Protein AF-0000000080794832 (afdb_homodimer)

Organism: Petrotoga mobilis (strain DSM 10674 / SJ95) (NCBI:txid403833)

InterPro domains:
  IPR000788 Ribonucleotide reductase large subunit, C-terminal [PF02867] (124-631)
  IPR000788 Ribonucleotide reductase large subunit, C-terminal [PR01183] (199-218)
  IPR000788 Ribonucleotide reductase large subunit, C-terminal [PR01183] (346-369)
  IPR000788 Ribonucleotide reductase large subunit, C-terminal [PR01183] (384-406)
  IPR000788 Ribonucleotide reductase large subunit, C-terminal [PR01183] (412-435)
  IPR000788 Ribonucleotide reductase large subunit, C-terminal [PR01183] (482-509)
  IPR008926 Ribonucleotide reductase R1 subunit, N-terminal [SSF48168] (13-93)
  IPR013344 Ribonucleotide reductase, adenosylcobalamin-dependent [TIGR02504] (105-641)
  IPR013344 Ribonucleotide reductase, adenosylcobalamin-dependent [cd02888] (67-634)
  IPR013509 Ribonucleotide reductase large subunit, N-terminal [PF00317] (11-92)
  IPR024434 TSCPD domain [PF12637] (675-762)
  IPR050862 Ribonucleoside diphosphate reductase class-2 [PTHR43371] (8-840)

Structure (mmCIF, N/CA/C/O backbone):
data_AF-0000000080794832-model_v1
#
loop_
_entity.id
_entity.type
_entity.pdbx_description
1 polymer 'Vitamin B12-dependent ribonucleotide reductase'
#
loop_
_atom_site.group_PDB
_atom_site.id
_atom_site.type_symbol
_atom_site.label_atom_id
_atom_site.label_alt_id
_atom_site.label_comp_id
_atom_site.label_asym_id
_atom_site.label_entity_id
_atom_site.label_seq_id
_atom_site.pdbx_PDB_ins_code
_atom_site.Cartn_x
_atom_site.Cartn_y
_atom_site.Cartn_z
_atom_site.occupancy
_atom_site.B_iso_or_equiv
_atom_site.auth_seq_id
_atom_site.auth_comp_id
_atom_site.auth_asym_id
_atom_site.auth_atom_id
_atom_site.pdbx_PDB_model_num
ATOM 1 N N . MET A 1 1 ? 16.094 -48.688 -7.406 1 81.31 1 MET A N 1
ATOM 2 C CA . MET A 1 1 ? 15.164 -48.625 -8.531 1 81.31 1 MET A CA 1
ATOM 3 C C . MET A 1 1 ? 15.906 -48.5 -9.852 1 81.31 1 MET A C 1
ATOM 5 O O . MET A 1 1 ? 16.781 -47.656 -10.008 1 81.31 1 MET A O 1
ATOM 9 N N . ARG A 1 2 ? 15.594 -49.312 -10.836 1 81.56 2 ARG A N 1
ATOM 10 C CA . ARG A 1 2 ? 16.281 -49.438 -12.117 1 81.56 2 ARG A CA 1
ATOM 11 C C . ARG A 1 2 ? 16.281 -48.125 -12.867 1 81.56 2 ARG A C 1
ATOM 13 O O . ARG A 1 2 ? 17.312 -47.656 -13.352 1 81.56 2 ARG A O 1
ATOM 20 N N . VAL A 1 3 ? 15.125 -47.469 -12.852 1 86.81 3 VAL A N 1
ATOM 21 C CA . VAL A 1 3 ? 14.969 -46.281 -13.672 1 86.81 3 VAL A CA 1
ATOM 22 C C . VAL A 1 3 ? 15.805 -45.125 -13.094 1 86.81 3 VAL A C 1
ATOM 24 O O . VAL A 1 3 ? 16.391 -44.344 -13.836 1 86.81 3 VAL A O 1
ATOM 27 N N . LEU A 1 4 ? 15.906 -45.031 -11.781 1 91.25 4 LEU A N 1
ATOM 28 C CA . LEU A 1 4 ? 16.703 -43.969 -11.156 1 91.25 4 LEU A CA 1
ATOM 29 C C . LEU A 1 4 ? 18.172 -44.125 -11.516 1 91.25 4 LEU A C 1
ATOM 31 O O . LEU A 1 4 ? 18.859 -43.125 -11.773 1 91.25 4 LEU A O 1
ATOM 35 N N . ASN A 1 5 ? 18.641 -45.344 -11.562 1 89.75 5 ASN A N 1
ATOM 36 C CA . ASN A 1 5 ? 20.047 -45.594 -11.875 1 89.75 5 ASN A CA 1
ATOM 37 C C . ASN A 1 5 ? 20.391 -45.188 -13.297 1 89.75 5 ASN A C 1
ATOM 39 O O . ASN A 1 5 ? 21.516 -44.781 -13.562 1 89.75 5 ASN A O 1
ATOM 43 N N . LYS A 1 6 ? 19.453 -45.344 -14.086 1 90.94 6 LYS A N 1
ATOM 44 C CA . LYS A 1 6 ? 19.641 -44.969 -15.477 1 90.94 6 LYS A CA 1
ATOM 45 C C . LYS A 1 6 ? 19.844 -43.469 -15.609 1 90.94 6 LYS A C 1
ATOM 47 O O . LYS A 1 6 ? 20.688 -43 -16.375 1 90.94 6 LYS A O 1
ATOM 52 N N . TRP A 1 7 ? 19.172 -42.688 -14.828 1 93.56 7 TRP A N 1
ATOM 53 C CA . TRP A 1 7 ? 19.109 -41.25 -15.055 1 93.56 7 TRP A CA 1
ATOM 54 C C . TRP A 1 7 ? 20 -40.5 -14.078 1 93.56 7 TRP A C 1
ATOM 56 O O . TRP A 1 7 ? 20.328 -39.344 -14.297 1 93.56 7 TRP A O 1
ATOM 66 N N . ILE A 1 8 ? 20.453 -41.094 -13.031 1 93.75 8 ILE A N 1
ATOM 67 C CA . ILE A 1 8 ? 21.219 -40.438 -11.977 1 93.75 8 ILE A CA 1
ATOM 68 C C . ILE A 1 8 ? 22.562 -39.969 -12.531 1 93.75 8 ILE A C 1
ATOM 70 O O . ILE A 1 8 ? 23.109 -38.969 -12.07 1 93.75 8 ILE A O 1
ATOM 74 N N . GLN A 1 9 ? 23.031 -40.656 -13.602 1 90 9 GLN A N 1
ATOM 75 C CA . GLN A 1 9 ? 24.359 -40.344 -14.133 1 90 9 GLN A CA 1
ATOM 76 C C . GLN A 1 9 ? 24.25 -39.312 -15.258 1 90 9 GLN A C 1
ATOM 78 O O . GLN A 1 9 ? 25.266 -38.75 -15.688 1 90 9 GLN A O 1
ATOM 83 N N . LYS A 1 10 ? 23.109 -39.062 -15.688 1 91.69 10 LYS A N 1
ATOM 84 C CA . LYS A 1 10 ? 22.938 -38.125 -16.766 1 91.69 10 LYS A CA 1
ATOM 85 C C . LYS A 1 10 ? 23.078 -36.688 -16.266 1 91.69 10 LYS A C 1
ATOM 87 O O . LYS A 1 10 ? 22.344 -36.25 -15.367 1 91.69 10 LYS A O 1
ATOM 92 N N . GLU A 1 11 ? 23.938 -36 -16.859 1 91.06 11 GLU A N 1
ATOM 93 C CA . GLU A 1 11 ? 24.172 -34.594 -16.469 1 91.06 11 GLU A CA 1
ATOM 94 C C . GLU A 1 11 ? 23.109 -33.688 -17.047 1 91.06 11 GLU A C 1
ATOM 96 O O . GLU A 1 11 ? 22.609 -33.938 -18.141 1 91.06 11 GLU A O 1
ATOM 101 N N . PRO A 1 12 ? 22.797 -32.625 -16.297 1 92.38 12 PRO A N 1
ATOM 102 C CA . PRO A 1 12 ? 21.891 -31.625 -16.875 1 92.38 12 PRO A CA 1
ATOM 103 C C . PRO A 1 12 ? 22.438 -31 -18.141 1 92.38 12 PRO A C 1
ATOM 105 O O . PRO A 1 12 ? 23.656 -30.953 -18.344 1 92.38 12 PRO A O 1
ATOM 108 N N . SER A 1 13 ? 21.578 -30.531 -18.969 1 86.69 13 SER A N 1
ATOM 109 C CA . SER A 1 13 ? 21.969 -29.828 -20.172 1 86.69 13 SER A CA 1
ATOM 110 C C . SER A 1 13 ? 22.703 -28.531 -19.844 1 86.69 13 SER A C 1
ATOM 112 O O . SER A 1 13 ? 22.703 -28.078 -18.703 1 86.69 13 SER A O 1
ATOM 114 N N . LYS A 1 14 ? 23.344 -27.938 -20.828 1 80.12 14 LYS A N 1
ATOM 115 C CA . LYS A 1 14 ? 24.031 -26.656 -20.656 1 80.12 14 LYS A CA 1
ATOM 116 C C . LYS A 1 14 ? 23.047 -25.562 -20.219 1 80.12 14 LYS A C 1
ATOM 118 O O . LYS A 1 14 ? 23.406 -24.703 -19.406 1 80.12 14 LYS A O 1
ATOM 123 N N . ASN A 1 15 ? 21.891 -25.625 -20.766 1 75.38 15 ASN A N 1
ATOM 124 C CA . ASN A 1 15 ? 20.859 -24.672 -20.375 1 75.38 15 ASN A CA 1
ATOM 125 C C . ASN A 1 15 ? 20.469 -24.844 -18.906 1 75.38 15 ASN A C 1
ATOM 127 O O . ASN A 1 15 ? 20.328 -23.844 -18.188 1 75.38 15 ASN A O 1
ATOM 131 N N . ALA A 1 16 ? 20.25 -26 -18.516 1 85.56 16 ALA A N 1
ATOM 132 C CA . ALA A 1 16 ? 19.891 -26.281 -17.141 1 85.56 16 ALA A CA 1
ATOM 133 C C . ALA A 1 16 ? 20.984 -25.812 -16.172 1 85.56 16 ALA A C 1
ATOM 135 O O . ALA A 1 16 ? 20.688 -25.281 -15.102 1 85.56 16 ALA A O 1
ATOM 136 N N . ILE A 1 17 ? 22.203 -25.969 -16.578 1 86.06 17 ILE A N 1
ATOM 137 C CA . ILE A 1 17 ? 23.328 -25.562 -15.742 1 86.06 17 ILE A CA 1
ATOM 138 C C . ILE A 1 17 ? 23.344 -24.031 -15.609 1 86.06 17 ILE A C 1
ATOM 140 O O . ILE A 1 17 ? 23.625 -23.5 -14.531 1 86.06 17 ILE A O 1
ATOM 144 N N . THR A 1 18 ? 23.094 -23.438 -16.656 1 76 18 THR A N 1
ATOM 145 C CA . THR A 1 18 ? 23.031 -21.984 -16.625 1 76 18 THR A CA 1
ATOM 146 C C . THR A 1 18 ? 21.922 -21.5 -15.672 1 76 18 THR A C 1
ATOM 148 O O . THR A 1 18 ? 22.141 -20.594 -14.875 1 76 18 THR A O 1
ATOM 151 N N . ILE A 1 19 ? 20.797 -22.125 -15.734 1 77.31 19 ILE A N 1
ATOM 152 C CA . ILE A 1 19 ? 19.672 -21.781 -14.867 1 77.31 19 ILE A CA 1
ATOM 153 C C . ILE A 1 19 ? 20.047 -22.062 -13.414 1 77.31 19 ILE A C 1
ATOM 155 O O . ILE A 1 19 ? 19.703 -21.297 -12.516 1 77.31 19 ILE A O 1
ATOM 159 N N . LEU A 1 20 ? 20.719 -23.125 -13.227 1 85.88 20 LEU A N 1
ATOM 160 C CA . LEU A 1 20 ? 21.188 -23.5 -11.891 1 85.88 20 LEU A CA 1
ATOM 161 C C . LEU A 1 20 ? 22.094 -22.406 -11.312 1 85.88 20 LEU A C 1
ATOM 163 O O . LEU A 1 20 ? 21.922 -22 -10.164 1 85.88 20 LEU A O 1
ATOM 167 N N . LYS A 1 21 ? 22.984 -21.938 -12.07 1 79.88 21 LYS A N 1
ATOM 168 C CA . LYS A 1 21 ? 23.953 -20.938 -11.641 1 79.88 21 LYS A CA 1
ATOM 169 C C . LYS A 1 21 ? 23.266 -19.594 -11.367 1 79.88 21 LYS A C 1
ATOM 171 O O . LYS A 1 21 ? 23.609 -18.906 -10.398 1 79.88 21 LYS A O 1
ATOM 176 N N . ASP A 1 22 ? 22.328 -19.406 -12.117 1 68.75 22 ASP A N 1
ATOM 177 C CA . ASP A 1 22 ? 21.703 -18.094 -12.055 1 68.75 22 ASP A CA 1
ATOM 178 C C . ASP A 1 22 ? 20.703 -18.016 -10.898 1 68.75 22 ASP A C 1
ATOM 180 O O . ASP A 1 22 ? 20.562 -16.969 -10.273 1 68.75 22 ASP A O 1
ATOM 184 N N . ARG A 1 23 ? 20.109 -19.125 -10.586 1 73.88 23 ARG A N 1
ATOM 185 C CA . ARG A 1 23 ? 18.922 -18.969 -9.742 1 73.88 23 ARG A CA 1
ATOM 186 C C . ARG A 1 23 ? 19 -19.875 -8.523 1 73.88 23 ARG A C 1
ATOM 188 O O . ARG A 1 23 ? 18.375 -19.609 -7.496 1 73.88 23 ARG A O 1
ATOM 195 N N . TYR A 1 24 ? 19.719 -20.938 -8.609 1 85.06 24 TYR A N 1
ATOM 196 C CA . TYR A 1 24 ? 19.469 -21.969 -7.598 1 85.06 24 TYR A CA 1
ATOM 197 C C . TYR A 1 24 ? 20.719 -22.203 -6.754 1 85.06 24 TYR A C 1
ATOM 199 O O . TYR A 1 24 ? 20.625 -22.641 -5.605 1 85.06 24 TYR A O 1
ATOM 207 N N . PHE A 1 25 ? 21.859 -21.906 -7.316 1 88.56 25 PHE A N 1
ATOM 208 C CA . PHE A 1 25 ? 23.062 -22.109 -6.52 1 88.56 25 PHE A CA 1
ATOM 209 C C . PHE A 1 25 ? 23.078 -21.188 -5.309 1 88.56 25 PHE A C 1
ATOM 211 O O . PHE A 1 25 ? 22.75 -20 -5.422 1 88.56 25 PHE A O 1
ATOM 218 N N . LEU A 1 26 ? 23.422 -21.719 -4.227 1 87 26 LEU A N 1
ATOM 219 C CA . LEU A 1 26 ? 23.578 -20.906 -3.021 1 87 26 LEU A CA 1
ATOM 220 C C . LEU A 1 26 ? 24.766 -19.969 -3.143 1 87 26 LEU A C 1
ATOM 222 O O . LEU A 1 26 ? 25.812 -20.344 -3.686 1 87 26 LEU A O 1
ATOM 226 N N . LYS A 1 27 ? 24.547 -18.797 -2.691 1 78.5 27 LYS A N 1
ATOM 227 C CA . LYS A 1 27 ? 25.609 -17.797 -2.629 1 78.5 27 LYS A CA 1
ATOM 228 C C . LYS A 1 27 ? 25.781 -17.266 -1.207 1 78.5 27 LYS A C 1
ATOM 230 O O . LYS A 1 27 ? 24.828 -17.297 -0.41 1 78.5 27 LYS A O 1
ATOM 235 N N . ASP A 1 28 ? 26.984 -16.797 -0.897 1 73.69 28 ASP A N 1
ATOM 236 C CA . ASP A 1 28 ? 27.188 -16.141 0.392 1 73.69 28 ASP A CA 1
ATOM 237 C C . ASP A 1 28 ? 26.828 -14.664 0.324 1 73.69 28 ASP A C 1
ATOM 239 O O . ASP A 1 28 ? 26.328 -14.188 -0.693 1 73.69 28 ASP A O 1
ATOM 243 N N . GLY A 1 29 ? 26.859 -13.984 1.45 1 65.56 29 GLY A N 1
ATOM 244 C CA . GLY A 1 29 ? 26.484 -12.586 1.553 1 65.56 29 GLY A CA 1
ATOM 245 C C . GLY A 1 29 ? 27.266 -11.688 0.616 1 65.56 29 GLY A C 1
ATOM 246 O O . GLY A 1 29 ? 26.828 -10.586 0.287 1 65.56 29 GLY A O 1
ATOM 247 N N . GLU A 1 30 ? 28.406 -12.203 0.182 1 63 30 GLU A N 1
ATOM 248 C CA . GLU A 1 30 ? 29.266 -11.414 -0.709 1 63 30 GLU A CA 1
ATOM 249 C C . GLU A 1 30 ? 29 -11.773 -2.17 1 63 30 GLU A C 1
ATOM 251 O O . GLU A 1 30 ? 29.641 -11.211 -3.07 1 63 30 GLU A O 1
ATOM 256 N N . GLY A 1 31 ? 28.109 -12.75 -2.422 1 69.69 31 GLY A N 1
ATOM 257 C CA . GLY A 1 31 ? 27.734 -13.117 -3.777 1 69.69 31 GLY A CA 1
ATOM 258 C C . GLY A 1 31 ? 28.547 -14.281 -4.32 1 69.69 31 GLY A C 1
ATOM 259 O O . GLY A 1 31 ? 28.375 -14.68 -5.477 1 69.69 31 GLY A O 1
ATOM 260 N N . ASN A 1 32 ? 29.391 -14.805 -3.484 1 77.31 32 ASN A N 1
ATOM 261 C CA . ASN A 1 32 ? 30.172 -15.953 -3.926 1 77.31 32 ASN A CA 1
ATOM 262 C C . ASN A 1 32 ? 29.359 -17.234 -3.885 1 77.31 32 ASN A C 1
ATOM 264 O O . ASN A 1 32 ? 28.547 -17.438 -2.973 1 77.31 32 ASN A O 1
ATOM 268 N N . TYR A 1 33 ? 29.625 -18.078 -4.891 1 85.88 33 TYR A N 1
ATOM 269 C CA . TYR A 1 33 ? 28.906 -19.344 -4.969 1 85.88 33 TYR A CA 1
ATOM 270 C C . TYR A 1 33 ? 29.375 -20.297 -3.883 1 85.88 33 TYR A C 1
ATOM 272 O O . TYR A 1 33 ? 30.578 -20.469 -3.666 1 85.88 33 TYR A O 1
ATOM 280 N N . LEU A 1 34 ? 28.469 -20.922 -3.258 1 85.56 34 LEU A N 1
ATOM 281 C CA . LEU A 1 34 ? 28.75 -21.938 -2.242 1 85.56 34 LEU A CA 1
ATOM 282 C C . LEU A 1 34 ? 28.594 -23.344 -2.809 1 85.56 34 LEU A C 1
ATOM 284 O O . LEU A 1 34 ? 28.969 -24.328 -2.168 1 85.56 34 LEU A O 1
ATOM 288 N N . GLU A 1 35 ? 27.906 -23.438 -3.891 1 89.69 35 GLU A N 1
ATOM 289 C CA . GLU A 1 35 ? 27.688 -24.656 -4.676 1 89.69 35 GLU A CA 1
ATOM 290 C C . GLU A 1 35 ? 27.984 -24.406 -6.152 1 89.69 35 GLU A C 1
ATOM 292 O O . GLU A 1 35 ? 27.906 -23.281 -6.629 1 89.69 35 GLU A O 1
ATOM 297 N N . SER A 1 36 ? 28.406 -25.562 -6.824 1 89.62 36 SER A N 1
ATOM 298 C CA . SER A 1 36 ? 28.766 -25.375 -8.219 1 89.62 36 SER A CA 1
ATOM 299 C C . SER A 1 36 ? 28.219 -26.484 -9.102 1 89.62 36 SER A C 1
ATOM 301 O O . SER A 1 36 ? 28.344 -26.438 -10.328 1 89.62 36 SER A O 1
ATOM 303 N N . THR A 1 37 ? 27.625 -27.469 -8.477 1 92.81 37 THR A N 1
ATOM 304 C CA . THR A 1 37 ? 27.141 -28.594 -9.273 1 92.81 37 THR A CA 1
ATOM 305 C C . THR A 1 37 ? 25.734 -28.969 -8.859 1 92.81 37 THR A C 1
ATOM 307 O O . THR A 1 37 ? 25.297 -28.672 -7.746 1 92.81 37 THR A O 1
ATOM 310 N N . TRP A 1 38 ? 25.062 -29.688 -9.766 1 95.56 38 TRP A N 1
ATOM 311 C CA . TRP A 1 38 ? 23.734 -30.219 -9.469 1 95.56 38 TRP A CA 1
ATOM 312 C C . TRP A 1 38 ? 23.812 -31.266 -8.359 1 95.56 38 TRP A C 1
ATOM 314 O O . TRP A 1 38 ? 22.891 -31.375 -7.543 1 95.56 38 TRP A O 1
ATOM 324 N N . ASP A 1 39 ? 24.859 -31.984 -8.328 1 95.06 39 ASP A N 1
ATOM 325 C CA . ASP A 1 39 ? 25.078 -33 -7.293 1 95.06 39 ASP A CA 1
ATOM 326 C C . ASP A 1 39 ? 25.031 -32.375 -5.902 1 95.06 39 ASP A C 1
ATOM 328 O O . ASP A 1 39 ? 24.391 -32.906 -4.996 1 95.06 39 ASP A O 1
ATOM 332 N N . GLU A 1 40 ? 25.672 -31.297 -5.789 1 94.38 40 GLU A N 1
ATOM 333 C CA . GLU A 1 40 ? 25.719 -30.609 -4.5 1 94.38 40 GLU A CA 1
ATOM 334 C C . GLU A 1 40 ? 24.344 -30.078 -4.102 1 94.38 40 GLU A C 1
ATOM 336 O O . GLU A 1 40 ? 23.953 -30.156 -2.934 1 94.38 40 GLU A O 1
ATOM 341 N N . VAL A 1 41 ? 23.625 -29.578 -5.055 1 95.38 41 VAL A N 1
ATOM 342 C CA . VAL A 1 41 ? 22.281 -29.078 -4.805 1 95.38 41 VAL A CA 1
ATOM 343 C C . VAL A 1 41 ? 21.375 -30.219 -4.34 1 95.38 41 VAL A C 1
ATOM 345 O O . VAL A 1 41 ? 20.641 -30.078 -3.361 1 95.38 41 VAL A O 1
ATOM 348 N N . ALA A 1 42 ? 21.469 -31.328 -5.047 1 96.88 42 ALA A N 1
ATOM 349 C CA . ALA A 1 42 ? 20.641 -32.5 -4.719 1 96.88 42 ALA A CA 1
ATOM 350 C C . ALA A 1 42 ? 20.953 -33 -3.314 1 96.88 42 ALA A C 1
ATOM 352 O O . ALA A 1 42 ? 20.047 -33.344 -2.559 1 96.88 42 ALA A O 1
ATOM 353 N N . LYS A 1 43 ? 22.234 -33.031 -2.963 1 96.06 43 LYS A N 1
ATOM 354 C CA . LYS A 1 43 ? 22.656 -33.469 -1.642 1 96.06 43 LYS A CA 1
ATOM 355 C C . LYS A 1 43 ? 22.125 -32.562 -0.547 1 96.06 43 LYS A C 1
ATOM 357 O O . LYS A 1 43 ? 21.641 -33.031 0.484 1 96.06 43 LYS A O 1
ATOM 362 N N . ARG A 1 44 ? 22.266 -31.281 -0.777 1 95.81 44 ARG A N 1
ATOM 363 C CA . ARG A 1 44 ? 21.812 -30.297 0.189 1 95.81 44 ARG A CA 1
ATOM 364 C C . ARG A 1 44 ? 20.328 -30.453 0.487 1 95.81 44 ARG A C 1
ATOM 366 O O . ARG A 1 44 ? 19.922 -30.5 1.65 1 95.81 44 ARG A O 1
ATOM 373 N N . ILE A 1 45 ? 19.547 -30.547 -0.547 1 97.56 45 ILE A N 1
ATOM 374 C CA . ILE A 1 45 ? 18.094 -30.641 -0.412 1 97.56 45 ILE A CA 1
ATOM 375 C C . ILE A 1 45 ? 17.719 -31.922 0.315 1 97.56 45 ILE A C 1
ATOM 377 O O . ILE A 1 45 ? 16.938 -31.906 1.266 1 97.56 45 ILE A O 1
ATOM 381 N N . ALA A 1 46 ? 18.344 -33 -0.155 1 98.06 46 ALA A N 1
ATOM 382 C CA . ALA A 1 46 ? 18.031 -34.312 0.399 1 98.06 46 ALA A CA 1
ATOM 383 C C . ALA A 1 46 ? 18.344 -34.375 1.892 1 98.06 46 ALA A C 1
ATOM 385 O O . ALA A 1 46 ? 17.531 -34.844 2.686 1 98.06 46 ALA A O 1
ATOM 386 N N . ARG A 1 47 ? 19.5 -33.906 2.25 1 97.69 47 ARG A N 1
ATOM 387 C CA . ARG A 1 47 ? 19.938 -33.938 3.643 1 97.69 47 ARG A CA 1
ATOM 388 C C . ARG A 1 47 ? 19.047 -33.062 4.52 1 97.69 47 ARG A C 1
ATOM 390 O O . ARG A 1 47 ? 18.625 -33.469 5.602 1 97.69 47 ARG A O 1
ATOM 397 N N . HIS A 1 48 ? 18.797 -31.859 4.074 1 97.75 48 HIS A N 1
ATOM 398 C CA . HIS A 1 48 ? 17.984 -30.922 4.836 1 97.75 48 HIS A CA 1
ATOM 399 C C . HIS A 1 48 ? 16.594 -31.484 5.098 1 97.75 48 HIS A C 1
ATOM 401 O O . HIS A 1 48 ? 16.094 -31.438 6.23 1 97.75 48 HIS A O 1
ATOM 407 N N . VAL A 1 49 ? 15.93 -32 4.09 1 98.5 49 VAL A N 1
ATOM 408 C CA . VAL A 1 49 ? 14.555 -32.5 4.215 1 98.5 49 VAL A CA 1
ATOM 409 C C . VAL A 1 49 ? 14.539 -33.781 5.016 1 98.5 49 VAL A C 1
ATOM 411 O O . VAL A 1 49 ? 13.641 -34 5.836 1 98.5 49 VAL A O 1
ATOM 414 N N . ALA A 1 50 ? 15.531 -34.625 4.809 1 98.38 50 ALA A N 1
ATOM 415 C CA . ALA A 1 50 ? 15.609 -35.906 5.531 1 98.38 50 ALA A CA 1
ATOM 416 C C . ALA A 1 50 ? 15.789 -35.656 7.027 1 98.38 50 ALA A C 1
ATOM 418 O O . ALA A 1 50 ? 15.43 -36.531 7.84 1 98.38 50 ALA A O 1
ATOM 419 N N . ALA A 1 51 ? 16.359 -34.531 7.371 1 98 51 ALA A N 1
ATOM 420 C CA . ALA A 1 51 ? 16.562 -34.219 8.781 1 98 51 ALA A CA 1
ATOM 421 C C . ALA A 1 51 ? 15.242 -34.219 9.539 1 98 51 ALA A C 1
ATOM 423 O O . ALA A 1 51 ? 15.203 -34.438 10.75 1 98 51 ALA A O 1
ATOM 424 N N . ALA A 1 52 ? 14.156 -34.031 8.859 1 98.12 52 ALA A N 1
ATOM 425 C CA . ALA A 1 52 ? 12.836 -34 9.492 1 98.12 52 ALA A CA 1
ATOM 426 C C . ALA A 1 52 ? 12.461 -35.375 10.039 1 98.12 52 ALA A C 1
ATOM 428 O O . ALA A 1 52 ? 11.602 -35.5 10.914 1 98.12 52 ALA A O 1
ATOM 429 N N . GLU A 1 53 ? 13.102 -36.438 9.562 1 98.38 53 GLU A N 1
ATOM 430 C CA . GLU A 1 53 ? 12.828 -37.781 10 1 98.38 53 GLU A CA 1
ATOM 431 C C . GLU A 1 53 ? 13.102 -37.938 11.492 1 98.38 53 GLU A C 1
ATOM 433 O O . GLU A 1 53 ? 12.578 -38.875 12.133 1 98.38 53 GLU A O 1
ATOM 438 N N . VAL A 1 54 ? 13.914 -37.062 12.07 1 97.88 54 VAL A N 1
ATOM 439 C CA . VAL A 1 54 ? 14.273 -37.156 13.484 1 97.88 54 VAL A CA 1
ATOM 440 C C . VAL A 1 54 ? 13.023 -37.031 14.352 1 97.88 54 VAL A C 1
ATOM 442 O O . VAL A 1 54 ? 13.016 -37.469 15.5 1 97.88 54 VAL A O 1
ATOM 445 N N . ASN A 1 55 ? 11.953 -36.469 13.797 1 97 55 ASN A N 1
ATOM 446 C CA . ASN A 1 55 ? 10.695 -36.312 14.523 1 97 55 ASN A CA 1
ATOM 447 C C . ASN A 1 55 ? 9.977 -37.656 14.664 1 97 55 ASN A C 1
ATOM 449 O O . ASN A 1 55 ? 9.055 -37.781 15.477 1 97 55 ASN A O 1
ATOM 453 N N . TYR A 1 56 ? 10.398 -38.688 13.93 1 97.19 56 TYR A N 1
ATOM 454 C CA . TYR A 1 56 ? 9.602 -39.906 13.852 1 97.19 56 TYR A CA 1
ATOM 455 C C . TYR A 1 56 ? 10.438 -41.125 14.211 1 97.19 56 TYR A C 1
ATOM 457 O O . TYR A 1 56 ? 9.891 -42.188 14.516 1 97.19 56 TYR A O 1
ATOM 465 N N . THR A 1 57 ? 11.805 -41 14.078 1 97.06 57 THR A N 1
ATOM 466 C CA . THR A 1 57 ? 12.656 -42.156 14.367 1 97.06 57 THR A CA 1
ATOM 467 C C . THR A 1 57 ? 13.992 -41.719 14.945 1 97.06 57 THR A C 1
ATOM 469 O O . THR A 1 57 ? 14.484 -40.625 14.625 1 97.06 57 THR A O 1
ATOM 472 N N . ASN A 1 58 ? 14.57 -42.531 15.797 1 95.94 58 ASN A N 1
ATOM 473 C CA . ASN A 1 58 ? 15.93 -42.344 16.297 1 95.94 58 ASN A CA 1
ATOM 474 C C . ASN A 1 58 ? 16.906 -43.312 15.641 1 95.94 58 ASN A C 1
ATOM 476 O O . ASN A 1 58 ? 18.094 -43.344 16 1 95.94 58 ASN A O 1
ATOM 480 N N . ASP A 1 59 ? 16.359 -44.062 14.695 1 96.88 59 ASP A N 1
ATOM 481 C CA . ASP A 1 59 ? 17.219 -44.969 13.953 1 96.88 59 ASP A CA 1
ATOM 482 C C . ASP A 1 59 ? 17.953 -44.25 12.828 1 96.88 59 ASP A C 1
ATOM 484 O O . ASP A 1 59 ? 17.344 -43.906 11.812 1 96.88 59 ASP A O 1
ATOM 488 N N . ILE A 1 60 ? 19.172 -44.125 12.938 1 96.31 60 ILE A N 1
ATOM 489 C CA . ILE A 1 60 ? 20.016 -43.375 12.016 1 96.31 60 ILE A CA 1
ATOM 490 C C . ILE A 1 60 ? 19.984 -44.031 10.633 1 96.31 60 ILE A C 1
ATOM 492 O O . ILE A 1 60 ? 20.047 -43.344 9.617 1 96.31 60 ILE A O 1
ATOM 496 N N . GLU A 1 61 ? 19.844 -45.344 10.594 1 96.62 61 GLU A N 1
ATOM 497 C CA . GLU A 1 61 ? 19.844 -46.031 9.305 1 96.62 61 GLU A CA 1
ATOM 498 C C . GLU A 1 61 ? 18.578 -45.688 8.516 1 96.62 61 GLU A C 1
ATOM 500 O O . GLU A 1 61 ? 18.609 -45.625 7.285 1 96.62 61 GLU A O 1
ATOM 505 N N . GLU A 1 62 ? 17.516 -45.531 9.234 1 97.06 62 GLU A N 1
ATOM 506 C CA . GLU A 1 62 ? 16.266 -45.156 8.578 1 97.06 62 GLU A CA 1
ATOM 507 C C . GLU A 1 62 ? 16.359 -43.75 7.977 1 97.06 62 GLU A C 1
ATOM 509 O O . GLU A 1 62 ? 15.867 -43.531 6.875 1 97.06 62 GLU A O 1
ATOM 514 N N . ILE A 1 63 ? 16.984 -42.844 8.719 1 98.19 63 ILE A N 1
ATOM 515 C CA . ILE A 1 63 ? 17.141 -41.469 8.258 1 98.19 63 ILE A CA 1
ATOM 516 C C . ILE A 1 63 ? 18.062 -41.438 7.047 1 98.19 63 ILE A C 1
ATOM 518 O O . ILE A 1 63 ? 17.766 -40.781 6.051 1 98.19 63 ILE A O 1
ATOM 522 N N . LYS A 1 64 ? 19.156 -42.188 7.102 1 97.94 64 LYS A N 1
ATOM 523 C CA . LYS A 1 64 ? 20.094 -42.281 5.984 1 97.94 64 LYS A CA 1
ATOM 524 C C . LYS A 1 64 ? 19.438 -42.875 4.75 1 97.94 64 LYS A C 1
ATOM 526 O O . LYS A 1 64 ? 19.703 -42.438 3.627 1 97.94 64 LYS A O 1
ATOM 531 N N . ASN A 1 65 ? 18.625 -43.875 5.035 1 97.81 65 ASN A N 1
ATOM 532 C CA . ASN A 1 65 ? 17.891 -44.469 3.936 1 97.81 65 ASN A CA 1
ATOM 533 C C . ASN A 1 65 ? 16.984 -43.469 3.234 1 97.81 65 ASN A C 1
ATOM 535 O O . ASN A 1 65 ? 16.922 -43.438 2.004 1 97.81 65 ASN A O 1
ATOM 539 N N . ALA A 1 66 ? 16.25 -42.688 4.023 1 98.19 66 ALA A N 1
ATOM 540 C CA . ALA A 1 66 ? 15.406 -41.625 3.451 1 98.19 66 ALA A CA 1
ATOM 541 C C . ALA A 1 66 ? 16.25 -40.625 2.66 1 98.19 66 ALA A C 1
ATOM 543 O O . ALA A 1 66 ? 15.898 -40.281 1.529 1 98.19 66 ALA A O 1
ATOM 544 N N . GLU A 1 67 ? 17.344 -40.156 3.242 1 98.31 67 GLU A N 1
ATOM 545 C CA . GLU A 1 67 ? 18.234 -39.188 2.568 1 98.31 67 GLU A CA 1
ATOM 546 C C . GLU A 1 67 ? 18.703 -39.719 1.222 1 98.31 67 GLU A C 1
ATOM 548 O O . GLU A 1 67 ? 18.719 -39 0.227 1 98.31 67 GLU A O 1
ATOM 553 N N . GLU A 1 68 ? 19.047 -40.969 1.214 1 97.56 68 GLU A N 1
ATOM 554 C CA . GLU A 1 68 ? 19.547 -41.594 -0.009 1 97.56 68 GLU A CA 1
ATOM 555 C C . GLU A 1 68 ? 18.469 -41.625 -1.083 1 97.56 68 GLU A C 1
ATOM 557 O O . GLU A 1 68 ? 18.734 -41.344 -2.25 1 97.56 68 GLU A O 1
ATOM 562 N N . HIS A 1 69 ? 17.312 -42.094 -0.698 1 98.06 69 HIS A N 1
ATOM 563 C CA . HIS A 1 69 ? 16.219 -42.125 -1.658 1 98.06 69 HIS A CA 1
ATOM 564 C C . HIS A 1 69 ? 15.883 -40.75 -2.184 1 98.06 69 HIS A C 1
ATOM 566 O O . HIS A 1 69 ? 15.656 -40.562 -3.381 1 98.06 69 HIS A O 1
ATOM 572 N N . PHE A 1 70 ? 15.812 -39.75 -1.224 1 98.62 70 PHE A N 1
ATOM 573 C CA . PHE A 1 70 ? 15.555 -38.375 -1.636 1 98.62 70 PHE A CA 1
ATOM 574 C C . PHE A 1 70 ? 16.625 -37.906 -2.604 1 98.62 70 PHE A C 1
ATOM 576 O O . PHE A 1 70 ? 16.312 -37.281 -3.629 1 98.62 70 PHE A O 1
ATOM 583 N N . TYR A 1 71 ? 17.844 -38.156 -2.303 1 97.56 71 TYR A N 1
ATOM 584 C CA . TYR A 1 71 ? 18.969 -37.781 -3.154 1 97.56 71 TYR A CA 1
ATOM 585 C C . TYR A 1 71 ? 18.828 -38.406 -4.543 1 97.56 71 TYR A C 1
ATOM 587 O O . TYR A 1 71 ? 18.984 -37.688 -5.551 1 97.56 71 TYR A O 1
ATOM 595 N N . GLN A 1 72 ? 18.547 -39.625 -4.602 1 97.69 72 GLN A N 1
ATOM 596 C CA . GLN A 1 72 ? 18.453 -40.312 -5.875 1 97.69 72 GLN A CA 1
ATOM 597 C C . GLN A 1 72 ? 17.328 -39.75 -6.734 1 97.69 72 GLN A C 1
ATOM 599 O O . GLN A 1 72 ? 17.484 -39.562 -7.945 1 97.69 72 GLN A O 1
ATOM 604 N N . LEU A 1 73 ? 16.203 -39.531 -6.133 1 98.25 73 LEU A N 1
ATOM 605 C CA . LEU A 1 73 ? 15.062 -38.938 -6.84 1 98.25 73 LEU A CA 1
ATOM 606 C C . LEU A 1 73 ? 15.422 -37.594 -7.441 1 98.25 73 LEU A C 1
ATOM 608 O O . LEU A 1 73 ? 15.133 -37.344 -8.609 1 98.25 73 LEU A O 1
ATOM 612 N N . ILE A 1 74 ? 16.078 -36.719 -6.633 1 98.19 74 ILE A N 1
ATOM 613 C CA . ILE A 1 74 ? 16.375 -35.375 -7.039 1 98.19 74 ILE A CA 1
ATOM 614 C C . ILE A 1 74 ? 17.547 -35.375 -8.023 1 98.19 74 ILE A C 1
ATOM 616 O O . ILE A 1 74 ? 17.5 -34.688 -9.055 1 98.19 74 ILE A O 1
ATOM 620 N N . LYS A 1 75 ? 18.578 -36.094 -7.727 1 97.81 75 LYS A N 1
ATOM 621 C CA . LYS A 1 75 ? 19.766 -36.156 -8.578 1 97.81 75 LYS A CA 1
ATOM 622 C C . LYS A 1 75 ? 19.422 -36.656 -9.977 1 97.81 75 LYS A C 1
ATOM 624 O O . LYS A 1 75 ? 19.953 -36.156 -10.969 1 97.81 75 LYS A O 1
ATOM 629 N N . SER A 1 76 ? 18.562 -37.625 -10.023 1 97.56 76 SER A N 1
ATOM 630 C CA . SER A 1 76 ? 18.156 -38.188 -11.305 1 97.56 76 SER A CA 1
ATOM 631 C C . SER A 1 76 ? 17.219 -37.25 -12.039 1 97.56 76 SER A C 1
ATOM 633 O O . SER A 1 76 ? 16.938 -37.438 -13.227 1 97.56 76 SER A O 1
ATOM 635 N N . ARG A 1 77 ? 16.625 -36.281 -11.367 1 97.56 77 ARG A N 1
ATOM 636 C CA . ARG A 1 77 ? 15.664 -35.312 -11.875 1 97.56 77 ARG A CA 1
ATOM 637 C C . ARG A 1 77 ? 14.375 -35.969 -12.328 1 97.56 77 ARG A C 1
ATOM 639 O O . ARG A 1 77 ? 13.672 -35.469 -13.203 1 97.56 77 ARG A O 1
ATOM 646 N N . ILE A 1 78 ? 14.188 -37.156 -11.812 1 97.75 78 ILE A N 1
ATOM 647 C CA . ILE A 1 78 ? 12.898 -37.812 -12.016 1 97.75 78 ILE A CA 1
ATOM 648 C C . ILE A 1 78 ? 11.828 -37.125 -11.172 1 97.75 78 ILE A C 1
ATOM 650 O O . ILE A 1 78 ? 10.664 -37.062 -11.578 1 97.75 78 ILE A O 1
ATOM 654 N N . PHE A 1 79 ? 12.25 -36.656 -10.055 1 98.12 79 PHE A N 1
ATOM 655 C CA . PHE A 1 79 ? 11.414 -35.875 -9.164 1 98.12 79 PHE A CA 1
ATOM 656 C C . PHE A 1 79 ? 12.102 -34.562 -8.781 1 98.12 79 PHE A C 1
ATOM 658 O O . PHE A 1 79 ? 13.281 -34.562 -8.43 1 98.12 79 PHE A O 1
ATOM 665 N N . LEU A 1 80 ? 11.328 -33.5 -8.914 1 98.31 80 LEU A N 1
ATOM 666 C CA . LEU A 1 80 ? 11.828 -32.219 -8.414 1 98.31 80 LEU A CA 1
ATOM 667 C C . LEU A 1 80 ? 10.773 -31.531 -7.574 1 98.31 80 LEU A C 1
ATOM 669 O O . LEU A 1 80 ? 9.594 -31.5 -7.945 1 98.31 80 LEU A O 1
ATOM 673 N N . PRO A 1 81 ? 11.164 -31.047 -6.383 1 97.88 81 PRO A N 1
ATOM 674 C CA . PRO A 1 81 ? 10.242 -30.203 -5.613 1 97.88 81 PRO A CA 1
ATOM 675 C C . PRO A 1 81 ? 10.109 -28.797 -6.195 1 97.88 81 PRO A C 1
ATOM 677 O O . PRO A 1 81 ? 10.805 -28.453 -7.152 1 97.88 81 PRO A O 1
ATOM 680 N N . ASN A 1 82 ? 9.195 -28.062 -5.668 1 93.5 82 ASN A N 1
ATOM 681 C CA . ASN A 1 82 ? 8.984 -26.688 -6.125 1 93.5 82 ASN A CA 1
ATOM 682 C C . ASN A 1 82 ? 10.227 -25.828 -5.898 1 93.5 82 ASN A C 1
ATOM 684 O O . ASN A 1 82 ? 11.07 -26.156 -5.066 1 93.5 82 ASN A O 1
ATOM 688 N N . SER A 1 83 ? 10.312 -24.719 -6.586 1 88.06 83 SER A N 1
ATOM 689 C CA . SER A 1 83 ? 11.5 -23.859 -6.621 1 88.06 83 SER A CA 1
ATOM 690 C C . SER A 1 83 ? 11.883 -23.391 -5.223 1 88.06 83 SER A C 1
ATOM 692 O O . SER A 1 83 ? 13.055 -23.453 -4.84 1 88.06 83 SER A O 1
ATOM 694 N N . PRO A 1 84 ? 10.938 -22.938 -4.383 1 89.81 84 PRO A N 1
ATOM 695 C CA . PRO A 1 84 ? 11.336 -22.484 -3.049 1 89.81 84 PRO A CA 1
ATOM 696 C C . PRO A 1 84 ? 12.023 -23.562 -2.23 1 89.81 84 PRO A C 1
ATOM 698 O O . PRO A 1 84 ? 12.914 -23.266 -1.432 1 89.81 84 PRO A O 1
ATOM 701 N N . THR A 1 85 ? 11.57 -24.781 -2.398 1 95.38 85 THR A N 1
ATOM 702 C CA . THR A 1 85 ? 12.258 -25.859 -1.708 1 95.38 85 THR A CA 1
ATOM 703 C C . THR A 1 85 ? 13.695 -26 -2.219 1 95.38 85 THR A C 1
ATOM 705 O O . THR A 1 85 ? 14.625 -26.188 -1.431 1 95.38 85 THR A O 1
ATOM 708 N N . ILE A 1 86 ? 13.867 -25.875 -3.5 1 93.62 86 ILE A N 1
ATOM 709 C CA . ILE A 1 86 ? 15.203 -26 -4.074 1 93.62 86 ILE A CA 1
ATOM 710 C C . ILE A 1 86 ? 16.078 -24.828 -3.617 1 93.62 86 ILE A C 1
ATOM 712 O O . ILE A 1 86 ? 17.25 -25.016 -3.271 1 93.62 86 ILE A O 1
ATOM 716 N N . PHE A 1 87 ? 15.555 -23.656 -3.473 1 85.31 87 PHE A N 1
ATOM 717 C CA . PHE A 1 87 ? 16.281 -22.453 -3.104 1 85.31 87 PHE A CA 1
ATOM 718 C C . PHE A 1 87 ? 16.672 -22.469 -1.628 1 85.31 87 PHE A C 1
ATOM 720 O O . PHE A 1 87 ? 17.781 -22.109 -1.262 1 85.31 87 PHE A O 1
ATOM 727 N N . ASN A 1 88 ? 15.656 -22.875 -0.825 1 89.88 88 ASN A N 1
ATOM 728 C CA . ASN A 1 88 ? 15.727 -22.5 0.581 1 89.88 88 ASN A CA 1
ATOM 729 C C . ASN A 1 88 ? 16.125 -23.672 1.465 1 89.88 88 ASN A C 1
ATOM 731 O O . ASN A 1 88 ? 16.516 -23.484 2.619 1 89.88 88 ASN A O 1
ATOM 735 N N . ALA A 1 89 ? 15.992 -24.859 0.932 1 94.88 89 ALA A N 1
ATOM 736 C CA . ALA A 1 89 ? 16.391 -26 1.744 1 94.88 89 ALA A CA 1
ATOM 737 C C . ALA A 1 89 ? 17.891 -25.984 2.029 1 94.88 89 ALA A C 1
ATOM 739 O O . ALA A 1 89 ? 18.703 -25.875 1.107 1 94.88 89 ALA A O 1
ATOM 740 N N . GLY A 1 90 ? 18.234 -25.969 3.271 1 92.75 90 GLY A N 1
ATOM 741 C CA . GLY A 1 90 ? 19.625 -26.047 3.699 1 92.75 90 GLY A CA 1
ATOM 742 C C . GLY A 1 90 ? 20.375 -24.734 3.547 1 92.75 90 GLY A C 1
ATOM 743 O O . GLY A 1 90 ? 21.594 -24.703 3.701 1 92.75 90 GLY A O 1
ATOM 744 N N . LYS A 1 91 ? 19.703 -23.719 3.232 1 86.88 91 LYS A N 1
ATOM 745 C CA . LYS A 1 91 ? 20.328 -22.422 3 1 86.88 91 LYS A CA 1
ATOM 746 C C . LYS A 1 91 ? 21.109 -21.953 4.227 1 86.88 91 LYS A C 1
ATOM 748 O O . LYS A 1 91 ? 22.156 -21.328 4.102 1 86.88 91 LYS A O 1
ATOM 753 N N . THR A 1 92 ? 20.609 -22.297 5.438 1 83.88 92 THR A N 1
ATOM 754 C CA . THR A 1 92 ? 21.234 -21.828 6.672 1 83.88 92 THR A CA 1
ATOM 755 C C . THR A 1 92 ? 22.016 -22.953 7.34 1 83.88 92 THR A C 1
ATOM 757 O O . THR A 1 92 ? 22.469 -22.812 8.477 1 83.88 92 THR A O 1
ATOM 760 N N . MET A 1 93 ? 22.094 -24.047 6.656 1 88.94 93 MET A N 1
ATOM 761 C CA . MET A 1 93 ? 22.797 -25.203 7.191 1 88.94 93 MET A CA 1
ATOM 762 C C . MET A 1 93 ? 24.297 -24.953 7.258 1 88.94 93 MET A C 1
ATOM 764 O O . MET A 1 93 ? 24.875 -24.375 6.336 1 88.94 93 MET A O 1
ATOM 768 N N . ASP A 1 94 ? 24.906 -25.375 8.391 1 89.44 94 ASP A N 1
ATOM 769 C CA . ASP A 1 94 ? 26.359 -25.266 8.539 1 89.44 94 ASP A CA 1
ATOM 770 C C . ASP A 1 94 ? 27.078 -25.953 7.375 1 89.44 94 ASP A C 1
ATOM 772 O O . ASP A 1 94 ? 26.703 -27.047 6.949 1 89.44 94 ASP A O 1
ATOM 776 N N . ARG A 1 95 ? 28.141 -25.344 6.926 1 86.25 95 ARG A N 1
ATOM 777 C CA . ARG A 1 95 ? 28.891 -25.812 5.762 1 86.25 95 ARG A CA 1
ATOM 778 C C . ARG A 1 95 ? 29.531 -27.172 6.051 1 86.25 95 ARG A C 1
ATOM 780 O O . ARG A 1 95 ? 29.672 -28 5.152 1 86.25 95 ARG A O 1
ATOM 787 N N . GLN A 1 96 ? 29.891 -27.359 7.262 1 88.62 96 GLN A N 1
ATOM 788 C CA . GLN A 1 96 ? 30.531 -28.609 7.633 1 88.62 96 GLN A CA 1
ATOM 789 C C . GLN A 1 96 ? 29.531 -29.766 7.57 1 88.62 96 GLN A C 1
ATOM 791 O O . GLN A 1 96 ? 29.875 -30.875 7.156 1 88.62 96 GLN A O 1
ATOM 796 N N . LEU A 1 97 ? 28.312 -29.484 7.949 1 90.56 97 LEU A N 1
ATOM 797 C CA . LEU A 1 97 ? 27.266 -30.5 7.887 1 90.56 97 LEU A CA 1
ATOM 798 C C . LEU A 1 97 ? 26.844 -30.766 6.445 1 90.56 97 LEU A C 1
ATOM 800 O O . LEU A 1 97 ? 26.547 -31.906 6.078 1 90.56 97 LEU A O 1
ATOM 804 N N . PHE A 1 98 ? 26.891 -29.734 5.699 1 85 98 PHE A N 1
ATOM 805 C CA . PHE A 1 98 ? 26.562 -29.797 4.277 1 85 98 PHE A CA 1
ATOM 806 C C . PHE A 1 98 ? 27.484 -30.75 3.539 1 85 98 PHE A C 1
ATOM 808 O O . PHE A 1 98 ? 27.031 -31.562 2.736 1 85 98 PHE A O 1
ATOM 815 N N . LYS A 1 99 ? 28.734 -30.703 3.828 1 86.06 99 LYS A N 1
ATOM 816 C CA . LYS A 1 99 ? 29.75 -31.422 3.064 1 86.06 99 LYS A CA 1
ATOM 817 C C . LYS A 1 99 ? 30.078 -32.781 3.707 1 86.06 99 LYS A C 1
ATOM 819 O O . LYS A 1 99 ? 30.859 -33.562 3.166 1 86.06 99 LYS A O 1
ATOM 824 N N . LYS A 1 100 ? 29.422 -33.062 4.746 1 90.5 100 LYS A N 1
ATOM 825 C CA . LYS A 1 100 ? 29.719 -34.312 5.469 1 90.5 100 LYS A CA 1
ATOM 826 C C . LYS A 1 100 ? 29.203 -35.531 4.707 1 90.5 100 LYS A C 1
ATOM 828 O O . LYS A 1 100 ? 28.109 -35.5 4.148 1 90.5 100 LYS A O 1
ATOM 833 N N . ASP A 1 101 ? 29.969 -36.562 4.68 1 93.31 101 ASP A N 1
ATOM 834 C CA . ASP A 1 101 ? 29.547 -37.781 4.023 1 93.31 101 ASP A CA 1
ATOM 835 C C . ASP A 1 101 ? 28.391 -38.438 4.781 1 93.31 101 ASP A C 1
ATOM 837 O O . ASP A 1 101 ? 28.375 -38.469 6.016 1 93.31 101 ASP A O 1
ATOM 841 N N . ILE A 1 102 ? 27.516 -39.031 3.977 1 94.38 102 ILE A N 1
ATOM 842 C CA . ILE A 1 102 ? 26.312 -39.594 4.566 1 94.38 102 ILE A CA 1
ATOM 843 C C . ILE A 1 102 ? 26.703 -40.688 5.578 1 94.38 102 ILE A C 1
ATOM 845 O O . ILE A 1 102 ? 26.062 -40.812 6.625 1 94.38 102 ILE A O 1
ATOM 849 N N . GLU A 1 103 ? 27.797 -41.438 5.344 1 93.12 103 GLU A N 1
ATOM 850 C CA . GLU A 1 103 ? 28.25 -42.531 6.207 1 93.12 103 GLU A CA 1
ATOM 851 C C . GLU A 1 103 ? 28.734 -42 7.555 1 93.12 103 GLU A C 1
ATOM 853 O O . GLU A 1 103 ? 28.625 -42.688 8.57 1 93.12 103 GLU A O 1
ATOM 858 N N . GLU A 1 104 ? 29.188 -40.812 7.535 1 94.81 104 GLU A N 1
ATOM 859 C CA . GLU A 1 104 ? 29.766 -40.219 8.742 1 94.81 104 GLU A CA 1
ATOM 860 C C . GLU A 1 104 ? 28.75 -39.375 9.484 1 94.81 104 GLU A C 1
ATOM 862 O O . GLU A 1 104 ? 29.016 -38.875 10.586 1 94.81 104 GLU A O 1
ATOM 867 N N . THR A 1 105 ? 27.625 -39.125 8.852 1 95.44 105 THR A N 1
ATOM 868 C CA . THR A 1 105 ? 26.609 -38.281 9.453 1 95.44 105 THR A CA 1
ATOM 869 C C . THR A 1 105 ? 25.938 -39 10.633 1 95.44 105 THR A C 1
ATOM 871 O O . THR A 1 105 ? 25.594 -40.156 10.547 1 95.44 105 THR A O 1
ATOM 874 N N . THR A 1 106 ? 25.766 -38.281 11.75 1 96.56 106 THR A N 1
ATOM 875 C CA . THR A 1 106 ? 25.203 -38.875 12.969 1 96.56 106 THR A CA 1
ATOM 876 C C . THR A 1 106 ? 23.781 -38.375 13.203 1 96.56 106 THR A C 1
ATOM 878 O O . THR A 1 106 ? 23.312 -37.469 12.5 1 96.56 106 THR A O 1
ATOM 881 N N . LEU A 1 107 ? 23.125 -39.062 14.156 1 97.19 107 LEU A N 1
ATOM 882 C CA . LEU A 1 107 ? 21.797 -38.625 14.547 1 97.19 107 LEU A CA 1
ATOM 883 C C . LEU A 1 107 ? 21.828 -37.188 15.047 1 97.19 107 LEU A C 1
ATOM 885 O O . LEU A 1 107 ? 20.922 -36.406 14.75 1 97.19 107 LEU A O 1
ATOM 889 N N . GLU A 1 108 ? 22.859 -36.812 15.812 1 96.56 108 GLU A N 1
ATOM 890 C CA . GLU A 1 108 ? 23.016 -35.438 16.344 1 96.56 108 GLU A CA 1
ATOM 891 C C . GLU A 1 108 ? 23.172 -34.438 15.219 1 96.56 108 GLU A C 1
ATOM 893 O O . GLU A 1 108 ? 22.75 -33.281 15.344 1 96.56 108 GLU A O 1
ATOM 898 N N . ASP A 1 109 ? 23.812 -34.844 14.133 1 96.94 109 ASP A N 1
ATOM 899 C CA . ASP A 1 109 ? 23.953 -33.969 12.984 1 96.94 109 ASP A CA 1
ATOM 900 C C . ASP A 1 109 ? 22.594 -33.625 12.375 1 96.94 109 ASP A C 1
ATOM 902 O O . ASP A 1 109 ? 22.328 -32.438 12.094 1 96.94 109 ASP A O 1
ATOM 906 N N . TYR A 1 110 ? 21.797 -34.625 12.172 1 97.25 110 TYR A N 1
ATOM 907 C CA . TYR A 1 110 ? 20.469 -34.406 11.609 1 97.25 110 TYR A CA 1
ATOM 908 C C . TYR A 1 110 ? 19.625 -33.531 12.531 1 97.25 110 TYR A C 1
ATOM 910 O O . TYR A 1 110 ? 18.891 -32.656 12.062 1 97.25 110 TYR A O 1
ATOM 918 N N . LYS A 1 111 ? 19.688 -33.781 13.852 1 97.31 111 LYS A N 1
ATOM 919 C CA . LYS A 1 111 ? 18.969 -32.969 14.82 1 97.31 111 LYS A CA 1
ATOM 920 C C . LYS A 1 111 ? 19.438 -31.516 14.758 1 97.31 111 LYS A C 1
ATOM 922 O O . LYS A 1 111 ? 18.609 -30.594 14.828 1 97.31 111 LYS A O 1
ATOM 927 N N . THR A 1 112 ? 20.734 -31.328 14.609 1 96.69 112 THR A N 1
ATOM 928 C CA . THR A 1 112 ? 21.297 -29.984 14.492 1 96.69 112 THR A CA 1
ATOM 929 C C . THR A 1 112 ? 20.781 -29.297 13.242 1 96.69 112 THR A C 1
ATOM 931 O O . THR A 1 112 ? 20.438 -28.109 13.289 1 96.69 112 THR A O 1
ATOM 934 N N . ILE A 1 113 ? 20.75 -30 12.141 1 96.38 113 ILE A N 1
ATOM 935 C CA . ILE A 1 113 ? 20.234 -29.453 10.883 1 96.38 113 ILE A CA 1
ATOM 936 C C . ILE A 1 113 ? 18.781 -29.047 11.055 1 96.38 113 ILE A C 1
ATOM 938 O O . ILE A 1 113 ? 18.391 -27.922 10.688 1 96.38 113 ILE A O 1
ATOM 942 N N . PHE A 1 114 ? 18 -29.844 11.656 1 96.88 114 PHE A N 1
ATOM 943 C CA . PHE A 1 114 ? 16.578 -29.594 11.852 1 96.88 114 PHE A CA 1
ATOM 944 C C . PHE A 1 114 ? 16.359 -28.406 12.781 1 96.88 114 PHE A C 1
ATOM 946 O O . PHE A 1 114 ? 15.492 -27.562 12.523 1 96.88 114 PHE A O 1
ATOM 953 N N . ASP A 1 115 ? 17.125 -28.266 13.82 1 95.69 115 ASP A N 1
ATOM 954 C CA . ASP A 1 115 ? 16.938 -27.25 14.852 1 95.69 115 ASP A CA 1
ATOM 955 C C . ASP A 1 115 ? 17.484 -25.906 14.398 1 95.69 115 ASP A C 1
ATOM 957 O O . ASP A 1 115 ? 17.109 -24.859 14.93 1 95.69 115 ASP A O 1
ATOM 961 N N . SER A 1 116 ? 18.375 -25.922 13.43 1 94 116 SER A N 1
ATOM 962 C CA . SER A 1 116 ? 19.047 -24.688 13.023 1 94 116 SER A CA 1
ATOM 963 C C . SER A 1 116 ? 18.266 -23.969 11.938 1 94 116 SER A C 1
ATOM 965 O O . SER A 1 116 ? 18.734 -22.969 11.383 1 94 116 SER A O 1
ATOM 967 N N . ARG A 1 117 ? 17.047 -24.406 11.672 1 93.56 117 ARG A N 1
ATOM 968 C CA . ARG A 1 117 ? 16.25 -23.781 10.633 1 93.56 117 ARG A CA 1
ATOM 969 C C . ARG A 1 117 ? 15.812 -22.375 11.055 1 93.56 117 ARG A C 1
ATOM 971 O O . ARG A 1 117 ? 15.617 -22.109 12.242 1 93.56 117 ARG A O 1
ATOM 978 N N . THR A 1 118 ? 15.703 -21.5 10.094 1 89.62 118 THR A N 1
ATOM 979 C CA . THR A 1 118 ? 15.281 -20.109 10.289 1 89.62 118 THR A CA 1
ATOM 980 C C . THR A 1 118 ? 14.18 -19.734 9.297 1 89.62 118 THR A C 1
ATOM 982 O O . THR A 1 118 ? 13.766 -20.562 8.484 1 89.62 118 THR A O 1
ATOM 985 N N . LYS A 1 119 ? 13.75 -18.578 9.328 1 85.12 119 LYS A N 1
ATOM 986 C CA . LYS A 1 119 ? 12.711 -18.078 8.43 1 85.12 119 LYS A CA 1
ATOM 987 C C . LYS A 1 119 ? 13.164 -18.125 6.977 1 85.12 119 LYS A C 1
ATOM 989 O O . LYS A 1 119 ? 12.344 -18.094 6.062 1 85.12 119 LYS A O 1
ATOM 994 N N . HIS A 1 120 ? 14.422 -18.234 6.773 1 85.56 120 HIS A N 1
ATOM 995 C CA . HIS A 1 120 ? 14.961 -18.328 5.422 1 85.56 120 HIS A CA 1
ATOM 996 C C . HIS A 1 120 ? 14.727 -19.703 4.828 1 85.56 120 HIS A C 1
ATOM 998 O O . HIS A 1 120 ? 14.93 -19.922 3.627 1 85.56 120 HIS A O 1
ATOM 1004 N N . ASN A 1 121 ? 14.219 -20.578 5.629 1 92.81 121 ASN A N 1
ATOM 1005 C CA . ASN A 1 121 ? 13.906 -21.938 5.172 1 92.81 121 ASN A CA 1
ATOM 1006 C C . ASN A 1 121 ? 12.406 -22.109 4.93 1 92.81 121 ASN A C 1
ATOM 1008 O O . ASN A 1 121 ? 11.82 -23.109 5.352 1 92.81 121 ASN A O 1
ATOM 1012 N N . MET A 1 122 ? 11.75 -21.078 4.418 1 93 122 MET A N 1
ATOM 1013 C CA . MET A 1 122 ? 10.391 -21.234 3.916 1 93 122 MET A CA 1
ATOM 1014 C C . MET A 1 122 ? 10.383 -22.031 2.617 1 93 122 MET A C 1
ATOM 1016 O O . MET A 1 122 ? 10.914 -21.578 1.602 1 93 122 MET A O 1
ATOM 1020 N N . LEU A 1 123 ? 9.766 -23.141 2.605 1 96.06 123 LEU A N 1
ATOM 1021 C CA . LEU A 1 123 ? 9.891 -24.078 1.49 1 96.06 123 LEU A CA 1
ATOM 1022 C C . LEU A 1 123 ? 8.609 -24.109 0.663 1 96.06 123 LEU A C 1
ATOM 1024 O O . LEU A 1 123 ? 8.609 -24.594 -0.471 1 96.06 123 LEU A O 1
ATOM 1028 N N . SER A 1 124 ? 7.477 -23.562 1.233 1 93.88 124 SER A N 1
ATOM 1029 C CA . SER A 1 124 ? 6.199 -23.547 0.527 1 93.88 124 SER A CA 1
ATOM 1030 C C . SER A 1 124 ? 6.219 -22.547 -0.627 1 93.88 124 SER A C 1
ATOM 1032 O O . SER A 1 124 ? 6.867 -21.5 -0.541 1 93.88 124 SER A O 1
ATOM 1034 N N . ALA A 1 125 ? 5.438 -22.875 -1.626 1 87.38 125 ALA A N 1
ATOM 1035 C CA . ALA A 1 125 ? 5.438 -22.062 -2.838 1 87.38 125 ALA A CA 1
ATOM 1036 C C . ALA A 1 125 ? 4.309 -21.031 -2.811 1 87.38 125 ALA A C 1
ATOM 1038 O O . ALA A 1 125 ? 4.43 -19.953 -3.387 1 87.38 125 ALA A O 1
ATOM 1039 N N . CYS A 1 126 ? 3.207 -21.344 -2.322 1 92.19 126 CYS A N 1
ATOM 1040 C CA . CYS A 1 126 ? 2.041 -20.484 -2.439 1 92.19 126 CYS A CA 1
ATOM 1041 C C . CYS A 1 126 ? 1.188 -20.547 -1.178 1 92.19 126 CYS A C 1
ATOM 1043 O O . CYS A 1 126 ? 1.278 -21.5 -0.406 1 92.19 126 CYS A O 1
ATOM 1045 N N . PHE A 1 127 ? 0.417 -19.531 -0.997 1 96.94 127 PHE A N 1
ATOM 1046 C CA . PHE A 1 127 ? -0.394 -19.344 0.2 1 96.94 127 PHE A CA 1
ATOM 1047 C C . PHE A 1 127 ? -1.729 -18.688 -0.146 1 96.94 127 PHE A C 1
ATOM 1049 O O . PHE A 1 127 ? -1.877 -18.094 -1.217 1 96.94 127 PHE A O 1
ATOM 1056 N N . VAL A 1 128 ? -2.697 -18.922 0.723 1 98.06 128 VAL A N 1
ATOM 1057 C CA . VAL A 1 128 ? -3.928 -18.141 0.714 1 98.06 128 VAL A CA 1
ATOM 1058 C C . VAL A 1 128 ? -4.078 -17.391 2.041 1 98.06 128 VAL A C 1
ATOM 1060 O O . VAL A 1 128 ? -3.957 -18 3.111 1 98.06 128 VAL A O 1
ATOM 1063 N N . ILE A 1 129 ? -4.273 -16.109 1.989 1 98.25 129 ILE A N 1
ATOM 1064 C CA . ILE A 1 129 ? -4.438 -15.281 3.178 1 98.25 129 ILE A CA 1
ATOM 1065 C C . ILE A 1 129 ? -5.867 -14.758 3.246 1 98.25 129 ILE A C 1
ATOM 1067 O O . ILE A 1 129 ? -6.363 -14.164 2.283 1 98.25 129 ILE A O 1
ATOM 1071 N N . PRO A 1 130 ? -6.5 -14.984 4.383 1 97.19 130 PRO A N 1
ATOM 1072 C CA . PRO A 1 130 ? -7.859 -14.469 4.543 1 97.19 130 PRO A CA 1
ATOM 1073 C C . PRO A 1 130 ? -7.891 -12.977 4.848 1 97.19 130 PRO A C 1
ATOM 1075 O O . PRO A 1 130 ? -6.867 -12.391 5.215 1 97.19 130 PRO A O 1
ATOM 1078 N N . MET A 1 131 ? -9 -12.359 4.543 1 95 131 MET A N 1
ATOM 1079 C CA . MET A 1 131 ? -9.297 -10.977 4.906 1 95 131 MET A CA 1
ATOM 1080 C C . MET A 1 131 ? -10.742 -10.828 5.363 1 95 131 MET A C 1
ATOM 1082 O O . MET A 1 131 ? -11.555 -11.734 5.168 1 95 131 MET A O 1
ATOM 1086 N N . ASP A 1 132 ? -11.07 -9.719 6.051 1 95.56 132 ASP A N 1
ATOM 1087 C CA . ASP A 1 132 ? -12.43 -9.344 6.438 1 95.56 132 ASP A CA 1
ATOM 1088 C C . ASP A 1 132 ? -12.758 -7.918 6.016 1 95.56 132 ASP A C 1
ATOM 1090 O O . ASP A 1 132 ? -11.859 -7.152 5.648 1 95.56 132 ASP A O 1
ATOM 1094 N N . ASP A 1 133 ? -14.039 -7.645 6.066 1 94.38 133 ASP A N 1
ATOM 1095 C CA . ASP A 1 133 ? -14.5 -6.348 5.586 1 94.38 133 ASP A CA 1
ATOM 1096 C C . ASP A 1 133 ? -14.289 -5.266 6.648 1 94.38 133 ASP A C 1
ATOM 1098 O O . ASP A 1 133 ? -15.258 -4.672 7.129 1 94.38 133 ASP A O 1
ATOM 1102 N N . SER A 1 134 ? -13.062 -4.965 7.008 1 92.5 134 SER A N 1
ATOM 1103 C CA . SER A 1 134 ? -12.633 -3.9 7.906 1 92.5 134 SER A CA 1
ATOM 1104 C C . SER A 1 134 ? -11.234 -3.406 7.555 1 92.5 134 SER A C 1
ATOM 1106 O O . SER A 1 134 ? -10.422 -4.16 7.016 1 92.5 134 SER A O 1
ATOM 1108 N N . MET A 1 135 ? -10.961 -2.213 7.887 1 90.06 135 MET A N 1
ATOM 1109 C CA . MET A 1 135 ? -9.664 -1.623 7.582 1 90.06 135 MET A CA 1
ATOM 1110 C C . MET A 1 135 ? -8.539 -2.396 8.266 1 90.06 135 MET A C 1
ATOM 1112 O O . MET A 1 135 ? -7.496 -2.648 7.664 1 90.06 135 MET A O 1
ATOM 1116 N N . SER A 1 136 ? -8.742 -2.75 9.477 1 92.69 136 SER A N 1
ATOM 1117 C CA . SER A 1 136 ? -7.738 -3.498 10.227 1 92.69 136 SER A CA 1
ATOM 1118 C C . SER A 1 136 ? -7.441 -4.84 9.562 1 92.69 136 SER A C 1
ATOM 1120 O O . SER A 1 136 ? -6.277 -5.199 9.375 1 92.69 136 SER A O 1
ATOM 1122 N N . ALA A 1 137 ? -8.453 -5.527 9.188 1 95.81 137 ALA A N 1
ATOM 1123 C CA . ALA A 1 137 ? -8.281 -6.848 8.586 1 95.81 137 ALA A CA 1
ATOM 1124 C C . ALA A 1 137 ? -7.633 -6.746 7.211 1 95.81 137 ALA A C 1
ATOM 1126 O O . ALA A 1 137 ? -6.824 -7.598 6.836 1 95.81 137 ALA A O 1
ATOM 1127 N N . ILE A 1 138 ? -8.047 -5.785 6.445 1 96.56 138 ILE A N 1
ATOM 1128 C CA . ILE A 1 138 ? -7.488 -5.582 5.113 1 96.56 138 ILE A CA 1
ATOM 1129 C C . ILE A 1 138 ? -5.984 -5.336 5.215 1 96.56 138 ILE A C 1
ATOM 1131 O O . ILE A 1 138 ? -5.191 -5.988 4.531 1 96.56 138 ILE A O 1
ATOM 1135 N N . PHE A 1 139 ? -5.566 -4.473 6.082 1 96.38 139 PHE A N 1
ATOM 1136 C CA . PHE A 1 139 ? -4.156 -4.117 6.148 1 96.38 139 PHE A CA 1
ATOM 1137 C C . PHE A 1 139 ? -3.361 -5.18 6.895 1 96.38 139 PHE A C 1
ATOM 1139 O O . PHE A 1 139 ? -2.148 -5.301 6.715 1 96.38 139 PHE A O 1
ATOM 1146 N N . ASP A 1 140 ? -4.008 -5.969 7.734 1 96.81 140 ASP A N 1
ATOM 1147 C CA . ASP A 1 140 ? -3.361 -7.188 8.219 1 96.81 140 ASP A CA 1
ATOM 1148 C C . ASP A 1 140 ? -3.016 -8.125 7.062 1 96.81 140 ASP A C 1
ATOM 1150 O O . ASP A 1 140 ? -1.939 -8.727 7.043 1 96.81 140 ASP A O 1
ATOM 1154 N N . ALA A 1 141 ? -3.955 -8.273 6.195 1 97.94 141 ALA A N 1
ATOM 1155 C CA . ALA A 1 141 ? -3.717 -9.125 5.031 1 97.94 141 ALA A CA 1
ATOM 1156 C C . ALA A 1 141 ? -2.57 -8.586 4.184 1 97.94 141 ALA A C 1
ATOM 1158 O O . ALA A 1 141 ? -1.746 -9.352 3.68 1 97.94 141 ALA A O 1
ATOM 1159 N N . VAL A 1 142 ? -2.49 -7.258 4.008 1 96.81 142 VAL A N 1
ATOM 1160 C CA . VAL A 1 142 ? -1.394 -6.641 3.27 1 96.81 142 VAL A CA 1
ATOM 1161 C C . VAL A 1 142 ? -0.064 -6.984 3.939 1 96.81 142 VAL A C 1
ATOM 1163 O O . VAL A 1 142 ? 0.891 -7.383 3.27 1 96.81 142 VAL A O 1
ATOM 1166 N N . LYS A 1 143 ? -0.001 -6.816 5.211 1 96 143 LYS A N 1
ATOM 1167 C CA . LYS A 1 143 ? 1.206 -7.125 5.973 1 96 143 LYS A CA 1
ATOM 1168 C C . LYS A 1 143 ? 1.589 -8.594 5.828 1 96 143 LYS A C 1
ATOM 1170 O O . LYS A 1 143 ? 2.746 -8.914 5.547 1 96 143 LYS A O 1
ATOM 1175 N N . ASN A 1 144 ? 0.61 -9.453 6.035 1 96.75 144 ASN A N 1
ATOM 1176 C CA . ASN A 1 144 ? 0.867 -10.891 5.938 1 96.75 144 ASN A CA 1
ATOM 1177 C C . ASN A 1 144 ? 1.374 -11.273 4.551 1 96.75 144 ASN A C 1
ATOM 1179 O O . ASN A 1 144 ? 2.311 -12.062 4.426 1 96.75 144 ASN A O 1
ATOM 1183 N N . ALA A 1 145 ? 0.767 -10.758 3.549 1 95.81 145 ALA A N 1
ATOM 1184 C CA . ALA A 1 145 ? 1.204 -11.016 2.18 1 95.81 145 ALA A CA 1
ATOM 1185 C C . ALA A 1 145 ? 2.641 -10.555 1.964 1 95.81 145 ALA A C 1
ATOM 1187 O O . ALA A 1 145 ? 3.441 -11.25 1.343 1 95.81 145 ALA A O 1
ATOM 1188 N N . ALA A 1 146 ? 2.938 -9.359 2.467 1 92.25 146 ALA A N 1
ATOM 1189 C CA . ALA A 1 146 ? 4.285 -8.812 2.324 1 92.25 146 ALA A CA 1
ATOM 1190 C C . ALA A 1 146 ? 5.32 -9.734 2.963 1 92.25 146 ALA A C 1
ATOM 1192 O O . ALA A 1 146 ? 6.387 -9.969 2.389 1 92.25 146 ALA A O 1
ATOM 1193 N N . LEU A 1 147 ? 5.055 -10.258 4.129 1 92.38 147 LEU A N 1
ATOM 1194 C CA . LEU A 1 147 ? 5.961 -11.148 4.84 1 92.38 147 LEU A CA 1
ATOM 1195 C C . LEU A 1 147 ? 6.184 -12.438 4.047 1 92.38 147 LEU A C 1
ATOM 1197 O O . LEU A 1 147 ? 7.301 -12.961 4.004 1 92.38 147 LEU A O 1
ATOM 1201 N N . ILE A 1 148 ? 5.164 -12.898 3.41 1 92.69 148 ILE A N 1
ATOM 1202 C CA . ILE A 1 148 ? 5.246 -14.125 2.621 1 92.69 148 ILE A CA 1
ATOM 1203 C C . ILE A 1 148 ? 6.051 -13.867 1.351 1 92.69 148 ILE A C 1
ATOM 1205 O O . ILE A 1 148 ? 6.953 -14.641 1.014 1 92.69 148 ILE A O 1
ATOM 1209 N N . MET A 1 149 ? 5.762 -12.82 0.683 1 88.94 149 MET A N 1
ATOM 1210 C CA . MET A 1 149 ? 6.402 -12.508 -0.59 1 88.94 149 MET A CA 1
ATOM 1211 C C . MET A 1 149 ? 7.887 -12.211 -0.391 1 88.94 149 MET A C 1
ATOM 1213 O O . MET A 1 149 ? 8.703 -12.469 -1.277 1 88.94 149 MET A O 1
ATOM 1217 N N . LYS A 1 150 ? 8.203 -11.688 0.784 1 84.06 150 LYS A N 1
ATOM 1218 C CA . LYS A 1 150 ? 9.602 -11.438 1.119 1 84.06 150 LYS A CA 1
ATOM 1219 C C . LYS A 1 150 ? 10.445 -12.695 0.95 1 84.06 150 LYS A C 1
ATOM 1221 O O . LYS A 1 150 ? 11.609 -12.617 0.557 1 84.06 150 LYS A O 1
ATOM 1226 N N . TYR A 1 151 ? 9.828 -13.859 1.175 1 82 151 TYR A N 1
ATOM 1227 C CA . TYR A 1 151 ? 10.562 -15.109 1.107 1 82 151 TYR A CA 1
ATOM 1228 C C . TYR A 1 151 ? 10.234 -15.867 -0.174 1 82 151 TYR A C 1
ATOM 1230 O O . TYR A 1 151 ? 10.516 -17.062 -0.283 1 82 151 TYR A O 1
ATOM 1238 N N . GLY A 1 152 ? 9.516 -15.234 -1.041 1 79.62 152 GLY A N 1
ATOM 1239 C CA . GLY A 1 152 ? 9.328 -15.789 -2.375 1 79.62 152 GLY A CA 1
ATOM 1240 C C . GLY A 1 152 ? 8.016 -16.531 -2.537 1 79.62 152 GLY A C 1
ATOM 1241 O O . GLY A 1 152 ? 7.824 -17.25 -3.51 1 79.62 152 GLY A O 1
ATOM 1242 N N . GLY A 1 153 ? 7.09 -16.328 -1.698 1 88.06 153 GLY A N 1
ATOM 1243 C CA . GLY A 1 153 ? 5.805 -17 -1.796 1 88.06 153 GLY A CA 1
ATOM 1244 C C . GLY A 1 153 ? 4.773 -16.203 -2.58 1 88.06 153 GLY A C 1
ATOM 1245 O O . GLY A 1 153 ? 4.766 -14.977 -2.535 1 88.06 153 GLY A O 1
ATOM 1246 N N . GLY A 1 154 ? 3.914 -16.938 -3.312 1 91.69 154 GLY A N 1
ATOM 1247 C CA . GLY A 1 154 ? 2.744 -16.328 -3.926 1 91.69 154 GLY A CA 1
ATOM 1248 C C . GLY A 1 154 ? 1.513 -16.391 -3.041 1 91.69 154 GLY A C 1
ATOM 1249 O O . GLY A 1 154 ? 1.394 -17.266 -2.184 1 91.69 154 GLY A O 1
ATOM 1250 N N . VAL A 1 155 ? 0.625 -15.391 -3.248 1 96.25 155 VAL A N 1
ATOM 1251 C CA . VAL A 1 155 ? -0.487 -15.32 -2.305 1 96.25 155 VAL A CA 1
ATOM 1252 C C . VAL A 1 155 ? -1.798 -15.133 -3.066 1 96.25 155 VAL A C 1
ATOM 1254 O O . VAL A 1 155 ? -1.854 -14.375 -4.039 1 96.25 155 VAL A O 1
ATOM 1257 N N . GLY A 1 156 ? -2.814 -15.844 -2.674 1 97.75 156 GLY A N 1
ATOM 1258 C CA . GLY A 1 156 ? -4.172 -15.656 -3.158 1 97.75 156 GLY A CA 1
ATOM 1259 C C . GLY A 1 156 ? -5.105 -15.086 -2.107 1 97.75 156 GLY A C 1
ATOM 1260 O O . GLY A 1 156 ? -4.914 -15.305 -0.91 1 97.75 156 GLY A O 1
ATOM 1261 N N . TYR A 1 157 ? -6.184 -14.312 -2.619 1 97.94 157 TYR A N 1
ATOM 1262 C CA . TYR A 1 157 ? -7.141 -13.656 -1.743 1 97.94 157 TYR A CA 1
ATOM 1263 C C . TYR A 1 157 ? -8.562 -13.789 -2.283 1 97.94 157 TYR A C 1
ATOM 1265 O O . TYR A 1 157 ? -8.766 -13.82 -3.5 1 97.94 157 TYR A O 1
ATOM 1273 N N . ASP A 1 158 ? -9.484 -13.844 -1.356 1 98.44 158 ASP A N 1
ATOM 1274 C CA . ASP A 1 158 ? -10.891 -13.664 -1.702 1 98.44 158 ASP A CA 1
ATOM 1275 C C . ASP A 1 158 ? -11.336 -12.227 -1.451 1 98.44 158 ASP A C 1
ATOM 1277 O O . ASP A 1 158 ? -11.695 -11.867 -0.327 1 98.44 158 ASP A O 1
ATOM 1281 N N . PHE A 1 159 ? -11.445 -11.398 -2.475 1 98.38 159 PHE A N 1
ATOM 1282 C CA . PHE A 1 159 ? -11.812 -10 -2.342 1 98.38 159 PHE A CA 1
ATOM 1283 C C . PHE A 1 159 ? -13.328 -9.844 -2.266 1 98.38 159 PHE A C 1
ATOM 1285 O O . PHE A 1 159 ? -13.828 -8.742 -2.035 1 98.38 159 PHE A O 1
ATOM 1292 N N . SER A 1 160 ? -14.102 -10.977 -2.412 1 97.94 160 SER A N 1
ATOM 1293 C CA . SER A 1 160 ? -15.562 -10.922 -2.363 1 97.94 160 SER A CA 1
ATOM 1294 C C . SER A 1 160 ? -16.062 -10.547 -0.971 1 97.94 160 SER A C 1
ATOM 1296 O O . SER A 1 160 ? -17.203 -10.141 -0.805 1 97.94 160 SER A O 1
ATOM 1298 N N . VAL A 1 161 ? -15.219 -10.695 0.008 1 97.69 161 VAL A N 1
ATOM 1299 C CA . VAL A 1 161 ? -15.617 -10.43 1.384 1 97.69 161 VAL A CA 1
ATOM 1300 C C . VAL A 1 161 ? -15.789 -8.922 1.585 1 97.69 161 VAL A C 1
ATOM 1302 O O . VAL A 1 161 ? -16.484 -8.492 2.512 1 97.69 161 VAL A O 1
ATOM 1305 N N . LEU A 1 162 ? -15.156 -8.102 0.755 1 97.38 162 LEU A N 1
ATOM 1306 C CA . LEU A 1 162 ? -15.195 -6.648 0.904 1 97.38 162 LEU A CA 1
ATOM 1307 C C . LEU A 1 162 ? -16.484 -6.074 0.31 1 97.38 162 LEU A C 1
ATOM 1309 O O . LEU A 1 162 ? -16.922 -6.512 -0.753 1 97.38 162 LEU A O 1
ATOM 1313 N N . ARG A 1 163 ? -17.078 -5.121 0.976 1 95.88 163 ARG A N 1
ATOM 1314 C CA . ARG A 1 163 ? -18.297 -4.465 0.481 1 95.88 163 ARG A CA 1
ATOM 1315 C C . ARG A 1 163 ? -18.016 -3.707 -0.813 1 95.88 163 ARG A C 1
ATOM 1317 O O . ARG A 1 163 ? -16.875 -3.287 -1.06 1 95.88 163 ARG A O 1
ATOM 1324 N N . PRO A 1 164 ? -18.984 -3.58 -1.695 1 96.5 164 PRO A N 1
ATOM 1325 C CA . PRO A 1 164 ? -18.781 -2.943 -2.998 1 96.5 164 PRO A CA 1
ATOM 1326 C C . PRO A 1 164 ? -18.547 -1.439 -2.891 1 96.5 164 PRO A C 1
ATOM 1328 O O . PRO A 1 164 ? -18.859 -0.833 -1.862 1 96.5 164 PRO A O 1
ATOM 1331 N N . LYS A 1 165 ? -17.969 -0.917 -3.92 1 92.94 165 LYS A N 1
ATOM 1332 C CA . LYS A 1 165 ? -17.766 0.521 -4.07 1 92.94 165 LYS A CA 1
ATOM 1333 C C . LYS A 1 165 ? -19.078 1.28 -3.918 1 92.94 165 LYS A C 1
ATOM 1335 O O . LYS A 1 165 ? -20.109 0.86 -4.445 1 92.94 165 LYS A O 1
ATOM 1340 N N . GLY A 1 166 ? -19.031 2.375 -3.123 1 87.38 166 GLY A N 1
ATOM 1341 C CA . GLY A 1 166 ? -20.203 3.215 -2.955 1 87.38 166 GLY A CA 1
ATOM 1342 C C . GLY A 1 166 ? -21.031 2.85 -1.735 1 87.38 166 GLY A C 1
ATOM 1343 O O . GLY A 1 166 ? -21.969 3.566 -1.376 1 87.38 166 GLY A O 1
ATOM 1344 N N . SER A 1 167 ? -20.672 1.702 -1.095 1 89.12 167 SER A N 1
ATOM 1345 C CA . SER A 1 167 ? -21.391 1.294 0.11 1 89.12 167 SER A CA 1
ATOM 1346 C C . SER A 1 167 ? -21.141 2.268 1.257 1 89.12 167 SER A C 1
ATOM 1348 O O . SER A 1 167 ? -20.031 2.777 1.415 1 89.12 167 SER A O 1
ATOM 1350 N N . SER A 1 168 ? -22.172 2.498 2.031 1 79.44 168 SER A N 1
ATOM 1351 C CA . SER A 1 168 ? -22.062 3.385 3.184 1 79.44 168 SER A CA 1
ATOM 1352 C C . SER A 1 168 ? -21.156 2.783 4.262 1 79.44 168 SER A C 1
ATOM 1354 O O . SER A 1 168 ? -21.234 1.581 4.531 1 79.44 168 SER A O 1
ATOM 1356 N N . ILE A 1 169 ? -20.312 3.641 4.746 1 74.25 169 ILE A N 1
ATOM 1357 C CA . ILE A 1 169 ? -19.5 3.236 5.887 1 74.25 169 ILE A CA 1
ATOM 1358 C C . ILE A 1 169 ? -20.109 3.793 7.172 1 74.25 169 ILE A C 1
ATOM 1360 O O . ILE A 1 169 ? -20.25 5.008 7.328 1 74.25 169 ILE A O 1
ATOM 1364 N N . ALA A 1 170 ? -20.484 2.98 7.973 1 63.47 170 ALA A N 1
ATOM 1365 C CA . ALA A 1 170 ? -21.203 3.367 9.188 1 63.47 170 ALA A CA 1
ATOM 1366 C C . ALA A 1 170 ? -20.391 4.359 10.008 1 63.47 170 ALA A C 1
ATOM 1368 O O . ALA A 1 170 ? -19.203 4.152 10.25 1 63.47 170 ALA A O 1
ATOM 1369 N N . GLY A 1 171 ? -20.938 5.379 10.398 1 60.69 171 GLY A N 1
ATOM 1370 C CA . GLY A 1 171 ? -20.375 6.293 11.383 1 60.69 171 GLY A CA 1
ATOM 1371 C C . GLY A 1 171 ? -19.484 7.359 10.766 1 60.69 171 GLY A C 1
ATOM 1372 O O . GLY A 1 171 ? -19.172 8.352 11.422 1 60.69 171 GLY A O 1
ATOM 1373 N N . THR A 1 172 ? -19.016 7.207 9.5 1 61.47 172 THR A N 1
ATOM 1374 C CA . THR A 1 172 ? -18.094 8.18 8.93 1 61.47 172 THR A CA 1
ATOM 1375 C C . THR A 1 172 ? -18.797 9.094 7.938 1 61.47 172 THR A C 1
ATOM 1377 O O . THR A 1 172 ? -18.297 10.164 7.605 1 61.47 172 THR A O 1
ATOM 1380 N N . GLY A 1 173 ? -20.031 8.586 7.582 1 63.34 173 GLY A N 1
ATOM 1381 C CA . GLY A 1 173 ? -20.703 9.312 6.512 1 63.34 173 GLY A CA 1
ATOM 1382 C C . GLY A 1 173 ? -20.016 9.156 5.168 1 63.34 173 GLY A C 1
ATOM 1383 O O . GLY A 1 173 ? -20.453 9.719 4.164 1 63.34 173 GLY A O 1
ATOM 1384 N N . GLY A 1 174 ? -18.938 8.344 5.102 1 70.75 174 GLY A N 1
ATOM 1385 C CA . GLY A 1 174 ? -18.203 8.141 3.857 1 70.75 174 GLY A CA 1
ATOM 1386 C C . GLY A 1 174 ? -18.656 6.902 3.1 1 70.75 174 GLY A C 1
ATOM 1387 O O . GLY A 1 174 ? -19.594 6.227 3.508 1 70.75 174 GLY A O 1
ATOM 1388 N N . LYS A 1 175 ? -18.141 6.746 1.905 1 79.5 175 LYS A N 1
ATOM 1389 C CA . LYS A 1 175 ? -18.453 5.602 1.057 1 79.5 175 LYS A CA 1
ATOM 1390 C C . LYS A 1 175 ? -17.219 4.742 0.818 1 79.5 175 LYS A C 1
ATOM 1392 O O . LYS A 1 175 ? -16.109 5.266 0.67 1 79.5 175 LYS A O 1
ATOM 1397 N N . SER A 1 176 ? -17.469 3.418 0.781 1 87.62 176 SER A N 1
ATOM 1398 C CA . SER A 1 176 ? -16.375 2.486 0.538 1 87.62 176 SER A CA 1
ATOM 1399 C C . SER A 1 176 ? -15.789 2.67 -0.859 1 87.62 176 SER A C 1
ATOM 1401 O O . SER A 1 176 ? -16.516 2.977 -1.806 1 87.62 176 SER A O 1
ATOM 1403 N N . SER A 1 177 ? -14.477 2.498 -0.917 1 87.06 177 SER A N 1
ATOM 1404 C CA . SER A 1 177 ? -13.805 2.561 -2.209 1 87.06 177 SER A CA 1
ATOM 1405 C C . SER A 1 177 ? -13.906 1.232 -2.951 1 87.06 177 SER A C 1
ATOM 1407 O O . SER A 1 177 ? -13.633 1.164 -4.152 1 87.06 177 SER A O 1
ATOM 1409 N N . GLY A 1 178 ? -14.336 0.143 -2.254 1 93.44 178 GLY A N 1
ATOM 1410 C CA . GLY A 1 178 ? -14.562 -1.145 -2.893 1 93.44 178 GLY A CA 1
ATOM 1411 C C . GLY A 1 178 ? -13.312 -1.999 -2.971 1 93.44 178 GLY A C 1
ATOM 1412 O O . GLY A 1 178 ? -12.219 -1.541 -2.631 1 93.44 178 GLY A O 1
ATOM 1413 N N . PRO A 1 179 ? -13.398 -3.229 -3.447 1 96.25 179 PRO A N 1
ATOM 1414 C CA . PRO A 1 179 ? -12.297 -4.191 -3.43 1 96.25 179 PRO A CA 1
ATOM 1415 C C . PRO A 1 179 ? -11.164 -3.803 -4.375 1 96.25 179 PRO A C 1
ATOM 1417 O O . PRO A 1 179 ? -9.984 -4.016 -4.055 1 96.25 179 PRO A O 1
ATOM 1420 N N . ILE A 1 180 ? -11.461 -3.25 -5.508 1 93.94 180 ILE A N 1
ATOM 1421 C CA . ILE A 1 180 ? -10.445 -2.977 -6.523 1 93.94 180 ILE A CA 1
ATOM 1422 C C . ILE A 1 180 ? -9.492 -1.896 -6.023 1 93.94 180 ILE A C 1
ATOM 1424 O O . ILE A 1 180 ? -8.289 -1.957 -6.273 1 93.94 180 ILE A O 1
ATOM 1428 N N . SER A 1 181 ? -10.016 -0.922 -5.359 1 91.06 181 SER A N 1
ATOM 1429 C CA . SER A 1 181 ? -9.18 0.125 -4.781 1 91.06 181 SER A CA 1
ATOM 1430 C C . SER A 1 181 ? -8.148 -0.458 -3.822 1 91.06 181 SER A C 1
ATOM 1432 O O . SER A 1 181 ? -6.977 -0.067 -3.846 1 91.06 181 SER A O 1
ATOM 1434 N N . PHE A 1 182 ? -8.555 -1.392 -3.039 1 94 182 PHE A N 1
ATOM 1435 C CA . PHE A 1 182 ? -7.645 -2.01 -2.08 1 94 182 PHE A CA 1
ATOM 1436 C C . PHE A 1 182 ? -6.648 -2.92 -2.787 1 94 182 PHE A C 1
ATOM 1438 O O . PHE A 1 182 ? -5.516 -3.078 -2.332 1 94 182 PHE A O 1
ATOM 1445 N N . MET A 1 183 ? -7.043 -3.525 -3.896 1 95.38 183 MET A N 1
ATOM 1446 C CA . MET A 1 183 ? -6.117 -4.332 -4.688 1 95.38 183 MET A CA 1
ATOM 1447 C C . MET A 1 183 ? -4.883 -3.52 -5.07 1 95.38 183 MET A C 1
ATOM 1449 O O . MET A 1 183 ? -3.779 -4.062 -5.156 1 95.38 183 MET A O 1
ATOM 1453 N N . HIS A 1 184 ? -5.035 -2.266 -5.262 1 91.12 184 HIS A N 1
ATOM 1454 C CA . HIS A 1 184 ? -3.914 -1.415 -5.641 1 91.12 184 HIS A CA 1
ATOM 1455 C C . HIS A 1 184 ? -2.895 -1.312 -4.508 1 91.12 184 HIS A C 1
ATOM 1457 O O . HIS A 1 184 ? -1.693 -1.195 -4.758 1 91.12 184 HIS A O 1
ATOM 1463 N N . VAL A 1 185 ? -3.342 -1.353 -3.307 1 92.88 185 VAL A N 1
ATOM 1464 C CA . VAL A 1 185 ? -2.428 -1.332 -2.168 1 92.88 185 VAL A CA 1
ATOM 1465 C C . VAL A 1 185 ? -1.59 -2.609 -2.154 1 92.88 185 VAL A C 1
ATOM 1467 O O . VAL A 1 185 ? -0.365 -2.555 -2.02 1 92.88 185 VAL A O 1
ATOM 1470 N N . PHE A 1 186 ? -2.285 -3.719 -2.342 1 95.38 186 PHE A N 1
ATOM 1471 C CA . PHE A 1 186 ? -1.59 -4.996 -2.424 1 95.38 186 PHE A CA 1
ATOM 1472 C C . PHE A 1 186 ? -0.587 -4.996 -3.572 1 95.38 186 PHE A C 1
ATOM 1474 O O . PHE A 1 186 ? 0.539 -5.473 -3.42 1 95.38 186 PHE A O 1
ATOM 1481 N N . ASN A 1 187 ? -1.046 -4.516 -4.66 1 91.88 187 ASN A N 1
ATOM 1482 C CA . ASN A 1 187 ? -0.221 -4.473 -5.863 1 91.88 187 ASN A CA 1
ATOM 1483 C C . ASN A 1 187 ? 1.043 -3.646 -5.648 1 91.88 187 ASN A C 1
ATOM 1485 O O . ASN A 1 187 ? 2.133 -4.051 -6.055 1 91.88 187 ASN A O 1
ATOM 1489 N N . THR A 1 188 ? 0.964 -2.494 -5.027 1 88.75 188 THR A N 1
ATOM 1490 C CA . THR A 1 188 ? 2.109 -1.628 -4.77 1 88.75 188 THR A CA 1
ATOM 1491 C C . THR A 1 188 ? 3.047 -2.264 -3.748 1 88.75 188 THR A C 1
ATOM 1493 O O . THR A 1 188 ? 4.27 -2.146 -3.863 1 88.75 188 THR A O 1
ATOM 1496 N N . ALA A 1 189 ? 2.494 -2.844 -2.74 1 90.75 189 ALA A N 1
ATOM 1497 C CA . ALA A 1 189 ? 3.318 -3.574 -1.782 1 90.75 189 ALA A CA 1
ATOM 1498 C C . ALA A 1 189 ? 4.152 -4.645 -2.48 1 90.75 189 ALA A C 1
ATOM 1500 O O . ALA A 1 189 ? 5.355 -4.766 -2.229 1 90.75 189 ALA A O 1
ATOM 1501 N N . ALA A 1 190 ? 3.49 -5.383 -3.336 1 90 190 ALA A N 1
ATOM 1502 C CA . ALA A 1 190 ? 4.191 -6.418 -4.09 1 90 190 ALA A CA 1
ATOM 1503 C C . ALA A 1 190 ? 5.312 -5.816 -4.934 1 90 190 ALA A C 1
ATOM 1505 O O . ALA A 1 190 ? 6.418 -6.359 -4.984 1 90 190 ALA A O 1
ATOM 1506 N N . SER A 1 191 ? 5.035 -4.73 -5.562 1 83.38 191 SER A N 1
ATOM 1507 C CA . SER A 1 191 ? 6.02 -4.035 -6.387 1 83.38 191 SER A CA 1
ATOM 1508 C C . SER A 1 191 ? 7.242 -3.639 -5.566 1 83.38 191 SER A C 1
ATOM 1510 O O . SER A 1 191 ? 8.375 -3.785 -6.027 1 83.38 191 SER A O 1
ATOM 1512 N N . THR A 1 192 ? 7.008 -3.193 -4.441 1 82.94 192 THR A N 1
ATOM 1513 C CA . THR A 1 192 ? 8.062 -2.719 -3.559 1 82.94 192 THR A CA 1
ATOM 1514 C C . THR A 1 192 ? 8.938 -3.879 -3.088 1 82.94 192 THR A C 1
ATOM 1516 O O . THR A 1 192 ? 10.164 -3.752 -3.014 1 82.94 192 THR A O 1
ATOM 1519 N N . ILE A 1 193 ? 8.375 -4.973 -2.811 1 82.81 193 ILE A N 1
ATOM 1520 C CA . ILE A 1 193 ? 9.086 -6.137 -2.297 1 82.81 193 ILE A CA 1
ATOM 1521 C C . ILE A 1 193 ? 9.922 -6.762 -3.41 1 82.81 193 ILE A C 1
ATOM 1523 O O . ILE A 1 193 ? 11.039 -7.215 -3.174 1 82.81 193 ILE A O 1
ATOM 1527 N N . GLU A 1 194 ? 9.297 -6.875 -4.551 1 73.12 194 GLU A N 1
ATOM 1528 C CA . GLU A 1 194 ? 10.031 -7.434 -5.684 1 73.12 194 GLU A CA 1
ATOM 1529 C C . GLU A 1 194 ? 11.344 -6.691 -5.918 1 73.12 194 GLU A C 1
ATOM 1531 O O . GLU A 1 194 ? 12.359 -7.309 -6.223 1 73.12 194 GLU A O 1
ATOM 1536 N N . GLN A 1 195 ? 11.32 -5.477 -5.699 1 55.44 195 GLN A N 1
ATOM 1537 C CA . GLN A 1 195 ? 12.508 -4.652 -5.902 1 55.44 195 GLN A CA 1
ATOM 1538 C C . GLN A 1 195 ? 13.602 -5.012 -4.898 1 55.44 195 GLN A C 1
ATOM 1540 O O . GLN A 1 195 ? 14.797 -4.859 -5.188 1 55.44 195 GLN A O 1
ATOM 1545 N N . GLY A 1 196 ? 13.195 -5.539 -3.775 1 54.06 196 GLY A N 1
ATOM 1546 C CA . GLY A 1 196 ? 14.164 -5.828 -2.727 1 54.06 196 GLY A CA 1
ATOM 1547 C C . GLY A 1 196 ? 14.609 -7.277 -2.713 1 54.06 196 GLY A C 1
ATOM 1548 O O . GLY A 1 196 ? 15.625 -7.613 -2.098 1 54.06 196 GLY A O 1
ATOM 1549 N N . GLY A 1 197 ? 13.742 -8.18 -3.205 1 56.62 197 GLY A N 1
ATOM 1550 C CA . GLY A 1 197 ? 13.93 -9.594 -2.912 1 56.62 197 GLY A CA 1
ATOM 1551 C C . GLY A 1 197 ? 14.336 -10.406 -4.125 1 56.62 197 GLY A C 1
ATOM 1552 O O . GLY A 1 197 ? 14.625 -9.852 -5.184 1 56.62 197 GLY A O 1
ATOM 1553 N N . ALA A 1 198 ? 14.609 -11.688 -3.842 1 51.56 198 ALA A N 1
ATOM 1554 C CA . ALA A 1 198 ? 15.148 -12.688 -4.766 1 51.56 198 ALA A CA 1
ATOM 1555 C C . ALA A 1 198 ? 14.109 -13.086 -5.809 1 51.56 198 ALA A C 1
ATOM 1557 O O . ALA A 1 198 ? 14.461 -13.375 -6.957 1 51.56 198 ALA A O 1
ATOM 1558 N N . ARG A 1 199 ? 12.766 -13.195 -5.316 1 56.09 199 ARG A N 1
ATOM 1559 C CA . ARG A 1 199 ? 11.773 -13.695 -6.266 1 56.09 199 ARG A CA 1
ATOM 1560 C C . ARG A 1 199 ? 10.688 -12.656 -6.523 1 56.09 199 ARG A C 1
ATOM 1562 O O . ARG A 1 199 ? 10.438 -11.797 -5.676 1 56.09 199 ARG A O 1
ATOM 1569 N N . ARG A 1 200 ? 10.133 -12.797 -7.605 1 59.88 200 ARG A N 1
ATOM 1570 C CA . ARG A 1 200 ? 9.047 -11.938 -8.055 1 59.88 200 ARG A CA 1
ATOM 1571 C C . ARG A 1 200 ? 7.77 -12.195 -7.254 1 59.88 200 ARG A C 1
ATOM 1573 O O . ARG A 1 200 ? 7.457 -13.336 -6.934 1 59.88 200 ARG A O 1
ATOM 1580 N N . ALA A 1 201 ? 7.078 -11.242 -6.926 1 76.88 201 ALA A N 1
ATOM 1581 C CA . ALA A 1 201 ? 5.809 -11.32 -6.207 1 76.88 201 ALA A CA 1
ATOM 1582 C C . ALA A 1 201 ? 4.672 -11.719 -7.145 1 76.88 201 ALA A C 1
ATOM 1584 O O . ALA A 1 201 ? 4.645 -11.305 -8.305 1 76.88 201 ALA A O 1
ATOM 1585 N N . ALA A 1 202 ? 3.852 -12.719 -6.777 1 85.5 202 ALA A N 1
ATOM 1586 C CA . ALA A 1 202 ? 2.672 -13.164 -7.512 1 85.5 202 ALA A CA 1
ATOM 1587 C C . ALA A 1 202 ? 1.444 -13.203 -6.605 1 85.5 202 ALA A C 1
ATOM 1589 O O . ALA A 1 202 ? 1.518 -13.688 -5.473 1 85.5 202 ALA A O 1
ATOM 1590 N N . GLN A 1 203 ? 0.365 -12.617 -7.168 1 93.94 203 GLN A N 1
ATOM 1591 C CA . GLN A 1 203 ? -0.859 -12.578 -6.375 1 93.94 203 GLN A CA 1
ATOM 1592 C C . GLN A 1 203 ? -2.062 -13.031 -7.199 1 93.94 203 GLN A C 1
ATOM 1594 O O . GLN A 1 203 ? -2.039 -12.961 -8.43 1 93.94 203 GLN A O 1
ATOM 1599 N N . MET A 1 204 ? -3.059 -13.609 -6.523 1 96.31 204 MET A N 1
ATOM 1600 C CA . MET A 1 204 ? -4.34 -13.992 -7.109 1 96.31 204 MET A CA 1
ATOM 1601 C C . MET A 1 204 ? -5.492 -13.266 -6.414 1 96.31 204 MET A C 1
ATOM 1603 O O . MET A 1 204 ? -5.613 -13.32 -5.191 1 96.31 204 MET A O 1
ATOM 1607 N N . ALA A 1 205 ? -6.254 -12.547 -7.234 1 97.75 205 ALA A N 1
ATOM 1608 C CA . ALA A 1 205 ? -7.48 -11.938 -6.727 1 97.75 205 ALA A CA 1
ATOM 1609 C C . ALA A 1 205 ? -8.711 -12.711 -7.199 1 97.75 205 ALA A C 1
ATOM 1611 O O . ALA A 1 205 ? -8.906 -12.906 -8.398 1 97.75 205 ALA A O 1
ATOM 1612 N N . VAL A 1 206 ? -9.516 -13.133 -6.254 1 98.5 206 VAL A N 1
ATOM 1613 C CA . VAL A 1 206 ? -10.75 -13.859 -6.551 1 98.5 206 VAL A CA 1
ATOM 1614 C C . VAL A 1 206 ? -11.961 -13.008 -6.168 1 98.5 206 VAL A C 1
ATOM 1616 O O . VAL A 1 206 ? -11.961 -12.359 -5.121 1 98.5 206 VAL A O 1
ATOM 1619 N N . LEU A 1 207 ? -12.93 -12.914 -7.043 1 98.62 207 LEU A N 1
ATOM 1620 C CA . LEU A 1 207 ? -14.211 -12.266 -6.754 1 98.62 207 LEU A CA 1
ATOM 1621 C C . LEU A 1 207 ? -15.375 -13.148 -7.195 1 98.62 207 LEU A C 1
ATOM 1623 O O . LEU A 1 207 ? -15.344 -13.727 -8.289 1 98.62 207 LEU A O 1
ATOM 1627 N N . ARG A 1 208 ? -16.344 -13.258 -6.406 1 98.25 208 ARG A N 1
ATOM 1628 C CA . ARG A 1 208 ? -17.531 -14.047 -6.742 1 98.25 208 ARG A CA 1
ATOM 1629 C C . ARG A 1 208 ? -18.297 -13.422 -7.906 1 98.25 208 ARG A C 1
ATOM 1631 O O . ARG A 1 208 ? -18.344 -12.195 -8.039 1 98.25 208 ARG A O 1
ATOM 1638 N N . TYR A 1 209 ? -19.016 -14.211 -8.617 1 98.19 209 TYR A N 1
ATOM 1639 C CA . TYR A 1 209 ? -19.734 -13.789 -9.812 1 98.19 209 TYR A CA 1
ATOM 1640 C C . TYR A 1 209 ? -20.938 -12.938 -9.453 1 98.19 209 TYR A C 1
ATOM 1642 O O . TYR A 1 209 ? -21.453 -12.18 -10.289 1 98.19 209 TYR A O 1
ATOM 1650 N N . ASP A 1 210 ? -21.406 -13.023 -8.227 1 98.12 210 ASP A N 1
ATOM 1651 C CA . ASP A 1 210 ? -22.609 -12.305 -7.852 1 98.12 210 ASP A CA 1
ATOM 1652 C C . ASP A 1 210 ? -22.281 -11.102 -6.977 1 98.12 210 ASP A C 1
ATOM 1654 O O . ASP A 1 210 ? -23.172 -10.539 -6.328 1 98.12 210 ASP A O 1
ATOM 1658 N N . HIS A 1 211 ? -21.047 -10.719 -6.867 1 98.44 211 HIS A N 1
ATOM 1659 C CA . HIS A 1 211 ? -20.656 -9.484 -6.195 1 98.44 211 HIS A CA 1
ATOM 1660 C C . HIS A 1 211 ? -21.047 -8.266 -7.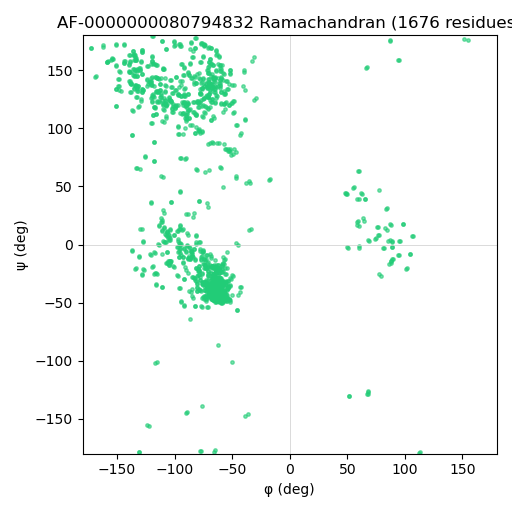012 1 98.44 211 HIS A C 1
ATOM 1662 O O . HIS A 1 211 ? -20.906 -8.258 -8.234 1 98.44 211 HIS A O 1
ATOM 1668 N N . PRO A 1 212 ? -21.469 -7.188 -6.453 1 98.19 212 PRO A N 1
ATOM 1669 C CA . PRO A 1 212 ? -21.922 -6.012 -7.199 1 98.19 212 PRO A CA 1
ATOM 1670 C C . PRO A 1 212 ? -20.812 -5.371 -8.023 1 98.19 212 PRO A C 1
ATOM 1672 O O . PRO A 1 212 ? -21.078 -4.711 -9.031 1 98.19 212 PRO A O 1
ATOM 1675 N N . ASP A 1 213 ? -19.516 -5.57 -7.656 1 97.75 213 ASP A N 1
ATOM 1676 C CA . ASP A 1 213 ? -18.406 -4.945 -8.359 1 97.75 213 ASP A CA 1
ATOM 1677 C C . ASP A 1 213 ? -17.828 -5.887 -9.414 1 97.75 213 ASP A C 1
ATOM 1679 O O . ASP A 1 213 ? -16.719 -5.664 -9.906 1 97.75 213 ASP A O 1
ATOM 1683 N N . VAL A 1 214 ? -18.484 -6.934 -9.82 1 98.44 214 VAL A N 1
ATOM 1684 C CA . VAL A 1 214 ? -17.906 -7.984 -10.648 1 98.44 214 VAL A CA 1
ATOM 1685 C C . VAL A 1 214 ? -17.547 -7.426 -12.023 1 98.44 214 VAL A C 1
ATOM 1687 O O . VAL A 1 214 ? -16.531 -7.793 -12.602 1 98.44 214 VAL A O 1
ATOM 1690 N N . PHE A 1 215 ? -18.359 -6.527 -12.578 1 97.06 215 PHE A N 1
ATOM 1691 C CA . PHE A 1 215 ? -18.047 -5.949 -13.883 1 97.06 215 PHE A CA 1
ATOM 1692 C C . PHE A 1 215 ? -16.797 -5.086 -13.805 1 97.06 215 PHE A C 1
ATOM 1694 O O . PHE A 1 215 ? -15.93 -5.145 -14.688 1 97.06 215 PHE A O 1
ATOM 1701 N N . ASP A 1 216 ? -16.703 -4.258 -12.719 1 94.81 216 ASP A N 1
ATOM 1702 C CA . ASP A 1 216 ? -15.492 -3.461 -12.508 1 94.81 216 ASP A CA 1
ATOM 1703 C C . ASP A 1 216 ? -14.266 -4.355 -12.328 1 94.81 216 ASP A C 1
ATOM 1705 O O . ASP A 1 216 ? -13.18 -4.027 -12.805 1 94.81 216 ASP A O 1
ATOM 1709 N N . PHE A 1 217 ? -14.492 -5.434 -11.633 1 97.31 217 PHE A N 1
ATOM 1710 C CA . PHE A 1 217 ? -13.414 -6.391 -11.391 1 97.31 217 PHE A CA 1
ATOM 1711 C C . PHE A 1 217 ? -12.906 -6.977 -12.703 1 97.31 217 PHE A C 1
ATOM 1713 O O . PHE A 1 217 ? -11.695 -7.039 -12.93 1 97.31 217 PHE A O 1
ATOM 1720 N N . ILE A 1 218 ? -13.781 -7.367 -13.555 1 96.62 218 ILE A N 1
ATOM 1721 C CA . ILE A 1 218 ? -13.438 -7.93 -14.852 1 96.62 218 ILE A CA 1
ATOM 1722 C C . ILE A 1 218 ? -12.664 -6.898 -15.672 1 96.62 218 ILE A C 1
ATOM 1724 O O . ILE A 1 218 ? -11.711 -7.242 -16.375 1 96.62 218 ILE A O 1
ATOM 1728 N N . ASN A 1 219 ? -12.938 -5.66 -15.469 1 91.62 219 ASN A N 1
ATOM 1729 C CA . ASN A 1 219 ? -12.336 -4.582 -16.25 1 91.62 219 ASN A CA 1
ATOM 1730 C C . ASN A 1 219 ? -11.109 -4.004 -15.547 1 91.62 219 ASN A C 1
ATOM 1732 O O . ASN A 1 219 ? -10.5 -3.051 -16.031 1 91.62 219 ASN A O 1
ATOM 1736 N N . SER A 1 220 ? -10.789 -4.516 -14.406 1 90.06 220 SER A N 1
ATOM 1737 C CA . SER A 1 220 ? -9.844 -3.846 -13.516 1 90.06 220 SER A CA 1
ATOM 1738 C C . SER A 1 220 ? -8.453 -3.771 -14.148 1 90.06 220 SER A C 1
ATOM 1740 O O . SER A 1 220 ? -7.637 -2.936 -13.758 1 90.06 220 SER A O 1
ATOM 1742 N N . LYS A 1 221 ? -8.188 -4.605 -15.031 1 80.56 221 LYS A N 1
ATOM 1743 C CA . LYS A 1 221 ? -6.871 -4.605 -15.656 1 80.56 221 LYS A CA 1
ATOM 1744 C C . LYS A 1 221 ? -6.938 -4.051 -17.078 1 80.56 221 LYS A C 1
ATOM 1746 O O . LYS A 1 221 ? -5.977 -4.16 -17.844 1 80.56 221 LYS A O 1
ATOM 1751 N N . LYS A 1 222 ? -8.242 -3.477 -17.25 1 68.56 222 LYS A N 1
ATOM 1752 C CA . LYS A 1 222 ? -8.438 -2.879 -18.562 1 68.56 222 LYS A CA 1
ATOM 1753 C C . LYS A 1 222 ? -7.523 -1.673 -18.766 1 68.56 222 LYS A C 1
ATOM 1755 O O . LYS A 1 222 ? -7.406 -0.823 -17.875 1 68.56 222 LYS A O 1
ATOM 1760 N N . ASP A 1 223 ? -6.535 -1.661 -19.531 1 55.31 223 ASP A N 1
ATOM 1761 C CA . ASP A 1 223 ? -5.594 -0.603 -19.891 1 55.31 223 ASP A CA 1
ATOM 1762 C C . ASP A 1 223 ? -4.57 -0.379 -18.781 1 55.31 223 ASP A C 1
ATOM 1764 O O . ASP A 1 223 ? -4.559 0.676 -18.156 1 55.31 223 ASP A O 1
ATOM 1768 N N . ASN A 1 224 ? -4.066 -1.392 -18.344 1 54.69 224 ASN A N 1
ATOM 1769 C CA . ASN A 1 224 ? -3.064 -1.345 -17.297 1 54.69 224 ASN A CA 1
ATOM 1770 C C . ASN A 1 224 ? -2.119 -0.159 -17.469 1 54.69 224 ASN A C 1
ATOM 1772 O O . ASN A 1 224 ? -0.93 -0.341 -17.734 1 54.69 224 ASN A O 1
ATOM 1776 N N . LYS A 1 225 ? -2.686 1.049 -17.594 1 48.81 225 LYS A N 1
ATOM 1777 C CA . LYS A 1 225 ? -1.893 2.27 -17.688 1 48.81 225 LYS A CA 1
ATOM 1778 C C . LYS A 1 225 ? -2.055 3.141 -16.453 1 48.81 225 LYS A C 1
ATOM 1780 O O . LYS A 1 225 ? -3.1 3.113 -15.797 1 48.81 225 LYS A O 1
ATOM 1785 N N . GLY A 1 226 ? -1.005 3.74 -16.094 1 43.28 226 GLY A N 1
ATOM 1786 C CA . GLY A 1 226 ? -0.992 4.703 -15 1 43.28 226 GLY A CA 1
ATOM 1787 C C . GLY A 1 226 ? -1.242 4.074 -13.641 1 43.28 226 GLY A C 1
ATOM 1788 O O . GLY A 1 226 ? -0.561 3.119 -13.258 1 43.28 226 GLY A O 1
ATOM 1789 N N . ASN A 1 227 ? -2.229 4.672 -12.984 1 46.53 227 ASN A N 1
ATOM 1790 C CA . ASN A 1 227 ? -2.621 4.301 -11.633 1 46.53 227 ASN A CA 1
ATOM 1791 C C . ASN A 1 227 ? -3.467 3.029 -11.617 1 46.53 227 ASN A C 1
ATOM 1793 O O . ASN A 1 227 ? -3.789 2.502 -10.555 1 46.53 227 ASN A O 1
ATOM 1797 N N . ASN A 1 228 ? -3.686 2.426 -12.766 1 53.62 228 ASN A N 1
ATOM 1798 C CA . ASN A 1 228 ? -4.602 1.293 -12.852 1 53.62 228 ASN A CA 1
ATOM 1799 C C . ASN A 1 228 ? -3.857 -0.016 -13.086 1 53.62 228 ASN A C 1
ATOM 1801 O O . ASN A 1 228 ? -4.453 -1.005 -13.516 1 53.62 228 ASN A O 1
ATOM 1805 N N . VAL A 1 229 ? -2.727 0.033 -12.633 1 65.88 229 VAL A N 1
ATOM 1806 C CA . VAL A 1 229 ? -1.908 -1.122 -12.984 1 65.88 229 VAL A CA 1
ATOM 1807 C C . VAL A 1 229 ? -1.986 -2.168 -11.875 1 65.88 229 VAL A C 1
ATOM 1809 O O . VAL A 1 229 ? -1.662 -1.882 -10.719 1 65.88 229 VAL A O 1
ATOM 1812 N N . LEU A 1 230 ? -2.588 -3.27 -12.18 1 85.88 230 LEU A N 1
ATOM 1813 C CA . LEU A 1 230 ? -2.602 -4.422 -11.289 1 85.88 230 LEU A CA 1
ATOM 1814 C C . LEU A 1 230 ? -1.759 -5.559 -11.852 1 85.88 230 LEU A C 1
ATOM 1816 O O . LEU A 1 230 ? -2.223 -6.699 -11.93 1 85.88 230 LEU A O 1
ATOM 1820 N N . ASN A 1 231 ? -0.48 -5.281 -12.086 1 75.38 231 ASN A N 1
ATOM 1821 C CA . ASN A 1 231 ? 0.4 -6.184 -12.82 1 75.38 231 ASN A CA 1
ATOM 1822 C C . ASN A 1 231 ? 0.854 -7.352 -11.953 1 75.38 231 ASN A C 1
ATOM 1824 O O . ASN A 1 231 ? 1.368 -8.352 -12.469 1 75.38 231 ASN A O 1
ATOM 1828 N N . TYR A 1 232 ? 0.677 -7.328 -10.742 1 85.44 232 TYR A N 1
ATOM 1829 C CA . TYR A 1 232 ? 1.132 -8.406 -9.867 1 85.44 232 TYR A CA 1
ATOM 1830 C C . TYR A 1 232 ? -0.022 -9.328 -9.5 1 85.44 232 TYR A C 1
ATOM 1832 O O . TYR A 1 232 ? 0.148 -10.258 -8.703 1 85.44 232 TYR A O 1
ATOM 1840 N N . PHE A 1 233 ? -1.221 -9.062 -10.211 1 90.62 233 PHE A N 1
ATOM 1841 C CA . PHE A 1 233 ? -2.391 -9.891 -9.945 1 90.62 233 PHE A CA 1
ATOM 1842 C C . PHE A 1 233 ? -2.787 -10.688 -11.188 1 90.62 233 PHE A C 1
ATOM 1844 O O . PHE A 1 233 ? -2.807 -10.141 -12.297 1 90.62 233 PHE A O 1
ATOM 1851 N N . ASN A 1 234 ? -3.016 -11.984 -11 1 87.81 234 ASN A N 1
ATOM 1852 C CA . ASN A 1 234 ? -4.023 -12.664 -11.805 1 87.81 234 ASN A CA 1
ATOM 1853 C C . ASN A 1 234 ? -5.418 -12.523 -11.203 1 87.81 234 ASN A C 1
ATOM 1855 O O . ASN A 1 234 ? -5.566 -12.492 -9.977 1 87.81 234 ASN A O 1
ATOM 1859 N N . ILE A 1 235 ? -6.402 -12.383 -12.055 1 94.81 235 ILE A N 1
ATOM 1860 C CA . ILE A 1 235 ? -7.742 -12.227 -11.5 1 94.81 235 ILE A CA 1
ATOM 1861 C C . ILE A 1 235 ? -8.648 -13.336 -12.023 1 94.81 235 ILE A C 1
ATOM 1863 O O . ILE A 1 235 ? -8.523 -13.758 -13.18 1 94.81 235 ILE A O 1
ATOM 1867 N N . SER A 1 236 ? -9.484 -13.867 -11.219 1 97.44 236 SER A N 1
ATOM 1868 C CA . SER A 1 236 ? -10.445 -14.898 -11.594 1 97.44 236 SER A CA 1
ATOM 1869 C C . SER A 1 236 ? -11.797 -14.656 -10.93 1 97.44 236 SER A C 1
ATOM 1871 O O . SER A 1 236 ? -11.867 -14.227 -9.773 1 97.44 236 SER A O 1
ATOM 1873 N N . VAL A 1 237 ? -12.867 -14.906 -11.688 1 98.56 237 VAL A N 1
ATOM 1874 C CA . VAL A 1 237 ? -14.227 -14.859 -11.148 1 98.56 237 VAL A CA 1
ATOM 1875 C C . VAL A 1 237 ? -14.641 -16.234 -10.656 1 98.56 237 VAL A C 1
ATOM 1877 O O . VAL A 1 237 ? -14.508 -17.234 -11.375 1 98.56 237 VAL A O 1
ATOM 1880 N N . ASN A 1 238 ? -15.117 -16.359 -9.422 1 98.62 238 ASN A N 1
ATOM 1881 C CA . ASN A 1 238 ? -15.547 -17.641 -8.844 1 98.62 238 ASN A CA 1
ATOM 1882 C C . ASN A 1 238 ? -17.031 -17.891 -9.109 1 98.62 238 ASN A C 1
ATOM 1884 O O . ASN A 1 238 ? -17.891 -17.141 -8.641 1 98.62 238 ASN A O 1
ATOM 1888 N N . ILE A 1 239 ? -17.266 -18.828 -9.914 1 98.25 239 ILE A N 1
ATOM 1889 C CA . ILE A 1 239 ? -18.609 -19.375 -10.109 1 98.25 239 ILE A CA 1
ATOM 1890 C C . ILE A 1 239 ? -18.781 -20.609 -9.242 1 98.25 239 ILE A C 1
ATOM 1892 O O . ILE A 1 239 ? -18.547 -21.734 -9.703 1 98.25 239 ILE A O 1
ATOM 1896 N N . ASP A 1 240 ? -19.312 -20.484 -8.117 1 95.06 240 ASP A N 1
ATOM 1897 C CA . ASP A 1 240 ? -19.312 -21.531 -7.098 1 95.06 240 ASP A CA 1
ATOM 1898 C C . ASP A 1 240 ? -20.062 -22.766 -7.578 1 95.06 240 ASP A C 1
ATOM 1900 O O . ASP A 1 240 ? -19.641 -23.906 -7.312 1 95.06 240 ASP A O 1
ATOM 1904 N N . ASN A 1 241 ? -21.219 -22.562 -8.227 1 96.25 241 ASN A N 1
ATOM 1905 C CA . ASN A 1 241 ? -22.031 -23.656 -8.766 1 96.25 241 ASN A CA 1
ATOM 1906 C C . ASN A 1 241 ? -22.156 -23.547 -10.281 1 96.25 241 ASN A C 1
ATOM 1908 O O . ASN A 1 241 ? -23.156 -23.047 -10.797 1 96.25 241 ASN A O 1
ATOM 1912 N N . PRO A 1 242 ? -21.188 -24.156 -10.945 1 96.88 242 PRO A N 1
ATOM 1913 C CA . PRO A 1 242 ? -21.188 -24.031 -12.406 1 96.88 242 PRO A CA 1
ATOM 1914 C C . PRO A 1 242 ? -22.453 -24.609 -13.039 1 96.88 242 PRO A C 1
ATOM 1916 O O . PRO A 1 242 ? -22.922 -24.094 -14.055 1 96.88 242 PRO A O 1
ATOM 1919 N N . LYS A 1 243 ? -23.078 -25.578 -12.516 1 95.5 243 LYS A N 1
ATOM 1920 C CA . LYS A 1 243 ? -24.297 -26.172 -13.055 1 95.5 243 LYS A CA 1
ATOM 1921 C C . LYS A 1 243 ? -25.453 -25.188 -12.992 1 95.5 243 LYS A C 1
ATOM 1923 O O . LYS A 1 243 ? -26.203 -25.031 -13.969 1 95.5 243 LYS A O 1
ATOM 1928 N N . GLU A 1 244 ? -25.578 -24.625 -11.883 1 96.19 244 GLU A N 1
ATOM 1929 C CA . GLU A 1 244 ? -26.641 -23.625 -11.711 1 96.19 244 GLU A CA 1
ATOM 1930 C C . GLU A 1 244 ? -26.422 -22.438 -12.633 1 96.19 244 GLU A C 1
ATOM 1932 O O . GLU A 1 244 ? -27.375 -21.922 -13.219 1 96.19 244 GLU A O 1
ATOM 1937 N N . PHE A 1 245 ? -25.266 -21.953 -12.719 1 97.69 245 PHE A N 1
ATOM 1938 C CA . PHE A 1 245 ? -24.953 -20.812 -13.578 1 97.69 245 PHE A CA 1
ATOM 1939 C C . PHE A 1 245 ? -25.219 -21.156 -15.039 1 97.69 245 PHE A C 1
ATOM 1941 O O . PHE A 1 245 ? -25.766 -20.328 -15.781 1 97.69 245 PHE A O 1
ATOM 1948 N N . LYS A 1 246 ? -24.828 -22.375 -15.461 1 97.19 246 LYS A N 1
ATOM 1949 C CA . LYS A 1 246 ? -25.094 -22.812 -16.828 1 97.19 246 LYS A CA 1
ATOM 1950 C C . LYS A 1 246 ? -26.594 -22.797 -17.125 1 97.19 246 LYS A C 1
ATOM 1952 O O . LYS A 1 246 ? -27.016 -22.359 -18.188 1 97.19 246 LYS A O 1
ATOM 1957 N N . LYS A 1 247 ? -27.328 -23.297 -16.219 1 97 247 LYS A N 1
ATOM 1958 C CA . LYS A 1 247 ? -28.781 -23.297 -16.375 1 97 247 LYS A CA 1
ATOM 1959 C C . LYS A 1 247 ? -29.312 -21.875 -16.547 1 97 247 LYS A C 1
ATOM 1961 O O . LYS A 1 247 ? -30.188 -21.625 -17.375 1 97 247 LYS A O 1
ATOM 1966 N N . MET A 1 248 ? -28.812 -21 -15.703 1 97.25 248 MET A N 1
ATOM 1967 C CA . MET A 1 248 ? -29.203 -19.594 -15.797 1 97.25 248 MET A CA 1
ATOM 1968 C C . MET A 1 248 ? -28.891 -19.031 -17.172 1 97.25 248 MET A C 1
ATOM 1970 O O . MET A 1 248 ? -29.688 -18.266 -17.719 1 97.25 248 MET A O 1
ATOM 1974 N N . LEU A 1 249 ? -27.766 -19.391 -17.719 1 97.88 249 LEU A N 1
ATOM 1975 C CA . LEU A 1 249 ? -27.375 -18.922 -19.047 1 97.88 249 LEU A CA 1
ATOM 1976 C C . LEU A 1 249 ? -28.328 -19.469 -20.109 1 97.88 249 LEU A C 1
ATOM 1978 O O . LEU A 1 249 ? -28.766 -18.719 -20.984 1 97.88 249 LEU A O 1
ATOM 1982 N N . GLU A 1 250 ? -28.656 -20.703 -20.031 1 97.06 250 GLU A N 1
ATOM 1983 C CA . GLU A 1 250 ? -29.5 -21.375 -21.016 1 97.06 250 GLU A CA 1
ATOM 1984 C C . GLU A 1 250 ? -30.922 -20.781 -21 1 97.06 250 GLU A C 1
ATOM 1986 O O . GLU A 1 250 ? -31.562 -20.688 -22.047 1 97.06 250 GLU A O 1
ATOM 1991 N N . GLU A 1 251 ? -31.312 -20.328 -19.922 1 97.25 251 GLU A N 1
ATOM 1992 C CA . GLU A 1 251 ? -32.656 -19.797 -19.75 1 97.25 251 GLU A CA 1
ATOM 1993 C C . GLU A 1 251 ? -32.688 -18.281 -19.891 1 97.25 251 GLU A C 1
ATOM 1995 O O . GLU A 1 251 ? -33.719 -17.641 -19.672 1 97.25 251 GLU A O 1
ATOM 2000 N N . ASP A 1 252 ? -31.531 -17.766 -20.203 1 96.31 252 ASP A N 1
ATOM 2001 C CA . ASP A 1 252 ? -31.375 -16.312 -20.219 1 96.31 252 ASP A CA 1
ATOM 2002 C C . ASP A 1 252 ? -31.906 -15.68 -18.938 1 96.31 252 ASP A C 1
ATOM 2004 O O . ASP A 1 252 ? -32.719 -14.742 -18.984 1 96.31 252 ASP A O 1
ATOM 2008 N N . GLY A 1 253 ? -31.562 -16.328 -17.859 1 97 253 GLY A N 1
ATOM 2009 C CA . GLY A 1 253 ? -32.094 -15.961 -16.547 1 97 253 GLY A CA 1
ATOM 2010 C C . GLY A 1 253 ? -31.422 -14.719 -15.977 1 97 253 GLY A C 1
ATOM 2011 O O . GLY A 1 253 ? -30.453 -14.211 -16.531 1 97 253 GLY A O 1
ATOM 2012 N N . ASP A 1 254 ? -32 -14.25 -14.805 1 97.31 254 ASP A N 1
ATOM 2013 C CA . ASP A 1 254 ? -31.516 -13.07 -14.102 1 97.31 254 ASP A CA 1
ATOM 2014 C C . ASP A 1 254 ? -30.547 -13.453 -13 1 97.31 254 ASP A C 1
ATOM 2016 O O . ASP A 1 254 ? -30.672 -14.516 -12.391 1 97.31 254 ASP A O 1
ATOM 2020 N N . LEU A 1 255 ? -29.516 -12.641 -12.867 1 97.56 255 LEU A N 1
ATOM 2021 C CA . LEU A 1 255 ? -28.547 -12.75 -11.789 1 97.56 255 LEU A CA 1
ATOM 2022 C C . LEU A 1 255 ? -28.578 -11.523 -10.883 1 97.56 255 LEU A C 1
ATOM 2024 O O . LEU A 1 255 ? -28.469 -10.398 -11.359 1 97.56 255 LEU A O 1
ATOM 2028 N N . THR A 1 256 ? -28.812 -11.75 -9.664 1 97.44 256 THR A N 1
ATOM 2029 C CA . THR A 1 256 ? -28.812 -10.656 -8.695 1 97.44 256 THR A CA 1
ATOM 2030 C C . THR A 1 256 ? -27.422 -10.469 -8.086 1 97.44 256 THR A C 1
ATOM 2032 O O . THR A 1 256 ? -26.859 -11.398 -7.52 1 97.44 256 THR A O 1
ATOM 2035 N N . LEU A 1 257 ? -26.844 -9.289 -8.273 1 98.12 257 LEU A N 1
ATOM 2036 C CA . LEU A 1 257 ? -25.594 -8.906 -7.625 1 98.12 257 LEU A CA 1
ATOM 2037 C C . LEU A 1 257 ? -25.859 -8.266 -6.262 1 98.12 257 LEU A C 1
ATOM 2039 O O . LEU A 1 257 ? -26.578 -7.27 -6.172 1 98.12 257 LEU A O 1
ATOM 2043 N N . GLU A 1 258 ? -25.312 -8.859 -5.219 1 97.56 258 GLU A N 1
ATOM 2044 C CA . GLU A 1 258 ? -25.562 -8.359 -3.871 1 97.56 258 GLU A CA 1
ATOM 2045 C C . GLU A 1 258 ? -24.422 -8.711 -2.922 1 97.56 258 GLU A C 1
ATOM 2047 O O . GLU A 1 258 ? -23.562 -9.539 -3.25 1 97.56 258 GLU A O 1
ATOM 2052 N N . HIS A 1 259 ? -24.312 -8.047 -1.892 1 96.88 259 HIS A N 1
ATOM 2053 C CA . HIS A 1 259 ? -23.359 -8.266 -0.812 1 96.88 259 HIS A CA 1
ATOM 2054 C C . HIS A 1 259 ? -24.016 -8.078 0.552 1 96.88 259 HIS A C 1
ATOM 2056 O O . HIS A 1 259 ? -24.828 -7.164 0.74 1 96.88 259 HIS A O 1
ATOM 2062 N N . PRO A 1 260 ? -23.719 -8.906 1.5 1 94.25 260 PRO A N 1
ATOM 2063 C CA . PRO A 1 260 ? -24.406 -8.859 2.793 1 94.25 260 PRO A CA 1
ATOM 2064 C C . PRO A 1 260 ? -24.172 -7.551 3.541 1 94.25 260 PRO A C 1
ATOM 2066 O O . PRO A 1 260 ? -25.031 -7.109 4.312 1 94.25 260 PRO A O 1
ATOM 2069 N N . ALA A 1 261 ? -23.047 -6.922 3.33 1 91.12 261 ALA A N 1
ATOM 2070 C CA . ALA A 1 261 ? -22.703 -5.715 4.074 1 91.12 261 ALA A CA 1
ATOM 2071 C C . ALA A 1 261 ? -23.094 -4.461 3.293 1 91.12 261 ALA A C 1
ATOM 2073 O O . ALA A 1 261 ? -22.594 -3.367 3.584 1 91.12 261 ALA A O 1
ATOM 2074 N N . SER A 1 262 ? -23.891 -4.625 2.258 1 93.5 262 SER A N 1
ATOM 2075 C CA . SER A 1 262 ? -24.25 -3.486 1.415 1 93.5 262 SER A CA 1
ATOM 2076 C C . SER A 1 262 ? -25.719 -3.537 1.011 1 93.5 262 SER A C 1
ATOM 2078 O O . SER A 1 262 ? -26.297 -4.617 0.885 1 93.5 262 SER A O 1
ATOM 2080 N N . SER A 1 263 ? -26.359 -2.379 0.824 1 90.12 263 SER A N 1
ATOM 2081 C CA . SER A 1 263 ? -27.719 -2.289 0.316 1 90.12 263 SER A CA 1
ATOM 2082 C C . SER A 1 263 ? -27.734 -2.197 -1.206 1 90.12 263 SER A C 1
ATOM 2084 O O . SER A 1 263 ? -28.812 -2.248 -1.822 1 90.12 263 SER A O 1
ATOM 2086 N N . ILE A 1 264 ? -26.578 -2.094 -1.749 1 91.94 264 ILE A N 1
ATOM 2087 C CA . ILE A 1 264 ? -26.484 -2.023 -3.203 1 91.94 264 ILE A CA 1
ATOM 2088 C C . ILE A 1 264 ? -26.891 -3.359 -3.814 1 91.94 264 ILE A C 1
ATOM 2090 O O . ILE A 1 264 ? -26.344 -4.406 -3.463 1 91.94 264 ILE A O 1
ATOM 2094 N N . ARG A 1 265 ? -27.891 -3.354 -4.691 1 94.44 265 ARG A N 1
ATOM 2095 C CA . ARG A 1 265 ? -28.406 -4.527 -5.387 1 94.44 265 ARG A CA 1
ATOM 2096 C C . ARG A 1 265 ? -28.688 -4.215 -6.852 1 94.44 265 ARG A C 1
ATOM 2098 O O . ARG A 1 265 ? -29.188 -3.135 -7.176 1 94.44 265 ARG A O 1
ATOM 2105 N N . LYS A 1 266 ? -28.219 -5.039 -7.691 1 95.12 266 LYS A N 1
ATOM 2106 C CA . LYS A 1 266 ? -28.438 -4.895 -9.125 1 95.12 266 LYS A CA 1
ATOM 2107 C C . LYS A 1 266 ? -28.812 -6.227 -9.758 1 95.12 266 LYS A C 1
ATOM 2109 O O . LYS A 1 266 ? -28.266 -7.27 -9.406 1 95.12 266 LYS A O 1
ATOM 2114 N N . THR A 1 267 ? -29.781 -6.27 -10.57 1 97.06 267 THR A N 1
ATOM 2115 C CA . THR A 1 267 ? -30.156 -7.461 -11.328 1 97.06 267 THR A CA 1
ATOM 2116 C C . THR A 1 267 ? -29.734 -7.332 -12.789 1 97.06 267 THR A C 1
ATOM 2118 O O . THR A 1 267 ? -30.031 -6.336 -13.445 1 97.06 267 THR A O 1
ATOM 2121 N N . ILE A 1 268 ? -29.031 -8.297 -13.219 1 97.31 268 ILE A N 1
ATOM 2122 C CA . ILE A 1 268 ? -28.562 -8.312 -14.602 1 97.31 268 ILE A CA 1
ATOM 2123 C C . ILE A 1 268 ? -28.938 -9.648 -15.25 1 97.31 268 ILE A C 1
ATOM 2125 O O . ILE A 1 268 ? -29.359 -10.578 -14.57 1 97.31 268 ILE A O 1
ATOM 2129 N N . LYS A 1 269 ? -28.797 -9.656 -16.578 1 97.31 269 LYS A N 1
ATOM 2130 C CA . LYS A 1 269 ? -28.859 -10.953 -17.25 1 97.31 269 LYS A CA 1
ATOM 2131 C C . LYS A 1 269 ? -27.562 -11.734 -17.047 1 97.31 269 LYS A C 1
ATOM 2133 O O . LYS A 1 269 ? -26.469 -11.188 -17.188 1 97.31 269 LYS A O 1
ATOM 2138 N N . ALA A 1 270 ? -27.688 -13.016 -16.719 1 97.88 270 ALA A N 1
ATOM 2139 C CA . ALA A 1 270 ? -26.5 -13.859 -16.562 1 97.88 270 ALA A CA 1
ATOM 2140 C C . ALA A 1 270 ? -25.625 -13.844 -17.812 1 97.88 270 ALA A C 1
ATOM 2142 O O . ALA A 1 270 ? -24.406 -13.836 -17.719 1 97.88 270 ALA A O 1
ATOM 2143 N N . ASN A 1 271 ? -26.25 -13.766 -18.922 1 98 271 ASN A N 1
ATOM 2144 C CA . ASN A 1 271 ? -25.531 -13.758 -20.188 1 98 271 ASN A CA 1
ATOM 2145 C C . ASN A 1 271 ? -24.688 -12.5 -20.344 1 98 271 ASN A C 1
ATOM 2147 O O . ASN A 1 271 ? -23.625 -12.531 -20.984 1 98 271 ASN A O 1
ATOM 2151 N N . ASP A 1 272 ? -25.125 -11.445 -19.734 1 97.62 272 ASP A N 1
ATOM 2152 C CA . ASP A 1 272 ? -24.328 -10.227 -19.797 1 97.62 272 ASP A CA 1
ATOM 2153 C C . ASP A 1 272 ? -23 -10.414 -19.094 1 97.62 272 ASP A C 1
ATOM 2155 O O . ASP A 1 272 ? -21.969 -9.93 -19.562 1 97.62 272 ASP A O 1
ATOM 2159 N N . LEU A 1 273 ? -23.047 -11.094 -17.984 1 98.12 273 LEU A N 1
ATOM 2160 C CA . LEU A 1 273 ? -21.812 -11.367 -17.25 1 98.12 273 LEU A CA 1
ATOM 2161 C C . LEU A 1 273 ? -20.891 -12.289 -18.062 1 98.12 273 LEU A C 1
ATOM 2163 O O . LEU A 1 273 ? -19.703 -12.016 -18.188 1 98.12 273 LEU A O 1
ATOM 2167 N N . MET A 1 274 ? -21.453 -13.359 -18.594 1 98.19 274 MET A N 1
ATOM 2168 C CA . MET A 1 274 ? -20.672 -14.305 -19.375 1 98.19 274 MET A CA 1
ATOM 2169 C C . MET A 1 274 ? -20.031 -13.609 -20.578 1 98.19 274 MET A C 1
ATOM 2171 O O . MET A 1 274 ? -18.844 -13.797 -20.844 1 98.19 274 MET A O 1
ATOM 2175 N N . ASN A 1 275 ? -20.812 -12.812 -21.219 1 97.69 275 ASN A N 1
ATOM 2176 C CA . ASN A 1 275 ? -20.297 -12.094 -22.391 1 97.69 275 ASN A CA 1
ATOM 2177 C C . ASN A 1 275 ? -19.156 -11.156 -22 1 97.69 275 ASN A C 1
ATOM 2179 O O . ASN A 1 275 ? -18.156 -11.055 -22.734 1 97.69 275 ASN A O 1
ATOM 2183 N N . LYS A 1 276 ? -19.312 -10.516 -20.891 1 96.94 276 LYS A N 1
ATOM 2184 C CA . LYS A 1 276 ? -18.281 -9.602 -20.438 1 96.94 276 LYS A CA 1
ATOM 2185 C C . LYS A 1 276 ? -16.984 -10.359 -20.109 1 96.94 276 LYS A C 1
ATOM 2187 O O . LYS A 1 276 ? -15.898 -9.914 -20.453 1 96.94 276 LYS A O 1
ATOM 2192 N N . MET A 1 277 ? -17.078 -11.43 -19.422 1 97.69 277 MET A N 1
ATOM 2193 C CA . MET A 1 277 ? -15.922 -12.25 -19.078 1 97.69 277 MET A CA 1
ATOM 2194 C C . MET A 1 277 ? -15.211 -12.734 -20.344 1 97.69 277 MET A C 1
ATOM 2196 O O . MET A 1 277 ? -13.992 -12.633 -20.438 1 97.69 277 MET A O 1
ATOM 2200 N N . VAL A 1 278 ? -16 -13.211 -21.281 1 96.88 278 VAL A N 1
ATOM 2201 C CA . VAL A 1 278 ? -15.484 -13.805 -22.516 1 96.88 278 VAL A CA 1
ATOM 2202 C C . VAL A 1 278 ? -14.773 -12.734 -23.344 1 96.88 278 VAL A C 1
ATOM 2204 O O . VAL A 1 278 ? -13.672 -12.969 -23.859 1 96.88 278 VAL A O 1
ATOM 2207 N N . GLU A 1 279 ? -15.391 -11.641 -23.469 1 95.12 279 GLU A N 1
ATOM 2208 C CA . GLU A 1 279 ? -14.805 -10.539 -24.234 1 95.12 279 GLU A CA 1
ATOM 2209 C C . GLU A 1 279 ? -13.461 -10.117 -23.641 1 95.12 279 GLU A C 1
ATOM 2211 O O . GLU A 1 279 ? -12.492 -9.922 -24.375 1 95.12 279 GLU A O 1
ATOM 2216 N N . ASN A 1 280 ? -13.5 -9.961 -22.375 1 93.19 280 ASN A N 1
ATOM 2217 C CA . ASN A 1 280 ? -12.273 -9.531 -21.719 1 93.19 280 ASN A CA 1
ATOM 2218 C C . ASN A 1 280 ? -11.188 -10.602 -21.812 1 93.19 280 ASN A C 1
ATOM 2220 O O . ASN A 1 280 ? -10.008 -10.281 -22.016 1 93.19 280 ASN A O 1
ATOM 2224 N N . ALA A 1 281 ? -11.547 -11.836 -21.594 1 92.69 281 ALA A N 1
ATOM 2225 C CA . ALA A 1 281 ? -10.586 -12.938 -21.688 1 92.69 281 ALA A CA 1
ATOM 2226 C C . ALA A 1 281 ? -10 -13.039 -23.094 1 92.69 281 ALA A C 1
ATOM 2228 O O . ALA A 1 281 ? -8.82 -13.344 -23.266 1 92.69 281 ALA A O 1
ATOM 2229 N N . TRP A 1 282 ? -10.859 -12.844 -24.047 1 92.12 282 TRP A N 1
ATOM 2230 C CA . TRP A 1 282 ? -10.398 -12.844 -25.438 1 92.12 282 TRP A CA 1
ATOM 2231 C C . TRP A 1 282 ? -9.352 -11.758 -25.672 1 92.12 282 TRP A C 1
ATOM 2233 O O . TRP A 1 282 ? -8.367 -11.984 -26.375 1 92.12 282 TRP A O 1
ATOM 2243 N N . LYS A 1 283 ? -9.531 -10.648 -25.016 1 85.19 283 LYS A N 1
ATOM 2244 C CA . LYS A 1 283 ? -8.664 -9.484 -25.219 1 85.19 283 LYS A CA 1
ATOM 2245 C C . LYS A 1 283 ? -7.367 -9.617 -24.438 1 85.19 283 LYS A C 1
ATOM 2247 O O . LYS A 1 283 ? -6.297 -9.25 -24.922 1 85.19 283 LYS A O 1
ATOM 2252 N N . THR A 1 284 ? -7.473 -10.148 -23.172 1 80.25 284 THR A N 1
ATOM 2253 C CA . THR A 1 284 ? -6.324 -10 -22.281 1 80.25 284 THR A CA 1
ATOM 2254 C C . THR A 1 284 ? -5.965 -11.328 -21.641 1 80.25 284 THR A C 1
ATOM 2256 O O . THR A 1 284 ? -4.914 -11.453 -21 1 80.25 284 THR A O 1
ATOM 2259 N N . GLY A 1 285 ? -6.758 -12.297 -21.75 1 85.62 285 GLY A N 1
ATOM 2260 C CA . GLY A 1 285 ? -6.551 -13.555 -21.047 1 85.62 285 GLY A CA 1
ATOM 2261 C C . GLY A 1 285 ? -7.199 -13.594 -19.672 1 85.62 285 GLY A C 1
ATOM 2262 O O . GLY A 1 285 ? -7.359 -14.664 -19.094 1 85.62 285 GLY A O 1
ATOM 2263 N N . ASP A 1 286 ? -7.633 -12.438 -19.172 1 87.94 286 ASP A N 1
ATOM 2264 C CA . ASP A 1 286 ? -8.344 -12.305 -17.906 1 87.94 286 ASP A CA 1
ATOM 2265 C C . ASP A 1 286 ? -9.812 -11.953 -18.125 1 87.94 286 ASP A C 1
ATOM 2267 O O . ASP A 1 286 ? -10.148 -11.281 -19.109 1 87.94 286 ASP A O 1
ATOM 2271 N N . PRO A 1 287 ? -10.688 -12.352 -17.234 1 94.69 287 PRO A N 1
ATOM 2272 C CA . PRO A 1 287 ? -10.438 -13.156 -16.031 1 94.69 287 PRO A CA 1
ATOM 2273 C C . PRO A 1 287 ? -10.469 -14.656 -16.312 1 94.69 287 PRO A C 1
ATOM 2275 O O . PRO A 1 287 ? -11.086 -15.094 -17.297 1 94.69 287 PRO A O 1
ATOM 2278 N N . GLY A 1 288 ? -9.789 -15.391 -15.445 1 94.94 288 GLY A N 1
ATOM 2279 C CA . GLY A 1 288 ? -10.078 -16.812 -15.375 1 94.94 288 GLY A CA 1
ATOM 2280 C C . GLY A 1 288 ? -11.391 -17.109 -14.68 1 94.94 288 GLY A C 1
ATOM 2281 O O . GLY A 1 288 ? -12.078 -16.203 -14.211 1 94.94 288 GLY A O 1
ATOM 2282 N N . MET A 1 289 ? -11.766 -18.344 -14.727 1 97.44 289 MET A N 1
ATOM 2283 C CA . MET A 1 289 ? -12.906 -18.844 -13.961 1 97.44 289 MET A CA 1
ATOM 2284 C C . MET A 1 289 ? -12.461 -19.828 -12.891 1 97.44 289 MET A C 1
ATOM 2286 O O . MET A 1 289 ? -11.523 -20.609 -13.109 1 97.44 289 MET A O 1
ATOM 2290 N N . LEU A 1 290 ? -13.086 -19.766 -11.797 1 98.38 290 LEU A N 1
ATOM 2291 C CA . LEU A 1 290 ? -12.898 -20.75 -10.734 1 98.38 290 LEU A CA 1
ATOM 2292 C C . LEU A 1 290 ? -14.219 -21.391 -10.344 1 98.38 290 LEU A C 1
ATOM 2294 O O . LEU A 1 290 ? -15.266 -20.734 -10.359 1 98.38 290 LEU A O 1
ATOM 2298 N N . PHE A 1 291 ? -14.188 -22.594 -10.07 1 98.44 291 PHE A N 1
ATOM 2299 C CA . PHE A 1 291 ? -15.344 -23.328 -9.586 1 98.44 291 PHE A CA 1
ATOM 2300 C C . PHE A 1 291 ? -15.086 -23.891 -8.188 1 98.44 291 PHE A C 1
ATOM 2302 O O . PHE A 1 291 ? -15.023 -25.094 -7.996 1 98.44 291 PHE A O 1
ATOM 2309 N N . LEU A 1 292 ? -15.055 -23.031 -7.211 1 98.25 292 LEU A N 1
ATOM 2310 C CA . LEU A 1 292 ? -14.57 -23.375 -5.879 1 98.25 292 LEU A CA 1
ATOM 2311 C C . LEU A 1 292 ? -15.633 -24.156 -5.102 1 98.25 292 LEU A C 1
ATOM 2313 O O . LEU A 1 292 ? -15.305 -24.938 -4.211 1 98.25 292 LEU A O 1
ATOM 2317 N N . GLY A 1 293 ? -16.938 -23.922 -5.418 1 97.44 293 GLY A N 1
ATOM 2318 C CA . GLY A 1 293 ? -17.953 -24.812 -4.867 1 97.44 293 GLY A CA 1
ATOM 2319 C C . GLY A 1 293 ? -17.75 -26.266 -5.258 1 97.44 293 GLY A C 1
ATOM 2320 O O . GLY A 1 293 ? -17.938 -27.156 -4.434 1 97.44 293 GLY A O 1
ATOM 2321 N N . ARG A 1 294 ? -17.469 -26.469 -6.516 1 97 294 ARG A N 1
ATOM 2322 C CA . ARG A 1 294 ? -17.156 -27.812 -6.973 1 97 294 ARG A CA 1
ATOM 2323 C C . ARG A 1 294 ? -15.93 -28.375 -6.254 1 97 294 ARG A C 1
ATOM 2325 O O . ARG A 1 294 ? -15.906 -29.547 -5.859 1 97 294 ARG A O 1
ATOM 2332 N N . HIS A 1 295 ? -14.867 -27.562 -6.168 1 98.19 295 HIS A N 1
ATOM 2333 C CA . HIS A 1 295 ? -13.711 -28.016 -5.402 1 98.19 295 HIS A CA 1
ATOM 2334 C C . HIS A 1 295 ? -14.117 -28.453 -3.996 1 98.19 295 HIS A C 1
ATOM 2336 O O . HIS A 1 295 ? -13.664 -29.484 -3.506 1 98.19 295 HIS A O 1
ATOM 2342 N N . ASN A 1 296 ? -14.906 -27.641 -3.342 1 98.19 296 ASN A N 1
ATOM 2343 C CA . ASN A 1 296 ? -15.312 -27.906 -1.967 1 98.19 296 ASN A CA 1
ATOM 2344 C C . ASN A 1 296 ? -16.109 -29.203 -1.859 1 98.19 296 ASN A C 1
ATOM 2346 O O . ASN A 1 296 ? -16.078 -29.875 -0.822 1 98.19 296 ASN A O 1
ATOM 2350 N N . GLN A 1 297 ? -16.828 -29.594 -2.938 1 97.5 297 GLN A N 1
ATOM 2351 C CA . GLN A 1 297 ? -17.516 -30.875 -2.957 1 97.5 297 GLN A CA 1
ATOM 2352 C C . GLN A 1 297 ? -16.531 -32.031 -2.801 1 97.5 297 GLN A C 1
ATOM 2354 O O . GLN A 1 297 ? -16.875 -33.062 -2.238 1 97.5 297 GLN A O 1
ATOM 2359 N N . TYR A 1 298 ? -15.328 -31.859 -3.24 1 98 298 TYR A N 1
ATOM 2360 C CA . TYR A 1 298 ? -14.336 -32.938 -3.238 1 98 298 TYR A CA 1
ATOM 2361 C C . TYR A 1 298 ? -13.203 -32.625 -2.264 1 98 298 TYR A C 1
ATOM 2363 O O . TYR A 1 298 ? -12.117 -33.219 -2.361 1 98 298 TYR A O 1
ATOM 2371 N N . TYR A 1 299 ? -13.383 -31.719 -1.383 1 98.19 299 TYR A N 1
ATOM 2372 C CA . TYR A 1 299 ? -12.406 -31.375 -0.355 1 98.19 299 TYR A CA 1
ATOM 2373 C C . TYR A 1 299 ? -12.812 -31.938 0.999 1 98.19 299 TYR A C 1
ATOM 2375 O O . TYR A 1 299 ? -13.867 -31.594 1.532 1 98.19 299 TYR A O 1
ATOM 2383 N N . ALA A 1 300 ? -11.969 -32.688 1.583 1 98.31 300 ALA A N 1
ATOM 2384 C CA . ALA A 1 300 ? -12.305 -33.5 2.752 1 98.31 300 ALA A CA 1
ATOM 2385 C C . ALA A 1 300 ? -12.633 -32.625 3.953 1 98.31 300 ALA A C 1
ATOM 2387 O O . ALA A 1 300 ? -13.383 -33.031 4.844 1 98.31 300 ALA A O 1
ATOM 2388 N N . MET A 1 301 ? -12.148 -31.406 4.02 1 98.25 301 MET A N 1
ATOM 2389 C CA . MET A 1 301 ? -12.32 -30.562 5.191 1 98.25 301 MET A CA 1
ATOM 2390 C C . MET A 1 301 ? -13.242 -29.391 4.875 1 98.25 301 MET A C 1
ATOM 2392 O O . MET A 1 301 ? -13.258 -28.391 5.602 1 98.25 301 MET A O 1
ATOM 2396 N N . SER A 1 302 ? -14.047 -29.438 3.842 1 97.69 302 SER A N 1
ATOM 2397 C CA . SER A 1 302 ? -14.844 -28.312 3.334 1 97.69 302 SER A CA 1
ATOM 2398 C C . SER A 1 302 ? -15.836 -27.828 4.379 1 97.69 302 SER A C 1
ATOM 2400 O O . SER A 1 302 ? -16.219 -26.656 4.379 1 97.69 302 SER A O 1
ATOM 2402 N N . GLU A 1 303 ? -16.266 -28.594 5.32 1 96.69 303 GLU A N 1
ATOM 2403 C CA . GLU A 1 303 ? -17.25 -28.219 6.328 1 96.69 303 GLU A CA 1
ATOM 2404 C C . GLU A 1 303 ? -16.625 -27.375 7.434 1 96.69 303 GLU A C 1
ATOM 2406 O O . GLU A 1 303 ? -17.312 -26.641 8.125 1 96.69 303 GLU A O 1
ATOM 2411 N N . HIS A 1 304 ? -15.312 -27.516 7.578 1 97.25 304 HIS A N 1
ATOM 2412 C CA . HIS A 1 304 ? -14.641 -26.859 8.695 1 97.25 304 HIS A CA 1
ATOM 2413 C C . HIS A 1 304 ? -13.75 -25.719 8.203 1 97.25 304 HIS A C 1
ATOM 2415 O O . HIS A 1 304 ? -13.625 -24.703 8.875 1 97.25 304 HIS A O 1
ATOM 2421 N N . THR A 1 305 ? -13.117 -25.906 7.07 1 97.62 305 THR A N 1
ATOM 2422 C CA . THR A 1 305 ? -12.242 -24.891 6.48 1 97.62 305 THR A CA 1
ATOM 2423 C C . THR A 1 305 ? -12.547 -24.719 4.996 1 97.62 305 THR A C 1
ATOM 2425 O O . THR A 1 305 ? -11.688 -24.969 4.148 1 97.62 305 THR A O 1
ATOM 2428 N N . PRO A 1 306 ? -13.719 -24.234 4.68 1 97.56 306 PRO A N 1
ATOM 2429 C CA . PRO A 1 306 ? -14.086 -24.094 3.27 1 97.56 306 PRO A CA 1
ATOM 2430 C C . PRO A 1 306 ? -13.109 -23.219 2.49 1 97.56 306 PRO A C 1
ATOM 2432 O O . PRO A 1 306 ? -12.57 -22.25 3.035 1 97.56 306 PRO A O 1
ATOM 2435 N N . VAL A 1 307 ? -12.945 -23.562 1.224 1 97.94 307 VAL A N 1
ATOM 2436 C CA . VAL A 1 307 ? -12.008 -22.875 0.334 1 97.94 307 VAL A CA 1
ATOM 2437 C C . VAL A 1 307 ? -12.742 -21.797 -0.448 1 97.94 307 VAL A C 1
ATOM 2439 O O . VAL A 1 307 ? -13.789 -22.047 -1.046 1 97.94 307 VAL A O 1
ATOM 2442 N N . THR A 1 308 ? -12.164 -20.547 -0.391 1 97 308 THR A N 1
ATOM 2443 C CA . THR A 1 308 ? -12.805 -19.453 -1.098 1 97 308 THR A CA 1
ATOM 2444 C C . THR A 1 308 ? -11.812 -18.734 -2.012 1 97 308 THR A C 1
ATOM 2446 O O . THR A 1 308 ? -12.164 -17.75 -2.662 1 97 308 THR A O 1
ATOM 2449 N N . ALA A 1 309 ? -10.641 -19.188 -2.074 1 97.81 309 ALA A N 1
ATOM 2450 C CA . ALA A 1 309 ? -9.609 -18.641 -2.947 1 97.81 309 ALA A CA 1
ATOM 2451 C C . ALA A 1 309 ? -8.609 -19.703 -3.363 1 97.81 309 ALA A C 1
ATOM 2453 O O . ALA A 1 309 ? -8.703 -20.859 -2.922 1 97.81 309 ALA A O 1
ATOM 2454 N N . THR A 1 310 ? -7.738 -19.344 -4.273 1 97.44 310 THR A N 1
ATOM 2455 C CA . THR A 1 310 ? -6.695 -20.234 -4.762 1 97.44 310 THR A CA 1
ATOM 2456 C C . THR A 1 310 ? -5.359 -19.5 -4.867 1 97.44 310 THR A C 1
ATOM 2458 O O . THR A 1 310 ? -5.289 -18.297 -4.633 1 97.44 310 THR A O 1
ATOM 2461 N N . ASN A 1 311 ? -4.332 -20.234 -5.02 1 93.75 311 ASN A N 1
ATOM 2462 C CA . ASN A 1 311 ? -3.02 -19.625 -5.227 1 93.75 311 ASN A CA 1
ATOM 2463 C C . ASN A 1 311 ? -2.914 -18.984 -6.605 1 93.75 311 ASN A C 1
ATOM 2465 O O . ASN A 1 311 ? -3.832 -19.094 -7.418 1 93.75 311 ASN A O 1
ATOM 2469 N N . PRO A 1 312 ? -1.944 -18.25 -6.883 1 89.19 312 PRO A N 1
ATOM 2470 C CA . PRO A 1 312 ? -1.835 -17.422 -8.094 1 89.19 312 PRO A CA 1
ATOM 2471 C C . PRO A 1 312 ? -1.942 -18.25 -9.375 1 89.19 312 PRO A C 1
ATOM 2473 O O . PRO A 1 312 ? -2.494 -17.781 -10.367 1 89.19 312 PRO A O 1
ATOM 2476 N N . CYS A 1 313 ? -1.501 -19.484 -9.344 1 86.06 313 CYS A N 1
ATOM 2477 C CA . CYS A 1 313 ? -1.504 -20.297 -10.562 1 86.06 313 CYS A CA 1
ATOM 2478 C C . CYS A 1 313 ? -2.764 -21.141 -10.648 1 86.06 313 CYS A C 1
ATOM 2480 O O . CYS A 1 313 ? -2.994 -21.812 -11.656 1 86.06 313 CYS A O 1
ATOM 2482 N N . GLY A 1 314 ? -3.541 -21.188 -9.648 1 92.56 314 GLY A N 1
ATOM 2483 C CA . GLY A 1 314 ? -4.875 -21.766 -9.688 1 92.56 314 GLY A CA 1
ATOM 2484 C C . GLY A 1 314 ? -4.902 -23.25 -9.375 1 92.56 314 GLY A C 1
ATOM 2485 O O . GLY A 1 314 ? -5.973 -23.844 -9.266 1 92.56 314 GLY A O 1
ATOM 2486 N N . GLU A 1 315 ? -3.766 -23.828 -9.148 1 92.62 315 GLU A N 1
ATOM 2487 C CA . GLU A 1 315 ? -3.756 -25.281 -8.969 1 92.62 315 GLU A CA 1
ATOM 2488 C C . GLU A 1 315 ? -3.984 -25.656 -7.508 1 92.62 315 GLU A C 1
ATOM 2490 O O . GLU A 1 315 ? -4.258 -26.812 -7.195 1 92.62 315 GLU A O 1
ATOM 2495 N N . GLU A 1 316 ? -3.912 -24.656 -6.648 1 96.06 316 GLU A N 1
ATOM 2496 C CA . GLU A 1 316 ? -4.035 -24.969 -5.223 1 96.06 316 GLU A CA 1
ATOM 2497 C C . GLU A 1 316 ? -5.137 -24.125 -4.578 1 96.06 316 GLU A C 1
ATOM 2499 O O . GLU A 1 316 ? -4.859 -23.219 -3.801 1 96.06 316 GLU A O 1
ATOM 2504 N N . PRO A 1 317 ? -6.395 -24.5 -4.824 1 97.81 317 PRO A N 1
ATOM 2505 C CA . PRO A 1 317 ? -7.387 -23.938 -3.904 1 97.81 317 PRO A CA 1
ATOM 2506 C C . PRO A 1 317 ? -7.129 -24.328 -2.449 1 97.81 317 PRO A C 1
ATOM 2508 O O . PRO A 1 317 ? -7.031 -25.516 -2.129 1 97.81 317 PRO A O 1
ATOM 2511 N N . LEU A 1 318 ? -6.938 -23.391 -1.552 1 97.88 318 LEU A N 1
ATOM 2512 C CA . LEU A 1 318 ? -6.508 -23.656 -0.181 1 97.88 318 LEU A CA 1
ATOM 2513 C C . LEU A 1 318 ? -7.426 -22.938 0.813 1 97.88 318 LEU A C 1
ATOM 2515 O O . LEU A 1 318 ? -8.016 -21.906 0.492 1 97.88 318 LEU A O 1
ATOM 2519 N N . PRO A 1 319 ? -7.555 -23.531 1.98 1 97.88 319 PRO A N 1
ATOM 2520 C CA . PRO A 1 319 ? -8.289 -22.828 3.037 1 97.88 319 PRO A CA 1
ATOM 2521 C C . PRO A 1 319 ? -7.555 -21.594 3.547 1 97.88 319 PRO A C 1
ATOM 2523 O O . PRO A 1 319 ? -6.402 -21.359 3.176 1 97.88 319 PRO A O 1
ATOM 2526 N N . PRO A 1 320 ? -8.25 -20.75 4.371 1 97.44 320 PRO A N 1
ATOM 2527 C CA . PRO A 1 320 ? -7.562 -19.625 4.984 1 97.44 320 PRO A CA 1
ATOM 2528 C C . PRO A 1 320 ? -6.27 -20.016 5.695 1 97.44 320 PRO A C 1
ATOM 2530 O O . PRO A 1 320 ? -6.281 -20.922 6.531 1 97.44 320 PRO A O 1
ATOM 2533 N N . PHE A 1 321 ? -5.141 -19.422 5.281 1 97.94 321 PHE A N 1
ATOM 2534 C CA . PHE A 1 321 ? -3.803 -19.625 5.824 1 97.94 321 PHE A CA 1
ATOM 2535 C C . PHE A 1 321 ? -3.223 -20.953 5.336 1 97.94 321 PHE A C 1
ATOM 2537 O O . PHE A 1 321 ? -2.266 -21.469 5.918 1 97.94 321 PHE A O 1
ATOM 2544 N N . GLY A 1 322 ? -3.863 -21.516 4.301 1 97.75 322 GLY A N 1
ATOM 2545 C CA . GLY A 1 322 ? -3.289 -22.703 3.701 1 97.75 322 GLY A CA 1
ATOM 2546 C C . GLY A 1 322 ? -2.014 -22.422 2.928 1 97.75 322 GLY A C 1
ATOM 2547 O O . GLY A 1 322 ? -1.821 -21.328 2.408 1 97.75 322 GLY A O 1
ATOM 2548 N N . SER A 1 323 ? -1.153 -23.422 2.814 1 96.44 323 SER A N 1
ATOM 2549 C CA . SER A 1 323 ? 0.075 -23.359 2.027 1 96.44 323 SER A CA 1
ATOM 2550 C C . SER A 1 323 ? 0.261 -24.609 1.186 1 96.44 323 SER A C 1
ATOM 2552 O O . SER A 1 323 ? -0.343 -25.641 1.466 1 96.44 323 SER A O 1
ATOM 2554 N N . CYS A 1 324 ? 1.023 -24.484 0.214 1 91.88 324 CYS A N 1
ATOM 2555 C CA . CYS A 1 324 ? 1.198 -25.641 -0.661 1 91.88 324 CYS A CA 1
ATOM 2556 C C . CYS A 1 324 ? 2.654 -26.078 -0.691 1 91.88 324 CYS A C 1
ATOM 2558 O O . CYS A 1 324 ? 3.562 -25.25 -0.74 1 91.88 324 CYS A O 1
ATOM 2560 N N . ASN A 1 325 ? 2.912 -27.359 -0.625 1 95.69 325 ASN A N 1
ATOM 2561 C CA . ASN A 1 325 ? 4.18 -28.062 -0.811 1 95.69 325 ASN A CA 1
ATOM 2562 C C . ASN A 1 325 ? 4.137 -28.984 -2.025 1 95.69 325 ASN A C 1
ATOM 2564 O O . ASN A 1 325 ? 3.512 -30.047 -1.98 1 95.69 325 ASN A O 1
ATOM 2568 N N . LEU A 1 326 ? 4.895 -28.625 -3.008 1 96.88 326 LEU A N 1
ATOM 2569 C CA . LEU A 1 326 ? 4.641 -29.234 -4.305 1 96.88 326 LEU A CA 1
ATOM 2570 C C . LEU A 1 326 ? 5.867 -30 -4.785 1 96.88 326 LEU A C 1
ATOM 2572 O O . LEU A 1 326 ? 6.984 -29.75 -4.336 1 96.88 326 LEU A O 1
ATOM 2576 N N . GLY A 1 327 ? 5.676 -30.906 -5.641 1 98 327 GLY A N 1
ATOM 2577 C CA . GLY A 1 327 ? 6.66 -31.672 -6.391 1 98 327 GLY A CA 1
ATOM 2578 C C . GLY A 1 327 ? 6.102 -32.281 -7.664 1 98 327 GLY A C 1
ATOM 2579 O O . GLY A 1 327 ? 4.887 -32.438 -7.805 1 98 327 GLY A O 1
ATOM 2580 N N . SER A 1 328 ? 6.984 -32.562 -8.578 1 98.31 328 SER A N 1
ATOM 2581 C CA . SER A 1 328 ? 6.535 -33.094 -9.875 1 98.31 328 SER A CA 1
ATOM 2582 C C . SER A 1 328 ? 7.434 -34.219 -10.352 1 98.31 328 SER A C 1
ATOM 2584 O O . SER A 1 328 ? 8.656 -34.125 -10.242 1 98.31 328 SER A O 1
ATOM 2586 N N . ILE A 1 329 ? 6.828 -35.219 -10.859 1 98.69 329 ILE A N 1
ATOM 2587 C CA . ILE A 1 329 ? 7.516 -36.375 -11.438 1 98.69 329 ILE A CA 1
ATOM 2588 C C . ILE A 1 329 ? 7.656 -36.156 -12.945 1 98.69 329 ILE A C 1
ATOM 2590 O O . ILE A 1 329 ? 6.711 -35.75 -13.617 1 98.69 329 ILE A O 1
ATOM 2594 N N . ASP A 1 330 ? 8.812 -36.469 -13.5 1 98.25 330 ASP A N 1
ATOM 2595 C CA . ASP A 1 330 ? 9.062 -36.344 -14.938 1 98.25 330 ASP A CA 1
ATOM 2596 C C . ASP A 1 330 ? 8.609 -37.625 -15.664 1 98.25 330 ASP A C 1
ATOM 2598 O O . ASP A 1 330 ? 9.383 -38.562 -15.789 1 98.25 330 ASP A O 1
ATOM 2602 N N . VAL A 1 331 ? 7.527 -37.594 -16.297 1 98.31 331 VAL A N 1
ATOM 2603 C CA . VAL A 1 331 ? 6.945 -38.812 -16.906 1 98.31 331 VAL A CA 1
ATOM 2604 C C . VAL A 1 331 ? 7.609 -39.094 -18.25 1 98.31 331 VAL A C 1
ATOM 2606 O O . VAL A 1 331 ? 7.523 -40.188 -18.766 1 98.31 331 VAL A O 1
ATOM 2609 N N . ALA A 1 332 ? 8.234 -38.062 -18.828 1 97.62 332 ALA A N 1
ATOM 2610 C CA . ALA A 1 332 ? 8.953 -38.281 -20.094 1 97.62 332 ALA A CA 1
ATOM 2611 C C . ALA A 1 332 ? 10.109 -39.25 -19.906 1 97.62 332 ALA A C 1
ATOM 2613 O O . ALA A 1 332 ? 10.43 -40.031 -20.812 1 97.62 332 ALA A O 1
ATOM 2614 N N . LYS A 1 333 ? 10.734 -39.219 -18.797 1 96.62 333 LYS A N 1
ATOM 2615 C CA . LYS A 1 333 ? 11.828 -40.125 -18.5 1 96.62 333 LYS A CA 1
ATOM 2616 C C . LYS A 1 333 ? 11.312 -41.531 -18.172 1 96.62 333 LYS A C 1
ATOM 2618 O O . LYS A 1 333 ? 11.969 -42.531 -18.5 1 96.62 333 LYS A O 1
ATOM 2623 N N . LEU A 1 334 ? 10.195 -41.625 -17.594 1 97.12 334 LEU A N 1
ATOM 2624 C CA . LEU A 1 334 ? 9.68 -42.906 -17.094 1 97.12 334 LEU A CA 1
ATOM 2625 C C . LEU A 1 334 ? 9.055 -43.719 -18.219 1 97.12 334 LEU A C 1
ATOM 2627 O O . LEU A 1 334 ? 9.094 -44.938 -18.203 1 97.12 334 LEU A O 1
ATOM 2631 N N . VAL A 1 335 ? 8.445 -43.062 -19.188 1 95.56 335 VAL A N 1
ATOM 2632 C CA . VAL A 1 335 ? 7.691 -43.75 -20.234 1 95.56 335 VAL A CA 1
ATOM 2633 C C . VAL A 1 335 ? 8.633 -44.625 -21.078 1 95.56 335 VAL A C 1
ATOM 2635 O O . VAL A 1 335 ? 8.195 -45.562 -21.75 1 95.56 335 VAL A O 1
ATOM 2638 N N . GLU A 1 336 ? 9.867 -44.375 -21.047 1 90.06 336 GLU A N 1
ATOM 2639 C CA . GLU A 1 336 ? 10.852 -45.156 -21.812 1 90.06 336 GLU A CA 1
ATOM 2640 C C . GLU A 1 336 ? 11.023 -46.531 -21.234 1 90.06 336 GLU A C 1
ATOM 2642 O O . GLU A 1 336 ? 11.352 -47.469 -21.969 1 90.06 336 GLU A O 1
ATOM 2647 N N . ASP A 1 337 ? 10.781 -46.656 -19.969 1 91 337 ASP A N 1
ATOM 2648 C CA . ASP A 1 337 ? 11.117 -47.875 -19.281 1 91 337 ASP A CA 1
ATOM 2649 C C . ASP A 1 337 ? 9.883 -48.5 -18.641 1 91 337 ASP A C 1
ATOM 2651 O O . ASP A 1 337 ? 9.93 -49.656 -18.172 1 91 337 ASP A O 1
ATOM 2655 N N . MET A 1 338 ? 8.812 -47.75 -18.688 1 93.94 338 MET A N 1
ATOM 2656 C CA . MET A 1 338 ? 7.629 -48.219 -17.969 1 93.94 338 MET A CA 1
ATOM 2657 C C . MET A 1 338 ? 6.375 -48.062 -18.828 1 93.94 338 MET A C 1
ATOM 2659 O O . MET A 1 338 ? 6.27 -47.094 -19.594 1 93.94 338 MET A O 1
ATOM 2663 N N . ASP A 1 339 ? 5.48 -49 -18.594 1 95.69 339 ASP A N 1
ATOM 2664 C CA . ASP A 1 339 ? 4.16 -48.875 -19.203 1 95.69 339 ASP A CA 1
ATOM 2665 C C . ASP A 1 339 ? 3.199 -48.125 -18.281 1 95.69 339 ASP A C 1
ATOM 2667 O O . ASP A 1 339 ? 2.248 -48.719 -17.75 1 95.69 339 ASP A O 1
ATOM 2671 N N . LEU A 1 340 ? 3.377 -46.906 -18.188 1 96.88 340 LEU A N 1
ATOM 2672 C CA . LEU A 1 340 ? 2.629 -46.031 -17.281 1 96.88 340 LEU A CA 1
ATOM 2673 C C . LEU A 1 340 ? 1.139 -46.062 -17.609 1 96.88 340 LEU A C 1
ATOM 2675 O O . LEU A 1 340 ? 0.754 -46.094 -18.781 1 96.88 340 LEU A O 1
ATOM 2679 N N . GLY A 1 341 ? 0.264 -46.031 -16.625 1 96.75 341 GLY A N 1
ATOM 2680 C CA . GLY A 1 341 ? -1.18 -46 -16.797 1 96.75 341 GLY A CA 1
ATOM 2681 C C . GLY A 1 341 ? -1.795 -47.375 -16.891 1 96.75 341 GLY A C 1
ATOM 2682 O O . GLY A 1 341 ? -3.012 -47.531 -16.766 1 96.75 341 GLY A O 1
ATOM 2683 N N . ASN A 1 342 ? -0.96 -48.344 -17.094 1 97.25 342 ASN A N 1
ATOM 2684 C CA . ASN A 1 342 ? -1.421 -49.75 -17.188 1 97.25 342 ASN A CA 1
ATOM 2685 C C . ASN A 1 342 ? -1.442 -50.406 -15.828 1 97.25 342 ASN A C 1
ATOM 2687 O O . ASN A 1 342 ? -0.39 -50.688 -15.242 1 97.25 342 ASN A O 1
ATOM 2691 N N . PRO A 1 343 ? -2.635 -50.75 -15.359 1 96.62 343 PRO A N 1
ATOM 2692 C CA . PRO A 1 343 ? -2.723 -51.312 -14.016 1 96.62 343 PRO A CA 1
ATOM 2693 C C . PRO A 1 343 ? -2.078 -52.719 -13.938 1 96.62 343 PRO A C 1
ATOM 2695 O O . PRO A 1 343 ? -1.824 -53.219 -12.836 1 96.62 343 PRO A O 1
ATOM 2698 N N . ASN A 1 344 ? -1.785 -53.281 -15.125 1 93.94 344 ASN A N 1
ATOM 2699 C CA . ASN A 1 344 ? -1.175 -54.594 -15.164 1 93.94 344 ASN A CA 1
ATOM 2700 C C . ASN A 1 344 ? 0.283 -54.531 -15.609 1 93.94 344 ASN A C 1
ATOM 2702 O O . ASN A 1 344 ? 0.876 -55.562 -15.969 1 93.94 344 ASN A O 1
ATOM 2706 N N . SER A 1 345 ? 0.786 -53.375 -15.586 1 92.88 345 SER A N 1
ATOM 2707 C CA . SER A 1 345 ? 2.178 -53.219 -15.992 1 92.88 345 SER A CA 1
ATOM 2708 C C . SER A 1 345 ? 3.115 -54 -15.094 1 92.88 345 SER A C 1
ATOM 2710 O O . SER A 1 345 ? 2.916 -54.062 -13.883 1 92.88 345 SER A O 1
ATOM 2712 N N . PRO A 1 346 ? 4.117 -54.656 -15.57 1 89.81 346 PRO A N 1
ATOM 2713 C CA . PRO A 1 346 ? 5.105 -55.375 -14.75 1 89.81 346 PRO A CA 1
ATOM 2714 C C . PRO A 1 346 ? 5.957 -54.406 -13.906 1 89.81 346 PRO A C 1
ATOM 2716 O O . PRO A 1 346 ? 6.598 -54.844 -12.945 1 89.81 346 PRO A O 1
ATOM 2719 N N . ASP A 1 347 ? 5.996 -53.156 -14.305 1 90.12 347 ASP A N 1
ATOM 2720 C CA . ASP A 1 347 ? 6.832 -52.188 -13.617 1 90.12 347 ASP A CA 1
ATOM 2721 C C . ASP A 1 347 ? 6.012 -51.375 -12.609 1 90.12 347 ASP A C 1
ATOM 2723 O O . ASP A 1 347 ? 6.457 -50.312 -12.148 1 90.12 347 ASP A O 1
ATOM 2727 N N . ILE A 1 348 ? 4.855 -51.75 -12.328 1 93.5 348 ILE A N 1
ATOM 2728 C CA . ILE A 1 348 ? 3.918 -51 -11.5 1 93.5 348 ILE A CA 1
ATOM 2729 C C . ILE A 1 348 ? 4.512 -50.781 -10.109 1 93.5 348 ILE A C 1
ATOM 2731 O O . ILE A 1 348 ? 4.297 -49.719 -9.492 1 93.5 348 ILE A O 1
ATOM 2735 N N . SER A 1 349 ? 5.242 -51.75 -9.625 1 94.5 349 SER A N 1
ATOM 2736 C CA . SER A 1 349 ? 5.844 -51.656 -8.297 1 94.5 349 SER A CA 1
ATOM 2737 C C . SER A 1 349 ? 6.91 -50.562 -8.25 1 94.5 349 SER A C 1
ATOM 2739 O O . SER A 1 349 ? 7.074 -49.875 -7.23 1 94.5 349 SER A O 1
ATOM 2741 N N . GLU A 1 350 ? 7.648 -50.438 -9.336 1 95 350 GLU A N 1
ATOM 2742 C CA . GLU A 1 350 ? 8.688 -49.406 -9.391 1 95 350 GLU A CA 1
ATOM 2743 C C . GLU A 1 350 ? 8.086 -48 -9.375 1 95 350 GLU A C 1
ATOM 2745 O O . GLU A 1 350 ? 8.602 -47.094 -8.703 1 95 350 GLU A O 1
ATOM 2750 N N . PHE A 1 351 ? 7.016 -47.812 -10.156 1 96.88 351 PHE A N 1
ATOM 2751 C CA . PHE A 1 351 ? 6.348 -46.5 -10.141 1 96.88 351 PHE A CA 1
ATOM 2752 C C . PHE A 1 351 ? 5.758 -46.219 -8.766 1 96.88 351 PHE A C 1
ATOM 2754 O O . PHE A 1 351 ? 5.852 -45.094 -8.273 1 96.88 351 PHE A O 1
ATOM 2761 N N . GLN A 1 352 ? 5.152 -47.219 -8.141 1 97.81 352 GLN A N 1
ATOM 2762 C CA . GLN A 1 352 ? 4.613 -47.062 -6.797 1 97.81 352 GLN A CA 1
ATOM 2763 C C . GLN A 1 352 ? 5.688 -46.625 -5.816 1 97.81 352 GLN A C 1
ATOM 2765 O O . GLN A 1 352 ? 5.438 -45.75 -4.965 1 97.81 352 GLN A O 1
ATOM 2770 N N . GLU A 1 353 ? 6.871 -47.156 -5.938 1 97.62 353 GLU A N 1
ATOM 2771 C CA . GLU A 1 353 ? 7.973 -46.812 -5.051 1 97.62 353 GLU A CA 1
ATOM 2772 C C . GLU A 1 353 ? 8.414 -45.375 -5.262 1 97.62 353 GLU A C 1
ATOM 2774 O O . GLU A 1 353 ? 8.688 -44.656 -4.297 1 97.62 353 GLU A O 1
ATOM 2779 N N . ILE A 1 354 ? 8.492 -44.938 -6.504 1 98.06 354 ILE A N 1
ATOM 2780 C CA . ILE A 1 354 ? 8.844 -43.562 -6.82 1 98.06 354 ILE A CA 1
ATOM 2781 C C . ILE A 1 354 ? 7.836 -42.594 -6.184 1 98.06 354 ILE A C 1
ATOM 2783 O O . ILE A 1 354 ? 8.219 -41.625 -5.527 1 98.06 354 ILE A O 1
ATOM 2787 N N . VAL A 1 355 ? 6.555 -42.938 -6.312 1 98.75 355 VAL A N 1
ATOM 2788 C CA . VAL A 1 355 ? 5.492 -42.094 -5.781 1 98.75 355 VAL A CA 1
ATOM 2789 C C . VAL A 1 355 ? 5.551 -42.062 -4.254 1 98.75 355 VAL A C 1
ATOM 2791 O O . VAL A 1 355 ? 5.379 -41.031 -3.629 1 98.75 355 VAL A O 1
ATOM 2794 N N . TYR A 1 356 ? 5.848 -43.219 -3.668 1 98.69 356 TYR A N 1
ATOM 2795 C CA . TYR A 1 356 ? 5.918 -43.281 -2.213 1 98.69 356 TYR A CA 1
ATOM 2796 C C . TYR A 1 356 ? 6.992 -42.375 -1.664 1 98.69 356 TYR A C 1
ATOM 2798 O O . TYR A 1 356 ? 6.73 -41.594 -0.747 1 98.69 356 TYR A O 1
ATOM 2806 N N . TRP A 1 357 ? 8.156 -42.375 -2.205 1 98.75 357 TRP A N 1
ATOM 2807 C CA . TRP A 1 357 ? 9.266 -41.594 -1.683 1 98.75 357 TRP A CA 1
ATOM 2808 C C . TRP A 1 357 ? 9.078 -40.125 -2.002 1 98.75 357 TRP A C 1
ATOM 2810 O O . TRP A 1 357 ? 9.492 -39.25 -1.228 1 98.75 357 TRP A O 1
ATOM 2820 N N . ALA A 1 358 ? 8.43 -39.844 -3.166 1 98.81 358 ALA A N 1
ATOM 2821 C CA . ALA A 1 358 ? 8.102 -38.469 -3.463 1 98.81 358 ALA A CA 1
ATOM 2822 C C . ALA A 1 358 ? 7.109 -37.906 -2.445 1 98.81 358 ALA A C 1
ATOM 2824 O O . ALA A 1 358 ? 7.27 -36.781 -1.966 1 98.81 358 ALA A O 1
ATOM 2825 N N . VAL A 1 359 ? 6.098 -38.688 -2.098 1 98.88 359 VAL A N 1
ATOM 2826 C CA . VAL A 1 359 ? 5.094 -38.281 -1.121 1 98.88 359 VAL A CA 1
ATOM 2827 C C . VAL A 1 359 ? 5.738 -38.125 0.255 1 98.88 359 VAL A C 1
ATOM 2829 O O . VAL A 1 359 ? 5.453 -37.156 0.984 1 98.88 359 VAL A O 1
ATOM 2832 N N . ARG A 1 360 ? 6.602 -39.094 0.612 1 98.81 360 ARG A N 1
ATOM 2833 C CA . ARG A 1 360 ? 7.309 -39 1.887 1 98.81 360 ARG A CA 1
ATOM 2834 C C . ARG A 1 360 ? 8.172 -37.75 1.949 1 98.81 360 ARG A C 1
ATOM 2836 O O . ARG A 1 360 ? 8.234 -37.094 2.982 1 98.81 360 ARG A O 1
ATOM 2843 N N . PHE A 1 361 ? 8.867 -37.438 0.864 1 98.81 361 PHE A N 1
ATOM 2844 C CA . PHE A 1 361 ? 9.648 -36.219 0.769 1 98.81 361 PHE A CA 1
ATOM 2845 C C . PHE A 1 361 ? 8.781 -35 1.049 1 98.81 361 PHE A C 1
ATOM 2847 O O . PHE A 1 361 ? 9.141 -34.156 1.86 1 98.81 361 PHE A O 1
ATOM 2854 N N . LEU A 1 362 ? 7.633 -34.906 0.414 1 98.81 362 LEU A N 1
ATOM 2855 C CA . LEU A 1 362 ? 6.746 -33.781 0.554 1 98.81 362 LEU A CA 1
ATOM 2856 C C . LEU A 1 362 ? 6.164 -33.688 1.962 1 98.81 362 LEU A C 1
ATOM 2858 O O . LEU A 1 362 ? 5.953 -32.594 2.498 1 98.81 362 LEU A O 1
ATOM 2862 N N . ASP A 1 363 ? 5.863 -34.812 2.516 1 98.69 363 ASP A N 1
ATOM 2863 C CA . ASP A 1 363 ? 5.418 -34.844 3.906 1 98.69 363 ASP A CA 1
ATOM 2864 C C . ASP A 1 363 ? 6.492 -34.281 4.836 1 98.69 363 ASP A C 1
ATOM 2866 O O . ASP A 1 363 ? 6.18 -33.531 5.773 1 98.69 363 ASP A O 1
ATOM 2870 N N . ASP A 1 364 ? 7.746 -34.625 4.59 1 98.75 364 ASP A N 1
ATOM 2871 C CA . ASP A 1 364 ? 8.859 -34.125 5.395 1 98.75 364 ASP A CA 1
ATOM 2872 C C . ASP A 1 364 ? 9.07 -32.625 5.18 1 98.75 364 ASP A C 1
ATOM 2874 O O . ASP A 1 364 ? 9.516 -31.938 6.086 1 98.75 364 ASP A O 1
ATOM 2878 N N . VAL A 1 365 ? 8.75 -32.188 4.012 1 98.5 365 VAL A N 1
ATOM 2879 C CA . VAL A 1 365 ? 8.852 -30.766 3.729 1 98.5 365 VAL A CA 1
ATOM 2880 C C . VAL A 1 365 ? 7.961 -29.984 4.684 1 98.5 365 VAL A C 1
ATOM 2882 O O . VAL A 1 365 ? 8.32 -28.891 5.129 1 98.5 365 VAL A O 1
ATOM 2885 N N . ILE A 1 366 ? 6.801 -30.516 5.039 1 98.12 366 ILE A N 1
ATOM 2886 C CA . ILE A 1 366 ? 5.891 -29.859 5.977 1 98.12 366 ILE A CA 1
ATOM 2887 C C . ILE A 1 366 ? 6.59 -29.656 7.316 1 98.12 366 ILE A C 1
ATOM 2889 O O . ILE A 1 366 ? 6.477 -28.594 7.926 1 98.12 366 ILE A O 1
ATOM 2893 N N . GLU A 1 367 ? 7.363 -30.625 7.707 1 97.38 367 GLU A N 1
ATOM 2894 C CA . GLU A 1 367 ? 8.062 -30.562 8.984 1 97.38 367 GLU A CA 1
ATOM 2895 C C . GLU A 1 367 ? 9.281 -29.641 8.898 1 97.38 367 GLU A C 1
ATOM 2897 O O . GLU A 1 367 ? 9.594 -28.922 9.844 1 97.38 367 GLU A O 1
ATOM 2902 N N . SER A 1 368 ? 9.961 -29.734 7.793 1 97 368 SER A N 1
ATOM 2903 C CA . SER A 1 368 ? 11.203 -28.984 7.598 1 97 368 SER A CA 1
ATOM 2904 C C . SER A 1 368 ? 10.938 -27.5 7.375 1 97 368 SER A C 1
ATOM 2906 O O . SER A 1 368 ? 11.828 -26.672 7.547 1 97 368 SER A O 1
ATOM 2908 N N . ASN A 1 369 ? 9.781 -27.188 7.051 1 96.5 369 ASN A N 1
ATOM 2909 C CA . ASN A 1 369 ? 9.391 -25.828 6.648 1 96.5 369 ASN A CA 1
ATOM 2910 C C . ASN A 1 369 ? 9.32 -24.891 7.844 1 96.5 369 ASN A C 1
ATOM 2912 O O . ASN A 1 369 ? 8.906 -25.297 8.93 1 96.5 369 ASN A O 1
ATOM 2916 N N . ILE A 1 370 ? 9.867 -23.641 7.691 1 95.31 370 ILE A N 1
ATOM 2917 C CA . ILE A 1 370 ? 9.547 -22.547 8.609 1 95.31 370 ILE A CA 1
ATOM 2918 C C . ILE A 1 370 ? 8.547 -21.594 7.957 1 95.31 370 ILE A C 1
ATOM 2920 O O . ILE A 1 370 ? 8.852 -20.953 6.949 1 95.31 370 ILE A O 1
ATOM 2924 N N . TYR A 1 371 ? 7.445 -21.531 8.586 1 95.5 371 TYR A N 1
ATOM 2925 C CA . TYR A 1 371 ? 6.344 -20.766 8.023 1 95.5 371 TYR A CA 1
ATOM 2926 C C . TYR A 1 371 ? 6.418 -19.297 8.453 1 95.5 371 TYR A C 1
ATOM 2928 O O . TYR A 1 371 ? 6.809 -19 9.586 1 95.5 371 TYR A O 1
ATOM 2936 N N . PRO A 1 372 ? 6.02 -18.422 7.598 1 91.44 372 PRO A N 1
ATOM 2937 C CA . PRO A 1 372 ? 6.129 -16.984 7.902 1 91.44 372 PRO A CA 1
ATOM 2938 C C . PRO A 1 372 ? 5.141 -16.531 8.969 1 91.44 372 PRO A C 1
ATOM 2940 O O . PRO A 1 372 ? 5.355 -15.508 9.625 1 91.44 372 PRO A O 1
ATOM 2943 N N . LEU A 1 373 ? 4.02 -17.203 9.141 1 95.44 373 LEU A N 1
ATOM 2944 C CA . LEU A 1 373 ? 2.994 -16.891 10.133 1 95.44 373 LEU A CA 1
ATOM 2945 C C . LEU A 1 373 ? 2.65 -18.125 10.961 1 95.44 373 LEU A C 1
ATOM 2947 O O . LEU A 1 373 ? 2.643 -19.25 10.445 1 95.44 373 LEU A O 1
ATOM 2951 N N . LYS A 1 374 ? 2.332 -17.859 12.203 1 96.56 374 LYS A N 1
ATOM 2952 C CA . LYS A 1 374 ? 1.964 -18.953 13.102 1 96.56 374 LYS A CA 1
ATOM 2953 C C . LYS A 1 374 ? 0.688 -19.641 12.633 1 96.56 374 LYS A C 1
ATOM 2955 O O . LYS A 1 374 ? 0.566 -20.875 12.727 1 96.56 374 LYS A O 1
ATOM 2960 N N . GLU A 1 375 ? -0.279 -18.875 12.125 1 97.31 375 GLU A N 1
ATOM 2961 C CA . GLU A 1 375 ? -1.543 -19.422 11.641 1 97.31 375 GLU A CA 1
ATOM 2962 C C . GLU A 1 375 ? -1.32 -20.375 10.477 1 97.31 375 GLU A C 1
ATOM 2964 O O . GLU A 1 375 ? -2 -21.391 10.367 1 97.31 375 GLU A O 1
ATOM 2969 N N . ILE A 1 376 ? -0.382 -20.125 9.57 1 97.94 376 ILE A N 1
ATOM 2970 C CA . ILE A 1 376 ? -0.065 -20.984 8.43 1 97.94 376 ILE A CA 1
ATOM 2971 C C . ILE A 1 376 ? 0.547 -22.297 8.93 1 97.94 376 ILE A C 1
ATOM 2973 O O . ILE A 1 376 ? 0.199 -23.375 8.438 1 97.94 376 ILE A O 1
ATOM 2977 N N . GLU A 1 377 ? 1.482 -22.141 9.883 1 97.56 377 GLU A N 1
ATOM 2978 C CA . GLU A 1 377 ? 2.088 -23.344 10.461 1 97.56 377 GLU A CA 1
ATOM 2979 C C . GLU A 1 377 ? 1.026 -24.266 11.047 1 97.56 377 GLU A C 1
ATOM 2981 O O . GLU A 1 377 ? 1.057 -25.484 10.812 1 97.56 377 GLU A O 1
ATOM 2986 N N . GLU A 1 378 ? 0.116 -23.703 11.742 1 97.88 378 GLU A N 1
ATOM 2987 C CA . GLU A 1 378 ? -0.922 -24.484 12.414 1 97.88 378 GLU A CA 1
ATOM 2988 C C . GLU A 1 378 ? -1.774 -25.25 11.398 1 97.88 378 GLU A C 1
ATOM 2990 O O . GLU A 1 378 ? -1.972 -26.453 11.531 1 97.88 378 GLU A O 1
ATOM 2995 N N . ILE A 1 379 ? -2.25 -24.594 10.352 1 97.88 379 ILE A N 1
ATOM 2996 C CA . ILE A 1 379 ? -3.119 -25.234 9.367 1 97.88 379 ILE A CA 1
ATOM 2997 C C . ILE A 1 379 ? -2.33 -26.266 8.57 1 97.88 379 ILE A C 1
ATOM 2999 O O . ILE A 1 379 ? -2.842 -27.344 8.258 1 97.88 379 ILE A O 1
ATOM 3003 N N . SER A 1 380 ? -1.088 -25.938 8.195 1 97.5 380 SER A N 1
ATOM 3004 C CA . SER A 1 380 ? -0.247 -26.828 7.406 1 97.5 380 SER A CA 1
ATOM 3005 C C . SER A 1 380 ? 0.027 -28.125 8.156 1 97.5 380 SER A C 1
ATOM 3007 O O . SER A 1 380 ? 0.031 -29.203 7.555 1 97.5 380 SER A O 1
ATOM 3009 N N . LYS A 1 381 ? 0.228 -28.062 9.43 1 97.69 381 LYS A N 1
ATOM 3010 C CA . LYS A 1 381 ? 0.543 -29.25 10.219 1 97.69 381 LYS A CA 1
ATOM 3011 C C . LYS A 1 381 ? -0.724 -30.016 10.594 1 97.69 381 LYS A C 1
ATOM 3013 O O . LYS A 1 381 ? -0.707 -31.234 10.703 1 97.69 381 LYS A O 1
ATOM 3018 N N . LYS A 1 382 ? -1.842 -29.328 10.727 1 98 382 LYS A N 1
ATOM 3019 C CA . LYS A 1 382 ? -3.098 -29.969 11.125 1 98 382 LYS A CA 1
ATOM 3020 C C . LYS A 1 382 ? -3.717 -30.734 9.961 1 98 382 LYS A C 1
ATOM 3022 O O . LYS A 1 382 ? -4.355 -31.766 10.164 1 98 382 LYS A O 1
ATOM 3027 N N . GLN A 1 383 ? -3.529 -30.234 8.734 1 98 383 GLN A N 1
ATOM 3028 C CA . GLN A 1 383 ? -4.207 -30.828 7.594 1 98 383 GLN A CA 1
ATOM 3029 C C . GLN A 1 383 ? -3.201 -31.453 6.621 1 98 383 GLN A C 1
ATOM 3031 O O . GLN A 1 383 ? -3.549 -32.344 5.832 1 98 383 GLN A O 1
ATOM 3036 N N . ARG A 1 384 ? -1.974 -31 6.59 1 98.06 384 ARG A N 1
ATOM 3037 C CA . ARG A 1 384 ? -0.82 -31.562 5.902 1 98.06 384 ARG A CA 1
ATOM 3038 C C . ARG A 1 384 ? -1.065 -31.656 4.398 1 98.06 384 ARG A C 1
ATOM 3040 O O . ARG A 1 384 ? -0.941 -32.719 3.805 1 98.06 384 ARG A O 1
ATOM 3047 N N . PHE A 1 385 ? -1.242 -30.516 3.742 1 96.81 385 PHE A N 1
ATOM 3048 C CA . PHE A 1 385 ? -1.413 -30.406 2.299 1 96.81 385 PHE A CA 1
ATOM 3049 C C . PHE A 1 385 ? -0.108 -30.703 1.572 1 96.81 385 PHE A C 1
ATOM 3051 O O . PHE A 1 385 ? 0.926 -30.094 1.869 1 96.81 385 PHE A O 1
ATOM 3058 N N . ILE A 1 386 ? -0.155 -31.594 0.621 1 98.19 386 ILE A N 1
ATOM 3059 C CA . ILE A 1 386 ? 0.932 -31.75 -0.34 1 98.19 386 ILE A CA 1
ATOM 3060 C C . ILE A 1 386 ? 0.361 -31.844 -1.754 1 98.19 386 ILE A C 1
ATOM 3062 O O . ILE A 1 386 ? -0.841 -32.062 -1.933 1 98.19 386 ILE A O 1
ATOM 3066 N N . GLY A 1 387 ? 1.137 -31.562 -2.754 1 98.06 387 GLY A N 1
ATOM 3067 C CA . GLY A 1 387 ? 0.726 -31.641 -4.148 1 98.06 387 GLY A CA 1
ATOM 3068 C C . GLY A 1 387 ? 1.772 -32.281 -5.047 1 98.06 387 GLY A C 1
ATOM 3069 O O . GLY A 1 387 ? 2.654 -31.578 -5.559 1 98.06 387 GLY A O 1
ATOM 3070 N N . LEU A 1 388 ? 1.635 -33.531 -5.25 1 98.75 388 LEU A N 1
ATOM 3071 C CA . LEU A 1 388 ? 2.49 -34.25 -6.195 1 98.75 388 LEU A CA 1
ATOM 3072 C C . LEU A 1 388 ? 1.876 -34.25 -7.59 1 98.75 388 LEU A C 1
ATOM 3074 O O . LEU A 1 388 ? 0.721 -34.625 -7.762 1 98.75 388 LEU A O 1
ATOM 3078 N N . GLY A 1 389 ? 2.562 -33.688 -8.5 1 98.31 389 GLY A N 1
ATOM 3079 C CA . GLY A 1 389 ? 2.107 -33.656 -9.883 1 98.31 389 GLY A CA 1
ATOM 3080 C C . GLY A 1 389 ? 3.096 -34.281 -10.852 1 98.31 389 GLY A C 1
ATOM 3081 O O . GLY A 1 389 ? 3.777 -35.25 -10.508 1 98.31 389 GLY A O 1
ATOM 3082 N N . MET A 1 390 ? 3.02 -33.875 -12.086 1 98.25 390 MET A N 1
ATOM 3083 C CA . MET A 1 390 ? 3.904 -34.406 -13.117 1 98.25 390 MET A CA 1
ATOM 3084 C C . MET A 1 390 ? 4.391 -33.281 -14.039 1 98.25 390 MET A C 1
ATOM 3086 O O . MET A 1 390 ? 3.799 -32.219 -14.086 1 98.25 390 MET A O 1
ATOM 3090 N N . MET A 1 391 ? 5.445 -33.531 -14.656 1 97.31 391 MET A N 1
ATOM 3091 C CA . MET A 1 391 ? 5.969 -32.719 -15.758 1 97.31 391 MET A CA 1
ATOM 3092 C C . MET A 1 391 ? 6.434 -33.594 -16.906 1 97.31 391 MET A C 1
ATOM 3094 O O . MET A 1 391 ? 6.48 -34.812 -16.781 1 97.31 391 MET A O 1
ATOM 3098 N N . GLY A 1 392 ? 6.602 -33 -18.094 1 97.38 392 GLY A N 1
ATOM 3099 C CA . GLY A 1 392 ? 7.145 -33.719 -19.219 1 97.38 392 GLY A CA 1
ATOM 3100 C C . GLY A 1 392 ? 6.086 -34.438 -20.031 1 97.38 392 GLY A C 1
ATOM 3101 O O . GLY A 1 392 ? 6.402 -35.344 -20.828 1 97.38 392 GLY A O 1
ATOM 3102 N N . LEU A 1 393 ? 4.844 -34.094 -19.875 1 98.38 393 LEU A N 1
ATOM 3103 C CA . LEU A 1 393 ? 3.783 -34.844 -20.531 1 98.38 393 LEU A CA 1
ATOM 3104 C C . LEU A 1 393 ? 3.928 -34.75 -22.047 1 98.38 393 LEU A C 1
ATOM 3106 O O . LEU A 1 393 ? 3.771 -35.75 -22.75 1 98.38 393 LEU A O 1
ATOM 3110 N N . ALA A 1 394 ? 4.168 -33.562 -22.578 1 97.25 394 ALA A N 1
ATOM 3111 C CA . ALA A 1 394 ? 4.309 -33.406 -24.031 1 97.25 394 ALA A CA 1
ATOM 3112 C C . ALA A 1 394 ? 5.414 -34.281 -24.578 1 97.25 394 ALA A C 1
ATOM 3114 O O . ALA A 1 394 ? 5.223 -35 -25.578 1 97.25 394 ALA A O 1
ATOM 3115 N N . ASP A 1 395 ? 6.523 -34.312 -23.953 1 97.44 395 ASP A N 1
ATOM 3116 C CA . ASP A 1 395 ? 7.652 -35.156 -24.375 1 97.44 395 ASP A CA 1
ATOM 3117 C C . ASP A 1 395 ? 7.32 -36.625 -24.266 1 97.44 395 ASP A C 1
ATOM 3119 O O . ASP A 1 395 ? 7.738 -37.438 -25.094 1 97.44 395 ASP A O 1
ATOM 3123 N N . ALA A 1 396 ? 6.656 -36.969 -23.203 1 98.44 396 ALA A N 1
ATOM 3124 C CA . ALA A 1 396 ? 6.223 -38.375 -23.062 1 98.44 396 ALA A CA 1
ATOM 3125 C C . ALA A 1 396 ? 5.344 -38.781 -24.234 1 98.44 396 ALA A C 1
ATOM 3127 O O . ALA A 1 396 ? 5.492 -39.906 -24.75 1 98.44 396 ALA A O 1
ATOM 3128 N N . LEU A 1 397 ? 4.449 -37.938 -24.625 1 98.44 397 LEU A N 1
ATOM 3129 C CA . LEU A 1 397 ? 3.555 -38.25 -25.734 1 98.44 397 LEU A CA 1
ATOM 3130 C C . LEU A 1 397 ? 4.332 -38.344 -27.047 1 98.44 397 LEU A C 1
ATOM 3132 O O . LEU A 1 397 ? 4.027 -39.219 -27.875 1 98.44 397 LEU A O 1
ATOM 3136 N N . TYR A 1 398 ? 5.328 -37.469 -27.25 1 97.81 398 TYR A N 1
ATOM 3137 C CA . TYR A 1 398 ? 6.195 -37.594 -28.422 1 97.81 398 TYR A CA 1
ATOM 3138 C C . TYR A 1 398 ? 6.855 -38.969 -28.453 1 97.81 398 TYR A C 1
ATOM 3140 O O . TYR A 1 398 ? 6.859 -39.625 -29.5 1 97.81 398 TYR A O 1
ATOM 3148 N N . LYS A 1 399 ? 7.387 -39.406 -27.344 1 97.19 399 LYS A N 1
ATOM 3149 C CA . LYS A 1 399 ? 8.094 -40.688 -27.266 1 97.19 399 LYS A CA 1
ATOM 3150 C C . LYS A 1 399 ? 7.152 -41.875 -27.516 1 97.19 399 LYS A C 1
ATOM 3152 O O . LYS A 1 399 ? 7.543 -42.844 -28.156 1 97.19 399 LYS A O 1
ATOM 3157 N N . LYS A 1 400 ? 5.961 -41.688 -27.078 1 97.19 400 LYS A N 1
ATOM 3158 C CA . LYS A 1 400 ? 4.969 -42.75 -27.266 1 97.19 400 LYS A CA 1
ATOM 3159 C C . LYS A 1 400 ? 4.312 -42.656 -28.641 1 97.19 400 LYS A C 1
ATOM 3161 O O . LYS A 1 400 ? 3.523 -43.531 -29.016 1 97.19 400 LYS A O 1
ATOM 3166 N N . GLU A 1 401 ? 4.59 -41.562 -29.312 1 96.94 401 GLU A N 1
ATOM 3167 C CA . GLU A 1 401 ? 4.031 -41.281 -30.641 1 96.94 401 GLU A CA 1
ATOM 3168 C C . GLU A 1 401 ? 2.514 -41.156 -30.578 1 96.94 401 GLU A C 1
ATOM 3170 O O . GLU A 1 401 ? 1.801 -41.75 -31.375 1 96.94 401 GLU A O 1
ATOM 3175 N N . LEU A 1 402 ? 2.061 -40.469 -29.578 1 97.56 402 LEU A N 1
ATOM 3176 C CA . LEU A 1 402 ? 0.653 -40.125 -29.422 1 97.56 402 LEU A CA 1
ATOM 3177 C C . LEU A 1 402 ? 0.432 -38.625 -29.625 1 97.56 402 LEU A C 1
ATOM 3179 O O . LEU A 1 402 ? 1.014 -37.812 -28.922 1 97.56 402 LEU A O 1
ATOM 3183 N N . PRO A 1 403 ? -0.374 -38.281 -30.562 1 97.62 403 PRO A N 1
ATOM 3184 C CA . PRO A 1 403 ? -0.688 -36.844 -30.719 1 97.62 403 PRO A CA 1
ATOM 3185 C C . PRO A 1 403 ? -1.444 -36.281 -29.516 1 97.62 403 PRO A C 1
ATOM 3187 O O . PRO A 1 403 ? -2.434 -36.875 -29.078 1 97.62 403 PRO A O 1
ATOM 3190 N N . TYR A 1 404 ? -0.992 -35.156 -29.016 1 97.88 404 TYR A N 1
ATOM 3191 C CA . TYR A 1 404 ? -1.586 -34.531 -27.844 1 97.88 404 TYR A CA 1
ATOM 3192 C C . TYR A 1 404 ? -3.086 -34.344 -28.031 1 97.88 404 TYR A C 1
ATOM 3194 O O . TYR A 1 404 ? -3.857 -34.469 -27.078 1 97.88 404 TYR A O 1
ATOM 3202 N N . ASN A 1 405 ? -3.529 -34 -29.266 1 97.25 405 ASN A N 1
ATOM 3203 C CA . ASN A 1 405 ? -4.926 -33.719 -29.578 1 97.25 405 ASN A CA 1
ATOM 3204 C C . ASN A 1 405 ? -5.633 -34.938 -30.125 1 97.25 405 ASN A C 1
ATOM 3206 O O . ASN A 1 405 ? -6.34 -34.875 -31.125 1 97.25 405 ASN A O 1
ATOM 3210 N N . SER A 1 406 ? -5.453 -36.031 -29.5 1 97.56 406 SER A N 1
ATOM 3211 C CA . SER A 1 406 ? -6.086 -37.281 -29.906 1 97.56 406 SER A CA 1
ATOM 3212 C C . SER A 1 406 ? -6.789 -37.969 -28.734 1 97.56 406 SER A C 1
ATOM 3214 O O . SER A 1 406 ? -6.469 -37.688 -27.562 1 97.56 406 SER A O 1
ATOM 3216 N N . GLU A 1 407 ? -7.727 -38.812 -29.047 1 96.94 407 GLU A N 1
ATOM 3217 C CA . GLU A 1 407 ? -8.445 -39.562 -28.031 1 96.94 407 GLU A CA 1
ATOM 3218 C C . GLU A 1 407 ? -7.523 -40.531 -27.297 1 96.94 407 GLU A C 1
ATOM 3220 O O . GLU A 1 407 ? -7.645 -40.719 -26.094 1 96.94 407 GLU A O 1
ATOM 3225 N N . GLN A 1 408 ? -6.621 -41.125 -28.062 1 97.19 408 GLN A N 1
ATOM 3226 C CA . GLN A 1 408 ? -5.668 -42.062 -27.469 1 97.19 408 GLN A CA 1
ATOM 3227 C C . GLN A 1 408 ? -4.785 -41.375 -26.438 1 97.19 408 GLN A C 1
ATOM 3229 O O . GLN A 1 408 ? -4.512 -41.938 -25.375 1 97.19 408 GLN A O 1
ATOM 3234 N N . ALA A 1 409 ? -4.359 -40.219 -26.781 1 98.38 409 ALA A N 1
ATOM 3235 C CA . ALA A 1 409 ? -3.545 -39.438 -25.844 1 98.38 409 ALA A CA 1
ATOM 3236 C C . ALA A 1 409 ? -4.34 -39.094 -24.578 1 98.38 409 ALA A C 1
ATOM 3238 O O . ALA A 1 409 ? -3.816 -39.156 -23.469 1 98.38 409 ALA A O 1
ATOM 3239 N N . ARG A 1 410 ? -5.59 -38.719 -24.734 1 98.12 410 ARG A N 1
ATOM 3240 C CA . ARG A 1 410 ? -6.434 -38.344 -23.594 1 98.12 410 ARG A CA 1
ATOM 3241 C C . ARG A 1 410 ? -6.676 -39.562 -22.688 1 98.12 410 ARG A C 1
ATOM 3243 O O . ARG A 1 410 ? -6.727 -39.438 -21.469 1 98.12 410 ARG A O 1
ATOM 3250 N N . LYS A 1 411 ? -6.844 -40.688 -23.328 1 97.81 411 LYS A N 1
ATOM 3251 C CA . LYS A 1 411 ? -6.969 -41.906 -22.547 1 97.81 411 LYS A CA 1
ATOM 3252 C C . LYS A 1 411 ? -5.691 -42.188 -21.75 1 97.81 411 LYS A C 1
ATOM 3254 O O . LYS A 1 411 ? -5.754 -42.562 -20.578 1 97.81 411 LYS A O 1
ATOM 3259 N N . PHE A 1 412 ? -4.586 -42.062 -22.359 1 98.12 412 PHE A N 1
ATOM 3260 C CA . PHE A 1 412 ? -3.312 -42.219 -21.672 1 98.12 412 PHE A CA 1
ATOM 3261 C C . PHE A 1 412 ? -3.199 -41.25 -20.5 1 98.12 412 PHE A C 1
ATOM 3263 O O . PHE A 1 412 ? -2.818 -41.656 -19.391 1 98.12 412 PHE A O 1
ATOM 3270 N N . MET A 1 413 ? -3.531 -39.938 -20.781 1 98.69 413 MET A N 1
ATOM 3271 C CA . MET A 1 413 ? -3.498 -38.906 -19.75 1 98.69 413 MET A CA 1
ATOM 3272 C C . MET A 1 413 ? -4.363 -39.312 -18.562 1 98.69 413 MET A C 1
ATOM 3274 O O . MET A 1 413 ? -3.951 -39.188 -17.406 1 98.69 413 MET A O 1
ATOM 3278 N N . ALA A 1 414 ? -5.539 -39.781 -18.828 1 98.69 414 ALA A N 1
ATOM 3279 C CA . ALA A 1 414 ? -6.473 -40.219 -17.781 1 98.69 414 ALA A CA 1
ATOM 3280 C C . ALA A 1 414 ? -5.898 -41.375 -16.969 1 98.69 414 ALA A C 1
ATOM 3282 O O . ALA A 1 414 ? -5.922 -41.344 -15.734 1 98.69 414 ALA A O 1
ATOM 3283 N N . LYS A 1 415 ? -5.402 -42.375 -17.688 1 98.5 415 LYS A N 1
ATOM 3284 C CA . LYS A 1 415 ? -4.855 -43.562 -17.016 1 98.5 415 LYS A CA 1
ATOM 3285 C C . LYS A 1 415 ? -3.641 -43.219 -16.172 1 98.5 415 LYS A C 1
ATOM 3287 O O . LYS A 1 415 ? -3.516 -43.656 -15.031 1 98.5 415 LYS A O 1
ATOM 3292 N N . LEU A 1 416 ? -2.781 -42.406 -16.75 1 98.56 416 LEU A N 1
ATOM 3293 C CA . LEU A 1 416 ? -1.583 -41.969 -16.031 1 98.56 416 LEU A CA 1
ATOM 3294 C C . LEU A 1 416 ? -1.948 -41.219 -14.766 1 98.56 416 LEU A C 1
ATOM 3296 O O . LEU A 1 416 ? -1.369 -41.469 -13.703 1 98.56 416 LEU A O 1
ATOM 3300 N N . THR A 1 417 ? -2.889 -40.281 -14.852 1 98.75 417 THR A N 1
ATOM 3301 C CA . THR A 1 417 ? -3.266 -39.469 -13.703 1 98.75 417 THR A CA 1
ATOM 3302 C C . THR A 1 417 ? -3.99 -40.312 -12.656 1 98.75 417 THR A C 1
ATOM 3304 O O . THR A 1 417 ? -3.826 -40.094 -11.453 1 98.75 417 THR A O 1
ATOM 3307 N N . ALA A 1 418 ? -4.82 -41.219 -13.078 1 98.75 418 ALA A N 1
ATOM 3308 C CA . ALA A 1 418 ? -5.477 -42.125 -12.148 1 98.75 418 ALA A CA 1
ATOM 3309 C C . ALA A 1 418 ? -4.453 -42.938 -11.367 1 98.75 418 ALA A C 1
ATOM 3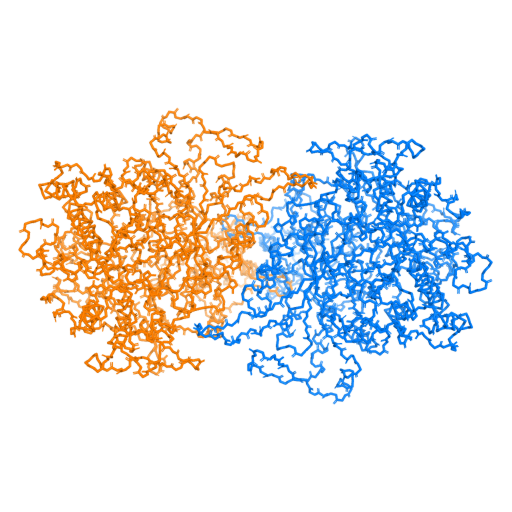311 O O . ALA A 1 418 ? -4.605 -43.156 -10.156 1 98.75 418 ALA A O 1
ATOM 3312 N N . GLU A 1 419 ? -3.463 -43.438 -12.086 1 98.62 419 GLU A N 1
ATOM 3313 C CA . GLU A 1 419 ? -2.387 -44.188 -11.453 1 98.62 419 GLU A CA 1
ATOM 3314 C C . GLU A 1 419 ? -1.663 -43.344 -10.406 1 98.62 419 GLU A C 1
ATOM 3316 O O . GLU A 1 419 ? -1.416 -43.812 -9.289 1 98.62 419 GLU A O 1
ATOM 3321 N N . LEU A 1 420 ? -1.31 -42.125 -10.812 1 98.69 420 LEU A N 1
ATOM 3322 C CA . LEU A 1 420 ? -0.652 -41.219 -9.898 1 98.69 420 LEU A CA 1
ATOM 3323 C C . LEU A 1 420 ? -1.528 -40.938 -8.68 1 98.69 420 LEU A C 1
ATOM 3325 O O . LEU A 1 420 ? -1.038 -40.906 -7.551 1 98.69 420 LEU A O 1
ATOM 3329 N N . ALA A 1 421 ? -2.805 -40.688 -8.914 1 98.75 421 ALA A N 1
ATOM 3330 C CA . ALA A 1 421 ? -3.754 -40.406 -7.84 1 98.75 421 ALA A CA 1
ATOM 3331 C C . ALA A 1 421 ? -3.846 -41.562 -6.871 1 98.75 421 ALA A C 1
ATOM 3333 O O . ALA A 1 421 ? -3.789 -41.406 -5.652 1 98.75 421 ALA A O 1
ATOM 3334 N N . TYR A 1 422 ? -3.984 -42.719 -7.398 1 98.69 422 TYR A N 1
ATOM 3335 C CA . TYR A 1 422 ? -4.098 -43.906 -6.578 1 98.69 422 TYR A CA 1
ATOM 3336 C C . TYR A 1 422 ? -2.867 -44.094 -5.699 1 98.69 422 TYR A C 1
ATOM 3338 O O . TYR A 1 422 ? -2.979 -44.188 -4.473 1 98.69 422 TYR A O 1
ATOM 3346 N N . PHE A 1 423 ? -1.712 -44.031 -6.262 1 98.81 423 PHE A N 1
ATOM 3347 C CA . PHE A 1 423 ? -0.494 -44.375 -5.527 1 98.81 423 PHE A CA 1
ATOM 3348 C C . PHE A 1 423 ? -0.129 -43.25 -4.566 1 98.81 423 PHE A C 1
ATOM 3350 O O . PHE A 1 423 ? 0.433 -43.5 -3.496 1 98.81 423 PHE A O 1
ATOM 3357 N N . SER A 1 424 ? -0.405 -42 -4.93 1 98.88 424 SER A N 1
ATOM 3358 C CA . SER A 1 424 ? -0.13 -40.938 -3.98 1 98.88 424 SER A CA 1
ATOM 3359 C C . SER A 1 424 ? -0.987 -41.062 -2.727 1 98.88 424 SER A C 1
ATOM 3361 O O . SER A 1 424 ? -0.509 -40.844 -1.613 1 98.88 424 SER A O 1
ATOM 3363 N N . HIS A 1 425 ? -2.25 -41.438 -2.855 1 98.81 425 HIS A N 1
ATOM 3364 C CA . HIS A 1 425 ? -3.123 -41.656 -1.702 1 98.81 425 HIS A CA 1
ATOM 3365 C C . HIS A 1 425 ? -2.748 -42.906 -0.934 1 98.81 425 HIS A C 1
ATOM 3367 O O . HIS A 1 425 ? -2.859 -42.938 0.293 1 98.81 425 HIS A O 1
ATOM 3373 N N . VAL A 1 426 ? -2.322 -43.906 -1.681 1 98.81 426 VAL A N 1
ATOM 3374 C CA . VAL A 1 426 ? -1.825 -45.125 -1.02 1 98.81 426 VAL A CA 1
ATOM 3375 C C . VAL A 1 426 ? -0.593 -44.781 -0.184 1 98.81 426 VAL A C 1
ATOM 3377 O O . VAL A 1 426 ? -0.462 -45.25 0.954 1 98.81 426 VAL A O 1
ATOM 3380 N N . ALA A 1 427 ? 0.302 -44 -0.78 1 98.88 427 ALA A N 1
ATOM 3381 C CA . ALA A 1 427 ? 1.495 -43.594 -0.05 1 98.88 427 ALA A CA 1
ATOM 3382 C C . ALA A 1 427 ? 1.12 -42.812 1.223 1 98.88 427 ALA A C 1
ATOM 3384 O O . ALA A 1 427 ? 1.721 -43.031 2.277 1 98.88 427 ALA A O 1
ATOM 3385 N N . SER A 1 428 ? 0.16 -41.938 1.165 1 98.81 428 SER A N 1
ATOM 3386 C CA . SER A 1 428 ? -0.326 -41.219 2.328 1 98.81 428 SER A CA 1
ATOM 3387 C C . SER A 1 428 ? -0.859 -42.156 3.396 1 98.81 428 SER A C 1
ATOM 3389 O O . SER A 1 428 ? -0.609 -41.969 4.59 1 98.81 428 SER A O 1
ATOM 3391 N N . THR A 1 429 ? -1.59 -43.125 2.988 1 98.75 429 THR A N 1
ATOM 3392 C CA . THR A 1 429 ? -2.143 -44.125 3.9 1 98.75 429 THR A CA 1
ATOM 3393 C C . THR A 1 429 ? -1.028 -44.906 4.586 1 98.75 429 THR A C 1
ATOM 3395 O O . THR A 1 429 ? -1.072 -45.125 5.797 1 98.75 429 THR A O 1
ATOM 3398 N N . GLU A 1 430 ? -0.082 -45.312 3.797 1 98.56 430 GLU A N 1
ATOM 3399 C CA . GLU A 1 430 ? 1.046 -46.062 4.352 1 98.56 430 GLU A CA 1
ATOM 3400 C C . GLU A 1 430 ? 1.817 -45.219 5.363 1 98.56 430 GLU A C 1
ATOM 3402 O O . GLU A 1 430 ? 2.213 -45.719 6.418 1 98.56 430 GLU A O 1
ATOM 3407 N N . LEU A 1 431 ? 2.033 -44 5.051 1 98.69 431 LEU A N 1
ATOM 3408 C CA . LEU A 1 431 ? 2.73 -43.094 5.961 1 98.69 431 LEU A CA 1
ATOM 3409 C C . LEU A 1 431 ? 1.928 -42.875 7.238 1 98.69 431 LEU A C 1
ATOM 3411 O O . LEU A 1 431 ? 2.502 -42.719 8.32 1 98.69 431 LEU A O 1
ATOM 3415 N N . ALA A 1 432 ? 0.608 -42.875 7.094 1 98.75 432 ALA A N 1
ATOM 3416 C CA . ALA A 1 432 ? -0.251 -42.719 8.266 1 98.75 432 ALA A CA 1
ATOM 3417 C C . ALA A 1 432 ? -0.088 -43.875 9.234 1 98.75 432 ALA A C 1
ATOM 3419 O O . ALA A 1 432 ? -0.146 -43.688 10.453 1 98.75 432 ALA A O 1
ATOM 3420 N N . LYS A 1 433 ? 0.093 -45.031 8.719 1 98.06 433 LYS A N 1
ATOM 3421 C CA . LYS A 1 433 ? 0.315 -46.219 9.562 1 98.06 433 LYS A CA 1
ATOM 3422 C C . LYS A 1 433 ? 1.611 -46.062 10.352 1 98.06 433 LYS A C 1
ATOM 3424 O O . LYS A 1 433 ? 1.699 -46.531 11.492 1 98.06 433 LYS A O 1
ATOM 3429 N N . GLU A 1 434 ? 2.508 -45.438 9.695 1 96.94 434 GLU A N 1
ATOM 3430 C CA . GLU A 1 434 ? 3.832 -45.281 10.289 1 96.94 434 GLU A CA 1
ATOM 3431 C C . GLU A 1 434 ? 3.893 -44.062 11.203 1 96.94 434 GLU A C 1
ATOM 3433 O O . GLU A 1 434 ? 4.492 -44.125 12.281 1 96.94 434 GLU A O 1
ATOM 3438 N N . ARG A 1 435 ? 3.277 -42.938 10.812 1 97.62 435 ARG A N 1
ATOM 3439 C CA . ARG A 1 435 ? 3.52 -41.625 11.43 1 97.62 435 ARG A CA 1
ATOM 3440 C C . ARG A 1 435 ? 2.25 -41.094 12.078 1 97.62 435 ARG A C 1
ATOM 3442 O O . ARG A 1 435 ? 2.295 -40.094 12.805 1 97.62 435 ARG A O 1
ATOM 3449 N N . GLY A 1 436 ? 1.152 -41.75 11.875 1 98 436 GLY A N 1
ATOM 3450 C CA . GLY A 1 436 ? -0.137 -41.25 12.352 1 98 436 GLY A CA 1
ATOM 3451 C C . GLY A 1 436 ? -0.903 -40.469 11.305 1 98 436 GLY A C 1
ATOM 3452 O O . GLY A 1 436 ? -0.316 -39.969 10.344 1 98 436 GLY A O 1
ATOM 3453 N N . ASN A 1 437 ? -2.191 -40.375 11.508 1 98.62 437 ASN A N 1
ATOM 3454 C CA . ASN A 1 437 ? -3.066 -39.594 10.656 1 98.62 437 ASN A CA 1
ATOM 3455 C C . ASN A 1 437 ? -2.789 -38.094 10.812 1 98.62 437 ASN A C 1
ATOM 3457 O O . ASN A 1 437 ? -2.186 -37.656 11.797 1 98.62 437 ASN A O 1
ATOM 3461 N N . PHE A 1 438 ? -3.141 -37.344 9.789 1 98.5 438 PHE A N 1
ATOM 3462 C CA . PHE A 1 438 ? -3.107 -35.906 10.031 1 98.5 438 PHE A CA 1
ATOM 3463 C C . PHE A 1 438 ? -4.051 -35.5 11.164 1 98.5 438 PHE A C 1
ATOM 3465 O O . PHE A 1 438 ? -5.102 -36.125 11.344 1 98.5 438 PHE A O 1
ATOM 3472 N N . PRO A 1 439 ? -3.812 -34.469 11.961 1 98.38 439 PRO A N 1
ATOM 3473 C CA . PRO A 1 439 ? -4.516 -34.188 13.211 1 98.38 439 PRO A CA 1
ATOM 3474 C C . PRO A 1 439 ? -6.008 -33.938 13.016 1 98.38 439 PRO A C 1
ATOM 3476 O O . PRO A 1 439 ? -6.816 -34.312 13.875 1 98.38 439 PRO A O 1
ATOM 3479 N N . ASP A 1 440 ? -6.484 -33.438 11.891 1 98.31 440 ASP A N 1
ATOM 3480 C CA . ASP A 1 440 ? -7.895 -33.156 11.656 1 98.31 440 ASP A CA 1
ATOM 3481 C C . ASP A 1 440 ? -8.609 -34.312 10.992 1 98.31 440 ASP A C 1
ATOM 3483 O O . ASP A 1 440 ? -9.742 -34.188 10.523 1 98.31 440 ASP A O 1
ATOM 3487 N N . PHE A 1 441 ? -8 -35.469 10.953 1 98.5 441 PHE A N 1
ATOM 3488 C CA . PHE A 1 441 ? -8.484 -36.625 10.203 1 98.5 441 PHE A CA 1
ATOM 3489 C C . PHE A 1 441 ? -9.891 -37 10.648 1 98.5 441 PHE A C 1
ATOM 3491 O O . PHE A 1 441 ? -10.773 -37.219 9.812 1 98.5 441 PHE A O 1
ATOM 3498 N N . GLN A 1 442 ? -10.117 -37 11.914 1 97.94 442 GLN A N 1
ATOM 3499 C CA . GLN A 1 442 ? -11.406 -37.469 12.43 1 97.94 442 GLN A CA 1
ATOM 3500 C C . GLN A 1 442 ? -12.531 -36.5 12.047 1 97.94 442 GLN A C 1
ATOM 3502 O O . GLN A 1 442 ? -13.68 -36.906 11.906 1 97.94 442 GLN A O 1
ATOM 3507 N N . ARG A 1 443 ? -12.172 -35.25 11.805 1 97.62 443 ARG A N 1
ATOM 3508 C CA . ARG A 1 443 ? -13.148 -34.219 11.43 1 97.62 443 ARG A CA 1
ATOM 3509 C C . ARG A 1 443 ? -13.367 -34.219 9.914 1 97.62 443 ARG A C 1
ATOM 3511 O O . ARG A 1 443 ? -14.328 -33.625 9.43 1 97.62 443 ARG A O 1
ATOM 3518 N N . SER A 1 444 ? -12.539 -34.906 9.203 1 98.44 444 SER A N 1
ATOM 3519 C CA . SER A 1 444 ? -12.617 -34.906 7.742 1 98.44 444 SER A CA 1
ATOM 3520 C C . SER A 1 444 ? -13.688 -35.875 7.246 1 98.44 444 SER A C 1
ATOM 3522 O O . SER A 1 444 ? -14.289 -36.625 8.039 1 98.44 444 SER A O 1
ATOM 3524 N N . LYS A 1 445 ? -13.891 -35.938 5.945 1 98.25 445 LYS A N 1
ATOM 3525 C CA . LYS A 1 445 ? -14.875 -36.812 5.312 1 98.25 445 LYS A CA 1
ATOM 3526 C C . LYS A 1 445 ? -14.297 -38.219 5.094 1 98.25 445 LYS A C 1
ATOM 3528 O O . LYS A 1 445 ? -15.031 -39.156 4.816 1 98.25 445 LYS A O 1
ATOM 3533 N N . TYR A 1 446 ? -13.008 -38.469 5.281 1 98.44 446 TYR A N 1
ATOM 3534 C CA . TYR A 1 446 ? -12.328 -39.719 4.902 1 98.44 446 TYR A CA 1
ATOM 3535 C C . TYR A 1 446 ? -12.852 -40.906 5.711 1 98.44 446 TYR A C 1
ATOM 3537 O O . TYR A 1 446 ? -13.047 -42 5.168 1 98.44 446 TYR A O 1
ATOM 3545 N N . PRO A 1 447 ? -13.102 -40.719 6.992 1 98.44 447 PRO A N 1
ATOM 3546 C CA . PRO A 1 447 ? -13.594 -41.844 7.77 1 98.44 447 PRO A CA 1
ATOM 3547 C C . PRO A 1 447 ? -14.883 -42.438 7.207 1 98.44 447 PRO A C 1
ATOM 3549 O O . PRO A 1 447 ? -15.227 -43.594 7.492 1 98.44 447 PRO A O 1
ATOM 3552 N N . ASN A 1 448 ? -15.578 -41.719 6.336 1 97.88 448 ASN A N 1
ATOM 3553 C CA . ASN A 1 448 ? -16.859 -42.156 5.785 1 97.88 448 ASN A CA 1
ATOM 3554 C C . ASN A 1 448 ? -16.719 -42.656 4.348 1 97.88 448 ASN A C 1
ATOM 3556 O O . ASN A 1 448 ? -17.688 -42.688 3.598 1 97.88 448 ASN A O 1
ATOM 3560 N N . GLY A 1 449 ? -15.492 -42.875 3.895 1 97.88 449 GLY A N 1
ATOM 3561 C CA . GLY A 1 449 ? -15.258 -43.438 2.57 1 97.88 449 GLY A CA 1
ATOM 3562 C C . GLY A 1 449 ? -15.266 -42.375 1.474 1 97.88 449 GLY A C 1
ATOM 3563 O O . GLY A 1 449 ? -15.641 -42.688 0.334 1 97.88 449 GLY A O 1
ATOM 3564 N N . PHE A 1 450 ? -14.875 -41.25 1.737 1 98.06 450 PHE A N 1
ATOM 3565 C CA . PHE A 1 450 ? -14.898 -40.094 0.847 1 98.06 450 PHE A CA 1
ATOM 3566 C C . PHE A 1 450 ? -13.844 -40.25 -0.243 1 98.06 450 PHE A C 1
ATOM 3568 O O . PHE A 1 450 ? -12.688 -40.562 0.042 1 98.06 450 PHE A O 1
ATOM 3575 N N . ILE A 1 451 ? -14.219 -40.094 -1.535 1 98.38 451 ILE A N 1
ATOM 3576 C CA . ILE A 1 451 ? -13.297 -40.031 -2.666 1 98.38 451 ILE A CA 1
ATOM 3577 C C . ILE A 1 451 ? -13.109 -38.594 -3.109 1 98.38 451 ILE A C 1
ATOM 3579 O O . ILE A 1 451 ? -14.07 -37.938 -3.535 1 98.38 451 ILE A O 1
ATOM 3583 N N . PRO A 1 452 ? -11.922 -38.031 -3.082 1 98.44 452 PRO A N 1
ATOM 3584 C CA . PRO A 1 452 ? -11.703 -36.594 -3.203 1 98.44 452 PRO A CA 1
ATOM 3585 C C . PRO A 1 452 ? -11.547 -36.125 -4.652 1 98.44 452 PRO A C 1
ATOM 3587 O O . PRO A 1 452 ? -10.758 -35.219 -4.934 1 98.44 452 PRO A O 1
ATOM 3590 N N . PHE A 1 453 ? -12.109 -36.812 -5.66 1 97.25 453 PHE A N 1
ATOM 3591 C CA . PHE A 1 453 ? -12.141 -36.406 -7.059 1 97.25 453 PHE A CA 1
ATOM 3592 C C . PHE A 1 453 ? -13.266 -37.125 -7.809 1 97.25 453 PHE A C 1
ATOM 3594 O O . PHE A 1 453 ? -13.758 -38.156 -7.355 1 97.25 453 PHE A O 1
ATOM 3601 N N . PRO A 1 454 ? -13.742 -36.562 -8.922 1 96.69 454 PRO A N 1
ATOM 3602 C CA . PRO A 1 454 ? -14.961 -37.031 -9.562 1 96.69 454 PRO A CA 1
ATOM 3603 C C . PRO A 1 454 ? -14.766 -38.375 -10.273 1 96.69 454 PRO A C 1
ATOM 3605 O O . PRO A 1 454 ? -15.703 -39.188 -10.359 1 96.69 454 PRO A O 1
ATOM 3608 N N . MET A 1 455 ? -13.633 -38.719 -10.883 1 97.81 455 MET A N 1
ATOM 3609 C CA . MET A 1 455 ? -13.281 -39.875 -11.664 1 97.81 455 MET A CA 1
ATOM 3610 C C . MET A 1 455 ? -14.07 -39.938 -12.969 1 97.81 455 MET A C 1
ATOM 3612 O O . MET A 1 455 ? -15.156 -39.344 -13.062 1 97.81 455 MET A O 1
ATOM 3616 N N . LEU A 1 456 ? -13.578 -40.5 -13.977 1 98.12 456 LEU A N 1
ATOM 3617 C CA . LEU A 1 456 ? -14.25 -40.719 -15.258 1 98.12 456 LEU A CA 1
ATOM 3618 C C . LEU A 1 456 ? -15.102 -41.969 -15.242 1 98.12 456 LEU A C 1
ATOM 3620 O O . LEU A 1 456 ? -14.953 -42.812 -14.352 1 98.12 456 LEU A O 1
ATOM 3624 N N . ASP A 1 457 ? -15.969 -42.094 -16.281 1 97.06 457 ASP A N 1
ATOM 3625 C CA . ASP A 1 457 ? -16.828 -43.281 -16.406 1 97.06 457 ASP A CA 1
ATOM 3626 C C . ASP A 1 457 ? -16.016 -44.531 -16.656 1 97.06 457 ASP A C 1
ATOM 3628 O O . ASP A 1 457 ? -15.055 -44.5 -17.422 1 97.06 457 ASP A O 1
ATOM 3632 N N . ASP A 1 458 ? -16.438 -45.594 -16.094 1 95.75 458 ASP A N 1
ATOM 3633 C CA . ASP A 1 458 ? -15.742 -46.875 -16.219 1 95.75 458 ASP A CA 1
ATOM 3634 C C . ASP A 1 458 ? -15.703 -47.375 -17.672 1 95.75 458 ASP A C 1
ATOM 3636 O O . ASP A 1 458 ? -14.781 -48.094 -18.062 1 95.75 458 ASP A O 1
ATOM 3640 N N . GLU A 1 459 ? -16.594 -46.938 -18.516 1 94.44 459 GLU A N 1
ATOM 3641 C CA . GLU A 1 459 ? -16.781 -47.469 -19.859 1 94.44 459 GLU A CA 1
ATOM 3642 C C . GLU A 1 459 ? -15.812 -46.812 -20.844 1 94.44 459 GLU A C 1
ATOM 3644 O O . GLU A 1 459 ? -15.641 -47.312 -21.969 1 94.44 459 GLU A O 1
ATOM 3649 N N . ILE A 1 460 ? -15.117 -45.844 -20.359 1 94.31 460 ILE A N 1
ATOM 3650 C CA . ILE A 1 460 ? -14.266 -45.094 -21.266 1 94.31 460 ILE A CA 1
ATOM 3651 C C . ILE A 1 460 ? -13.094 -45.969 -21.719 1 94.31 460 ILE A C 1
ATOM 3653 O O . ILE A 1 460 ? -12.617 -45.844 -22.844 1 94.31 460 ILE A O 1
ATOM 3657 N N . ASP A 1 461 ? -12.641 -46.844 -20.844 1 95.25 461 ASP A N 1
ATOM 3658 C CA . ASP A 1 461 ? -11.453 -47.656 -21.078 1 95.25 461 ASP A CA 1
ATOM 3659 C C . ASP A 1 461 ? -11.32 -48.75 -20.016 1 95.25 461 ASP A C 1
ATOM 3661 O O . ASP A 1 461 ? -11.602 -48.531 -18.844 1 95.25 461 ASP A O 1
ATOM 3665 N N . GLU A 1 462 ? -10.859 -49.875 -20.406 1 96.69 462 GLU A N 1
ATOM 3666 C CA . GLU A 1 462 ? -10.758 -51 -19.5 1 96.69 462 GLU A CA 1
ATOM 3667 C C . GLU A 1 462 ? -9.773 -50.719 -18.359 1 96.69 462 GLU A C 1
ATOM 3669 O O . GLU A 1 462 ? -9.977 -51.125 -17.234 1 96.69 462 GLU A O 1
ATOM 3674 N N . ASP A 1 463 ? -8.68 -50.125 -18.719 1 97.38 463 ASP A N 1
ATOM 3675 C CA . ASP A 1 463 ? -7.707 -49.781 -17.688 1 97.38 463 ASP A CA 1
ATOM 3676 C C . ASP A 1 463 ? -8.297 -48.75 -16.703 1 97.38 463 ASP A C 1
ATOM 3678 O O . ASP A 1 463 ? -8.023 -48.844 -15.508 1 97.38 463 ASP A O 1
ATOM 3682 N N . ILE A 1 464 ? -9.109 -47.781 -17.172 1 98.06 464 ILE A N 1
ATOM 3683 C CA . ILE A 1 464 ? -9.766 -46.812 -16.328 1 98.06 464 ILE A CA 1
ATOM 3684 C C . ILE A 1 464 ? -10.719 -47.5 -15.367 1 98.06 464 ILE A C 1
ATOM 3686 O O . ILE A 1 464 ? -10.789 -47.156 -14.188 1 98.06 464 ILE A O 1
ATOM 3690 N N . LYS A 1 465 ? -11.414 -48.5 -15.844 1 98.12 465 LYS A N 1
ATOM 3691 C CA . LYS A 1 465 ? -12.297 -49.281 -15 1 98.12 465 LYS A CA 1
ATOM 3692 C C . LYS A 1 465 ? -11.531 -49.938 -13.844 1 98.12 465 LYS A C 1
ATOM 3694 O O . LYS A 1 465 ? -11.984 -49.906 -12.703 1 98.12 465 LYS A O 1
ATOM 3699 N N . VAL A 1 466 ? -10.422 -50.469 -14.156 1 98.44 466 VAL A N 1
ATOM 3700 C CA . VAL A 1 466 ? -9.609 -51.156 -13.141 1 98.44 466 VAL A CA 1
ATOM 3701 C C . VAL A 1 466 ? -9.086 -50.125 -12.141 1 98.44 466 VAL A C 1
ATOM 3703 O O . VAL A 1 466 ? -9.141 -50.344 -10.93 1 98.44 466 VAL A O 1
ATOM 3706 N N . TRP A 1 467 ? -8.555 -49 -12.617 1 98.5 467 TRP A N 1
ATOM 3707 C CA . TRP A 1 467 ? -8.07 -47.969 -11.719 1 98.5 467 TRP A CA 1
ATOM 3708 C C . TRP A 1 467 ? -9.188 -47.438 -10.82 1 98.5 467 TRP A C 1
ATOM 3710 O O . TRP A 1 467 ? -8.984 -47.25 -9.625 1 98.5 467 TRP A O 1
ATOM 3720 N N . ASN A 1 468 ? -10.359 -47.219 -11.391 1 98.62 468 ASN A N 1
ATOM 3721 C CA . ASN A 1 468 ? -11.508 -46.75 -10.617 1 98.62 468 ASN A CA 1
ATOM 3722 C C . ASN A 1 468 ? -11.844 -47.719 -9.492 1 98.62 468 ASN A C 1
ATOM 3724 O O . ASN A 1 468 ? -12.164 -47.312 -8.375 1 98.62 468 ASN A O 1
ATOM 3728 N N . GLU A 1 469 ? -11.781 -48.969 -9.82 1 98.38 469 GLU A N 1
ATOM 3729 C CA . GLU A 1 469 ? -12.07 -50 -8.82 1 98.38 469 GLU A CA 1
ATOM 3730 C C . GLU A 1 469 ? -11.039 -49.969 -7.691 1 98.38 469 GLU A C 1
ATOM 3732 O O . GLU A 1 469 ? -11.398 -50.062 -6.516 1 98.38 469 GLU A O 1
ATOM 3737 N N . LYS A 1 470 ? -9.789 -49.875 -8.055 1 98.38 470 LYS A N 1
ATOM 3738 C CA . LYS A 1 470 ? -8.727 -49.812 -7.055 1 98.38 470 LYS A CA 1
ATOM 3739 C C . LYS A 1 470 ? -8.906 -48.594 -6.156 1 98.38 470 LYS A C 1
ATOM 3741 O O . LYS A 1 470 ? -8.727 -48.656 -4.941 1 98.38 470 LYS A O 1
ATOM 3746 N N . ILE A 1 471 ? -9.258 -47.5 -6.734 1 98.62 471 ILE A N 1
ATOM 3747 C CA . ILE A 1 471 ? -9.461 -46.25 -6 1 98.62 471 ILE A CA 1
ATOM 3748 C C . ILE A 1 471 ? -10.625 -46.406 -5.031 1 98.62 471 ILE A C 1
ATOM 3750 O O . ILE A 1 471 ? -10.516 -46.062 -3.85 1 98.62 471 ILE A O 1
ATOM 3754 N N . ARG A 1 472 ? -11.75 -46.938 -5.496 1 98.5 472 ARG A N 1
ATOM 3755 C CA . ARG A 1 472 ? -12.914 -47.156 -4.641 1 98.5 472 ARG A CA 1
ATOM 3756 C C . ARG A 1 472 ? -12.562 -48.062 -3.467 1 98.5 472 ARG A C 1
ATOM 3758 O O . ARG A 1 472 ? -12.922 -47.781 -2.322 1 98.5 472 ARG A O 1
ATOM 3765 N N . GLN A 1 473 ? -11.852 -49.125 -3.758 1 98.56 473 GLN A N 1
ATOM 3766 C CA . GLN A 1 473 ? -11.469 -50.062 -2.725 1 98.56 473 GLN A CA 1
ATOM 3767 C C . GLN A 1 473 ? -10.578 -49.438 -1.672 1 98.56 473 GLN A C 1
ATOM 3769 O O . GLN A 1 473 ? -10.75 -49.656 -0.474 1 98.56 473 GLN A O 1
ATOM 3774 N N . HIS A 1 474 ? -9.695 -48.656 -2.168 1 98.56 474 HIS A N 1
ATOM 3775 C CA . HIS A 1 474 ? -8.766 -48.031 -1.248 1 98.56 474 HIS A CA 1
ATOM 3776 C C . HIS A 1 474 ? -9.492 -47.031 -0.337 1 98.56 474 HIS A C 1
ATOM 3778 O O . HIS A 1 474 ? -9.305 -47.062 0.881 1 98.56 474 HIS A O 1
ATOM 3784 N N . PHE A 1 475 ? -10.344 -46.156 -0.862 1 98.5 475 PHE A N 1
ATOM 3785 C CA . PHE A 1 475 ? -10.969 -45.094 -0.106 1 98.5 475 PHE A CA 1
ATOM 3786 C C . PHE A 1 475 ? -12.102 -45.625 0.769 1 98.5 475 PHE A C 1
ATOM 3788 O O . PHE A 1 475 ? -12.406 -45.031 1.813 1 98.5 475 PHE A O 1
ATOM 3795 N N . GLN A 1 476 ? -12.688 -46.75 0.415 1 98 476 GLN A N 1
ATOM 3796 C CA . GLN A 1 476 ? -13.719 -47.375 1.225 1 98 476 GLN A CA 1
ATOM 3797 C C . GLN A 1 476 ? -13.109 -48.375 2.203 1 98 476 GLN A C 1
ATOM 3799 O O . GLN A 1 476 ? -13.812 -48.938 3.045 1 98 476 GLN A O 1
ATOM 3804 N N . GLY A 1 477 ? -11.82 -48.562 2.107 1 97.88 477 GLY A N 1
ATOM 3805 C CA . GLY A 1 477 ? -11.109 -49.469 2.979 1 97.88 477 GLY A CA 1
ATOM 3806 C C . GLY A 1 477 ? -10.102 -48.781 3.885 1 97.88 477 GLY A C 1
ATOM 3807 O O . GLY A 1 477 ? -10.484 -48.125 4.848 1 97.88 477 GLY A O 1
ATOM 3808 N N . GLU A 1 478 ? -8.852 -48.844 3.543 1 98.06 478 GLU A N 1
ATOM 3809 C CA . GLU A 1 478 ? -7.758 -48.438 4.414 1 98.06 478 GLU A CA 1
ATOM 3810 C C . GLU A 1 478 ? -7.785 -46.938 4.645 1 98.06 478 GLU A C 1
ATOM 3812 O O . GLU A 1 478 ? -7.426 -46.438 5.723 1 98.06 478 GLU A O 1
ATOM 3817 N N . ALA A 1 479 ? -8.219 -46.219 3.664 1 98.12 479 ALA A N 1
ATOM 3818 C CA . ALA A 1 479 ? -8.195 -44.781 3.756 1 98.12 479 ALA A CA 1
ATOM 3819 C C . ALA A 1 479 ? -9.211 -44.281 4.777 1 98.12 479 ALA A C 1
ATOM 3821 O O . ALA A 1 479 ? -9.125 -43.125 5.242 1 98.12 479 ALA A O 1
ATOM 3822 N N . THR A 1 480 ? -10.188 -45.031 5.176 1 98.62 480 THR A N 1
ATOM 3823 C CA . THR A 1 480 ? -11.148 -44.656 6.207 1 98.62 480 THR A CA 1
ATOM 3824 C C . THR A 1 480 ? -10.492 -44.656 7.582 1 98.62 480 THR A C 1
ATOM 3826 O O . THR A 1 480 ? -11.008 -44.031 8.523 1 98.62 480 THR A O 1
ATOM 3829 N N . LYS A 1 481 ? -9.328 -45.281 7.633 1 98.56 481 LYS A N 1
ATOM 3830 C CA . LYS A 1 481 ? -8.68 -45.438 8.93 1 98.56 481 LYS A CA 1
ATOM 3831 C C . LYS A 1 481 ? -7.348 -44.688 8.969 1 98.56 481 LYS A C 1
ATOM 3833 O O . LYS A 1 481 ? -6.945 -44.188 10.023 1 98.56 481 LYS A O 1
ATOM 3838 N N . TYR A 1 482 ? -6.699 -44.656 7.824 1 98.56 482 TYR A N 1
ATOM 3839 C CA . TYR A 1 482 ? -5.344 -44.125 7.797 1 98.56 482 TYR A CA 1
ATOM 3840 C C . TYR A 1 482 ? -5.18 -43.125 6.672 1 98.56 482 TYR A C 1
ATOM 3842 O O . TYR A 1 482 ? -5.344 -43.469 5.496 1 98.56 482 TYR A O 1
ATOM 3850 N N . LYS A 1 483 ? -4.887 -41.969 7.012 1 98.56 483 LYS A N 1
ATOM 3851 C CA . LYS A 1 483 ? -4.59 -40.906 6.051 1 98.56 483 LYS A CA 1
ATOM 3852 C C . LYS A 1 483 ? -3.625 -39.875 6.645 1 98.56 483 LYS A C 1
ATOM 3854 O O . LYS A 1 483 ? -3.934 -39.25 7.648 1 98.56 483 LYS A O 1
ATOM 3859 N N . ARG A 1 484 ? -2.463 -39.688 6.059 1 98.62 484 ARG A N 1
ATOM 3860 C CA . ARG A 1 484 ? -1.427 -38.781 6.551 1 98.62 484 ARG A CA 1
ATOM 3861 C C . ARG A 1 484 ? -1.678 -37.344 6.078 1 98.62 484 ARG A C 1
ATOM 3863 O O . ARG A 1 484 ? -1.313 -36.375 6.766 1 98.62 484 ARG A O 1
ATOM 3870 N N . ASN A 1 485 ? -2.326 -37.188 4.961 1 98.56 485 ASN A N 1
ATOM 3871 C CA . ASN A 1 485 ? -2.492 -35.906 4.297 1 98.56 485 ASN A CA 1
ATOM 3872 C C . ASN A 1 485 ? -3.939 -35.688 3.871 1 98.56 485 ASN A C 1
ATOM 3874 O O . ASN A 1 485 ? -4.617 -36.625 3.434 1 98.56 485 ASN A O 1
ATOM 3878 N N . VAL A 1 486 ? -4.43 -34.5 3.918 1 98.38 486 VAL A N 1
ATOM 3879 C CA . VAL A 1 486 ? -5.789 -34.156 3.5 1 98.38 486 VAL A CA 1
ATOM 3880 C C . VAL A 1 486 ? -5.875 -34.188 1.975 1 98.38 486 VAL A C 1
ATOM 3882 O O . VAL A 1 486 ? -6.926 -34.469 1.407 1 98.38 486 VAL A O 1
ATOM 3885 N N . GLN A 1 487 ? -4.797 -33.75 1.318 1 97.94 487 GLN A N 1
ATOM 3886 C CA . GLN A 1 487 ? -4.625 -33.719 -0.13 1 97.94 487 GLN A CA 1
ATOM 3887 C C . GLN A 1 487 ? -3.24 -34.219 -0.521 1 97.94 487 GLN A C 1
ATOM 3889 O O . GLN A 1 487 ? -2.266 -34.031 0.203 1 97.94 487 GLN A O 1
ATOM 3894 N N . THR A 1 488 ? -3.139 -34.844 -1.794 1 98.5 488 THR A N 1
ATOM 3895 C CA . THR A 1 488 ? -1.848 -35.438 -2.098 1 98.5 488 THR A CA 1
ATOM 3896 C C . THR A 1 488 ? -1.387 -35.062 -3.5 1 98.5 488 THR A C 1
ATOM 3898 O O . THR A 1 488 ? -0.202 -35.188 -3.824 1 98.5 488 THR A O 1
ATOM 3901 N N . ASN A 1 489 ? -2.344 -34.656 -4.352 1 98.25 489 ASN A N 1
ATOM 3902 C CA . ASN A 1 489 ? -1.879 -34.5 -5.723 1 98.25 489 ASN A CA 1
ATOM 3903 C C . ASN A 1 489 ? -2.484 -33.25 -6.375 1 98.25 489 ASN A C 1
ATOM 3905 O O . ASN A 1 489 ? -3.523 -32.781 -5.934 1 98.25 489 ASN A O 1
ATOM 3909 N N . THR A 1 490 ? -1.814 -32.719 -7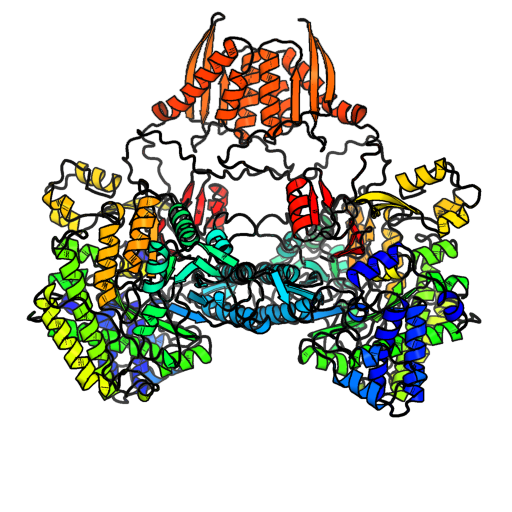.355 1 97.94 490 THR A N 1
ATOM 3910 C CA . THR A 1 490 ? -2.137 -31.531 -8.133 1 97.94 490 THR A CA 1
ATOM 3911 C C . THR A 1 490 ? -1.338 -31.5 -9.438 1 97.94 490 THR A C 1
ATOM 3913 O O . THR A 1 490 ? -0.532 -32.406 -9.695 1 97.94 490 THR A O 1
ATOM 3916 N N . ILE A 1 491 ? -1.63 -30.594 -10.305 1 97.75 491 ILE A N 1
ATOM 3917 C CA . ILE A 1 491 ? -0.771 -30.266 -11.438 1 97.75 491 ILE A CA 1
ATOM 3918 C C . ILE A 1 491 ? -0.368 -28.797 -11.375 1 97.75 491 ILE A C 1
ATOM 3920 O O . ILE A 1 491 ? -1.177 -27.922 -11.664 1 97.75 491 ILE A O 1
ATOM 3924 N N . ALA A 1 492 ? 0.835 -28.609 -10.984 1 94.25 492 ALA A N 1
ATOM 3925 C CA . ALA A 1 492 ? 1.379 -27.266 -10.938 1 94.25 492 ALA A CA 1
ATOM 3926 C C . ALA A 1 492 ? 2.129 -26.922 -12.227 1 94.25 492 ALA A C 1
ATOM 3928 O O . ALA A 1 492 ? 2.557 -27.828 -12.953 1 94.25 492 ALA A O 1
ATOM 3929 N N . PRO A 1 493 ? 2.213 -25.625 -12.5 1 87.81 493 PRO A N 1
ATOM 3930 C CA . PRO A 1 493 ? 3.18 -25.266 -13.539 1 87.81 493 PRO A CA 1
ATOM 3931 C C . PRO A 1 493 ? 4.621 -25.562 -13.133 1 87.81 493 PRO A C 1
ATOM 3933 O O . PRO A 1 493 ? 4.965 -25.453 -11.953 1 87.81 493 PRO A O 1
ATOM 3936 N N . THR A 1 494 ? 5.359 -26.031 -14.008 1 89.56 494 THR A N 1
ATOM 3937 C CA . THR A 1 494 ? 6.734 -26.391 -13.68 1 89.56 494 THR A CA 1
ATOM 3938 C C . THR A 1 494 ? 7.715 -25.609 -14.547 1 89.56 494 THR A C 1
ATOM 3940 O O . THR A 1 494 ? 8.742 -26.141 -14.969 1 89.56 494 THR A O 1
ATOM 3943 N N . GLY A 1 495 ? 7.418 -24.391 -14.844 1 75.06 495 GLY A N 1
ATOM 3944 C CA . GLY A 1 495 ? 8.211 -23.594 -15.773 1 75.06 495 GLY A CA 1
ATOM 3945 C C . GLY A 1 495 ? 9.703 -23.688 -15.516 1 75.06 495 GLY A C 1
ATOM 3946 O O . GLY A 1 495 ? 10.461 -24.172 -16.359 1 75.06 495 GLY A O 1
ATOM 3947 N N . SER A 1 496 ? 10.18 -23.375 -14.328 1 75.38 496 SER A N 1
ATOM 3948 C CA . SER A 1 496 ? 11.609 -23.328 -14.039 1 75.38 496 SER A CA 1
ATOM 3949 C C . SER A 1 496 ? 12.18 -24.719 -13.781 1 75.38 496 SER A C 1
ATOM 3951 O O . SER A 1 496 ? 13.258 -25.047 -14.266 1 75.38 496 SER A O 1
ATOM 3953 N N . ILE A 1 497 ? 11.438 -25.562 -13.125 1 89.25 497 ILE A N 1
ATOM 3954 C CA . ILE A 1 497 ? 12.016 -26.844 -12.719 1 89.25 497 ILE A CA 1
ATOM 3955 C C . ILE A 1 497 ? 12.023 -27.812 -13.898 1 89.25 497 ILE A C 1
ATOM 3957 O O . ILE A 1 497 ? 12.859 -28.719 -13.969 1 89.25 497 ILE A O 1
ATOM 3961 N N . SER A 1 498 ? 11.102 -27.641 -14.859 1 90.38 498 SER A N 1
ATOM 3962 C CA . SER A 1 498 ? 11.133 -28.484 -16.047 1 90.38 498 SER A CA 1
ATOM 3963 C C . SER A 1 498 ? 12.383 -28.219 -16.891 1 90.38 498 SER A C 1
ATOM 3965 O O . SER A 1 498 ? 12.914 -29.125 -17.516 1 90.38 498 SER A O 1
ATOM 3967 N N . ASN A 1 499 ? 12.82 -26.938 -16.844 1 82.44 499 ASN A N 1
ATOM 3968 C CA . ASN A 1 499 ? 14.07 -26.594 -17.516 1 82.44 499 ASN A CA 1
ATOM 3969 C C . ASN A 1 499 ? 15.266 -27.281 -16.844 1 82.44 499 ASN A C 1
ATOM 3971 O O . ASN A 1 499 ? 16.188 -27.734 -17.531 1 82.44 499 ASN A O 1
ATOM 3975 N N . LEU A 1 500 ? 15.203 -27.359 -15.578 1 89.62 500 LEU A N 1
ATOM 3976 C CA . LEU A 1 500 ? 16.25 -28.078 -14.859 1 89.62 500 LEU A CA 1
ATOM 3977 C C . LEU A 1 500 ? 16.234 -29.562 -15.203 1 89.62 500 LEU A C 1
ATOM 3979 O O . LEU A 1 500 ? 17.297 -30.188 -15.297 1 89.62 500 LEU A O 1
ATOM 3983 N N . ALA A 1 501 ? 15.07 -30.062 -15.43 1 94.5 501 ALA A N 1
ATOM 3984 C CA . ALA A 1 501 ? 14.898 -31.484 -15.703 1 94.5 501 ALA A CA 1
ATOM 3985 C C . ALA A 1 501 ? 15.07 -31.781 -17.188 1 94.5 501 ALA A C 1
ATOM 3987 O O . ALA A 1 501 ? 15.062 -32.938 -17.609 1 94.5 501 ALA A O 1
ATOM 3988 N N . ASP A 1 502 ? 15.273 -30.766 -17.969 1 91.25 502 ASP A N 1
ATOM 3989 C CA . ASP A 1 502 ? 15.414 -30.922 -19.422 1 91.25 502 ASP A CA 1
ATOM 3990 C C . ASP A 1 502 ? 14.203 -31.641 -20.016 1 91.25 502 ASP A C 1
ATOM 3992 O O . ASP A 1 502 ? 14.352 -32.625 -20.75 1 91.25 502 ASP A O 1
ATOM 3996 N N . THR A 1 503 ? 13.047 -31.188 -19.672 1 93.19 503 THR A N 1
ATOM 3997 C CA . THR A 1 503 ? 11.805 -31.781 -20.141 1 93.19 503 THR A CA 1
ATOM 3998 C C . THR A 1 503 ? 10.742 -30.719 -20.375 1 93.19 503 THR A C 1
ATOM 4000 O O . THR A 1 503 ? 10.977 -29.531 -20.094 1 93.19 503 THR A O 1
ATOM 4003 N N . SER A 1 504 ? 9.586 -31.125 -20.984 1 91.94 504 SER A N 1
ATOM 4004 C CA . SER A 1 504 ? 8.5 -30.172 -21.203 1 91.94 504 SER A CA 1
ATOM 4005 C C . SER A 1 504 ? 7.828 -29.781 -19.891 1 91.94 504 SER A C 1
ATOM 4007 O O . SER A 1 504 ? 7.887 -30.531 -18.906 1 91.94 504 SER A O 1
ATOM 4009 N N . SER A 1 505 ? 7.203 -28.656 -19.875 1 89.62 505 SER A N 1
ATOM 4010 C CA . SER A 1 505 ? 6.672 -28.062 -18.656 1 89.62 505 SER A CA 1
ATOM 4011 C C . SER A 1 505 ? 5.305 -28.641 -18.312 1 89.62 505 SER A C 1
ATOM 4013 O O . SER A 1 505 ? 4.367 -28.547 -19.109 1 89.62 505 SER A O 1
ATOM 4015 N N . GLY A 1 506 ? 5.238 -29.188 -17.141 1 93.94 506 GLY A N 1
ATOM 4016 C CA . GLY A 1 506 ? 3.959 -29.672 -16.641 1 93.94 506 GLY A CA 1
ATOM 4017 C C . GLY A 1 506 ? 3.258 -30.594 -17.625 1 93.94 506 GLY A C 1
ATOM 4018 O O . GLY A 1 506 ? 3.852 -31.562 -18.094 1 93.94 506 GLY A O 1
ATOM 4019 N N . ILE A 1 507 ? 2.018 -30.25 -17.828 1 97.44 507 ILE A N 1
ATOM 4020 C CA . ILE A 1 507 ? 1.21 -31.047 -18.734 1 97.44 507 ILE A CA 1
ATOM 4021 C C . ILE A 1 507 ? 0.958 -30.281 -20.031 1 97.44 507 ILE A C 1
ATOM 4023 O O . ILE A 1 507 ? 0.162 -30.703 -20.859 1 97.44 507 ILE A O 1
ATOM 4027 N N . GLU A 1 508 ? 1.662 -29.172 -20.125 1 93.81 508 GLU A N 1
ATOM 4028 C CA . GLU A 1 508 ? 1.477 -28.312 -21.281 1 93.81 508 GLU A CA 1
ATOM 4029 C C . GLU A 1 508 ? 2.158 -28.891 -22.516 1 93.81 508 GLU A C 1
ATOM 4031 O O . GLU A 1 508 ? 3.238 -29.484 -22.422 1 93.81 508 GLU A O 1
ATOM 4036 N N . PRO A 1 509 ? 1.498 -28.734 -23.703 1 94.19 509 PRO A N 1
ATOM 4037 C CA . PRO A 1 509 ? 2.295 -28.969 -24.922 1 94.19 509 PRO A CA 1
ATOM 4038 C C . PRO A 1 509 ? 3.486 -28.016 -25.031 1 94.19 509 PRO A C 1
ATOM 4040 O O . PRO A 1 509 ? 3.496 -26.953 -24.406 1 94.19 509 PRO A O 1
ATOM 4043 N N . ASN A 1 510 ? 4.453 -28.531 -25.75 1 88.94 510 ASN A N 1
ATOM 4044 C CA . ASN A 1 510 ? 5.539 -27.594 -26.016 1 88.94 510 ASN A CA 1
ATOM 4045 C C . ASN A 1 510 ? 5.055 -26.375 -26.797 1 88.94 510 ASN A C 1
ATOM 4047 O O . ASN A 1 510 ? 4.25 -26.5 -27.719 1 88.94 510 ASN A O 1
ATOM 4051 N N . PHE A 1 511 ? 5.477 -25.297 -26.359 1 78.38 511 PHE A N 1
ATOM 4052 C CA . PHE A 1 511 ? 5.098 -24.078 -27.078 1 78.38 511 PHE A CA 1
ATOM 4053 C C . PHE A 1 511 ? 5.801 -24.016 -28.438 1 78.38 511 PHE A C 1
ATOM 4055 O O . PHE A 1 511 ? 5.195 -23.625 -29.438 1 78.38 511 PHE A O 1
ATOM 4062 N N . LEU A 1 512 ? 7.102 -24.344 -28.422 1 78.06 512 LEU A N 1
ATOM 4063 C CA . LEU A 1 512 ? 7.918 -24.453 -29.625 1 78.06 512 LEU A CA 1
ATOM 4064 C C . LEU A 1 512 ? 8.742 -25.734 -29.625 1 78.06 512 LEU A C 1
ATOM 4066 O O . LEU A 1 512 ? 9.148 -26.203 -28.562 1 78.06 512 LEU A O 1
ATOM 4070 N N . LEU A 1 513 ? 8.969 -26.188 -30.766 1 86.88 513 LEU A N 1
ATOM 4071 C CA . LEU A 1 513 ? 9.82 -27.375 -30.906 1 86.88 513 LEU A CA 1
ATOM 4072 C C . LEU A 1 513 ? 11.281 -26.969 -31.062 1 86.88 513 LEU A C 1
ATOM 4074 O O . LEU A 1 513 ? 12.18 -27.797 -30.891 1 86.88 513 LEU A O 1
ATOM 4078 N N . SER A 1 514 ? 11.438 -25.781 -31.469 1 76.94 514 SER A N 1
ATOM 4079 C CA . SER A 1 514 ? 12.781 -25.25 -31.656 1 76.94 514 SER A CA 1
ATOM 4080 C C . SER A 1 514 ? 12.828 -23.75 -31.391 1 76.94 514 SER A C 1
ATOM 4082 O O . SER A 1 514 ? 11.828 -23.047 -31.578 1 76.94 514 SER A O 1
ATOM 4084 N N . TYR A 1 515 ? 13.953 -23.406 -30.781 1 65.5 515 TYR A N 1
ATOM 4085 C CA . TYR A 1 515 ? 14.164 -21.984 -30.562 1 65.5 515 TYR A CA 1
ATOM 4086 C C . TYR A 1 515 ? 15.656 -21.672 -30.469 1 65.5 515 TYR A C 1
ATOM 4088 O O . TYR A 1 515 ? 16.484 -22.562 -30.359 1 65.5 515 TYR A O 1
ATOM 4096 N N . VAL A 1 516 ? 16.031 -20.406 -30.672 1 57.19 516 VAL A N 1
ATOM 4097 C CA . VAL A 1 516 ? 17.406 -19.953 -30.594 1 57.19 516 VAL A CA 1
ATOM 4098 C C . VAL A 1 516 ? 17.625 -19.125 -29.328 1 57.19 516 VAL A C 1
ATOM 4100 O O . VAL A 1 516 ? 16.828 -18.234 -29.031 1 57.19 516 VAL A O 1
ATOM 4103 N N . ARG A 1 517 ? 18.531 -19.609 -28.516 1 53.72 517 ARG A N 1
ATOM 4104 C CA . ARG A 1 517 ? 18.953 -18.844 -27.328 1 53.72 517 ARG A CA 1
ATOM 4105 C C . ARG A 1 517 ? 20.297 -18.172 -27.562 1 53.72 517 ARG A C 1
ATOM 4107 O O . ARG A 1 517 ? 21.188 -18.766 -28.172 1 53.72 517 ARG A O 1
ATOM 4114 N N . TYR A 1 518 ? 20.406 -16.875 -27.156 1 48.69 518 TYR A N 1
ATOM 4115 C CA . TYR A 1 518 ? 21.688 -16.172 -27.297 1 48.69 518 TYR A CA 1
ATOM 4116 C C . TYR A 1 518 ? 22.438 -16.156 -25.984 1 48.69 518 TYR A C 1
ATOM 4118 O O . TYR A 1 518 ? 21.859 -15.891 -24.922 1 48.69 518 TYR A O 1
ATOM 4126 N N . MET A 1 519 ? 23.609 -16.719 -25.891 1 49.19 519 MET A N 1
ATOM 4127 C CA . MET A 1 519 ? 24.469 -16.703 -24.719 1 49.19 519 MET A CA 1
ATOM 4128 C C . MET A 1 519 ? 25.688 -15.797 -24.953 1 49.19 519 MET A C 1
ATOM 4130 O O . MET A 1 519 ? 26.094 -15.578 -26.094 1 49.19 519 MET A O 1
ATOM 4134 N N . THR A 1 520 ? 26.031 -15.008 -23.969 1 47.47 520 THR A N 1
ATOM 4135 C CA . THR A 1 520 ? 27.25 -14.203 -24.047 1 47.47 520 THR A CA 1
ATOM 4136 C C . THR A 1 520 ? 28.484 -15.055 -23.75 1 47.47 520 THR A C 1
ATOM 4138 O O . THR A 1 520 ? 28.547 -15.711 -22.703 1 47.47 520 THR A O 1
ATOM 4141 N N . ASN A 1 521 ? 29.359 -15.164 -24.703 1 44.91 521 ASN A N 1
ATOM 4142 C CA . ASN A 1 521 ? 30.578 -15.93 -24.484 1 44.91 521 ASN A CA 1
ATOM 4143 C C . ASN A 1 521 ? 31.594 -15.141 -23.656 1 44.91 521 ASN A C 1
ATOM 4145 O O . ASN A 1 521 ? 31.328 -14.008 -23.25 1 44.91 521 ASN A O 1
ATOM 4149 N N . LYS A 1 522 ? 32.656 -15.844 -23.297 1 50.09 522 LYS A N 1
ATOM 4150 C CA . LYS A 1 522 ? 33.719 -15.273 -22.453 1 50.09 522 LYS A CA 1
ATOM 4151 C C . LYS A 1 522 ? 34.219 -13.953 -23.031 1 50.09 522 LYS A C 1
ATOM 4153 O O . LYS A 1 522 ? 34.656 -13.07 -22.266 1 50.09 522 LYS A O 1
ATOM 4158 N N . GLU A 1 523 ? 34.219 -13.945 -24.234 1 46.25 523 GLU A N 1
ATOM 4159 C CA . GLU A 1 523 ? 34.75 -12.789 -24.938 1 46.25 523 GLU A CA 1
ATOM 4160 C C . GLU A 1 523 ? 33.719 -11.672 -25.016 1 46.25 523 GLU A C 1
ATOM 4162 O O . GLU A 1 523 ? 34 -10.578 -25.516 1 46.25 523 GLU A O 1
ATOM 4167 N N . GLY A 1 524 ? 32.625 -11.922 -24.469 1 47.12 524 GLY A N 1
ATOM 4168 C CA . GLY A 1 524 ? 31.578 -10.914 -24.438 1 47.12 524 GLY A CA 1
ATOM 4169 C C . GLY A 1 524 ? 30.703 -10.93 -25.672 1 47.12 524 GLY A C 1
ATOM 4170 O O . GLY A 1 524 ? 29.812 -10.086 -25.828 1 47.12 524 GLY A O 1
ATOM 4171 N N . ASP A 1 525 ? 31.031 -11.961 -26.547 1 44.84 525 ASP A N 1
ATOM 4172 C CA . ASP A 1 525 ? 30.266 -12.047 -27.781 1 44.84 525 ASP A CA 1
ATOM 4173 C C . ASP A 1 525 ? 28.953 -12.789 -27.562 1 44.84 525 ASP A C 1
ATOM 4175 O O . ASP A 1 525 ? 28.875 -13.719 -26.766 1 44.84 525 ASP A O 1
ATOM 4179 N N . ARG A 1 526 ? 27.938 -12.359 -28.266 1 48.28 526 ARG A N 1
ATOM 4180 C CA . ARG A 1 526 ? 26.656 -13.062 -28.266 1 48.28 526 ARG A CA 1
ATOM 4181 C C . ARG A 1 526 ? 26.688 -14.25 -29.234 1 48.28 526 ARG A C 1
ATOM 4183 O O . ARG A 1 526 ? 26.844 -14.078 -30.438 1 48.28 526 ARG A O 1
ATOM 4190 N N . VAL A 1 527 ? 26.641 -15.539 -28.781 1 51.75 527 VAL A N 1
ATOM 4191 C CA . VAL A 1 527 ? 26.641 -16.766 -29.578 1 51.75 527 VAL A CA 1
ATOM 4192 C C . VAL A 1 527 ? 25.266 -17.406 -29.547 1 51.75 527 VAL A C 1
ATOM 4194 O O . VAL A 1 527 ? 24.672 -17.578 -28.484 1 51.75 527 VAL A O 1
ATOM 4197 N N . PRO A 1 528 ? 24.656 -17.531 -30.781 1 54.91 528 PRO A N 1
ATOM 4198 C CA . PRO A 1 528 ? 23.359 -18.219 -30.812 1 54.91 528 PRO A CA 1
ATOM 4199 C C . PRO A 1 528 ? 23.484 -19.703 -30.484 1 54.91 528 PRO A C 1
ATOM 4201 O O . PRO A 1 528 ? 24.391 -20.391 -30.984 1 54.91 528 PRO A O 1
ATOM 4204 N N . LEU A 1 529 ? 22.766 -20.094 -29.562 1 58.16 529 LEU A N 1
ATOM 4205 C CA . LEU A 1 529 ? 22.609 -21.516 -29.281 1 58.16 529 LEU A CA 1
ATOM 4206 C C . LEU A 1 529 ? 21.234 -22 -29.703 1 58.16 529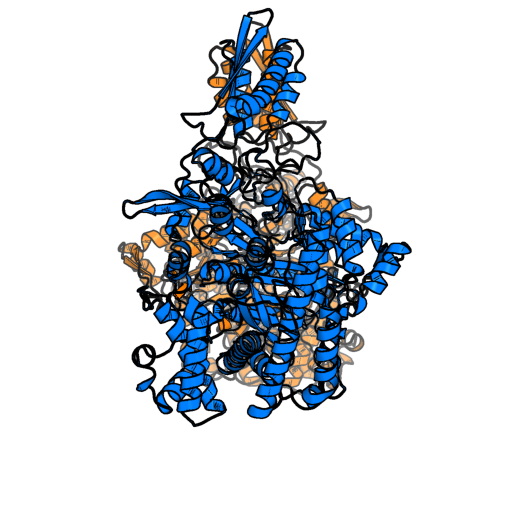 LEU A C 1
ATOM 4208 O O . LEU A 1 529 ? 20.219 -21.578 -29.141 1 58.16 529 LEU A O 1
ATOM 4212 N N . SER A 1 530 ? 21.203 -22.781 -30.766 1 62.44 530 SER A N 1
ATOM 4213 C CA . SER A 1 530 ? 19.938 -23.297 -31.266 1 62.44 530 SER A CA 1
ATOM 4214 C C . SER A 1 530 ? 19.516 -24.547 -30.5 1 62.44 530 SER A C 1
ATOM 4216 O O . SER A 1 530 ? 20.359 -25.359 -30.109 1 62.44 530 SER A O 1
ATOM 4218 N N . TYR A 1 531 ? 18.297 -24.594 -30.219 1 73.06 531 TYR A N 1
ATOM 4219 C CA . TYR A 1 531 ? 17.703 -25.766 -29.594 1 73.06 531 TYR A CA 1
ATOM 4220 C C . TYR A 1 531 ? 16.625 -26.375 -30.5 1 73.06 531 TYR A C 1
ATOM 4222 O O . TYR A 1 531 ? 15.859 -25.656 -31.141 1 73.06 531 TYR A O 1
ATOM 4230 N N . ILE A 1 532 ? 16.703 -27.5 -30.688 1 81.5 532 ILE A N 1
ATOM 4231 C CA . ILE A 1 532 ? 15.648 -28.312 -31.297 1 81.5 532 ILE A CA 1
ATOM 4232 C C . ILE A 1 532 ? 15.273 -29.453 -30.375 1 81.5 532 ILE A C 1
ATOM 4234 O O . ILE A 1 532 ? 16.141 -30.078 -29.75 1 81.5 532 ILE A O 1
ATOM 4238 N N . ASN A 1 533 ? 14.008 -29.703 -30.219 1 89.56 533 ASN A N 1
ATOM 4239 C CA . ASN A 1 533 ? 13.562 -30.812 -29.391 1 89.56 533 ASN A CA 1
ATOM 4240 C C . ASN A 1 533 ? 14.312 -32.094 -29.719 1 89.56 533 ASN A C 1
ATOM 4242 O O . ASN A 1 533 ? 14.32 -32.531 -30.859 1 89.56 533 ASN A O 1
ATOM 4246 N N . PRO A 1 534 ? 14.914 -32.656 -28.766 1 90.25 534 PRO A N 1
ATOM 4247 C CA . PRO A 1 534 ? 15.781 -33.781 -29 1 90.25 534 PRO A CA 1
ATOM 4248 C C . PRO A 1 534 ? 15.016 -35 -29.516 1 90.25 534 PRO A C 1
ATOM 4250 O O . PRO A 1 534 ? 15.555 -35.812 -30.281 1 90.25 534 PRO A O 1
ATOM 4253 N N . ILE A 1 535 ? 13.812 -35.156 -29.109 1 94.94 535 ILE A N 1
ATOM 4254 C CA . ILE A 1 535 ? 13.016 -36.281 -29.547 1 94.94 535 ILE A CA 1
ATOM 4255 C C . ILE A 1 535 ? 12.703 -36.156 -31.031 1 94.94 535 ILE A C 1
ATOM 4257 O O . ILE A 1 535 ? 12.742 -37.156 -31.766 1 94.94 535 ILE A O 1
ATOM 4261 N N . LEU A 1 536 ? 12.383 -34.969 -31.406 1 94.12 536 LEU A N 1
ATOM 4262 C CA . LEU A 1 536 ? 12.148 -34.719 -32.812 1 94.12 536 LEU A CA 1
ATOM 4263 C C . LEU A 1 536 ? 13.414 -34.969 -33.656 1 94.12 536 LEU A C 1
ATOM 4265 O O . LEU A 1 536 ? 13.344 -35.562 -34.719 1 94.12 536 LEU A O 1
ATOM 4269 N N . MET A 1 537 ? 14.516 -34.531 -33.156 1 91.69 537 MET A N 1
ATOM 4270 C CA . MET A 1 537 ? 15.797 -34.75 -33.844 1 91.69 537 MET A CA 1
ATOM 4271 C C . MET A 1 537 ? 16.078 -36.25 -34.031 1 91.69 537 MET A C 1
ATOM 4273 O O . MET A 1 537 ? 16.531 -36.656 -35.125 1 91.69 537 MET A O 1
ATOM 4277 N N . GLU A 1 538 ? 15.844 -36.938 -33 1 92.81 538 GLU A N 1
ATOM 4278 C CA . GLU A 1 538 ? 16.062 -38.375 -33.094 1 92.81 538 GLU A CA 1
ATOM 4279 C C . GLU A 1 538 ? 15.109 -39.031 -34.094 1 92.81 538 GLU A C 1
ATOM 4281 O O . GLU A 1 538 ? 15.492 -39.969 -34.812 1 92.81 538 GLU A O 1
ATOM 4286 N N . LYS A 1 539 ? 13.891 -38.625 -34.062 1 93.5 539 LYS A N 1
ATOM 4287 C CA . LYS A 1 539 ? 12.875 -39.188 -34.938 1 93.5 539 LYS A CA 1
ATOM 4288 C C . LYS A 1 539 ? 13.188 -38.938 -36.406 1 93.5 539 LYS A C 1
ATOM 4290 O O . LYS A 1 539 ? 13.008 -39.812 -37.25 1 93.5 539 LYS A O 1
ATOM 4295 N N . ILE A 1 540 ? 13.562 -37.75 -36.688 1 92.44 540 ILE A N 1
ATOM 4296 C CA . ILE A 1 540 ? 13.906 -37.406 -38.062 1 92.44 540 ILE A CA 1
ATOM 4297 C C . ILE A 1 540 ? 15.211 -38.094 -38.469 1 92.44 540 ILE A C 1
ATOM 4299 O O . ILE A 1 540 ? 15.367 -38.531 -39.594 1 92.44 540 ILE A O 1
ATOM 4303 N N . GLY A 1 541 ? 16.219 -38.125 -37.562 1 89.62 541 GLY A N 1
ATOM 4304 C CA . GLY A 1 541 ? 17.453 -38.875 -37.75 1 89.62 541 GLY A CA 1
ATOM 4305 C C . GLY A 1 541 ? 18.312 -38.344 -38.844 1 89.62 541 GLY A C 1
ATOM 4306 O O . GLY A 1 541 ? 18.594 -37.125 -38.906 1 89.62 541 GLY A O 1
ATOM 4307 N N . THR A 1 542 ? 18.703 -39.25 -39.719 1 85.38 542 THR A N 1
ATOM 4308 C CA . THR A 1 542 ? 19.656 -38.938 -40.781 1 85.38 542 THR A CA 1
ATOM 4309 C C . THR A 1 542 ? 19 -38.031 -41.844 1 85.38 542 THR A C 1
ATOM 4311 O O . THR A 1 542 ? 19.703 -37.406 -42.625 1 85.38 542 THR A O 1
ATOM 4314 N N . ASN A 1 543 ? 17.781 -38 -41.875 1 88.06 543 ASN A N 1
ATOM 4315 C CA . ASN A 1 543 ? 17.062 -37.188 -42.812 1 88.06 543 ASN A CA 1
ATOM 4316 C C . ASN A 1 543 ? 17.078 -35.719 -42.438 1 88.06 543 ASN A C 1
ATOM 4318 O O . ASN A 1 543 ? 16.609 -34.844 -43.188 1 88.06 543 ASN A O 1
ATOM 4322 N N . MET A 1 544 ? 17.641 -35.438 -41.25 1 90.06 544 MET A N 1
ATOM 4323 C CA . MET A 1 544 ? 17.75 -34.031 -40.812 1 90.06 544 MET A CA 1
ATOM 4324 C C . MET A 1 544 ? 18.875 -33.344 -41.562 1 90.06 544 MET A C 1
ATOM 4326 O O . MET A 1 544 ? 20.031 -33.375 -41.156 1 90.06 544 MET A O 1
ATOM 4330 N N . THR A 1 545 ? 18.469 -32.625 -42.625 1 87.69 545 THR A N 1
ATOM 4331 C CA . THR A 1 545 ? 19.422 -31.828 -43.344 1 87.69 545 THR A CA 1
ATOM 4332 C C . THR A 1 545 ? 19.625 -30.469 -42.688 1 87.69 545 THR A C 1
ATOM 4334 O O . THR A 1 545 ? 18.812 -30.062 -41.844 1 87.69 545 THR A O 1
ATOM 4337 N N . GLU A 1 546 ? 20.703 -29.844 -43.031 1 83.56 546 GLU A N 1
ATOM 4338 C CA . GLU A 1 546 ? 20.969 -28.5 -42.5 1 83.56 546 GLU A CA 1
ATOM 4339 C C . GLU A 1 546 ? 19.875 -27.531 -42.906 1 83.56 546 GLU A C 1
ATOM 4341 O O . GLU A 1 546 ? 19.531 -26.609 -42.156 1 83.56 546 GLU A O 1
ATOM 4346 N N . GLU A 1 547 ? 19.391 -27.75 -44.031 1 81.75 547 GLU A N 1
ATOM 4347 C CA . GLU A 1 547 ? 18.297 -26.906 -44.531 1 81.75 547 GLU A CA 1
ATOM 4348 C C . GLU A 1 547 ? 17.016 -27.125 -43.719 1 81.75 547 GLU A C 1
ATOM 4350 O O . GLU A 1 547 ? 16.312 -26.172 -43.406 1 81.75 547 GLU A O 1
ATOM 4355 N N . LEU A 1 548 ? 16.75 -28.344 -43.5 1 88.38 548 LEU A N 1
ATOM 4356 C CA . LEU A 1 548 ? 15.562 -28.688 -42.719 1 88.38 548 LEU A CA 1
ATOM 4357 C C . LEU A 1 548 ? 15.672 -28.156 -41.312 1 88.38 548 LEU A C 1
ATOM 4359 O O . LEU A 1 548 ? 14.703 -27.641 -40.75 1 88.38 548 LEU A O 1
ATOM 4363 N N . LYS A 1 549 ? 16.859 -28.344 -40.719 1 86.12 549 LYS A N 1
ATOM 4364 C CA . LYS A 1 549 ? 17.125 -27.828 -39.375 1 86.12 549 LYS A CA 1
ATOM 4365 C C . LYS A 1 549 ? 16.859 -26.328 -39.281 1 86.12 549 LYS A C 1
ATOM 4367 O O . LYS A 1 549 ? 16.25 -25.859 -38.312 1 86.12 549 LYS A O 1
ATOM 4372 N N . ALA A 1 550 ? 17.312 -25.641 -40.219 1 80.19 550 ALA A N 1
ATOM 4373 C CA . ALA A 1 550 ? 17.141 -24.203 -40.25 1 80.19 550 ALA A CA 1
ATOM 4374 C C . ALA A 1 550 ? 15.656 -23.828 -40.375 1 80.19 550 ALA A C 1
ATOM 4376 O O . ALA A 1 550 ? 15.203 -22.859 -39.781 1 80.19 550 ALA A O 1
ATOM 4377 N N . GLU A 1 551 ? 14.977 -24.578 -41.156 1 83.06 551 GLU A N 1
ATOM 4378 C CA . GLU A 1 551 ? 13.555 -24.328 -41.375 1 83.06 551 GLU A CA 1
ATOM 4379 C C . GLU A 1 551 ? 12.766 -24.578 -40.094 1 83.06 551 GLU A C 1
ATOM 4381 O O . GLU A 1 551 ? 11.844 -23.828 -39.75 1 83.06 551 GLU A O 1
ATOM 4386 N N . ILE A 1 552 ? 13.109 -25.625 -39.406 1 84.31 552 ILE A N 1
ATOM 4387 C CA . ILE A 1 552 ? 12.445 -25.969 -38.156 1 84.31 552 ILE A CA 1
ATOM 4388 C C . ILE A 1 552 ? 12.711 -24.891 -37.094 1 84.31 552 ILE A C 1
ATOM 4390 O O . ILE A 1 552 ? 11.805 -24.484 -36.375 1 84.31 552 ILE A O 1
ATOM 4394 N N . ILE A 1 553 ? 13.914 -24.438 -37 1 77.62 553 ILE A N 1
ATOM 4395 C CA . ILE A 1 553 ? 14.305 -23.391 -36.062 1 77.62 553 ILE A CA 1
ATOM 4396 C C . ILE A 1 553 ? 13.547 -22.109 -36.375 1 77.62 553 ILE A C 1
ATOM 4398 O O . ILE A 1 553 ? 13.109 -21.406 -35.469 1 77.62 553 ILE A O 1
ATOM 4402 N N . GLU A 1 554 ? 13.359 -21.844 -37.562 1 71.38 554 GLU A N 1
ATOM 4403 C CA . GLU A 1 554 ? 12.695 -20.609 -38 1 71.38 554 GLU A CA 1
ATOM 4404 C C . GLU A 1 554 ? 11.203 -20.641 -37.656 1 71.38 554 GLU A C 1
ATOM 4406 O O . GLU A 1 554 ? 10.641 -19.641 -37.188 1 71.38 554 GLU A O 1
ATOM 4411 N N . LYS A 1 555 ? 10.602 -21.719 -37.844 1 75.5 555 LYS A N 1
ATOM 4412 C CA . LYS A 1 555 ? 9.148 -21.797 -37.719 1 75.5 555 LYS A CA 1
ATOM 4413 C C . LYS A 1 555 ? 8.711 -22.188 -36.312 1 75.5 555 LYS A C 1
ATOM 4415 O O . LYS A 1 555 ? 7.613 -21.844 -35.875 1 75.5 555 LYS A O 1
ATOM 4420 N N . GLY A 1 556 ? 9.523 -22.938 -35.656 1 80.62 556 GLY A N 1
ATOM 4421 C CA . GLY A 1 556 ? 9.219 -23.375 -34.281 1 80.62 556 GLY A CA 1
ATOM 4422 C C . GLY A 1 556 ? 8.234 -24.531 -34.25 1 80.62 556 GLY A C 1
ATOM 4423 O O . GLY A 1 556 ? 8.141 -25.219 -33.219 1 80.62 556 GLY A O 1
ATOM 4424 N N . SER A 1 557 ? 7.363 -24.672 -35.25 1 87.44 557 SER A N 1
ATOM 4425 C CA . SER A 1 557 ? 6.461 -25.797 -35.469 1 87.44 557 SER A CA 1
ATOM 4426 C C . SER A 1 557 ? 6.754 -26.484 -36.812 1 87.44 557 SER A C 1
ATOM 4428 O O . SER A 1 557 ? 7.332 -25.875 -37.719 1 87.44 557 SER A O 1
ATOM 4430 N N . ILE A 1 558 ? 6.402 -27.688 -36.938 1 92.38 558 ILE A N 1
ATOM 4431 C CA . ILE A 1 558 ? 6.754 -28.391 -38.156 1 92.38 558 ILE A CA 1
ATOM 4432 C C . ILE A 1 558 ? 5.504 -28.609 -39 1 92.38 558 ILE A C 1
ATOM 4434 O O . ILE A 1 558 ? 5.562 -29.25 -40.062 1 92.38 558 ILE A O 1
ATOM 4438 N N . GLN A 1 559 ? 4.418 -28.125 -38.562 1 91.88 559 GLN A N 1
ATOM 4439 C CA . GLN A 1 559 ? 3.139 -28.391 -39.219 1 91.88 559 GLN A CA 1
ATOM 4440 C C . GLN A 1 559 ? 3.131 -27.891 -40.656 1 91.88 559 GLN A C 1
ATOM 4442 O O . GLN A 1 559 ? 2.477 -28.484 -41.5 1 91.88 559 GLN A O 1
ATOM 4447 N N . ASN A 1 560 ? 3.846 -26.891 -41 1 88.56 560 ASN A N 1
ATOM 4448 C CA . ASN A 1 560 ? 3.826 -26.297 -42.344 1 88.56 560 ASN A CA 1
ATOM 4449 C C . ASN A 1 560 ? 5.137 -26.547 -43.094 1 88.56 560 ASN A C 1
ATOM 4451 O O . ASN A 1 560 ? 5.527 -25.766 -43.938 1 88.56 560 ASN A O 1
ATOM 4455 N N . ILE A 1 561 ? 5.828 -27.547 -42.656 1 91.06 561 ILE A N 1
ATOM 4456 C CA . ILE A 1 561 ? 7.055 -27.922 -43.375 1 91.06 561 ILE A CA 1
ATOM 4457 C C . ILE A 1 561 ? 6.801 -29.125 -44.25 1 91.06 561 ILE A C 1
ATOM 4459 O O . ILE A 1 561 ? 6.664 -30.25 -43.75 1 91.06 561 ILE A O 1
ATOM 4463 N N . ASP A 1 562 ? 6.875 -28.969 -45.562 1 89.25 562 ASP A N 1
ATOM 4464 C CA . ASP A 1 562 ? 6.449 -29.969 -46.531 1 89.25 562 ASP A CA 1
ATOM 4465 C C . ASP A 1 562 ? 7.375 -31.188 -46.5 1 89.25 562 ASP A C 1
ATOM 4467 O O . ASP A 1 562 ? 6.934 -32.312 -46.719 1 89.25 562 ASP A O 1
ATOM 4471 N N . SER A 1 563 ? 8.586 -30.969 -46.25 1 89.69 563 SER A N 1
ATOM 4472 C CA . SER A 1 563 ? 9.578 -32.031 -46.344 1 89.69 563 SER A CA 1
ATOM 4473 C C . SER A 1 563 ? 9.445 -33.031 -45.188 1 89.69 563 SER A C 1
ATOM 4475 O O . SER A 1 563 ? 10.031 -34.094 -45.219 1 89.69 563 SER A O 1
ATOM 4477 N N . ILE A 1 564 ? 8.641 -32.75 -44.188 1 94 564 ILE A N 1
ATOM 4478 C CA . ILE A 1 564 ? 8.445 -33.625 -43.031 1 94 564 ILE A CA 1
ATOM 4479 C C . ILE A 1 564 ? 7.191 -34.5 -43.25 1 94 564 ILE A C 1
ATOM 4481 O O . ILE A 1 564 ? 6.121 -33.969 -43.562 1 94 564 ILE A O 1
ATOM 4485 N N . PRO A 1 565 ? 7.301 -35.688 -43.094 1 93.81 565 PRO A N 1
ATOM 4486 C CA . PRO A 1 565 ? 6.164 -36.594 -43.281 1 93.81 565 PRO A CA 1
ATOM 4487 C C . PRO A 1 565 ? 4.996 -36.281 -42.344 1 93.81 565 PRO A C 1
ATOM 4489 O O . PRO A 1 565 ? 5.215 -35.906 -41.219 1 93.81 565 PRO A O 1
ATOM 4492 N N . ASN A 1 566 ? 3.789 -36.594 -42.781 1 93.81 566 ASN A N 1
ATOM 4493 C CA . ASN A 1 566 ? 2.57 -36.312 -42.031 1 93.81 566 ASN A CA 1
ATOM 4494 C C . ASN A 1 566 ? 2.508 -37.125 -40.75 1 93.81 566 ASN A C 1
ATOM 4496 O O . ASN A 1 566 ? 1.968 -36.656 -39.719 1 93.81 566 ASN A O 1
ATOM 4500 N N . GLU A 1 567 ? 3.047 -38.25 -40.812 1 93.81 567 GLU A N 1
ATOM 4501 C CA . GLU A 1 567 ? 3.039 -39.094 -39.625 1 93.81 567 GLU A CA 1
ATOM 4502 C C . GLU A 1 567 ? 3.803 -38.469 -38.469 1 93.81 567 GLU A C 1
ATOM 4504 O O . GLU A 1 567 ? 3.43 -38.625 -37.312 1 93.81 567 GLU A O 1
ATOM 4509 N N . ILE A 1 568 ? 4.84 -37.75 -38.812 1 95.69 568 ILE A N 1
ATOM 4510 C CA . ILE A 1 568 ? 5.641 -37.062 -37.812 1 95.69 568 ILE A CA 1
ATOM 4511 C C . ILE A 1 568 ? 4.926 -35.781 -37.375 1 95.69 568 ILE A C 1
ATOM 4513 O O . ILE A 1 568 ? 4.887 -35.469 -36.156 1 95.69 568 ILE A O 1
ATOM 4517 N N . LYS A 1 569 ? 4.301 -35.094 -38.281 1 95.88 569 LYS A N 1
ATOM 4518 C CA . LYS A 1 569 ? 3.578 -33.875 -38 1 95.88 569 LYS A CA 1
ATOM 4519 C C . LYS A 1 569 ? 2.432 -34.125 -37 1 95.88 569 LYS A C 1
ATOM 4521 O O . LYS A 1 569 ? 2.164 -33.281 -36.156 1 95.88 569 LYS A O 1
ATOM 4526 N N . LYS A 1 570 ? 1.81 -35.219 -37.125 1 96.12 570 LYS A N 1
ATOM 4527 C CA . LYS A 1 570 ? 0.671 -35.531 -36.281 1 96.12 570 LYS A CA 1
ATOM 4528 C C . LYS A 1 570 ? 1.098 -35.688 -34.812 1 96.12 570 LYS A C 1
ATOM 4530 O O . LYS A 1 570 ? 0.323 -35.406 -33.906 1 96.12 570 LYS A O 1
ATOM 4535 N N . ILE A 1 571 ? 2.299 -36.156 -34.688 1 96.88 571 ILE A N 1
ATOM 4536 C CA . ILE A 1 571 ? 2.795 -36.469 -33.344 1 96.88 571 ILE A CA 1
ATOM 4537 C C . ILE A 1 571 ? 3.357 -35.219 -32.688 1 96.88 571 ILE A C 1
ATOM 4539 O O . ILE A 1 571 ? 3.062 -34.906 -31.531 1 96.88 571 ILE A O 1
ATOM 4543 N N . PHE A 1 572 ? 4.145 -34.438 -33.438 1 97 572 PHE A N 1
ATOM 4544 C CA . PHE A 1 572 ? 4.883 -33.312 -32.875 1 97 572 PHE A CA 1
ATOM 4545 C C . PHE A 1 572 ? 4.105 -32.031 -33.062 1 97 572 PHE A C 1
ATOM 4547 O O . PHE A 1 572 ? 4.539 -31.141 -33.781 1 97 572 PHE A O 1
ATOM 4554 N N . VAL A 1 573 ? 3.062 -31.906 -32.25 1 95.88 573 VAL A N 1
ATOM 4555 C CA . VAL A 1 573 ? 2.238 -30.703 -32.25 1 95.88 573 VAL A CA 1
ATOM 4556 C C . VAL A 1 573 ? 2.666 -29.797 -31.109 1 95.88 573 VAL A C 1
ATOM 4558 O O . VAL A 1 573 ? 3.072 -30.266 -30.031 1 95.88 573 VAL A O 1
ATOM 4561 N N . THR A 1 574 ? 2.611 -28.484 -31.344 1 90.56 574 THR A N 1
ATOM 4562 C CA . THR A 1 574 ? 2.879 -27.469 -30.344 1 90.56 574 THR A CA 1
ATOM 4563 C C . THR A 1 574 ? 1.576 -26.891 -29.797 1 90.56 574 THR A C 1
ATOM 4565 O O . THR A 1 574 ? 0.491 -27.25 -30.25 1 90.56 574 THR A O 1
ATOM 4568 N N . SER A 1 575 ? 1.636 -26.031 -28.812 1 89.56 575 SER A N 1
ATOM 4569 C CA . SER A 1 575 ? 0.487 -25.484 -28.094 1 89.56 575 SER A CA 1
ATOM 4570 C C . SER A 1 575 ? -0.505 -24.844 -29.047 1 89.56 575 SER A C 1
ATOM 4572 O O . SER A 1 575 ? -1.719 -25 -28.906 1 89.56 575 SER A O 1
ATOM 4574 N N . MET A 1 576 ? -0.013 -24.125 -30.094 1 86.88 576 MET A N 1
ATOM 4575 C CA . MET A 1 576 ? -0.894 -23.375 -30.969 1 86.88 576 MET A CA 1
ATOM 4576 C C . MET A 1 576 ? -1.413 -24.25 -32.094 1 86.88 576 MET A C 1
ATOM 4578 O O . MET A 1 576 ? -2.367 -23.875 -32.781 1 86.88 576 MET A O 1
ATOM 4582 N N . ASP A 1 577 ? -0.774 -25.406 -32.219 1 91.88 577 ASP A N 1
ATOM 4583 C CA . ASP A 1 577 ? -1.217 -26.359 -33.25 1 91.88 577 ASP A CA 1
ATOM 4584 C C . ASP A 1 577 ? -2.453 -27.125 -32.781 1 91.88 577 ASP A C 1
ATOM 4586 O O . ASP A 1 577 ? -3.168 -27.719 -33.594 1 91.88 577 ASP A O 1
ATOM 4590 N N . ILE A 1 578 ? -2.682 -27.125 -31.516 1 95.94 578 ILE A N 1
ATOM 4591 C CA . ILE A 1 578 ? -3.732 -27.922 -30.906 1 95.94 578 ILE A CA 1
ATOM 4592 C C . ILE A 1 578 ? -5.02 -27.109 -30.812 1 95.94 578 ILE A C 1
ATOM 4594 O O . ILE A 1 578 ? -5.016 -25.969 -30.328 1 95.94 578 ILE A O 1
ATOM 4598 N N . PRO A 1 579 ? -6.16 -27.688 -31.297 1 96 579 PRO A N 1
ATOM 4599 C CA . PRO A 1 579 ? -7.434 -26.969 -31.125 1 96 579 PRO A CA 1
ATOM 4600 C C . PRO A 1 579 ? -7.773 -26.719 -29.656 1 96 579 PRO A C 1
ATOM 4602 O O . PRO A 1 579 ? -7.539 -27.578 -28.812 1 96 579 PRO A O 1
ATOM 4605 N N . PRO A 1 580 ? -8.367 -25.594 -29.359 1 96 580 PRO A N 1
ATOM 4606 C CA . PRO A 1 580 ? -8.688 -25.234 -27.984 1 96 580 PRO A CA 1
ATOM 4607 C C . PRO A 1 580 ? -9.523 -26.297 -27.266 1 96 580 PRO A C 1
ATOM 4609 O O . PRO A 1 580 ? -9.312 -26.562 -26.078 1 96 580 PRO A O 1
ATOM 4612 N N . LYS A 1 581 ? -10.414 -26.891 -27.953 1 97.12 581 LYS A N 1
ATOM 4613 C CA . LYS A 1 581 ? -11.266 -27.906 -27.375 1 97.12 581 LYS A CA 1
ATOM 4614 C C . LYS A 1 581 ? -10.438 -29.094 -26.859 1 97.12 581 LYS A C 1
ATOM 4616 O O . LYS A 1 581 ? -10.758 -29.672 -25.828 1 97.12 581 LYS A O 1
ATOM 4621 N N . ASP A 1 582 ? -9.383 -29.438 -27.578 1 97.69 582 ASP A N 1
ATOM 4622 C CA . ASP A 1 582 ? -8.531 -30.547 -27.156 1 97.69 582 ASP A CA 1
ATOM 4623 C C . ASP A 1 582 ? -7.734 -30.172 -25.906 1 97.69 582 ASP A C 1
ATOM 4625 O O . ASP A 1 582 ? -7.465 -31.031 -25.078 1 97.69 582 ASP A O 1
ATOM 4629 N N . HIS A 1 583 ? -7.301 -28.922 -25.828 1 97.25 583 HIS A N 1
ATOM 4630 C CA . HIS A 1 583 ? -6.707 -28.453 -24.578 1 97.25 583 HIS A CA 1
ATOM 4631 C C . HIS A 1 583 ? -7.668 -28.641 -23.406 1 97.25 583 HIS A C 1
ATOM 4633 O O . HIS A 1 583 ? -7.27 -29.141 -22.344 1 97.25 583 HIS A O 1
ATOM 4639 N N . LEU A 1 584 ? -8.875 -28.219 -23.625 1 97.94 584 LEU A N 1
ATOM 4640 C CA . LEU A 1 584 ? -9.914 -28.281 -22.594 1 97.94 584 LEU A CA 1
ATOM 4641 C C . LEU A 1 584 ? -10.172 -29.719 -22.172 1 97.94 584 LEU A C 1
ATOM 4643 O O . LEU A 1 584 ? -10.281 -30 -20.969 1 97.94 584 LEU A O 1
ATOM 4647 N N . LEU A 1 585 ? -10.258 -30.594 -23.109 1 98.19 585 LEU A N 1
ATOM 4648 C CA . LEU A 1 585 ? -10.562 -32 -22.812 1 98.19 585 LEU A CA 1
ATOM 4649 C C . LEU A 1 585 ? -9.383 -32.656 -22.109 1 98.19 585 LEU A C 1
ATOM 4651 O O . LEU A 1 585 ? -9.578 -33.562 -21.266 1 98.19 585 LEU A O 1
ATOM 4655 N N . ALA A 1 586 ? -8.188 -32.281 -22.484 1 98.31 586 ALA A N 1
ATOM 4656 C CA . ALA A 1 586 ? -7.027 -32.781 -21.75 1 98.31 586 ALA A CA 1
ATOM 4657 C C . ALA A 1 586 ? -7.102 -32.406 -20.281 1 98.31 586 ALA A C 1
ATOM 4659 O O . ALA A 1 586 ? -6.859 -33.219 -19.406 1 98.31 586 ALA A O 1
ATOM 4660 N N . GLN A 1 587 ? -7.449 -31.156 -20.031 1 98.19 587 GLN A N 1
ATOM 4661 C CA . GLN A 1 587 ? -7.594 -30.703 -18.656 1 98.19 587 GLN A CA 1
ATOM 4662 C C . GLN A 1 587 ? -8.688 -31.484 -17.922 1 98.19 587 GLN A C 1
ATOM 4664 O O . GLN A 1 587 ? -8.531 -31.844 -16.75 1 98.19 587 GLN A O 1
ATOM 4669 N N . HIS A 1 588 ? -9.766 -31.75 -18.609 1 98.38 588 HIS A N 1
ATOM 4670 C CA . HIS A 1 588 ? -10.906 -32.469 -18.047 1 98.38 588 HIS A CA 1
ATOM 4671 C C . HIS A 1 588 ? -10.5 -33.844 -17.578 1 98.38 588 HIS A C 1
ATOM 4673 O O . HIS A 1 588 ? -10.797 -34.219 -16.438 1 98.38 588 HIS A O 1
ATOM 4679 N N . VAL A 1 589 ? -9.789 -34.594 -18.375 1 98.56 589 VAL A N 1
ATOM 4680 C CA . VAL A 1 589 ? -9.492 -35.969 -18.047 1 98.56 589 VAL A CA 1
ATOM 4681 C C . VAL A 1 589 ? -8.453 -36.031 -16.938 1 98.56 589 VAL A C 1
ATOM 4683 O O . VAL A 1 589 ? -8.477 -36.938 -16.109 1 98.56 589 VAL A O 1
ATOM 4686 N N . ILE A 1 590 ? -7.578 -35.094 -16.938 1 98.69 590 ILE A N 1
ATOM 4687 C CA . ILE A 1 590 ? -6.555 -35.062 -15.891 1 98.69 590 ILE A CA 1
ATOM 4688 C C . ILE A 1 590 ? -7.168 -34.594 -14.578 1 98.69 590 ILE A C 1
ATOM 4690 O O . ILE A 1 590 ? -6.988 -35.219 -13.539 1 98.69 590 ILE A O 1
ATOM 4694 N N . GLN A 1 591 ? -7.969 -33.5 -14.602 1 98.56 591 GLN A N 1
ATOM 4695 C CA . GLN A 1 591 ? -8.602 -32.938 -13.414 1 98.56 591 GLN A CA 1
ATOM 4696 C C . GLN A 1 591 ? -9.5 -33.969 -12.742 1 98.56 591 GLN A C 1
ATOM 4698 O O . GLN A 1 591 ? -9.703 -33.938 -11.523 1 98.56 591 GLN A O 1
ATOM 4703 N N . SER A 1 592 ? -9.969 -34.938 -13.445 1 98.69 592 SER A N 1
ATOM 4704 C CA . SER A 1 592 ? -10.938 -35.906 -12.953 1 98.69 592 SER A CA 1
ATOM 4705 C C . SER A 1 592 ? -10.305 -36.812 -11.906 1 98.69 592 SER A C 1
ATOM 4707 O O . SER A 1 592 ? -11.016 -37.531 -11.188 1 98.69 592 SER A O 1
ATOM 4709 N N . TYR A 1 593 ? -8.977 -36.719 -11.719 1 98.75 593 TYR A N 1
ATOM 4710 C CA . TYR A 1 593 ? -8.32 -37.594 -10.758 1 98.75 593 TYR A CA 1
ATOM 4711 C C . TYR A 1 593 ? -7.434 -36.812 -9.805 1 98.75 593 TYR A C 1
ATOM 4713 O O . TYR A 1 593 ? -6.609 -37.375 -9.086 1 98.75 593 TYR A O 1
ATOM 4721 N N . LEU A 1 594 ? -7.605 -35.5 -9.805 1 98.69 594 LEU A N 1
ATOM 4722 C CA . LEU A 1 594 ? -6.84 -34.656 -8.898 1 98.69 594 LEU A CA 1
ATOM 4723 C C . LEU A 1 594 ? -7.68 -34.219 -7.699 1 98.69 594 LEU A C 1
ATOM 4725 O O . LEU A 1 594 ? -8.844 -33.844 -7.852 1 98.69 594 LEU A O 1
ATOM 4729 N N . ASP A 1 595 ? -7.164 -34.375 -6.527 1 97.94 595 ASP A N 1
ATOM 4730 C CA . ASP A 1 595 ? -7.883 -33.906 -5.348 1 97.94 595 ASP A CA 1
ATOM 4731 C C . ASP A 1 595 ? -7.742 -32.406 -5.184 1 97.94 595 ASP A C 1
ATOM 4733 O O . ASP A 1 595 ? -8.578 -31.75 -4.547 1 97.94 595 ASP A O 1
ATOM 4737 N N . ALA A 1 596 ? -6.586 -31.812 -5.625 1 97.62 596 ALA A N 1
ATOM 4738 C CA . ALA A 1 596 ? -6.508 -30.375 -5.789 1 97.62 596 ALA A CA 1
ATOM 4739 C C . ALA A 1 596 ? -6.941 -29.953 -7.191 1 97.62 596 ALA A C 1
ATOM 4741 O O . ALA A 1 596 ? -7.926 -30.469 -7.723 1 97.62 596 ALA A O 1
ATOM 4742 N N . SER A 1 597 ? -6.285 -28.906 -7.738 1 97.38 597 SER A N 1
ATOM 4743 C CA . SER A 1 597 ? -6.68 -28.438 -9.062 1 97.38 597 SER A CA 1
ATOM 4744 C C . SER A 1 597 ? -5.531 -28.547 -10.055 1 97.38 597 SER A C 1
ATOM 4746 O O . SER A 1 597 ? -4.496 -29.141 -9.75 1 97.38 597 SER A O 1
ATOM 4748 N N . CYS A 1 598 ? -5.863 -28.141 -11.25 1 95.38 598 CYS A N 1
ATOM 4749 C CA . CYS A 1 598 ? -4.957 -28.297 -12.375 1 95.38 598 CYS A CA 1
ATOM 4750 C C . CYS A 1 598 ? -4.605 -26.953 -12.992 1 95.38 598 CYS A C 1
ATOM 4752 O O . CYS A 1 598 ? -5.496 -26.156 -13.328 1 95.38 598 CYS A O 1
ATOM 4754 N N . SER A 1 599 ? -3.34 -26.75 -13.094 1 92.62 599 SER A N 1
ATOM 4755 C CA . SER A 1 599 ? -2.902 -25.594 -13.867 1 92.62 599 SER A CA 1
ATOM 4756 C C . SER A 1 599 ? -2.684 -25.953 -15.328 1 92.62 599 SER A C 1
ATOM 4758 O O . SER A 1 599 ? -1.743 -26.688 -15.664 1 92.62 599 SER A O 1
ATOM 4760 N N . LYS A 1 600 ? -3.486 -25.516 -16.141 1 94.69 600 LYS A N 1
ATOM 4761 C CA . LYS A 1 600 ? -3.447 -25.75 -17.578 1 94.69 600 LYS A CA 1
ATOM 4762 C C . LYS A 1 600 ? -4.004 -24.562 -18.344 1 94.69 600 LYS A C 1
ATOM 4764 O O . LYS A 1 600 ? -5.051 -24.016 -17.984 1 94.69 600 LYS A O 1
ATOM 4769 N N . THR A 1 601 ? -3.273 -24.141 -19.375 1 89.81 601 THR A N 1
ATOM 4770 C CA . THR A 1 601 ? -3.723 -23.031 -20.188 1 89.81 601 THR A CA 1
ATOM 4771 C C . THR A 1 601 ? -4.426 -23.531 -21.453 1 89.81 601 THR A C 1
ATOM 4773 O O . THR A 1 601 ? -3.943 -24.453 -22.109 1 89.81 601 THR A O 1
ATOM 4776 N N . ILE A 1 602 ? -5.551 -23.031 -21.703 1 96.5 602 ILE A N 1
ATOM 4777 C CA . ILE A 1 602 ? -6.195 -23.266 -22.984 1 96.5 602 ILE A CA 1
ATOM 4778 C C . ILE A 1 602 ? -5.648 -22.297 -24.031 1 96.5 602 ILE A C 1
ATOM 4780 O O . ILE A 1 602 ? -6.168 -21.188 -24.172 1 96.5 602 ILE A O 1
ATOM 4784 N N . ASN A 1 603 ? -4.66 -22.75 -24.797 1 91.69 603 ASN A N 1
ATOM 4785 C CA . ASN A 1 603 ? -4.035 -21.906 -25.797 1 91.69 603 ASN A CA 1
ATOM 4786 C C . ASN A 1 603 ? -4.91 -21.781 -27.047 1 91.69 603 ASN A C 1
ATOM 4788 O O . ASN A 1 603 ? -5.496 -22.766 -27.5 1 91.69 603 ASN A O 1
ATOM 4792 N N . MET A 1 604 ? -5.023 -20.609 -27.453 1 92.25 604 MET A N 1
ATOM 4793 C CA . MET A 1 604 ? -5.82 -20.312 -28.641 1 92.25 604 MET A CA 1
ATOM 4794 C C . MET A 1 604 ? -5.02 -19.484 -29.641 1 92.25 604 MET A C 1
ATOM 4796 O O . MET A 1 604 ? -4.277 -18.578 -29.266 1 92.25 604 MET A O 1
ATOM 4800 N N . PRO A 1 605 ? -5.102 -19.891 -30.875 1 87.38 605 PRO A N 1
ATOM 4801 C CA . PRO A 1 605 ? -4.402 -19.094 -31.891 1 87.38 605 PRO A CA 1
ATOM 4802 C C . PRO A 1 605 ? -4.961 -17.688 -32 1 87.38 605 PRO A C 1
ATOM 4804 O O . PRO A 1 605 ? -6.078 -17.422 -31.562 1 87.38 605 PRO A O 1
ATOM 4807 N N . LYS A 1 606 ? -4.273 -16.844 -32.594 1 84 606 LYS A N 1
ATOM 4808 C CA . LYS A 1 606 ? -4.629 -15.445 -32.781 1 84 606 LYS A CA 1
ATOM 4809 C C . LYS A 1 606 ? -5.957 -15.305 -33.531 1 84 606 LYS A C 1
ATOM 4811 O O . LYS A 1 606 ? -6.727 -14.383 -33.25 1 84 606 LYS A O 1
ATOM 4816 N N . SER A 1 607 ? -6.238 -16.266 -34.406 1 89.94 607 SER A N 1
ATOM 4817 C CA . SER A 1 607 ? -7.418 -16.203 -35.25 1 89.94 607 SER A CA 1
ATOM 4818 C C . SER A 1 607 ? -8.68 -16.562 -34.5 1 89.94 607 SER A C 1
ATOM 4820 O O . SER A 1 607 ? -9.797 -16.391 -35 1 89.94 607 SER A O 1
ATOM 4822 N N . SER A 1 608 ? -8.508 -17.078 -33.281 1 93.19 608 SER A N 1
ATOM 4823 C CA . SER A 1 608 ? -9.672 -17.453 -32.469 1 93.19 608 SER A CA 1
ATOM 4824 C C . SER A 1 608 ? -10.586 -16.25 -32.25 1 93.19 608 SER A C 1
ATOM 4826 O O . SER A 1 608 ? -10.109 -15.133 -32 1 93.19 608 SER A O 1
ATOM 4828 N N . THR A 1 609 ? -11.883 -16.453 -32.281 1 94.75 609 THR A N 1
ATOM 4829 C CA . THR A 1 609 ? -12.875 -15.398 -32.094 1 94.75 609 THR A CA 1
ATOM 4830 C C . THR A 1 609 ? -13.43 -15.391 -30.688 1 94.75 609 THR A C 1
ATOM 4832 O O . THR A 1 609 ? -13.148 -16.297 -29.891 1 94.75 609 THR A O 1
ATOM 4835 N N . ILE A 1 610 ? -14.172 -14.391 -30.438 1 95.88 610 ILE A N 1
ATOM 4836 C CA . ILE A 1 610 ? -14.852 -14.273 -29.141 1 95.88 610 ILE A CA 1
ATOM 4837 C C . ILE A 1 610 ? -15.805 -15.453 -28.953 1 95.88 610 ILE A C 1
ATOM 4839 O O . ILE A 1 610 ? -15.945 -15.977 -27.844 1 95.88 610 ILE A O 1
ATOM 4843 N N . GLU A 1 611 ? -16.406 -15.828 -30.031 1 96.38 611 GLU A N 1
ATOM 4844 C CA . GLU A 1 611 ? -17.344 -16.953 -30 1 96.38 611 GLU A CA 1
ATOM 4845 C C . GLU A 1 611 ? -16.625 -18.25 -29.656 1 96.38 611 GLU A C 1
ATOM 4847 O O . GLU A 1 611 ? -17.188 -19.125 -28.984 1 96.38 611 GLU A O 1
ATOM 4852 N N . ASP A 1 612 ? -15.414 -18.375 -30.109 1 96.31 612 ASP A N 1
ATOM 4853 C CA . ASP A 1 612 ? -14.617 -19.547 -29.766 1 96.31 612 ASP A CA 1
ATOM 4854 C C . ASP A 1 612 ? -14.336 -19.594 -28.266 1 96.31 612 ASP A C 1
ATOM 4856 O O . ASP A 1 612 ? -14.406 -20.672 -27.656 1 96.31 612 ASP A O 1
ATOM 4860 N N . VAL A 1 613 ? -14 -18.453 -27.75 1 96.56 613 VAL A N 1
ATOM 4861 C CA . VAL A 1 613 ? -13.742 -18.359 -26.312 1 96.56 613 VAL A CA 1
ATOM 4862 C C . VAL A 1 613 ? -15.023 -18.688 -25.547 1 96.56 613 VAL A C 1
ATOM 4864 O O . VAL A 1 613 ? -14.984 -19.406 -24.547 1 96.56 613 VAL A O 1
ATOM 4867 N N . LYS A 1 614 ? -16.109 -18.125 -25.969 1 97.19 614 LYS A N 1
ATOM 4868 C CA . LYS A 1 614 ? -17.391 -18.375 -25.312 1 97.19 614 LYS A CA 1
ATOM 4869 C C . LYS A 1 614 ? -17.703 -19.875 -25.312 1 97.19 614 LYS A C 1
ATOM 4871 O O . LYS A 1 614 ? -18.188 -20.391 -24.297 1 97.19 614 LYS A O 1
ATOM 4876 N N . ALA A 1 615 ? -17.484 -20.5 -26.422 1 97.31 615 ALA A N 1
ATOM 4877 C CA . ALA A 1 615 ? -17.734 -21.938 -26.516 1 97.31 615 ALA A CA 1
ATOM 4878 C C . ALA A 1 615 ? -16.906 -22.703 -25.5 1 97.31 615 ALA A C 1
ATOM 4880 O O . ALA A 1 615 ? -17.406 -23.641 -24.875 1 97.31 615 ALA A O 1
ATOM 4881 N N . ILE A 1 616 ? -15.688 -22.344 -25.375 1 97.81 616 ILE A N 1
ATOM 4882 C CA . ILE A 1 616 ? -14.797 -23 -24.422 1 97.81 616 ILE A CA 1
ATOM 4883 C C . ILE A 1 616 ? -15.297 -22.75 -23 1 97.81 616 ILE A C 1
ATOM 4885 O O . ILE A 1 616 ? -15.344 -23.688 -22.188 1 97.81 616 ILE A O 1
ATOM 4889 N N . TYR A 1 617 ? -15.656 -21.5 -22.656 1 97.69 617 TYR A N 1
ATOM 4890 C CA . TYR A 1 617 ? -16.156 -21.141 -21.328 1 97.69 617 TYR A CA 1
ATOM 4891 C C . TYR A 1 617 ? -17.406 -21.938 -20.984 1 97.69 617 TYR A C 1
ATOM 4893 O O . TYR A 1 617 ? -17.547 -22.438 -19.875 1 97.69 617 TYR A O 1
ATOM 4901 N N . LEU A 1 618 ? -18.328 -22.047 -21.938 1 97.62 618 LEU A N 1
ATOM 4902 C CA . LEU A 1 618 ? -19.578 -22.766 -21.719 1 97.62 618 LEU A CA 1
ATOM 4903 C C . LEU A 1 618 ? -19.328 -24.266 -21.531 1 97.62 618 LEU A C 1
ATOM 4905 O O . LEU A 1 618 ? -19.906 -24.875 -20.641 1 97.62 618 LEU A O 1
ATOM 4909 N N . GLN A 1 619 ? -18.438 -24.797 -22.312 1 97.5 619 GLN A N 1
ATOM 4910 C CA . GLN A 1 619 ? -18.125 -26.203 -22.188 1 97.5 619 GLN A CA 1
ATOM 4911 C C . GLN A 1 619 ? -17.453 -26.516 -20.844 1 97.5 619 GLN A C 1
ATOM 4913 O O . GLN A 1 619 ? -17.672 -27.578 -20.266 1 97.5 619 GLN A O 1
ATOM 4918 N N . ALA A 1 620 ? -16.656 -25.641 -20.422 1 97.81 620 ALA A N 1
ATOM 4919 C CA . ALA A 1 620 ? -15.938 -25.812 -19.156 1 97.81 620 ALA A CA 1
ATOM 4920 C C . ALA A 1 620 ? -16.906 -25.984 -18 1 97.81 620 ALA A C 1
ATOM 4922 O O . ALA A 1 620 ? -16.609 -26.703 -17.031 1 97.81 620 ALA A O 1
ATOM 4923 N N . LEU A 1 621 ? -18.094 -25.344 -18.047 1 97.44 621 LEU A N 1
ATOM 4924 C CA . LEU A 1 621 ? -19.078 -25.406 -16.984 1 97.44 621 LEU A CA 1
ATOM 4925 C C . LEU A 1 621 ? -19.609 -26.828 -16.812 1 97.44 621 LEU A C 1
ATOM 4927 O O . LEU A 1 621 ? -20.125 -27.188 -15.742 1 97.44 621 LEU A O 1
ATOM 4931 N N . GLU A 1 622 ? -19.422 -27.688 -17.812 1 95.5 622 GLU A N 1
ATOM 4932 C CA . GLU A 1 622 ? -20.031 -29 -17.828 1 95.5 622 GLU A CA 1
ATOM 4933 C C . GLU A 1 622 ? -19 -30.094 -17.5 1 95.5 622 GLU A C 1
ATOM 4935 O O . GLU A 1 622 ? -19.359 -31.25 -17.281 1 95.5 622 GLU A O 1
ATOM 4940 N N . LEU A 1 623 ? -17.797 -29.719 -17.547 1 97.31 623 LEU A N 1
ATOM 4941 C CA . LEU A 1 623 ? -16.719 -30.688 -17.375 1 97.31 623 LEU A CA 1
ATOM 4942 C C . LEU A 1 623 ? -16.234 -30.719 -15.922 1 97.31 623 LEU A C 1
ATOM 4944 O O . LEU A 1 623 ? -16.688 -29.922 -15.102 1 97.31 623 LEU A O 1
ATOM 4948 N N . ASN A 1 624 ? -15.375 -31.688 -15.555 1 96.38 624 ASN A N 1
ATOM 4949 C CA . ASN A 1 624 ? -14.875 -31.875 -14.195 1 96.38 624 ASN A CA 1
ATOM 4950 C C . ASN A 1 624 ? -13.766 -30.875 -13.875 1 96.38 624 ASN A C 1
ATOM 4952 O O . ASN A 1 624 ? -12.789 -31.219 -13.195 1 96.38 624 ASN A O 1
ATOM 4956 N N . LEU A 1 625 ? -13.867 -29.672 -14.344 1 97.62 625 LEU A N 1
ATOM 4957 C CA . LEU A 1 625 ? -12.836 -28.672 -14.125 1 97.62 625 LEU A CA 1
ATOM 4958 C C . LEU A 1 625 ? -13.078 -27.906 -12.828 1 97.62 625 LEU A C 1
ATOM 4960 O O . LEU A 1 625 ? -14.227 -27.75 -12.406 1 97.62 625 LEU A O 1
ATOM 4964 N N . LYS A 1 626 ? -12.031 -27.484 -12.18 1 97.88 626 LYS A N 1
ATOM 4965 C CA . LYS A 1 626 ? -12.125 -26.641 -10.992 1 97.88 626 LYS A CA 1
ATOM 4966 C C . LYS A 1 626 ? -11.719 -25.203 -11.312 1 97.88 626 LYS A C 1
ATOM 4968 O O . LYS A 1 626 ? -11.836 -24.328 -10.461 1 97.88 626 LYS A O 1
ATOM 4973 N N . GLY A 1 627 ? -11.227 -24.953 -12.508 1 95.81 627 GLY A N 1
ATOM 4974 C CA . GLY A 1 627 ? -10.875 -23.641 -13.016 1 95.81 627 GLY A CA 1
ATOM 4975 C C . GLY A 1 627 ? -10.5 -23.656 -14.484 1 95.81 627 GLY A C 1
ATOM 4976 O O . GLY A 1 627 ? -10.391 -24.719 -15.094 1 95.81 627 GLY A O 1
ATOM 4977 N N . LEU A 1 628 ? -10.398 -22.438 -15.008 1 94.75 628 LEU A N 1
ATOM 4978 C CA . LEU A 1 628 ? -10.102 -22.281 -16.422 1 94.75 628 LEU A CA 1
ATOM 4979 C C . LEU A 1 628 ? -9.344 -20.984 -16.688 1 94.75 628 LEU A C 1
ATOM 4981 O O . LEU A 1 628 ? -9.672 -19.953 -16.125 1 94.75 628 LEU A O 1
ATOM 4985 N N . THR A 1 629 ? -8.336 -21.062 -17.453 1 91.56 629 THR A N 1
ATOM 4986 C CA . THR A 1 629 ? -7.633 -19.906 -17.969 1 91.56 629 THR A CA 1
ATOM 4987 C C . THR A 1 629 ? -7.352 -20.062 -19.469 1 91.56 629 THR A C 1
ATOM 4989 O O . THR A 1 629 ? -6.973 -21.156 -19.906 1 91.56 629 THR A O 1
ATOM 4992 N N . ILE A 1 630 ? -7.543 -19.031 -20.203 1 92.31 630 ILE A N 1
ATOM 4993 C CA . ILE A 1 630 ? -7.246 -19.094 -21.641 1 92.31 630 ILE A CA 1
ATOM 4994 C C . ILE A 1 630 ? -6.117 -18.109 -21.969 1 92.31 630 ILE A C 1
ATOM 4996 O O . ILE A 1 630 ? -5.859 -17.172 -21.219 1 92.31 630 ILE A O 1
ATOM 5000 N N . TYR A 1 631 ? -5.457 -18.422 -23 1 86.81 631 TYR A N 1
ATOM 5001 C CA . TYR A 1 631 ? -4.492 -17.516 -23.609 1 86.81 631 TYR A CA 1
ATOM 5002 C C . TYR A 1 631 ? -4.625 -17.516 -25.125 1 86.81 631 TYR A C 1
ATOM 5004 O O . TYR A 1 631 ? -4.453 -18.547 -25.781 1 86.81 631 TYR A O 1
ATOM 5012 N N . ARG A 1 632 ? -4.988 -16.422 -25.594 1 85.44 632 ARG A N 1
ATOM 5013 C CA . ARG A 1 632 ? -5.039 -16.234 -27.031 1 85.44 632 ARG A CA 1
ATOM 5014 C C . ARG A 1 632 ? -3.805 -15.492 -27.531 1 85.44 632 ARG A C 1
ATOM 5016 O O . ARG A 1 632 ? -3.43 -14.453 -26.984 1 85.44 632 ARG A O 1
ATOM 5023 N N . ASP A 1 633 ? -3.25 -16.047 -28.594 1 75.88 633 ASP A N 1
ATOM 5024 C CA . ASP A 1 633 ? -2.084 -15.391 -29.172 1 75.88 633 ASP A CA 1
ATOM 5025 C C . ASP A 1 633 ? -2.406 -13.953 -29.562 1 75.88 633 ASP A C 1
ATOM 5027 O O . ASP A 1 633 ? -3.354 -13.711 -30.312 1 75.88 633 ASP A O 1
ATOM 5031 N N . GLY A 1 634 ? -1.724 -12.992 -29.031 1 62.62 634 GLY A N 1
ATOM 5032 C CA . GLY A 1 634 ? -1.961 -11.586 -29.297 1 62.62 634 GLY A CA 1
ATOM 5033 C C . GLY A 1 634 ? -2.732 -10.891 -28.188 1 62.62 634 GLY A C 1
ATOM 5034 O O . GLY A 1 634 ? -2.93 -9.672 -28.234 1 62.62 634 GLY A O 1
ATOM 5035 N N . SER A 1 635 ? -3.402 -11.625 -27.406 1 54.41 635 SER A N 1
ATOM 5036 C CA . SER A 1 635 ? -4.188 -11.023 -26.344 1 54.41 635 SER A CA 1
ATOM 5037 C C . SER A 1 635 ? -3.291 -10.312 -25.328 1 54.41 635 SER A C 1
ATOM 5039 O O . SER A 1 635 ? -3.73 -9.383 -24.641 1 54.41 635 SER A O 1
ATOM 5041 N N . LEU A 1 636 ? -2.303 -10.883 -24.953 1 47.44 636 LEU A N 1
ATOM 5042 C CA . LEU A 1 636 ? -1.352 -10.164 -24.109 1 47.44 636 LEU A CA 1
ATOM 5043 C C . LEU A 1 636 ? -0.432 -9.289 -24.953 1 47.44 636 LEU A C 1
ATOM 5045 O O . LEU A 1 636 ? 0.067 -9.727 -26 1 47.44 636 LEU A O 1
ATOM 5049 N N . GLU A 1 637 ? -0.704 -7.965 -25.016 1 38.62 637 GLU A N 1
ATOM 5050 C CA . GLU A 1 637 ? 0.164 -7.113 -25.828 1 38.62 637 GLU A CA 1
ATOM 5051 C C . GLU A 1 637 ? 1.614 -7.586 -25.766 1 38.62 637 GLU A C 1
ATOM 5053 O O . GLU A 1 637 ? 2.527 -6.852 -26.156 1 38.62 637 GLU A O 1
ATOM 5058 N N . THR A 1 638 ? 1.842 -8.781 -25.234 1 34 638 THR A N 1
ATOM 5059 C CA . THR A 1 638 ? 3.211 -9.281 -25.266 1 34 638 THR A CA 1
ATOM 5060 C C . THR A 1 638 ? 3.467 -10.102 -26.516 1 34 638 THR A C 1
ATOM 5062 O O . THR A 1 638 ? 2.625 -10.898 -26.922 1 34 638 THR A O 1
ATOM 5065 N N . GLN A 1 639 ? 4.109 -9.516 -27.531 1 30.23 639 GLN A N 1
ATOM 5066 C CA . GLN A 1 639 ? 4.418 -10.328 -28.703 1 30.23 639 GLN A CA 1
ATOM 5067 C C . GLN A 1 639 ? 4.949 -11.703 -28.297 1 30.23 639 GLN A C 1
ATOM 5069 O O . GLN A 1 639 ? 5.961 -11.797 -27.609 1 30.23 639 GLN A O 1
ATOM 5074 N N . VAL A 1 640 ? 4.18 -12.766 -28.188 1 30.61 640 VAL A N 1
ATOM 5075 C CA . VAL A 1 640 ? 4.605 -14.164 -28.188 1 30.61 640 VAL A CA 1
ATOM 5076 C C . VAL A 1 640 ? 5.711 -14.367 -29.219 1 30.61 640 VAL A C 1
ATOM 5078 O O . VAL A 1 640 ? 5.805 -13.625 -30.203 1 30.61 640 VAL A O 1
ATOM 5081 N N . LEU A 1 641 ? 6.617 -15.297 -28.938 1 30.83 641 LEU A N 1
ATOM 5082 C CA . LEU A 1 641 ? 7.625 -15.812 -29.859 1 30.83 641 LEU A CA 1
ATOM 5083 C C . LEU A 1 641 ? 7.008 -16.141 -31.219 1 30.83 641 LEU A C 1
ATOM 5085 O O . LEU A 1 641 ? 6.078 -16.953 -31.297 1 30.83 641 LEU A O 1
ATOM 5089 N N . THR A 1 642 ? 6.781 -15.047 -32.125 1 27.8 642 THR A N 1
ATOM 5090 C CA . THR A 1 642 ? 6.27 -15.305 -33.469 1 27.8 642 THR A CA 1
ATOM 5091 C C . THR A 1 642 ? 7.199 -16.25 -34.219 1 27.8 642 THR A C 1
ATOM 5093 O O . THR A 1 642 ? 8.422 -16.141 -34.125 1 27.8 642 THR A O 1
ATOM 5096 N N . SER A 1 643 ? 6.691 -17.422 -34.5 1 27.25 643 SER A N 1
ATOM 5097 C CA . SER A 1 643 ? 7.297 -18.156 -35.594 1 27.25 643 SER A CA 1
ATOM 5098 C C . SER A 1 643 ? 7.684 -17.219 -36.75 1 27.25 643 SER A C 1
ATOM 5100 O O . SER A 1 643 ? 7.066 -16.172 -36.938 1 27.25 643 SER A O 1
ATOM 5102 N N . SER A 1 644 ? 8.875 -17.328 -37.281 1 24.67 644 SER A N 1
ATOM 5103 C CA . SER A 1 644 ? 9.422 -16.531 -38.375 1 24.67 644 SER A CA 1
ATOM 5104 C C . SER A 1 644 ? 8.414 -16.391 -39.5 1 24.67 644 SER A C 1
ATOM 5106 O O . SER A 1 644 ? 8.469 -15.43 -40.281 1 24.67 644 SER A O 1
ATOM 5108 N N . SER A 1 645 ? 7.621 -17.453 -40 1 24.55 645 SER A N 1
ATOM 5109 C CA . SER A 1 645 ? 7.219 -17.469 -41.406 1 24.55 645 SER A CA 1
ATOM 5110 C C . SER A 1 645 ? 5.953 -16.641 -41.625 1 24.55 645 SER A C 1
ATOM 5112 O O . SER A 1 645 ? 5.461 -16.547 -42.75 1 24.55 645 SER A O 1
ATOM 5114 N N . GLN A 1 646 ? 4.98 -16.578 -40.844 1 23.7 646 GLN A N 1
ATOM 5115 C CA . GLN A 1 646 ? 3.693 -16.453 -41.5 1 23.7 646 GLN A CA 1
ATOM 5116 C C . GLN A 1 646 ? 3.561 -15.109 -42.219 1 23.7 646 GLN A C 1
ATOM 5118 O O . GLN A 1 646 ? 3.666 -14.055 -41.562 1 23.7 646 GLN A O 1
ATOM 5123 N N . GLU A 1 647 ? 3.553 -15.195 -43.594 1 21.98 647 GLU A N 1
ATOM 5124 C CA . GLU A 1 647 ? 3.344 -14.266 -44.719 1 21.98 647 GLU A CA 1
ATOM 5125 C C . GLU A 1 647 ? 2.057 -13.469 -44.5 1 21.98 647 GLU A C 1
ATOM 5127 O O . GLU A 1 647 ? 2.064 -12.234 -44.594 1 21.98 647 GLU A O 1
ATOM 5132 N N . GLU A 1 648 ? 0.967 -13.961 -45.25 1 21.22 648 GLU A N 1
ATOM 5133 C CA . GLU A 1 648 ? 0.147 -13.219 -46.188 1 21.22 648 GLU A CA 1
ATOM 5134 C C . GLU A 1 648 ? -0.841 -12.305 -45.469 1 21.22 648 GLU A C 1
ATOM 5136 O O . GLU A 1 648 ? -1.03 -12.406 -44.281 1 21.22 648 GLU A O 1
ATOM 5141 N N . LYS A 1 649 ? -2.236 -12.32 -46.156 1 22.69 649 LYS A N 1
ATOM 5142 C CA . LYS A 1 649 ? -3.199 -11.375 -46.719 1 22.69 649 LYS A CA 1
ATOM 5143 C C . LYS A 1 649 ? -4.129 -10.836 -45.625 1 22.69 649 LYS A C 1
ATOM 5145 O O . LYS A 1 649 ? -4.77 -9.805 -45.812 1 22.69 649 LYS A O 1
ATOM 5150 N N . GLU A 1 650 ? -4.961 -11.719 -45 1 21.59 650 GLU A N 1
ATOM 5151 C CA . GLU A 1 650 ? -6.34 -11.266 -44.844 1 21.59 650 GLU A CA 1
ATOM 5152 C C . GLU A 1 650 ? -6.438 -10.133 -43.844 1 21.59 650 GLU A C 1
ATOM 5154 O O . GLU A 1 650 ? -5.855 -10.219 -42.75 1 21.59 650 GLU A O 1
ATOM 5159 N N . THR A 1 651 ? -6.918 -8.906 -44.281 1 22.78 651 THR A N 1
ATOM 5160 C CA . THR A 1 651 ? -7.191 -7.508 -43.969 1 22.78 651 THR A CA 1
ATOM 5161 C C . THR A 1 651 ? -8.062 -7.395 -42.719 1 22.78 651 THR A C 1
ATOM 5163 O O . THR A 1 651 ? -8.547 -6.312 -42.406 1 22.78 651 THR A O 1
ATOM 5166 N N . SER A 1 652 ? -8.555 -8.461 -42.156 1 21.36 652 SER A N 1
ATOM 5167 C CA . SER A 1 652 ? -9.695 -8 -41.375 1 21.36 652 SER A CA 1
ATOM 5168 C C . SER A 1 652 ? -9.273 -6.996 -40.312 1 21.36 652 SER A C 1
ATOM 5170 O O . SER A 1 652 ? -8.133 -7.027 -39.844 1 21.36 652 SER A O 1
ATOM 5172 N N . GLU A 1 653 ? -10.125 -5.867 -40.125 1 22.34 653 GLU A N 1
ATOM 5173 C CA . GLU A 1 653 ? -10.305 -4.535 -39.562 1 22.34 653 GLU A CA 1
ATOM 5174 C C . GLU A 1 653 ? -10.047 -4.535 -38.031 1 22.34 653 GLU A C 1
ATOM 5176 O O . GLU A 1 653 ? -10.102 -3.486 -37.406 1 22.34 653 GLU A O 1
ATOM 5181 N N . THR A 1 654 ? -10.227 -5.676 -37.406 1 22.17 654 THR A N 1
ATOM 5182 C CA . THR A 1 654 ? -10.445 -5.297 -36.031 1 22.17 654 THR A CA 1
ATOM 5183 C C . THR A 1 654 ? -9.156 -4.789 -35.406 1 22.17 654 THR A C 1
ATOM 5185 O O . THR A 1 654 ? -8.172 -5.523 -35.312 1 22.17 654 THR A O 1
ATOM 5188 N N . GLN A 1 655 ? -8.906 -3.412 -35.594 1 23.81 655 GLN A N 1
ATOM 5189 C CA . GLN A 1 655 ? -7.926 -2.395 -35.219 1 23.81 655 GLN A CA 1
ATOM 5190 C C . GLN A 1 655 ? -7.598 -2.461 -33.719 1 23.81 655 GLN A C 1
ATOM 5192 O O . GLN A 1 655 ? -8.391 -2.021 -32.875 1 23.81 655 GLN A O 1
ATOM 5197 N N . GLY A 1 656 ? -7.156 -3.535 -33.344 1 22.52 656 GLY A N 1
ATOM 5198 C CA . GLY A 1 656 ? -6.793 -3.473 -31.953 1 22.52 656 GLY A CA 1
ATOM 5199 C C . GLY A 1 656 ? -5.805 -2.367 -31.641 1 22.52 656 GLY A C 1
ATOM 5200 O O . GLY A 1 656 ? -4.906 -2.088 -32.438 1 22.52 656 GLY A O 1
ATOM 5201 N N . LYS A 1 657 ? -6.211 -1.409 -30.688 1 25.39 657 LYS A N 1
ATOM 5202 C CA . LYS A 1 657 ? -5.719 -0.123 -30.203 1 25.39 657 LYS A CA 1
ATOM 5203 C C . LYS A 1 657 ? -4.262 -0.224 -29.75 1 25.39 657 LYS A C 1
ATOM 5205 O O . LYS A 1 657 ? -3.949 -0.943 -28.797 1 25.39 657 LYS A O 1
ATOM 5210 N N . SER A 1 658 ? -3.348 -0.185 -30.734 1 22.59 658 SER A N 1
ATOM 5211 C CA . SER A 1 658 ? -1.934 -0.099 -30.391 1 22.59 658 SER A CA 1
ATOM 5212 C C . SER A 1 658 ? -1.624 1.199 -29.656 1 22.59 658 SER A C 1
ATOM 5214 O O . SER A 1 658 ? -1.96 2.285 -30.125 1 22.59 658 SER A O 1
ATOM 5216 N N . VAL A 1 659 ? -1.733 1.304 -28.375 1 22.8 659 VAL A N 1
ATOM 5217 C CA . VAL A 1 659 ? -1.529 2.469 -27.516 1 22.8 659 VAL A CA 1
ATOM 5218 C C . VAL A 1 659 ? -0.056 2.871 -27.531 1 22.8 659 VAL A C 1
ATOM 5220 O O . VAL A 1 659 ? 0.815 2.074 -27.172 1 22.8 659 VAL A O 1
ATOM 5223 N N . THR A 1 660 ? 0.379 3.738 -28.531 1 23.7 660 THR A N 1
ATOM 5224 C CA . THR A 1 660 ? 1.731 4.27 -28.656 1 23.7 660 THR A CA 1
ATOM 5225 C C . THR A 1 660 ? 1.979 5.367 -27.625 1 23.7 660 THR A C 1
ATOM 5227 O O . THR A 1 660 ? 1.188 6.305 -27.5 1 23.7 660 THR A O 1
ATOM 5230 N N . PHE A 1 661 ? 2.775 5.141 -26.656 1 23.42 661 PHE A N 1
ATOM 5231 C CA . PHE A 1 661 ? 3.16 6.047 -25.578 1 23.42 661 PHE A CA 1
ATOM 5232 C C . PHE A 1 661 ? 4.211 7.043 -26.062 1 23.42 661 PHE A C 1
ATOM 5234 O O . PHE A 1 661 ? 5.16 6.668 -26.75 1 23.42 661 PHE A O 1
ATOM 5241 N N . PHE A 1 662 ? 3.832 8.312 -26.422 1 24.59 662 PHE A N 1
ATOM 5242 C CA . PHE A 1 662 ? 4.672 9.398 -26.906 1 24.59 662 PHE A CA 1
ATOM 5243 C C . PHE A 1 662 ? 5.5 10 -25.781 1 24.59 662 PHE A C 1
ATOM 5245 O O . PHE A 1 662 ? 5.035 10.086 -24.641 1 24.59 662 PHE A O 1
ATOM 5252 N N . VAL A 1 663 ? 6.793 9.953 -25.859 1 23.69 663 VAL A N 1
ATOM 5253 C CA . VAL A 1 663 ? 7.777 10.539 -24.953 1 23.69 663 VAL A CA 1
ATOM 5254 C C . VAL A 1 663 ? 7.918 12.031 -25.25 1 23.69 663 VAL A C 1
ATOM 5256 O O . VAL A 1 663 ? 8.242 12.43 -26.359 1 23.69 663 VAL A O 1
ATOM 5259 N N . LEU A 1 664 ? 7.273 12.945 -24.547 1 26.06 664 LEU A N 1
ATOM 5260 C CA . LEU A 1 664 ? 7.383 14.391 -24.656 1 26.06 664 LEU A CA 1
ATOM 5261 C C . LEU A 1 664 ? 8.688 14.891 -24.047 1 26.06 664 LEU A C 1
ATOM 5263 O O . LEU A 1 664 ? 9.156 14.336 -23.047 1 26.06 664 LEU A O 1
ATOM 5267 N N . ASP A 1 665 ? 9.531 15.695 -24.828 1 27.92 665 ASP A N 1
ATOM 5268 C CA . ASP A 1 665 ? 10.797 16.234 -24.344 1 27.92 665 ASP A CA 1
ATOM 5269 C C . ASP A 1 665 ? 10.562 17.25 -23.219 1 27.92 665 ASP A C 1
ATOM 5271 O O . ASP A 1 665 ? 9.414 17.562 -22.891 1 27.92 665 ASP A O 1
ATOM 5275 N N . GLU A 1 666 ? 11.609 17.859 -22.688 1 27.53 666 GLU A N 1
ATOM 5276 C CA . GLU A 1 666 ? 11.625 18.75 -21.531 1 27.53 666 GLU A CA 1
ATOM 5277 C C . GLU A 1 666 ? 10.594 19.875 -21.688 1 27.53 666 GLU A C 1
ATOM 5279 O O . GLU A 1 666 ? 10.078 20.391 -20.688 1 27.53 666 GLU A O 1
ATOM 5284 N N . LYS A 1 667 ? 10.516 20.641 -22.844 1 30.83 667 LYS A N 1
ATOM 5285 C CA . LYS A 1 667 ? 9.664 21.766 -23.188 1 30.83 667 LYS A CA 1
ATOM 5286 C C . LYS A 1 667 ? 8.297 21.312 -23.688 1 30.83 667 LYS A C 1
ATOM 5288 O O . LYS A 1 667 ? 7.598 22.047 -24.375 1 30.83 667 LYS A O 1
ATOM 5293 N N . HIS A 1 668 ? 7.895 20.219 -23.281 1 30.64 668 HIS A N 1
ATOM 5294 C CA . HIS A 1 668 ? 6.602 19.578 -23.484 1 30.64 668 HIS A CA 1
ATOM 5295 C C . HIS A 1 668 ? 6.207 19.578 -24.953 1 30.64 668 HIS A C 1
ATOM 5297 O O . HIS A 1 668 ? 5.02 19.656 -25.281 1 30.64 668 HIS A O 1
ATOM 5303 N N . LYS A 1 669 ? 6.957 20.125 -25.812 1 29.94 669 LYS A N 1
ATOM 5304 C CA . LYS A 1 669 ? 6.84 20.016 -27.266 1 29.94 669 LYS A CA 1
ATOM 5305 C C . LYS A 1 669 ? 7.352 18.672 -27.766 1 29.94 669 LYS A C 1
ATOM 5307 O O . LYS A 1 669 ? 8.297 18.109 -27.188 1 29.94 669 LYS A O 1
ATOM 5312 N N . LEU A 1 670 ? 6.609 17.984 -28.312 1 30.97 670 LEU A N 1
ATOM 5313 C CA . LEU A 1 670 ? 7 16.734 -28.953 1 30.97 670 LEU A CA 1
ATOM 5314 C C . LEU A 1 670 ? 8.148 16.969 -29.938 1 30.97 670 LEU A C 1
ATOM 5316 O O . LEU A 1 670 ? 8.047 17.812 -30.828 1 30.97 670 LEU A O 1
ATOM 5320 N N . ARG A 1 671 ? 9.422 17.031 -29.453 1 33.34 671 ARG A N 1
ATOM 5321 C CA . ARG A 1 671 ? 10.438 17.078 -30.5 1 33.34 671 ARG A CA 1
ATOM 5322 C C . ARG A 1 671 ? 10.375 15.836 -31.391 1 33.34 671 ARG A C 1
ATOM 5324 O O . ARG A 1 671 ? 10.109 14.734 -30.891 1 33.34 671 ARG A O 1
ATOM 5331 N N . ALA A 1 672 ? 10.383 16.125 -32.562 1 40.28 672 ALA A N 1
ATOM 5332 C CA . ALA A 1 672 ? 10.406 15.016 -33.531 1 40.28 672 ALA A CA 1
ATOM 5333 C C . ALA A 1 672 ? 11.5 14.008 -33.188 1 40.28 672 ALA A C 1
ATOM 5335 O O . ALA A 1 672 ? 12.602 14.398 -32.781 1 40.28 672 ALA A O 1
ATOM 5336 N N . ARG A 1 673 ? 11.266 12.836 -32.812 1 41.03 673 ARG A N 1
ATOM 5337 C CA . ARG A 1 673 ? 12.266 11.805 -32.594 1 41.03 673 ARG A CA 1
ATOM 5338 C C . ARG A 1 673 ? 13.477 11.992 -33.5 1 41.03 673 ARG A C 1
ATOM 5340 O O . ARG A 1 673 ? 13.336 12.391 -34.656 1 41.03 673 ARG A O 1
ATOM 5347 N N . PRO A 1 674 ? 14.633 12.039 -32.906 1 42.81 674 PRO A N 1
ATOM 5348 C CA . PRO A 1 674 ? 15.781 12.203 -33.781 1 42.81 674 PRO A CA 1
ATOM 5349 C C . PRO A 1 674 ? 15.812 11.164 -34.906 1 42.81 674 PRO A C 1
ATOM 5351 O O . PRO A 1 674 ? 15.367 10.031 -34.719 1 42.81 674 PRO A O 1
ATOM 5354 N N . ARG A 1 675 ? 16.125 11.562 -36.062 1 50.53 675 ARG A N 1
ATOM 5355 C CA . ARG A 1 675 ? 16.266 10.734 -37.25 1 50.53 675 ARG A CA 1
ATOM 5356 C C . ARG A 1 675 ? 17.562 9.93 -37.188 1 50.53 675 ARG A C 1
ATOM 5358 O O . ARG A 1 675 ? 18.656 10.492 -37.031 1 50.53 675 ARG A O 1
ATOM 5365 N N . LYS A 1 676 ? 17.531 8.727 -37.094 1 50.47 676 LYS A N 1
ATOM 5366 C CA . LYS A 1 676 ? 18.734 7.914 -37.281 1 50.47 676 LYS A CA 1
ATOM 5367 C C . LYS A 1 676 ? 19.438 8.25 -38.594 1 50.47 676 LYS A C 1
ATOM 5369 O O . LYS A 1 676 ? 18.812 8.695 -39.531 1 50.47 676 LYS A O 1
ATOM 5374 N N . GLU A 1 677 ? 20.656 8.062 -38.5 1 51.53 677 GLU A N 1
ATOM 5375 C CA . GLU A 1 677 ? 21.453 8.336 -39.719 1 51.53 677 GLU A CA 1
ATOM 5376 C C . GLU A 1 677 ? 21.062 7.391 -40.844 1 51.53 677 GLU A C 1
ATOM 5378 O O . GLU A 1 677 ? 21.062 7.785 -42.031 1 51.53 677 GLU A O 1
ATOM 5383 N N . THR A 1 678 ? 20.781 6.074 -40.375 1 53.44 678 THR A N 1
ATOM 5384 C CA . THR A 1 678 ? 20.375 5.098 -41.375 1 53.44 678 THR A CA 1
ATOM 5385 C C . THR A 1 678 ? 18.969 4.598 -41.125 1 53.44 678 THR A C 1
ATOM 5387 O O . THR A 1 678 ? 18.625 4.219 -40 1 53.44 678 THR A O 1
ATOM 5390 N N . LEU A 1 679 ? 18.062 4.84 -42.094 1 60.69 679 LEU A N 1
ATOM 5391 C CA . LEU A 1 679 ? 16.672 4.402 -42 1 60.69 679 LEU A CA 1
ATOM 5392 C C . LEU A 1 679 ? 16.312 3.477 -43.156 1 60.69 679 LEU A C 1
ATOM 5394 O O . LEU A 1 679 ? 16.859 3.621 -44.25 1 60.69 679 LEU A O 1
ATOM 5398 N N . ARG A 1 680 ? 15.484 2.461 -42.906 1 66.25 680 ARG A N 1
ATOM 5399 C CA . ARG A 1 680 ? 14.836 1.743 -44.031 1 66.25 680 ARG A CA 1
ATOM 5400 C C . ARG A 1 680 ? 13.805 2.621 -44.719 1 66.25 680 ARG A C 1
ATOM 5402 O O . ARG A 1 680 ? 13.039 3.326 -44.062 1 66.25 680 ARG A O 1
ATOM 5409 N N . SER A 1 681 ? 14.062 2.486 -46 1 68.62 681 SER A N 1
ATOM 5410 C CA . SER A 1 681 ? 13.156 3.373 -46.75 1 68.62 681 SER A CA 1
ATOM 5411 C C . SER A 1 681 ? 12.531 2.666 -47.938 1 68.62 681 SER A C 1
ATOM 5413 O O . SER A 1 681 ? 13.07 1.676 -48.438 1 68.62 681 SER A O 1
ATOM 5415 N N . VAL A 1 682 ? 11.352 2.98 -48.219 1 72.56 682 VAL A N 1
ATOM 5416 C CA . VAL A 1 682 ? 10.672 2.584 -49.438 1 72.56 682 VAL A CA 1
ATOM 5417 C C . VAL A 1 682 ? 10.469 3.805 -50.344 1 72.56 682 VAL A C 1
ATOM 5419 O O . VAL A 1 682 ? 9.977 4.84 -49.875 1 72.56 682 VAL A O 1
ATOM 5422 N N . THR A 1 683 ? 11.055 3.666 -51.531 1 72 683 THR A N 1
ATOM 5423 C CA . THR A 1 683 ? 10.906 4.762 -52.5 1 72 683 THR A CA 1
ATOM 5424 C C . THR A 1 683 ? 9.969 4.367 -53.625 1 72 683 THR A C 1
ATOM 5426 O O . THR A 1 683 ? 10.109 3.287 -54.219 1 72 683 THR A O 1
ATOM 5429 N N . ARG A 1 684 ? 9.055 5.039 -53.812 1 76 684 ARG A N 1
ATOM 5430 C CA . ARG A 1 684 ? 8.141 4.812 -54.938 1 76 684 ARG A CA 1
ATOM 5431 C C . ARG A 1 684 ? 8.172 5.984 -55.906 1 76 684 ARG A C 1
ATOM 5433 O O . ARG A 1 684 ? 8.359 7.133 -55.5 1 76 684 ARG A O 1
ATOM 5440 N N . LYS A 1 685 ? 8.055 5.574 -57.062 1 72.31 685 LYS A N 1
ATOM 5441 C CA . LYS A 1 685 ? 8.008 6.57 -58.125 1 72.31 685 LYS A CA 1
ATOM 5442 C C . LYS A 1 685 ? 6.578 7.035 -58.375 1 72.31 685 LYS A C 1
ATOM 5444 O O . LYS A 1 685 ? 5.676 6.211 -58.531 1 72.31 685 LYS A O 1
ATOM 5449 N N . PHE A 1 686 ? 6.316 8.328 -58.25 1 77.06 686 PHE A N 1
ATOM 5450 C CA . PHE A 1 686 ? 5.035 8.961 -58.531 1 77.06 686 PHE A CA 1
ATOM 5451 C C . PHE A 1 686 ? 5.133 9.844 -59.781 1 77.06 686 PHE A C 1
ATOM 5453 O O . PHE A 1 686 ? 5.84 10.859 -59.781 1 77.06 686 PHE A O 1
ATOM 5460 N N . LYS A 1 687 ? 4.559 9.32 -60.781 1 73.06 687 LYS A N 1
ATOM 5461 C CA . LYS A 1 687 ? 4.535 10.07 -62.031 1 73.06 687 LYS A CA 1
ATOM 5462 C C . LYS A 1 687 ? 3.326 11 -62.094 1 73.06 687 LYS A C 1
ATOM 5464 O O . LYS A 1 687 ? 2.191 10.562 -61.906 1 73.06 687 LYS A O 1
ATOM 5469 N N . HIS A 1 688 ? 3.568 12.32 -62.125 1 73.12 688 HIS A N 1
ATOM 5470 C CA . HIS A 1 688 ? 2.527 13.328 -62.281 1 73.12 688 HIS A CA 1
ATOM 5471 C C . HIS A 1 688 ? 2.734 14.164 -63.531 1 73.12 688 HIS A C 1
ATOM 5473 O O . HIS A 1 688 ? 3.809 14.117 -64.125 1 73.12 688 HIS A O 1
ATOM 5479 N N . ASP A 1 689 ? 1.748 14.844 -64 1 67.25 689 ASP A N 1
ATOM 5480 C CA . ASP A 1 689 ? 1.801 15.602 -65.25 1 67.25 689 ASP A CA 1
ATOM 5481 C C . ASP A 1 689 ? 3.006 16.531 -65.312 1 67.25 689 ASP A C 1
ATOM 5483 O O . ASP A 1 689 ? 3.564 16.812 -66.375 1 67.25 689 ASP A O 1
ATOM 5487 N N . THR A 1 690 ? 3.479 17.016 -64.125 1 62.09 690 THR A N 1
ATOM 5488 C CA . THR A 1 690 ? 4.535 18.016 -64.125 1 62.09 690 THR A CA 1
ATOM 5489 C C . THR A 1 690 ? 5.898 17.359 -63.906 1 62.09 690 THR A C 1
ATOM 5491 O O . THR A 1 690 ? 6.934 18.031 -64 1 62.09 690 THR A O 1
ATOM 5494 N N . GLY A 1 691 ? 5.977 16.078 -63.625 1 65.06 691 GLY A N 1
ATOM 5495 C CA . GLY A 1 691 ? 7.25 15.398 -63.469 1 65.06 691 GLY A CA 1
ATOM 5496 C C . GLY A 1 691 ? 7.168 14.164 -62.594 1 65.06 691 GLY A C 1
ATOM 5497 O O . GLY A 1 691 ? 6.078 13.742 -62.219 1 65.06 691 GLY A O 1
ATOM 5498 N N . THR A 1 692 ? 8.352 13.508 -62.531 1 67.69 692 THR A N 1
ATOM 5499 C CA . THR A 1 692 ? 8.453 12.312 -61.688 1 67.69 692 THR A CA 1
ATOM 5500 C C . THR A 1 692 ? 8.938 12.672 -60.281 1 67.69 692 THR A C 1
ATOM 5502 O O . THR A 1 692 ? 9.922 13.398 -60.125 1 67.69 692 THR A O 1
ATOM 5505 N N . VAL A 1 693 ? 8.094 12.32 -59.312 1 74.25 693 VAL A N 1
ATOM 5506 C CA . VAL A 1 693 ? 8.484 12.539 -57.906 1 74.25 693 VAL A CA 1
ATOM 5507 C C . VAL A 1 693 ? 8.758 11.203 -57.25 1 74.25 693 VAL A C 1
ATOM 5509 O O . VAL A 1 693 ? 7.973 10.258 -57.375 1 74.25 693 VAL A O 1
ATOM 5512 N N . TYR A 1 694 ? 10 11.156 -56.656 1 70.56 694 TYR A N 1
ATOM 5513 C CA . TYR A 1 694 ? 10.266 9.984 -55.844 1 70.56 694 TYR A CA 1
ATOM 5514 C C . TYR A 1 694 ? 9.82 10.227 -54.406 1 70.56 694 TYR A C 1
ATOM 5516 O O . TYR A 1 694 ? 10.211 11.211 -53.781 1 70.56 694 TYR A O 1
ATOM 5524 N N . VAL A 1 695 ? 8.844 9.406 -54 1 76.69 695 VAL A N 1
ATOM 5525 C CA . VAL A 1 695 ? 8.352 9.43 -52.625 1 76.69 695 VAL A CA 1
ATOM 5526 C C . VAL A 1 695 ? 9.102 8.406 -51.781 1 76.69 695 VAL A C 1
ATOM 5528 O O . VAL A 1 695 ? 9.031 7.199 -52.031 1 76.69 695 VAL A O 1
ATOM 5531 N N . THR A 1 696 ? 9.867 8.922 -50.844 1 72.25 696 THR A N 1
ATOM 5532 C CA . THR A 1 696 ? 10.586 8.039 -49.938 1 72.25 696 THR A CA 1
ATOM 5533 C C . THR A 1 696 ? 9.992 8.109 -48.531 1 72.25 696 THR A C 1
ATOM 5535 O O . THR A 1 696 ? 9.906 9.195 -47.938 1 72.25 696 THR A O 1
ATOM 5538 N N . VAL A 1 697 ? 9.5 7.047 -48.156 1 76.94 697 VAL A N 1
ATOM 5539 C CA . VAL A 1 697 ? 9.055 6.938 -46.75 1 76.94 697 VAL A CA 1
ATOM 5540 C C . VAL A 1 697 ? 10.07 6.137 -45.938 1 76.94 697 VAL A C 1
ATOM 5542 O O . VAL A 1 697 ? 10.43 5.02 -46.312 1 76.94 697 VAL A O 1
ATOM 5545 N N . SER A 1 698 ? 10.531 6.773 -44.906 1 73.62 698 SER A N 1
ATOM 5546 C CA . SER A 1 698 ? 11.5 6.117 -44.062 1 73.62 698 SER A CA 1
ATOM 5547 C C . SER A 1 698 ? 10.852 5.633 -42.75 1 73.62 698 SER A C 1
ATOM 5549 O O . SER A 1 698 ? 9.945 6.281 -42.219 1 73.62 698 SER A O 1
ATOM 5551 N N . PHE A 1 699 ? 11.297 4.578 -42.438 1 69.69 699 PHE A N 1
ATOM 5552 C CA . PHE A 1 699 ? 10.695 3.881 -41.312 1 69.69 699 PHE A CA 1
ATOM 5553 C C . PHE A 1 699 ? 11.727 3.643 -40.219 1 69.69 699 PHE A C 1
ATOM 5555 O O . PHE A 1 699 ? 12.906 3.436 -40.5 1 69.69 699 PHE A O 1
ATOM 5562 N N . ASP A 1 700 ? 11.234 3.828 -39.125 1 62.91 700 ASP A N 1
ATOM 5563 C CA . ASP A 1 700 ? 12.148 3.48 -38.031 1 62.91 700 ASP A CA 1
ATOM 5564 C C . ASP A 1 700 ? 12.219 1.969 -37.844 1 62.91 700 ASP A C 1
ATOM 5566 O O . ASP A 1 700 ? 11.594 1.211 -38.562 1 62.91 700 ASP A O 1
ATOM 5570 N N . ASP A 1 701 ? 12.93 1.597 -36.906 1 58.44 701 ASP A N 1
ATOM 5571 C CA . ASP A 1 701 ? 13.211 0.176 -36.719 1 58.44 701 ASP A CA 1
ATOM 5572 C C . ASP A 1 701 ? 11.938 -0.594 -36.375 1 58.44 701 ASP A C 1
ATOM 5574 O O . ASP A 1 701 ? 11.859 -1.803 -36.594 1 58.44 701 ASP A O 1
ATOM 5578 N N . ALA A 1 702 ? 11 0.14 -35.938 1 55.78 702 ALA A N 1
ATOM 5579 C CA . ALA A 1 702 ? 9.727 -0.474 -35.562 1 55.78 702 ALA A CA 1
ATOM 5580 C C . ALA A 1 702 ? 8.781 -0.538 -36.75 1 55.78 702 ALA A C 1
ATOM 5582 O O . ALA A 1 702 ? 7.645 -1.011 -36.625 1 55.78 702 ALA A O 1
ATOM 5583 N N . GLY A 1 703 ? 9.289 -0.049 -37.688 1 63.03 703 GLY A N 1
ATOM 5584 C CA . GLY A 1 703 ? 8.484 -0.065 -38.906 1 63.03 703 GLY A CA 1
ATOM 5585 C C . GLY A 1 703 ? 7.504 1.088 -39 1 63.03 703 GLY A C 1
ATOM 5586 O O . GLY A 1 703 ? 6.59 1.071 -39.812 1 63.03 703 GLY A O 1
ATOM 5587 N N . GLU A 1 704 ? 7.734 1.908 -38.188 1 66.06 704 GLU A N 1
ATOM 5588 C CA . GLU A 1 704 ? 6.871 3.084 -38.25 1 66.06 704 GLU A CA 1
ATOM 5589 C C . GLU A 1 704 ? 7.469 4.164 -39.156 1 66.06 704 GLU A C 1
ATOM 5591 O O . GLU A 1 704 ? 8.672 4.426 -39.094 1 66.06 704 GLU A O 1
ATOM 5596 N N . ALA A 1 705 ? 6.645 4.629 -39.906 1 74.06 705 ALA A N 1
ATOM 5597 C CA . ALA A 1 705 ? 7.109 5.707 -40.781 1 74.06 705 ALA A CA 1
ATOM 5598 C C . ALA A 1 705 ? 7.523 6.93 -39.969 1 74.06 705 ALA A C 1
ATOM 5600 O O . ALA A 1 705 ? 6.789 7.375 -39.062 1 74.06 705 ALA A O 1
ATOM 5601 N N . VAL A 1 706 ? 8.719 7.316 -40.25 1 73.94 706 VAL A N 1
ATOM 5602 C CA . VAL A 1 706 ? 9.219 8.422 -39.438 1 73.94 706 VAL A CA 1
ATOM 5603 C C . VAL A 1 706 ? 9.523 9.617 -40.344 1 73.94 706 VAL A C 1
ATOM 5605 O O . VAL A 1 706 ? 9.672 10.742 -39.844 1 73.94 706 VAL A O 1
ATOM 5608 N N . GLU A 1 707 ? 9.648 9.242 -41.594 1 76.25 707 GLU A N 1
ATOM 5609 C CA . GLU A 1 707 ? 10.047 10.336 -42.469 1 76.25 707 GLU A CA 1
ATOM 5610 C C . GLU A 1 707 ? 9.469 10.133 -43.875 1 76.25 707 GLU A C 1
ATOM 5612 O O . GLU A 1 707 ? 9.43 9.016 -44.375 1 76.25 707 GLU A O 1
ATOM 5617 N N . ILE A 1 708 ? 9 11.164 -44.375 1 77.56 708 ILE A N 1
ATOM 5618 C CA . ILE A 1 708 ? 8.586 11.195 -45.781 1 77.56 708 ILE A CA 1
ATOM 5619 C C . ILE A 1 708 ? 9.422 12.219 -46.531 1 77.56 708 ILE A C 1
ATOM 5621 O O . ILE A 1 708 ? 9.531 13.375 -46.125 1 77.56 708 ILE A O 1
ATOM 5625 N N . PHE A 1 709 ? 10.164 11.727 -47.531 1 73.44 709 PHE A N 1
ATOM 5626 C CA . PHE A 1 709 ? 10.977 12.578 -48.375 1 73.44 709 PHE A CA 1
ATOM 5627 C C . PHE A 1 709 ? 10.453 12.57 -49.812 1 73.44 709 PHE A C 1
ATOM 5629 O O . PHE A 1 709 ? 10.156 11.508 -50.375 1 73.44 709 PHE A O 1
ATOM 5636 N N . LEU A 1 710 ? 10.289 13.719 -50.375 1 75.5 710 LEU A N 1
ATOM 5637 C CA . LEU A 1 710 ? 9.859 13.875 -51.75 1 75.5 710 LEU A CA 1
ATOM 5638 C C . LEU A 1 710 ? 10.977 14.484 -52.594 1 75.5 710 LEU A C 1
ATOM 5640 O O . LEU A 1 710 ? 11.578 15.492 -52.188 1 75.5 710 LEU A O 1
ATOM 5644 N N . SER A 1 711 ? 11.406 13.82 -53.656 1 62.19 711 SER A N 1
ATOM 5645 C CA . SER A 1 711 ? 12.594 14.164 -54.438 1 62.19 711 SER A CA 1
ATOM 5646 C C . SER A 1 711 ? 12.32 15.336 -55.375 1 62.19 711 SER A C 1
ATOM 5648 O O . SER A 1 711 ? 13.242 15.852 -56 1 62.19 711 SER A O 1
ATOM 5650 N N . ASP A 1 712 ? 11.164 15.836 -55.469 1 60.84 712 ASP A N 1
ATOM 5651 C CA . ASP A 1 712 ? 10.914 16.703 -56.625 1 60.84 712 ASP A CA 1
ATOM 5652 C C . ASP A 1 712 ? 11.453 18.109 -56.375 1 60.84 712 ASP A C 1
ATOM 5654 O O . ASP A 1 712 ? 11.43 18.969 -57.281 1 60.84 712 ASP A O 1
ATOM 5658 N N . GLY A 1 713 ? 12.125 18.359 -55.375 1 55.81 713 GLY A N 1
ATOM 5659 C CA . GLY A 1 713 ? 12.828 19.609 -55.156 1 55.81 713 GLY A CA 1
ATOM 5660 C C . GLY A 1 713 ? 11.906 20.812 -55.125 1 55.81 713 GLY A C 1
ATOM 5661 O O . GLY A 1 713 ? 12.367 21.953 -55.062 1 55.81 713 GLY A O 1
ATOM 5662 N N . THR A 1 714 ? 10.609 20.656 -55.344 1 66.06 714 THR A N 1
ATOM 5663 C CA . THR A 1 714 ? 9.703 21.797 -55.281 1 66.06 714 THR A CA 1
ATOM 5664 C C . THR A 1 714 ? 9.453 22.203 -53.812 1 66.06 714 THR A C 1
ATOM 5666 O O . THR A 1 714 ? 9.672 21.406 -52.906 1 66.06 714 THR A O 1
ATOM 5669 N N . GLU A 1 715 ? 8.977 23.406 -53.844 1 66.5 715 GLU A N 1
ATOM 5670 C CA . GLU A 1 715 ? 8.664 23.922 -52.5 1 66.5 715 GLU A CA 1
ATOM 5671 C C . GLU A 1 715 ? 7.543 23.125 -51.844 1 66.5 715 GLU A C 1
ATOM 5673 O O . GLU A 1 715 ? 7.594 22.844 -50.656 1 66.5 715 GLU A O 1
ATOM 5678 N N . THR A 1 716 ? 6.668 22.719 -52.625 1 67.94 716 THR A N 1
ATOM 5679 C CA . THR A 1 716 ? 5.535 21.938 -52.125 1 67.94 716 THR A CA 1
ATOM 5680 C C . THR A 1 716 ? 5.992 20.578 -51.594 1 67.94 716 THR A C 1
ATOM 5682 O O . THR A 1 716 ? 5.578 20.156 -50.531 1 67.94 716 THR A O 1
ATOM 5685 N N . ALA A 1 717 ? 6.84 19.984 -52.312 1 68.81 717 ALA A N 1
ATOM 5686 C CA . ALA A 1 717 ? 7.355 18.672 -51.906 1 68.81 717 ALA A CA 1
ATOM 5687 C C . ALA A 1 717 ? 8.172 18.781 -50.625 1 68.81 717 ALA A C 1
ATOM 5689 O O . ALA A 1 717 ? 8.07 17.922 -49.75 1 68.81 717 ALA A O 1
ATOM 5690 N N . GLU A 1 718 ? 8.938 19.75 -50.562 1 70.69 718 GLU A N 1
ATOM 5691 C CA . GLU A 1 718 ? 9.75 19.938 -49.375 1 70.69 718 GLU A CA 1
ATOM 5692 C C . GLU A 1 718 ? 8.883 20.203 -48.156 1 70.69 718 GLU A C 1
ATOM 5694 O O . GLU A 1 718 ? 9.156 19.688 -47.062 1 70.69 718 GLU A O 1
ATOM 5699 N N . VAL A 1 719 ? 7.844 20.969 -48.375 1 74.56 719 VAL A N 1
ATOM 5700 C CA . VAL A 1 719 ? 6.922 21.266 -47.281 1 74.56 719 VAL A CA 1
ATOM 5701 C C . VAL A 1 719 ? 6.223 19.984 -46.812 1 74.56 719 VAL A C 1
ATOM 5703 O O . VAL A 1 719 ? 6.133 19.719 -45.625 1 74.56 719 VAL A O 1
ATOM 5706 N N . ILE A 1 720 ? 5.711 19.203 -47.688 1 75.69 720 ILE A N 1
ATOM 5707 C CA . ILE A 1 720 ? 5.031 17.953 -47.375 1 75.69 720 ILE A CA 1
ATOM 5708 C C . ILE A 1 720 ? 5.992 17.016 -46.625 1 75.69 720 ILE A C 1
ATOM 5710 O O . ILE A 1 720 ? 5.645 16.438 -45.625 1 75.69 720 ILE A O 1
ATOM 5714 N N . GLY A 1 721 ? 7.242 16.938 -47.156 1 75.25 721 GLY A N 1
ATOM 5715 C CA . GLY A 1 721 ? 8.234 16.078 -46.531 1 75.25 721 GLY A CA 1
ATOM 5716 C C . GLY A 1 721 ? 8.562 16.469 -45.125 1 75.25 721 GLY A C 1
ATOM 5717 O O . GLY A 1 721 ? 8.555 15.625 -44.219 1 75.25 721 GLY A O 1
ATOM 5718 N N . ARG A 1 722 ? 8.812 17.625 -44.938 1 71.12 722 ARG A N 1
ATOM 5719 C CA . ARG A 1 722 ? 9.266 18.109 -43.625 1 71.12 722 ARG A CA 1
ATOM 5720 C C . ARG A 1 722 ? 8.133 18.062 -42.625 1 71.12 722 ARG A C 1
ATOM 5722 O O . ARG A 1 722 ? 8.32 17.594 -41.5 1 71.12 722 ARG A O 1
ATOM 5729 N N . LEU A 1 723 ? 6.977 18.516 -43.031 1 73.25 723 LEU A N 1
ATOM 5730 C CA . LEU A 1 723 ? 5.875 18.578 -42.062 1 73.25 723 LEU A CA 1
ATOM 5731 C C . LEU A 1 723 ? 5.328 17.188 -41.781 1 73.25 723 LEU A C 1
ATOM 5733 O O . LEU A 1 723 ? 4.973 16.891 -40.625 1 73.25 723 LEU A O 1
ATOM 5737 N N . SER A 1 724 ? 5.23 16.375 -42.719 1 76.12 724 SER A N 1
ATOM 5738 C CA . SER A 1 724 ? 4.812 15 -42.5 1 76.12 724 SER A CA 1
ATOM 5739 C C . SER A 1 724 ? 5.809 14.273 -41.594 1 76.12 724 SER A C 1
ATOM 5741 O O . SER A 1 724 ? 5.414 13.516 -40.688 1 76.12 724 SER A O 1
ATOM 5743 N N . SER A 1 725 ? 7.094 14.516 -41.812 1 72.31 725 SER A N 1
ATOM 5744 C CA . SER A 1 725 ? 8.125 13.82 -41.031 1 72.31 725 SER A CA 1
ATOM 5745 C C . SER A 1 725 ? 8.102 14.25 -39.562 1 72.31 725 SER A C 1
ATOM 5747 O O . SER A 1 725 ? 8.219 13.414 -38.656 1 72.31 725 SER A O 1
ATOM 5749 N N . ILE A 1 726 ? 7.926 15.453 -39.406 1 68.88 726 ILE A N 1
ATOM 5750 C CA . ILE A 1 726 ? 7.871 15.906 -38.031 1 68.88 726 ILE A CA 1
ATOM 5751 C C . ILE A 1 726 ? 6.578 15.422 -37.375 1 68.88 726 ILE A C 1
ATOM 5753 O O . ILE A 1 726 ? 6.566 15.062 -36.188 1 68.88 726 ILE A O 1
ATOM 5757 N N . ALA A 1 727 ? 5.477 15.406 -38.094 1 69.44 727 ALA A N 1
ATOM 5758 C CA . ALA A 1 727 ? 4.211 14.875 -37.594 1 69.44 727 ALA A CA 1
ATOM 5759 C C . ALA A 1 727 ? 4.34 13.391 -37.25 1 69.44 727 ALA A C 1
ATOM 5761 O O . ALA A 1 727 ? 3.869 12.945 -36.188 1 69.44 727 ALA A O 1
ATOM 5762 N N . LEU A 1 728 ? 4.969 12.719 -38.094 1 72.56 728 LEU A N 1
ATOM 5763 C CA . LEU A 1 728 ? 5.195 11.297 -37.875 1 72.56 728 LEU A CA 1
ATOM 5764 C C . LEU A 1 728 ? 6.047 11.055 -36.656 1 72.56 728 LEU A C 1
ATOM 5766 O O . LEU A 1 728 ? 5.727 10.195 -35.812 1 72.56 728 LEU A O 1
ATOM 5770 N N . ARG A 1 729 ? 7.023 11.836 -36.531 1 63.47 729 ARG A N 1
ATOM 5771 C CA . ARG A 1 729 ? 7.938 11.672 -35.406 1 63.47 729 ARG A CA 1
ATOM 5772 C C . ARG A 1 729 ? 7.301 12.141 -34.125 1 63.47 729 ARG A C 1
ATOM 5774 O O . ARG A 1 729 ? 7.719 11.727 -33.031 1 63.47 729 ARG A O 1
ATOM 5781 N N . ALA A 1 730 ? 6.328 12.938 -34.375 1 61.16 730 ALA A N 1
ATOM 5782 C CA . ALA A 1 730 ? 5.566 13.414 -33.219 1 61.16 730 ALA A CA 1
ATOM 5783 C C . ALA A 1 730 ? 4.461 12.422 -32.844 1 61.16 730 ALA A C 1
ATOM 5785 O O . ALA A 1 730 ? 3.727 12.641 -31.891 1 61.16 730 ALA A O 1
ATOM 5786 N N . GLY A 1 731 ? 4.254 11.344 -33.656 1 60.25 731 GLY A N 1
ATOM 5787 C CA . GLY A 1 731 ? 3.334 10.266 -33.312 1 60.25 731 GLY A CA 1
ATOM 5788 C C . GLY A 1 731 ? 2.064 10.289 -34.125 1 60.25 731 GLY A C 1
ATOM 5789 O O . GLY A 1 731 ? 1.134 9.523 -33.875 1 60.25 731 GLY A O 1
ATOM 5790 N N . VAL A 1 732 ? 1.956 11.125 -35.125 1 64.62 732 VAL A N 1
ATOM 5791 C CA . VAL A 1 732 ? 0.806 11.148 -36.031 1 64.62 732 VAL A CA 1
ATOM 5792 C C . VAL A 1 732 ? 0.831 9.914 -36.906 1 64.62 732 VAL A C 1
ATOM 5794 O O . VAL A 1 732 ? 1.882 9.547 -37.469 1 64.62 732 VAL A O 1
ATOM 5797 N N . SER A 1 733 ? -0.353 9.375 -37.031 1 69.56 733 SER A N 1
ATOM 5798 C CA . SER A 1 733 ? -0.411 8.188 -37.875 1 69.56 733 SER A CA 1
ATOM 5799 C C . SER A 1 733 ? -0.221 8.531 -39.344 1 69.56 733 SER A C 1
ATOM 5801 O O . SER A 1 733 ? -0.601 9.625 -39.781 1 69.56 733 SER A O 1
ATOM 5803 N N . THR A 1 734 ? 0.347 7.605 -39.906 1 72 734 THR A N 1
ATOM 5804 C CA . THR A 1 734 ? 0.522 7.773 -41.344 1 72 734 THR A CA 1
ATOM 5805 C C . THR A 1 734 ? -0.83 7.883 -42.031 1 72 734 THR A C 1
ATOM 5807 O O . THR A 1 734 ? -0.966 8.609 -43.031 1 72 734 THR A O 1
ATOM 5810 N N . ASP A 1 735 ? -1.651 7.117 -41.469 1 72.5 735 ASP A N 1
ATOM 5811 C CA . ASP A 1 735 ? -2.982 7.156 -42.062 1 72.5 735 ASP A CA 1
ATOM 5812 C C . ASP A 1 735 ? -3.57 8.562 -42 1 72.5 735 ASP A C 1
ATOM 5814 O O . ASP A 1 735 ? -4.215 9.016 -42.938 1 72.5 735 ASP A O 1
ATOM 5818 N N . GLU A 1 736 ? -3.357 9.125 -40.969 1 74.38 736 GLU A N 1
ATOM 5819 C CA . GLU A 1 736 ? -3.854 10.484 -40.812 1 74.38 736 GLU A CA 1
ATOM 5820 C C . GLU A 1 736 ? -3.178 11.43 -41.812 1 74.38 736 GLU A C 1
ATOM 5822 O O . GLU A 1 736 ? -3.832 12.305 -42.375 1 74.38 736 GLU A O 1
ATOM 5827 N N . ILE A 1 737 ? -2.053 11.281 -42 1 78 737 ILE A N 1
ATOM 5828 C CA . ILE A 1 737 ? -1.314 12.094 -42.938 1 78 737 ILE A CA 1
ATOM 5829 C C . ILE A 1 737 ? -1.859 11.859 -44.375 1 78 737 ILE A C 1
ATOM 5831 O O . ILE A 1 737 ? -2.117 12.812 -45.094 1 78 737 ILE A O 1
ATOM 5835 N N . VAL A 1 738 ? -2.002 10.594 -44.625 1 79 738 VAL A N 1
ATOM 5836 C CA . VAL A 1 738 ? -2.514 10.211 -45.938 1 79 738 VAL A CA 1
ATOM 5837 C C . VAL A 1 738 ? -3.912 10.797 -46.125 1 79 738 VAL A C 1
ATOM 5839 O O . VAL A 1 738 ? -4.223 11.328 -47.188 1 79 738 VAL A O 1
ATOM 5842 N N . GLU A 1 739 ? -4.629 10.656 -45.188 1 78.44 739 GLU A N 1
ATOM 5843 C CA . GLU A 1 739 ? -5.992 11.172 -45.281 1 78.44 739 GLU A CA 1
ATOM 5844 C C . GLU A 1 739 ? -5.996 12.68 -45.5 1 78.44 739 GLU A C 1
ATOM 5846 O O . GLU A 1 739 ? -6.773 13.195 -46.312 1 78.44 739 GLU A O 1
ATOM 5851 N N . GLN A 1 740 ? -5.199 13.383 -44.844 1 76.81 740 GLN A N 1
ATOM 5852 C CA . GLN A 1 740 ? -5.129 14.828 -45 1 76.81 740 GLN A CA 1
ATOM 5853 C C . GLN A 1 740 ? -4.641 15.211 -46.406 1 76.81 740 GLN A C 1
ATOM 5855 O O . GLN A 1 740 ? -5.137 16.172 -47 1 76.81 740 GLN A O 1
ATOM 5860 N N . LEU A 1 741 ? -3.746 14.516 -46.844 1 79.56 741 LEU A N 1
ATOM 5861 C CA . LEU A 1 741 ? -3.229 14.789 -48.156 1 79.56 741 LEU A CA 1
ATOM 5862 C C . LEU A 1 741 ? -4.285 14.508 -49.219 1 79.56 741 LEU A C 1
ATOM 5864 O O . LEU A 1 741 ? -4.371 15.219 -50.219 1 79.56 741 LEU A O 1
ATOM 5868 N N . LYS A 1 742 ? -5.051 13.484 -49 1 78.06 742 LYS A N 1
ATOM 5869 C CA . LYS A 1 742 ? -6.113 13.141 -49.938 1 78.06 742 LYS A CA 1
ATOM 5870 C C . LYS A 1 742 ? -7.164 14.242 -50 1 78.06 742 LYS A C 1
ATOM 5872 O O . LYS A 1 742 ? -7.855 14.383 -51 1 78.06 742 LYS A O 1
ATOM 5877 N N . LYS A 1 743 ? -7.273 14.977 -49.031 1 74.88 743 LYS A N 1
ATOM 5878 C CA . LYS A 1 743 ? -8.32 15.992 -48.969 1 74.88 743 LYS A CA 1
ATOM 5879 C C . LYS A 1 743 ? -7.875 17.297 -49.625 1 74.88 743 LYS A C 1
ATOM 5881 O O . LYS A 1 743 ? -8.672 18.219 -49.75 1 74.88 743 LYS A O 1
ATOM 5886 N N . VAL A 1 744 ? -6.684 17.359 -49.875 1 71.5 744 VAL A N 1
ATOM 5887 C CA . VAL A 1 744 ? -6.188 18.547 -50.562 1 71.5 744 VAL A CA 1
ATOM 5888 C C . VAL A 1 744 ? -6.758 18.594 -51.969 1 71.5 744 VAL A C 1
ATOM 5890 O O . VAL A 1 744 ? -6.797 17.578 -52.656 1 71.5 744 VAL A O 1
ATOM 5893 N N . LYS A 1 745 ? -7.199 19.734 -52.375 1 70.19 745 LYS A N 1
ATOM 5894 C CA . LYS A 1 745 ? -7.758 19.875 -53.719 1 70.19 745 LYS A CA 1
ATOM 5895 C C . LYS A 1 745 ? -6.684 19.703 -54.781 1 70.19 745 LYS A C 1
ATOM 5897 O O . LYS A 1 745 ? -5.551 20.156 -54.625 1 70.19 745 LYS A O 1
ATOM 5902 N N . GLY A 1 746 ? -6.898 19 -55.906 1 69.31 746 GLY A N 1
ATOM 5903 C CA . GLY A 1 746 ? -5.965 18.719 -57 1 69.31 746 GLY A CA 1
ATOM 5904 C C . GLY A 1 746 ? -5.582 17.25 -57.094 1 69.31 746 GLY A C 1
ATOM 5905 O O . GLY A 1 746 ? -6.031 16.438 -56.281 1 69.31 746 GLY A O 1
ATOM 5906 N N . THR A 1 747 ? -4.777 16.969 -58 1 73.62 747 THR A N 1
ATOM 5907 C CA . THR A 1 747 ? -4.477 15.562 -58.25 1 73.62 747 THR A CA 1
ATOM 5908 C C . THR A 1 747 ? -3.094 15.203 -57.719 1 73.62 747 THR A C 1
ATOM 5910 O O . THR A 1 747 ? -2.811 14.031 -57.469 1 73.62 747 THR A O 1
ATOM 5913 N N . TYR A 1 748 ? -2.297 16.25 -57.406 1 76.88 748 TYR A N 1
ATOM 5914 C CA . TYR A 1 748 ? -0.927 15.984 -56.969 1 76.88 748 TYR A CA 1
ATOM 5915 C C . TYR A 1 748 ? -0.896 15.383 -55.594 1 76.88 748 TYR A C 1
ATOM 5917 O O . TYR A 1 748 ? -0.314 14.312 -55.375 1 76.88 748 TYR A O 1
ATOM 5925 N N . CYS A 1 749 ? -1.521 16.031 -54.656 1 77.31 749 CYS A N 1
ATOM 5926 C CA . CYS A 1 749 ? -1.477 15.57 -53.281 1 77.31 749 CYS A CA 1
ATOM 5927 C C . CYS A 1 749 ? -2.254 14.273 -53.125 1 77.31 749 CYS A C 1
ATOM 5929 O O . CYS A 1 749 ? -1.851 13.398 -52.344 1 77.31 749 CYS A O 1
ATOM 5931 N N . LYS A 1 750 ? -3.25 14.141 -53.844 1 78.38 750 LYS A N 1
ATOM 5932 C CA . LYS A 1 750 ? -4 12.891 -53.812 1 78.38 750 LYS A CA 1
ATOM 5933 C C . LYS A 1 750 ? -3.162 11.727 -54.312 1 78.38 750 LYS A C 1
ATOM 5935 O O . LYS A 1 750 ? -3.184 10.633 -53.75 1 78.38 750 LYS A O 1
ATOM 5940 N N . GLY A 1 751 ? -2.52 12.031 -55.438 1 78.38 751 GLY A N 1
ATOM 5941 C CA . GLY A 1 751 ? -1.614 11.031 -55.969 1 78.38 751 GLY A CA 1
ATOM 5942 C C . GLY A 1 751 ? -0.476 10.688 -55.031 1 78.38 751 GLY A C 1
ATOM 5943 O O . GLY A 1 751 ? -0.134 9.516 -54.844 1 78.38 751 GLY A O 1
ATOM 5944 N N . LEU A 1 752 ? 0.035 11.727 -54.438 1 78.62 752 LEU A N 1
ATOM 5945 C CA . LEU A 1 752 ? 1.099 11.516 -53.438 1 78.62 752 LEU A CA 1
ATOM 5946 C C . LEU A 1 752 ? 0.6 10.68 -52.281 1 78.62 752 LEU A C 1
ATOM 5948 O O . LEU A 1 752 ? 1.304 9.781 -51.812 1 78.62 752 LEU A O 1
ATOM 5952 N N . ALA A 1 753 ? -0.574 11 -51.844 1 79.75 753 ALA A N 1
ATOM 5953 C CA . ALA A 1 753 ? -1.169 10.258 -50.75 1 79.75 753 ALA A CA 1
ATOM 5954 C C . ALA A 1 753 ? -1.312 8.781 -51.094 1 79.75 753 ALA A C 1
ATOM 5956 O O . ALA A 1 753 ? -1.037 7.906 -50.281 1 79.75 753 ALA A O 1
ATOM 5957 N N . GLN A 1 754 ? -1.66 8.562 -52.25 1 79.12 754 GLN A N 1
ATOM 5958 C CA . GLN A 1 754 ? -1.797 7.184 -52.719 1 79.12 754 GLN A CA 1
ATOM 5959 C C . GLN A 1 754 ? -0.442 6.484 -52.781 1 79.12 754 GLN A C 1
ATOM 5961 O O . GLN A 1 754 ? -0.322 5.32 -52.375 1 79.12 754 GLN A O 1
ATOM 5966 N N . GLU A 1 755 ? 0.496 7.188 -53.219 1 77.69 755 GLU A N 1
ATOM 5967 C CA . GLU A 1 755 ? 1.818 6.578 -53.312 1 77.69 755 GLU A CA 1
ATOM 5968 C C . GLU A 1 755 ? 2.439 6.379 -51.938 1 77.69 755 GLU A C 1
ATOM 5970 O O . GLU A 1 755 ? 3.127 5.383 -51.688 1 77.69 755 GLU A O 1
ATOM 5975 N N . ILE A 1 756 ? 2.191 7.309 -51.094 1 77.69 756 ILE A N 1
ATOM 5976 C CA . ILE A 1 756 ? 2.646 7.125 -49.719 1 77.69 756 ILE A CA 1
ATOM 5977 C C . ILE A 1 756 ? 1.968 5.902 -49.094 1 77.69 756 ILE A C 1
ATOM 5979 O O . ILE A 1 756 ? 2.623 5.078 -48.469 1 77.69 756 ILE A O 1
ATOM 5983 N N . SER A 1 757 ? 0.759 5.793 -49.344 1 78.12 757 SER A N 1
ATOM 5984 C CA . SER A 1 757 ? 0.026 4.625 -48.875 1 78.12 757 SER A CA 1
ATOM 5985 C C . SER A 1 757 ? 0.59 3.336 -49.438 1 78.12 757 SER A C 1
ATOM 5987 O O . SER A 1 757 ? 0.738 2.338 -48.75 1 78.12 757 SER A O 1
ATOM 5989 N N . LYS A 1 758 ? 0.905 3.42 -50.625 1 76.31 758 LYS A N 1
ATOM 5990 C CA . LYS A 1 758 ? 1.504 2.256 -51.281 1 76.31 758 LYS A CA 1
ATOM 5991 C C . LYS A 1 758 ? 2.9 1.98 -50.719 1 76.31 758 LYS A C 1
ATOM 5993 O O . LYS A 1 758 ? 3.289 0.822 -50.562 1 76.31 758 LYS A O 1
ATOM 5998 N N . ALA A 1 759 ? 3.625 2.994 -50.5 1 73.88 759 ALA A N 1
ATOM 5999 C CA . ALA A 1 759 ? 4.957 2.824 -49.938 1 73.88 759 ALA A CA 1
ATOM 6000 C C . ALA A 1 759 ? 4.875 2.16 -48.562 1 73.88 759 ALA A C 1
ATOM 6002 O O . ALA A 1 759 ? 5.711 1.316 -48.219 1 73.88 759 ALA A O 1
ATOM 6003 N N . LEU A 1 760 ? 3.906 2.582 -47.938 1 72.88 760 LEU A N 1
ATOM 6004 C CA . LEU A 1 760 ? 3.688 1.96 -46.625 1 72.88 760 LEU A CA 1
ATOM 6005 C C . LEU A 1 760 ? 3.385 0.473 -46.781 1 72.88 760 LEU A C 1
ATOM 6007 O O . LEU A 1 760 ? 3.924 -0.353 -46.031 1 72.88 760 LEU A O 1
ATOM 6011 N N . ASN A 1 761 ? 2.629 0.256 -47.719 1 68.31 761 ASN A N 1
ATOM 6012 C CA . ASN A 1 761 ? 2.316 -1.134 -48.031 1 68.31 761 ASN A CA 1
ATOM 6013 C C . ASN A 1 761 ? 3.531 -1.87 -48.594 1 68.31 761 ASN A C 1
ATOM 6015 O O . ASN A 1 761 ? 3.754 -3.039 -48.281 1 68.31 761 ASN A O 1
ATOM 6019 N N . ASP A 1 762 ? 4.285 -1.15 -49.406 1 67.19 762 ASP A N 1
ATOM 6020 C CA . ASP A 1 762 ? 5.484 -1.738 -50 1 67.19 762 ASP A CA 1
ATOM 6021 C C . ASP A 1 762 ? 6.531 -2.035 -48.938 1 67.19 762 ASP A C 1
ATOM 6023 O O . ASP A 1 762 ? 7.32 -2.973 -49.062 1 67.19 762 ASP A O 1
ATOM 6027 N N . PHE A 1 763 ? 6.477 -1.058 -48.094 1 62.22 763 PHE A N 1
ATOM 6028 C CA . PHE A 1 763 ? 7.438 -1.309 -47 1 62.22 763 PHE A CA 1
ATOM 6029 C C . PHE A 1 763 ? 7.238 -2.699 -46.406 1 62.22 763 PHE A C 1
ATOM 6031 O O . PHE A 1 763 ? 8.203 -3.438 -46.219 1 62.22 763 PHE A O 1
ATOM 6038 N N . ASN A 1 764 ? 6.008 -2.871 -46.188 1 54.28 764 ASN A N 1
ATOM 6039 C CA . ASN A 1 764 ? 5.723 -4.207 -45.656 1 54.28 764 ASN A CA 1
ATOM 6040 C C . ASN A 1 764 ? 6.164 -5.293 -46.625 1 54.28 764 ASN A C 1
ATOM 6042 O O . ASN A 1 764 ? 6.648 -6.348 -46.219 1 54.28 764 ASN A O 1
ATOM 6046 N N . GLN A 1 765 ? 6.016 -4.98 -47.812 1 52.81 765 GLN A N 1
ATOM 6047 C CA . GLN A 1 765 ? 6.375 -5.945 -48.844 1 52.81 765 GLN A CA 1
ATOM 6048 C C . GLN A 1 765 ? 7.879 -5.926 -49.125 1 52.81 765 GLN A C 1
ATOM 6050 O O . GLN A 1 765 ? 8.492 -6.977 -49.312 1 52.81 765 GLN A O 1
ATOM 6055 N N . LEU A 1 766 ? 8.438 -4.754 -49.406 1 52.5 766 LEU A N 1
ATOM 6056 C CA . LEU A 1 766 ? 9.82 -4.613 -49.875 1 52.5 766 LEU A CA 1
ATOM 6057 C C . LEU A 1 766 ? 10.789 -4.773 -48.688 1 52.5 766 LEU A C 1
ATOM 6059 O O . LEU A 1 766 ? 11.906 -5.27 -48.875 1 52.5 766 LEU A O 1
ATOM 6063 N N . TRP A 1 767 ? 10.445 -4.008 -47.844 1 44.97 767 TRP A N 1
ATOM 6064 C CA . TRP A 1 767 ? 11.32 -4.09 -46.688 1 44.97 767 TRP A CA 1
ATOM 6065 C C . TRP A 1 767 ? 10.773 -5.078 -45.656 1 44.97 767 TRP A C 1
ATOM 6067 O O . TRP A 1 767 ? 11.32 -5.207 -44.562 1 44.97 767 TRP A O 1
ATOM 6077 N N . GLY A 1 768 ? 9.539 -5.328 -45.938 1 37.41 768 GLY A N 1
ATOM 6078 C CA . GLY A 1 768 ? 9.062 -6.5 -45.219 1 37.41 768 GLY A CA 1
ATOM 6079 C C . GLY A 1 768 ? 10.039 -7.66 -45.25 1 37.41 768 GLY A C 1
ATOM 6080 O O . GLY A 1 768 ? 9.641 -8.812 -45.062 1 37.41 768 GLY A O 1
ATOM 6081 N N . SER A 1 769 ? 11.055 -7.199 -45.969 1 31.98 769 SER A N 1
ATOM 6082 C CA . SER A 1 769 ? 11.953 -8.344 -46.031 1 31.98 769 SER A CA 1
ATOM 6083 C C . SER A 1 769 ? 11.828 -9.203 -44.781 1 31.98 769 SER A C 1
ATOM 6085 O O . SER A 1 769 ? 11.328 -8.742 -43.75 1 31.98 769 SER A O 1
ATOM 6087 N N . LYS A 1 770 ? 12.336 -10.383 -45.094 1 29.75 770 LYS A N 1
ATOM 6088 C CA . LYS A 1 770 ? 12.977 -11.344 -44.188 1 29.75 770 LYS A CA 1
ATOM 6089 C C . LYS A 1 770 ? 13.758 -10.633 -43.094 1 29.75 770 LYS A C 1
ATOM 6091 O O . LYS A 1 770 ? 14.805 -10.039 -43.344 1 29.75 770 LYS A O 1
ATOM 6096 N N . ILE A 1 771 ? 13.109 -9.75 -42.406 1 28.31 771 ILE A N 1
ATOM 6097 C CA . ILE A 1 771 ? 13.859 -9.438 -41.219 1 28.31 771 ILE A CA 1
ATOM 6098 C C . ILE A 1 771 ? 14.891 -10.539 -40.938 1 28.31 771 ILE A C 1
ATOM 6100 O O . ILE A 1 771 ? 14.539 -11.641 -40.531 1 28.31 771 ILE A O 1
ATOM 6104 N N . GLU A 1 772 ? 15.711 -10.789 -41.906 1 24.64 772 GLU A N 1
ATOM 6105 C CA . GLU A 1 772 ? 16.844 -11.672 -41.625 1 24.64 772 GLU A CA 1
ATOM 6106 C C . GLU A 1 772 ? 17.406 -11.414 -40.25 1 24.64 772 GLU A C 1
ATOM 6108 O O . GLU A 1 772 ? 16.984 -10.484 -39.531 1 24.64 772 GLU A O 1
ATOM 6113 N N . ASP A 1 773 ? 18.875 -11.656 -40.281 1 22.09 773 ASP A N 1
ATOM 6114 C CA . ASP A 1 773 ? 19.719 -12 -39.125 1 22.09 773 ASP A CA 1
ATOM 6115 C C . ASP A 1 773 ? 19.891 -10.812 -38.188 1 22.09 773 ASP A C 1
ATOM 6117 O O . ASP A 1 773 ? 20.766 -9.977 -38.375 1 22.09 773 ASP A O 1
ATOM 6121 N N . TYR A 1 774 ? 19.016 -10.102 -38.125 1 25 774 TYR A N 1
ATOM 6122 C CA . TYR A 1 774 ? 19.422 -9.102 -37.156 1 25 774 TYR A CA 1
ATOM 6123 C C . TYR A 1 774 ? 20.016 -9.758 -35.906 1 25 774 TYR A C 1
ATOM 6125 O O . TYR A 1 774 ? 19.484 -10.758 -35.406 1 25 774 TYR A O 1
ATOM 6133 N N . GLU A 1 775 ? 21.328 -9.664 -35.938 1 21.39 775 GLU A N 1
ATOM 6134 C CA . GLU A 1 775 ? 22.125 -10.148 -34.812 1 21.39 775 GLU A CA 1
ATOM 6135 C C . GLU A 1 775 ? 21.609 -9.562 -33.5 1 21.39 775 GLU A C 1
ATOM 6137 O O . GLU A 1 775 ? 21.609 -8.352 -33.281 1 21.39 775 GLU A O 1
ATOM 6142 N N . VAL A 1 776 ? 20.609 -10.102 -33.125 1 25.17 776 VAL A N 1
ATOM 6143 C CA . VAL A 1 776 ? 20.047 -9.906 -31.781 1 25.17 776 VAL A CA 1
ATOM 6144 C C . VAL A 1 776 ? 21.141 -10.07 -30.734 1 25.17 776 VAL A C 1
ATOM 6146 O O . VAL A 1 776 ? 21.75 -11.141 -30.625 1 25.17 776 VAL A O 1
ATOM 6149 N N . ILE A 1 777 ? 21.859 -9.141 -30.5 1 23.45 777 ILE A N 1
ATOM 6150 C CA . ILE A 1 777 ? 22.859 -9.156 -29.438 1 23.45 777 ILE A CA 1
ATOM 6151 C C . ILE A 1 777 ? 22.172 -9.477 -28.109 1 23.45 777 ILE A C 1
ATOM 6153 O O . ILE A 1 777 ? 21.328 -8.711 -27.641 1 23.45 777 ILE A O 1
ATOM 6157 N N . ARG A 1 778 ? 21.953 -10.75 -27.875 1 26.31 778 ARG A N 1
ATOM 6158 C CA . ARG A 1 778 ? 21.391 -11.492 -26.75 1 26.31 778 ARG A CA 1
ATOM 6159 C C . ARG A 1 778 ? 22.203 -11.242 -25.484 1 26.31 778 ARG A C 1
ATOM 6161 O O . ARG A 1 778 ? 23.359 -11.656 -25.391 1 26.31 778 ARG A O 1
ATOM 6168 N N . THR A 1 779 ? 22.25 -10.156 -24.953 1 30.48 779 THR A N 1
ATOM 6169 C CA . THR A 1 779 ? 23.016 -10.109 -23.719 1 30.48 779 THR A CA 1
ATOM 6170 C C . THR A 1 779 ? 22.297 -10.859 -22.609 1 30.48 779 THR A C 1
ATOM 6172 O O . THR A 1 779 ? 21.25 -10.422 -22.141 1 30.48 779 THR A O 1
ATOM 6175 N N . GLY A 1 780 ? 22.125 -12.094 -22.734 1 31.39 780 GLY A N 1
ATOM 6176 C CA . GLY A 1 780 ? 21.375 -13.086 -21.984 1 31.39 780 GLY A CA 1
ATOM 6177 C C . GLY A 1 780 ? 21.641 -13.039 -20.484 1 31.39 780 GLY A C 1
ATOM 6178 O O . GLY A 1 780 ? 21.172 -13.891 -19.734 1 31.39 780 GLY A O 1
ATOM 6179 N N . THR A 1 781 ? 22.719 -12.602 -20.109 1 33.34 781 THR A N 1
ATOM 6180 C CA . THR A 1 781 ? 23 -12.758 -18.688 1 33.34 781 THR A CA 1
ATOM 6181 C C . THR A 1 781 ? 22.125 -11.828 -17.859 1 33.34 781 THR A C 1
ATOM 6183 O O . THR A 1 781 ? 21.891 -10.68 -18.234 1 33.34 781 THR A O 1
ATOM 6186 N N . PRO A 1 782 ? 21.5 -12.43 -16.953 1 40.75 782 PRO A N 1
ATOM 6187 C CA . PRO A 1 782 ? 20.844 -11.5 -16.031 1 40.75 782 PRO A CA 1
ATOM 6188 C C . PRO A 1 782 ? 21.688 -10.266 -15.734 1 40.75 782 PRO A C 1
ATOM 6190 O O . PRO A 1 782 ? 22.875 -10.398 -15.43 1 40.75 782 PRO A O 1
ATOM 6193 N N . LYS A 1 783 ? 21.344 -9.18 -16.234 1 43.88 783 LYS A N 1
ATOM 6194 C CA . LYS A 1 783 ? 22.094 -7.93 -16.094 1 43.88 783 LYS A CA 1
ATOM 6195 C C . LYS A 1 783 ? 21.891 -7.324 -14.711 1 43.88 783 LYS A C 1
ATOM 6197 O O . LYS A 1 783 ? 20.906 -7.609 -14.039 1 43.88 783 LYS A O 1
ATOM 6202 N N . THR A 1 784 ? 22.984 -6.824 -14.219 1 42.12 784 THR A N 1
ATOM 6203 C CA . THR A 1 784 ? 22.859 -6.043 -13 1 42.12 784 THR A CA 1
ATOM 6204 C C . THR A 1 784 ? 21.797 -4.957 -13.156 1 42.12 784 THR A C 1
ATOM 6206 O O . THR A 1 784 ? 21.438 -4.59 -14.281 1 42.12 784 THR A O 1
ATOM 6209 N N . ARG A 1 785 ? 21.172 -4.676 -12.117 1 44.47 785 ARG A N 1
ATOM 6210 C CA . ARG A 1 785 ? 20.172 -3.609 -12.188 1 44.47 785 ARG A CA 1
ATOM 6211 C C . ARG A 1 785 ? 20.703 -2.42 -12.984 1 44.47 785 ARG A C 1
ATOM 6213 O O . ARG A 1 785 ? 19.953 -1.809 -13.758 1 44.47 785 ARG A O 1
ATOM 6220 N N . GLU A 1 786 ? 22.016 -2.213 -12.781 1 43.34 786 GLU A N 1
ATOM 6221 C CA . GLU A 1 786 ? 22.672 -1.136 -13.516 1 43.34 786 GLU A CA 1
ATOM 6222 C C . GLU A 1 786 ? 22.734 -1.444 -15.016 1 43.34 786 GLU A C 1
ATOM 6224 O O . GLU A 1 786 ? 22.484 -0.566 -15.844 1 43.34 786 GLU A O 1
ATOM 6229 N N . GLU A 1 787 ? 22.953 -2.684 -15.258 1 48.06 787 GLU A N 1
ATOM 6230 C CA . GLU A 1 787 ? 23.031 -3.072 -16.672 1 48.06 787 GLU A CA 1
ATOM 6231 C C . GLU A 1 787 ? 21.641 -3.051 -17.312 1 48.06 787 GLU A C 1
ATOM 6233 O O . GLU A 1 787 ? 21.5 -2.625 -18.469 1 48.06 787 GLU A O 1
ATOM 6238 N N . VAL A 1 788 ? 20.766 -3.506 -16.531 1 53.12 788 VAL A N 1
ATOM 6239 C CA . VAL A 1 788 ? 19.391 -3.453 -17.016 1 53.12 788 VAL A CA 1
ATOM 6240 C C . VAL A 1 788 ? 18.953 -2 -17.203 1 53.12 788 VAL A C 1
ATOM 6242 O O . VAL A 1 788 ? 18.406 -1.64 -18.25 1 53.12 788 VAL A O 1
ATOM 6245 N N . GLU A 1 789 ? 19.281 -1.229 -16.219 1 48.5 789 GLU A N 1
ATOM 6246 C CA . GLU A 1 789 ? 18.938 0.188 -16.328 1 48.5 789 GLU A CA 1
ATOM 6247 C C . GLU A 1 789 ? 19.641 0.827 -17.531 1 48.5 789 GLU A C 1
ATOM 6249 O O . GLU A 1 789 ? 19.031 1.594 -18.281 1 48.5 789 GLU A O 1
ATOM 6254 N N . LYS A 1 790 ? 20.938 0.506 -17.734 1 44.97 790 LYS A N 1
ATOM 6255 C CA . LYS A 1 790 ? 21.688 1.035 -18.859 1 44.97 790 LYS A CA 1
ATOM 6256 C C . LYS A 1 790 ? 21.141 0.529 -20.188 1 44.97 790 LYS A C 1
ATOM 6258 O O . LYS A 1 790 ? 21.016 1.293 -21.156 1 44.97 790 LYS A O 1
ATOM 6263 N N . PHE A 1 791 ? 20.875 -0.725 -20.156 1 51.16 791 PHE A N 1
ATOM 6264 C CA . PHE A 1 791 ? 20.312 -1.322 -21.359 1 51.16 791 PHE A CA 1
ATOM 6265 C C . PHE A 1 791 ? 18.906 -0.785 -21.625 1 51.16 791 PHE A C 1
ATOM 6267 O O . PHE A 1 791 ? 18.578 -0.457 -22.766 1 51.16 791 PHE A O 1
ATOM 6274 N N . VAL A 1 792 ? 18.219 -0.715 -20.594 1 54 792 VAL A N 1
ATOM 6275 C CA . VAL A 1 792 ? 16.875 -0.171 -20.703 1 54 792 VAL A CA 1
ATOM 6276 C C . VAL A 1 792 ? 16.938 1.275 -21.188 1 54 792 VAL A C 1
ATOM 6278 O O . VAL A 1 792 ? 16.172 1.671 -22.078 1 54 792 VAL A O 1
ATOM 6281 N N . TYR A 1 793 ? 17.859 1.921 -20.594 1 50.06 793 TYR A N 1
ATOM 6282 C CA . TYR A 1 793 ? 18.094 3.293 -21.031 1 50.06 793 TYR A CA 1
ATOM 6283 C C . TYR A 1 793 ? 18.672 3.324 -22.453 1 50.06 793 TYR A C 1
ATOM 6285 O O . TYR A 1 793 ? 18.219 4.109 -23.281 1 50.06 793 TYR A O 1
ATOM 6293 N N . ALA A 1 794 ? 19.688 2.488 -22.75 1 45.72 794 ALA A N 1
ATOM 6294 C CA . ALA A 1 794 ? 20.391 2.469 -24.016 1 45.72 794 ALA A CA 1
ATOM 6295 C C . ALA A 1 794 ? 19.469 2.016 -25.156 1 45.72 794 ALA A C 1
ATOM 6297 O O . ALA A 1 794 ? 19.609 2.457 -26.297 1 45.72 794 ALA A O 1
ATOM 6298 N N . ASN A 1 795 ? 18.5 1.134 -24.703 1 46.59 795 ASN A N 1
ATOM 6299 C CA . ASN A 1 795 ? 17.641 0.573 -25.734 1 46.59 795 ASN A CA 1
ATOM 6300 C C . ASN A 1 795 ? 16.219 1.099 -25.625 1 46.59 795 ASN A C 1
ATOM 6302 O O . ASN A 1 795 ? 15.305 0.586 -26.281 1 46.59 795 ASN A O 1
ATOM 6306 N N . ASP A 1 796 ? 16.109 2.152 -24.766 1 48.38 796 ASP A N 1
ATOM 6307 C CA . ASP A 1 796 ? 14.852 2.854 -24.516 1 48.38 796 ASP A CA 1
ATOM 6308 C C . ASP A 1 796 ? 13.719 1.866 -24.234 1 48.38 796 ASP A C 1
ATOM 6310 O O . ASP A 1 796 ? 12.664 1.933 -24.875 1 48.38 796 ASP A O 1
ATOM 6314 N N . LEU A 1 797 ? 14.117 0.941 -23.422 1 55.56 797 LEU A N 1
ATOM 6315 C CA . LEU A 1 797 ? 13.133 -0.069 -23.047 1 55.56 797 LEU A CA 1
ATOM 6316 C C . LEU A 1 797 ? 12.172 0.472 -21.984 1 55.56 797 LEU A C 1
ATOM 6318 O O . LEU A 1 797 ? 12.578 1.216 -21.094 1 55.56 797 LEU A O 1
ATOM 6322 N N . LYS A 1 798 ? 10.852 0.321 -22.188 1 55.06 798 LYS A N 1
ATOM 6323 C CA . LYS A 1 798 ? 9.828 0.684 -21.219 1 55.06 798 LYS A CA 1
ATOM 6324 C C . LYS A 1 798 ? 9.359 -0.538 -20.438 1 55.06 798 LYS A C 1
ATOM 6326 O O . LYS A 1 798 ? 9.117 -1.6 -21.016 1 55.06 798 LYS A O 1
ATOM 6331 N N . TYR A 1 799 ? 9.539 -0.459 -19.172 1 56.31 799 TYR A N 1
ATOM 6332 C CA . TYR A 1 799 ? 9.016 -1.544 -18.344 1 56.31 799 TYR A CA 1
ATOM 6333 C C . TYR A 1 799 ? 7.488 -1.539 -18.344 1 56.31 799 TYR A C 1
ATOM 6335 O O . TYR A 1 799 ? 6.863 -0.594 -17.859 1 56.31 799 TYR A O 1
ATOM 6343 N N . ASP A 1 800 ? 6.898 -2.471 -19.016 1 53.5 800 ASP A N 1
ATOM 6344 C CA . ASP A 1 800 ? 5.457 -2.607 -19.188 1 53.5 800 ASP A CA 1
ATOM 6345 C C . ASP A 1 800 ? 5.004 -4.039 -18.922 1 53.5 800 ASP A C 1
ATOM 6347 O O . ASP A 1 800 ? 5.598 -4.992 -19.438 1 53.5 800 ASP A O 1
ATOM 6351 N N . LYS A 1 801 ? 3.939 -4.23 -18.156 1 50.31 801 LYS A N 1
ATOM 6352 C CA . LYS A 1 801 ? 3.24 -5.473 -17.844 1 50.31 801 LYS A CA 1
ATOM 6353 C C . LYS A 1 801 ? 4.176 -6.477 -17.172 1 50.31 801 LYS A C 1
ATOM 6355 O O . LYS A 1 801 ? 4.117 -7.672 -17.469 1 50.31 801 LYS A O 1
ATOM 6360 N N . GLY A 1 802 ? 5.277 -5.996 -16.609 1 52.47 802 GLY A N 1
ATOM 6361 C CA . GLY A 1 802 ? 6.184 -6.859 -15.867 1 52.47 802 GLY A CA 1
ATOM 6362 C C . GLY A 1 802 ? 7.449 -7.195 -16.641 1 52.47 802 GLY A C 1
ATOM 6363 O O . GLY A 1 802 ? 8.258 -8.008 -16.188 1 52.47 802 GLY A O 1
ATOM 6364 N N . TYR A 1 803 ? 7.559 -6.867 -17.828 1 55.88 803 TYR A N 1
ATOM 6365 C CA . TYR A 1 803 ? 8.797 -7.039 -18.578 1 55.88 803 TYR A CA 1
ATOM 6366 C C . TYR A 1 803 ? 9.102 -5.805 -19.422 1 55.88 803 TYR A C 1
ATOM 6368 O O . TYR A 1 803 ? 8.336 -4.844 -19.422 1 55.88 803 TYR A O 1
ATOM 6376 N N . TYR A 1 804 ? 10.422 -5.66 -19.906 1 59.59 804 TYR A N 1
ATOM 6377 C CA . TYR A 1 804 ? 10.859 -4.523 -20.703 1 59.59 804 TYR A CA 1
ATOM 6378 C C . TYR A 1 804 ? 10.398 -4.668 -22.156 1 59.59 804 TYR A C 1
ATOM 6380 O O . TYR A 1 804 ? 10.43 -5.766 -22.719 1 59.59 804 TYR A O 1
ATOM 6388 N N . ILE A 1 805 ? 9.734 -3.789 -22.562 1 56.06 805 ILE A N 1
ATOM 6389 C CA . ILE A 1 805 ? 9.32 -3.736 -23.953 1 56.06 805 ILE A CA 1
ATOM 6390 C C . ILE A 1 805 ? 10.016 -2.568 -24.656 1 56.06 805 ILE A C 1
ATOM 6392 O O . ILE A 1 805 ? 10.211 -1.506 -24.062 1 56.06 805 ILE A O 1
ATOM 6396 N N . ASP A 1 806 ? 10.633 -2.748 -25.75 1 51.91 806 ASP A N 1
ATOM 6397 C CA . ASP A 1 806 ? 11.211 -1.642 -26.5 1 51.91 806 ASP A CA 1
ATOM 6398 C C . ASP A 1 806 ? 10.156 -0.946 -27.359 1 51.91 806 ASP A C 1
ATOM 6400 O O . ASP A 1 806 ? 8.984 -1.341 -27.344 1 51.91 806 ASP A O 1
ATOM 6404 N N . SER A 1 807 ? 10.352 0.163 -27.953 1 47.75 807 SER A N 1
ATOM 6405 C CA . SER A 1 807 ? 9.445 1.01 -28.719 1 47.75 807 SER A CA 1
ATOM 6406 C C . SER A 1 807 ? 8.812 0.237 -29.875 1 47.75 807 SER A C 1
ATOM 6408 O O . SER A 1 807 ? 7.754 0.619 -30.375 1 47.75 807 SER A O 1
ATOM 6410 N N . GLU A 1 808 ? 9.383 -1.076 -30.219 1 40.47 808 GLU A N 1
ATOM 6411 C CA . GLU A 1 808 ? 8.906 -1.935 -31.297 1 40.47 808 GLU A CA 1
ATOM 6412 C C . GLU A 1 808 ? 7.973 -3.02 -30.781 1 40.47 808 GLU A C 1
ATOM 6414 O O . GLU A 1 808 ? 7.512 -3.869 -31.547 1 40.47 808 GLU A O 1
ATOM 6419 N N . GLY A 1 809 ? 7.781 -3.055 -29.516 1 45.91 809 GLY A N 1
ATOM 6420 C CA . GLY A 1 809 ? 6.906 -4.031 -28.891 1 45.91 809 GLY A CA 1
ATOM 6421 C C . GLY A 1 809 ? 7.617 -5.32 -28.516 1 45.91 809 GLY A C 1
ATOM 6422 O O . GLY A 1 809 ? 6.973 -6.301 -28.141 1 45.91 809 GLY A O 1
ATOM 6423 N N . ASN A 1 810 ? 8.859 -5.25 -28.797 1 49.59 810 ASN A N 1
ATOM 6424 C CA . ASN A 1 810 ? 9.594 -6.43 -28.359 1 49.59 810 ASN A CA 1
ATOM 6425 C C . ASN A 1 810 ? 9.695 -6.492 -26.828 1 49.59 810 ASN A C 1
ATOM 6427 O O . ASN A 1 810 ? 9.945 -5.477 -26.172 1 49.59 810 ASN A O 1
ATOM 6431 N N . ALA A 1 811 ? 9.328 -7.66 -26.438 1 60.03 811 ALA A N 1
ATOM 6432 C CA . ALA A 1 811 ? 9.398 -7.879 -24.984 1 60.03 811 ALA A CA 1
ATOM 6433 C C . ALA A 1 811 ? 10.781 -8.391 -24.594 1 60.03 811 ALA A C 1
ATOM 6435 O O . ALA A 1 811 ? 11.375 -9.211 -25.281 1 60.03 811 ALA A O 1
ATOM 6436 N N . TYR A 1 812 ? 11.273 -7.742 -23.656 1 61.16 812 TYR A N 1
ATOM 6437 C CA . TYR A 1 812 ? 12.555 -8.164 -23.109 1 61.16 812 TYR A CA 1
ATOM 6438 C C . TYR A 1 812 ? 12.375 -8.773 -21.719 1 61.16 812 TYR A C 1
ATOM 6440 O O . TYR A 1 812 ? 11.594 -8.266 -20.906 1 61.16 812 TYR A O 1
ATOM 6448 N N . CYS A 1 813 ? 13 -9.891 -21.625 1 60.84 813 CYS A N 1
ATOM 6449 C CA . CYS A 1 813 ? 13.023 -10.5 -20.297 1 60.84 813 CYS A CA 1
ATOM 6450 C C . CYS A 1 813 ? 13.539 -9.516 -19.25 1 60.84 813 CYS A C 1
ATOM 6452 O O . CYS A 1 813 ? 14.602 -8.914 -19.438 1 60.84 813 CYS A O 1
ATOM 6454 N N . PRO A 1 814 ? 12.75 -9.211 -18.266 1 61.94 814 PRO A N 1
ATOM 6455 C CA . PRO A 1 814 ? 13.211 -8.258 -17.25 1 61.94 814 PRO A CA 1
ATOM 6456 C C . PRO A 1 814 ? 14.484 -8.711 -16.547 1 61.94 814 PRO A C 1
ATOM 6458 O O . PRO A 1 814 ? 15.18 -7.898 -15.93 1 61.94 814 PRO A O 1
ATOM 6461 N N . SER A 1 815 ? 14.75 -10.031 -16.688 1 56.41 815 SER A N 1
ATOM 6462 C CA . SER A 1 815 ? 15.914 -10.594 -16 1 56.41 815 SER A CA 1
ATOM 6463 C C . SER A 1 815 ? 17.141 -10.617 -16.922 1 56.41 815 SER A C 1
ATOM 6465 O O . SER A 1 815 ? 18.203 -10.133 -16.547 1 56.41 815 SER A O 1
ATOM 6467 N N . CYS A 1 816 ? 17.062 -11.109 -18.141 1 53.34 816 CYS A N 1
ATOM 6468 C CA . CYS A 1 816 ? 18.234 -11.289 -18.984 1 53.34 816 CYS A CA 1
ATOM 6469 C C . CYS A 1 816 ? 18.188 -10.359 -20.188 1 53.34 816 CYS A C 1
ATOM 6471 O O . CYS A 1 816 ? 19.094 -10.359 -21.016 1 53.34 816 CYS A O 1
ATOM 6473 N N . LEU A 1 817 ? 17.172 -9.602 -20.281 1 58.94 817 LEU A N 1
ATOM 6474 C CA . LEU A 1 817 ? 16.953 -8.578 -21.297 1 58.94 817 LEU A CA 1
ATOM 6475 C C . LEU A 1 817 ? 16.938 -9.203 -22.688 1 58.94 817 LEU A C 1
ATOM 6477 O O . LEU A 1 817 ? 17.094 -8.5 -23.688 1 58.94 817 LEU A O 1
ATOM 6481 N N . SER A 1 818 ? 16.766 -10.586 -22.609 1 54.19 818 SER A N 1
ATOM 6482 C CA . SER A 1 818 ? 16.594 -11.227 -23.906 1 54.19 818 SER A CA 1
ATOM 6483 C C . SER A 1 818 ? 15.305 -10.781 -24.578 1 54.19 818 SER A C 1
ATOM 6485 O O . SER A 1 818 ? 14.266 -10.656 -23.922 1 54.19 818 SER A O 1
ATOM 6487 N N . LYS A 1 819 ? 15.406 -10.461 -25.781 1 55.72 819 LYS A N 1
ATOM 6488 C CA . LYS A 1 819 ? 14.305 -9.938 -26.578 1 55.72 819 LYS A CA 1
ATOM 6489 C C . LYS A 1 819 ? 13.383 -11.055 -27.047 1 55.72 819 LYS A C 1
ATOM 6491 O O . LYS A 1 819 ? 13.844 -12.062 -27.594 1 55.72 819 LYS A O 1
ATOM 6496 N N . ASN A 1 820 ? 12.164 -11.008 -26.734 1 50.06 820 ASN A N 1
ATOM 6497 C CA . ASN A 1 820 ? 11.07 -11.844 -27.219 1 50.06 820 ASN A CA 1
ATOM 6498 C C . ASN A 1 820 ? 11.242 -13.297 -26.781 1 50.06 820 ASN A C 1
ATOM 6500 O O . ASN A 1 820 ? 11.016 -14.219 -27.562 1 50.06 820 ASN A O 1
ATOM 6504 N N . THR A 1 821 ? 11.703 -13.43 -25.562 1 54.28 821 THR A N 1
ATOM 6505 C CA . THR A 1 821 ? 11.898 -14.766 -25.016 1 54.28 821 THR A CA 1
ATOM 6506 C C . THR A 1 821 ? 10.82 -15.086 -23.984 1 54.28 821 THR A C 1
ATOM 6508 O O . THR A 1 821 ? 10.875 -16.125 -23.312 1 54.28 821 THR A O 1
ATOM 6511 N N . LEU A 1 822 ? 9.883 -14.211 -23.891 1 59.78 822 LEU A N 1
ATOM 6512 C CA . LEU A 1 822 ? 8.844 -14.398 -22.891 1 59.78 822 LEU A CA 1
ATOM 6513 C C . LEU A 1 822 ? 7.656 -15.164 -23.469 1 59.78 822 LEU A C 1
ATOM 6515 O O . LEU A 1 822 ? 7.172 -14.828 -24.547 1 59.78 822 LEU A O 1
ATOM 6519 N N . VAL A 1 823 ? 7.344 -16.328 -22.797 1 54.03 823 VAL A N 1
ATOM 6520 C CA . VAL A 1 823 ? 6.203 -17.141 -23.219 1 54.03 823 VAL A CA 1
ATOM 6521 C C . VAL A 1 823 ? 5.207 -17.266 -22.062 1 54.03 823 VAL A C 1
ATOM 6523 O O . VAL A 1 823 ? 5.598 -17.281 -20.891 1 54.03 823 VAL A O 1
ATOM 6526 N N . ASN A 1 824 ? 3.961 -17.172 -22.281 1 54.12 824 ASN A N 1
ATOM 6527 C CA . ASN A 1 824 ? 2.924 -17.375 -21.281 1 54.12 824 ASN A CA 1
ATOM 6528 C C . ASN A 1 824 ? 2.51 -18.844 -21.172 1 54.12 824 ASN A C 1
ATOM 6530 O O . ASN A 1 824 ? 2.031 -19.422 -22.141 1 54.12 824 ASN A O 1
ATOM 6534 N N . GLU A 1 825 ? 2.879 -19.422 -20.125 1 49.91 825 GLU A N 1
ATOM 6535 C CA . GLU A 1 825 ? 2.52 -20.812 -19.844 1 49.91 825 GLU A CA 1
ATOM 6536 C C . GLU A 1 825 ? 1.909 -20.953 -18.453 1 49.91 825 GLU A C 1
ATOM 6538 O O . GLU A 1 825 ? 2.525 -20.562 -17.453 1 49.91 825 GLU A O 1
ATOM 6543 N N . SER A 1 826 ? 0.803 -21.484 -18.406 1 48.25 826 SER A N 1
ATOM 6544 C CA . SER A 1 826 ? 0.134 -21.781 -17.141 1 48.25 826 SER A CA 1
ATOM 6545 C C . SER A 1 826 ? -0.074 -20.516 -16.312 1 48.25 826 SER A C 1
ATOM 6547 O O . SER A 1 826 ? 0.224 -20.484 -15.125 1 48.25 826 SER A O 1
ATOM 6549 N N . GLY A 1 827 ? -0.406 -19.484 -17.016 1 47.91 827 GLY A N 1
ATOM 6550 C CA . GLY A 1 827 ? -0.715 -18.234 -16.328 1 47.91 827 GLY A CA 1
ATOM 6551 C C . GLY A 1 827 ? 0.52 -17.453 -15.945 1 47.91 827 GLY A C 1
ATOM 6552 O O . GLY A 1 827 ? 0.421 -16.422 -15.258 1 47.91 827 GLY A O 1
ATOM 6553 N N . CYS A 1 828 ? 1.671 -18.062 -16.25 1 57.88 828 CYS A N 1
ATOM 6554 C CA . CYS A 1 828 ? 2.928 -17.391 -15.938 1 57.88 828 CYS A CA 1
ATOM 6555 C C . CYS A 1 828 ? 3.66 -17 -17.219 1 57.88 828 CYS A C 1
ATOM 6557 O O . CYS A 1 828 ? 3.57 -17.688 -18.234 1 57.88 828 CYS A O 1
ATOM 6559 N N . VAL A 1 829 ? 4.223 -15.75 -17.172 1 59.47 829 VAL A N 1
ATOM 6560 C CA . VAL A 1 829 ? 5.148 -15.367 -18.219 1 59.47 829 VAL A CA 1
ATOM 6561 C C . VAL A 1 829 ? 6.547 -15.898 -17.922 1 59.47 829 VAL A C 1
ATOM 6563 O O . VAL A 1 829 ? 7.094 -15.633 -16.844 1 59.47 829 VAL A O 1
ATOM 6566 N N . THR A 1 830 ? 6.988 -16.828 -18.781 1 56.66 830 THR A N 1
ATOM 6567 C CA . THR A 1 830 ? 8.289 -17.469 -18.562 1 56.66 830 THR A CA 1
ATOM 6568 C C . THR A 1 830 ? 9.258 -17.109 -19.688 1 56.66 830 THR A C 1
ATOM 6570 O O . THR A 1 830 ? 8.867 -17.062 -20.859 1 56.66 830 THR A O 1
ATOM 6573 N N . CYS A 1 831 ? 10.477 -16.703 -19.344 1 59 831 CYS A N 1
ATOM 6574 C CA . CYS A 1 831 ? 11.531 -16.469 -20.328 1 59 831 CYS A CA 1
ATOM 6575 C C . CYS A 1 831 ? 12.188 -17.797 -20.734 1 59 831 CYS A C 1
ATOM 6577 O O . CYS A 1 831 ? 12.734 -18.5 -19.891 1 59 831 CYS A O 1
ATOM 6579 N N . THR A 1 832 ? 12.211 -18.156 -21.969 1 53.84 832 THR A N 1
ATOM 6580 C CA . THR A 1 832 ? 12.742 -19.422 -22.484 1 53.84 832 THR A CA 1
ATOM 6581 C C . THR A 1 832 ? 14.266 -19.406 -22.453 1 53.84 832 THR A C 1
ATOM 6583 O O . THR A 1 832 ? 14.898 -20.469 -22.578 1 53.84 832 THR A O 1
ATOM 6586 N N . THR A 1 833 ? 14.727 -18.125 -22.219 1 50.72 833 THR A N 1
ATOM 6587 C CA . THR A 1 833 ? 16.172 -18 -22.266 1 50.72 833 THR A CA 1
ATOM 6588 C C . THR A 1 833 ? 16.766 -18.188 -20.859 1 50.72 833 THR A C 1
ATOM 6590 O O . THR A 1 833 ? 17.703 -18.984 -20.688 1 50.72 833 THR A O 1
ATOM 6593 N N . CYS A 1 834 ? 16.234 -17.438 -20 1 52.16 834 CYS A N 1
ATOM 6594 C CA . CYS A 1 834 ? 16.891 -17.453 -18.688 1 52.16 834 CYS A CA 1
ATOM 6595 C C . CYS A 1 834 ? 16.016 -18.156 -17.656 1 52.16 834 CYS A C 1
ATOM 6597 O O . CYS A 1 834 ? 16.406 -18.25 -16.484 1 52.16 834 CYS A O 1
ATOM 6599 N N . GLY A 1 835 ? 14.883 -18.656 -18.109 1 53.62 835 GLY A N 1
ATOM 6600 C CA . GLY A 1 835 ? 14 -19.359 -17.188 1 53.62 835 GLY A CA 1
ATOM 6601 C C . GLY A 1 835 ? 13.258 -18.422 -16.25 1 53.62 835 GLY A C 1
ATOM 6602 O O . GLY A 1 835 ? 12.602 -18.875 -15.312 1 53.62 835 GLY A O 1
ATOM 6603 N N . TRP A 1 836 ? 13.406 -17.125 -16.438 1 60.16 836 TRP A N 1
ATOM 6604 C CA . TRP A 1 836 ? 12.617 -16.172 -15.672 1 60.16 836 TRP A CA 1
ATOM 6605 C C . TRP A 1 836 ? 11.125 -16.422 -15.852 1 60.16 836 TRP A C 1
ATOM 6607 O O . TRP A 1 836 ? 10.672 -16.734 -16.953 1 60.16 836 TRP A O 1
ATOM 6617 N N . SER A 1 837 ? 10.398 -16.516 -14.781 1 58.59 837 SER A N 1
ATOM 6618 C CA . SER A 1 837 ? 8.953 -16.703 -14.852 1 58.59 837 SER A CA 1
ATOM 6619 C C . SER A 1 837 ? 8.227 -15.75 -13.914 1 58.59 837 SER A C 1
ATOM 6621 O O . SER A 1 837 ? 8.703 -15.469 -12.812 1 58.59 837 SER A O 1
ATOM 6623 N N . LYS A 1 838 ? 7.32 -15.062 -14.453 1 60.03 838 LYS A N 1
ATOM 6624 C CA . LYS A 1 838 ? 6.422 -14.203 -13.68 1 60.03 838 LYS A CA 1
ATOM 6625 C C . LYS A 1 838 ? 4.969 -14.648 -13.844 1 60.03 838 LYS A C 1
ATOM 6627 O O . LYS A 1 838 ? 4.457 -14.719 -14.961 1 60.03 838 LYS A O 1
ATOM 6632 N N . CYS A 1 839 ? 4.52 -15.109 -12.82 1 52.38 839 CYS A N 1
ATOM 6633 C CA . CYS A 1 839 ? 3.1 -15.445 -12.867 1 52.38 839 CYS A CA 1
ATOM 6634 C C . CYS A 1 839 ? 2.244 -14.258 -12.438 1 52.38 839 CYS A C 1
ATOM 6636 O O . CYS A 1 839 ? 2.602 -13.539 -11.508 1 52.38 839 CYS A O 1
ATOM 6638 N N . SER A 1 840 ? 1.5 -13.492 -13.258 1 50.25 840 SER A N 1
ATOM 6639 C CA . SER A 1 840 ? 0.612 -12.383 -12.945 1 50.25 840 SER A CA 1
ATOM 6640 C C . SER A 1 840 ? -0.799 -12.867 -12.633 1 50.25 840 SER A C 1
ATOM 6642 O O . SER A 1 840 ? -1.225 -13.914 -13.133 1 50.25 840 SER A O 1
ATOM 6644 N N . MET B 1 1 ? -17.078 37.5 30.469 1 81.19 1 MET B N 1
ATOM 6645 C CA . MET B 1 1 ? -16.047 38.281 29.797 1 81.19 1 MET B CA 1
ATOM 6646 C C . MET B 1 1 ? -16.641 39.25 28.781 1 81.19 1 MET B C 1
ATOM 6648 O O . MET B 1 1 ? -17.469 38.844 27.953 1 81.19 1 MET B O 1
ATOM 6652 N N . ARG B 1 2 ? -16.266 40.5 28.812 1 81.12 2 ARG B N 1
ATOM 6653 C CA . ARG B 1 2 ? -16.828 41.594 28 1 81.12 2 ARG B CA 1
ATOM 6654 C C . ARG B 1 2 ? -16.688 41.281 26.516 1 81.12 2 ARG B C 1
ATOM 6656 O O . ARG B 1 2 ? -17.641 41.406 25.75 1 81.12 2 ARG B O 1
ATOM 6663 N N . VAL B 1 3 ? -15.531 40.812 26.141 1 86.5 3 VAL B N 1
ATOM 6664 C CA . VAL B 1 3 ? -15.234 40.656 24.719 1 86.5 3 VAL B CA 1
ATOM 6665 C C . VAL B 1 3 ? -16.078 39.5 24.141 1 86.5 3 VAL B C 1
ATOM 6667 O O . VAL B 1 3 ? -16.547 39.594 23.016 1 86.5 3 VAL B O 1
ATOM 6670 N N . LEU B 1 4 ? -16.297 38.438 24.906 1 91.12 4 LEU B N 1
ATOM 6671 C CA . LEU B 1 4 ? -17.109 37.344 24.422 1 91.12 4 LEU B CA 1
ATOM 6672 C C . LEU B 1 4 ? -18.547 37.781 24.172 1 91.12 4 LEU B C 1
ATOM 6674 O O . LEU B 1 4 ? -19.156 37.344 23.188 1 91.12 4 LEU B O 1
ATOM 6678 N N . ASN B 1 5 ? -19.047 38.625 25.016 1 89.56 5 ASN B N 1
ATOM 6679 C CA . ASN B 1 5 ? -20.422 39.094 24.891 1 89.56 5 ASN B CA 1
ATOM 6680 C C . ASN B 1 5 ? -20.625 39.906 23.625 1 89.56 5 ASN B C 1
ATOM 6682 O O . ASN B 1 5 ? -21.703 39.906 23.016 1 89.56 5 ASN B O 1
ATOM 6686 N N . LYS B 1 6 ? -19.609 40.562 23.328 1 90.94 6 LYS B N 1
ATOM 6687 C CA . LYS B 1 6 ? -19.656 41.406 22.109 1 90.94 6 LYS B CA 1
ATOM 6688 C C . LYS B 1 6 ? -19.766 40.531 20.875 1 90.94 6 LYS B C 1
ATOM 6690 O O . LYS B 1 6 ? -20.5 40.844 19.938 1 90.94 6 LYS B O 1
ATOM 6695 N N . TRP B 1 7 ? -19.156 39.406 20.859 1 93.56 7 TRP B N 1
ATOM 6696 C CA . TRP B 1 7 ? -19 38.625 19.625 1 93.56 7 TRP B CA 1
ATOM 6697 C C . TRP B 1 7 ? -19.953 37.438 19.594 1 93.56 7 TRP B C 1
ATOM 6699 O O . TRP B 1 7 ? -20.203 36.875 18.531 1 93.56 7 TRP B O 1
ATOM 6709 N N . ILE B 1 8 ? -20.516 37.062 20.672 1 93.88 8 ILE B N 1
ATOM 6710 C CA . ILE B 1 8 ? -21.344 35.875 20.766 1 93.88 8 ILE B CA 1
ATOM 6711 C C . ILE B 1 8 ? -22.609 36.031 19.922 1 93.88 8 ILE B C 1
ATOM 6713 O O . ILE B 1 8 ? -23.156 35.062 19.406 1 93.88 8 ILE B O 1
ATOM 6717 N N . GLN B 1 9 ? -23.016 37.312 19.719 1 90 9 GLN B N 1
ATOM 6718 C CA . GLN B 1 9 ? -24.266 37.562 19 1 90 9 GLN B CA 1
ATOM 6719 C C . GLN B 1 9 ? -24 37.75 17.5 1 90 9 GLN B C 1
ATOM 6721 O O . GLN B 1 9 ? -24.938 37.75 16.703 1 90 9 GLN B O 1
ATOM 6726 N N . LYS B 1 10 ? -22.812 37.875 17.172 1 91.75 10 LYS B N 1
ATOM 6727 C CA . LYS B 1 10 ? -22.484 38.094 15.766 1 91.75 10 LYS B CA 1
ATOM 6728 C C . LYS B 1 10 ? -22.625 36.781 14.977 1 91.75 10 LYS B C 1
ATOM 6730 O O . LYS B 1 10 ? -21.969 35.781 15.305 1 91.75 10 LYS B O 1
ATOM 6735 N N . GLU B 1 11 ? -23.375 36.812 13.992 1 91.25 11 GLU B N 1
ATOM 6736 C CA . GLU B 1 11 ? -23.594 35.625 13.172 1 91.25 11 GLU B CA 1
ATOM 6737 C C . GLU B 1 11 ? -22.438 35.438 12.188 1 91.25 11 GLU B C 1
ATOM 6739 O O . GLU B 1 11 ? -21.828 36.406 11.727 1 91.25 11 GLU B O 1
ATOM 6744 N N . PRO B 1 12 ? -22.141 34.156 11.914 1 92.38 12 PRO B N 1
ATOM 6745 C CA . PRO B 1 12 ? -21.141 33.906 10.875 1 92.38 12 PRO B CA 1
ATOM 6746 C C . PRO B 1 12 ? -21.531 34.5 9.523 1 92.38 12 PRO B C 1
ATOM 6748 O O . PRO B 1 12 ? -22.719 34.688 9.25 1 92.38 12 PRO B O 1
ATOM 6751 N N . SER B 1 13 ? -20.578 34.781 8.727 1 86.81 13 SER B N 1
ATOM 6752 C CA . SER B 1 13 ? -20.828 35.25 7.375 1 86.81 13 SER B CA 1
ATOM 6753 C C . SER B 1 13 ? -21.531 34.219 6.527 1 86.81 13 SER B C 1
ATOM 6755 O O . SER B 1 13 ? -21.609 33.031 6.926 1 86.81 13 SER B O 1
ATOM 6757 N N . LYS B 1 14 ? -22.031 34.594 5.375 1 80.12 14 LYS B N 1
ATOM 6758 C CA . LYS B 1 14 ? -22.672 33.656 4.449 1 80.12 14 LYS B CA 1
ATOM 6759 C C . LYS B 1 14 ? -21.688 32.562 4 1 80.12 14 LYS B C 1
ATOM 6761 O O . LYS B 1 14 ? -22.078 31.422 3.83 1 80.12 14 LYS B O 1
ATOM 6766 N N . ASN B 1 15 ? -20.5 33 3.809 1 75.44 15 ASN B N 1
ATOM 6767 C CA . ASN B 1 15 ? -19.469 32.031 3.432 1 75.44 15 ASN B CA 1
ATOM 6768 C C . ASN B 1 15 ? -19.219 31 4.535 1 75.44 15 ASN B C 1
ATOM 6770 O O . ASN B 1 15 ? -19.094 29.812 4.262 1 75.44 15 ASN B O 1
ATOM 6774 N N . ALA B 1 16 ? -19.094 31.453 5.688 1 85.62 16 ALA B N 1
ATOM 6775 C CA . ALA B 1 16 ? -18.875 30.562 6.828 1 85.62 16 ALA B CA 1
ATOM 6776 C C . ALA B 1 16 ? -20.031 29.578 6.984 1 85.62 16 ALA B C 1
ATOM 6778 O O . ALA B 1 16 ? -19.812 28.406 7.305 1 85.62 16 ALA B O 1
ATOM 6779 N N . ILE B 1 17 ? -21.219 30.031 6.715 1 86.12 17 ILE B N 1
ATOM 6780 C CA . ILE B 1 17 ? -22.391 29.188 6.828 1 86.12 17 ILE B CA 1
ATOM 6781 C C . ILE B 1 17 ? -22.359 28.094 5.754 1 86.12 17 ILE B C 1
ATOM 6783 O O . ILE B 1 17 ? -22.719 26.953 6.008 1 86.12 17 ILE B O 1
ATOM 6787 N N . THR B 1 18 ? -21.969 28.5 4.66 1 76 18 THR B N 1
ATOM 6788 C CA . THR B 1 18 ? -21.844 27.531 3.576 1 76 18 THR B CA 1
ATOM 6789 C C . THR B 1 18 ? -20.828 26.453 3.934 1 76 18 THR B C 1
ATOM 6791 O O . THR B 1 18 ? -21.078 25.266 3.725 1 76 18 THR B O 1
ATOM 6794 N N . ILE B 1 19 ? -19.719 26.844 4.473 1 77.44 19 ILE B N 1
ATOM 6795 C CA . ILE B 1 19 ? -18.672 25.906 4.875 1 77.44 19 ILE B CA 1
ATOM 6796 C C . ILE B 1 19 ? -19.203 25 5.988 1 77.44 19 ILE B C 1
ATOM 6798 O O . ILE B 1 19 ? -18.906 23.812 6.008 1 77.44 19 ILE B O 1
ATOM 6802 N N . LEU B 1 20 ? -19.938 25.594 6.859 1 85.88 20 LEU B N 1
ATOM 6803 C CA . LEU B 1 20 ? -20.547 24.828 7.945 1 85.88 20 LEU B CA 1
ATOM 6804 C C . LEU B 1 20 ? -21.453 23.734 7.402 1 85.88 20 LEU B C 1
ATOM 6806 O O . LEU B 1 20 ? -21.375 22.578 7.852 1 85.88 20 LEU B O 1
ATOM 6810 N N . LYS B 1 21 ? -22.25 24.047 6.477 1 80.12 21 LYS B N 1
ATOM 6811 C CA . LYS B 1 21 ? -23.219 23.109 5.891 1 80.12 21 LYS B CA 1
ATOM 6812 C C . LYS B 1 21 ? -22.5 22 5.121 1 80.12 21 LYS B C 1
ATOM 6814 O O . LYS B 1 21 ? -22.906 20.844 5.18 1 80.12 21 LYS B O 1
ATOM 6819 N N . ASP B 1 22 ? -21.484 22.406 4.574 1 68.88 22 ASP B N 1
ATOM 6820 C CA . ASP B 1 22 ? -20.797 21.469 3.674 1 68.88 22 ASP B CA 1
ATOM 6821 C C . ASP B 1 22 ? -19.922 20.5 4.453 1 68.88 22 ASP B C 1
ATOM 6823 O O . ASP B 1 22 ? -19.781 19.344 4.07 1 68.88 22 ASP B O 1
ATOM 6827 N N . ARG B 1 23 ? -19.391 20.953 5.57 1 74 23 ARG B N 1
ATOM 6828 C CA . ARG B 1 23 ? -18.297 20.172 6.105 1 74 23 ARG B CA 1
ATOM 6829 C C . ARG B 1 23 ? -18.531 19.828 7.574 1 74 23 ARG B C 1
ATOM 6831 O O . ARG B 1 23 ? -17.984 18.844 8.078 1 74 23 ARG B O 1
ATOM 6838 N N . TYR B 1 24 ? -19.281 20.625 8.258 1 85.06 24 TYR B N 1
ATOM 6839 C CA . TYR B 1 24 ? -19.188 20.5 9.703 1 85.06 24 TYR B CA 1
ATOM 6840 C C . TYR B 1 24 ? -20.516 20.062 10.312 1 85.06 24 TYR B C 1
ATOM 6842 O O . TYR B 1 24 ? -20.547 19.484 11.398 1 85.06 24 TYR B O 1
ATOM 6850 N N . PHE B 1 25 ? -21.578 20.344 9.617 1 88.69 25 PHE B N 1
ATOM 6851 C CA . PHE B 1 25 ? -22.859 19.922 10.164 1 88.69 25 PHE B CA 1
ATOM 6852 C C . PHE B 1 25 ? -22.953 18.406 10.234 1 88.69 25 PHE B C 1
ATOM 6854 O O . PHE B 1 25 ? -22.562 17.719 9.297 1 88.69 25 PHE B O 1
ATOM 6861 N N . LEU B 1 26 ? -23.438 17.953 11.289 1 87.12 26 LEU B N 1
ATOM 6862 C CA . LEU B 1 26 ? -23.656 16.516 11.43 1 87.12 26 LEU B CA 1
ATOM 6863 C C . LEU B 1 26 ? -24.797 16.047 10.516 1 87.12 26 LEU B C 1
ATOM 6865 O O . LEU B 1 26 ? -25.781 16.75 10.352 1 87.12 26 LEU B O 1
ATOM 6869 N N . LYS B 1 27 ? -24.562 14.945 9.938 1 78.62 27 LYS B N 1
ATOM 6870 C CA . LYS B 1 27 ? -25.562 14.297 9.109 1 78.62 27 LYS B CA 1
ATOM 6871 C C . LYS B 1 27 ? -25.844 12.883 9.602 1 78.62 27 LYS B C 1
ATOM 6873 O O . LYS B 1 27 ? -25 12.25 10.227 1 78.62 27 LYS B O 1
ATOM 6878 N N . ASP B 1 28 ? -27.062 12.398 9.32 1 73.75 28 ASP B N 1
ATOM 6879 C CA . ASP B 1 28 ? -27.375 11 9.633 1 73.75 28 ASP B CA 1
ATOM 6880 C C . ASP B 1 28 ? -26.938 10.078 8.5 1 73.75 28 ASP B C 1
ATOM 6882 O O . ASP B 1 28 ? -26.312 10.523 7.535 1 73.75 28 ASP B O 1
ATOM 6886 N N . GLY B 1 29 ? -27.031 8.789 8.711 1 65.62 29 GLY B N 1
ATOM 6887 C CA . GLY B 1 29 ? -26.609 7.785 7.746 1 65.62 29 GLY B CA 1
ATOM 6888 C C . GLY B 1 29 ? -27.25 7.953 6.383 1 65.62 29 GLY B C 1
ATOM 6889 O O . GLY B 1 29 ? -26.734 7.469 5.379 1 65.62 29 GLY B O 1
ATOM 6890 N N . GLU B 1 30 ? -28.375 8.68 6.387 1 63.09 30 GLU B N 1
ATOM 6891 C CA . GLU B 1 30 ? -29.094 8.891 5.137 1 63.09 30 GLU B CA 1
ATOM 6892 C C . GLU B 1 30 ? -28.703 10.219 4.492 1 63.09 30 GLU B C 1
ATOM 6894 O O . GLU B 1 30 ? -29.219 10.562 3.426 1 63.09 30 GLU B O 1
ATOM 6899 N N . GLY B 1 31 ? -27.859 11 5.16 1 70.06 31 GLY B N 1
ATOM 6900 C CA . GLY B 1 31 ? -27.375 12.25 4.609 1 70.06 31 GLY B CA 1
ATOM 6901 C C . GLY B 1 31 ? -28.172 13.453 5.066 1 70.06 31 GLY B C 1
ATOM 6902 O O . GLY B 1 31 ? -27.906 14.578 4.641 1 70.06 31 GLY B O 1
ATOM 6903 N N . ASN B 1 32 ? -29.125 13.195 5.922 1 77.62 32 ASN B N 1
ATOM 6904 C CA . ASN B 1 32 ? -29.906 14.312 6.438 1 77.62 32 ASN B CA 1
ATOM 6905 C C . ASN B 1 32 ? -29.156 15.078 7.523 1 77.62 32 ASN B C 1
ATOM 6907 O O . ASN B 1 32 ? -28.453 14.477 8.336 1 77.62 32 ASN B O 1
ATOM 6911 N N . TYR B 1 33 ? -29.359 16.391 7.477 1 86.06 33 TYR B N 1
ATOM 6912 C CA . TYR B 1 33 ? -28.688 17.234 8.461 1 86.06 33 TYR B CA 1
ATOM 6913 C C . TYR B 1 33 ? -29.297 17.062 9.844 1 86.06 33 TYR B C 1
ATOM 6915 O O . TYR B 1 33 ? -30.531 17.047 9.992 1 86.06 33 TYR B O 1
ATOM 6923 N N . LEU B 1 34 ? -28.516 16.938 10.82 1 85.69 34 LEU B N 1
ATOM 6924 C CA . LEU B 1 34 ? -28.938 16.812 12.211 1 85.69 34 LEU B CA 1
ATOM 6925 C C . LEU B 1 34 ? -28.781 18.156 12.938 1 85.69 34 LEU B C 1
ATOM 6927 O O . LEU B 1 34 ? -29.266 18.312 14.062 1 85.69 34 LEU B O 1
ATOM 6931 N N . GLU B 1 35 ? -28 19.016 12.375 1 89.69 35 GLU B N 1
ATOM 6932 C CA . GLU B 1 35 ? -27.766 20.391 12.82 1 89.69 35 GLU B CA 1
ATOM 6933 C C . GLU B 1 35 ? -27.906 21.375 11.664 1 89.69 35 GLU B C 1
ATOM 6935 O O . GLU B 1 35 ? -27.734 21 10.5 1 89.69 35 GLU B O 1
ATOM 6940 N N . SER B 1 36 ? -28.312 22.641 12.086 1 89.75 36 SER B N 1
ATOM 6941 C CA . SER B 1 36 ? -28.531 23.594 11 1 89.75 36 SER B CA 1
ATOM 6942 C C . SER B 1 36 ? -27.953 24.969 11.336 1 89.75 36 SER B C 1
ATOM 6944 O O . SER B 1 36 ? -27.953 25.859 10.492 1 89.75 36 SER B O 1
ATOM 6946 N N . THR B 1 37 ? -27.469 25.094 12.539 1 92.81 37 THR B N 1
ATOM 6947 C CA . THR B 1 37 ? -26.953 26.406 12.922 1 92.81 37 THR B CA 1
ATOM 6948 C C . THR B 1 37 ? -25.609 26.281 13.617 1 92.81 37 THR B C 1
ATOM 6950 O O . THR B 1 37 ? -25.281 25.219 14.156 1 92.81 37 THR B O 1
ATOM 6953 N N . TRP B 1 38 ? -24.891 27.406 13.648 1 95.62 38 TRP B N 1
ATOM 6954 C CA . TRP B 1 38 ? -23.625 27.469 14.375 1 95.62 38 TRP B CA 1
ATOM 6955 C C . TRP B 1 38 ? -23.844 27.297 15.875 1 95.62 38 TRP B C 1
ATOM 6957 O O . TRP B 1 38 ? -23.016 26.703 16.562 1 95.62 38 TRP B O 1
ATOM 6967 N N . ASP B 1 39 ? -24.938 27.781 16.344 1 95.06 39 ASP B N 1
ATOM 6968 C CA . ASP B 1 39 ? -25.297 27.656 17.75 1 95.06 39 ASP B CA 1
ATOM 6969 C C . ASP B 1 39 ? -25.359 26.188 18.172 1 95.06 39 ASP B C 1
ATOM 6971 O O . ASP B 1 39 ? -24.844 25.828 19.234 1 95.06 39 ASP B O 1
ATOM 6975 N N . GLU B 1 40 ? -25.953 25.438 17.359 1 94.44 40 GLU B N 1
ATOM 6976 C CA . GLU B 1 40 ? -26.109 24.016 17.656 1 94.44 40 GLU B CA 1
ATOM 6977 C C . GLU B 1 40 ? -24.75 23.312 17.656 1 94.44 40 GLU B C 1
ATOM 6979 O O . GLU B 1 40 ? -24.484 22.453 18.5 1 94.44 40 GLU B O 1
ATOM 6984 N N . VAL B 1 41 ? -23.922 23.672 16.734 1 95.44 41 VAL B N 1
ATOM 6985 C CA . VAL B 1 41 ? -22.578 23.094 16.641 1 95.44 41 VAL B CA 1
ATOM 6986 C C . VAL B 1 41 ? -21.781 23.453 17.891 1 95.44 41 VAL B C 1
ATOM 6988 O O . VAL B 1 41 ? -21.141 22.578 18.484 1 95.44 41 VAL B O 1
ATOM 6991 N N . ALA B 1 42 ? -21.859 24.703 18.281 1 96.81 42 ALA B N 1
ATOM 6992 C CA . ALA B 1 42 ? -21.125 25.172 19.453 1 96.81 42 ALA B CA 1
ATOM 6993 C C . ALA B 1 42 ? -21.594 24.438 20.719 1 96.81 42 ALA B C 1
ATOM 6995 O O . ALA B 1 42 ? -20.781 24.047 21.562 1 96.81 42 ALA B O 1
ATOM 6996 N N . LYS B 1 43 ? -22.906 24.234 20.828 1 96.06 43 LYS B N 1
ATOM 6997 C CA . LYS B 1 43 ? -23.469 23.547 21.984 1 96.06 43 LYS B CA 1
ATOM 6998 C C . LYS B 1 43 ? -23.016 22.094 22.031 1 96.06 43 LYS B C 1
ATOM 7000 O O . LYS B 1 43 ? -22.656 21.594 23.094 1 96.06 43 LYS B O 1
ATOM 7005 N N . ARG B 1 44 ? -23.062 21.453 20.906 1 95.75 44 ARG B N 1
ATOM 7006 C CA . ARG B 1 44 ? -22.672 20.062 20.812 1 95.75 44 ARG B CA 1
ATOM 7007 C C . ARG B 1 44 ? -21.219 19.875 21.281 1 95.75 44 ARG B C 1
ATOM 7009 O O . ARG B 1 44 ? -20.938 19 22.094 1 95.75 44 ARG B O 1
ATOM 7016 N N . ILE B 1 45 ? -20.359 20.688 20.766 1 97.56 45 ILE B N 1
ATOM 7017 C CA . ILE B 1 45 ? -18.922 20.578 21.062 1 97.56 45 ILE B CA 1
ATOM 7018 C C . ILE B 1 45 ? -18.703 20.844 22.547 1 97.56 45 ILE B C 1
ATOM 7020 O O . ILE B 1 45 ? -18 20.078 23.219 1 97.56 45 ILE B O 1
ATOM 7024 N N . ALA B 1 46 ? -19.297 21.938 23 1 98 46 ALA B N 1
ATOM 7025 C CA . ALA B 1 46 ? -19.109 22.344 24.391 1 98 46 ALA B CA 1
ATOM 7026 C C . ALA B 1 46 ? -19.578 21.266 25.359 1 98 46 ALA B C 1
ATOM 7028 O O . ALA B 1 46 ? -18.859 20.938 26.312 1 98 46 ALA B O 1
ATOM 7029 N N . ARG B 1 47 ? -20.734 20.734 25.109 1 97.69 47 ARG B N 1
ATOM 7030 C CA . ARG B 1 47 ? -21.312 19.719 26 1 97.69 47 ARG B CA 1
ATOM 7031 C C . ARG B 1 47 ? -20.469 18.453 25.984 1 97.69 47 ARG B C 1
ATOM 7033 O O . ARG B 1 47 ? -20.172 17.875 27.031 1 97.69 47 ARG B O 1
ATOM 7040 N N . HIS B 1 48 ? -20.125 18 24.812 1 97.75 48 HIS B N 1
ATOM 7041 C CA . HIS B 1 48 ? -19.344 16.766 24.656 1 97.75 48 HIS B CA 1
ATOM 7042 C C . HIS B 1 48 ? -18.016 16.875 25.391 1 97.75 48 HIS B C 1
ATOM 7044 O O . HIS B 1 48 ? -17.641 15.969 26.141 1 97.75 48 HIS B O 1
ATOM 7050 N N . VAL B 1 49 ? -17.281 17.953 25.203 1 98.5 49 VAL B N 1
ATOM 7051 C CA . VAL B 1 49 ? -15.953 18.109 25.797 1 98.5 49 VAL B CA 1
ATOM 7052 C C . VAL B 1 49 ? -16.062 18.344 27.297 1 98.5 49 VAL B C 1
ATOM 7054 O O . VAL B 1 49 ? -15.266 17.812 28.078 1 98.5 49 VAL B O 1
ATOM 7057 N N . ALA B 1 50 ? -17.078 19.078 27.703 1 98.38 50 ALA B N 1
ATOM 7058 C CA . ALA B 1 50 ? -17.281 19.359 29.125 1 98.38 50 ALA B CA 1
ATOM 7059 C C . ALA B 1 50 ? -17.594 18.078 29.891 1 98.38 50 ALA B C 1
ATOM 7061 O O . ALA B 1 50 ? -17.359 18 31.109 1 98.38 50 ALA B O 1
ATOM 7062 N N . ALA B 1 51 ? -18.141 17.109 29.203 1 98 51 ALA B N 1
ATOM 7063 C CA . ALA B 1 51 ? -18.469 15.844 29.844 1 98 51 ALA B CA 1
ATOM 7064 C C . ALA B 1 51 ? -17.234 15.195 30.453 1 98 51 ALA B C 1
ATOM 7066 O O . ALA B 1 51 ? -17.328 14.414 31.391 1 98 51 ALA B O 1
ATOM 7067 N N . ALA B 1 52 ? -16.078 15.555 30 1 98.12 52 ALA B N 1
ATOM 7068 C CA . ALA B 1 52 ? -14.836 15 30.5 1 98.12 52 ALA B CA 1
ATOM 7069 C C . ALA B 1 52 ? -14.57 15.453 31.938 1 98.12 52 ALA B C 1
ATOM 7071 O O . ALA B 1 52 ? -13.812 14.82 32.656 1 98.12 52 ALA B O 1
ATOM 7072 N N . GLU B 1 53 ? -15.195 16.531 32.375 1 98.31 53 GLU B N 1
ATOM 7073 C CA . GLU B 1 53 ? -15.031 17.062 33.719 1 98.31 53 GLU B CA 1
ATOM 7074 C C . GLU B 1 53 ? -15.461 16.047 34.75 1 98.31 53 GLU B C 1
ATOM 7076 O O . GLU B 1 53 ? -15.039 16.125 35.906 1 98.31 53 GLU B O 1
ATOM 7081 N N . VAL B 1 54 ? -16.281 15.062 34.375 1 97.88 54 VAL B N 1
ATOM 7082 C CA . VAL B 1 54 ? -16.797 14.055 35.312 1 97.88 54 VAL B CA 1
ATOM 7083 C C . VAL B 1 54 ? -15.625 13.266 35.906 1 97.88 54 VAL B C 1
ATOM 7085 O O . VAL B 1 54 ? -15.75 12.672 36.969 1 97.88 54 VAL B O 1
ATOM 7088 N N . ASN B 1 55 ? -14.484 13.266 35.219 1 97 55 ASN B N 1
ATOM 7089 C CA . ASN B 1 55 ? -13.297 12.562 35.688 1 97 55 ASN B CA 1
ATOM 7090 C C . ASN B 1 55 ? -12.648 13.289 36.875 1 97 55 ASN B C 1
ATOM 7092 O O . ASN B 1 55 ? -11.82 12.719 37.594 1 97 55 ASN B O 1
ATOM 7096 N N . TYR B 1 56 ? -13.047 14.539 37.156 1 97.12 56 TYR B N 1
ATOM 7097 C CA . TYR B 1 56 ? -12.297 15.344 38.125 1 97.12 56 TYR B CA 1
ATOM 7098 C C . TYR B 1 56 ? -13.219 15.906 39.188 1 97.12 56 TYR B C 1
ATOM 7100 O O . TYR B 1 56 ? -12.758 16.328 40.25 1 97.12 56 TYR B O 1
ATOM 7108 N N . THR B 1 57 ? -14.562 15.984 38.875 1 97 57 THR B N 1
ATOM 7109 C CA . THR B 1 57 ? -15.492 16.547 39.875 1 97 57 THR B CA 1
ATOM 7110 C C . THR B 1 57 ? -16.859 15.883 39.75 1 97 57 THR B C 1
ATOM 7112 O O . THR B 1 57 ? -17.266 15.445 38.688 1 97 57 THR B O 1
ATOM 7115 N N . ASN B 1 58 ? -17.547 15.797 40.875 1 95.88 58 ASN B N 1
ATOM 7116 C CA . ASN B 1 58 ? -18.938 15.359 40.906 1 95.88 58 ASN B CA 1
ATOM 7117 C C . ASN B 1 58 ? -19.891 16.531 41.125 1 95.88 58 ASN B C 1
ATOM 7119 O O . ASN B 1 58 ? -21.094 16.328 41.281 1 95.88 58 ASN B O 1
ATOM 7123 N N . ASP B 1 59 ? -19.281 17.703 41.156 1 96.81 59 ASP B N 1
ATOM 7124 C CA . ASP B 1 59 ? -20.094 18.906 41.312 1 96.81 59 ASP B CA 1
ATOM 7125 C C . ASP B 1 59 ? -20.688 19.328 39.969 1 96.81 59 ASP B C 1
ATOM 7127 O O . ASP B 1 59 ? -19.969 19.844 39.094 1 96.81 59 ASP B O 1
ATOM 7131 N N . ILE B 1 60 ? -21.906 19.219 39.812 1 96.25 60 ILE B N 1
ATOM 7132 C CA . ILE B 1 60 ? -22.609 19.453 38.562 1 96.25 60 ILE B CA 1
ATOM 7133 C C . ILE B 1 60 ? -22.469 20.922 38.156 1 96.25 60 ILE B C 1
ATOM 7135 O O . ILE B 1 60 ? -22.406 21.25 36.969 1 96.25 60 ILE B O 1
ATOM 7139 N N . GLU B 1 61 ? -22.406 21.797 39.125 1 96.56 61 GLU B N 1
ATOM 7140 C CA . GLU B 1 61 ? -22.312 23.234 38.844 1 96.56 61 GLU B CA 1
ATOM 7141 C C . GLU B 1 61 ? -20.969 23.562 38.219 1 96.56 61 GLU B C 1
ATOM 7143 O O . GLU B 1 61 ? -20.875 24.453 37.344 1 96.56 61 GLU B O 1
ATOM 7148 N N . GLU B 1 62 ? -19.969 22.875 38.656 1 97.06 62 GLU B N 1
ATOM 7149 C CA . GLU B 1 62 ? -18.641 23.062 38.062 1 97.06 62 GLU B CA 1
ATOM 7150 C C . GLU B 1 62 ? -18.625 22.625 36.594 1 97.06 62 GLU B C 1
ATOM 7152 O O . GLU B 1 62 ? -18.016 23.281 35.75 1 97.06 62 GLU B O 1
ATOM 7157 N N . ILE B 1 63 ? -19.281 21.5 36.312 1 98.19 63 ILE B N 1
ATOM 7158 C CA . ILE B 1 63 ? -19.312 20.969 34.969 1 98.19 63 ILE B CA 1
ATOM 7159 C C . ILE B 1 63 ? -20.125 21.906 34.062 1 98.19 63 ILE B C 1
ATOM 7161 O O . ILE B 1 63 ? -19.703 22.219 32.938 1 98.19 63 ILE B O 1
ATOM 7165 N N . LYS B 1 64 ? -21.25 22.391 34.562 1 97.94 64 LYS B N 1
ATOM 7166 C CA . LYS B 1 64 ? -22.078 23.344 33.812 1 97.94 64 LYS B CA 1
ATOM 7167 C C . LYS B 1 64 ? -21.328 24.641 33.531 1 97.94 64 LYS B C 1
ATOM 7169 O O . LYS B 1 64 ? -21.453 25.219 32.469 1 97.94 64 LYS B O 1
ATOM 7174 N N . ASN B 1 65 ? -20.594 25.031 34.562 1 97.75 65 ASN B N 1
ATOM 7175 C CA . ASN B 1 65 ? -19.781 26.234 34.406 1 97.75 65 ASN B CA 1
ATOM 7176 C C . ASN B 1 65 ? -18.766 26.062 33.281 1 97.75 65 ASN B C 1
ATOM 7178 O O . ASN B 1 65 ? -18.578 26.969 32.469 1 97.75 65 ASN B O 1
ATOM 7182 N N . ALA B 1 66 ? -18.078 24.922 33.25 1 98.25 66 ALA B N 1
ATOM 7183 C CA . ALA B 1 66 ? -17.141 24.641 32.156 1 98.25 66 ALA B CA 1
ATOM 7184 C C . ALA B 1 66 ? -17.859 24.641 30.812 1 98.25 66 ALA B C 1
ATOM 7186 O O . ALA B 1 66 ? -17.375 25.25 29.844 1 98.25 66 ALA B O 1
ATOM 7187 N N . GLU B 1 67 ? -18.984 23.938 30.703 1 98.31 67 GLU B N 1
ATOM 7188 C CA . GLU B 1 67 ? -19.75 23.875 29.469 1 98.31 67 GLU B CA 1
ATOM 7189 C C . GLU B 1 67 ? -20.109 25.266 28.969 1 98.31 67 GLU B C 1
ATOM 7191 O O . GLU B 1 67 ? -20 25.547 27.766 1 98.31 67 GLU B O 1
ATOM 7196 N N . GLU B 1 68 ? -20.516 26.078 29.859 1 97.5 68 GLU B N 1
ATOM 7197 C CA . GLU B 1 68 ? -20.922 27.438 29.5 1 97.5 68 GLU B CA 1
ATOM 7198 C C . GLU B 1 68 ? -19.75 28.234 28.953 1 97.5 68 GLU B C 1
ATOM 7200 O O . GLU B 1 68 ? -19.875 28.938 27.953 1 97.5 68 GLU B O 1
ATOM 7205 N N . HIS B 1 69 ? -18.656 28.172 29.641 1 98.06 69 HIS B N 1
ATOM 7206 C CA . HIS B 1 69 ? -17.469 28.891 29.172 1 98.06 69 HIS B CA 1
ATOM 7207 C C . HIS B 1 69 ? -17.016 28.375 27.812 1 98.06 69 HIS B C 1
ATOM 7209 O O . HIS B 1 69 ? -16.672 29.156 26.938 1 98.06 69 HIS B O 1
ATOM 7215 N N . PHE B 1 70 ? -17 27 27.703 1 98.62 70 PHE B N 1
ATOM 7216 C CA . PHE B 1 70 ? -16.641 26.422 26.406 1 98.62 70 PHE B CA 1
ATOM 7217 C C . PHE B 1 70 ? -17.594 26.891 25.312 1 98.62 70 PHE B C 1
ATOM 7219 O O . PHE B 1 70 ? -17.156 27.25 24.219 1 98.62 70 PHE B O 1
ATOM 7226 N N . TYR B 1 71 ? -18.844 26.891 25.594 1 97.56 71 TYR B N 1
ATOM 7227 C CA . TYR B 1 71 ? -19.859 27.344 24.641 1 97.56 71 TYR B CA 1
ATOM 7228 C C . TYR B 1 71 ? -19.625 28.797 24.234 1 97.56 71 TYR B C 1
ATOM 7230 O O . TYR B 1 71 ? -19.641 29.125 23.047 1 97.56 71 TYR B O 1
ATOM 7238 N N . GLN B 1 72 ? -19.391 29.609 25.156 1 97.69 72 GLN B N 1
ATOM 7239 C CA . GLN B 1 72 ? -19.188 31.031 24.875 1 97.69 72 GLN B CA 1
ATOM 7240 C C . GLN B 1 72 ? -17.969 31.25 24 1 97.69 72 GLN B C 1
ATOM 7242 O O . GLN B 1 72 ? -18 32.062 23.078 1 97.69 72 GLN B O 1
ATOM 7247 N N . LEU B 1 73 ? -16.891 30.594 24.328 1 98.25 73 LEU B N 1
ATOM 7248 C CA . LEU B 1 73 ? -15.664 30.703 23.547 1 98.25 73 LEU B CA 1
ATOM 7249 C C . LEU B 1 73 ? -15.906 30.312 22.094 1 98.25 73 LEU B C 1
ATOM 7251 O O . LEU B 1 73 ? -15.492 31.016 21.172 1 98.25 73 LEU B O 1
ATOM 7255 N N . ILE B 1 74 ? -16.594 29.172 21.891 1 98.19 74 ILE B N 1
ATOM 7256 C CA . ILE B 1 74 ? -16.797 28.609 20.562 1 98.19 74 ILE B CA 1
ATOM 7257 C C . ILE B 1 74 ? -17.859 29.406 19.812 1 98.19 74 ILE B C 1
ATOM 7259 O O . ILE B 1 74 ? -17.672 29.75 18.641 1 98.19 74 ILE B O 1
ATOM 7263 N N . LYS B 1 75 ? -18.953 29.719 20.469 1 97.75 75 LYS B N 1
ATOM 7264 C CA . LYS B 1 75 ? -20.047 30.453 19.844 1 97.75 75 LYS B CA 1
ATOM 7265 C C . LYS B 1 75 ? -19.594 31.828 19.359 1 97.75 75 LYS B C 1
ATOM 7267 O O . LYS B 1 75 ? -20 32.281 18.297 1 97.75 75 LYS B O 1
ATOM 7272 N N . SER B 1 76 ? -18.766 32.438 20.156 1 97.56 76 SER B N 1
ATOM 7273 C CA . SER B 1 76 ? -18.266 33.75 19.797 1 97.56 76 SER B CA 1
ATOM 7274 C C . SER B 1 76 ? -17.203 33.656 18.688 1 97.56 76 SER B C 1
ATOM 7276 O O . SER B 1 76 ? -16.828 34.688 18.094 1 97.56 76 SER B O 1
ATOM 7278 N N . ARG B 1 77 ? -16.641 32.5 18.453 1 97.62 77 ARG B N 1
ATOM 7279 C CA . ARG B 1 77 ? -15.602 32.188 17.484 1 97.62 77 ARG B CA 1
ATOM 7280 C C . ARG B 1 77 ? -14.305 32.938 17.828 1 97.62 77 ARG B C 1
ATOM 7282 O O . ARG B 1 77 ? -13.492 33.219 16.953 1 97.62 77 ARG B O 1
ATOM 7289 N N . ILE B 1 78 ? -14.219 33.281 19.078 1 97.75 78 ILE B N 1
ATOM 7290 C CA . ILE B 1 78 ? -12.945 33.812 19.578 1 97.75 78 ILE B CA 1
ATOM 7291 C C . ILE B 1 78 ? -11.93 32.688 19.703 1 97.75 78 ILE B C 1
ATOM 7293 O O . ILE B 1 78 ? -10.734 32.875 19.5 1 97.75 78 ILE B O 1
ATOM 7297 N N . PHE B 1 79 ? -12.445 31.562 20.016 1 98.19 79 PHE B N 1
ATOM 7298 C CA . PHE B 1 79 ? -11.664 30.328 20.078 1 98.19 79 PHE B CA 1
ATOM 7299 C C . PHE B 1 79 ? -12.328 29.219 19.266 1 98.19 79 PHE B C 1
ATOM 7301 O O . PHE B 1 79 ? -13.531 29 19.391 1 98.19 79 PHE B O 1
ATOM 7308 N N . LEU B 1 80 ? -11.5 28.594 18.453 1 98.31 80 LEU B N 1
ATOM 7309 C CA . LEU B 1 80 ? -11.992 27.406 17.75 1 98.31 80 LEU B CA 1
ATOM 7310 C C . LEU B 1 80 ? -10.992 26.266 17.859 1 98.31 80 LEU B C 1
ATOM 7312 O O . LEU B 1 80 ? -9.781 26.469 17.719 1 98.31 80 LEU B O 1
ATOM 7316 N N . PRO B 1 81 ? -11.484 25.062 18.219 1 97.88 81 PRO B N 1
ATOM 7317 C CA . PRO B 1 81 ? -10.602 23.891 18.156 1 97.88 81 PRO B CA 1
ATOM 7318 C C . PRO B 1 81 ? -10.352 23.422 16.734 1 97.88 81 PRO B C 1
ATOM 7320 O O . PRO B 1 81 ? -10.938 23.953 15.781 1 97.88 81 PRO B O 1
ATOM 7323 N N . ASN B 1 82 ? -9.461 22.5 16.594 1 93.5 82 ASN B N 1
ATOM 7324 C CA . ASN B 1 82 ? -9.148 21.953 15.281 1 93.5 82 ASN B CA 1
ATOM 7325 C C . ASN B 1 82 ? -10.367 21.281 14.656 1 93.5 82 ASN B C 1
ATOM 7327 O O . ASN B 1 82 ? -11.305 20.891 15.359 1 93.5 82 ASN B O 1
ATOM 7331 N N . SER B 1 83 ? -10.328 21.078 13.352 1 88.12 83 SER B N 1
ATOM 7332 C CA . SER B 1 83 ? -11.469 20.609 12.562 1 88.12 83 SER B CA 1
ATOM 7333 C C . SER B 1 83 ? -11.961 19.25 13.062 1 88.12 83 SER B C 1
ATOM 7335 O O . SER B 1 83 ? -13.164 19.062 13.234 1 88.12 83 SER B O 1
ATOM 7337 N N . PRO B 1 84 ? -11.086 18.281 13.367 1 89.88 84 PRO B N 1
ATOM 7338 C CA . PRO B 1 84 ? -11.594 16.984 13.836 1 89.88 84 PRO B CA 1
ATOM 7339 C C . PRO B 1 84 ? -12.406 17.109 15.117 1 89.88 84 PRO B C 1
ATOM 7341 O O . PRO B 1 84 ? -13.359 16.344 15.32 1 89.88 84 PRO B O 1
ATOM 7344 N N . THR B 1 85 ? -11.984 18 15.977 1 95.38 85 THR B N 1
ATOM 7345 C CA . THR B 1 85 ? -12.797 18.219 17.172 1 95.38 85 THR B CA 1
ATOM 7346 C C . THR B 1 85 ? -14.172 18.75 16.812 1 95.38 85 THR B C 1
ATOM 7348 O O . THR B 1 85 ? -15.18 18.328 17.359 1 95.38 85 THR B O 1
ATOM 7351 N N . ILE B 1 86 ? -14.219 19.656 15.867 1 93.69 86 ILE B N 1
ATOM 7352 C CA . ILE B 1 86 ? -15.492 20.234 15.461 1 93.69 86 ILE B CA 1
ATOM 7353 C C . ILE B 1 86 ? -16.359 19.172 14.781 1 93.69 86 ILE B C 1
ATOM 7355 O O . ILE B 1 86 ? -17.562 19.078 15.031 1 93.69 86 ILE B O 1
ATOM 7359 N N . PHE B 1 87 ? -15.789 18.266 14.039 1 85.44 87 PHE B N 1
ATOM 7360 C CA . PHE B 1 87 ? -16.5 17.234 13.289 1 85.44 87 PHE B CA 1
ATOM 7361 C C . PHE B 1 87 ? -17.016 16.156 14.219 1 85.44 87 PHE B C 1
ATOM 7363 O O . PHE B 1 87 ? -18.156 15.688 14.07 1 85.44 87 PHE B O 1
ATOM 7370 N N . ASN B 1 88 ? -16.125 15.766 15.133 1 89.94 88 ASN B N 1
ATOM 7371 C CA . ASN B 1 88 ? -16.312 14.445 15.734 1 89.94 88 ASN B CA 1
ATOM 7372 C C . ASN B 1 88 ? -16.844 14.555 17.156 1 89.94 88 ASN B C 1
ATOM 7374 O O . ASN B 1 88 ? -17.344 13.578 17.719 1 89.94 88 ASN B O 1
ATOM 7378 N N . ALA B 1 89 ? -16.719 15.727 17.734 1 94.94 89 ALA B N 1
ATOM 7379 C CA . ALA B 1 89 ? -17.234 15.867 19.094 1 94.94 89 ALA B CA 1
ATOM 7380 C C . ALA B 1 89 ? -18.766 15.703 19.109 1 94.94 89 ALA B C 1
ATOM 7382 O O . ALA B 1 89 ? -19.469 16.375 18.359 1 94.94 89 ALA B O 1
ATOM 7383 N N . GLY B 1 90 ? -19.219 14.773 19.875 1 92.81 90 GLY B N 1
ATOM 7384 C CA . GLY B 1 90 ? -20.641 14.57 20.078 1 92.81 90 GLY B CA 1
ATOM 7385 C C . GLY B 1 90 ? -21.312 13.867 18.906 1 92.81 90 GLY B C 1
ATOM 7386 O O . GLY B 1 90 ? -22.547 13.781 18.844 1 92.81 90 GLY B O 1
ATOM 7387 N N . LYS B 1 91 ? -20.578 13.414 18 1 86.94 91 LYS B N 1
ATOM 7388 C CA . LYS B 1 91 ? -21.109 12.766 16.797 1 86.94 91 LYS B CA 1
ATOM 7389 C C . LYS B 1 91 ? -21.984 11.57 17.172 1 86.94 91 LYS B C 1
ATOM 7391 O O . LYS B 1 91 ? -22.984 11.297 16.5 1 86.94 91 LYS B O 1
ATOM 7396 N N . THR B 1 92 ? -21.625 10.859 18.25 1 83.94 92 THR B N 1
ATOM 7397 C CA . THR B 1 92 ? -22.328 9.648 18.641 1 83.94 92 THR B CA 1
ATOM 7398 C C . THR B 1 92 ? -23.234 9.906 19.844 1 83.94 92 THR B C 1
ATOM 7400 O O . THR B 1 92 ? -23.812 8.969 20.406 1 83.94 92 THR B O 1
ATOM 7403 N N . MET B 1 93 ? -23.297 11.141 20.219 1 89.06 93 MET B N 1
ATOM 7404 C CA . MET B 1 93 ? -24.109 11.523 21.375 1 89.06 93 MET B CA 1
ATOM 7405 C C . MET B 1 93 ? -25.594 11.375 21.062 1 89.06 93 MET B C 1
ATOM 7407 O O . MET B 1 93 ? -26.031 11.734 19.969 1 89.06 93 MET B O 1
ATOM 7411 N N . ASP B 1 94 ? -26.344 10.828 22.062 1 89.44 94 ASP B N 1
ATOM 7412 C CA . ASP B 1 94 ? -27.781 10.719 21.922 1 89.44 94 ASP B CA 1
ATOM 7413 C C . ASP B 1 94 ? -28.422 12.078 21.625 1 89.44 94 ASP B C 1
ATOM 7415 O O . ASP B 1 94 ? -28.047 13.086 22.234 1 89.44 94 ASP B O 1
ATOM 7419 N N . ARG B 1 95 ? -29.391 12.07 20.766 1 86.31 95 ARG B N 1
ATOM 7420 C CA . ARG B 1 95 ? -30.031 13.305 20.312 1 86.31 95 ARG B CA 1
ATOM 7421 C C . ARG B 1 95 ? -30.766 13.984 21.469 1 86.31 95 ARG B C 1
ATOM 7423 O O . ARG B 1 95 ? -30.844 15.211 21.516 1 86.31 95 ARG B O 1
ATOM 7430 N N . GLN B 1 96 ? -31.25 13.211 22.328 1 88.56 96 GLN B N 1
ATOM 7431 C CA . GLN B 1 96 ? -31.984 13.766 23.469 1 88.56 96 GLN B CA 1
ATOM 7432 C C . GLN B 1 96 ? -31.031 14.508 24.406 1 88.56 96 GLN B C 1
ATOM 7434 O O . GLN B 1 96 ? -31.391 15.555 24.969 1 88.56 96 GLN B O 1
ATOM 7439 N N . LEU B 1 97 ? -29.844 13.969 24.562 1 90.5 97 LEU B N 1
ATOM 7440 C CA . LEU B 1 97 ? -28.859 14.617 25.406 1 90.5 97 LEU B CA 1
ATOM 7441 C C . LEU B 1 97 ? -28.297 15.875 24.734 1 90.5 97 LEU B C 1
ATOM 7443 O O . LEU B 1 97 ? -28.031 16.875 25.391 1 90.5 97 LEU B O 1
ATOM 7447 N N . PHE B 1 98 ? -28.25 15.789 23.469 1 84.75 98 PHE B N 1
ATOM 7448 C CA . PHE B 1 98 ? -27.781 16.891 22.641 1 84.75 98 PHE B CA 1
ATOM 7449 C C . PHE B 1 98 ? -28.688 18.109 22.797 1 84.75 98 PHE B C 1
ATOM 7451 O O . PHE B 1 98 ? -28.188 19.234 22.953 1 84.75 98 PHE B O 1
ATOM 7458 N N . LYS B 1 99 ? -29.922 17.922 22.828 1 86.12 99 LYS B N 1
ATOM 7459 C CA . LYS B 1 99 ? -30.891 19.016 22.781 1 86.12 99 LYS B CA 1
ATOM 7460 C C . LYS B 1 99 ? -31.344 19.406 24.188 1 86.12 99 LYS B C 1
ATOM 7462 O O . LYS B 1 99 ? -32.094 20.359 24.359 1 86.12 99 LYS B O 1
ATOM 7467 N N . LYS B 1 100 ? -30.812 18.766 25.156 1 90.56 100 LYS B N 1
ATOM 7468 C CA . LYS B 1 100 ? -31.234 19.016 26.531 1 90.56 100 LYS B CA 1
ATOM 7469 C C . LYS B 1 100 ? -30.703 20.375 27.016 1 90.56 100 LYS B C 1
ATOM 7471 O O . LYS B 1 100 ? -29.562 20.734 26.734 1 90.56 100 LYS B O 1
ATOM 7476 N N . ASP B 1 101 ? -31.516 21.109 27.703 1 93.25 101 ASP B N 1
ATOM 7477 C CA . ASP B 1 101 ? -31.078 22.375 28.266 1 93.25 101 ASP B CA 1
ATOM 7478 C C . ASP B 1 101 ? -30.031 22.172 29.359 1 93.25 101 ASP B C 1
ATOM 7480 O O . ASP B 1 101 ? -30.141 21.25 30.156 1 93.25 101 ASP B O 1
ATOM 7484 N N . ILE B 1 102 ? -29.109 23.109 29.375 1 94.31 102 ILE B N 1
ATOM 7485 C CA . ILE B 1 102 ? -27.984 22.984 30.297 1 94.31 102 ILE B CA 1
ATOM 7486 C C . ILE B 1 102 ? -28.516 22.922 31.734 1 94.31 102 ILE B C 1
ATOM 7488 O O . ILE B 1 102 ? -27.984 22.188 32.562 1 94.31 102 ILE B O 1
ATOM 7492 N N . GLU B 1 103 ? -29.625 23.672 32.062 1 92.94 103 GLU B N 1
ATOM 7493 C CA . GLU B 1 103 ? -30.188 23.734 33.406 1 92.94 103 GLU B CA 1
ATOM 7494 C C . GLU B 1 103 ? -30.781 22.391 33.812 1 92.94 103 GLU B C 1
ATOM 7496 O O . GLU B 1 103 ? -30.812 22.062 35 1 92.94 103 GLU B O 1
ATOM 7501 N N . GLU B 1 104 ? -31.188 21.641 32.844 1 94.81 104 GLU B N 1
ATOM 7502 C CA . GLU B 1 104 ? -31.859 20.375 33.125 1 94.81 104 GLU B CA 1
ATOM 7503 C C . GLU B 1 104 ? -30.875 19.203 33.062 1 94.81 104 GLU B C 1
ATOM 7505 O O . GLU B 1 104 ? -31.234 18.062 33.375 1 94.81 104 GLU B O 1
ATOM 7510 N N . THR B 1 105 ? -29.688 19.484 32.562 1 95.44 105 THR B N 1
ATOM 7511 C CA . THR B 1 105 ? -28.703 18.422 32.406 1 95.44 105 THR B CA 1
ATOM 7512 C C . THR B 1 105 ? -28.188 17.953 33.781 1 95.44 105 THR B C 1
ATOM 7514 O O . THR B 1 105 ? -27.875 18.766 34.625 1 95.44 105 THR B O 1
ATOM 7517 N N . THR B 1 106 ? -28.078 16.641 33.969 1 96.56 106 THR B N 1
ATOM 7518 C CA . THR B 1 106 ? -27.672 16.062 35.25 1 96.56 106 THR B CA 1
ATOM 7519 C C . THR B 1 106 ? -26.25 15.5 35.156 1 96.56 106 THR B C 1
ATOM 7521 O O . THR B 1 106 ? -25.688 15.422 34.062 1 96.56 106 THR B O 1
ATOM 7524 N N . LEU B 1 107 ? -25.75 15.203 36.344 1 97.19 107 LEU B N 1
ATOM 7525 C CA . LEU B 1 107 ? -24.438 14.555 36.406 1 97.19 107 LEU B CA 1
ATOM 7526 C C . LEU B 1 107 ? -24.453 13.242 35.625 1 97.19 107 LEU B C 1
ATOM 7528 O O . LEU B 1 107 ? -23.484 12.914 34.938 1 97.19 107 LEU B O 1
ATOM 7532 N N . GLU B 1 108 ? -25.531 12.453 35.719 1 96.56 108 GLU B N 1
ATOM 7533 C CA . GLU B 1 108 ? -25.672 11.188 35 1 96.56 108 GLU B CA 1
ATOM 7534 C C . GLU B 1 108 ? -25.688 11.391 33.5 1 96.56 108 GLU B C 1
ATOM 7536 O O . GLU B 1 108 ? -25.234 10.523 32.75 1 96.56 108 GLU B O 1
ATOM 7541 N N . ASP B 1 109 ? -26.219 12.5 33.062 1 96.94 109 ASP B N 1
ATOM 7542 C CA . ASP B 1 109 ? -26.219 12.812 31.625 1 96.94 109 ASP B CA 1
ATOM 7543 C C . ASP B 1 109 ? -24.797 12.984 31.109 1 96.94 109 ASP B C 1
ATOM 7545 O O . ASP B 1 109 ? -24.438 12.438 30.062 1 96.94 109 ASP B O 1
ATOM 7549 N N . TYR B 1 110 ? -24.016 13.773 31.844 1 97.25 110 TYR B N 1
ATOM 7550 C CA . TYR B 1 110 ? -22.641 13.992 31.438 1 97.25 110 TYR B CA 1
ATOM 7551 C C . TYR B 1 110 ? -21.844 12.688 31.438 1 97.25 110 TYR B C 1
ATOM 7553 O O . TYR B 1 110 ? -21.047 12.438 30.547 1 97.25 110 TYR B O 1
ATOM 7561 N N . LYS B 1 111 ? -22.047 11.852 32.469 1 97.31 111 LYS B N 1
ATOM 7562 C CA . LYS B 1 111 ? -21.391 10.547 32.531 1 97.31 111 LYS B CA 1
ATOM 7563 C C . LYS B 1 111 ? -21.781 9.68 31.344 1 97.31 111 LYS B C 1
ATOM 7565 O O . LYS B 1 111 ? -20.938 8.984 30.766 1 97.31 111 LYS B O 1
ATOM 7570 N N . THR B 1 112 ? -23.062 9.727 30.984 1 96.62 112 THR B N 1
ATOM 7571 C CA . THR B 1 112 ? -23.547 8.969 29.844 1 96.62 112 THR B CA 1
ATOM 7572 C C . THR B 1 112 ? -22.875 9.445 28.562 1 96.62 112 THR B C 1
ATOM 7574 O O . THR B 1 112 ? -22.484 8.625 27.719 1 96.62 112 THR B O 1
ATOM 7577 N N . ILE B 1 113 ? -22.766 10.75 28.391 1 96.38 113 ILE B N 1
ATOM 7578 C CA . ILE B 1 113 ? -22.109 11.32 27.219 1 96.38 113 ILE B CA 1
ATOM 7579 C C . ILE B 1 113 ? -20.656 10.852 27.156 1 96.38 113 ILE B C 1
ATOM 7581 O O . ILE B 1 113 ? -20.188 10.398 26.109 1 96.38 113 ILE B O 1
ATOM 7585 N N . PHE B 1 114 ? -19.984 10.891 28.234 1 96.88 114 PHE B N 1
ATOM 7586 C CA . PHE B 1 114 ? -18.578 10.516 28.297 1 96.88 114 PHE B CA 1
ATOM 7587 C C . PHE B 1 114 ? -18.391 9.031 28.016 1 96.88 114 PHE B C 1
ATOM 7589 O O . PHE B 1 114 ? -17.484 8.641 27.281 1 96.88 114 PHE B O 1
ATOM 7596 N N . ASP B 1 115 ? -19.25 8.18 28.5 1 95.62 115 ASP B N 1
ATOM 7597 C CA . ASP B 1 115 ? -19.125 6.73 28.406 1 95.62 115 ASP B CA 1
ATOM 7598 C C . ASP B 1 115 ? -19.562 6.227 27.031 1 95.62 115 ASP B C 1
ATOM 7600 O O . ASP B 1 115 ? -19.188 5.129 26.625 1 95.62 115 ASP B O 1
ATOM 7604 N N . SER B 1 116 ? -20.344 7.012 26.344 1 94 116 SER B N 1
ATOM 7605 C CA . SER B 1 116 ? -20.922 6.555 25.078 1 94 116 SER B CA 1
ATOM 7606 C C . SER B 1 116 ? -20 6.867 23.906 1 94 116 SER B C 1
ATOM 7608 O O . SER B 1 116 ? -20.375 6.664 22.75 1 94 116 SER B O 1
ATOM 7610 N N . ARG B 1 117 ? -18.797 7.32 24.188 1 93.5 117 ARG B N 1
ATOM 7611 C CA . ARG B 1 117 ? -17.859 7.66 23.125 1 93.5 117 ARG B CA 1
ATOM 7612 C C . ARG B 1 117 ? -17.422 6.414 22.375 1 93.5 117 ARG B C 1
ATOM 7614 O O . ARG B 1 117 ? -17.328 5.328 22.953 1 93.5 117 ARG B O 1
ATOM 7621 N N . THR B 1 118 ? -17.172 6.562 21.094 1 89.69 118 THR B N 1
ATOM 7622 C CA . THR B 1 118 ? -16.703 5.5 20.203 1 89.69 118 THR B CA 1
ATOM 7623 C C . THR B 1 118 ? -15.5 5.961 19.391 1 89.69 118 THR B C 1
ATOM 7625 O O . THR B 1 118 ? -15.047 7.098 19.547 1 89.69 118 THR B O 1
ATOM 7628 N N . LYS B 1 119 ? -15.023 5.164 18.578 1 85.19 119 LYS B N 1
ATOM 7629 C CA . LYS B 1 119 ? -13.875 5.465 17.719 1 85.19 119 LYS B CA 1
ATOM 7630 C C . LYS B 1 119 ? -14.188 6.621 16.781 1 85.19 119 LYS B C 1
ATOM 7632 O O . LYS B 1 119 ? -13.273 7.266 16.25 1 85.19 119 LYS B O 1
ATOM 7637 N N . HIS B 1 120 ? -15.422 6.918 16.609 1 85.62 120 HIS B N 1
ATOM 7638 C CA . HIS B 1 120 ? -15.828 8.031 15.758 1 85.62 120 HIS B CA 1
ATOM 7639 C C . HIS B 1 120 ? -15.594 9.367 16.453 1 85.62 120 HIS B C 1
ATOM 7641 O O . HIS B 1 120 ? -15.688 10.422 15.82 1 85.62 120 HIS B O 1
ATOM 7647 N N . ASN B 1 121 ? -15.211 9.297 17.672 1 92.88 121 ASN B N 1
ATOM 7648 C CA . ASN B 1 121 ? -14.914 10.508 18.438 1 92.88 121 ASN B CA 1
ATOM 7649 C C . ASN B 1 121 ? -13.406 10.734 18.562 1 92.88 121 ASN B C 1
ATOM 7651 O O . ASN B 1 121 ? -12.906 11.031 19.656 1 92.88 121 ASN B O 1
ATOM 7655 N N . MET B 1 122 ? -12.664 10.422 17.516 1 93.06 122 MET B N 1
ATOM 7656 C CA . MET B 1 122 ? -11.273 10.852 17.438 1 93.06 122 MET B CA 1
ATOM 7657 C C . MET B 1 122 ? -11.172 12.352 17.219 1 93.06 122 MET B C 1
ATOM 7659 O O . MET B 1 122 ? -11.586 12.859 16.172 1 93.06 122 MET B O 1
ATOM 7663 N N . LEU B 1 123 ? -10.617 13.055 18.125 1 96.12 123 LEU B N 1
ATOM 7664 C CA . LEU B 1 123 ? -10.664 14.516 18.094 1 96.12 123 LEU B CA 1
ATOM 7665 C C . LEU B 1 123 ? -9.312 15.102 17.703 1 96.12 123 LEU B C 1
ATOM 7667 O O . LEU B 1 123 ? -9.219 16.281 17.344 1 96.12 123 LEU B O 1
ATOM 7671 N N . SER B 1 124 ? -8.227 14.258 17.781 1 93.88 124 SER B N 1
ATOM 7672 C CA . SER B 1 124 ? -6.883 14.727 17.438 1 93.88 124 SER B CA 1
ATOM 7673 C C . SER B 1 124 ? -6.75 14.945 15.93 1 93.88 124 SER B C 1
ATOM 7675 O O . SER B 1 124 ? -7.359 14.234 15.133 1 93.88 124 SER B O 1
ATOM 7677 N N . ALA B 1 125 ? -5.887 15.883 15.602 1 87.25 125 ALA B N 1
ATOM 7678 C CA . ALA B 1 125 ? -5.734 16.266 14.203 1 87.25 125 ALA B CA 1
ATOM 7679 C C . ALA B 1 125 ? -4.562 15.531 13.555 1 87.25 125 ALA B C 1
ATOM 7681 O O . ALA B 1 125 ? -4.574 15.266 12.352 1 87.25 125 ALA B O 1
ATOM 7682 N N . CYS B 1 126 ? -3.521 15.328 14.219 1 92.12 126 CYS B N 1
ATOM 7683 C CA . CYS B 1 126 ? -2.309 14.805 13.602 1 92.12 126 CYS B CA 1
ATOM 7684 C C . CYS B 1 126 ? -1.589 13.844 14.547 1 92.12 126 CYS B C 1
ATOM 7686 O O . CYS B 1 126 ? -1.801 13.883 15.758 1 92.12 126 CYS B O 1
ATOM 7688 N N . PHE B 1 127 ? -0.799 13.016 13.977 1 97 127 PHE B N 1
ATOM 7689 C CA . PHE B 1 127 ? -0.102 11.953 14.688 1 97 127 PHE B CA 1
ATOM 7690 C C . PHE B 1 127 ? 1.288 11.734 14.102 1 97 127 PHE B C 1
ATOM 7692 O O . PHE B 1 127 ? 1.566 12.148 12.977 1 97 127 PHE B O 1
ATOM 7699 N N . VAL B 1 128 ? 2.145 11.18 14.93 1 98.06 128 VAL B N 1
ATOM 7700 C CA . VAL B 1 128 ? 3.404 10.625 14.445 1 98.06 128 VAL B CA 1
ATOM 7701 C C . VAL B 1 128 ? 3.457 9.125 14.758 1 98.06 128 VAL B C 1
ATOM 7703 O O . VAL B 1 128 ? 3.201 8.711 15.883 1 98.06 128 VAL B O 1
ATOM 7706 N N . ILE B 1 129 ? 3.727 8.32 13.766 1 98.31 129 ILE B N 1
ATOM 7707 C CA . ILE B 1 129 ? 3.811 6.875 13.914 1 98.31 129 ILE B CA 1
ATOM 7708 C C . ILE B 1 129 ? 5.25 6.418 13.695 1 98.31 129 ILE B C 1
ATOM 7710 O O . ILE B 1 129 ? 5.867 6.742 12.68 1 98.31 129 ILE B O 1
ATOM 7714 N N . PRO B 1 130 ? 5.758 5.676 14.672 1 97.25 130 PRO B N 1
ATOM 7715 C CA . PRO B 1 130 ? 7.117 5.16 14.516 1 97.25 130 PRO B CA 1
ATOM 7716 C C . PRO B 1 130 ? 7.188 3.955 13.578 1 97.25 130 PRO B C 1
ATOM 7718 O O . PRO B 1 130 ? 6.16 3.346 13.273 1 97.25 130 PRO B O 1
ATOM 7721 N N . MET B 1 131 ? 8.359 3.738 13.023 1 95 131 MET B N 1
ATOM 7722 C CA . MET B 1 131 ? 8.672 2.551 12.234 1 95 131 MET B CA 1
ATOM 7723 C C . MET B 1 131 ? 10.078 2.043 12.555 1 95 131 MET B C 1
ATOM 7725 O O . MET B 1 131 ? 10.859 2.744 13.195 1 95 131 MET B O 1
ATOM 7729 N N . ASP B 1 132 ? 10.383 0.788 12.188 1 95.56 132 ASP B N 1
ATOM 7730 C CA . ASP B 1 132 ? 11.711 0.192 12.289 1 95.56 132 ASP B CA 1
ATOM 7731 C C . ASP B 1 132 ? 12.141 -0.429 10.961 1 95.56 132 ASP B C 1
ATOM 7733 O O . ASP B 1 132 ? 11.32 -0.597 10.055 1 95.56 132 ASP B O 1
ATOM 7737 N N . ASP B 1 133 ? 13.422 -0.713 10.914 1 94.44 133 ASP B N 1
ATOM 7738 C CA . ASP B 1 133 ? 13.984 -1.215 9.664 1 94.44 133 ASP B CA 1
ATOM 7739 C C . ASP B 1 133 ? 13.719 -2.711 9.508 1 94.44 133 ASP B C 1
ATOM 7741 O O . ASP B 1 133 ? 14.656 -3.508 9.461 1 94.44 133 ASP B O 1
ATOM 7745 N N . SER B 1 134 ? 12.492 -3.125 9.391 1 92.38 134 SER B N 1
ATOM 7746 C CA . SER B 1 134 ? 12.023 -4.48 9.117 1 92.38 134 SER B CA 1
ATOM 7747 C C . SER B 1 134 ? 10.695 -4.469 8.375 1 92.38 134 SER B C 1
ATOM 7749 O O . SER B 1 134 ? 9.898 -3.535 8.523 1 92.38 134 SER B O 1
ATOM 7751 N N . MET B 1 135 ? 10.438 -5.484 7.656 1 90.06 135 MET B N 1
ATOM 7752 C CA . MET B 1 135 ? 9.203 -5.578 6.887 1 90.06 135 MET B CA 1
ATOM 7753 C C . MET B 1 135 ? 7.98 -5.547 7.801 1 90.06 135 MET B C 1
ATOM 7755 O O . MET B 1 135 ? 6.988 -4.879 7.5 1 90.06 135 MET B O 1
ATOM 7759 N N . SER B 1 136 ? 8.047 -6.246 8.867 1 92.75 136 SER B N 1
ATOM 7760 C CA . SER B 1 136 ? 6.945 -6.281 9.82 1 92.75 136 SER B CA 1
ATOM 7761 C C . SER B 1 136 ? 6.652 -4.895 10.383 1 92.75 136 SER B C 1
ATOM 7763 O O . SER B 1 136 ? 5.5 -4.465 10.422 1 92.75 136 SER B O 1
ATOM 7765 N N . ALA B 1 137 ? 7.668 -4.199 10.766 1 95.81 137 ALA B N 1
ATOM 7766 C CA . ALA B 1 137 ? 7.496 -2.877 11.367 1 95.81 137 ALA B CA 1
ATOM 7767 C C . ALA B 1 137 ? 6.988 -1.87 10.336 1 95.81 137 ALA B C 1
ATOM 7769 O O . ALA B 1 137 ? 6.18 -0.997 10.664 1 95.81 137 ALA B O 1
ATOM 7770 N N . ILE B 1 138 ? 7.52 -1.935 9.148 1 96.56 138 ILE B N 1
ATOM 7771 C CA . ILE B 1 138 ? 7.102 -1.029 8.086 1 96.56 138 ILE B CA 1
ATOM 7772 C C . ILE B 1 138 ? 5.609 -1.201 7.812 1 96.56 138 ILE B C 1
ATOM 7774 O O . ILE B 1 138 ? 4.859 -0.222 7.793 1 96.56 138 ILE B O 1
ATOM 7778 N N . PHE B 1 139 ? 5.145 -2.402 7.672 1 96.38 139 PHE B N 1
ATOM 7779 C CA . PHE B 1 139 ? 3.75 -2.619 7.305 1 96.38 139 PHE B CA 1
ATOM 7780 C C . PHE B 1 139 ? 2.84 -2.457 8.516 1 96.38 139 PHE B C 1
ATOM 7782 O O . PHE B 1 139 ? 1.646 -2.18 8.375 1 96.38 139 PHE B O 1
ATOM 7789 N N . ASP B 1 140 ? 3.365 -2.615 9.727 1 96.88 140 ASP B N 1
ATOM 7790 C CA . ASP B 1 140 ? 2.619 -2.164 10.898 1 96.88 140 ASP B CA 1
ATOM 7791 C C . ASP B 1 140 ? 2.35 -0.663 10.828 1 96.88 140 ASP B C 1
ATOM 7793 O O . ASP B 1 140 ? 1.255 -0.208 11.172 1 96.88 140 ASP B O 1
ATOM 7797 N N . ALA B 1 141 ? 3.354 0.055 10.477 1 98 141 ALA B N 1
ATOM 7798 C CA . ALA B 1 141 ? 3.193 1.502 10.352 1 98 141 ALA B CA 1
ATOM 7799 C C . ALA B 1 141 ? 2.162 1.849 9.281 1 98 141 ALA B C 1
ATOM 7801 O O . ALA B 1 141 ? 1.362 2.771 9.461 1 98 141 ALA B O 1
ATOM 7802 N N . VAL B 1 142 ? 2.16 1.125 8.156 1 96.88 142 VAL B N 1
ATOM 7803 C CA . VAL B 1 142 ? 1.169 1.336 7.105 1 96.88 142 VAL B CA 1
ATOM 7804 C C . VAL B 1 142 ? -0.233 1.11 7.668 1 96.88 142 VAL B C 1
ATOM 7806 O O . VAL B 1 142 ? -1.136 1.92 7.445 1 96.88 142 VAL B O 1
ATOM 7809 N N . LYS B 1 143 ? -0.41 0.04 8.352 1 96.06 143 LYS B N 1
ATOM 7810 C CA . LYS B 1 143 ? -1.699 -0.285 8.961 1 96.06 143 LYS B CA 1
ATOM 7811 C C . LYS B 1 143 ? -2.133 0.795 9.945 1 96.06 143 LYS B C 1
ATOM 7813 O O . LYS B 1 143 ? -3.268 1.271 9.891 1 96.06 143 LYS B O 1
ATOM 7818 N N . ASN B 1 144 ? -1.218 1.154 10.828 1 96.81 144 ASN B N 1
ATOM 7819 C CA . ASN B 1 144 ? -1.527 2.17 11.828 1 96.81 144 ASN B CA 1
ATOM 7820 C C . ASN B 1 144 ? -1.915 3.496 11.18 1 96.81 144 ASN B C 1
ATOM 7822 O O . ASN B 1 144 ? -2.869 4.148 11.609 1 96.81 144 ASN B O 1
ATOM 7826 N N . ALA B 1 145 ? -1.195 3.887 10.203 1 95.94 145 ALA B N 1
ATOM 7827 C CA . ALA B 1 145 ? -1.509 5.113 9.477 1 95.94 145 ALA B CA 1
ATOM 7828 C C . ALA B 1 145 ? -2.895 5.035 8.836 1 95.94 145 ALA B C 1
ATOM 7830 O O . ALA B 1 145 ? -3.662 6 8.891 1 95.94 145 ALA B O 1
ATOM 7831 N N . ALA B 1 146 ? -3.184 3.9 8.234 1 92.38 146 ALA B N 1
ATOM 7832 C CA . ALA B 1 146 ? -4.48 3.709 7.59 1 92.38 146 ALA B CA 1
ATOM 7833 C C . ALA B 1 146 ? -5.617 3.867 8.594 1 92.38 146 ALA B C 1
ATOM 7835 O O . ALA B 1 146 ? -6.633 4.5 8.305 1 92.38 146 ALA B O 1
ATOM 7836 N N . LEU B 1 147 ? -5.492 3.32 9.773 1 92.5 147 LEU B N 1
ATOM 7837 C CA . LEU B 1 147 ? -6.504 3.402 10.82 1 92.5 147 LEU B CA 1
ATOM 7838 C C . LEU B 1 147 ? -6.707 4.848 11.266 1 92.5 147 LEU B C 1
ATOM 7840 O O . LEU B 1 147 ? -7.836 5.266 11.531 1 92.5 147 LEU B O 1
ATOM 7844 N N . ILE B 1 148 ? -5.645 5.59 11.305 1 92.81 148 ILE B N 1
ATOM 7845 C CA . ILE B 1 148 ? -5.703 6.984 11.719 1 92.81 148 ILE B CA 1
ATOM 7846 C C . ILE B 1 148 ? -6.371 7.82 10.625 1 92.81 148 ILE B C 1
ATOM 7848 O O . ILE B 1 148 ? -7.27 8.617 10.906 1 92.81 148 ILE B O 1
ATOM 7852 N N . MET B 1 149 ? -5.973 7.633 9.438 1 89.06 149 MET B N 1
ATOM 7853 C CA . MET B 1 149 ? -6.473 8.422 8.312 1 89.06 149 MET B CA 1
ATOM 7854 C C . MET B 1 149 ? -7.949 8.141 8.062 1 89.06 149 MET B C 1
ATOM 7856 O O . MET B 1 149 ? -8.688 9.016 7.609 1 89.06 149 MET B O 1
ATOM 7860 N N . LYS B 1 150 ? -8.359 6.918 8.398 1 84.19 150 LYS B N 1
ATOM 7861 C CA . LYS B 1 150 ? -9.766 6.559 8.289 1 84.19 150 LYS B CA 1
ATOM 7862 C C . LYS B 1 150 ? -10.648 7.543 9.047 1 84.19 150 LYS B C 1
ATOM 7864 O O . LYS B 1 150 ? -11.766 7.844 8.625 1 84.19 150 LYS B O 1
ATOM 7869 N N . TYR B 1 151 ? -10.109 8.109 10.133 1 82.06 151 TYR B N 1
ATOM 7870 C CA . TYR B 1 151 ? -10.898 9.008 10.961 1 82.06 151 TYR B CA 1
ATOM 7871 C C . TYR B 1 151 ? -10.477 10.453 10.75 1 82.06 151 TYR B C 1
ATOM 7873 O O . TYR B 1 151 ? -10.789 11.328 11.562 1 82.06 151 TYR B O 1
ATOM 7881 N N . GLY B 1 152 ? -9.648 10.672 9.773 1 79.75 152 GLY B N 1
ATOM 7882 C CA . GLY B 1 152 ? -9.352 12.031 9.352 1 79.75 152 GLY B CA 1
ATOM 7883 C C . GLY B 1 152 ? -8.062 12.57 9.938 1 79.75 152 GLY B C 1
ATOM 7884 O O . GLY B 1 152 ? -7.812 13.781 9.891 1 79.75 152 GLY B O 1
ATOM 7885 N N . GLY B 1 153 ? -7.219 11.766 10.422 1 88.19 153 GLY B N 1
ATOM 7886 C CA . GLY B 1 153 ? -5.961 12.219 11 1 88.19 153 GLY B CA 1
ATOM 7887 C C . GLY B 1 153 ? -4.824 12.258 9.992 1 88.19 153 GLY B C 1
ATOM 7888 O O . GLY B 1 153 ? -4.77 11.43 9.086 1 88.19 153 GLY B O 1
ATOM 7889 N N . GLY B 1 154 ? -3.932 13.242 10.164 1 91.88 154 GLY B N 1
ATOM 7890 C CA . GLY B 1 154 ? -2.68 13.258 9.422 1 91.88 154 GLY B CA 1
ATOM 7891 C C . GLY B 1 154 ? -1.545 12.57 10.156 1 91.88 154 GLY B C 1
ATOM 7892 O O . GLY B 1 154 ? -1.553 12.484 11.383 1 91.88 154 GLY B O 1
ATOM 7893 N N . VAL B 1 155 ? -0.592 12.047 9.367 1 96.38 155 VAL B N 1
ATOM 7894 C CA . VAL B 1 155 ? 0.424 11.234 10.031 1 96.38 155 VAL B CA 1
ATOM 7895 C C . VAL B 1 155 ? 1.811 11.625 9.523 1 96.38 155 VAL B C 1
ATOM 7897 O O . VAL B 1 155 ? 1.998 11.875 8.328 1 96.38 155 VAL B O 1
ATOM 7900 N N . GLY B 1 156 ? 2.752 11.75 10.422 1 97.75 156 GLY B N 1
ATOM 7901 C CA . GLY B 1 156 ? 4.16 11.93 10.102 1 97.75 156 GLY B CA 1
ATOM 7902 C C . GLY B 1 156 ? 5.008 10.727 10.438 1 97.75 156 GLY B C 1
ATOM 7903 O O . GLY B 1 156 ? 4.688 9.969 11.352 1 97.75 156 GLY B O 1
ATOM 7904 N N . TYR B 1 157 ? 6.164 10.562 9.625 1 97.94 157 TYR B N 1
ATOM 7905 C CA . TYR B 1 157 ? 7.062 9.422 9.781 1 97.94 157 TYR B CA 1
ATOM 7906 C C . TYR B 1 157 ? 8.523 9.859 9.68 1 97.94 157 TYR B C 1
ATOM 7908 O O . TYR B 1 157 ? 8.844 10.789 8.938 1 97.94 157 TYR B O 1
ATOM 7916 N N . ASP B 1 158 ? 9.344 9.148 10.406 1 98.44 158 ASP B N 1
ATOM 7917 C CA . ASP B 1 158 ? 10.789 9.227 10.188 1 98.44 158 ASP B CA 1
ATOM 7918 C C . ASP B 1 158 ? 11.273 8.086 9.297 1 98.44 158 ASP B C 1
ATOM 7920 O O . ASP B 1 158 ? 11.531 6.984 9.789 1 98.44 158 ASP B O 1
ATOM 7924 N N . PHE B 1 159 ? 11.516 8.328 8.023 1 98.38 159 PHE B N 1
ATOM 7925 C CA . PHE B 1 159 ? 11.938 7.297 7.078 1 98.38 159 PHE B CA 1
ATOM 7926 C C . PHE B 1 159 ? 13.438 7.066 7.16 1 98.38 159 PHE B C 1
ATOM 7928 O O . PHE B 1 159 ? 13.969 6.156 6.523 1 98.38 159 PHE B O 1
ATOM 7935 N N . SER B 1 160 ? 14.18 7.875 8 1 97.94 160 SER B N 1
ATOM 7936 C CA . SER B 1 160 ? 15.625 7.738 8.133 1 97.94 160 SER B CA 1
ATOM 7937 C C . SER B 1 160 ? 16 6.418 8.797 1 97.94 160 SER B C 1
ATOM 7939 O O . SER B 1 160 ? 17.141 5.977 8.703 1 97.94 160 SER B O 1
ATOM 7941 N N . VAL B 1 161 ? 15.055 5.812 9.461 1 97.75 161 VAL B N 1
ATOM 7942 C CA . VAL B 1 161 ? 15.336 4.574 10.18 1 97.75 161 VAL B CA 1
ATOM 7943 C C . VAL B 1 161 ? 15.562 3.438 9.18 1 97.75 161 VAL B C 1
ATOM 7945 O O . VAL B 1 161 ? 16.172 2.422 9.516 1 97.75 161 VAL B O 1
ATOM 7948 N N . LEU B 1 162 ? 15.047 3.557 7.957 1 97.38 162 LEU B N 1
ATOM 7949 C CA . LEU B 1 162 ? 15.141 2.5 6.957 1 97.38 162 LEU B CA 1
ATOM 7950 C C . LEU B 1 162 ? 16.5 2.52 6.266 1 97.38 162 LEU B C 1
ATOM 7952 O O . LEU B 1 162 ? 17.031 3.592 5.961 1 97.38 162 LEU B O 1
ATOM 7956 N N . ARG B 1 163 ? 17.078 1.372 6.023 1 95.88 163 ARG B N 1
ATOM 7957 C CA . ARG B 1 163 ? 18.344 1.263 5.32 1 95.88 163 ARG B CA 1
ATOM 7958 C C . ARG B 1 163 ? 18.234 1.768 3.887 1 95.88 163 ARG B C 1
ATOM 7960 O O . ARG B 1 163 ? 17.141 1.733 3.299 1 95.88 163 ARG B O 1
ATOM 7967 N N . PRO B 1 164 ? 19.297 2.312 3.322 1 96.56 164 PRO B N 1
ATOM 7968 C CA . PRO B 1 164 ? 19.25 2.898 1.979 1 96.56 164 PRO B CA 1
ATOM 7969 C C . PRO B 1 164 ? 19.062 1.849 0.885 1 96.56 164 PRO B C 1
ATOM 7971 O O . PRO B 1 164 ? 19.312 0.662 1.118 1 96.56 164 PRO B O 1
ATOM 7974 N N . LYS B 1 165 ? 18.609 2.311 -0.232 1 93 165 LYS B N 1
ATOM 7975 C CA . LYS B 1 165 ? 18.5 1.5 -1.439 1 93 165 LYS B CA 1
ATOM 7976 C C . LYS B 1 165 ? 19.828 0.831 -1.788 1 93 165 LYS B C 1
ATOM 7978 O O . LYS B 1 165 ? 20.875 1.46 -1.711 1 93 165 LYS B O 1
ATOM 7983 N N . GLY B 1 166 ? 19.75 -0.479 -2.105 1 87.31 166 GLY B N 1
ATOM 7984 C CA . GLY B 1 166 ? 20.938 -1.205 -2.52 1 87.31 166 GLY B CA 1
ATOM 7985 C C . GLY B 1 166 ? 21.625 -1.933 -1.376 1 87.31 166 GLY B C 1
ATOM 7986 O O . GLY B 1 166 ? 22.547 -2.715 -1.597 1 87.31 166 GLY B O 1
ATOM 7987 N N . SER B 1 167 ? 21.156 -1.657 -0.133 1 89.25 167 SER B N 1
ATOM 7988 C CA . SER B 1 167 ? 21.719 -2.342 1.022 1 89.25 167 SER B CA 1
ATOM 7989 C C . SER B 1 167 ? 21.406 -3.832 0.997 1 89.25 167 SER B C 1
ATOM 7991 O O . SER B 1 167 ? 20.312 -4.23 0.605 1 89.25 167 SER B O 1
ATOM 7993 N N . SER B 1 168 ? 22.359 -4.621 1.416 1 79.62 168 SER B N 1
ATOM 7994 C CA . SER B 1 168 ? 22.172 -6.07 1.471 1 79.62 168 SER B CA 1
ATOM 7995 C C . SER B 1 168 ? 21.156 -6.457 2.535 1 79.62 168 SER B C 1
ATOM 7997 O O . SER B 1 168 ? 21.141 -5.883 3.627 1 79.62 168 SER B O 1
ATOM 7999 N N . ILE B 1 169 ? 20.297 -7.348 2.117 1 74.44 169 ILE B N 1
ATOM 8000 C CA . ILE B 1 169 ? 19.359 -7.918 3.08 1 74.44 169 ILE B CA 1
ATOM 8001 C C . ILE B 1 169 ? 19.859 -9.281 3.539 1 74.44 169 ILE B C 1
ATOM 8003 O O . ILE B 1 169 ? 20.031 -10.195 2.725 1 74.44 169 ILE B O 1
ATOM 8007 N N . ALA B 1 170 ? 20.109 -9.367 4.691 1 63.31 170 ALA B N 1
ATOM 8008 C CA . ALA B 1 170 ? 20.719 -10.57 5.238 1 63.31 170 ALA B CA 1
ATOM 8009 C C . ALA B 1 170 ? 19.875 -11.805 4.934 1 63.31 170 ALA B C 1
ATOM 8011 O O . ALA B 1 170 ? 18.656 -11.797 5.133 1 63.31 170 ALA B O 1
ATOM 8012 N N . GLY B 1 171 ? 20.438 -12.781 4.496 1 60.72 171 GLY B N 1
ATOM 8013 C CA . GLY B 1 171 ? 19.828 -14.094 4.379 1 60.72 171 GLY B CA 1
ATOM 8014 C C . GLY B 1 171 ? 19.062 -14.281 3.084 1 60.72 171 GLY B C 1
ATOM 8015 O O . GLY B 1 171 ? 18.734 -15.406 2.709 1 60.72 171 GLY B O 1
ATOM 8016 N N . THR B 1 172 ? 18.719 -13.188 2.355 1 61.31 172 THR B N 1
ATOM 8017 C CA . THR B 1 172 ? 17.891 -13.352 1.164 1 61.31 172 THR B CA 1
ATOM 8018 C C . THR B 1 172 ? 18.734 -13.227 -0.1 1 61.31 172 THR B C 1
ATOM 8020 O O . THR B 1 172 ? 18.312 -13.664 -1.177 1 61.31 172 THR B O 1
ATOM 8023 N N . GLY B 1 173 ? 19.969 -12.695 0.164 1 63.22 173 GLY B N 1
ATOM 8024 C CA . GLY B 1 173 ? 20.766 -12.383 -1.011 1 63.22 173 GLY B CA 1
ATOM 8025 C C . GLY B 1 173 ? 20.203 -11.234 -1.828 1 63.22 173 GLY B C 1
ATOM 8026 O O . GLY B 1 173 ? 20.766 -10.867 -2.859 1 63.22 173 GLY B O 1
ATOM 8027 N N . GLY B 1 174 ? 19.109 -10.602 -1.346 1 70.75 174 GLY B N 1
ATOM 8028 C CA . GLY B 1 174 ? 18.5 -9.492 -2.068 1 70.75 174 GLY B CA 1
ATOM 8029 C C . GLY B 1 174 ? 18.969 -8.133 -1.572 1 70.75 174 GLY B C 1
ATOM 8030 O O . GLY B 1 174 ? 19.828 -8.047 -0.702 1 70.75 174 GLY B O 1
ATOM 8031 N N . LYS B 1 175 ? 18.578 -7.094 -2.268 1 79.62 175 LYS B N 1
ATOM 8032 C CA . LYS B 1 175 ? 18.922 -5.719 -1.912 1 79.62 175 LYS B CA 1
ATOM 8033 C C . LYS B 1 175 ? 17.672 -4.922 -1.54 1 79.62 175 LYS B C 1
ATOM 8035 O O . LYS B 1 175 ? 16.609 -5.098 -2.145 1 79.62 175 LYS B O 1
ATOM 8040 N N . SER B 1 176 ? 17.859 -4.051 -0.542 1 87.62 176 SER B N 1
ATOM 8041 C CA . SER B 1 176 ? 16.75 -3.211 -0.1 1 87.62 176 SER B CA 1
ATOM 8042 C C . SER B 1 176 ? 16.312 -2.244 -1.197 1 87.62 176 SER B C 1
ATOM 8044 O O . SER B 1 176 ? 17.141 -1.759 -1.968 1 87.62 176 SER B O 1
ATOM 8046 N N . SER B 1 177 ? 15.016 -2.016 -1.234 1 87.19 177 SER B N 1
ATOM 8047 C CA . SER B 1 177 ? 14.477 -1.045 -2.178 1 87.19 177 SER B CA 1
ATOM 8048 C C . SER B 1 177 ? 14.594 0.376 -1.637 1 87.19 177 SER B C 1
ATOM 8050 O O . SER B 1 177 ? 14.438 1.346 -2.383 1 87.19 177 SER B O 1
ATOM 8052 N N . GLY B 1 178 ? 14.891 0.532 -0.317 1 93.56 178 GLY B N 1
ATOM 8053 C CA . GLY B 1 178 ? 15.125 1.84 0.274 1 93.56 178 GLY B CA 1
ATOM 8054 C C . GLY B 1 178 ? 13.852 2.514 0.749 1 93.56 178 GLY B C 1
ATOM 8055 O O . GLY B 1 178 ? 12.75 2.01 0.511 1 93.56 178 GLY B O 1
ATOM 8056 N N . PRO B 1 179 ? 13.93 3.666 1.377 1 96.31 179 PRO B N 1
ATOM 8057 C CA . PRO B 1 179 ? 12.789 4.332 2.01 1 96.31 179 PRO B CA 1
ATOM 8058 C C . PRO B 1 179 ? 11.766 4.848 0.997 1 96.31 179 PRO B C 1
ATOM 8060 O O . PRO B 1 179 ? 10.562 4.801 1.247 1 96.31 179 PRO B O 1
ATOM 8063 N N . ILE B 1 180 ? 12.211 5.344 -0.116 1 94 180 ILE B N 1
ATOM 8064 C CA . ILE B 1 180 ? 11.32 5.98 -1.075 1 94 180 ILE B CA 1
ATOM 8065 C C . ILE B 1 180 ? 10.367 4.941 -1.669 1 94 180 ILE B C 1
ATOM 8067 O O . ILE B 1 180 ? 9.195 5.23 -1.907 1 94 180 ILE B O 1
ATOM 8071 N N . SER B 1 181 ? 10.867 3.783 -1.933 1 91.06 181 SER B N 1
ATOM 8072 C CA . SER B 1 181 ? 10.023 2.701 -2.438 1 91.06 181 SER B CA 1
ATOM 8073 C C . SER B 1 181 ? 8.875 2.398 -1.479 1 91.06 181 SER B C 1
ATOM 8075 O O . SER B 1 181 ? 7.734 2.219 -1.908 1 91.06 181 SER B O 1
ATOM 8077 N N . PHE B 1 182 ? 9.156 2.383 -0.232 1 94.06 182 PHE B N 1
ATOM 8078 C CA . PHE B 1 182 ? 8.133 2.098 0.765 1 94.06 182 PHE B CA 1
ATOM 8079 C C . PHE B 1 182 ? 7.168 3.27 0.901 1 94.06 182 PHE B C 1
ATOM 8081 O O . PHE B 1 182 ? 5.988 3.078 1.204 1 94.06 182 PHE B O 1
ATOM 8088 N N . MET B 1 183 ? 7.637 4.492 0.693 1 95.44 183 MET B N 1
ATOM 8089 C CA . MET B 1 183 ? 6.754 5.656 0.706 1 95.44 183 MET B CA 1
ATOM 8090 C C . MET B 1 183 ? 5.605 5.48 -0.281 1 95.44 183 MET B C 1
ATOM 8092 O O . MET B 1 183 ? 4.492 5.949 -0.036 1 95.44 183 MET B O 1
ATOM 8096 N N . HIS B 1 184 ? 5.836 4.797 -1.337 1 91.19 184 HIS B N 1
ATOM 8097 C CA . HIS B 1 184 ? 4.797 4.582 -2.338 1 91.19 184 HIS B CA 1
ATOM 8098 C C . HIS B 1 184 ? 3.676 3.705 -1.793 1 91.19 184 HIS B C 1
ATOM 8100 O O . HIS B 1 184 ? 2.512 3.875 -2.16 1 91.19 184 HIS B O 1
ATOM 8106 N N . VAL B 1 185 ? 3.998 2.803 -0.944 1 92.94 185 VAL B N 1
ATOM 8107 C CA . VAL B 1 185 ? 2.979 1.966 -0.32 1 92.94 185 VAL B CA 1
ATOM 8108 C C . VAL B 1 185 ? 2.086 2.822 0.575 1 92.94 185 VAL B C 1
ATOM 8110 O O . VAL B 1 185 ? 0.857 2.738 0.501 1 92.94 185 VAL B O 1
ATOM 8113 N N . PHE B 1 186 ? 2.746 3.652 1.368 1 95.5 186 PHE B N 1
ATOM 8114 C CA . PHE B 1 186 ? 2.004 4.578 2.217 1 95.5 186 PHE B CA 1
ATOM 8115 C C . PHE B 1 186 ? 1.119 5.492 1.378 1 95.5 186 PHE B C 1
ATOM 8117 O O . PHE B 1 186 ? -0.037 5.738 1.727 1 95.5 186 PHE B O 1
ATOM 8124 N N . ASN B 1 187 ? 1.704 5.992 0.359 1 91.81 187 ASN B N 1
ATOM 8125 C CA . ASN B 1 187 ? 1.005 6.914 -0.53 1 91.81 187 ASN B CA 1
ATOM 8126 C C . ASN B 1 187 ? -0.236 6.27 -1.142 1 91.81 187 ASN B C 1
ATOM 8128 O O . ASN B 1 187 ? -1.297 6.891 -1.205 1 91.81 187 ASN B O 1
ATOM 8132 N N . THR B 1 188 ? -0.169 5.043 -1.609 1 88.75 188 THR B N 1
ATOM 8133 C CA . THR B 1 188 ? -1.292 4.336 -2.213 1 88.75 188 THR B CA 1
ATOM 8134 C C . THR B 1 188 ? -2.355 4.016 -1.166 1 88.75 188 THR B C 1
ATOM 8136 O O . THR B 1 188 ? -3.553 4.082 -1.45 1 88.75 188 THR B O 1
ATOM 8139 N N . ALA B 1 189 ? -1.931 3.604 -0.019 1 90.81 189 ALA B N 1
ATOM 8140 C CA . ALA B 1 189 ? -2.877 3.387 1.072 1 90.81 189 ALA B CA 1
ATOM 8141 C C . ALA B 1 189 ? -3.689 4.648 1.352 1 90.81 189 ALA B C 1
ATOM 8143 O O . ALA B 1 189 ? -4.914 4.59 1.486 1 90.81 189 ALA B O 1
ATOM 8144 N N . ALA B 1 190 ? -2.98 5.75 1.423 1 90.06 190 ALA B N 1
ATOM 8145 C CA . ALA B 1 190 ? -3.65 7.027 1.652 1 90.06 190 ALA B CA 1
ATOM 8146 C C . ALA B 1 190 ? -4.652 7.332 0.542 1 90.06 190 ALA B C 1
ATOM 8148 O O . ALA B 1 190 ? -5.773 7.766 0.811 1 90.06 190 ALA B O 1
ATOM 8149 N N . SER B 1 191 ? -4.262 7.086 -0.662 1 83.44 191 SER B N 1
ATOM 8150 C CA . SER B 1 191 ? -5.129 7.301 -1.817 1 83.44 191 SER B CA 1
ATOM 8151 C C . SER B 1 191 ? -6.406 6.477 -1.711 1 83.44 191 SER B C 1
ATOM 8153 O O . SER B 1 191 ? -7.496 6.973 -2.006 1 83.44 191 SER B O 1
ATOM 8155 N N . THR B 1 192 ? -6.258 5.32 -1.293 1 83.19 192 THR B N 1
ATOM 8156 C CA . THR B 1 192 ? -7.375 4.391 -1.187 1 83.19 192 THR B CA 1
ATOM 8157 C C . THR B 1 192 ? -8.344 4.832 -0.09 1 83.19 192 THR B C 1
ATOM 8159 O O . THR B 1 192 ? -9.562 4.746 -0.259 1 83.19 192 THR B O 1
ATOM 8162 N N . ILE B 1 193 ? -7.859 5.309 0.969 1 83 193 ILE B N 1
ATOM 8163 C CA . ILE B 1 193 ? -8.672 5.711 2.113 1 83 193 ILE B CA 1
ATOM 8164 C C . ILE B 1 193 ? -9.422 7 1.784 1 83 193 ILE B C 1
ATOM 8166 O O . ILE B 1 193 ? -10.578 7.164 2.166 1 83 193 ILE B O 1
ATOM 8170 N N . GLU B 1 194 ? -8.695 7.914 1.196 1 73.31 194 GLU B N 1
ATOM 8171 C CA . GLU B 1 194 ? -9.336 9.172 0.815 1 73.31 194 GLU B CA 1
ATOM 8172 C C . GLU B 1 194 ? -10.578 8.922 -0.032 1 73.31 194 GLU B C 1
ATOM 8174 O O . GLU B 1 194 ? -11.594 9.602 0.13 1 73.31 194 GLU B O 1
ATOM 8179 N N . GLN B 1 195 ? -10.523 7.961 -0.813 1 55.75 195 GLN B N 1
ATOM 8180 C CA . GLN B 1 195 ? -11.648 7.633 -1.685 1 55.75 195 GLN B CA 1
ATOM 8181 C C . GLN B 1 195 ? -12.852 7.156 -0.874 1 55.75 195 GLN B C 1
ATOM 8183 O O . GLN B 1 195 ? -13.992 7.328 -1.294 1 55.75 195 GLN B O 1
ATOM 8188 N N . GLY B 1 196 ? -12.594 6.617 0.295 1 53.97 196 GLY B N 1
ATOM 8189 C CA . GLY B 1 196 ? -13.664 6.051 1.096 1 53.97 196 GLY B CA 1
ATOM 8190 C C . GLY B 1 196 ? -14.18 7.004 2.156 1 53.97 196 GLY B C 1
ATOM 8191 O O . GLY B 1 196 ? -15.273 6.801 2.701 1 53.97 196 GLY B O 1
ATOM 8192 N N . GLY B 1 197 ? -13.312 7.934 2.609 1 56.69 197 GLY B N 1
ATOM 8193 C CA . GLY B 1 197 ? -13.602 8.641 3.848 1 56.69 197 GLY B CA 1
ATOM 8194 C C . GLY B 1 197 ? -13.922 10.109 3.639 1 56.69 197 GLY B C 1
ATOM 8195 O O . GLY B 1 197 ? -14.07 10.562 2.502 1 56.69 197 GLY B O 1
ATOM 8196 N N . ALA B 1 198 ? -14.281 10.742 4.754 1 51.19 198 ALA B N 1
ATOM 8197 C CA . ALA B 1 198 ? -14.766 12.117 4.848 1 51.19 198 ALA B CA 1
ATOM 8198 C C . ALA B 1 198 ? -13.641 13.117 4.59 1 51.19 198 ALA B C 1
ATOM 8200 O O . ALA B 1 198 ? -13.875 14.188 4.023 1 51.19 198 ALA B O 1
ATOM 8201 N N . ARG B 1 199 ? -12.367 12.75 5.164 1 55.94 199 ARG B N 1
ATOM 8202 C CA . ARG B 1 199 ? -11.305 13.742 5.039 1 55.94 199 ARG B CA 1
ATOM 8203 C C . ARG B 1 199 ? -10.148 13.211 4.195 1 55.94 199 ARG B C 1
ATOM 8205 O O . ARG B 1 199 ? -9.945 12 4.117 1 55.94 199 ARG B O 1
ATOM 8212 N N . ARG B 1 200 ? -9.492 14.109 3.66 1 59.91 200 ARG B N 1
ATOM 8213 C CA . ARG B 1 200 ? -8.328 13.836 2.82 1 59.91 200 ARG B CA 1
ATOM 8214 C C . ARG B 1 200 ? -7.152 13.336 3.654 1 59.91 200 ARG B C 1
ATOM 8216 O O . ARG B 1 200 ? -6.918 13.828 4.762 1 59.91 200 ARG B O 1
ATOM 8223 N N . ALA B 1 201 ? -6.461 12.43 3.219 1 77 201 ALA B N 1
ATOM 8224 C CA . ALA B 1 201 ? -5.273 11.875 3.863 1 77 201 ALA B CA 1
ATOM 8225 C C . ALA B 1 201 ? -4.066 12.789 3.672 1 77 201 ALA B C 1
ATOM 8227 O O . ALA B 1 201 ? -3.904 13.398 2.611 1 77 201 ALA B O 1
ATOM 8228 N N . ALA B 1 202 ? -3.332 13.133 4.746 1 85.5 202 ALA B N 1
ATOM 8229 C CA . ALA B 1 202 ? -2.107 13.922 4.727 1 85.5 202 ALA B CA 1
ATOM 8230 C C . ALA B 1 202 ? -0.978 13.211 5.461 1 85.5 202 ALA B C 1
ATOM 8232 O O . ALA B 1 202 ? -1.185 12.656 6.547 1 85.5 202 ALA B O 1
ATOM 8233 N N . GLN B 1 203 ? 0.177 13.211 4.762 1 94 203 GLN B N 1
ATOM 8234 C CA . GLN B 1 203 ? 1.317 12.523 5.363 1 94 203 GLN B CA 1
ATOM 8235 C C . GLN B 1 203 ? 2.574 13.391 5.289 1 94 203 GLN B C 1
ATOM 8237 O O . GLN B 1 203 ? 2.678 14.273 4.441 1 94 203 GLN B O 1
ATOM 8242 N N . MET B 1 204 ? 3.471 13.211 6.27 1 96.38 204 MET B N 1
ATOM 8243 C CA . MET B 1 204 ? 4.785 13.844 6.305 1 96.38 204 MET B CA 1
ATOM 8244 C C . MET B 1 204 ? 5.895 12.797 6.316 1 96.38 204 MET B C 1
ATOM 8246 O O . MET B 1 204 ? 5.895 11.898 7.156 1 96.38 204 MET B O 1
ATOM 8250 N N . ALA B 1 205 ? 6.773 12.922 5.312 1 97.81 205 ALA B N 1
ATOM 8251 C CA . ALA B 1 205 ? 7.969 12.086 5.301 1 97.81 205 ALA B CA 1
ATOM 8252 C C . ALA B 1 205 ? 9.203 12.883 5.703 1 97.81 205 ALA B C 1
ATOM 8254 O O . ALA B 1 205 ? 9.508 13.914 5.098 1 97.81 205 ALA B O 1
ATOM 8255 N N . VAL B 1 206 ? 9.898 12.406 6.711 1 98.5 206 VAL B N 1
ATOM 8256 C CA . VAL B 1 206 ? 11.117 13.047 7.195 1 98.5 206 VAL B CA 1
ATOM 8257 C C . VAL B 1 206 ? 12.32 12.148 6.91 1 98.5 206 VAL B C 1
ATOM 8259 O O . VAL B 1 206 ? 12.242 10.93 7.086 1 98.5 206 VAL B O 1
ATOM 8262 N N . LEU B 1 207 ? 13.375 12.703 6.375 1 98.62 207 LEU B N 1
ATOM 8263 C CA . LEU B 1 207 ? 14.648 12.008 6.199 1 98.62 207 LEU B CA 1
ATOM 8264 C C . LEU B 1 207 ? 15.805 12.859 6.699 1 98.62 207 LEU B C 1
ATOM 8266 O O . LEU B 1 207 ? 15.859 14.062 6.434 1 98.62 207 LEU B O 1
ATOM 8270 N N . ARG B 1 208 ? 16.703 12.297 7.379 1 98.25 208 ARG B N 1
ATOM 8271 C CA . ARG B 1 208 ? 17.875 13.008 7.875 1 98.25 208 ARG B CA 1
ATOM 8272 C C . ARG B 1 208 ? 18.766 13.453 6.727 1 98.25 208 ARG B C 1
ATOM 8274 O O . ARG B 1 208 ? 18.891 12.758 5.711 1 98.25 208 ARG B O 1
ATOM 8281 N N . TYR B 1 209 ? 19.516 14.469 6.941 1 98.19 209 TYR B N 1
ATOM 8282 C CA . TYR B 1 209 ? 20.375 15.078 5.926 1 98.19 209 TYR B CA 1
ATOM 8283 C C . TYR B 1 209 ? 21.578 14.188 5.621 1 98.19 209 TYR B C 1
ATOM 8285 O O . TYR B 1 209 ? 22.188 14.312 4.562 1 98.19 209 TYR B O 1
ATOM 8293 N N . ASP B 1 210 ? 21.906 13.297 6.523 1 98.12 210 ASP B N 1
ATOM 8294 C CA . ASP B 1 210 ? 23.109 12.492 6.344 1 98.12 210 ASP B CA 1
ATOM 8295 C C . ASP B 1 210 ? 22.75 11.055 5.953 1 98.12 210 ASP B C 1
ATOM 8297 O O . ASP B 1 210 ? 23.594 10.156 6.031 1 98.12 210 ASP B O 1
ATOM 8301 N N . HIS B 1 211 ? 21.531 10.781 5.621 1 98.44 211 HIS B N 1
ATOM 8302 C CA . HIS B 1 211 ? 21.125 9.492 5.078 1 98.44 211 HIS B CA 1
ATOM 8303 C C . HIS B 1 211 ? 21.656 9.297 3.662 1 98.44 211 HIS B C 1
ATOM 8305 O O . HIS B 1 211 ? 21.641 10.227 2.855 1 98.44 211 HIS B O 1
ATOM 8311 N N . PRO B 1 212 ? 22.062 8.164 3.244 1 98.19 212 PRO B N 1
ATOM 8312 C CA . PRO B 1 212 ? 22.641 7.945 1.916 1 98.19 212 PRO B CA 1
ATOM 8313 C C . PRO B 1 212 ? 21.641 8.203 0.79 1 98.19 212 PRO B C 1
ATOM 8315 O O . PRO B 1 212 ? 22.047 8.531 -0.332 1 98.19 212 PRO B O 1
ATOM 8318 N N . ASP B 1 213 ? 20.312 8.109 1.053 1 97.75 213 ASP B N 1
ATOM 8319 C CA . ASP B 1 213 ? 19.312 8.289 0.017 1 97.75 213 ASP B CA 1
ATOM 8320 C C . ASP B 1 213 ? 18.797 9.719 -0.003 1 97.75 213 ASP B C 1
ATOM 8322 O O . ASP B 1 213 ? 17.75 10 -0.593 1 97.75 213 ASP B O 1
ATOM 8326 N N . VAL B 1 214 ? 19.438 10.68 0.59 1 98.44 214 VAL B N 1
ATOM 8327 C CA . VAL B 1 214 ? 18.906 12.023 0.8 1 98.44 214 VAL B CA 1
ATOM 8328 C C . VAL B 1 214 ? 18.703 12.719 -0.545 1 98.44 214 VAL B C 1
ATOM 8330 O O . VAL B 1 214 ? 17.734 13.445 -0.74 1 98.44 214 VAL B O 1
ATOM 8333 N N . PHE B 1 215 ? 19.609 12.523 -1.507 1 97.06 215 PHE B N 1
ATOM 8334 C CA . PHE B 1 215 ? 19.438 13.148 -2.812 1 97.06 215 PHE B CA 1
ATOM 8335 C C . PHE B 1 215 ? 18.234 12.586 -3.543 1 97.06 215 PHE B C 1
ATOM 8337 O O . PHE B 1 215 ? 17.469 13.336 -4.148 1 97.06 215 PHE B O 1
ATOM 8344 N N . ASP B 1 216 ? 18.078 11.227 -3.486 1 94.88 216 ASP B N 1
ATOM 8345 C CA . ASP B 1 216 ? 16.891 10.609 -4.074 1 94.88 216 ASP B CA 1
ATOM 8346 C C . ASP B 1 216 ? 15.609 11.109 -3.4 1 94.88 216 ASP B C 1
ATOM 8348 O O . ASP B 1 216 ? 14.594 11.305 -4.062 1 94.88 216 ASP B O 1
ATOM 8352 N N . PHE B 1 217 ? 15.719 11.266 -2.117 1 97.31 217 PHE B N 1
ATOM 8353 C CA . PHE B 1 217 ? 14.586 11.75 -1.339 1 97.31 217 PHE B CA 1
ATOM 8354 C C . PHE B 1 217 ? 14.18 13.148 -1.785 1 97.31 217 PHE B C 1
ATOM 8356 O O . PHE B 1 217 ? 13 13.414 -2.006 1 97.31 217 PHE B O 1
ATOM 8363 N N . ILE B 1 218 ? 15.109 14.016 -1.94 1 96.62 218 ILE B N 1
ATOM 8364 C CA . ILE B 1 218 ? 14.859 15.383 -2.385 1 96.62 218 ILE B CA 1
ATOM 8365 C C . ILE B 1 218 ? 14.219 15.367 -3.771 1 96.62 218 ILE B C 1
ATOM 8367 O O . ILE B 1 218 ? 13.328 16.172 -4.055 1 96.62 218 ILE B O 1
ATOM 8371 N N . ASN B 1 219 ? 14.539 14.398 -4.559 1 91.69 219 ASN B N 1
ATOM 8372 C CA . ASN B 1 219 ? 14.07 14.312 -5.934 1 91.69 219 ASN B CA 1
ATOM 8373 C C . ASN B 1 219 ? 12.812 13.461 -6.043 1 91.69 219 ASN B C 1
ATOM 8375 O O . ASN B 1 219 ? 12.305 13.227 -7.141 1 91.69 219 ASN B O 1
ATOM 8379 N N . SER B 1 220 ? 12.344 12.969 -4.965 1 90.06 220 SER B N 1
ATOM 8380 C CA . SER B 1 220 ? 11.344 11.906 -4.992 1 90.06 220 SER B CA 1
ATOM 8381 C C . SER B 1 220 ? 10.031 12.398 -5.598 1 90.06 220 SER B C 1
ATOM 8383 O O . SER B 1 220 ? 9.219 11.594 -6.059 1 90.06 220 SER B O 1
ATOM 8385 N N . LYS B 1 221 ? 9.82 13.742 -5.621 1 80.56 221 LYS B N 1
ATOM 8386 C CA . LYS B 1 221 ? 8.57 14.273 -6.148 1 80.56 221 LYS B CA 1
ATOM 8387 C C . LYS B 1 221 ? 8.797 15.008 -7.469 1 80.56 221 LYS B C 1
ATOM 8389 O O . LYS B 1 221 ? 7.895 15.688 -7.969 1 80.56 221 LYS B O 1
ATOM 8394 N N . LYS B 1 222 ? 10.039 15.273 -7.98 1 66.75 222 LYS B N 1
ATOM 8395 C CA . LYS B 1 222 ? 10.406 16.047 -9.164 1 66.75 222 LYS B CA 1
ATOM 8396 C C . LYS B 1 222 ? 9.492 15.734 -10.336 1 66.75 222 LYS B C 1
ATOM 8398 O O . LYS B 1 222 ? 9.055 16.641 -11.055 1 66.75 222 LYS B O 1
ATOM 8403 N N . ASP B 1 223 ? 9.07 14.344 -10.602 1 54.97 223 ASP B N 1
ATOM 8404 C CA . ASP B 1 223 ? 8.219 13.984 -11.727 1 54.97 223 ASP B CA 1
ATOM 8405 C C . ASP B 1 223 ? 7.039 13.125 -11.273 1 54.97 223 ASP B C 1
ATOM 8407 O O . ASP B 1 223 ? 6.965 11.945 -11.602 1 54.97 223 ASP B O 1
ATOM 8411 N N . ASN B 1 224 ? 6.297 13.961 -10.469 1 54.94 224 ASN B N 1
ATOM 8412 C CA . ASN B 1 224 ? 5.184 13.188 -9.93 1 54.94 224 ASN B CA 1
ATOM 8413 C C . ASN B 1 224 ? 4.32 12.602 -11.047 1 54.94 224 ASN B C 1
ATOM 8415 O O . ASN B 1 224 ? 3.15 12.961 -11.18 1 54.94 224 ASN B O 1
ATOM 8419 N N . LYS B 1 225 ? 4.895 11.961 -12.008 1 49.16 225 LYS B N 1
ATOM 8420 C CA . LYS B 1 225 ? 4.184 11.273 -13.078 1 49.16 225 LYS B CA 1
ATOM 8421 C C . LYS B 1 225 ? 4.277 9.758 -12.922 1 49.16 225 LYS B C 1
ATOM 8423 O O . LYS B 1 225 ? 5.258 9.25 -12.375 1 49.16 225 LYS B O 1
ATOM 8428 N N . GLY B 1 226 ? 3.219 9.156 -13.258 1 43.28 226 GLY B N 1
ATOM 8429 C CA . GLY B 1 226 ? 3.158 7.703 -13.273 1 43.28 226 GLY B CA 1
ATOM 8430 C C . GLY B 1 226 ? 3.246 7.086 -11.891 1 43.28 226 GLY B C 1
ATOM 8431 O O . GLY B 1 226 ? 2.482 7.449 -10.992 1 43.28 226 GLY B O 1
ATOM 8432 N N . ASN B 1 227 ? 4.207 6.191 -11.82 1 46.34 227 ASN B N 1
ATOM 8433 C CA . ASN B 1 227 ? 4.449 5.398 -10.617 1 46.34 227 ASN B CA 1
ATOM 8434 C C . ASN B 1 227 ? 5.215 6.195 -9.57 1 46.34 227 ASN B C 1
ATOM 8436 O O . ASN B 1 227 ? 5.406 5.723 -8.445 1 46.34 227 ASN B O 1
ATOM 8440 N N . ASN B 1 228 ? 5.512 7.461 -9.8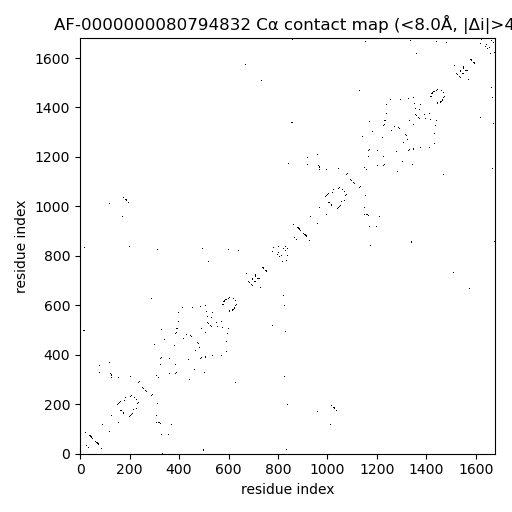28 1 54 228 ASN B N 1
ATOM 8441 C CA . ASN B 1 228 ? 6.363 8.227 -8.93 1 54 228 ASN B CA 1
ATOM 8442 C C . ASN B 1 228 ? 5.574 9.305 -8.195 1 54 228 ASN B C 1
ATOM 8444 O O . ASN B 1 228 ? 6.152 10.273 -7.691 1 54 228 ASN B O 1
ATOM 8448 N N . VAL B 1 229 ? 4.402 8.961 -8.031 1 66.19 229 VAL B N 1
ATOM 8449 C CA . VAL B 1 229 ? 3.557 10.016 -7.473 1 66.19 229 VAL B CA 1
ATOM 8450 C C . VAL B 1 229 ? 3.473 9.859 -5.957 1 66.19 229 VAL B C 1
ATOM 8452 O O . VAL B 1 229 ? 3.049 8.812 -5.457 1 66.19 229 VAL B O 1
ATOM 8455 N N . LEU B 1 230 ? 4.039 10.812 -5.27 1 85.75 230 LEU B N 1
ATOM 8456 C CA . LEU B 1 230 ? 3.91 10.875 -3.82 1 85.75 230 LEU B CA 1
ATOM 8457 C C . LEU B 1 230 ? 3.076 12.086 -3.404 1 85.75 230 LEU B C 1
ATOM 8459 O O . LEU B 1 230 ? 3.49 12.867 -2.543 1 85.75 230 LEU B O 1
ATOM 8463 N N . ASN B 1 231 ? 1.842 12.133 -3.889 1 75.44 231 ASN B N 1
ATOM 8464 C CA . ASN B 1 231 ? 0.998 13.312 -3.764 1 75.44 231 ASN B CA 1
ATOM 8465 C C . ASN B 1 231 ? 0.413 13.438 -2.359 1 75.44 231 ASN B C 1
ATOM 8467 O O . ASN B 1 231 ? -0.089 14.5 -1.983 1 75.44 231 ASN B O 1
ATOM 8471 N N . TYR B 1 232 ? 0.464 12.5 -1.587 1 85.5 232 TYR B N 1
ATOM 8472 C CA . TYR B 1 232 ? -0.125 12.555 -0.253 1 85.5 232 TYR B CA 1
ATOM 8473 C C . TYR B 1 232 ? 0.942 12.82 0.803 1 85.5 232 TYR B C 1
ATOM 8475 O O . TYR B 1 232 ? 0.652 12.82 2.002 1 85.5 232 TYR B O 1
ATOM 8483 N N . PHE B 1 233 ? 2.217 13.141 0.262 1 90.56 233 PHE B N 1
ATOM 8484 C CA . PHE B 1 233 ? 3.314 13.422 1.178 1 90.56 233 PHE B CA 1
ATOM 8485 C C . PHE B 1 233 ? 3.795 14.859 1.021 1 90.56 233 PHE B C 1
ATOM 8487 O O . PHE B 1 233 ? 3.945 15.352 -0.101 1 90.56 233 PHE B O 1
ATOM 8494 N N . ASN B 1 234 ? 3.936 15.562 2.15 1 88 234 ASN B N 1
ATOM 8495 C CA . ASN B 1 234 ? 4.984 16.562 2.244 1 88 234 ASN B CA 1
ATOM 8496 C C . ASN B 1 234 ? 6.316 15.953 2.668 1 88 234 ASN B C 1
ATOM 8498 O O . ASN B 1 234 ? 6.348 15.008 3.451 1 88 234 ASN B O 1
ATOM 8502 N N . ILE B 1 235 ? 7.398 16.469 2.102 1 94.81 235 ILE B N 1
ATOM 8503 C CA . ILE B 1 235 ? 8.68 15.875 2.477 1 94.81 235 ILE B CA 1
ATOM 8504 C C . ILE B 1 235 ? 9.586 16.953 3.068 1 94.81 235 ILE B C 1
ATOM 8506 O O . ILE B 1 235 ? 9.555 18.109 2.631 1 94.81 235 ILE B O 1
ATOM 8510 N N . SER B 1 236 ? 10.312 16.656 4.078 1 97.5 236 SER B N 1
ATOM 8511 C CA . SER B 1 236 ? 11.258 17.562 4.715 1 97.5 236 SER B CA 1
ATOM 8512 C C . SER B 1 236 ? 12.555 16.844 5.094 1 97.5 236 SER B C 1
ATOM 8514 O O . SER B 1 236 ? 12.523 15.688 5.516 1 97.5 236 SER B O 1
ATOM 8516 N N . VAL B 1 237 ? 13.68 17.531 4.898 1 98.56 237 VAL B N 1
ATOM 8517 C CA . VAL B 1 237 ? 14.977 17.031 5.336 1 98.56 237 VAL B CA 1
ATOM 8518 C C . VAL B 1 237 ? 15.273 17.531 6.746 1 98.56 237 VAL B C 1
ATOM 8520 O O . VAL B 1 237 ? 15.172 18.719 7.02 1 98.56 237 VAL B O 1
ATOM 8523 N N . ASN B 1 238 ? 15.625 16.641 7.684 1 98.62 238 ASN B N 1
ATOM 8524 C CA . ASN B 1 238 ? 15.938 17.016 9.055 1 98.62 238 ASN B CA 1
ATOM 8525 C C . ASN B 1 238 ? 17.422 17.312 9.227 1 98.62 238 ASN B C 1
ATOM 8527 O O . ASN B 1 238 ? 18.266 16.438 9.047 1 98.62 238 ASN B O 1
ATOM 8531 N N . ILE B 1 239 ? 17.688 18.516 9.453 1 98.25 239 ILE B N 1
ATOM 8532 C CA . ILE B 1 239 ? 19.016 18.953 9.875 1 98.25 239 ILE B CA 1
ATOM 8533 C C . ILE B 1 239 ? 19.047 19.109 11.391 1 98.25 239 ILE B C 1
ATOM 8535 O O . ILE B 1 239 ? 18.812 20.188 11.922 1 98.25 239 ILE B O 1
ATOM 8539 N N . ASP B 1 240 ? 19.469 18.141 12.07 1 95.06 240 ASP B N 1
ATOM 8540 C CA . ASP B 1 240 ? 19.328 18.047 13.523 1 95.06 240 ASP B CA 1
ATOM 8541 C C . ASP B 1 240 ? 20.047 19.188 14.227 1 95.06 240 ASP B C 1
ATOM 8543 O O . ASP B 1 240 ? 19.547 19.75 15.195 1 95.06 240 ASP B O 1
ATOM 8547 N N . ASN B 1 241 ? 21.266 19.5 13.766 1 96.25 241 ASN B N 1
ATOM 8548 C CA . ASN B 1 241 ? 22.078 20.578 14.32 1 96.25 241 ASN B CA 1
ATOM 8549 C C . ASN B 1 241 ? 22.359 21.656 13.281 1 96.25 241 ASN B C 1
ATOM 8551 O O . ASN B 1 241 ? 23.438 21.672 12.68 1 96.25 241 ASN B O 1
ATOM 8555 N N . PRO B 1 242 ? 21.438 22.594 13.219 1 96.88 242 PRO B N 1
ATOM 8556 C CA . PRO B 1 242 ? 21.594 23.609 12.188 1 96.88 242 PRO B CA 1
ATOM 8557 C C . PRO B 1 242 ? 22.891 24.422 12.344 1 96.88 242 PRO B C 1
ATOM 8559 O O . PRO B 1 242 ? 23.484 24.828 11.344 1 96.88 242 PRO B O 1
ATOM 8562 N N . LYS B 1 243 ? 23.406 24.625 13.484 1 95.44 243 LYS B N 1
ATOM 8563 C CA . LYS B 1 243 ? 24.641 25.375 13.711 1 95.44 243 LYS B CA 1
ATOM 8564 C C . LYS B 1 243 ? 25.844 24.625 13.109 1 95.44 243 LYS B C 1
ATOM 8566 O O . LYS B 1 243 ? 26.672 25.234 12.445 1 95.44 243 LYS B O 1
ATOM 8571 N N . GLU B 1 244 ? 25.875 23.406 13.406 1 96.12 244 GLU B N 1
ATOM 8572 C CA . GLU B 1 244 ? 26.953 22.594 12.859 1 96.12 244 GLU B CA 1
ATOM 8573 C C . GLU B 1 244 ? 26.891 22.531 11.336 1 96.12 244 GLU B C 1
ATOM 8575 O O . GLU B 1 244 ? 27.922 22.594 10.664 1 96.12 244 GLU B O 1
ATOM 8580 N N . PHE B 1 245 ? 25.781 22.328 10.812 1 97.62 245 PHE B N 1
ATOM 8581 C CA . PHE B 1 245 ? 25.625 22.266 9.367 1 97.62 245 PHE B CA 1
ATOM 8582 C C . PHE B 1 245 ? 26.016 23.578 8.711 1 97.62 245 PHE B C 1
ATOM 8584 O O . PHE B 1 245 ? 26.672 23.578 7.668 1 97.62 245 PHE B O 1
ATOM 8591 N N . LYS B 1 246 ? 25.578 24.703 9.312 1 97.12 246 LYS B N 1
ATOM 8592 C CA . LYS B 1 246 ? 25.969 26.016 8.797 1 97.12 246 LYS B CA 1
ATOM 8593 C C . LYS B 1 246 ? 27.484 26.156 8.742 1 97.12 246 LYS B C 1
ATOM 8595 O O . LYS B 1 246 ? 28.031 26.672 7.77 1 97.12 246 LYS B O 1
ATOM 8600 N N . LYS B 1 247 ? 28.109 25.781 9.781 1 96.94 247 LYS B N 1
ATOM 8601 C CA . LYS B 1 247 ? 29.562 25.844 9.82 1 96.94 247 LYS B CA 1
ATOM 8602 C C . LYS B 1 247 ? 30.172 25.016 8.695 1 96.94 247 LYS B C 1
ATOM 8604 O O . LYS B 1 247 ? 31.141 25.453 8.047 1 96.94 247 LYS B O 1
ATOM 8609 N N . MET B 1 248 ? 29.641 23.828 8.508 1 97.25 248 MET B N 1
ATOM 8610 C CA . MET B 1 248 ? 30.094 22.969 7.426 1 97.25 248 MET B CA 1
ATOM 8611 C C . MET B 1 248 ? 29.953 23.656 6.078 1 97.25 248 MET B C 1
ATOM 8613 O O . MET B 1 248 ? 30.828 23.547 5.215 1 97.25 248 MET B O 1
ATOM 8617 N N . LEU B 1 249 ? 28.875 24.344 5.887 1 97.81 249 LEU B N 1
ATOM 8618 C CA . LEU B 1 249 ? 28.641 25.078 4.641 1 97.81 249 LEU B CA 1
ATOM 8619 C C . LEU B 1 249 ? 29.656 26.188 4.457 1 97.81 249 LEU B C 1
ATOM 8621 O O . LEU B 1 249 ? 30.219 26.344 3.367 1 97.81 249 LEU B O 1
ATOM 8625 N N . GLU B 1 250 ? 29.922 26.922 5.488 1 97 250 GLU B N 1
ATOM 8626 C CA . GLU B 1 250 ? 30.828 28.062 5.438 1 97 250 GLU B CA 1
ATOM 8627 C C . GLU B 1 250 ? 32.25 27.609 5.145 1 97 250 GLU B C 1
ATOM 8629 O O . GLU B 1 250 ? 33 28.297 4.461 1 97 250 GLU B O 1
ATOM 8634 N N . GLU B 1 251 ? 32.562 26.484 5.531 1 97.19 251 GLU B N 1
ATOM 8635 C CA . GLU B 1 251 ? 33.906 25.953 5.367 1 97.19 251 GLU B CA 1
ATOM 8636 C C . GLU B 1 251 ? 34 25.062 4.129 1 97.19 251 GLU B C 1
ATOM 8638 O O . GLU B 1 251 ? 35.062 24.438 3.887 1 97.19 251 GLU B O 1
ATOM 8643 N N . ASP B 1 252 ? 32.938 25.016 3.428 1 96.25 252 ASP B N 1
ATOM 8644 C CA . ASP B 1 252 ? 32.844 24.094 2.293 1 96.25 252 ASP B CA 1
ATOM 8645 C C . ASP B 1 252 ? 33.281 22.688 2.695 1 96.25 252 ASP B C 1
ATOM 8647 O O . ASP B 1 252 ? 34.125 22.078 2.033 1 96.25 252 ASP B O 1
ATOM 8651 N N . GLY B 1 253 ? 32.812 22.297 3.84 1 96.94 253 GLY B N 1
ATOM 8652 C CA . GLY B 1 253 ? 33.188 21.047 4.457 1 96.94 253 GLY B CA 1
ATOM 8653 C C . GLY B 1 253 ? 32.562 19.828 3.816 1 96.94 253 GLY B C 1
ATOM 8654 O O . GLY B 1 253 ? 31.656 19.953 2.98 1 96.94 253 GLY B O 1
ATOM 8655 N N . ASP B 1 254 ? 33.062 18.609 4.27 1 97.25 254 ASP B N 1
ATOM 8656 C CA . ASP B 1 254 ? 32.562 17.328 3.773 1 97.25 254 ASP B CA 1
ATOM 8657 C C . ASP B 1 254 ? 31.453 16.781 4.676 1 97.25 254 ASP B C 1
ATOM 8659 O O . ASP B 1 254 ? 31.469 16.984 5.891 1 97.25 254 ASP B O 1
ATOM 8663 N N . LEU B 1 255 ? 30.453 16.203 4.047 1 97.56 255 LEU B N 1
ATOM 8664 C CA . LEU B 1 255 ? 29.375 15.492 4.727 1 97.56 255 LEU B CA 1
ATOM 8665 C C . LEU B 1 255 ? 29.391 14.008 4.379 1 97.56 255 LEU B C 1
ATOM 8667 O O . LEU B 1 255 ? 29.359 13.641 3.203 1 97.56 255 LEU B O 1
ATOM 8671 N N . THR B 1 256 ? 29.469 13.219 5.359 1 97.38 256 THR B N 1
ATOM 8672 C CA . THR B 1 256 ? 29.422 11.773 5.145 1 97.38 256 THR B CA 1
ATOM 8673 C C . THR B 1 256 ? 28 11.25 5.258 1 97.38 256 THR B C 1
ATOM 8675 O O . THR B 1 256 ? 27.344 11.445 6.281 1 97.38 256 THR B O 1
ATOM 8678 N N . LEU B 1 257 ? 27.5 10.648 4.191 1 98.12 257 LEU B N 1
ATOM 8679 C CA . LEU B 1 257 ? 26.203 9.969 4.191 1 98.12 257 LEU B CA 1
ATOM 8680 C C . LEU B 1 257 ? 26.375 8.508 4.609 1 98.12 257 LEU B C 1
ATOM 8682 O O . LEU B 1 257 ? 27.125 7.758 3.984 1 98.12 257 LEU B O 1
ATOM 8686 N N . GLU B 1 258 ? 25.688 8.133 5.688 1 97.56 258 GLU B N 1
ATOM 8687 C CA . GLU B 1 258 ? 25.844 6.77 6.199 1 97.56 258 GLU B CA 1
ATOM 8688 C C . GLU B 1 258 ? 24.594 6.328 6.965 1 97.56 258 GLU B C 1
ATOM 8690 O O . GLU B 1 258 ? 23.734 7.152 7.293 1 97.56 258 GLU B O 1
ATOM 8695 N N . HIS B 1 259 ? 24.422 5.117 7.109 1 96.81 259 HIS B N 1
ATOM 8696 C CA . HIS B 1 259 ? 23.359 4.48 7.875 1 96.81 259 HIS B CA 1
ATOM 8697 C C . HIS B 1 259 ? 23.891 3.297 8.68 1 96.81 259 HIS B C 1
ATOM 8699 O O . HIS B 1 259 ? 24.719 2.523 8.18 1 96.81 259 HIS B O 1
ATOM 8705 N N . PRO B 1 260 ? 23.453 3.125 9.891 1 94.06 260 PRO B N 1
ATOM 8706 C CA . PRO B 1 260 ? 24.016 2.082 10.75 1 94.06 260 PRO B CA 1
ATOM 8707 C C . PRO B 1 260 ? 23.766 0.675 10.219 1 94.06 260 PRO B C 1
ATOM 8709 O O . PRO B 1 260 ? 24.562 -0.234 10.461 1 94.06 260 PRO B O 1
ATOM 8712 N N . ALA B 1 261 ? 22.703 0.474 9.492 1 91 261 ALA B N 1
ATOM 8713 C CA . ALA B 1 261 ? 22.344 -0.86 9.023 1 91 261 ALA B CA 1
ATOM 8714 C C . ALA B 1 261 ? 22.859 -1.099 7.605 1 91 261 ALA B C 1
ATOM 8716 O O . ALA B 1 261 ? 22.391 -2.014 6.918 1 91 261 ALA B O 1
ATOM 8717 N N . SER B 1 262 ? 23.75 -0.242 7.137 1 93.44 262 SER B N 1
ATOM 8718 C CA . SER B 1 262 ? 24.234 -0.357 5.766 1 93.44 262 SER B CA 1
ATOM 8719 C C . SER B 1 262 ? 25.734 -0.082 5.688 1 93.44 262 SER B C 1
ATOM 8721 O O . SER B 1 262 ? 26.266 0.687 6.484 1 93.44 262 SER B O 1
ATOM 8723 N N . SER B 1 263 ? 26.422 -0.709 4.754 1 89.94 263 SER B N 1
ATOM 8724 C CA . SER B 1 263 ? 27.844 -0.442 4.488 1 89.94 263 SER B CA 1
ATOM 8725 C C . SER B 1 263 ? 28 0.653 3.441 1 89.94 263 SER B C 1
ATOM 8727 O O . SER B 1 263 ? 29.125 1.104 3.182 1 89.94 263 SER B O 1
ATOM 8729 N N . ILE B 1 264 ? 26.922 1.042 2.898 1 91.81 264 ILE B N 1
ATOM 8730 C CA . ILE B 1 264 ? 26.969 2.105 1.9 1 91.81 264 ILE B CA 1
ATOM 8731 C C . ILE B 1 264 ? 27.375 3.42 2.562 1 91.81 264 ILE B C 1
ATOM 8733 O O . ILE B 1 264 ? 26.734 3.857 3.529 1 91.81 264 ILE B O 1
ATOM 8737 N N . ARG B 1 265 ? 28.438 4.031 2.1 1 94.44 265 ARG B N 1
ATOM 8738 C CA . ARG B 1 265 ? 28.969 5.297 2.594 1 94.44 265 ARG B CA 1
ATOM 8739 C C . ARG B 1 265 ? 29.422 6.195 1.442 1 94.44 265 ARG B C 1
ATOM 8741 O O . ARG B 1 265 ? 30 5.715 0.464 1 94.44 265 ARG B O 1
ATOM 8748 N N . LYS B 1 266 ? 29 7.387 1.479 1 95.12 266 LYS B N 1
ATOM 8749 C CA . LYS B 1 266 ? 29.359 8.375 0.468 1 95.12 266 LYS B CA 1
ATOM 8750 C C . LYS B 1 266 ? 29.734 9.703 1.109 1 95.12 266 LYS B C 1
ATOM 8752 O O . LYS B 1 266 ? 29.109 10.133 2.074 1 95.12 266 LYS B O 1
ATOM 8757 N N . THR B 1 267 ? 30.766 10.312 0.709 1 97.06 267 THR B N 1
ATOM 8758 C CA . THR B 1 267 ? 31.172 11.641 1.164 1 97.06 267 THR B CA 1
ATOM 8759 C C . THR B 1 267 ? 30.891 12.688 0.088 1 97.06 267 THR B C 1
ATOM 8761 O O . THR B 1 267 ? 31.297 12.523 -1.064 1 97.06 267 THR B O 1
ATOM 8764 N N . ILE B 1 268 ? 30.203 13.672 0.466 1 97.38 268 ILE B N 1
ATOM 8765 C CA . ILE B 1 268 ? 29.875 14.758 -0.457 1 97.38 268 ILE B CA 1
ATOM 8766 C C . ILE B 1 268 ? 30.25 16.094 0.177 1 97.38 268 ILE B C 1
ATOM 8768 O O . ILE B 1 268 ? 30.562 16.172 1.366 1 97.38 268 ILE B O 1
ATOM 8772 N N . LYS B 1 269 ? 30.234 17.125 -0.682 1 97.31 269 LYS B N 1
ATOM 8773 C CA . LYS B 1 269 ? 30.297 18.469 -0.115 1 97.31 269 LYS B CA 1
ATOM 8774 C C . LYS B 1 269 ? 28.953 18.891 0.479 1 97.31 269 LYS B C 1
ATOM 8776 O O . LYS B 1 269 ? 27.906 18.688 -0.139 1 97.31 269 LYS B O 1
ATOM 8781 N N . ALA B 1 270 ? 29 19.469 1.666 1 97.88 270 ALA B N 1
ATOM 8782 C CA . ALA B 1 270 ? 27.766 19.938 2.301 1 97.88 270 ALA B CA 1
ATOM 8783 C C . ALA B 1 270 ? 27.031 20.922 1.396 1 97.88 270 ALA B C 1
ATOM 8785 O O . ALA B 1 270 ? 25.797 20.906 1.33 1 97.88 270 ALA B O 1
ATOM 8786 N N . ASN B 1 271 ? 27.75 21.672 0.69 1 97.94 271 ASN B N 1
ATOM 8787 C CA . ASN B 1 271 ? 27.156 22.672 -0.2 1 97.94 271 ASN B CA 1
ATOM 8788 C C . ASN B 1 271 ? 26.391 22.016 -1.341 1 97.94 271 ASN B C 1
ATOM 8790 O O . ASN B 1 271 ? 25.391 22.562 -1.829 1 97.94 271 ASN B O 1
ATOM 8794 N N . ASP B 1 272 ? 26.812 20.844 -1.708 1 97.69 272 ASP B N 1
ATOM 8795 C CA . ASP B 1 272 ? 26.094 20.125 -2.748 1 97.69 272 ASP B CA 1
ATOM 8796 C C . ASP B 1 272 ? 24.672 19.766 -2.285 1 97.69 272 ASP B C 1
ATOM 8798 O O . ASP B 1 272 ? 23.719 19.859 -3.059 1 97.69 272 ASP B O 1
ATOM 8802 N N . LEU B 1 273 ? 24.594 19.375 -1.052 1 98.12 273 LEU B N 1
ATOM 8803 C CA . LEU B 1 273 ? 23.281 19.047 -0.499 1 98.12 273 LEU B CA 1
ATOM 8804 C C . LEU B 1 273 ? 22.406 20.297 -0.403 1 98.12 273 LEU B C 1
ATOM 8806 O O . LEU B 1 273 ? 21.25 20.281 -0.812 1 98.12 273 LEU B O 1
ATOM 8810 N N . MET B 1 274 ? 22.953 21.375 0.125 1 98.19 274 MET B N 1
ATOM 8811 C CA . MET B 1 274 ? 22.219 22.625 0.257 1 98.19 274 MET B CA 1
ATOM 8812 C C . MET B 1 274 ? 21.719 23.109 -1.103 1 98.19 274 MET B C 1
ATOM 8814 O O . MET B 1 274 ? 20.562 23.484 -1.249 1 98.19 274 MET B O 1
ATOM 8818 N N . ASN B 1 275 ? 22.594 23.062 -2.049 1 97.75 275 ASN B N 1
ATOM 8819 C CA . ASN B 1 275 ? 22.234 23.5 -3.393 1 97.75 275 ASN B CA 1
ATOM 8820 C C . ASN B 1 275 ? 21.109 22.656 -3.975 1 97.75 275 ASN B C 1
ATOM 8822 O O . ASN B 1 275 ? 20.188 23.172 -4.617 1 97.75 275 ASN B O 1
ATOM 8826 N N . LYS B 1 276 ? 21.188 21.375 -3.727 1 96.94 276 LYS B N 1
ATOM 8827 C CA . LYS B 1 276 ? 20.141 20.484 -4.227 1 96.94 276 LYS B CA 1
ATOM 8828 C C . LYS B 1 276 ? 18.797 20.781 -3.566 1 96.94 276 LYS B C 1
ATOM 8830 O O . LYS B 1 276 ? 17.766 20.812 -4.238 1 96.94 276 LYS B O 1
ATOM 8835 N N . MET B 1 277 ? 18.781 20.953 -2.305 1 97.69 277 MET B N 1
ATOM 8836 C CA . MET B 1 277 ? 17.562 21.281 -1.579 1 97.69 277 MET B CA 1
ATOM 8837 C C . MET B 1 277 ? 16.953 22.578 -2.088 1 97.69 277 MET B C 1
ATOM 8839 O O . MET B 1 277 ? 15.75 22.641 -2.357 1 97.69 277 MET B O 1
ATOM 8843 N N . VAL B 1 278 ? 17.797 23.578 -2.256 1 96.88 278 VAL B N 1
ATOM 8844 C CA . VAL B 1 278 ? 17.375 24.906 -2.65 1 96.88 278 VAL B CA 1
ATOM 8845 C C . VAL B 1 278 ? 16.797 24.875 -4.062 1 96.88 278 VAL B C 1
ATOM 8847 O O . VAL B 1 278 ? 15.75 25.469 -4.324 1 96.88 278 VAL B O 1
ATOM 8850 N N . GLU B 1 279 ? 17.484 24.234 -4.918 1 95.12 279 GLU B N 1
ATOM 8851 C CA . GLU B 1 279 ? 17.031 24.125 -6.301 1 95.12 279 GLU B CA 1
ATOM 8852 C C . GLU B 1 279 ? 15.656 23.469 -6.379 1 95.12 279 GLU B C 1
ATOM 8854 O O . GLU B 1 279 ? 14.766 23.938 -7.09 1 95.12 279 GLU B O 1
ATOM 8859 N N . ASN B 1 280 ? 15.57 22.406 -5.676 1 93.31 280 ASN B N 1
ATOM 8860 C CA . ASN B 1 280 ? 14.305 21.688 -5.695 1 93.31 280 ASN B CA 1
ATOM 8861 C C . ASN B 1 280 ? 13.188 22.5 -5.051 1 93.31 280 ASN B C 1
ATOM 8863 O O . ASN B 1 280 ? 12.047 22.484 -5.527 1 93.31 280 ASN B O 1
ATOM 8867 N N . ALA B 1 281 ? 13.469 23.109 -3.934 1 92.69 281 ALA B N 1
ATOM 8868 C CA . ALA B 1 281 ? 12.477 23.953 -3.252 1 92.69 281 ALA B CA 1
ATOM 8869 C C . ALA B 1 281 ? 12.023 25.094 -4.141 1 92.69 281 ALA B C 1
ATOM 8871 O O . ALA B 1 281 ? 10.852 25.484 -4.125 1 92.69 281 ALA B O 1
ATOM 8872 N N . TRP B 1 282 ? 12.969 25.672 -4.816 1 92.19 282 TRP B N 1
ATOM 8873 C CA . TRP B 1 282 ? 12.648 26.734 -5.746 1 92.19 282 TRP B CA 1
ATOM 8874 C C . TRP B 1 282 ? 11.68 26.25 -6.82 1 92.19 282 TRP B C 1
ATOM 8876 O O . TRP B 1 282 ? 10.75 26.984 -7.203 1 92.19 282 TRP B O 1
ATOM 8886 N N . LYS B 1 283 ? 11.844 25.031 -7.234 1 85.25 283 LYS B N 1
ATOM 8887 C CA . LYS B 1 283 ? 11.062 24.469 -8.328 1 85.25 283 LYS B CA 1
ATOM 8888 C C . LYS B 1 283 ? 9.688 24.016 -7.852 1 85.25 283 LYS B C 1
ATOM 8890 O O . LYS B 1 283 ? 8.688 24.203 -8.547 1 85.25 283 LYS B O 1
ATOM 8895 N N . THR B 1 284 ? 9.648 23.391 -6.629 1 80.56 284 THR B N 1
ATOM 8896 C CA . THR B 1 284 ? 8.422 22.672 -6.289 1 80.56 284 THR B CA 1
ATOM 8897 C C . THR B 1 284 ? 7.941 23.062 -4.895 1 80.56 284 THR B C 1
ATOM 8899 O O . THR B 1 284 ? 6.828 22.719 -4.492 1 80.56 284 THR B O 1
ATOM 8902 N N . GLY B 1 285 ? 8.688 23.75 -4.152 1 85.5 285 GLY B N 1
ATOM 8903 C CA . GLY B 1 285 ? 8.359 24.047 -2.77 1 85.5 285 GLY B CA 1
ATOM 8904 C C . GLY B 1 285 ? 8.867 23 -1.796 1 85.5 285 GLY B C 1
ATOM 8905 O O . GLY B 1 285 ? 8.914 23.234 -0.587 1 85.5 285 GLY B O 1
ATOM 8906 N N . ASP B 1 286 ? 9.312 21.844 -2.309 1 88.06 286 ASP B N 1
ATOM 8907 C CA . ASP B 1 286 ? 9.898 20.766 -1.521 1 88.06 286 ASP B CA 1
ATOM 8908 C C . ASP B 1 286 ? 11.398 20.641 -1.789 1 88.06 286 ASP B C 1
ATOM 8910 O O . ASP B 1 286 ? 11.859 20.922 -2.896 1 88.06 286 ASP B O 1
ATOM 8914 N N . PRO B 1 287 ? 12.164 20.188 -0.825 1 94.75 287 PRO B N 1
ATOM 8915 C CA . PRO B 1 287 ? 11.766 19.812 0.534 1 94.75 287 PRO B CA 1
ATOM 8916 C C . PRO B 1 287 ? 11.75 20.984 1.495 1 94.75 287 PRO B C 1
ATOM 8918 O O . PRO B 1 287 ? 12.438 21.984 1.258 1 94.75 287 PRO B O 1
ATOM 8921 N N . GLY B 1 288 ? 10.953 20.844 2.541 1 95.06 288 GLY B N 1
ATOM 8922 C CA . GLY B 1 288 ? 11.172 21.688 3.697 1 95.06 288 GLY B CA 1
ATOM 8923 C C . GLY B 1 288 ? 12.398 21.297 4.504 1 95.06 288 GLY B C 1
ATOM 8924 O O . GLY B 1 288 ? 13.078 20.328 4.18 1 95.06 288 GLY B O 1
ATOM 8925 N N . MET B 1 289 ? 12.719 22.125 5.449 1 97.5 289 MET B N 1
ATOM 8926 C CA . MET B 1 289 ? 13.758 21.797 6.426 1 97.5 289 MET B CA 1
ATOM 8927 C C . MET B 1 289 ? 13.164 21.656 7.824 1 97.5 289 MET B C 1
ATOM 8929 O O . MET B 1 289 ? 12.219 22.359 8.18 1 97.5 289 MET B O 1
ATOM 8933 N N . LEU B 1 290 ? 13.68 20.75 8.539 1 98.38 290 LEU B N 1
ATOM 8934 C CA . LEU B 1 290 ? 13.344 20.578 9.953 1 98.38 290 LEU B CA 1
ATOM 8935 C C . LEU B 1 290 ? 14.594 20.641 10.82 1 98.38 290 LEU B C 1
ATOM 8937 O O . LEU B 1 290 ? 15.664 20.188 10.414 1 98.38 290 LEU B O 1
ATOM 8941 N N . PHE B 1 291 ? 14.477 21.219 11.906 1 98.44 291 PHE B N 1
ATOM 8942 C CA . PHE B 1 291 ? 15.547 21.281 12.898 1 98.44 291 PHE B CA 1
ATOM 8943 C C . PHE B 1 291 ? 15.125 20.594 14.188 1 98.44 291 PHE B C 1
ATOM 8945 O O . PHE B 1 291 ? 14.992 21.234 15.234 1 98.44 291 PHE B O 1
ATOM 8952 N N . LEU B 1 292 ? 15.039 19.281 14.156 1 98.25 292 LEU B N 1
ATOM 8953 C CA . LEU B 1 292 ? 14.406 18.531 15.234 1 98.25 292 LEU B CA 1
ATOM 8954 C C . LEU B 1 292 ? 15.352 18.391 16.422 1 98.25 292 LEU B C 1
ATOM 8956 O O . LEU B 1 292 ? 14.906 18.234 17.562 1 98.25 292 LEU B O 1
ATOM 8960 N N . GLY B 1 293 ? 16.688 18.438 16.188 1 97.44 293 GLY B N 1
ATOM 8961 C CA . GLY B 1 293 ? 17.609 18.547 17.312 1 97.44 293 GLY B CA 1
ATOM 8962 C C . GLY B 1 293 ? 17.375 19.781 18.141 1 97.44 293 GLY B C 1
ATOM 8963 O O . GLY B 1 293 ? 17.453 19.734 19.375 1 97.44 293 GLY B O 1
ATOM 8964 N N . ARG B 1 294 ? 17.203 20.891 17.453 1 97 294 ARG B N 1
ATOM 8965 C CA . ARG B 1 294 ? 16.891 22.125 18.156 1 97 294 ARG B CA 1
ATOM 8966 C C . ARG B 1 294 ? 15.57 22 18.922 1 97 294 ARG B C 1
ATOM 8968 O O . ARG B 1 294 ? 15.461 22.453 20.062 1 97 294 ARG B O 1
ATOM 8975 N N . HIS B 1 295 ? 14.539 21.453 18.266 1 98.19 295 HIS B N 1
ATOM 8976 C CA . HIS B 1 295 ? 13.297 21.219 18.984 1 98.19 295 HIS B CA 1
ATOM 8977 C C . HIS B 1 295 ? 13.539 20.406 20.25 1 98.19 295 HIS B C 1
ATOM 8979 O O . HIS B 1 295 ? 12.992 20.719 21.312 1 98.19 295 HIS B O 1
ATOM 8985 N N . ASN B 1 296 ? 14.297 19.344 20.141 1 98.19 296 ASN B N 1
ATOM 8986 C CA . ASN B 1 296 ? 14.547 18.453 21.266 1 98.19 296 ASN B CA 1
ATOM 8987 C C . ASN B 1 296 ? 15.273 19.188 22.391 1 98.19 296 ASN B C 1
ATOM 8989 O O . ASN B 1 296 ? 15.125 18.828 23.562 1 98.19 296 ASN B O 1
ATOM 8993 N N . GLN B 1 297 ? 16.078 20.219 22.062 1 97.5 297 GLN B N 1
ATOM 8994 C CA . GLN B 1 297 ? 16.703 21.047 23.094 1 97.5 297 GLN B CA 1
ATOM 8995 C C . GLN B 1 297 ? 15.664 21.719 23.984 1 97.5 297 GLN B C 1
ATOM 8997 O O . GLN B 1 297 ? 15.906 21.953 25.172 1 97.5 297 GLN B O 1
ATOM 9002 N N . TYR B 1 298 ? 14.508 21.984 23.453 1 98 298 TYR B N 1
ATOM 9003 C CA . TYR B 1 298 ? 13.477 22.719 24.172 1 98 298 TYR B CA 1
ATOM 9004 C C . TYR B 1 298 ? 12.273 21.844 24.453 1 98 298 TYR B C 1
ATOM 9006 O O . TYR B 1 298 ? 11.18 22.344 24.734 1 98 298 TYR B O 1
ATOM 9014 N N . TYR B 1 299 ? 12.398 20.578 24.344 1 98.25 299 TYR B N 1
ATOM 9015 C CA . TYR B 1 299 ? 11.344 19.609 24.641 1 98.25 299 TYR B CA 1
ATOM 9016 C C . TYR B 1 299 ? 11.586 18.938 25.984 1 98.25 299 TYR B C 1
ATOM 9018 O O . TYR B 1 299 ? 12.609 18.266 26.172 1 98.25 299 TYR B O 1
ATOM 9026 N N . ALA B 1 300 ? 10.664 19.016 26.859 1 98.31 300 ALA B N 1
ATOM 9027 C CA . ALA B 1 300 ? 10.844 18.641 28.25 1 98.31 300 ALA B CA 1
ATOM 9028 C C . ALA B 1 300 ? 11.094 17.141 28.391 1 98.31 300 ALA B C 1
ATOM 9030 O O . ALA B 1 300 ? 11.734 16.703 29.359 1 98.31 300 ALA B O 1
ATOM 9031 N N . MET B 1 301 ? 10.656 16.328 27.469 1 98.25 301 MET B N 1
ATOM 9032 C CA . MET B 1 301 ? 10.758 14.875 27.594 1 98.25 301 MET B CA 1
ATOM 9033 C C . MET B 1 301 ? 11.766 14.312 26.594 1 98.25 301 MET B C 1
ATOM 9035 O O . MET B 1 301 ? 11.75 13.117 26.297 1 98.25 301 MET B O 1
ATOM 9039 N N . SER B 1 302 ? 12.656 15.094 26.047 1 97.69 302 SER B N 1
ATOM 9040 C CA . SER B 1 302 ? 13.539 14.719 24.953 1 97.69 302 SER B CA 1
ATOM 9041 C C . SER B 1 302 ? 14.453 13.562 25.344 1 97.69 302 SER B C 1
ATOM 9043 O O . SER B 1 302 ? 14.883 12.789 24.484 1 97.69 302 SER B O 1
ATOM 9045 N N . GLU B 1 303 ? 14.758 13.32 26.578 1 96.69 303 GLU B N 1
ATOM 9046 C CA . GLU B 1 303 ? 15.656 12.266 27.031 1 96.69 303 GLU B CA 1
ATOM 9047 C C . GLU B 1 303 ? 14.961 10.906 27.047 1 96.69 303 GLU B C 1
ATOM 9049 O O . GLU B 1 303 ? 15.617 9.867 26.984 1 96.69 303 GLU B O 1
ATOM 9054 N N . HIS B 1 304 ? 13.648 10.945 27.109 1 97.25 304 HIS B N 1
ATOM 9055 C CA . HIS B 1 304 ? 12.898 9.703 27.266 1 97.25 304 HIS B CA 1
ATOM 9056 C C . HIS B 1 304 ? 12.109 9.375 26 1 97.25 304 HIS B C 1
ATOM 9058 O O . HIS B 1 304 ? 11.969 8.211 25.625 1 97.25 304 HIS B O 1
ATOM 9064 N N . THR B 1 305 ? 11.586 10.391 25.344 1 97.62 305 THR B N 1
ATOM 9065 C CA . THR B 1 305 ? 10.82 10.227 24.109 1 97.62 305 THR B CA 1
ATOM 9066 C C . THR B 1 305 ? 11.281 11.227 23.047 1 97.62 305 THR B C 1
ATOM 9068 O O . THR B 1 305 ? 10.5 12.07 22.609 1 97.62 305 THR B O 1
ATOM 9071 N N . PRO B 1 306 ? 12.484 11.102 22.594 1 97.56 306 PRO B N 1
ATOM 9072 C CA . PRO B 1 306 ? 13 12.062 21.609 1 97.56 306 PRO B CA 1
ATOM 9073 C C . PRO B 1 306 ? 12.141 12.133 20.344 1 97.56 306 PRO B C 1
ATOM 9075 O O . PRO B 1 306 ? 11.594 11.117 19.922 1 97.56 306 PRO B O 1
ATOM 9078 N N . VAL B 1 307 ? 12.086 13.32 19.781 1 97.94 307 VAL B N 1
ATOM 9079 C CA . VAL B 1 307 ? 11.281 13.594 18.609 1 97.94 307 VAL B CA 1
ATOM 9080 C C . VAL B 1 307 ? 12.133 13.453 17.344 1 97.94 307 VAL B C 1
ATOM 9082 O O . VAL B 1 307 ? 13.227 14.023 17.266 1 97.94 307 VAL B O 1
ATOM 9085 N N . THR B 1 308 ? 11.609 12.633 16.375 1 97 308 THR B N 1
ATOM 9086 C CA . THR B 1 308 ? 12.367 12.43 15.148 1 97 308 THR B CA 1
ATOM 9087 C C . THR B 1 308 ? 11.5 12.711 13.922 1 97 308 THR B C 1
ATOM 9089 O O . THR B 1 308 ? 11.953 12.547 12.789 1 97 308 THR B O 1
ATOM 9092 N N . ALA B 1 309 ? 10.328 13.094 14.109 1 97.81 309 ALA B N 1
ATOM 9093 C CA . ALA B 1 309 ? 9.414 13.445 13.023 1 97.81 309 ALA B CA 1
ATOM 9094 C C . ALA B 1 309 ? 8.406 14.5 13.477 1 97.81 309 ALA B C 1
ATOM 9096 O O . ALA B 1 309 ? 8.406 14.906 14.641 1 97.81 309 ALA B O 1
ATOM 9097 N N . THR B 1 310 ? 7.645 15 12.523 1 97.44 310 THR B N 1
ATOM 9098 C CA . THR B 1 310 ? 6.613 16 12.789 1 97.44 310 THR B CA 1
ATOM 9099 C C . THR B 1 310 ? 5.328 15.664 12.031 1 97.44 310 THR B C 1
ATOM 9101 O O . THR B 1 310 ? 5.289 14.695 11.258 1 97.44 310 THR B O 1
ATOM 9104 N N . ASN B 1 311 ? 4.289 16.297 12.391 1 93.81 311 ASN B N 1
ATOM 9105 C CA . ASN B 1 311 ? 3.031 16.125 11.664 1 93.81 311 ASN B CA 1
ATOM 9106 C C . ASN B 1 311 ? 3.09 16.75 10.281 1 93.81 311 ASN B C 1
ATOM 9108 O O . ASN B 1 311 ? 4.074 17.406 9.93 1 93.81 311 ASN B O 1
ATOM 9112 N N . PRO B 1 312 ? 2.184 16.547 9.438 1 89.19 312 PRO B N 1
ATOM 9113 C CA . PRO B 1 312 ? 2.229 16.938 8.031 1 89.19 312 PRO B CA 1
ATOM 9114 C C . PRO B 1 312 ? 2.422 18.438 7.844 1 89.19 312 PRO B C 1
ATOM 9116 O O . PRO B 1 312 ? 3.088 18.875 6.898 1 89.19 312 PRO B O 1
ATOM 9119 N N . CYS B 1 313 ? 1.924 19.234 8.766 1 86.06 313 CYS B N 1
ATOM 9120 C CA . CYS B 1 313 ? 2.01 20.688 8.586 1 86.06 313 CYS B CA 1
ATOM 9121 C C . CYS B 1 313 ? 3.232 21.25 9.305 1 86.06 313 CYS B C 1
ATOM 9123 O O . CYS B 1 313 ? 3.529 22.438 9.188 1 86.06 313 CYS B O 1
ATOM 9125 N N . GLY B 1 314 ? 3.914 20.469 10.062 1 92.56 314 GLY B N 1
ATOM 9126 C CA . GLY B 1 314 ? 5.223 20.812 10.602 1 92.56 314 GLY B CA 1
ATOM 9127 C C . GLY B 1 314 ? 5.148 21.531 11.938 1 92.56 314 GLY B C 1
ATOM 9128 O O . GLY B 1 314 ? 6.176 21.797 12.562 1 92.56 314 GLY B O 1
ATOM 9129 N N . GLU B 1 315 ? 3.969 21.797 12.422 1 92.44 315 GLU B N 1
ATOM 9130 C CA . GLU B 1 315 ? 3.877 22.609 13.633 1 92.44 315 GLU B CA 1
ATOM 9131 C C . GLU B 1 315 ? 3.939 21.734 14.883 1 92.44 315 GLU B C 1
ATOM 9133 O O . GLU B 1 315 ? 4.129 22.234 15.992 1 92.44 315 GLU B O 1
ATOM 9138 N N . GLU B 1 316 ? 3.82 20.438 14.672 1 96.06 316 GLU B N 1
ATOM 9139 C CA . GLU B 1 316 ? 3.791 19.547 15.82 1 96.06 316 GLU B CA 1
ATOM 9140 C C . GLU B 1 316 ? 4.859 18.453 15.711 1 96.06 316 GLU B C 1
ATOM 9142 O O . GLU B 1 316 ? 4.547 17.297 15.484 1 96.06 316 GLU B O 1
ATOM 9147 N N . PRO B 1 317 ? 6.121 18.828 15.961 1 97.81 317 PRO B N 1
ATOM 9148 C CA . PRO B 1 317 ? 7.039 17.719 16.219 1 97.81 317 PRO B CA 1
ATOM 9149 C C . PRO B 1 317 ? 6.621 16.875 17.422 1 97.81 317 PRO B C 1
ATOM 9151 O O . PRO B 1 317 ? 6.441 17.406 18.516 1 97.81 317 PRO B O 1
ATOM 9154 N N . LEU B 1 318 ? 6.398 15.609 17.281 1 97.94 318 LEU B N 1
ATOM 9155 C CA . LEU B 1 318 ? 5.824 14.75 18.312 1 97.94 318 LEU B CA 1
ATOM 9156 C C . LEU B 1 318 ? 6.668 13.492 18.5 1 97.94 318 LEU B C 1
ATOM 9158 O O . LEU B 1 318 ? 7.34 13.039 17.578 1 97.94 318 LEU B O 1
ATOM 9162 N N . PRO B 1 319 ? 6.652 12.977 19.719 1 97.88 319 PRO B N 1
ATOM 9163 C CA . PRO B 1 319 ? 7.309 11.688 19.938 1 97.88 319 PRO B CA 1
ATOM 9164 C C . PRO B 1 319 ? 6.582 10.531 19.25 1 97.88 319 PRO B C 1
ATOM 9166 O O . PRO B 1 319 ? 5.484 10.719 18.719 1 97.88 319 PRO B O 1
ATOM 9169 N N . PRO B 1 320 ? 7.223 9.336 19.203 1 97.5 320 PRO B N 1
ATOM 9170 C CA . PRO B 1 320 ? 6.527 8.164 18.672 1 97.5 320 PRO B CA 1
ATOM 9171 C C . PRO B 1 320 ? 5.156 7.945 19.297 1 97.5 320 PRO B C 1
ATOM 9173 O O . PRO B 1 320 ? 5.047 7.891 20.531 1 97.5 320 PRO B O 1
ATOM 9176 N N . PHE B 1 321 ? 4.109 7.926 18.469 1 98 321 PHE B N 1
ATOM 9177 C CA . PHE B 1 321 ? 2.717 7.711 18.844 1 98 321 PHE B CA 1
ATOM 9178 C C . PHE B 1 321 ? 2.129 8.961 19.484 1 98 321 PHE B C 1
ATOM 9180 O O . PHE B 1 321 ? 1.106 8.898 20.172 1 98 321 PHE B O 1
ATOM 9187 N N . GLY B 1 322 ? 2.844 10.086 19.312 1 97.75 322 GLY B N 1
ATOM 9188 C CA . GLY B 1 322 ? 2.279 11.344 19.781 1 97.75 322 GLY B CA 1
ATOM 9189 C C . GLY B 1 322 ? 1.101 11.812 18.938 1 97.75 322 GLY B C 1
ATOM 9190 O O . GLY B 1 322 ? 1.009 11.492 17.75 1 97.75 322 GLY B O 1
ATOM 9191 N N . SER B 1 323 ? 0.201 12.57 19.547 1 96.44 323 SER B N 1
ATOM 9192 C CA . SER B 1 323 ? -0.939 13.18 18.859 1 96.44 323 SER B CA 1
ATOM 9193 C C . SER B 1 323 ? -1.102 14.641 19.25 1 96.44 323 SER B C 1
ATOM 9195 O O . SER B 1 323 ? -0.586 15.07 20.297 1 96.44 323 SER B O 1
ATOM 9197 N N . CYS B 1 324 ? -1.74 15.336 18.453 1 91.69 324 CYS B N 1
ATOM 9198 C CA . CYS B 1 324 ? -1.884 16.766 18.75 1 91.69 324 CYS B CA 1
ATOM 9199 C C . CYS B 1 324 ? -3.35 17.141 18.938 1 91.69 324 CYS B C 1
ATOM 9201 O O . CYS B 1 324 ? -4.215 16.656 18.188 1 91.69 324 CYS B O 1
ATOM 9203 N N . ASN B 1 325 ? -3.674 17.922 19.906 1 95.62 325 ASN B N 1
ATOM 9204 C CA . ASN B 1 325 ? -4.945 18.578 20.203 1 95.62 325 ASN B CA 1
ATOM 9205 C C . ASN B 1 325 ? -4.824 20.094 20.125 1 95.62 325 ASN B C 1
ATOM 9207 O O . ASN B 1 325 ? -4.238 20.719 21.016 1 95.62 325 ASN B O 1
ATOM 9211 N N . LEU B 1 326 ? -5.465 20.641 19.156 1 96.88 326 LEU B N 1
ATOM 9212 C CA . LEU B 1 326 ? -5.117 22.016 18.812 1 96.88 326 LEU B CA 1
ATOM 9213 C C . LEU B 1 326 ? -6.32 22.938 18.969 1 96.88 326 LEU B C 1
ATOM 9215 O O . LEU B 1 326 ? -7.465 22.484 18.953 1 96.88 326 LEU B O 1
ATOM 9219 N N . GLY B 1 327 ? -6.086 24.156 19.125 1 98 327 GLY B N 1
ATOM 9220 C CA . GLY B 1 327 ? -7.027 25.266 19.125 1 98 327 GLY B CA 1
ATOM 9221 C C . GLY B 1 327 ? -6.375 26.609 18.812 1 98 327 GLY B C 1
ATOM 9222 O O . GLY B 1 327 ? -5.156 26.75 18.953 1 98 327 GLY B O 1
ATOM 9223 N N . SER B 1 328 ? -7.176 27.531 18.359 1 98.38 328 SER B N 1
ATOM 9224 C CA . SER B 1 328 ? -6.629 28.828 17.969 1 98.38 328 SER B CA 1
ATOM 9225 C C . SER B 1 328 ? -7.523 29.969 18.438 1 98.38 328 SER B C 1
ATOM 9227 O O . SER B 1 328 ? -8.75 29.891 18.328 1 98.38 328 SER B O 1
ATOM 9229 N N . ILE B 1 329 ? -6.914 30.984 18.922 1 98.69 329 ILE B N 1
ATOM 9230 C CA . ILE B 1 329 ? -7.594 32.188 19.359 1 98.69 329 ILE B CA 1
ATOM 9231 C C . ILE B 1 329 ? -7.574 33.219 18.234 1 98.69 329 ILE B C 1
ATOM 9233 O O . ILE B 1 329 ? -6.551 33.406 17.578 1 98.69 329 ILE B O 1
ATOM 9237 N N . ASP B 1 330 ? -8.688 33.875 17.984 1 98.31 330 ASP B N 1
ATOM 9238 C CA . ASP B 1 330 ? -8.789 34.906 16.953 1 98.31 330 ASP B CA 1
ATOM 9239 C C . ASP B 1 330 ? -8.328 36.25 17.5 1 98.31 330 ASP B C 1
ATOM 9241 O O . ASP B 1 330 ? -9.125 37 18.062 1 98.31 330 ASP B O 1
ATOM 9245 N N . VAL B 1 331 ? -7.188 36.688 17.188 1 98.38 331 VAL B N 1
ATOM 9246 C CA . VAL B 1 331 ? -6.605 37.906 17.766 1 98.38 331 VAL B CA 1
ATOM 9247 C C . VAL B 1 331 ? -7.145 39.125 17.047 1 98.38 331 VAL B C 1
ATOM 9249 O O . VAL B 1 331 ? -7.07 40.25 17.562 1 98.38 331 VAL B O 1
ATOM 9252 N N . ALA B 1 332 ? -7.656 38.938 15.844 1 97.62 332 ALA B N 1
ATOM 9253 C CA . ALA B 1 332 ? -8.25 40.062 15.117 1 97.62 332 ALA B CA 1
ATOM 9254 C C . ALA B 1 332 ? -9.469 40.625 15.859 1 97.62 332 ALA B C 1
ATOM 9256 O O . ALA B 1 332 ? -9.734 41.812 15.836 1 97.62 332 ALA B O 1
ATOM 9257 N N . LYS B 1 333 ? -10.188 39.781 16.484 1 96.62 333 LYS B N 1
ATOM 9258 C CA . LYS B 1 333 ? -11.359 40.188 17.266 1 96.62 333 LYS B CA 1
ATOM 9259 C C . LYS B 1 333 ? -10.938 40.844 18.594 1 96.62 333 LYS B C 1
ATOM 9261 O O . LYS B 1 333 ? -11.609 41.75 19.078 1 96.62 333 LYS B O 1
ATOM 9266 N N . LEU B 1 334 ? -9.883 40.406 19.156 1 97.12 334 LEU B N 1
ATOM 9267 C CA . LEU B 1 334 ? -9.484 40.812 20.484 1 97.12 334 LEU B CA 1
ATOM 9268 C C . LEU B 1 334 ? -8.781 42.188 20.438 1 97.12 334 LEU B C 1
ATOM 9270 O O . LEU B 1 334 ? -8.875 42.969 21.391 1 97.12 334 LEU B O 1
ATOM 9274 N N . VAL B 1 335 ? -8.062 42.469 19.391 1 95.62 335 VAL B N 1
ATOM 9275 C CA . VAL B 1 335 ? -7.234 43.688 19.328 1 95.62 335 VAL B CA 1
ATOM 9276 C C . VAL B 1 335 ? -8.125 44.906 19.328 1 95.62 335 VAL B C 1
ATOM 9278 O O . VAL B 1 335 ? -7.664 46.031 19.641 1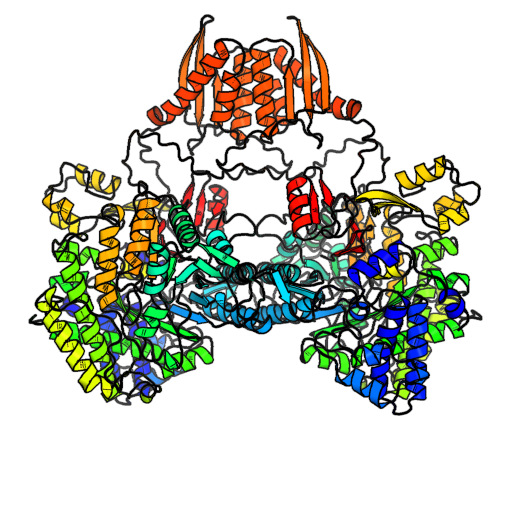 95.62 335 VAL B O 1
ATOM 9281 N N . GLU B 1 336 ? -9.344 44.812 19.047 1 90.12 336 GLU B N 1
ATOM 9282 C CA . GLU B 1 336 ? -10.281 45.906 19.047 1 90.12 336 GLU B CA 1
ATOM 9283 C C . GLU B 1 336 ? -10.578 46.406 20.469 1 90.12 336 GLU B C 1
ATOM 9285 O O . GLU B 1 336 ? -10.867 47.562 20.688 1 90.12 336 GLU B O 1
ATOM 9290 N N . ASP B 1 337 ? -10.461 45.5 21.375 1 90.94 337 ASP B N 1
ATOM 9291 C CA . ASP B 1 337 ? -10.922 45.781 22.734 1 90.94 337 ASP B CA 1
ATOM 9292 C C . ASP B 1 337 ? -9.781 45.656 23.75 1 90.94 337 ASP B C 1
ATOM 9294 O O . ASP B 1 337 ? -9.922 46.031 24.906 1 90.94 337 ASP B O 1
ATOM 9298 N N . MET B 1 338 ? -8.68 45.156 23.25 1 93.94 338 MET B N 1
ATOM 9299 C CA . MET B 1 338 ? -7.594 44.844 24.172 1 93.94 338 MET B CA 1
ATOM 9300 C C . MET B 1 338 ? -6.258 45.312 23.625 1 93.94 338 MET B C 1
ATOM 9302 O O . MET B 1 338 ? -6.031 45.281 22.406 1 93.94 338 MET B O 1
ATOM 9306 N N . ASP B 1 339 ? -5.43 45.719 24.578 1 95.62 339 ASP B N 1
ATOM 9307 C CA . ASP B 1 339 ? -4.055 46.031 24.219 1 95.62 339 ASP B CA 1
ATOM 9308 C C . ASP B 1 339 ? -3.156 44.812 24.344 1 95.62 339 ASP B C 1
ATOM 9310 O O . ASP B 1 339 ? -2.291 44.75 25.219 1 95.62 339 ASP B O 1
ATOM 9314 N N . LEU B 1 340 ? -3.287 43.938 23.438 1 96.94 340 LEU B N 1
ATOM 9315 C CA . LEU B 1 340 ? -2.594 42.656 23.453 1 96.94 340 LEU B CA 1
ATOM 9316 C C . LEU B 1 340 ? -1.082 42.844 23.406 1 96.94 340 LEU B C 1
ATOM 9318 O O . LEU B 1 340 ? -0.587 43.75 22.703 1 96.94 340 LEU B O 1
ATOM 9322 N N . GLY B 1 341 ? -0.305 42.062 24.078 1 96.81 341 GLY B N 1
ATOM 9323 C CA . GLY B 1 341 ? 1.148 42.094 24.094 1 96.81 341 GLY B CA 1
ATOM 9324 C C . GLY B 1 341 ? 1.707 43.031 25.141 1 96.81 341 GLY B C 1
ATOM 9325 O O . GLY B 1 341 ? 2.898 43 25.453 1 96.81 341 GLY B O 1
ATOM 9326 N N . ASN B 1 342 ? 0.856 43.875 25.672 1 97.25 342 ASN B N 1
ATOM 9327 C CA . ASN B 1 342 ? 1.263 44.812 26.703 1 97.25 342 ASN B CA 1
ATOM 9328 C C . ASN B 1 342 ? 1.119 44.219 28.109 1 97.25 342 ASN B C 1
ATOM 9330 O O . ASN B 1 342 ? 0.003 44 28.578 1 97.25 342 ASN B O 1
ATOM 9334 N N . PRO B 1 343 ? 2.236 44 28.766 1 96.62 343 PRO B N 1
ATOM 9335 C CA . PRO B 1 343 ? 2.164 43.375 30.078 1 96.62 343 PRO B CA 1
ATOM 9336 C C . PRO B 1 343 ? 1.454 44.219 31.125 1 96.62 343 PRO B C 1
ATOM 9338 O O . PRO B 1 343 ? 1.072 43.75 32.188 1 96.62 343 PRO B O 1
ATOM 9341 N N . ASN B 1 344 ? 1.258 45.531 30.766 1 93.88 344 ASN B N 1
ATOM 9342 C CA . ASN B 1 344 ? 0.594 46.438 31.688 1 93.88 344 ASN B CA 1
ATOM 9343 C C . ASN B 1 344 ? -0.806 46.812 31.203 1 93.88 344 ASN B C 1
ATOM 9345 O O . ASN B 1 344 ? -1.406 47.75 31.688 1 93.88 344 ASN B O 1
ATOM 9349 N N . SER B 1 345 ? -1.26 46.062 30.281 1 92.81 345 SER B N 1
ATOM 9350 C CA . SER B 1 345 ? -2.594 46.312 29.75 1 92.81 345 SER B CA 1
ATOM 9351 C C . SER B 1 345 ? -3.654 46.188 30.844 1 92.81 345 SER B C 1
ATOM 9353 O O . SER B 1 345 ? -3.582 45.312 31.703 1 92.81 345 SER B O 1
ATOM 9355 N N . PRO B 1 346 ? -4.629 47.031 30.953 1 89.56 346 PRO B N 1
ATOM 9356 C CA . PRO B 1 346 ? -5.727 46.906 31.906 1 89.56 346 PRO B CA 1
ATOM 9357 C C . PRO B 1 346 ? -6.613 45.688 31.656 1 89.56 346 PRO B C 1
ATOM 9359 O O . PRO B 1 346 ? -7.375 45.281 32.531 1 89.56 346 PRO B O 1
ATOM 9362 N N . ASP B 1 347 ? -6.551 45.188 30.438 1 89.94 347 ASP B N 1
ATOM 9363 C CA . ASP B 1 347 ? -7.402 44.062 30.047 1 89.94 347 ASP B CA 1
ATOM 9364 C C . ASP B 1 347 ? -6.652 42.719 30.156 1 89.94 347 ASP B C 1
ATOM 9366 O O . ASP B 1 347 ? -7.098 41.719 29.625 1 89.94 347 ASP B O 1
ATOM 9370 N N . ILE B 1 348 ? -5.555 42.719 30.75 1 93.38 348 ILE B N 1
ATO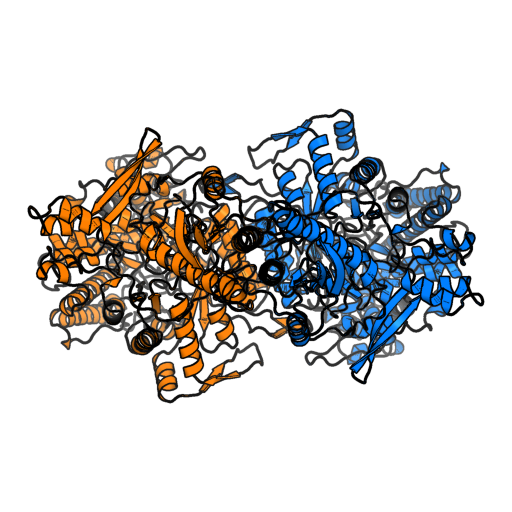M 9371 C CA . ILE B 1 348 ? -4.668 41.562 30.797 1 93.38 348 ILE B CA 1
ATOM 9372 C C . ILE B 1 348 ? -5.387 40.375 31.469 1 93.38 348 ILE B C 1
ATOM 9374 O O . ILE B 1 348 ? -5.184 39.219 31.094 1 93.38 348 ILE B O 1
ATOM 9378 N N . SER B 1 349 ? -6.207 40.688 32.469 1 94.44 349 SER B N 1
ATOM 9379 C CA . SER B 1 349 ? -6.93 39.656 33.188 1 94.44 349 SER B CA 1
ATOM 9380 C C . SER B 1 349 ? -7.945 38.938 32.281 1 94.44 349 SER B C 1
ATOM 9382 O O . SER B 1 349 ? -8.18 37.75 32.406 1 94.44 349 SER B O 1
ATOM 9384 N N . GLU B 1 350 ? -8.562 39.719 31.391 1 95 350 GLU B N 1
ATOM 9385 C CA . GLU B 1 350 ? -9.539 39.125 30.484 1 95 350 GLU B CA 1
ATOM 9386 C C . GLU B 1 350 ? -8.883 38.188 29.484 1 95 350 GLU B C 1
ATOM 9388 O O . GLU B 1 350 ? -9.422 37.125 29.188 1 95 350 GLU B O 1
ATOM 9393 N N . PHE B 1 351 ? -7.73 38.594 28.938 1 96.88 351 PHE B N 1
ATOM 9394 C CA . PHE B 1 351 ? -7.012 37.719 28.031 1 96.88 351 PHE B CA 1
ATOM 9395 C C . PHE B 1 351 ? -6.547 36.469 28.75 1 96.88 351 PHE B C 1
ATOM 9397 O O . PHE B 1 351 ? -6.641 35.344 28.203 1 96.88 351 PHE B O 1
ATOM 9404 N N . GLN B 1 352 ? -6.055 36.594 29.969 1 97.81 352 GLN B N 1
ATOM 9405 C CA . GLN B 1 352 ? -5.645 35.469 30.781 1 97.81 352 GLN B CA 1
ATOM 9406 C C . GLN B 1 352 ? -6.789 34.469 30.953 1 97.81 352 GLN B C 1
ATOM 9408 O O . GLN B 1 352 ? -6.586 33.25 30.875 1 97.81 352 GLN B O 1
ATOM 9413 N N . GLU B 1 353 ? -7.977 34.969 31.172 1 97.56 353 GLU B N 1
ATOM 9414 C CA . GLU B 1 353 ? -9.148 34.125 31.375 1 97.56 353 GLU B CA 1
ATOM 9415 C C . GLU B 1 353 ? -9.492 33.375 30.094 1 97.56 353 GLU B C 1
ATOM 9417 O O . GLU B 1 353 ? -9.836 32.188 30.141 1 97.56 353 GLU B O 1
ATOM 9422 N N . ILE B 1 354 ? -9.43 34.031 28.953 1 98.06 354 ILE B N 1
ATOM 9423 C CA . ILE B 1 354 ? -9.688 33.406 27.672 1 98.06 354 ILE B CA 1
ATOM 9424 C C . ILE B 1 354 ? -8.703 32.25 27.453 1 98.06 354 ILE B C 1
ATOM 9426 O O . ILE B 1 354 ? -9.109 31.141 27.094 1 98.06 354 ILE B O 1
ATOM 9430 N N . VAL B 1 355 ? -7.43 32.5 27.75 1 98.69 355 VAL B N 1
ATOM 9431 C CA . VAL B 1 355 ? -6.387 31.5 27.547 1 98.69 355 VAL B CA 1
ATOM 9432 C C . VAL B 1 355 ? -6.598 30.328 28.516 1 98.69 355 VAL B C 1
ATOM 9434 O O . VAL B 1 355 ? -6.438 29.172 28.141 1 98.69 355 VAL B O 1
ATOM 9437 N N . TYR B 1 356 ? -6.996 30.641 29.734 1 98.69 356 TYR B N 1
ATOM 9438 C CA . TYR B 1 356 ? -7.219 29.594 30.719 1 98.69 356 TYR B CA 1
ATOM 9439 C C . TYR B 1 356 ? -8.297 28.625 30.266 1 98.69 356 TYR B C 1
ATOM 9441 O O . TYR B 1 356 ? -8.094 27.406 30.281 1 98.69 356 TYR B O 1
ATOM 9449 N N . TRP B 1 357 ? -9.406 29.094 29.812 1 98.75 357 TRP B N 1
ATOM 9450 C CA . TRP B 1 357 ? -10.523 28.25 29.438 1 98.75 357 TRP B CA 1
ATOM 9451 C C . TRP B 1 357 ? -10.242 27.516 28.125 1 98.75 357 TRP B C 1
ATOM 9453 O O . TRP B 1 357 ? -10.68 26.391 27.938 1 98.75 357 TRP B O 1
ATOM 9463 N N . ALA B 1 358 ? -9.469 28.203 27.25 1 98.81 358 ALA B N 1
ATOM 9464 C CA . ALA B 1 358 ? -9.055 27.5 26.031 1 98.81 358 ALA B CA 1
ATOM 9465 C C . ALA B 1 358 ? -8.141 26.328 26.359 1 98.81 358 ALA B C 1
ATOM 9467 O O . ALA B 1 358 ? -8.297 25.234 25.781 1 98.81 358 ALA B O 1
ATOM 9468 N N . VAL B 1 359 ? -7.207 26.516 27.266 1 98.88 359 VAL B N 1
ATOM 9469 C CA . VAL B 1 359 ? -6.285 25.469 27.672 1 98.88 359 VAL B CA 1
ATOM 9470 C C . VAL B 1 359 ? -7.055 24.359 28.391 1 98.88 359 VAL B C 1
ATOM 9472 O O . VAL B 1 359 ? -6.801 23.172 28.172 1 98.88 359 VAL B O 1
ATOM 9475 N N . ARG B 1 360 ? -7.992 24.75 29.266 1 98.81 360 ARG B N 1
ATOM 9476 C CA . ARG B 1 360 ? -8.812 23.75 29.953 1 98.81 360 ARG B CA 1
ATOM 9477 C C . ARG B 1 360 ? -9.625 22.938 28.953 1 98.81 360 ARG B C 1
ATOM 9479 O O . ARG B 1 360 ? -9.758 21.719 29.109 1 98.81 360 ARG B O 1
ATOM 9486 N N . PHE B 1 361 ? -10.195 23.609 27.969 1 98.81 361 PHE B N 1
ATOM 9487 C CA . PHE B 1 361 ? -10.906 22.922 26.891 1 98.81 361 PHE B CA 1
ATOM 9488 C C . PHE B 1 361 ? -10.016 21.875 26.234 1 98.81 361 PHE B C 1
ATOM 9490 O O . PHE B 1 361 ? -10.414 20.719 26.078 1 98.81 361 PHE B O 1
ATOM 9497 N N . LEU B 1 362 ? -8.812 22.234 25.875 1 98.81 362 LEU B N 1
ATOM 9498 C CA . LEU B 1 362 ? -7.895 21.344 25.172 1 98.81 362 LEU B CA 1
ATOM 9499 C C . LEU B 1 362 ? -7.449 20.203 26.078 1 98.81 362 LEU B C 1
ATOM 9501 O O . LEU B 1 362 ? -7.242 19.078 25.609 1 98.81 362 LEU B O 1
ATOM 9505 N N . ASP B 1 363 ? -7.254 20.5 27.328 1 98.69 363 ASP B N 1
ATOM 9506 C CA . ASP B 1 363 ? -6.949 19.438 28.281 1 98.69 363 ASP B CA 1
ATOM 9507 C C . ASP B 1 363 ? -8.078 18.406 28.344 1 98.69 363 ASP B C 1
ATOM 9509 O O . ASP B 1 363 ? -7.832 17.203 28.422 1 98.69 363 ASP B O 1
ATOM 9513 N N . ASP B 1 364 ? -9.328 18.891 28.328 1 98.75 364 ASP B N 1
ATOM 9514 C CA . ASP B 1 364 ? -10.492 18.016 28.359 1 98.75 364 ASP B CA 1
ATOM 9515 C C . ASP B 1 364 ? -10.609 17.219 27.062 1 98.75 364 ASP B C 1
ATOM 9517 O O . ASP B 1 364 ? -11.109 16.094 27.062 1 98.75 364 ASP B O 1
ATOM 9521 N N . VAL B 1 365 ? -10.156 17.797 26 1 98.5 365 VAL B N 1
ATOM 9522 C CA . VAL B 1 365 ? -10.164 17.078 24.734 1 98.5 365 VAL B CA 1
ATOM 9523 C C . VAL B 1 365 ? -9.328 15.812 24.844 1 98.5 365 VAL B C 1
ATOM 9525 O O . VAL B 1 365 ? -9.68 14.781 24.25 1 98.5 365 VAL B O 1
ATOM 9528 N N . ILE B 1 366 ? -8.234 15.836 25.578 1 98.12 366 ILE B N 1
ATOM 9529 C CA . ILE B 1 366 ? -7.395 14.656 25.781 1 98.12 366 ILE B CA 1
ATOM 9530 C C . ILE B 1 366 ? -8.211 13.539 26.422 1 98.12 366 ILE B C 1
ATOM 9532 O O . ILE B 1 366 ? -8.109 12.375 26.016 1 98.12 366 ILE B O 1
ATOM 9536 N N . GLU B 1 367 ? -9.062 13.914 27.328 1 97.38 367 GLU B N 1
ATOM 9537 C CA . GLU B 1 367 ? -9.883 12.93 28.031 1 97.38 367 GLU B CA 1
ATOM 9538 C C . GLU B 1 367 ? -11.047 12.461 27.156 1 97.38 367 GLU B C 1
ATOM 9540 O O . GLU B 1 367 ? -11.422 11.289 27.188 1 97.38 367 GLU B O 1
ATOM 9545 N N . SER B 1 368 ? -11.617 13.383 26.438 1 97 368 SER B N 1
ATOM 9546 C CA . SER B 1 368 ? -12.797 13.109 25.625 1 97 368 SER B CA 1
ATOM 9547 C C . SER B 1 368 ? -12.445 12.305 24.391 1 97 368 SER B C 1
ATOM 9549 O O . SER B 1 368 ? -13.312 11.68 23.766 1 97 368 SER B O 1
ATOM 9551 N N . ASN B 1 369 ? -11.242 12.281 24.047 1 96.44 369 ASN B N 1
ATOM 9552 C CA . ASN B 1 369 ? -10.75 11.695 22.797 1 96.44 369 ASN B CA 1
ATOM 9553 C C . ASN B 1 369 ? -10.766 10.172 22.859 1 96.44 369 ASN B C 1
ATOM 9555 O O . ASN B 1 369 ? -10.461 9.578 23.891 1 96.44 369 ASN B O 1
ATOM 9559 N N . ILE B 1 370 ? -11.234 9.5 21.75 1 95.38 370 ILE B N 1
ATOM 9560 C CA . ILE B 1 370 ? -10.969 8.086 21.531 1 95.38 370 ILE B CA 1
ATOM 9561 C C . ILE B 1 370 ? -9.859 7.918 20.5 1 95.38 370 ILE B C 1
ATOM 9563 O O . ILE B 1 370 ? -10.039 8.266 19.328 1 95.38 370 ILE B O 1
ATOM 9567 N N . TYR B 1 371 ? -8.828 7.355 20.969 1 95.56 371 TYR B N 1
ATOM 9568 C CA . TYR B 1 371 ? -7.637 7.238 20.125 1 95.56 371 TYR B CA 1
ATOM 9569 C C . TYR B 1 371 ? -7.688 5.969 19.281 1 95.56 371 TYR B C 1
ATOM 9571 O O . TYR B 1 371 ? -8.18 4.934 19.734 1 95.56 371 TYR B O 1
ATOM 9579 N N . PRO B 1 372 ? -7.156 6.031 18.094 1 91.62 372 PRO B N 1
ATOM 9580 C CA . PRO B 1 372 ? -7.23 4.883 17.188 1 91.62 372 PRO B CA 1
ATOM 9581 C C . PRO B 1 372 ? -6.336 3.725 17.641 1 91.62 372 PRO B C 1
ATOM 9583 O O . PRO B 1 372 ? -6.566 2.578 17.25 1 91.62 372 PRO B O 1
ATOM 9586 N N . LEU B 1 373 ? -5.273 3.975 18.375 1 95.56 373 LEU B N 1
ATOM 9587 C CA . LEU B 1 373 ? -4.34 2.971 18.875 1 95.56 373 LEU B CA 1
ATOM 9588 C C . LEU B 1 373 ? -4.141 3.119 20.375 1 95.56 373 LEU B C 1
ATOM 9590 O O . LEU B 1 373 ? -4.133 4.234 20.891 1 95.56 373 LEU B O 1
ATOM 9594 N N . LYS B 1 374 ? -3.932 1.999 21.016 1 96.56 374 LYS B N 1
ATOM 9595 C CA . LYS B 1 374 ? -3.703 2.006 22.453 1 96.56 374 LYS B CA 1
ATOM 9596 C C . LYS B 1 374 ? -2.418 2.754 22.797 1 96.56 374 LYS B C 1
ATOM 9598 O O . LYS B 1 374 ? -2.359 3.463 23.812 1 96.56 374 LYS B O 1
ATOM 9603 N N . GLU B 1 375 ? -1.379 2.584 21.984 1 97.31 375 GLU B N 1
ATOM 9604 C CA . GLU B 1 375 ? -0.097 3.246 22.203 1 97.31 375 GLU B CA 1
ATOM 9605 C C . GLU B 1 375 ? -0.245 4.766 22.172 1 97.31 375 GLU B C 1
ATOM 9607 O O . GLU B 1 375 ? 0.398 5.477 22.938 1 97.31 375 GLU B O 1
ATOM 9612 N N . ILE B 1 376 ? -1.086 5.34 21.297 1 98 376 ILE B N 1
ATOM 9613 C CA . ILE B 1 376 ? -1.325 6.773 21.188 1 98 376 ILE B CA 1
ATOM 9614 C C . ILE B 1 376 ? -2.041 7.281 22.438 1 98 376 ILE B C 1
ATOM 9616 O O . ILE B 1 376 ? -1.698 8.336 22.984 1 98 376 ILE B O 1
ATOM 9620 N N . GLU B 1 377 ? -3.049 6.496 22.859 1 97.62 377 GLU B N 1
ATOM 9621 C CA . GLU B 1 377 ? -3.762 6.859 24.078 1 97.62 377 GLU B CA 1
ATOM 9622 C C . GLU B 1 377 ? -2.805 6.965 25.266 1 97.62 377 GLU B C 1
ATOM 9624 O O . GLU B 1 377 ? -2.869 7.922 26.031 1 97.62 377 GLU B O 1
ATOM 9629 N N . GLU B 1 378 ? -1.946 6.035 25.375 1 97.88 378 GLU B N 1
ATOM 9630 C CA . GLU B 1 378 ? -1.013 5.984 26.5 1 97.88 378 GLU B CA 1
ATOM 9631 C C . GLU B 1 378 ? -0.099 7.207 26.5 1 97.88 378 GLU B C 1
ATOM 9633 O O . GLU B 1 378 ? 0.033 7.879 27.531 1 97.88 378 GLU B O 1
ATOM 9638 N N . ILE B 1 379 ? 0.505 7.551 25.375 1 97.88 379 ILE B N 1
ATOM 9639 C CA . ILE B 1 379 ? 1.438 8.672 25.297 1 97.88 379 ILE B CA 1
ATOM 9640 C C . ILE B 1 379 ? 0.688 9.984 25.5 1 97.88 379 ILE B C 1
ATOM 9642 O O . ILE B 1 379 ? 1.183 10.891 26.172 1 97.88 379 ILE B O 1
ATOM 9646 N N . SER B 1 380 ? -0.493 10.109 24.891 1 97.56 380 SER B N 1
ATOM 9647 C CA . SER B 1 380 ? -1.291 11.328 24.984 1 97.56 380 SER B CA 1
ATOM 9648 C C . SER B 1 380 ? -1.693 11.617 26.438 1 97.56 380 SER B C 1
ATOM 9650 O O . SER B 1 380 ? -1.683 12.773 26.859 1 97.56 380 SER B O 1
ATOM 9652 N N . LYS B 1 381 ? -2.016 10.617 27.188 1 97.75 381 LYS B N 1
ATOM 9653 C CA . LYS B 1 381 ? -2.461 10.797 28.562 1 97.75 381 LYS B CA 1
ATOM 9654 C C . LYS B 1 381 ? -1.272 10.945 29.516 1 97.75 381 LYS B C 1
ATOM 9656 O O . LYS B 1 381 ? -1.358 11.656 30.516 1 97.75 381 LYS B O 1
ATOM 9661 N N . LYS B 1 382 ? -0.143 10.352 29.188 1 98 382 LYS B N 1
ATOM 9662 C CA . LYS B 1 382 ? 1.039 10.406 30.031 1 98 382 LYS B CA 1
ATOM 9663 C C . LYS B 1 382 ? 1.733 11.758 29.938 1 98 382 LYS B C 1
ATOM 9665 O O . LYS B 1 382 ? 2.309 12.242 30.906 1 98 382 LYS B O 1
ATOM 9670 N N . GLN B 1 383 ? 1.681 12.375 28.75 1 98 383 GLN B N 1
ATOM 9671 C CA . GLN B 1 383 ? 2.438 13.602 28.547 1 98 383 GLN B CA 1
ATOM 9672 C C . GLN B 1 383 ? 1.507 14.781 28.281 1 98 383 GLN B C 1
ATOM 9674 O O . GLN B 1 383 ? 1.89 15.938 28.484 1 98 383 GLN B O 1
ATOM 9679 N N . ARG B 1 384 ? 0.311 14.57 27.797 1 98.06 384 ARG B N 1
ATOM 9680 C CA . ARG B 1 384 ? -0.793 15.516 27.688 1 98.06 384 ARG B CA 1
ATOM 9681 C C . ARG B 1 384 ? -0.406 16.703 26.812 1 98.06 384 ARG B C 1
ATOM 9683 O O . ARG B 1 384 ? -0.512 17.859 27.234 1 98.06 384 ARG B O 1
ATOM 9690 N N . PHE B 1 385 ? -0.119 16.469 25.531 1 96.88 385 PHE B N 1
ATOM 9691 C CA . PHE B 1 385 ? 0.2 17.469 24.531 1 96.88 385 PHE B CA 1
ATOM 9692 C C . PHE B 1 385 ? -1.039 18.281 24.172 1 96.88 385 PHE B C 1
ATOM 9694 O O . PHE B 1 385 ? -2.072 17.719 23.812 1 96.88 385 PHE B O 1
ATOM 9701 N N . ILE B 1 386 ? -0.939 19.594 24.25 1 98.19 386 ILE B N 1
ATOM 9702 C CA . ILE B 1 386 ? -1.933 20.469 23.641 1 98.19 386 ILE B CA 1
ATOM 9703 C C . ILE B 1 386 ? -1.231 21.578 22.859 1 98.19 386 ILE B C 1
ATOM 9705 O O . ILE B 1 386 ? -0.028 21.797 23.016 1 98.19 386 ILE B O 1
ATOM 9709 N N . GLY B 1 387 ? -1.893 22.188 21.922 1 98.06 387 GLY B N 1
ATOM 9710 C CA . GLY B 1 387 ? -1.35 23.266 21.125 1 98.06 387 GLY B CA 1
ATOM 9711 C C . GLY B 1 387 ? -2.33 24.406 20.922 1 98.06 387 GLY B C 1
ATOM 9712 O O . GLY B 1 387 ? -3.125 24.391 19.984 1 98.06 387 GLY B O 1
ATOM 9713 N N . LEU B 1 388 ? -2.232 25.375 21.766 1 98.75 388 LEU B N 1
ATOM 9714 C CA . LEU B 1 388 ? -3.021 26.594 21.609 1 98.75 388 LEU B CA 1
ATOM 9715 C C . LEU B 1 388 ? -2.273 27.625 20.781 1 98.75 388 LEU B C 1
ATOM 9717 O O . LEU B 1 388 ? -1.124 27.969 21.078 1 98.75 388 LEU B O 1
ATOM 9721 N N . GLY B 1 389 ? -2.842 28 19.703 1 98.31 389 GLY B N 1
ATOM 9722 C CA . GLY B 1 389 ? -2.248 29 18.844 1 98.31 389 GLY B CA 1
ATOM 9723 C C . GLY B 1 389 ? -3.164 30.188 18.578 1 98.31 389 GLY B C 1
ATOM 9724 O O . GLY B 1 389 ? -3.916 30.594 19.469 1 98.31 389 GLY B O 1
ATOM 9725 N N . MET B 1 390 ? -2.951 30.844 17.484 1 98.25 390 MET B N 1
ATOM 9726 C CA . MET B 1 390 ? -3.75 32.031 17.141 1 98.25 390 MET B CA 1
ATOM 9727 C C . MET B 1 390 ? -4.094 32.031 15.656 1 98.25 390 MET B C 1
ATOM 9729 O O . MET B 1 390 ? -3.455 31.328 14.867 1 98.25 390 MET B O 1
ATOM 9733 N N . MET B 1 391 ? -5.086 32.688 15.336 1 97.31 391 MET B N 1
ATOM 9734 C CA . MET B 1 391 ? -5.465 33.031 13.961 1 97.31 391 MET B CA 1
ATOM 9735 C C . MET B 1 391 ? -5.855 34.5 13.844 1 97.31 391 MET B C 1
ATOM 9737 O O . MET B 1 391 ? -5.965 35.188 14.852 1 97.31 391 MET B O 1
ATOM 9741 N N . GLY B 1 392 ? -5.879 35 12.625 1 97.44 392 GLY B N 1
ATOM 9742 C CA . GLY B 1 392 ? -6.34 36.375 12.391 1 97.44 392 GLY B CA 1
ATOM 9743 C C . GLY B 1 392 ? -5.238 37.406 12.523 1 97.44 392 GLY B C 1
ATOM 9744 O O . GLY B 1 392 ? -5.516 38.594 12.664 1 97.44 392 GLY B O 1
ATOM 9745 N N . LEU B 1 393 ? -4.004 37 12.477 1 98.38 393 LEU B N 1
ATOM 9746 C CA . LEU B 1 393 ? -2.916 37.938 12.719 1 98.38 393 LEU B CA 1
ATOM 9747 C C . LEU B 1 393 ? -2.904 39.031 11.656 1 98.38 393 LEU B C 1
ATOM 9749 O O . LEU B 1 393 ? -2.723 40.219 11.984 1 98.38 393 LEU B O 1
ATOM 9753 N N . ALA B 1 394 ? -3.035 38.688 10.398 1 97.31 394 ALA B N 1
ATOM 9754 C CA . ALA B 1 394 ? -3.027 39.688 9.336 1 97.31 394 ALA B CA 1
ATOM 9755 C C . ALA B 1 394 ? -4.109 40.719 9.562 1 97.31 394 ALA B C 1
ATOM 9757 O O . ALA B 1 394 ? -3.854 41.938 9.453 1 97.31 394 ALA B O 1
ATOM 9758 N N . ASP B 1 395 ? -5.277 40.344 9.859 1 97.5 395 ASP B N 1
ATOM 9759 C CA . ASP B 1 395 ? -6.395 41.25 10.109 1 97.5 395 ASP B CA 1
ATOM 9760 C C . ASP B 1 395 ? -6.141 42.094 11.344 1 97.5 395 ASP B C 1
ATOM 9762 O O . ASP B 1 395 ? -6.504 43.281 11.375 1 97.5 395 ASP B O 1
ATOM 9766 N N . ALA B 1 396 ? -5.602 41.5 12.359 1 98.44 396 ALA B N 1
ATOM 9767 C CA . ALA B 1 396 ? -5.242 42.281 13.547 1 98.44 396 ALA B CA 1
ATOM 9768 C C . ALA B 1 396 ? -4.27 43.406 13.203 1 98.44 396 ALA B C 1
ATOM 9770 O O . ALA B 1 396 ? -4.414 44.5 13.695 1 98.44 396 ALA B O 1
ATOM 9771 N N . LEU B 1 397 ? -3.309 43.094 12.391 1 98.44 397 LEU B N 1
ATOM 9772 C CA . LEU B 1 397 ? -2.322 44.094 11.984 1 98.44 397 LEU B CA 1
ATOM 9773 C C . LEU B 1 397 ? -2.971 45.188 11.156 1 98.44 397 LEU B C 1
ATOM 9775 O O . LEU B 1 397 ? -2.617 46.375 11.297 1 98.44 397 LEU B O 1
ATOM 9779 N N . TYR B 1 398 ? -3.896 44.812 10.25 1 97.81 398 TYR B N 1
ATOM 9780 C CA . TYR B 1 398 ? -4.648 45.844 9.516 1 97.81 398 TYR B CA 1
ATOM 9781 C C . TYR B 1 398 ? -5.363 46.781 10.469 1 97.81 398 TYR B C 1
ATOM 9783 O O . TYR B 1 398 ? -5.297 48 10.305 1 97.81 398 TYR B O 1
ATOM 9791 N N . LYS B 1 399 ? -6.02 46.25 11.477 1 97.19 399 LYS B N 1
ATOM 9792 C CA . LYS B 1 399 ? -6.789 47.031 12.43 1 97.19 399 LYS B CA 1
ATOM 9793 C C . LYS B 1 399 ? -5.879 47.969 13.25 1 97.19 399 LYS B C 1
ATOM 9795 O O . LYS B 1 399 ? -6.246 49.094 13.555 1 97.19 399 LYS B O 1
ATOM 9800 N N . LYS B 1 400 ? -4.734 47.469 13.523 1 97.25 400 LYS B N 1
ATOM 9801 C CA . LYS B 1 400 ? -3.777 48.219 14.305 1 97.25 400 LYS B CA 1
ATOM 9802 C C . LYS B 1 400 ? -2.982 49.188 13.422 1 97.25 400 LYS B C 1
ATOM 9804 O O . LYS B 1 400 ? -2.201 50 13.922 1 97.25 400 LYS B O 1
ATOM 9809 N N . GLU B 1 401 ? -3.145 49 12.109 1 96.94 401 GLU B N 1
ATOM 9810 C CA . GLU B 1 401 ? -2.447 49.781 11.094 1 96.94 401 GLU B CA 1
ATOM 9811 C C . GLU B 1 401 ? -0.937 49.594 11.188 1 96.94 401 GLU B C 1
ATOM 9813 O O . GLU B 1 401 ? -0.176 50.562 11.195 1 96.94 401 GLU B O 1
ATOM 9818 N N . LEU B 1 402 ? -0.553 48.375 11.344 1 97.56 402 LEU B N 1
ATOM 9819 C CA . LEU B 1 402 ? 0.846 47.969 11.328 1 97.56 402 LEU B CA 1
ATOM 9820 C C . LEU B 1 402 ? 1.151 47.156 10.078 1 97.56 402 LEU B C 1
ATOM 9822 O O . LEU B 1 402 ? 0.536 46.094 9.852 1 97.56 402 LEU B O 1
ATOM 9826 N N . PRO B 1 403 ? 2.064 47.594 9.297 1 97.62 403 PRO B N 1
ATOM 9827 C CA . PRO B 1 403 ? 2.457 46.781 8.141 1 97.62 403 PRO B CA 1
ATOM 9828 C C . PRO B 1 403 ? 3.113 45.469 8.555 1 97.62 403 PRO B C 1
ATOM 9830 O O . PRO B 1 403 ? 4.027 45.438 9.383 1 97.62 403 PRO B O 1
ATOM 9833 N N . TYR B 1 404 ? 2.664 44.375 7.988 1 97.88 404 TYR B N 1
ATOM 9834 C CA . TYR B 1 404 ? 3.166 43.031 8.32 1 97.88 404 TYR B CA 1
ATOM 9835 C C . TYR B 1 404 ? 4.684 42.969 8.195 1 97.88 404 TYR B C 1
ATOM 9837 O O . TYR B 1 404 ? 5.352 42.312 8.984 1 97.88 404 TYR B O 1
ATOM 9845 N N . ASN B 1 405 ? 5.266 43.688 7.188 1 97.31 405 ASN B N 1
ATOM 9846 C CA . ASN B 1 405 ? 6.699 43.688 6.91 1 97.31 405 ASN B CA 1
ATOM 9847 C C . ASN B 1 405 ? 7.402 44.844 7.57 1 97.31 405 ASN B C 1
ATOM 9849 O O . ASN B 1 405 ? 8.219 45.531 6.938 1 97.31 405 ASN B O 1
ATOM 9853 N N . SER B 1 406 ? 7.102 45.094 8.789 1 97.62 406 SER B N 1
ATOM 9854 C CA . SER B 1 406 ? 7.715 46.188 9.539 1 97.62 406 SER B CA 1
ATOM 9855 C C . SER B 1 406 ? 8.266 45.719 10.875 1 97.62 406 SER B C 1
ATOM 9857 O O . SER B 1 406 ? 7.84 44.656 11.391 1 97.62 406 SER B O 1
ATOM 9859 N N . GLU B 1 407 ? 9.195 46.438 11.398 1 96.94 407 GLU B N 1
ATOM 9860 C CA . GLU B 1 407 ? 9.781 46.125 12.695 1 96.94 407 GLU B CA 1
ATOM 9861 C C . GLU B 1 407 ? 8.742 46.25 13.812 1 96.94 407 GLU B C 1
ATOM 9863 O O . GLU B 1 407 ? 8.734 45.438 14.75 1 96.94 407 GLU B O 1
ATOM 9868 N N . GLN B 1 408 ? 7.895 47.25 13.695 1 97.12 408 GLN B N 1
ATOM 9869 C CA . GLN B 1 408 ? 6.848 47.469 14.688 1 97.12 408 GLN B CA 1
ATOM 9870 C C . GLN B 1 408 ? 5.898 46.25 14.734 1 97.12 408 GLN B C 1
ATOM 9872 O O . GLN B 1 408 ? 5.496 45.812 15.82 1 97.12 408 GLN B O 1
ATOM 9877 N N . ALA B 1 409 ? 5.551 45.781 13.594 1 98.38 409 ALA B N 1
ATOM 9878 C CA . ALA B 1 409 ? 4.684 44.594 13.539 1 98.38 409 ALA B CA 1
ATOM 9879 C C . ALA B 1 409 ? 5.367 43.375 14.148 1 98.38 409 ALA B C 1
ATOM 9881 O O . ALA B 1 409 ? 4.734 42.625 14.875 1 98.38 409 ALA B O 1
ATOM 9882 N N . ARG B 1 410 ? 6.641 43.188 13.883 1 98.12 410 ARG B N 1
ATOM 9883 C CA . ARG B 1 410 ? 7.383 42.062 14.43 1 98.12 410 ARG B CA 1
ATOM 9884 C C . ARG B 1 410 ? 7.48 42.156 15.945 1 98.12 410 ARG B C 1
ATOM 9886 O O . ARG B 1 410 ? 7.422 41.125 16.641 1 98.12 410 ARG B O 1
ATOM 9893 N N . LYS B 1 411 ? 7.66 43.375 16.406 1 97.81 411 LYS B N 1
ATOM 9894 C CA . LYS B 1 411 ? 7.648 43.562 17.859 1 97.81 411 LYS B CA 1
ATOM 9895 C C . LYS B 1 411 ? 6.293 43.188 18.453 1 97.81 411 LYS B C 1
ATOM 9897 O O . LYS B 1 411 ? 6.223 42.531 19.5 1 97.81 411 LYS B O 1
ATOM 9902 N N . PHE B 1 412 ? 5.258 43.625 17.859 1 98.12 412 PHE B N 1
ATOM 9903 C CA . PHE B 1 412 ? 3.916 43.25 18.312 1 98.12 412 PHE B CA 1
ATOM 9904 C C . PHE B 1 412 ? 3.734 41.75 18.312 1 98.12 412 PHE B C 1
ATOM 9906 O O . PHE B 1 412 ? 3.229 41.188 19.281 1 98.12 412 PHE B O 1
ATOM 9913 N N . MET B 1 413 ? 4.148 41.094 17.156 1 98.69 413 MET B N 1
ATOM 9914 C CA . MET B 1 413 ? 4.059 39.625 17.047 1 98.69 413 MET B CA 1
ATOM 9915 C C . MET B 1 413 ? 4.785 38.969 18.203 1 98.69 413 MET B C 1
ATOM 9917 O O . MET B 1 413 ? 4.27 38 18.797 1 98.69 413 MET B O 1
ATOM 9921 N N . ALA B 1 414 ? 5.961 39.406 18.5 1 98.62 414 ALA B N 1
ATOM 9922 C CA . ALA B 1 414 ? 6.766 38.844 19.578 1 98.62 414 ALA B CA 1
ATOM 9923 C C . ALA B 1 414 ? 6.062 39 20.922 1 98.62 414 ALA B C 1
ATOM 9925 O O . ALA B 1 414 ? 5.973 38.062 21.703 1 98.62 414 ALA B O 1
ATOM 9926 N N . LYS B 1 415 ? 5.59 40.25 21.203 1 98.5 415 LYS B N 1
ATOM 9927 C CA . LYS B 1 415 ? 4.93 40.531 22.469 1 98.5 415 LYS B CA 1
ATOM 9928 C C . LYS B 1 415 ? 3.654 39.688 22.625 1 98.5 415 LYS B C 1
ATOM 9930 O O . LYS B 1 415 ? 3.396 39.156 23.688 1 98.5 415 LYS B O 1
ATOM 9935 N N . LEU B 1 416 ? 2.891 39.656 21.578 1 98.56 416 LEU B N 1
ATOM 9936 C CA . LEU B 1 416 ? 1.65 38.906 21.578 1 98.56 416 LEU B CA 1
ATOM 9937 C C . LEU B 1 416 ? 1.924 37.438 21.844 1 98.56 416 LEU B C 1
ATOM 9939 O O . LEU B 1 416 ? 1.231 36.812 22.656 1 98.56 416 LEU B O 1
ATOM 9943 N N . THR B 1 417 ? 2.916 36.844 21.188 1 98.75 417 THR B N 1
ATOM 9944 C CA . THR B 1 417 ? 3.215 35.406 21.328 1 98.75 417 THR B CA 1
ATOM 9945 C C . THR B 1 417 ? 3.795 35.125 22.703 1 98.75 417 THR B C 1
ATOM 9947 O O . THR B 1 417 ? 3.525 34.094 23.297 1 98.75 417 THR B O 1
ATOM 9950 N N . ALA B 1 418 ? 4.621 36 23.219 1 98.75 418 ALA B N 1
ATOM 9951 C CA . ALA B 1 418 ? 5.145 35.875 24.562 1 98.75 418 ALA B CA 1
ATOM 9952 C C . ALA B 1 418 ? 4.012 35.844 25.594 1 98.75 418 ALA B C 1
ATOM 9954 O O . ALA B 1 418 ? 4.035 35.062 26.547 1 98.75 418 ALA B O 1
ATOM 9955 N N . GLU B 1 419 ? 3.074 36.781 25.406 1 98.62 419 GLU B N 1
ATOM 9956 C CA . GLU B 1 419 ? 1.906 36.812 26.281 1 98.62 419 GLU B CA 1
ATOM 9957 C C . GLU B 1 419 ? 1.122 35.5 26.234 1 98.62 419 GLU B C 1
ATOM 9959 O O . GLU B 1 419 ? 0.743 34.969 27.281 1 98.62 419 GLU B O 1
ATOM 9964 N N . LEU B 1 420 ? 0.864 35.031 25.031 1 98.69 420 LEU B N 1
ATOM 9965 C CA . LEU B 1 420 ? 0.162 33.781 24.844 1 98.69 420 LEU B CA 1
ATOM 9966 C C . LEU B 1 420 ? 0.924 32.625 25.5 1 98.69 420 LEU B C 1
ATOM 9968 O O . LEU B 1 420 ? 0.325 31.781 26.172 1 98.69 420 LEU B O 1
ATOM 9972 N N . ALA B 1 421 ? 2.23 32.594 25.281 1 98.75 421 ALA B N 1
ATOM 9973 C CA . ALA B 1 421 ? 3.08 31.547 25.859 1 98.75 421 ALA B CA 1
ATOM 9974 C C . ALA B 1 421 ? 3.021 31.578 27.375 1 98.75 421 ALA B C 1
ATOM 9976 O O . ALA B 1 421 ? 2.855 30.531 28.016 1 98.75 421 ALA B O 1
ATOM 9977 N N . TYR B 1 422 ? 3.158 32.719 27.922 1 98.69 422 TYR B N 1
ATOM 9978 C CA . TYR B 1 422 ? 3.135 32.875 29.375 1 98.69 422 TYR B CA 1
ATOM 9979 C C . TYR B 1 422 ? 1.817 32.375 29.953 1 98.69 422 TYR B C 1
ATOM 9981 O O . TYR B 1 422 ? 1.805 31.484 30.828 1 98.69 422 TYR B O 1
ATOM 9989 N N . PHE B 1 423 ? 0.727 32.812 29.422 1 98.81 423 PHE B N 1
ATOM 9990 C CA . PHE B 1 423 ? -0.57 32.5 30.031 1 98.81 423 PHE B CA 1
ATOM 9991 C C . PHE B 1 423 ? -0.976 31.078 29.75 1 98.81 423 PHE B C 1
ATOM 9993 O O . PHE B 1 423 ? -1.649 30.438 30.578 1 98.81 423 PHE B O 1
ATOM 10000 N N . SER B 1 424 ? -0.608 30.531 28.609 1 98.88 424 SER B N 1
ATOM 10001 C CA . SER B 1 424 ? -0.926 29.125 28.375 1 98.88 424 SER B CA 1
ATOM 10002 C C . SER B 1 424 ? -0.204 28.219 29.375 1 98.88 424 SER B C 1
ATOM 10004 O O . SER B 1 424 ? -0.777 27.25 29.859 1 98.88 424 SER B O 1
ATOM 10006 N N . HIS B 1 425 ? 1.049 28.516 29.703 1 98.81 425 HIS B N 1
ATOM 10007 C CA . HIS B 1 425 ? 1.794 27.719 30.672 1 98.81 425 HIS B CA 1
ATOM 10008 C C . HIS B 1 425 ? 1.289 27.969 32.094 1 98.81 425 HIS B C 1
ATOM 10010 O O . HIS B 1 425 ? 1.275 27.062 32.938 1 98.81 425 HIS B O 1
ATOM 10016 N N . VAL B 1 426 ? 0.894 29.219 32.344 1 98.81 426 VAL B N 1
ATOM 10017 C CA . VAL B 1 426 ? 0.281 29.516 33.625 1 98.81 426 VAL B CA 1
ATOM 10018 C C . VAL B 1 426 ? -1.011 28.719 33.781 1 98.81 426 VAL B C 1
ATOM 10020 O O . VAL B 1 426 ? -1.276 28.156 34.875 1 98.81 426 VAL B O 1
ATOM 10023 N N . ALA B 1 427 ? -1.809 28.703 32.719 1 98.88 427 ALA B N 1
ATOM 10024 C CA . ALA B 1 427 ? -3.047 27.922 32.75 1 98.88 427 ALA B CA 1
ATOM 10025 C C . ALA B 1 427 ? -2.766 26.453 33.031 1 98.88 427 ALA B C 1
ATOM 10027 O O . ALA B 1 427 ? -3.479 25.812 33.812 1 98.88 427 ALA B O 1
ATOM 10028 N N . SER B 1 428 ? -1.762 25.875 32.438 1 98.81 428 SER B N 1
ATOM 10029 C CA . SER B 1 428 ? -1.359 24.5 32.656 1 98.81 428 SER B CA 1
ATOM 10030 C C . SER B 1 428 ? -0.978 24.281 34.125 1 98.81 428 SER B C 1
ATOM 10032 O O . SER B 1 428 ? -1.332 23.25 34.719 1 98.81 428 SER B O 1
ATOM 10034 N N . THR B 1 429 ? -0.253 25.188 34.688 1 98.75 429 THR B N 1
ATOM 10035 C CA . THR B 1 429 ? 0.161 25.109 36.062 1 98.75 429 THR B CA 1
ATOM 10036 C C . THR B 1 429 ? -1.05 25.156 37 1 98.75 429 THR B C 1
ATOM 10038 O O . THR B 1 429 ? -1.135 24.375 37.969 1 98.75 429 THR B O 1
ATOM 10041 N N . GLU B 1 430 ? -1.938 26.062 36.719 1 98.56 430 GLU B N 1
ATOM 10042 C CA . GLU B 1 430 ? -3.148 26.172 37.531 1 98.56 430 GLU B CA 1
ATOM 10043 C C . GLU B 1 430 ? -3.977 24.891 37.469 1 98.56 430 GLU B C 1
ATOM 10045 O O . GLU B 1 430 ? -4.5 24.422 38.469 1 98.56 430 GLU B O 1
ATOM 10050 N N . LEU B 1 431 ? -4.102 24.344 36.312 1 98.69 431 LEU B N 1
ATOM 10051 C CA . LEU B 1 431 ? -4.844 23.094 36.125 1 98.69 431 LEU B CA 1
ATOM 10052 C C . LEU B 1 431 ? -4.16 21.953 36.875 1 98.69 431 LEU B C 1
ATOM 10054 O O . LEU B 1 431 ? -4.832 21.047 37.375 1 98.69 431 LEU B O 1
ATOM 10058 N N . ALA B 1 432 ? -2.834 22 36.906 1 98.75 432 ALA B N 1
ATOM 10059 C CA . ALA B 1 432 ? -2.088 20.969 37.594 1 98.75 432 ALA B CA 1
ATOM 10060 C C . ALA B 1 432 ? -2.4 20.984 39.094 1 98.75 432 ALA B C 1
ATOM 10062 O O . ALA B 1 432 ? -2.455 19.938 39.75 1 98.75 432 ALA B O 1
ATOM 10063 N N . LYS B 1 433 ? -2.576 22.141 39.656 1 98.06 433 LYS B N 1
ATOM 10064 C CA . LYS B 1 433 ? -2.934 22.266 41.062 1 98.06 433 LYS B CA 1
ATOM 10065 C C . LYS B 1 433 ? -4.297 21.641 41.344 1 98.06 433 LYS B C 1
ATOM 10067 O O . LYS B 1 433 ? -4.52 21.094 42.406 1 98.06 433 LYS B O 1
ATOM 10072 N N . GLU B 1 434 ? -5.098 21.766 40.312 1 96.94 434 GLU B N 1
ATOM 10073 C CA . GLU B 1 434 ? -6.465 21.281 40.469 1 96.94 434 GLU B CA 1
ATOM 10074 C C . GLU B 1 434 ? -6.562 19.797 40.125 1 96.94 434 GLU B C 1
ATOM 10076 O O . GLU B 1 434 ? -7.27 19.031 40.781 1 96.94 434 GLU B O 1
ATOM 10081 N N . ARG B 1 435 ? -5.855 19.328 39.062 1 97.56 435 ARG B N 1
ATOM 10082 C CA . ARG B 1 435 ? -6.105 18.031 38.438 1 97.56 435 ARG B CA 1
ATOM 10083 C C . ARG B 1 435 ? -4.879 17.125 38.562 1 97.56 435 ARG B C 1
ATOM 10085 O O . ARG B 1 435 ? -4.949 15.93 38.281 1 97.56 435 ARG B O 1
ATOM 10092 N N . GLY B 1 436 ? -3.799 17.656 39.062 1 98 436 GLY B N 1
ATOM 10093 C CA . GLY B 1 436 ? -2.543 16.922 39.125 1 98 436 GLY B CA 1
ATOM 10094 C C . GLY B 1 436 ? -1.64 17.172 37.938 1 98 436 GLY B C 1
ATOM 10095 O O . GLY B 1 436 ? -2.105 17.609 36.875 1 98 436 GLY B O 1
ATOM 10096 N N . ASN B 1 437 ? -0.376 16.906 38.125 1 98.62 437 ASN B N 1
ATOM 10097 C CA . ASN B 1 437 ? 0.614 17 37.062 1 98.62 437 ASN B CA 1
ATOM 10098 C C . ASN B 1 437 ? 0.39 15.922 36 1 98.62 437 ASN B C 1
ATOM 10100 O O . ASN B 1 437 ? -0.29 14.922 36.25 1 98.62 437 ASN B O 1
ATOM 10104 N N . PHE B 1 438 ? 0.87 16.203 34.781 1 98.5 438 PHE B N 1
ATOM 10105 C CA . PHE B 1 438 ? 0.878 15.078 33.844 1 98.5 438 PHE B CA 1
ATOM 10106 C C . PHE B 1 438 ? 1.722 13.93 34.375 1 98.5 438 PHE B C 1
ATOM 10108 O O . PHE B 1 438 ? 2.719 14.148 35.062 1 98.5 438 PHE B O 1
ATOM 10115 N N . PRO B 1 439 ? 1.452 12.672 34.094 1 98.38 439 PRO B N 1
ATOM 10116 C CA . PRO B 1 439 ? 2.037 11.5 34.75 1 98.38 439 PRO B CA 1
ATOM 10117 C C . PRO B 1 439 ? 3.555 11.43 34.562 1 98.38 439 PRO B C 1
ATOM 10119 O O . PRO B 1 439 ? 4.258 10.977 35.469 1 98.38 439 PRO B O 1
ATOM 10122 N N . ASP B 1 440 ? 4.164 11.93 33.531 1 98.31 440 ASP B N 1
ATOM 10123 C CA . ASP B 1 440 ? 5.602 11.844 33.281 1 98.31 440 ASP B CA 1
ATOM 10124 C C . ASP B 1 440 ? 6.324 13.07 33.812 1 98.31 440 ASP B C 1
ATOM 10126 O O . ASP B 1 440 ? 7.504 13.289 33.5 1 98.31 440 ASP B O 1
ATOM 10130 N N . PHE B 1 441 ? 5.668 13.867 34.594 1 98.5 441 PHE B N 1
ATOM 10131 C CA . PHE B 1 441 ? 6.176 15.164 35.031 1 98.5 441 PHE B CA 1
ATOM 10132 C C . PHE B 1 441 ? 7.512 15.008 35.75 1 98.5 441 PHE B C 1
ATOM 10134 O O . PHE B 1 441 ? 8.461 15.742 35.469 1 98.5 441 PHE B O 1
ATOM 10141 N N . GLN B 1 442 ? 7.617 14.039 36.594 1 97.94 442 GLN B N 1
ATOM 10142 C CA . GLN B 1 442 ? 8.82 13.891 37.406 1 97.94 442 GLN B CA 1
ATOM 10143 C C . GLN B 1 442 ? 10.023 13.508 36.531 1 97.94 442 GLN B C 1
ATOM 10145 O O . GLN B 1 442 ? 11.164 13.828 36.875 1 97.94 442 GLN B O 1
ATOM 10150 N N . ARG B 1 443 ? 9.75 12.891 35.375 1 97.62 443 ARG B N 1
ATOM 10151 C CA . ARG B 1 443 ? 10.805 12.477 34.469 1 97.62 443 ARG B CA 1
ATOM 10152 C C . ARG B 1 443 ? 11.172 13.609 33.5 1 97.62 443 ARG B C 1
ATOM 10154 O O . ARG B 1 443 ? 12.203 13.555 32.844 1 97.62 443 ARG B O 1
ATOM 10161 N N . SER B 1 444 ? 10.391 14.641 33.5 1 98.44 444 SER B N 1
ATOM 10162 C CA . SER B 1 444 ? 10.609 15.75 32.562 1 98.44 444 SER B CA 1
ATOM 10163 C C . SER B 1 444 ? 11.68 16.703 33.094 1 98.44 444 SER B C 1
ATOM 10165 O O . SER B 1 444 ? 12.156 16.547 34.219 1 98.44 444 SER B O 1
ATOM 10167 N N . LYS B 1 445 ? 11.992 17.719 32.312 1 98.31 445 LYS B N 1
ATOM 10168 C CA . LYS B 1 445 ? 12.992 18.734 32.688 1 98.31 445 LYS B CA 1
ATOM 10169 C C . LYS B 1 445 ? 12.375 19.828 33.531 1 98.31 445 LYS B C 1
ATOM 10171 O O . LYS B 1 445 ? 13.094 20.609 34.156 1 98.31 445 LYS B O 1
ATOM 10176 N N . TYR B 1 446 ? 11.062 19.906 33.719 1 98.5 446 TYR B N 1
ATOM 10177 C CA . TYR B 1 446 ? 10.367 21.031 34.344 1 98.5 446 TYR B CA 1
ATOM 10178 C C . TYR B 1 446 ? 10.758 21.156 35.812 1 98.5 446 TYR B C 1
ATOM 10180 O O . TYR B 1 446 ? 10.953 22.266 36.344 1 98.5 446 TYR B O 1
ATOM 10188 N N . PRO B 1 447 ? 10.891 20.047 36.531 1 98.44 447 PRO B N 1
ATOM 10189 C CA . PRO B 1 447 ? 11.25 20.172 37.969 1 98.44 447 PRO B CA 1
ATOM 10190 C C . PRO B 1 447 ? 12.57 20.922 38.156 1 98.44 447 PRO B C 1
ATOM 10192 O O . PRO B 1 447 ? 12.828 21.438 39.25 1 98.44 447 PRO B O 1
ATOM 10195 N N . ASN B 1 448 ? 13.383 21.094 37.125 1 97.88 448 ASN B N 1
ATOM 10196 C CA . ASN B 1 448 ? 14.695 21.734 37.219 1 97.88 448 ASN B CA 1
ATOM 10197 C C . ASN B 1 448 ? 14.664 23.156 36.656 1 97.88 448 ASN B C 1
ATOM 10199 O O . ASN B 1 448 ? 15.711 23.688 36.312 1 97.88 448 ASN B O 1
ATOM 10203 N N . GLY B 1 449 ? 13.492 23.703 36.438 1 97.88 449 GLY B N 1
ATOM 10204 C CA . GLY B 1 449 ? 13.367 25.078 36 1 97.88 449 GLY B CA 1
ATOM 10205 C C . GLY B 1 449 ? 13.523 25.234 34.469 1 97.88 449 GLY B C 1
ATOM 10206 O O . GLY B 1 449 ? 13.984 26.281 34 1 97.88 449 GLY B O 1
ATOM 10207 N N . PHE B 1 450 ? 13.164 24.312 33.75 1 98 450 PHE B N 1
ATOM 10208 C CA . PHE B 1 450 ? 13.328 24.25 32.312 1 98 450 PHE B CA 1
ATOM 10209 C C . PHE B 1 450 ? 12.375 25.203 31.609 1 98 450 PHE B C 1
ATOM 10211 O O . PHE B 1 450 ? 11.188 25.25 31.922 1 98 450 PHE B O 1
ATOM 10218 N N . ILE B 1 451 ? 12.883 26.078 30.703 1 98.38 451 ILE B N 1
ATOM 10219 C CA . ILE B 1 451 ? 12.078 26.938 29.844 1 98.38 451 ILE B CA 1
ATOM 10220 C C . ILE B 1 451 ? 12 26.344 28.438 1 98.38 451 ILE B C 1
ATOM 10222 O O . ILE B 1 451 ? 13.023 26.188 27.766 1 98.38 451 ILE B O 1
ATOM 10226 N N . PRO B 1 452 ? 10.844 26.031 27.906 1 98.44 452 PRO B N 1
ATOM 10227 C CA . PRO B 1 452 ? 10.703 25.188 26.719 1 98.44 452 PRO B CA 1
ATOM 10228 C C . PRO B 1 452 ? 10.711 26 25.422 1 98.44 452 PRO B C 1
ATOM 10230 O O . PRO B 1 452 ? 10 25.672 24.469 1 98.44 452 PRO B O 1
ATOM 10233 N N . PHE B 1 453 ? 11.328 27.188 25.344 1 97.19 453 PHE B N 1
ATOM 10234 C CA . PHE B 1 453 ? 11.523 27.984 24.141 1 97.19 453 PHE B CA 1
ATOM 10235 C C . PHE B 1 453 ? 12.68 28.969 24.312 1 97.19 453 PHE B C 1
ATOM 10237 O O . PHE B 1 453 ? 13.07 29.281 25.438 1 97.19 453 PHE B O 1
ATOM 10244 N N . PRO B 1 454 ? 13.273 29.422 23.219 1 96.75 454 PRO B N 1
ATOM 10245 C CA . PRO B 1 454 ? 14.539 30.172 23.297 1 96.75 454 PRO B CA 1
ATOM 10246 C C . PRO B 1 454 ? 14.352 31.578 23.828 1 96.75 454 PRO B C 1
ATOM 10248 O O . PRO B 1 454 ? 15.25 32.125 24.484 1 96.75 454 PRO B O 1
ATOM 10251 N N . MET B 1 455 ? 13.273 32.312 23.594 1 97.75 455 MET B N 1
ATOM 10252 C CA . MET B 1 455 ? 12.953 33.688 23.953 1 97.75 455 MET B CA 1
ATOM 10253 C C . MET B 1 455 ? 13.859 34.656 23.219 1 97.75 455 MET B C 1
ATOM 10255 O O . MET B 1 455 ? 14.977 34.312 22.812 1 97.75 455 MET B O 1
ATOM 10259 N N . LEU B 1 456 ? 13.445 35.844 22.969 1 98.12 456 LEU B N 1
ATOM 10260 C CA . LEU B 1 456 ? 14.227 36.906 22.344 1 98.12 456 LEU B CA 1
ATOM 10261 C C . LEU B 1 456 ? 15.016 37.656 23.406 1 98.12 456 LEU B C 1
ATOM 10263 O O . LEU B 1 456 ? 14.742 37.562 24.594 1 98.12 456 LEU B O 1
ATOM 10267 N N . ASP B 1 457 ? 15.969 38.5 22.922 1 97.06 457 ASP B N 1
ATOM 10268 C CA . ASP B 1 457 ? 16.797 39.312 23.812 1 97.06 457 ASP B CA 1
ATOM 10269 C C . ASP B 1 457 ? 15.953 40.375 24.531 1 97.06 457 ASP B C 1
ATOM 10271 O O . ASP B 1 457 ? 15.062 40.969 23.922 1 97.06 457 ASP B O 1
ATOM 10275 N N . ASP B 1 458 ? 16.266 40.625 25.734 1 95.62 458 ASP B N 1
ATOM 10276 C CA . ASP B 1 458 ? 15.539 41.594 26.578 1 95.62 458 ASP B CA 1
ATOM 10277 C C . ASP B 1 458 ? 15.609 43 26 1 95.62 458 ASP B C 1
ATOM 10279 O O . ASP B 1 458 ? 14.703 43.812 26.188 1 95.62 458 ASP B O 1
ATOM 10283 N N . GLU B 1 459 ? 16.594 43.312 25.203 1 94.38 459 GLU B N 1
ATOM 10284 C CA . GLU B 1 459 ? 16.891 44.688 24.766 1 94.38 459 GLU B CA 1
ATOM 10285 C C . GLU B 1 459 ? 16.047 45.031 23.547 1 94.38 459 GLU B C 1
ATOM 10287 O O . GLU B 1 459 ? 15.961 46.219 23.188 1 94.38 459 GLU B O 1
ATOM 10292 N N . ILE B 1 460 ? 15.367 44.094 23.062 1 94.25 460 ILE B N 1
ATOM 10293 C CA . ILE B 1 460 ? 14.641 44.312 21.812 1 94.25 460 ILE B CA 1
ATOM 10294 C C . ILE B 1 460 ? 13.477 45.281 22.078 1 94.25 460 ILE B C 1
ATOM 10296 O O . ILE B 1 460 ? 13.125 46.094 21.219 1 94.25 460 ILE B O 1
ATOM 10300 N N . ASP B 1 461 ? 12.898 45.188 23.25 1 95.25 461 ASP B N 1
ATOM 10301 C CA . ASP B 1 461 ? 11.703 45.969 23.594 1 95.25 461 ASP B CA 1
ATOM 10302 C C . ASP B 1 461 ? 11.43 45.875 25.094 1 95.25 461 ASP B C 1
ATOM 10304 O O . ASP B 1 461 ? 11.602 44.812 25.719 1 95.25 461 ASP B O 1
ATOM 10308 N N . GLU B 1 462 ? 10.953 46.906 25.672 1 96.69 462 GLU B N 1
ATOM 10309 C CA . GLU B 1 462 ? 10.703 46.969 27.109 1 96.69 462 GLU B CA 1
ATOM 10310 C C . GLU B 1 462 ? 9.633 45.938 27.516 1 96.69 462 GLU B C 1
ATOM 10312 O O . GLU B 1 462 ? 9.703 45.375 28.594 1 96.69 462 GLU B O 1
ATOM 10317 N N . ASP B 1 463 ? 8.602 45.906 26.734 1 97.44 463 ASP B N 1
ATOM 10318 C CA . ASP B 1 463 ? 7.555 44.938 27.031 1 97.44 463 ASP B CA 1
ATOM 10319 C C . ASP B 1 463 ? 8.094 43.5 26.953 1 97.44 463 ASP B C 1
ATOM 10321 O O . ASP B 1 463 ? 7.699 42.656 27.75 1 97.44 463 ASP B O 1
ATOM 10325 N N . ILE B 1 464 ? 8.984 43.188 26 1 98.06 464 ILE B N 1
ATOM 10326 C CA . ILE B 1 464 ? 9.609 41.875 25.859 1 98.06 464 ILE B CA 1
ATOM 10327 C C . ILE B 1 464 ? 10.43 41.562 27.094 1 98.06 464 ILE B C 1
ATOM 10329 O O . ILE B 1 464 ? 10.391 40.438 27.594 1 98.06 464 ILE B O 1
ATOM 10333 N N . LYS B 1 465 ? 11.125 42.531 27.609 1 98.12 465 LYS B N 1
ATOM 10334 C CA . LYS B 1 465 ? 11.883 42.344 28.844 1 98.12 465 LYS B CA 1
ATOM 10335 C C . LYS B 1 465 ? 10.977 41.938 30 1 98.12 465 LYS B C 1
ATOM 10337 O O . LYS B 1 465 ? 11.32 41.031 30.75 1 98.12 465 LYS B O 1
ATOM 10342 N N . VAL B 1 466 ? 9.875 42.562 30.109 1 98.44 466 VAL B N 1
ATOM 10343 C CA . VAL B 1 466 ? 8.938 42.281 31.188 1 98.44 466 VAL B CA 1
ATOM 10344 C C . VAL B 1 466 ? 8.367 40.875 31 1 98.44 466 VAL B C 1
ATOM 10346 O O . VAL B 1 466 ? 8.281 40.094 31.969 1 98.44 466 VAL B O 1
ATOM 10349 N N . TRP B 1 467 ? 7.934 40.531 29.797 1 98.5 467 TRP B N 1
ATOM 10350 C CA . TRP B 1 467 ? 7.41 39.188 29.531 1 98.5 467 TRP B CA 1
ATOM 10351 C C . TRP B 1 467 ? 8.461 38.125 29.828 1 98.5 467 TRP B C 1
ATOM 10353 O O . TRP B 1 467 ? 8.148 37.094 30.422 1 98.5 467 TRP B O 1
ATOM 10363 N N . ASN B 1 468 ? 9.688 38.344 29.391 1 98.62 468 ASN B N 1
ATOM 10364 C CA . ASN B 1 468 ? 10.773 37.406 29.656 1 98.62 468 ASN B CA 1
ATOM 10365 C C . ASN B 1 468 ? 10.953 37.188 31.156 1 98.62 468 ASN B C 1
ATOM 10367 O O . ASN B 1 468 ? 11.18 36.062 31.594 1 98.62 468 ASN B O 1
ATOM 10371 N N . GLU B 1 469 ? 10.875 38.25 31.891 1 98.38 469 GLU B N 1
ATOM 10372 C CA . GLU B 1 469 ? 11.008 38.125 33.344 1 98.38 469 GLU B CA 1
ATOM 10373 C C . GLU B 1 469 ? 9.875 37.312 33.938 1 98.38 469 GLU B C 1
ATOM 10375 O O . GLU B 1 469 ? 10.117 36.469 34.812 1 98.38 469 GLU B O 1
ATOM 10380 N N . LYS B 1 470 ? 8.664 37.562 33.531 1 98.38 470 LYS B N 1
ATOM 10381 C CA . LYS B 1 470 ? 7.52 36.812 34 1 98.38 470 LYS B CA 1
ATOM 10382 C C . LYS B 1 470 ? 7.66 35.344 33.656 1 98.38 470 LYS B C 1
ATOM 10384 O O . LYS B 1 470 ? 7.359 34.469 34.5 1 98.38 470 LYS B O 1
ATOM 10389 N N . ILE B 1 471 ? 8.117 35.031 32.5 1 98.69 471 ILE B N 1
ATOM 10390 C CA . ILE B 1 471 ? 8.305 33.656 32.031 1 98.69 471 ILE B CA 1
ATOM 10391 C C . ILE B 1 471 ? 9.367 32.969 32.906 1 98.69 471 ILE B C 1
ATOM 10393 O O . ILE B 1 471 ? 9.148 31.875 33.406 1 98.69 471 ILE B O 1
ATOM 10397 N N . ARG B 1 472 ? 10.508 33.625 33.125 1 98.5 472 ARG B N 1
ATOM 10398 C CA . ARG B 1 472 ? 11.562 33.062 33.938 1 98.5 472 ARG B CA 1
ATOM 10399 C C . ARG B 1 472 ? 11.062 32.781 35.344 1 98.5 472 ARG B C 1
ATOM 10401 O O . ARG B 1 472 ? 11.312 31.703 35.906 1 98.5 472 ARG B O 1
ATOM 10408 N N . GLN B 1 473 ? 10.336 33.719 35.906 1 98.56 473 GLN B N 1
ATOM 10409 C CA . GLN B 1 473 ? 9.82 33.594 37.25 1 98.56 473 GLN B CA 1
ATOM 10410 C C . GLN B 1 473 ? 8.859 32.406 37.344 1 98.56 473 GLN B C 1
ATOM 10412 O O . GLN B 1 473 ? 8.906 31.625 38.312 1 98.56 473 GLN B O 1
ATOM 10417 N N . HIS B 1 474 ? 8.062 32.312 36.375 1 98.56 474 HIS B N 1
ATOM 10418 C CA . HIS B 1 474 ? 7.074 31.25 36.375 1 98.56 474 HIS B CA 1
ATOM 10419 C C . HIS B 1 474 ? 7.75 29.875 36.281 1 98.56 474 HIS B C 1
ATOM 10421 O O . HIS B 1 474 ? 7.445 28.984 37.062 1 98.56 474 HIS B O 1
ATOM 10427 N N . PHE B 1 475 ? 8.688 29.672 35.375 1 98.56 475 PHE B N 1
ATOM 10428 C CA . PHE B 1 475 ? 9.289 28.375 35.094 1 98.56 475 PHE B CA 1
ATOM 10429 C C . PHE B 1 475 ? 10.297 28 36.188 1 98.56 475 PHE B C 1
ATOM 10431 O O . PHE B 1 475 ? 10.523 26.812 36.438 1 98.56 475 PHE B O 1
ATOM 10438 N N . GLN B 1 476 ? 10.859 28.969 36.875 1 97.94 476 GLN B N 1
ATOM 10439 C CA . GLN B 1 476 ? 11.781 28.719 37.969 1 97.94 476 GLN B CA 1
ATOM 10440 C C . GLN B 1 476 ? 11.039 28.656 39.312 1 97.94 476 GLN B C 1
ATOM 10442 O O . GLN B 1 476 ? 11.633 28.344 40.344 1 97.94 476 GLN B O 1
ATOM 10447 N N . GLY B 1 477 ? 9.75 28.891 39.219 1 97.88 477 GLY B N 1
ATOM 10448 C CA . GLY B 1 477 ? 8.914 28.859 40.438 1 97.88 477 GLY B CA 1
ATOM 10449 C C . GLY B 1 477 ? 7.859 27.766 40.375 1 97.88 477 GLY B C 1
ATOM 10450 O O . GLY B 1 477 ? 8.18 26.578 40.531 1 97.88 477 GLY B O 1
ATOM 10451 N N . GLU B 1 478 ? 6.637 28.141 40.094 1 98.12 478 GLU B N 1
ATOM 10452 C CA . GLU B 1 478 ? 5.484 27.25 40.219 1 98.12 478 GLU B CA 1
ATOM 10453 C C . GLU B 1 478 ? 5.559 26.109 39.25 1 98.12 478 GLU B C 1
ATOM 10455 O O . GLU B 1 478 ? 5.117 24.984 39.531 1 98.12 478 GLU B O 1
ATOM 10460 N N . ALA B 1 479 ? 6.125 26.375 38.125 1 98.12 479 ALA B N 1
ATOM 10461 C CA . ALA B 1 479 ? 6.156 25.359 37.062 1 98.12 479 ALA B CA 1
ATOM 10462 C C . ALA B 1 479 ? 7.086 24.203 37.438 1 98.12 479 ALA B C 1
ATOM 10464 O O . ALA B 1 479 ? 7 23.109 36.875 1 98.12 479 ALA B O 1
ATOM 10465 N N . THR B 1 480 ? 7.977 24.344 38.375 1 98.62 480 THR B N 1
ATOM 10466 C CA . THR B 1 480 ? 8.844 23.281 38.844 1 98.62 480 THR B CA 1
ATOM 10467 C C . THR B 1 480 ? 8.055 22.266 39.656 1 98.62 480 THR B C 1
ATOM 10469 O O . THR B 1 480 ? 8.508 21.125 39.844 1 98.62 480 THR B O 1
ATOM 10472 N N . LYS B 1 481 ? 6.867 22.688 40.062 1 98.56 481 LYS B N 1
ATOM 10473 C CA . LYS B 1 481 ? 6.082 21.844 40.969 1 98.56 481 LYS B CA 1
ATOM 10474 C C . LYS B 1 481 ? 4.793 21.391 40.281 1 98.56 481 LYS B C 1
ATOM 10476 O O . LYS B 1 481 ? 4.305 20.281 40.531 1 98.56 481 LYS B O 1
ATOM 10481 N N . TYR B 1 482 ? 4.273 22.266 39.469 1 98.56 482 TYR B N 1
ATOM 10482 C CA . TYR B 1 482 ? 2.951 22 38.906 1 98.56 482 TYR B CA 1
ATOM 10483 C C . TYR B 1 482 ? 2.945 22.203 37.406 1 98.56 482 TYR B C 1
ATOM 10485 O O . TYR B 1 482 ? 3.219 23.312 36.906 1 98.56 482 TYR B O 1
ATOM 10493 N N . LYS B 1 483 ? 2.664 21.219 36.688 1 98.56 483 LYS B N 1
ATOM 10494 C CA . LYS B 1 483 ? 2.514 21.281 35.25 1 98.56 483 LYS B CA 1
ATOM 10495 C C . LYS B 1 483 ? 1.542 20.219 34.75 1 98.56 483 LYS B C 1
ATOM 10497 O O . LYS B 1 483 ? 1.783 19.016 34.938 1 98.56 483 LYS B O 1
ATOM 10502 N N . ARG B 1 484 ? 0.457 20.578 34.125 1 98.62 484 ARG B N 1
ATOM 10503 C CA . ARG B 1 484 ? -0.581 19.656 33.656 1 98.62 484 ARG B CA 1
ATOM 10504 C C . ARG B 1 484 ? -0.222 19.078 32.281 1 98.62 484 ARG B C 1
ATOM 10506 O O . ARG B 1 484 ? -0.61 17.953 31.953 1 98.62 484 ARG B O 1
ATOM 10513 N N . ASN B 1 485 ? 0.542 19.812 31.5 1 98.56 485 ASN B N 1
ATOM 10514 C CA . ASN B 1 485 ? 0.833 19.469 30.109 1 98.56 485 ASN B CA 1
ATOM 10515 C C . ASN B 1 485 ? 2.324 19.578 29.812 1 98.56 485 ASN B C 1
ATOM 10517 O O . ASN B 1 485 ? 2.998 20.484 30.312 1 98.56 485 ASN B O 1
ATOM 10521 N N . VAL B 1 486 ? 2.855 18.75 28.984 1 98.38 486 VAL B N 1
ATOM 10522 C CA . VAL B 1 486 ? 4.266 18.797 28.609 1 98.38 486 VAL B CA 1
ATOM 10523 C C . VAL B 1 486 ? 4.5 19.953 27.641 1 98.38 486 VAL B C 1
ATOM 10525 O O . VAL B 1 486 ? 5.586 20.531 27.594 1 98.38 486 VAL B O 1
ATOM 10528 N N . GLN B 1 487 ? 3.506 20.219 26.781 1 97.94 487 GLN B N 1
ATOM 10529 C CA . GLN B 1 487 ? 3.477 21.312 25.812 1 97.94 487 GLN B CA 1
ATOM 10530 C C . GLN B 1 487 ? 2.117 22.016 25.812 1 97.94 487 GLN B C 1
ATOM 10532 O O . GLN B 1 487 ? 1.086 21.375 26.031 1 97.94 487 GLN B O 1
ATOM 10537 N N . THR B 1 488 ? 2.117 23.391 25.453 1 98.5 488 THR B N 1
ATOM 10538 C CA . THR B 1 488 ? 0.836 24.062 25.594 1 98.5 488 THR B CA 1
ATOM 10539 C C . THR B 1 488 ? 0.532 24.906 24.359 1 98.5 488 THR B C 1
ATOM 10541 O O . THR B 1 488 ? -0.62 25.281 24.125 1 98.5 488 THR B O 1
ATOM 10544 N N . ASN B 1 489 ? 1.583 25.25 23.594 1 98.25 489 ASN B N 1
ATOM 10545 C CA . ASN B 1 489 ? 1.265 26.203 22.547 1 98.25 489 ASN B CA 1
ATOM 10546 C C . ASN B 1 489 ? 1.986 25.875 21.234 1 98.25 489 ASN B C 1
ATOM 10548 O O . ASN B 1 489 ? 2.996 25.156 21.25 1 98.25 489 ASN B O 1
ATOM 10552 N N . THR B 1 490 ? 1.431 26.297 20.125 1 97.88 490 THR B N 1
ATOM 10553 C CA . THR B 1 490 ? 1.882 26.094 18.75 1 97.88 490 THR B CA 1
ATOM 10554 C C . THR B 1 490 ? 1.213 27.094 17.828 1 97.88 490 THR B C 1
ATOM 10556 O O . THR B 1 490 ? 0.381 27.906 18.25 1 97.88 490 THR B O 1
ATOM 10559 N N . ILE B 1 491 ? 1.648 27.172 16.609 1 97.69 491 ILE B N 1
ATOM 10560 C CA . ILE B 1 491 ? 0.92 27.859 15.555 1 97.69 491 ILE B CA 1
ATOM 10561 C C . ILE B 1 491 ? 0.581 26.875 14.438 1 97.69 491 ILE B C 1
ATOM 10563 O O . ILE B 1 491 ? 1.454 26.5 13.656 1 97.69 491 ILE B O 1
ATOM 10567 N N . ALA B 1 492 ? -0.645 26.516 14.43 1 94.31 492 ALA B N 1
ATOM 10568 C CA . ALA B 1 492 ? -1.129 25.625 13.375 1 94.31 492 ALA B CA 1
ATOM 10569 C C . ALA B 1 492 ? -1.738 26.422 12.227 1 94.31 492 ALA B C 1
ATOM 10571 O O . ALA B 1 492 ? -2.137 27.578 12.398 1 94.31 492 ALA B O 1
ATOM 10572 N N . PRO B 1 493 ? -1.738 25.797 11.047 1 87.88 493 PRO B N 1
ATOM 10573 C CA . PRO B 1 493 ? -2.584 26.406 10.016 1 87.88 493 PRO B CA 1
ATOM 10574 C C . PRO B 1 493 ? -4.07 26.344 10.359 1 87.88 493 PRO B C 1
ATOM 10576 O O . PRO B 1 493 ? -4.52 25.391 11.008 1 87.88 493 PRO B O 1
ATOM 10579 N N . THR B 1 494 ? -4.742 27.344 10.078 1 89.62 494 THR B N 1
ATOM 10580 C CA . THR B 1 494 ? -6.156 27.391 10.422 1 89.62 494 THR B CA 1
ATOM 10581 C C . THR B 1 494 ? -7.012 27.578 9.172 1 89.62 494 THR B C 1
ATOM 10583 O O . THR B 1 494 ? -8.016 28.297 9.203 1 89.62 494 THR B O 1
ATOM 10586 N N . GLY B 1 495 ? -6.633 27 8.078 1 75.06 495 GLY B N 1
ATOM 10587 C CA . GLY B 1 495 ? -7.289 27.219 6.805 1 75.06 495 GLY B CA 1
ATOM 10588 C C . GLY B 1 495 ? -8.797 27.156 6.891 1 75.06 495 GLY B C 1
ATOM 10589 O O . GLY B 1 495 ? -9.492 28.141 6.641 1 75.06 495 GLY B O 1
ATOM 10590 N N . SER B 1 496 ? -9.383 26.078 7.367 1 75.5 496 SER B N 1
ATOM 10591 C CA . SER B 1 496 ? -10.828 25.891 7.363 1 75.5 496 SER B CA 1
ATOM 10592 C C . SER B 1 496 ? -11.484 26.625 8.531 1 75.5 496 SER B C 1
ATOM 10594 O O . SER B 1 496 ? -12.531 27.25 8.367 1 75.5 496 SER B O 1
ATOM 10596 N N . ILE B 1 497 ? -10.844 26.656 9.68 1 89.31 497 ILE B N 1
ATOM 10597 C CA . ILE B 1 497 ? -11.516 27.203 10.859 1 89.31 497 ILE B CA 1
ATOM 10598 C C . ILE B 1 497 ? -11.453 28.734 10.828 1 89.31 497 ILE B C 1
ATOM 10600 O O . ILE B 1 497 ? -12.32 29.406 11.391 1 89.31 497 ILE B O 1
ATOM 10604 N N . SER B 1 498 ? -10.43 29.312 10.18 1 90.31 498 SER B N 1
ATOM 10605 C CA . SER B 1 498 ? -10.383 30.766 10.047 1 90.31 498 SER B CA 1
ATOM 10606 C C . SER B 1 498 ? -11.531 31.281 9.18 1 90.31 498 SER B C 1
ATOM 10608 O O . SER B 1 498 ? -12.039 32.375 9.406 1 90.31 498 SER B O 1
ATOM 10610 N N . ASN B 1 499 ? -11.914 30.438 8.195 1 82.56 499 ASN B N 1
ATOM 10611 C CA . ASN B 1 499 ? -13.078 30.781 7.391 1 82.56 499 ASN B CA 1
ATOM 10612 C C . ASN B 1 499 ? -14.359 30.781 8.219 1 82.56 499 ASN B C 1
ATOM 10614 O O . ASN B 1 499 ? -15.234 31.625 8.031 1 82.56 499 ASN B O 1
ATOM 10618 N N . LEU B 1 500 ? -14.422 29.859 9.102 1 89.75 500 LEU B N 1
ATOM 10619 C CA . LEU B 1 500 ? -15.562 29.828 10.008 1 89.75 500 LEU B CA 1
ATOM 10620 C C . LEU B 1 500 ? -15.586 31.047 10.914 1 89.75 500 LEU B C 1
ATOM 10622 O O . LEU B 1 500 ? -16.656 31.562 11.234 1 89.75 500 LEU B O 1
ATOM 10626 N N . ALA B 1 501 ? -14.43 31.484 11.266 1 94.5 501 ALA B N 1
ATOM 10627 C CA . ALA B 1 501 ? -14.297 32.594 12.188 1 94.5 501 ALA B CA 1
ATOM 10628 C C . ALA B 1 501 ? -14.328 33.938 11.445 1 94.5 501 ALA B C 1
ATOM 10630 O O . ALA B 1 501 ? -14.328 35 12.062 1 94.5 501 ALA B O 1
ATOM 10631 N N . ASP B 1 502 ? -14.414 33.875 10.148 1 91.31 502 ASP B N 1
ATOM 10632 C CA . ASP B 1 502 ? -14.406 35.094 9.32 1 91.31 502 ASP B CA 1
ATOM 10633 C C . ASP B 1 502 ? -13.18 35.938 9.602 1 91.31 502 ASP B C 1
ATOM 10635 O O . ASP B 1 502 ? -13.305 37.156 9.867 1 91.31 502 ASP B O 1
ATOM 10639 N N . THR B 1 503 ? -12.039 35.344 9.602 1 93.31 503 THR B N 1
ATOM 10640 C CA . THR B 1 503 ? -10.789 36.031 9.867 1 93.31 503 THR B CA 1
ATOM 10641 C C . THR B 1 503 ? -9.656 35.469 9.016 1 93.31 503 THR B C 1
ATOM 10643 O O . THR B 1 503 ? -9.867 34.5 8.273 1 93.31 503 THR B O 1
ATOM 10646 N N . SER B 1 504 ? -8.469 36.125 9.047 1 92 504 SER B N 1
ATOM 10647 C CA . SER B 1 504 ? -7.324 35.625 8.297 1 92 504 SER B CA 1
ATOM 10648 C C . SER B 1 504 ? -6.77 34.344 8.906 1 92 504 SER B C 1
ATOM 10650 O O . SER B 1 504 ? -6.957 34.094 10.094 1 92 504 SER B O 1
ATOM 10652 N N . SER B 1 505 ? -6.102 33.594 8.125 1 89.75 505 SER B N 1
ATOM 10653 C CA . SER B 1 505 ? -5.668 32.25 8.508 1 89.75 505 SER B CA 1
ATOM 10654 C C . SER B 1 505 ? -4.367 32.312 9.305 1 89.75 505 SER B C 1
ATOM 10656 O O . SER B 1 505 ? -3.352 32.812 8.82 1 89.75 505 SER B O 1
ATOM 10658 N N . GLY B 1 506 ? -4.441 31.766 10.477 1 94 506 GLY B N 1
ATOM 10659 C CA . GLY B 1 506 ? -3.24 31.641 11.289 1 94 506 GLY B CA 1
ATOM 10660 C C . GLY B 1 506 ? -2.49 32.969 11.43 1 94 506 GLY B C 1
ATOM 10661 O O . GLY B 1 506 ? -3.076 33.969 11.797 1 94 506 GLY B O 1
ATOM 10662 N N . ILE B 1 507 ? -1.224 32.844 11.164 1 97.38 507 ILE B N 1
ATOM 10663 C CA . ILE B 1 507 ? -0.367 34 11.266 1 97.38 507 ILE B CA 1
ATOM 10664 C C . ILE B 1 507 ? 0.043 34.469 9.867 1 97.38 507 ILE B C 1
ATOM 10666 O O . ILE B 1 507 ? 0.899 35.344 9.727 1 97.38 507 ILE B O 1
ATOM 10670 N N . GLU B 1 508 ? -0.599 33.844 8.898 1 93.81 508 GLU B N 1
ATOM 10671 C CA . GLU B 1 508 ? -0.259 34.188 7.512 1 93.81 508 GLU B CA 1
ATOM 10672 C C . GLU B 1 508 ? -0.842 35.531 7.094 1 93.81 508 GLU B C 1
ATOM 10674 O O . GLU B 1 508 ? -1.951 35.875 7.496 1 93.81 508 GLU B O 1
ATOM 10679 N N . PRO B 1 509 ? -0.066 36.281 6.266 1 94.25 509 PRO B N 1
ATOM 10680 C CA . PRO B 1 509 ? -0.751 37.406 5.594 1 94.25 509 PRO B CA 1
ATOM 10681 C C . PRO B 1 509 ? -1.878 36.906 4.68 1 94.25 509 PRO B C 1
ATOM 10683 O O . PRO B 1 509 ? -1.901 35.75 4.273 1 94.25 509 PRO B O 1
ATOM 10686 N N . ASN B 1 510 ? -2.783 37.844 4.508 1 88.88 510 ASN B N 1
ATOM 10687 C CA . ASN B 1 510 ? -3.795 37.469 3.518 1 88.88 510 ASN B CA 1
ATOM 10688 C C . ASN B 1 510 ? -3.18 37.25 2.139 1 88.88 510 ASN B C 1
ATOM 10690 O O . ASN B 1 510 ? -2.293 38 1.724 1 88.88 510 ASN B O 1
ATOM 10694 N N . PHE B 1 511 ? -3.596 36.25 1.552 1 78.06 511 PHE B N 1
ATOM 10695 C CA . PHE B 1 511 ? -3.094 36 0.205 1 78.06 511 PHE B CA 1
ATOM 10696 C C . PHE B 1 511 ? -3.654 37.031 -0.777 1 78.06 511 PHE B C 1
ATOM 10698 O O . PHE B 1 511 ? -2.938 37.531 -1.655 1 78.06 511 PHE B O 1
ATOM 10705 N N . LEU B 1 512 ? -4.969 37.312 -0.644 1 78 512 LEU B N 1
ATOM 10706 C CA . LEU B 1 512 ? -5.668 38.344 -1.418 1 78 512 LEU B CA 1
ATOM 10707 C C . LEU B 1 512 ? -6.547 39.188 -0.517 1 78 512 LEU B C 1
ATOM 10709 O O . LEU B 1 512 ? -7.07 38.719 0.489 1 78 512 LEU B O 1
ATOM 10713 N N . LEU B 1 513 ? -6.68 40.375 -0.939 1 86.81 513 LEU B N 1
ATOM 10714 C CA . LEU B 1 513 ? -7.566 41.25 -0.206 1 86.81 513 LEU B CA 1
ATOM 10715 C C . LEU B 1 513 ? -8.984 41.188 -0.758 1 86.81 513 LEU B C 1
ATOM 10717 O O . LEU B 1 513 ? -9.93 41.656 -0.105 1 86.81 513 LEU B O 1
ATOM 10721 N N . SER B 1 514 ? -9.055 40.719 -1.934 1 76.56 514 SER B N 1
ATOM 10722 C CA . SER B 1 514 ? -10.344 40.594 -2.594 1 76.56 514 SER B CA 1
ATOM 10723 C C . SER B 1 514 ? -10.352 39.406 -3.562 1 76.56 514 SER B C 1
ATOM 10725 O O . SER B 1 514 ? -9.305 39.062 -4.121 1 76.56 514 SER B O 1
ATOM 10727 N N . TYR B 1 515 ? -11.508 38.812 -3.537 1 65.5 515 TYR B N 1
ATOM 10728 C CA . TYR B 1 515 ? -11.68 37.719 -4.496 1 65.5 515 TYR B CA 1
ATOM 10729 C C . TYR B 1 515 ? -13.156 37.5 -4.828 1 65.5 515 TYR B C 1
ATOM 10731 O O . TYR B 1 515 ? -14.031 38.031 -4.148 1 65.5 515 TYR B O 1
ATOM 10739 N N . VAL B 1 516 ? -13.438 36.875 -5.953 1 57.03 516 VAL B N 1
ATOM 10740 C CA . VAL B 1 516 ? -14.805 36.594 -6.383 1 57.03 516 VAL B CA 1
ATOM 10741 C C . VAL B 1 516 ? -15.102 35.094 -6.211 1 57.03 516 VAL B C 1
ATOM 10743 O O . VAL B 1 516 ? -14.305 34.25 -6.617 1 57.03 516 VAL B O 1
ATOM 10746 N N . ARG B 1 517 ? -16.125 34.812 -5.414 1 53.91 517 ARG B N 1
ATOM 10747 C CA . ARG B 1 517 ? -16.609 33.469 -5.285 1 53.91 517 ARG B CA 1
ATOM 10748 C C . ARG B 1 517 ? -17.906 33.25 -6.078 1 53.91 517 ARG B C 1
ATOM 10750 O O . ARG B 1 517 ? -18.75 34.156 -6.113 1 53.91 517 ARG B O 1
ATOM 10757 N N . TYR B 1 518 ? -18 32.094 -6.816 1 48.59 518 TYR B N 1
ATOM 10758 C CA . TYR B 1 518 ? -19.219 31.812 -7.559 1 48.59 518 TYR B CA 1
ATOM 10759 C C . TYR B 1 518 ? -20.109 30.844 -6.797 1 48.59 518 TYR B C 1
ATOM 10761 O O . TYR B 1 518 ? -19.625 29.828 -6.273 1 48.59 518 TYR B O 1
ATOM 10769 N N . MET B 1 519 ? -21.281 31.203 -6.441 1 48.69 519 MET B N 1
ATOM 10770 C CA . MET B 1 519 ? -22.266 30.359 -5.773 1 48.69 519 MET B CA 1
ATOM 10771 C C . MET B 1 519 ? -23.391 29.984 -6.723 1 48.69 519 MET B C 1
ATOM 10773 O O . MET B 1 519 ? -23.688 30.719 -7.664 1 48.69 519 MET B O 1
ATOM 10777 N N . THR B 1 520 ? -23.812 28.734 -6.727 1 47.53 520 THR B N 1
ATOM 10778 C CA . THR B 1 520 ? -24.984 28.344 -7.508 1 47.53 520 THR B CA 1
ATOM 10779 C C . THR B 1 520 ? -26.266 28.719 -6.789 1 47.53 520 THR B C 1
ATOM 10781 O O . THR B 1 520 ? -26.469 28.359 -5.629 1 47.53 520 THR B O 1
ATOM 10784 N N . ASN B 1 521 ? -27.031 29.578 -7.414 1 45.12 521 ASN B N 1
ATOM 10785 C CA . ASN B 1 521 ? -28.297 29.969 -6.809 1 45.12 521 ASN B CA 1
ATOM 10786 C C . ASN B 1 521 ? -29.359 28.875 -6.973 1 45.12 521 ASN B C 1
ATOM 10788 O O . ASN B 1 521 ? -29.094 27.812 -7.531 1 45.12 521 ASN B O 1
ATOM 10792 N N . LYS B 1 522 ? -30.5 29.141 -6.301 1 49.25 522 LYS B N 1
ATOM 10793 C CA . LYS B 1 522 ? -31.609 28.188 -6.289 1 49.25 522 LYS B CA 1
ATOM 10794 C C . LYS B 1 522 ? -31.984 27.781 -7.703 1 49.25 522 LYS B C 1
ATOM 10796 O O . LYS B 1 522 ? -32.438 26.656 -7.926 1 49.25 522 LYS B O 1
ATOM 10801 N N . GLU B 1 523 ? -31.875 28.672 -8.508 1 46.38 523 GLU B N 1
ATOM 10802 C CA . GLU B 1 523 ? -32.281 28.484 -9.898 1 46.38 523 GLU B CA 1
ATOM 10803 C C . GLU B 1 523 ? -31.188 27.766 -10.688 1 46.38 523 GLU B C 1
ATOM 10805 O O . GLU B 1 523 ? -31.375 27.438 -11.859 1 46.38 523 GLU B O 1
ATOM 10810 N N . GLY B 1 524 ? -30.172 27.438 -10.016 1 47.25 524 GLY B N 1
ATOM 10811 C CA . GLY B 1 524 ? -29.078 26.703 -10.656 1 47.25 524 GLY B CA 1
ATOM 10812 C C . GLY B 1 524 ? -28.078 27.609 -11.352 1 47.25 524 GLY B C 1
ATOM 10813 O O . GLY B 1 524 ? -27.156 27.141 -12 1 47.25 524 GLY B O 1
ATOM 10814 N N . ASP B 1 525 ? -28.375 28.953 -11.188 1 44.5 525 ASP B N 1
ATOM 10815 C CA . ASP B 1 525 ? -27.484 29.922 -11.844 1 44.5 525 ASP B CA 1
ATOM 10816 C C . ASP B 1 525 ? -26.234 30.172 -11.008 1 44.5 525 ASP B C 1
ATOM 10818 O O . ASP B 1 525 ? -26.297 30.172 -9.781 1 44.5 525 ASP B O 1
ATOM 10822 N N . ARG B 1 526 ? -25.156 30.359 -11.688 1 48.28 526 ARG B N 1
ATOM 10823 C CA . ARG B 1 526 ? -23.906 30.75 -11.031 1 48.28 526 ARG B CA 1
ATOM 10824 C C . ARG B 1 526 ? -23.891 32.25 -10.758 1 48.28 526 ARG B C 1
ATOM 10826 O O . ARG B 1 526 ? -23.906 33.062 -11.695 1 48.28 526 ARG B O 1
ATOM 10833 N N . VAL B 1 527 ? -23.953 32.75 -9.5 1 51.31 527 VAL B N 1
ATOM 10834 C CA . VAL B 1 527 ? -23.938 34.156 -9.102 1 51.31 527 VAL B CA 1
ATOM 10835 C C . VAL B 1 527 ? -22.594 34.5 -8.453 1 51.31 527 VAL B C 1
ATOM 10837 O O . VAL B 1 527 ? -22.125 33.781 -7.566 1 51.31 527 VAL B O 1
ATOM 10840 N N . PRO B 1 528 ? -21.875 35.469 -9.078 1 54.81 528 PRO B N 1
ATOM 10841 C CA . PRO B 1 528 ? -20.625 35.875 -8.445 1 54.81 528 PRO B CA 1
ATOM 10842 C C . PRO B 1 528 ? -20.844 36.594 -7.121 1 54.81 528 PRO B C 1
ATOM 10844 O O . PRO B 1 528 ? -21.719 37.469 -7.02 1 54.81 528 PRO B O 1
ATOM 10847 N N . LEU B 1 529 ? -20.25 36.125 -6.168 1 58 529 LEU B N 1
ATOM 10848 C CA . LEU B 1 529 ? -20.188 36.844 -4.895 1 58 529 LEU B CA 1
ATOM 10849 C C . LEU B 1 529 ? -18.781 37.406 -4.656 1 58 529 LEU B C 1
ATOM 10851 O O . LEU B 1 529 ? -17.828 36.656 -4.516 1 58 529 LEU B O 1
ATOM 10855 N N . SER B 1 530 ? -18.688 38.719 -4.727 1 62.25 530 SER B N 1
ATOM 10856 C CA . SER B 1 530 ? -17.391 39.375 -4.52 1 62.25 530 SER B CA 1
ATOM 10857 C C . SER B 1 530 ? -17.109 39.562 -3.037 1 62.25 530 SER B C 1
ATOM 10859 O O . SER B 1 530 ? -18.031 39.844 -2.256 1 62.25 530 SER B O 1
ATOM 10861 N N . TYR B 1 531 ? -15.93 39.344 -2.715 1 72.94 531 TYR B N 1
ATOM 10862 C CA . TYR B 1 531 ? -15.453 39.594 -1.362 1 72.94 531 TYR B CA 1
ATOM 10863 C C . TYR B 1 531 ? -14.328 40.625 -1.371 1 72.94 531 TYR B C 1
ATOM 10865 O O . TYR B 1 531 ? -13.461 40.594 -2.25 1 72.94 531 TYR B O 1
ATOM 10873 N N . ILE B 1 532 ? -14.43 41.531 -0.645 1 81.31 532 ILE B N 1
ATOM 10874 C CA . ILE B 1 532 ? -13.352 42.438 -0.327 1 81.31 532 ILE B CA 1
ATOM 10875 C C . ILE B 1 532 ? -13.117 42.469 1.183 1 81.31 532 ILE B C 1
ATOM 10877 O O . ILE B 1 532 ? -14.07 42.438 1.964 1 81.31 532 ILE B O 1
ATOM 10881 N N . ASN B 1 533 ? -11.891 42.469 1.587 1 89.56 533 ASN B N 1
ATOM 10882 C CA . ASN B 1 533 ? -11.578 42.531 3.012 1 89.56 533 ASN B CA 1
ATOM 10883 C C . ASN B 1 533 ? -12.352 43.656 3.705 1 89.56 533 ASN B C 1
ATOM 10885 O O . ASN B 1 533 ? -12.266 44.812 3.307 1 89.56 533 ASN B O 1
ATOM 10889 N N . PRO B 1 534 ? -13.062 43.281 4.676 1 90.25 534 PRO B N 1
ATOM 10890 C CA . PRO B 1 534 ? -13.953 44.281 5.305 1 90.25 534 PRO B CA 1
ATOM 10891 C C . PRO B 1 534 ? -13.188 45.406 5.984 1 90.25 534 PRO B C 1
ATOM 10893 O O . PRO B 1 534 ? -13.688 46.531 6.043 1 90.25 534 PRO B O 1
ATOM 10896 N N . ILE B 1 535 ? -12.039 45.125 6.473 1 94.94 535 ILE B N 1
ATOM 10897 C CA . ILE B 1 535 ? -11.258 46.156 7.145 1 94.94 535 ILE B CA 1
ATOM 10898 C C . ILE B 1 535 ? -10.797 47.188 6.121 1 94.94 535 ILE B C 1
ATOM 10900 O O . ILE B 1 535 ? -10.805 48.406 6.398 1 94.94 535 ILE B O 1
ATOM 10904 N N . LEU B 1 536 ? -10.383 46.719 5.008 1 94.12 536 LEU B N 1
ATOM 10905 C CA . LEU B 1 536 ? -10 47.625 3.918 1 94.12 536 LEU B CA 1
ATOM 10906 C C . LEU B 1 536 ? -11.188 48.469 3.473 1 94.12 536 LEU B C 1
ATOM 10908 O O . LEU B 1 536 ? -11.039 49.656 3.24 1 94.12 536 LEU B O 1
ATOM 10912 N N . MET B 1 537 ? -12.312 47.875 3.332 1 91.75 537 MET B N 1
ATOM 10913 C CA . MET B 1 537 ? -13.523 48.562 2.932 1 91.75 537 MET B CA 1
ATOM 10914 C C . MET B 1 537 ? -13.844 49.719 3.906 1 91.75 537 MET B C 1
ATOM 10916 O O . MET B 1 537 ? -14.211 50.812 3.492 1 91.75 537 MET B O 1
ATOM 10920 N N . GLU B 1 538 ? -13.75 49.375 5.129 1 92.88 538 GLU B N 1
ATOM 10921 C CA . GLU B 1 538 ? -14.023 50.375 6.16 1 92.88 538 GLU B CA 1
ATOM 10922 C C . GLU B 1 538 ? -13 51.5 6.109 1 92.88 538 GLU B C 1
ATOM 10924 O O . GLU B 1 538 ? -13.359 52.688 6.293 1 92.88 538 GLU B O 1
ATOM 10929 N N . LYS B 1 539 ? -11.781 51.156 5.922 1 93.5 539 LYS B N 1
ATOM 10930 C CA . LYS B 1 539 ? -10.703 52.125 5.902 1 93.5 539 LYS B CA 1
ATOM 10931 C C . LYS B 1 539 ? -10.867 53.094 4.727 1 93.5 539 LYS B C 1
ATOM 10933 O O . LYS B 1 539 ? -10.641 54.312 4.867 1 93.5 539 LYS B O 1
ATOM 10938 N N . ILE B 1 540 ? -11.164 52.562 3.6 1 92.31 540 ILE B N 1
ATOM 10939 C CA . ILE B 1 540 ? -11.352 53.406 2.424 1 92.31 540 ILE B CA 1
ATOM 10940 C C . ILE B 1 540 ? -12.641 54.219 2.57 1 92.31 540 ILE B C 1
ATOM 10942 O O . ILE B 1 540 ? -12.703 55.375 2.166 1 92.31 540 ILE B O 1
ATOM 10946 N N . GLY B 1 541 ? -13.734 53.594 3.072 1 89.5 541 GLY B N 1
ATOM 10947 C CA . GLY B 1 541 ? -14.977 54.281 3.404 1 89.5 541 GLY B CA 1
ATOM 10948 C C . GLY B 1 541 ? -15.703 54.812 2.186 1 89.5 541 GLY B C 1
ATOM 10949 O O . GLY B 1 541 ? -15.922 54.094 1.215 1 89.5 541 GLY B O 1
ATOM 10950 N N . THR B 1 542 ? -16.031 56.094 2.279 1 84.94 542 THR B N 1
ATOM 10951 C CA . THR B 1 542 ? -16.859 56.719 1.259 1 84.94 542 THR B CA 1
ATOM 10952 C C . THR B 1 542 ? -16.078 56.906 -0.033 1 84.94 542 THR B C 1
ATOM 10954 O O . THR B 1 542 ? -16.656 57.125 -1.098 1 84.94 542 THR B O 1
ATOM 10957 N N . ASN B 1 543 ? -14.852 56.875 0.044 1 87.88 543 ASN B N 1
ATOM 10958 C CA . ASN B 1 543 ? -14 57.031 -1.129 1 87.88 543 ASN B CA 1
ATOM 10959 C C . ASN B 1 543 ? -13.984 55.781 -1.992 1 87.88 543 ASN B C 1
ATOM 10961 O O . ASN B 1 543 ? -13.414 55.781 -3.086 1 87.88 543 ASN B O 1
ATOM 10965 N N . MET B 1 544 ? -14.656 54.719 -1.509 1 90 544 MET B N 1
ATOM 10966 C CA . MET B 1 544 ? -14.75 53.5 -2.297 1 90 544 MET B CA 1
ATOM 10967 C C . MET B 1 544 ? -15.758 53.656 -3.434 1 90 544 MET B C 1
ATOM 10969 O O . MET B 1 544 ? -16.953 53.438 -3.252 1 90 544 MET B O 1
ATOM 10973 N N . THR B 1 545 ? -15.211 53.969 -4.586 1 87.31 545 THR B N 1
ATOM 10974 C CA . THR B 1 545 ? -16.062 54.062 -5.77 1 87.31 545 THR B CA 1
ATOM 10975 C C . THR B 1 545 ? -16.25 52.688 -6.395 1 87.31 545 THR B C 1
ATOM 10977 O O . THR B 1 545 ? -15.508 51.75 -6.094 1 87.31 545 THR B O 1
ATOM 10980 N N . GLU B 1 546 ? -17.266 52.594 -7.191 1 83.25 546 GLU B N 1
ATOM 10981 C CA . GLU B 1 546 ? -17.516 51.312 -7.883 1 83.25 546 GLU B CA 1
ATOM 10982 C C . GLU B 1 546 ? -16.344 50.938 -8.789 1 83.25 546 GLU B C 1
ATOM 10984 O O . GLU B 1 546 ? -16.031 49.75 -8.953 1 83.25 546 GLU B O 1
ATOM 10989 N N . GLU B 1 547 ? -15.766 51.938 -9.289 1 81.38 547 GLU B N 1
ATOM 10990 C CA . GLU B 1 547 ? -14.602 51.719 -10.141 1 81.38 547 GLU B CA 1
ATOM 10991 C C . GLU B 1 547 ? -13.414 51.188 -9.336 1 81.38 547 GLU B C 1
ATOM 10993 O O . GLU B 1 547 ? -12.711 50.281 -9.773 1 81.38 547 GLU B O 1
ATOM 10998 N N . LEU B 1 548 ? -13.234 51.781 -8.234 1 88.12 548 LEU B N 1
ATOM 10999 C CA . LEU B 1 548 ? -12.141 51.375 -7.367 1 88.12 548 LEU B CA 1
ATOM 11000 C C . LEU B 1 548 ? -12.375 49.938 -6.855 1 88.12 548 LEU B C 1
ATOM 11002 O O . LEU B 1 548 ? -11.438 49.156 -6.793 1 88.12 548 LEU B O 1
ATOM 11006 N N . LYS B 1 549 ? -13.609 49.688 -6.469 1 86 549 LYS B N 1
ATOM 11007 C CA . LYS B 1 549 ? -13.992 48.344 -6.012 1 86 549 LYS B CA 1
ATOM 11008 C C . LYS B 1 549 ? -13.672 47.281 -7.074 1 86 549 LYS B C 1
ATOM 11010 O O . LYS B 1 549 ? -13.141 46.219 -6.762 1 86 549 LYS B O 1
ATOM 11015 N N . ALA B 1 550 ? -14 47.562 -8.234 1 79.81 550 ALA B N 1
ATOM 11016 C CA . ALA B 1 550 ? -13.75 46.656 -9.352 1 79.81 550 ALA B CA 1
ATOM 11017 C C . ALA B 1 550 ? -12.258 46.438 -9.562 1 79.81 550 ALA B C 1
ATOM 11019 O O . ALA B 1 550 ? -11.82 45.344 -9.875 1 79.81 550 ALA B O 1
ATOM 11020 N N . GLU B 1 551 ? -11.531 47.5 -9.43 1 82.88 551 GLU B N 1
ATOM 11021 C CA . GLU B 1 551 ? -10.086 47.406 -9.609 1 82.88 551 GLU B CA 1
ATOM 11022 C C . GLU B 1 551 ? -9.445 46.562 -8.516 1 82.88 551 GLU B C 1
ATOM 11024 O O . GLU B 1 551 ? -8.523 45.781 -8.789 1 82.88 551 GLU B O 1
ATOM 11029 N N . ILE B 1 552 ? -9.891 46.75 -7.305 1 84.19 552 ILE B N 1
ATOM 11030 C CA . ILE B 1 552 ? -9.375 45.969 -6.172 1 84.19 552 ILE B CA 1
ATOM 11031 C C . ILE B 1 552 ? -9.695 44.5 -6.363 1 84.19 552 ILE B C 1
ATOM 11033 O O . ILE B 1 552 ? -8.852 43.625 -6.094 1 84.19 552 ILE B O 1
ATOM 11037 N N . ILE B 1 553 ? -10.875 44.188 -6.766 1 77.44 553 ILE B N 1
ATOM 11038 C CA . ILE B 1 553 ? -11.312 42.812 -6.984 1 77.44 553 ILE B CA 1
ATOM 11039 C C . ILE B 1 553 ? -10.477 42.188 -8.086 1 77.44 553 ILE B C 1
ATOM 11041 O O . ILE B 1 553 ? -10.109 41 -7.992 1 77.44 553 ILE B O 1
ATOM 11045 N N . GLU B 1 554 ? -10.164 42.906 -9.031 1 71.25 554 GLU B N 1
ATOM 11046 C CA . GLU B 1 554 ? -9.398 42.406 -10.172 1 71.25 554 GLU B CA 1
ATOM 11047 C C . GLU B 1 554 ? -7.957 42.094 -9.781 1 71.25 554 GLU B C 1
ATOM 11049 O O . GLU B 1 554 ? -7.398 41.062 -10.195 1 71.25 554 GLU B O 1
ATOM 11054 N N . LYS B 1 555 ? -7.391 42.906 -9.031 1 75.25 555 LYS B N 1
ATOM 11055 C CA . LYS B 1 555 ? -5.957 42.812 -8.766 1 75.25 555 LYS B CA 1
ATOM 11056 C C . LYS B 1 555 ? -5.684 41.969 -7.516 1 75.25 555 LYS B C 1
ATOM 11058 O O . LYS B 1 555 ? -4.621 41.375 -7.391 1 75.25 555 LYS B O 1
ATOM 11063 N N . GLY B 1 556 ? -6.586 41.969 -6.586 1 80.5 556 GLY B N 1
ATOM 11064 C CA . GLY B 1 556 ? -6.438 41.219 -5.359 1 80.5 556 GLY B CA 1
ATOM 11065 C C . GLY B 1 556 ? -5.516 41.875 -4.352 1 80.5 556 GLY B C 1
ATOM 11066 O O . GLY B 1 556 ? -5.547 41.531 -3.166 1 80.5 556 GLY B O 1
ATOM 11067 N N . SER B 1 557 ? -4.566 42.719 -4.805 1 87.56 557 SER B N 1
ATOM 11068 C CA . SER B 1 557 ? -3.693 43.562 -4.012 1 87.56 557 SER B CA 1
ATOM 11069 C C . SER B 1 557 ? -3.881 45.031 -4.379 1 87.56 557 SER B C 1
ATOM 11071 O O . SER B 1 557 ? -4.332 45.344 -5.48 1 87.56 557 SER B O 1
ATOM 11073 N N . ILE B 1 558 ? -3.576 45.906 -3.508 1 92.38 558 ILE B N 1
ATOM 11074 C CA . ILE B 1 558 ? -3.834 47.312 -3.795 1 92.38 558 ILE B CA 1
ATOM 11075 C C . ILE B 1 558 ? -2.516 48.031 -4.055 1 92.38 558 ILE B C 1
ATOM 11077 O O . ILE B 1 558 ? -2.494 49.25 -4.242 1 92.38 558 ILE B O 1
ATOM 11081 N N . GLN B 1 559 ? -1.46 47.312 -4.027 1 91.94 559 GLN B N 1
ATOM 11082 C CA . GLN B 1 559 ? -0.136 47.938 -4.102 1 91.94 559 GLN B CA 1
ATOM 11083 C C . GLN B 1 559 ? 0.04 48.688 -5.41 1 91.94 559 GLN B C 1
ATOM 11085 O O . GLN B 1 559 ? 0.749 49.688 -5.453 1 91.94 559 GLN B O 1
ATOM 11090 N N . ASN B 1 560 ? -0.588 48.344 -6.473 1 88.56 560 ASN B N 1
ATOM 11091 C CA . ASN B 1 560 ? -0.409 48.969 -7.773 1 88.56 560 ASN B CA 1
ATOM 11092 C C . ASN B 1 560 ? -1.65 49.75 -8.195 1 88.56 560 ASN B C 1
ATOM 11094 O O . ASN B 1 560 ? -1.917 49.906 -9.383 1 88.56 560 ASN B O 1
ATOM 11098 N N . ILE B 1 561 ? -2.422 50.125 -7.23 1 91.25 561 ILE B N 1
ATOM 11099 C CA . ILE B 1 561 ? -3.59 50.969 -7.523 1 91.25 561 ILE B CA 1
ATOM 11100 C C . ILE B 1 561 ? -3.301 52.406 -7.152 1 91.25 561 ILE B C 1
ATOM 11102 O O . ILE B 1 561 ? -3.252 52.75 -5.969 1 91.25 561 ILE B O 1
ATOM 11106 N N . ASP B 1 562 ? -3.238 53.281 -8.109 1 89.12 562 ASP B N 1
ATOM 11107 C CA . ASP B 1 562 ? -2.76 54.656 -7.941 1 89.12 562 ASP B CA 1
ATOM 11108 C C . ASP B 1 562 ? -3.736 55.469 -7.098 1 89.12 562 ASP B C 1
ATOM 11110 O O . ASP B 1 562 ? -3.322 56.344 -6.34 1 89.12 562 ASP B O 1
ATOM 11114 N N . SER B 1 563 ? -4.957 55.219 -7.215 1 89.56 563 SER B N 1
ATOM 11115 C CA . SER B 1 563 ? -5.98 56 -6.559 1 89.56 563 SER B CA 1
ATOM 11116 C C . SER B 1 563 ? -6.012 55.75 -5.055 1 89.56 563 SER B C 1
ATOM 11118 O O . SER B 1 563 ? -6.641 56.5 -4.305 1 89.56 563 SER B O 1
ATOM 11120 N N . ILE B 1 564 ? -5.293 54.781 -4.539 1 94 564 ILE B N 1
ATOM 11121 C CA . ILE B 1 564 ? -5.25 54.469 -3.111 1 94 564 ILE B CA 1
ATOM 11122 C C . ILE B 1 564 ? -4.023 55.125 -2.479 1 94 564 ILE B C 1
ATOM 11124 O O . ILE B 1 564 ? -2.904 54.969 -2.977 1 94 564 ILE B O 1
ATOM 11128 N N . PRO B 1 565 ? -4.195 55.812 -1.457 1 93.88 565 PRO B N 1
ATOM 11129 C CA . PRO B 1 565 ? -3.08 56.5 -0.792 1 93.88 565 PRO B CA 1
ATOM 11130 C C . PRO B 1 565 ? -2.006 55.531 -0.307 1 93.88 565 PRO B C 1
ATOM 11132 O O . PRO B 1 565 ? -2.32 54.406 0.126 1 93.88 565 PRO B O 1
ATOM 11135 N N . ASN B 1 566 ? -0.784 55.969 -0.23 1 93.81 566 ASN B N 1
ATOM 11136 C CA . ASN B 1 566 ? 0.365 55.156 0.158 1 93.81 566 ASN B CA 1
ATOM 11137 C C . ASN B 1 566 ? 0.26 54.688 1.607 1 93.81 566 ASN B C 1
ATOM 11139 O O . ASN B 1 566 ? 0.716 53.594 1.949 1 93.81 566 ASN B O 1
ATOM 11143 N N . GLU B 1 567 ? -0.323 55.531 2.375 1 93.81 567 GLU B N 1
ATOM 11144 C CA . GLU B 1 567 ? -0.47 55.188 3.787 1 93.81 567 GLU B CA 1
ATOM 11145 C C . GLU B 1 567 ? -1.317 53.938 3.967 1 93.81 567 GLU B C 1
ATOM 11147 O O . GLU B 1 567 ? -1.069 53.125 4.875 1 93.81 567 GLU B O 1
ATOM 11152 N N . ILE B 1 568 ? -2.273 53.781 3.1 1 95.69 568 ILE B N 1
ATOM 11153 C CA . ILE B 1 568 ? -3.139 52.594 3.145 1 95.69 568 ILE B CA 1
ATOM 11154 C C . ILE B 1 568 ? -2.414 51.406 2.533 1 95.69 568 ILE B C 1
ATOM 11156 O O . ILE B 1 568 ? -2.484 50.281 3.061 1 95.69 568 ILE B O 1
ATOM 11160 N N . LYS B 1 569 ? -1.678 51.625 1.48 1 95.88 569 LYS B N 1
ATOM 11161 C CA . LYS B 1 569 ? -0.937 50.562 0.794 1 95.88 569 LYS B CA 1
ATOM 11162 C C . LYS B 1 569 ? 0.096 49.938 1.719 1 95.88 569 LYS B C 1
ATOM 11164 O O . LYS B 1 569 ? 0.313 48.719 1.673 1 95.88 569 LYS B O 1
ATOM 11169 N N . LYS B 1 570 ? 0.678 50.688 2.531 1 96.19 570 LYS B N 1
ATOM 11170 C CA . LYS B 1 570 ? 1.711 50.219 3.445 1 96.19 570 LYS B CA 1
ATOM 11171 C C . LYS B 1 570 ? 1.137 49.219 4.457 1 96.19 570 LYS B C 1
ATOM 11173 O O . LYS B 1 570 ? 1.83 48.312 4.895 1 96.19 570 LYS B O 1
ATOM 11178 N N . ILE B 1 571 ? -0.09 49.469 4.781 1 96.88 571 ILE B N 1
ATOM 11179 C CA . ILE B 1 571 ? -0.728 48.688 5.828 1 96.88 571 ILE B CA 1
ATOM 11180 C C . ILE B 1 571 ? -1.298 47.375 5.234 1 96.88 571 ILE B C 1
ATOM 11182 O O . ILE B 1 571 ? -1.108 46.312 5.789 1 96.88 571 ILE B O 1
ATOM 11186 N N . PHE B 1 572 ? -1.969 47.5 4.113 1 97 572 PHE B N 1
ATOM 11187 C CA . PHE B 1 572 ? -2.711 46.375 3.537 1 97 572 PHE B CA 1
ATOM 11188 C C . PHE B 1 572 ? -1.864 45.656 2.51 1 97 572 PHE B C 1
ATOM 11190 O O . PHE B 1 572 ? -2.18 45.656 1.317 1 97 572 PHE B O 1
ATOM 11197 N N . VAL B 1 573 ? -0.9 44.906 3.047 1 95.88 573 VAL B N 1
ATOM 11198 C CA . VAL B 1 573 ? -0.03 44.094 2.211 1 95.88 573 VAL B CA 1
ATOM 11199 C C . VAL B 1 573 ? -0.528 42.656 2.205 1 95.88 573 VAL B C 1
ATOM 11201 O O . VAL B 1 573 ? -1.058 42.156 3.209 1 95.88 573 VAL B O 1
ATOM 11204 N N . THR B 1 574 ? -0.39 42 1.07 1 90.56 574 THR B N 1
ATOM 11205 C CA . THR B 1 574 ? -0.711 40.562 0.912 1 90.56 574 THR B CA 1
ATOM 11206 C C . THR B 1 574 ? 0.556 39.719 0.946 1 90.56 574 THR B C 1
ATOM 11208 O O . THR B 1 574 ? 1.664 40.25 1.031 1 90.56 574 THR B O 1
ATOM 11211 N N . SER B 1 575 ? 0.436 38.406 0.931 1 89.56 575 SER B N 1
ATOM 11212 C CA . SER B 1 575 ? 1.531 37.469 1.092 1 89.56 575 SER B CA 1
ATOM 11213 C C . SER B 1 575 ? 2.641 37.719 0.078 1 89.56 575 SER B C 1
ATOM 11215 O O . SER B 1 575 ? 3.824 37.656 0.412 1 89.56 575 SER B O 1
ATOM 11217 N N . MET B 1 576 ? 2.287 38.094 -1.179 1 86.94 576 MET B N 1
ATOM 11218 C CA . MET B 1 576 ? 3.283 38.219 -2.238 1 86.94 576 MET B CA 1
ATOM 11219 C C . MET B 1 576 ? 3.875 39.625 -2.252 1 86.94 576 MET B C 1
ATOM 11221 O O . MET B 1 576 ? 4.906 39.844 -2.881 1 86.94 576 MET B O 1
ATOM 11225 N N . ASP B 1 577 ? 3.197 40.5 -1.513 1 91.81 577 ASP B N 1
ATOM 11226 C CA . ASP B 1 577 ? 3.697 41.875 -1.401 1 91.81 577 ASP B CA 1
ATOM 11227 C C . ASP B 1 577 ? 4.844 41.969 -0.399 1 91.81 577 ASP B C 1
ATOM 11229 O O . ASP B 1 577 ? 5.613 42.938 -0.406 1 91.81 577 ASP B O 1
ATOM 11233 N N . ILE B 1 578 ? 4.949 41 0.435 1 96 578 ILE B N 1
ATOM 11234 C CA . ILE B 1 578 ? 5.895 41 1.544 1 96 578 ILE B CA 1
ATOM 11235 C C . ILE B 1 578 ? 7.203 40.344 1.105 1 96 578 ILE B C 1
ATOM 11237 O O . ILE B 1 578 ? 7.199 39.219 0.558 1 96 578 ILE B O 1
ATOM 11241 N N . PRO B 1 579 ? 8.359 41.031 1.337 1 96.06 579 PRO B N 1
ATOM 11242 C CA . PRO B 1 579 ? 9.641 40.375 1.034 1 96.06 579 PRO B CA 1
ATOM 11243 C C . PRO B 1 579 ? 9.844 39.094 1.816 1 96.06 579 PRO B C 1
ATOM 11245 O O . PRO B 1 579 ? 9.492 39 2.996 1 96.06 579 PRO B O 1
ATOM 11248 N N . PRO B 1 580 ? 10.453 38.062 1.211 1 96 580 PRO B N 1
ATOM 11249 C CA . PRO B 1 580 ? 10.648 36.781 1.864 1 96 580 PRO B CA 1
ATOM 11250 C C . PRO B 1 580 ? 11.359 36.906 3.211 1 96 580 PRO B C 1
ATOM 11252 O O . PRO B 1 580 ? 11.023 36.188 4.156 1 96 580 PRO B O 1
ATOM 11255 N N . LYS B 1 581 ? 12.289 37.781 3.301 1 97.19 581 LYS B N 1
ATOM 11256 C CA . LYS B 1 581 ? 13.031 37.938 4.547 1 97.19 581 LYS B CA 1
ATOM 11257 C C . LYS B 1 581 ? 12.102 38.344 5.688 1 97.19 581 LYS B C 1
ATOM 11259 O O . LYS B 1 581 ? 12.297 37.938 6.828 1 97.19 581 LYS B O 1
ATOM 11264 N N . ASP B 1 582 ? 11.109 39.188 5.383 1 97.62 582 ASP B N 1
ATOM 11265 C CA . ASP B 1 582 ? 10.172 39.625 6.41 1 97.62 582 ASP B CA 1
ATOM 11266 C C . ASP B 1 582 ? 9.273 38.469 6.859 1 97.62 582 ASP B C 1
ATOM 11268 O O . ASP B 1 582 ? 8.875 38.406 8.023 1 97.62 582 ASP B O 1
ATOM 11272 N N . HIS B 1 583 ? 8.891 37.594 5.918 1 97.25 583 HIS B N 1
ATOM 11273 C CA . HIS B 1 583 ? 8.195 36.375 6.312 1 97.25 583 HIS B CA 1
ATOM 11274 C C . HIS B 1 583 ? 9.031 35.562 7.305 1 97.25 583 HIS B C 1
ATOM 11276 O O . HIS B 1 583 ? 8.508 35.094 8.32 1 97.25 583 HIS B O 1
ATOM 11282 N N . LEU B 1 584 ? 10.273 35.406 6.953 1 97.94 584 LEU B N 1
ATOM 11283 C CA . LEU B 1 584 ? 11.203 34.625 7.754 1 97.94 584 LEU B CA 1
ATOM 11284 C C . LEU B 1 584 ? 11.352 35.219 9.148 1 97.94 584 LEU B C 1
ATOM 11286 O O . LEU B 1 584 ? 11.336 34.469 10.148 1 97.94 584 LEU B O 1
ATOM 11290 N N . LEU B 1 585 ? 11.492 36.5 9.227 1 98.19 585 LEU B N 1
ATOM 11291 C CA . LEU B 1 585 ? 11.695 37.156 10.508 1 98.19 585 LEU B CA 1
ATOM 11292 C C . LEU B 1 585 ? 10.43 37.125 11.359 1 98.19 585 LEU B C 1
ATOM 11294 O O . LEU B 1 585 ? 10.5 37.031 12.586 1 98.19 585 LEU B O 1
ATOM 11298 N N . ALA B 1 586 ? 9.297 37.219 10.711 1 98.31 586 ALA B N 1
ATOM 11299 C CA . ALA B 1 586 ? 8.047 37.031 11.438 1 98.31 586 ALA B CA 1
ATOM 11300 C C . ALA B 1 586 ? 7.992 35.656 12.102 1 98.31 586 ALA B C 1
ATOM 11302 O O . ALA B 1 586 ? 7.625 35.531 13.273 1 98.31 586 ALA B O 1
ATOM 11303 N N . GLN B 1 587 ? 8.367 34.656 11.352 1 98.19 587 GLN B N 1
ATOM 11304 C CA . GLN B 1 587 ? 8.398 33.312 11.906 1 98.19 587 GLN B CA 1
ATOM 11305 C C . GLN B 1 587 ? 9.375 33.188 13.07 1 98.19 587 GLN B C 1
ATOM 11307 O O . GLN B 1 587 ? 9.094 32.562 14.078 1 98.19 587 GLN B O 1
ATOM 11312 N N . HIS B 1 588 ? 10.508 33.844 12.938 1 98.38 588 HIS B N 1
ATOM 11313 C CA . HIS B 1 588 ? 11.555 33.844 13.953 1 98.38 588 HIS B CA 1
ATOM 11314 C C . HIS B 1 588 ? 11.039 34.375 15.273 1 98.38 588 HIS B C 1
ATOM 11316 O O . HIS B 1 588 ? 11.203 33.75 16.328 1 98.38 588 HIS B O 1
ATOM 11322 N N . VAL B 1 589 ? 10.375 35.5 15.25 1 98.56 589 VAL B N 1
ATOM 11323 C CA . VAL B 1 589 ? 9.984 36.188 16.484 1 98.56 589 VAL B CA 1
ATOM 11324 C C . VAL B 1 589 ? 8.836 35.406 17.156 1 98.56 589 VAL B C 1
ATOM 11326 O O . VAL B 1 589 ? 8.727 35.375 18.375 1 98.56 589 VAL B O 1
ATOM 11329 N N . ILE B 1 590 ? 8.016 34.844 16.344 1 98.69 590 ILE B N 1
ATOM 11330 C CA . ILE B 1 590 ? 6.895 34.062 16.875 1 98.69 590 ILE B CA 1
ATOM 11331 C C . ILE B 1 590 ? 7.395 32.75 17.438 1 98.69 590 ILE B C 1
ATOM 11333 O O . ILE B 1 590 ? 7.082 32.375 18.562 1 98.69 590 ILE B O 1
ATOM 11337 N N . GLN B 1 591 ? 8.242 32.031 16.656 1 98.56 591 GLN B N 1
ATOM 11338 C CA . GLN B 1 591 ? 8.773 30.719 17.062 1 98.56 591 GLN B CA 1
ATOM 11339 C C . GLN B 1 591 ? 9.562 30.828 18.375 1 98.56 591 GLN B C 1
ATOM 11341 O O . GLN B 1 591 ? 9.633 29.875 19.141 1 98.56 591 GLN B O 1
ATOM 11346 N N . SER B 1 592 ? 10.055 31.984 18.688 1 98.69 592 SER B N 1
ATOM 11347 C CA . SER B 1 592 ? 10.922 32.188 19.844 1 98.69 592 SER B CA 1
ATOM 11348 C C . SER B 1 592 ? 10.156 32 21.156 1 98.69 592 SER B C 1
ATOM 11350 O O . SER B 1 592 ? 10.758 31.891 22.219 1 98.69 592 SER B O 1
ATOM 11352 N N . TYR B 1 593 ? 8.812 31.891 21.078 1 98.75 593 TYR B N 1
ATOM 11353 C CA . TYR B 1 593 ? 8.031 31.75 22.297 1 98.75 593 TYR B CA 1
ATOM 11354 C C . TYR B 1 593 ? 7.09 30.547 22.219 1 98.75 593 TYR B C 1
ATOM 11356 O O . TYR B 1 593 ? 6.18 30.406 23.031 1 98.75 593 TYR B O 1
ATOM 11364 N N . LEU B 1 594 ? 7.316 29.688 21.234 1 98.69 594 LEU B N 1
ATOM 11365 C CA . LEU B 1 594 ? 6.504 28.484 21.094 1 98.69 594 LEU B CA 1
ATOM 11366 C C . LEU B 1 594 ? 7.242 27.25 21.641 1 98.69 594 LEU B C 1
ATOM 11368 O O . LEU B 1 594 ? 8.43 27.062 21.359 1 98.69 594 LEU B O 1
ATOM 11372 N N . ASP B 1 595 ? 6.613 26.5 22.453 1 97.94 595 ASP B N 1
ATOM 11373 C CA . ASP B 1 595 ? 7.23 25.266 22.922 1 97.94 595 ASP B CA 1
ATOM 11374 C C . ASP B 1 595 ? 7.141 24.156 21.859 1 97.94 595 ASP B C 1
ATOM 11376 O O . ASP B 1 595 ? 7.938 23.219 21.875 1 97.94 595 ASP B O 1
ATOM 11380 N N . ALA B 1 596 ? 6.059 24.172 21.016 1 97.69 596 ALA B N 1
ATOM 11381 C CA . ALA B 1 596 ? 6.062 23.359 19.812 1 97.69 596 ALA B CA 1
ATOM 11382 C C . ALA B 1 596 ? 6.645 24.141 18.625 1 97.69 596 ALA B C 1
ATOM 11384 O O . ALA B 1 596 ? 7.641 24.844 18.781 1 97.69 596 ALA B O 1
ATOM 11385 N N . SER B 1 597 ? 6.105 23.906 17.422 1 97.38 597 SER B N 1
ATOM 11386 C CA . SER B 1 597 ? 6.648 24.578 16.25 1 97.38 597 SER B CA 1
ATOM 11387 C C . SER B 1 597 ? 5.598 25.469 15.586 1 97.38 597 SER B C 1
ATOM 11389 O O . SER B 1 597 ? 4.512 25.656 16.125 1 97.38 597 SER B O 1
ATOM 11391 N N . CYS B 1 598 ? 6.07 26.094 14.539 1 95.31 598 CYS B N 1
ATOM 11392 C CA . CYS B 1 598 ? 5.27 27.094 13.852 1 95.31 598 CYS B CA 1
ATOM 11393 C C . CYS B 1 598 ? 5.043 26.719 12.398 1 95.31 598 CYS B C 1
ATOM 11395 O O . CYS B 1 598 ? 5.996 26.422 11.672 1 95.31 598 CYS B O 1
ATOM 11397 N N . SER B 1 599 ? 3.795 26.703 12.055 1 92.69 599 SER B N 1
ATOM 11398 C CA . SER B 1 599 ? 3.488 26.562 10.633 1 92.69 599 SER B CA 1
ATOM 11399 C C . SER B 1 599 ? 3.396 27.922 9.953 1 92.69 599 SER B C 1
ATOM 11401 O O . SER B 1 599 ? 2.455 28.688 10.195 1 92.69 599 SER B O 1
ATOM 11403 N N . LYS B 1 600 ? 4.301 28.234 9.188 1 94.69 600 LYS B N 1
ATOM 11404 C CA . LYS B 1 600 ? 4.391 29.484 8.43 1 94.69 600 LYS B CA 1
ATOM 11405 C C . LYS B 1 600 ? 5.074 29.266 7.086 1 94.69 600 LYS B C 1
ATOM 11407 O O . LYS B 1 600 ? 6.109 28.594 7.008 1 94.69 600 LYS B O 1
ATOM 11412 N N . THR B 1 601 ? 4.465 29.797 6.039 1 89.81 601 THR B N 1
ATOM 11413 C CA . THR B 1 601 ? 5.043 29.672 4.707 1 89.81 601 THR B CA 1
ATOM 11414 C C . THR B 1 601 ? 5.84 30.922 4.352 1 89.81 601 THR B C 1
ATOM 11416 O O . THR B 1 601 ? 5.387 32.031 4.586 1 89.81 601 THR B O 1
ATOM 11419 N N . ILE B 1 602 ? 7.004 30.734 3.922 1 96.5 602 ILE B N 1
ATOM 11420 C CA . ILE B 1 602 ? 7.762 31.844 3.334 1 96.5 602 ILE B CA 1
ATOM 11421 C C . ILE B 1 602 ? 7.363 32.031 1.871 1 96.5 602 ILE B C 1
ATOM 11423 O O . ILE B 1 602 ? 7.945 31.391 0.983 1 96.5 602 ILE B O 1
ATOM 11427 N N . ASN B 1 603 ? 6.441 32.938 1.633 1 91.62 603 ASN B N 1
ATOM 11428 C CA . ASN B 1 603 ? 5.957 33.188 0.276 1 91.62 603 ASN B CA 1
ATOM 11429 C C . ASN B 1 603 ? 6.949 34 -0.534 1 91.62 603 ASN B C 1
ATOM 11431 O O . ASN B 1 603 ? 7.535 34.969 -0.017 1 91.62 603 ASN B O 1
ATOM 11435 N N . MET B 1 604 ? 7.152 33.562 -1.686 1 92.19 604 MET B N 1
ATOM 11436 C CA . MET B 1 604 ? 8.07 34.219 -2.596 1 92.19 604 MET B CA 1
ATOM 11437 C C . MET B 1 604 ? 7.414 34.5 -3.945 1 92.19 604 MET B C 1
ATOM 11439 O O . MET B 1 604 ? 6.676 33.656 -4.457 1 92.19 604 MET B O 1
ATOM 11443 N N . PRO B 1 605 ? 7.605 35.688 -4.422 1 87.19 605 PRO B N 1
ATOM 11444 C CA . PRO B 1 605 ? 7.047 35.969 -5.746 1 87.19 605 PRO B CA 1
ATOM 11445 C C . PRO B 1 605 ? 7.68 35.125 -6.844 1 87.19 605 PRO B C 1
ATOM 11447 O O . PRO B 1 605 ? 8.758 34.562 -6.648 1 87.19 605 PRO B O 1
ATOM 11450 N N . LYS B 1 606 ? 7.094 35.031 -7.914 1 83.94 606 LYS B N 1
ATOM 11451 C CA . LYS B 1 606 ? 7.531 34.25 -9.062 1 83.94 606 LYS B CA 1
ATOM 11452 C C . LYS B 1 606 ? 8.93 34.656 -9.508 1 83.94 606 LYS B C 1
ATOM 11454 O O . LYS B 1 606 ? 9.711 33.844 -9.969 1 83.94 606 LYS B O 1
ATOM 11459 N N . SER B 1 607 ? 9.25 35.938 -9.328 1 89.88 607 SER B N 1
ATOM 11460 C CA . SER B 1 607 ? 10.508 36.5 -9.812 1 89.88 607 SER B CA 1
ATOM 11461 C C . SER B 1 607 ? 11.672 36.094 -8.914 1 89.88 607 SER B C 1
ATOM 11463 O O . SER B 1 607 ? 12.836 36.312 -9.266 1 89.88 607 SER B O 1
ATOM 11465 N N . SER B 1 608 ? 11.352 35.5 -7.762 1 93.12 608 SER B N 1
ATOM 11466 C CA . SER B 1 608 ? 12.422 35.094 -6.852 1 93.12 608 SER B CA 1
ATOM 11467 C C . SER B 1 608 ? 13.359 34.094 -7.52 1 93.12 608 SER B C 1
ATOM 11469 O O . SER B 1 608 ? 12.914 33.219 -8.266 1 93.12 608 SER B O 1
ATOM 11471 N N . THR B 1 609 ? 14.641 34.188 -7.254 1 94.75 609 THR B N 1
ATOM 11472 C CA . THR B 1 609 ? 15.664 33.344 -7.855 1 94.75 609 THR B CA 1
ATOM 11473 C C . THR B 1 609 ? 16.062 32.25 -6.891 1 94.75 609 THR B C 1
ATOM 11475 O O . THR B 1 609 ? 15.672 32.25 -5.727 1 94.75 609 THR B O 1
ATOM 11478 N N . ILE B 1 610 ? 16.828 31.344 -7.418 1 95.88 610 ILE B N 1
ATOM 11479 C CA . ILE B 1 610 ? 17.375 30.266 -6.609 1 95.88 610 ILE B CA 1
ATOM 11480 C C . ILE B 1 610 ? 18.25 30.859 -5.504 1 95.88 610 ILE B C 1
ATOM 11482 O O . ILE B 1 610 ? 18.266 30.344 -4.379 1 95.88 610 ILE B O 1
ATOM 11486 N N . GLU B 1 611 ? 18.953 31.891 -5.859 1 96.38 611 GLU B N 1
ATOM 11487 C CA . GLU B 1 611 ? 19.812 32.562 -4.895 1 96.38 611 GLU B CA 1
ATOM 11488 C C . GLU B 1 611 ? 19.016 33.156 -3.75 1 96.38 611 GLU B C 1
ATOM 11490 O O . GLU B 1 611 ? 19.469 33.188 -2.607 1 96.38 611 GLU B O 1
ATOM 11495 N N . ASP B 1 612 ? 17.844 33.656 -4.07 1 96.31 612 ASP B N 1
ATOM 11496 C CA . ASP B 1 612 ? 16.969 34.188 -3.033 1 96.31 612 ASP B CA 1
ATOM 11497 C C . ASP B 1 612 ? 16.547 33.094 -2.057 1 96.31 612 ASP B C 1
ATOM 11499 O O . ASP B 1 612 ? 16.5 33.312 -0.845 1 96.31 612 ASP B O 1
ATOM 11503 N N . VAL B 1 613 ? 16.203 31.969 -2.633 1 96.62 613 VAL B N 1
ATOM 11504 C CA . VAL B 1 613 ? 15.82 30.844 -1.8 1 96.62 613 VAL B CA 1
ATOM 11505 C C . VAL B 1 613 ? 17 30.406 -0.933 1 96.62 613 VAL B C 1
ATOM 11507 O O . VAL B 1 613 ? 16.828 30.125 0.255 1 96.62 613 VAL B O 1
ATOM 11510 N N . LYS B 1 614 ? 18.141 30.312 -1.529 1 97.19 614 LYS B N 1
ATOM 11511 C CA . LYS B 1 614 ? 19.344 29.922 -0.792 1 97.19 614 LYS B CA 1
ATOM 11512 C C . LYS B 1 614 ? 19.594 30.875 0.38 1 97.19 614 LYS B C 1
ATOM 11514 O O . LYS B 1 614 ? 19.953 30.422 1.476 1 97.19 614 LYS B O 1
ATOM 11519 N N . ALA B 1 615 ? 19.453 32.125 0.122 1 97.31 615 ALA B N 1
ATOM 11520 C CA . ALA B 1 615 ? 19.641 33.125 1.174 1 97.31 615 ALA B CA 1
ATOM 11521 C C . ALA B 1 615 ? 18.688 32.906 2.342 1 97.31 615 ALA B C 1
ATOM 11523 O O . ALA B 1 615 ? 19.078 33 3.506 1 97.31 615 ALA B O 1
ATOM 11524 N N . ILE B 1 616 ? 17.484 32.594 2.033 1 97.75 616 ILE B N 1
ATOM 11525 C CA . ILE B 1 616 ? 16.469 32.344 3.053 1 97.75 616 ILE B CA 1
ATOM 11526 C C . ILE B 1 616 ? 16.828 31.094 3.832 1 97.75 616 ILE B C 1
ATOM 11528 O O . ILE B 1 616 ? 16.766 31.062 5.062 1 97.75 61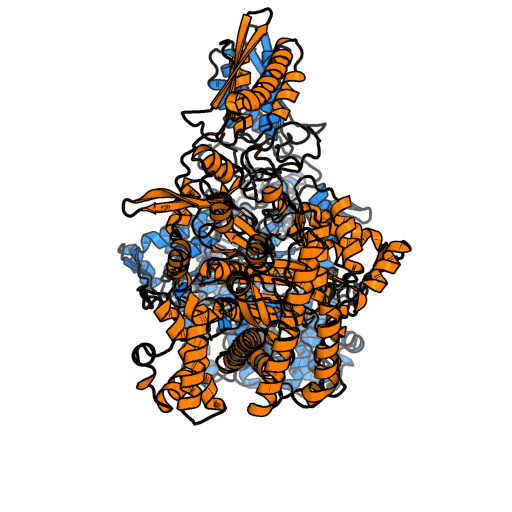6 ILE B O 1
ATOM 11532 N N . TYR B 1 617 ? 17.219 30 3.123 1 97.69 617 TYR B N 1
ATOM 11533 C CA . TYR B 1 617 ? 17.594 28.734 3.76 1 97.69 617 TYR B CA 1
ATOM 11534 C C . TYR B 1 617 ? 18.781 28.938 4.699 1 97.69 617 TYR B C 1
ATOM 11536 O O . TYR B 1 617 ? 18.781 28.406 5.812 1 97.69 617 TYR B O 1
ATOM 11544 N N . LEU B 1 618 ? 19.766 29.703 4.273 1 97.62 618 LEU B N 1
ATOM 11545 C CA . LEU B 1 618 ? 20.969 29.938 5.078 1 97.62 618 LEU B CA 1
ATOM 11546 C C . LEU B 1 618 ? 20.625 30.766 6.316 1 97.62 618 LEU B C 1
ATOM 11548 O O . LEU B 1 618 ? 21.094 30.469 7.414 1 97.62 618 LEU B O 1
ATOM 11552 N N . GLN B 1 619 ? 19.812 31.75 6.129 1 97.5 619 GLN B N 1
ATOM 11553 C CA . GLN B 1 619 ? 19.422 32.594 7.254 1 97.5 619 GLN B CA 1
ATOM 11554 C C . GLN B 1 619 ? 18.609 31.797 8.281 1 97.5 619 GLN B C 1
ATOM 11556 O O . GLN B 1 619 ? 18.719 32.031 9.484 1 97.5 619 GLN B O 1
ATOM 11561 N N . ALA B 1 620 ? 17.797 30.953 7.809 1 97.75 620 ALA B N 1
ATOM 11562 C CA . ALA B 1 620 ? 16.953 30.141 8.68 1 97.75 620 ALA B CA 1
ATOM 11563 C C . ALA B 1 620 ? 17.797 29.328 9.656 1 97.75 620 ALA B C 1
ATOM 11565 O O . ALA B 1 620 ? 17.375 29.062 10.789 1 97.75 620 ALA B O 1
ATOM 11566 N N . LEU B 1 621 ? 19 28.891 9.258 1 97.44 621 LEU B N 1
ATOM 11567 C CA . LEU B 1 621 ? 19.891 28.078 10.086 1 97.44 621 LEU B CA 1
ATOM 11568 C C . LEU B 1 621 ? 20.328 28.844 11.328 1 97.44 621 LEU B C 1
ATOM 11570 O O . LEU B 1 621 ? 20.719 28.234 12.328 1 97.44 621 LEU B O 1
ATOM 11574 N N . GLU B 1 622 ? 20.219 30.156 11.312 1 95.44 622 GLU B N 1
ATOM 11575 C CA . GLU B 1 622 ? 20.75 31 12.375 1 95.44 622 GLU B CA 1
ATOM 11576 C C . GLU B 1 622 ? 19.656 31.5 13.305 1 95.44 622 GLU B C 1
ATOM 11578 O O . GLU B 1 622 ? 19.938 32.062 14.367 1 95.44 622 GLU B O 1
ATOM 11583 N N . LEU B 1 623 ? 18.469 31.359 12.883 1 97.25 623 LEU B N 1
ATOM 11584 C CA . LEU B 1 623 ? 17.328 31.891 13.617 1 97.25 623 LEU B CA 1
ATOM 11585 C C . LEU B 1 623 ? 16.719 30.844 14.523 1 97.25 623 LEU B C 1
ATOM 11587 O O . LEU B 1 623 ? 17.109 29.672 14.477 1 97.25 623 LEU B O 1
ATOM 11591 N N . ASN B 1 624 ? 15.789 31.219 15.406 1 96.31 624 ASN B N 1
ATOM 11592 C CA . ASN B 1 624 ? 15.148 30.328 16.375 1 96.31 624 ASN B CA 1
ATOM 11593 C C . ASN B 1 624 ? 14.055 29.5 15.719 1 96.31 624 ASN B C 1
ATOM 11595 O O . ASN B 1 624 ? 13.008 29.25 16.312 1 96.31 624 ASN B O 1
ATOM 11599 N N . LEU B 1 625 ? 14.25 29.078 14.508 1 97.62 625 LEU B N 1
ATOM 11600 C CA . LEU B 1 625 ? 13.242 28.297 13.789 1 97.62 625 LEU B CA 1
ATOM 11601 C C . LEU B 1 625 ? 13.398 26.812 14.062 1 97.62 625 LEU B C 1
ATOM 11603 O O . LEU B 1 625 ? 14.5 26.328 14.32 1 97.62 625 LEU B O 1
ATOM 11607 N N . LYS B 1 626 ? 12.312 26.094 14.062 1 97.88 626 LYS B N 1
ATOM 11608 C CA . LYS B 1 626 ? 12.328 24.641 14.188 1 97.88 626 LYS B CA 1
ATOM 11609 C C . LYS B 1 626 ? 12.016 23.969 12.859 1 97.88 626 LYS B C 1
ATOM 11611 O O . LYS B 1 626 ? 12.086 22.75 12.742 1 97.88 626 LYS B O 1
ATOM 11616 N N . GLY B 1 627 ? 11.664 24.734 11.852 1 95.88 627 GLY B N 1
ATOM 11617 C CA . GLY B 1 627 ? 11.422 24.281 10.484 1 95.88 627 GLY B CA 1
ATOM 11618 C C . GLY B 1 627 ? 11.195 25.422 9.516 1 95.88 627 GLY B C 1
ATOM 11619 O O . GLY B 1 627 ? 11.086 26.594 9.922 1 95.88 627 GLY B O 1
ATOM 11620 N N . LEU B 1 628 ? 11.195 25.047 8.25 1 94.75 628 LEU B N 1
ATOM 11621 C CA . LEU B 1 628 ? 11.047 26.047 7.195 1 94.75 628 LEU B CA 1
ATOM 11622 C C . LEU B 1 628 ? 10.383 25.438 5.961 1 94.75 628 LEU B C 1
ATOM 11624 O O . LEU B 1 628 ? 10.703 24.312 5.566 1 94.75 628 LEU B O 1
ATOM 11628 N N . THR B 1 629 ? 9.445 26.094 5.43 1 91.62 629 THR B N 1
ATOM 11629 C CA . THR B 1 629 ? 8.852 25.781 4.137 1 91.62 629 THR B CA 1
ATOM 11630 C C . THR B 1 629 ? 8.711 27.031 3.277 1 91.62 629 THR B C 1
ATOM 11632 O O . THR B 1 629 ? 8.328 28.094 3.775 1 91.62 629 THR B O 1
ATOM 11635 N N . ILE B 1 630 ? 9.031 26.922 2.029 1 92.19 630 ILE B N 1
ATOM 11636 C CA . ILE B 1 630 ? 8.867 28.047 1.13 1 92.19 630 ILE B CA 1
ATOM 11637 C C . ILE B 1 630 ? 7.828 27.719 0.064 1 92.19 630 ILE B C 1
ATOM 11639 O O . ILE B 1 630 ? 7.543 26.547 -0.197 1 92.19 630 ILE B O 1
ATOM 11643 N N . TYR B 1 631 ? 7.246 28.734 -0.435 1 86.75 631 TYR B N 1
ATOM 11644 C CA . TYR B 1 631 ? 6.387 28.656 -1.609 1 86.75 631 TYR B CA 1
ATOM 11645 C C . TYR B 1 631 ? 6.668 29.797 -2.576 1 86.75 631 TYR B C 1
ATOM 11647 O O . TYR B 1 631 ? 6.512 30.969 -2.225 1 86.75 631 TYR B O 1
ATOM 11655 N N . ARG B 1 632 ? 7.133 29.422 -3.664 1 85.5 632 ARG B N 1
ATOM 11656 C CA . ARG B 1 632 ? 7.332 30.391 -4.73 1 85.5 632 ARG B CA 1
ATOM 11657 C C . ARG B 1 632 ? 6.184 30.359 -5.734 1 85.5 632 ARG B C 1
ATOM 11659 O O . ARG B 1 632 ? 5.801 29.281 -6.203 1 85.5 632 ARG B O 1
ATOM 11666 N N . ASP B 1 633 ? 5.723 31.531 -6.035 1 75.88 633 ASP B N 1
ATOM 11667 C CA . ASP B 1 633 ? 4.645 31.609 -7.02 1 75.88 633 ASP B CA 1
ATOM 11668 C C . ASP B 1 633 ? 5.062 30.953 -8.336 1 75.88 633 ASP B C 1
ATOM 11670 O O . ASP B 1 633 ? 6.082 31.328 -8.922 1 75.88 633 ASP B O 1
ATOM 11674 N N . GLY B 1 634 ? 4.383 29.969 -8.789 1 62.75 634 GLY B N 1
ATOM 11675 C CA . GLY B 1 634 ? 4.699 29.234 -10.008 1 62.75 634 GLY B CA 1
ATOM 11676 C C . GLY B 1 634 ? 5.395 27.906 -9.742 1 62.75 634 GLY B C 1
ATOM 11677 O O . GLY B 1 634 ? 5.645 27.141 -10.68 1 62.75 634 GLY B O 1
ATOM 11678 N N . SER B 1 635 ? 5.977 27.781 -8.625 1 54.16 635 SER B N 1
ATOM 11679 C CA . SER B 1 635 ? 6.684 26.531 -8.32 1 54.16 635 SER B CA 1
ATOM 11680 C C . SER B 1 635 ? 5.73 25.344 -8.297 1 54.16 635 SER B C 1
ATOM 11682 O O . SER B 1 635 ? 6.148 24.203 -8.516 1 54.16 635 SER B O 1
ATOM 11684 N N . LEU B 1 636 ? 4.711 25.484 -7.699 1 47.22 636 LEU B N 1
ATOM 11685 C CA . LEU B 1 636 ? 3.719 24.422 -7.797 1 47.22 636 LEU B CA 1
ATOM 11686 C C . LEU B 1 636 ? 2.943 24.531 -9.109 1 47.22 636 LEU B C 1
ATOM 11688 O O . LEU B 1 636 ? 2.527 25.609 -9.508 1 47.22 636 LEU B O 1
ATOM 11692 N N . GLU B 1 637 ? 3.324 23.734 -10.125 1 38.53 637 GLU B N 1
ATOM 11693 C CA . GLU B 1 637 ? 2.594 23.844 -11.383 1 38.53 637 GLU B CA 1
ATOM 11694 C C . GLU B 1 637 ? 1.124 24.172 -11.141 1 38.53 637 GLU B C 1
ATOM 11696 O O . GLU B 1 637 ? 0.297 24.031 -12.047 1 38.53 637 GLU B O 1
ATOM 11701 N N . THR B 1 638 ? 0.801 24.562 -9.914 1 33.94 638 THR B N 1
ATOM 11702 C CA . THR B 1 638 ? -0.576 24.984 -9.68 1 33.94 638 THR B CA 1
ATOM 11703 C C . THR B 1 638 ? -0.714 26.484 -9.867 1 33.94 638 THR B C 1
ATOM 11705 O O . THR B 1 638 ? 0.111 27.266 -9.367 1 33.94 638 THR B O 1
ATOM 11708 N N . GLN B 1 639 ? -1.12 26.969 -11.039 1 30.16 639 GLN B N 1
ATOM 11709 C CA . GLN B 1 639 ? -1.308 28.406 -11.18 1 30.16 639 GLN B CA 1
ATOM 11710 C C . GLN B 1 639 ? -2.008 28.984 -9.953 1 30.16 639 GLN B C 1
ATOM 11712 O O . GLN B 1 639 ? -3.115 28.578 -9.609 1 30.16 639 GLN B O 1
ATOM 11717 N N . VAL B 1 640 ? -1.351 29.547 -8.938 1 31.03 640 VAL B N 1
ATOM 11718 C CA . VAL B 1 640 ? -1.884 30.469 -7.938 1 31.03 640 VAL B CA 1
ATOM 11719 C C . VAL B 1 640 ? -2.848 31.453 -8.602 1 31.03 640 VAL B C 1
ATOM 11721 O O . VAL B 1 640 ? -2.744 31.719 -9.797 1 31.03 640 VAL B O 1
ATOM 11724 N N . LEU B 1 641 ? -3.816 31.906 -7.848 1 30.84 641 LEU B N 1
ATOM 11725 C CA . LEU B 1 641 ? -4.723 33 -8.195 1 30.84 641 LEU B CA 1
ATOM 11726 C C . LEU B 1 641 ? -3.943 34.219 -8.695 1 30.84 641 LEU B C 1
ATOM 11728 O O . LEU B 1 641 ? -3.084 34.75 -7.988 1 30.84 641 LEU B O 1
ATOM 11732 N N . THR B 1 642 ? -3.441 34.188 -10.062 1 28.05 642 THR B N 1
ATOM 11733 C CA . THR B 1 642 ? -2.768 35.344 -10.633 1 28.05 642 THR B CA 1
ATOM 11734 C C . THR B 1 642 ? -3.664 36.594 -10.562 1 28.05 642 THR B C 1
ATOM 11736 O O . THR B 1 642 ? -4.879 36.5 -10.766 1 28.05 642 THR B O 1
ATOM 11739 N N . SER B 1 643 ? -3.188 37.562 -9.805 1 27.25 643 SER B N 1
ATOM 11740 C CA . SER B 1 643 ? -3.705 38.906 -10.047 1 27.25 643 SER B CA 1
ATOM 11741 C C . SER B 1 643 ? -3.854 39.156 -11.539 1 27.25 643 SER B C 1
ATOM 11743 O O . SER B 1 643 ? -3.139 38.562 -12.359 1 27.25 643 SER B O 1
ATOM 11745 N N . SER B 1 644 ? -4.934 39.75 -11.984 1 24.92 644 SER B N 1
ATOM 11746 C CA . SER B 1 644 ? -5.266 40.062 -13.367 1 24.92 644 SER B CA 1
ATOM 11747 C C . SER B 1 644 ? -4.109 40.781 -14.07 1 24.92 644 SER B C 1
ATOM 11749 O O . SER B 1 644 ? -3.965 40.688 -15.289 1 24.92 644 SER B O 1
ATOM 11751 N N . SER B 1 645 ? -3.346 41.812 -13.523 1 25.16 645 SER B N 1
ATOM 11752 C CA . SER B 1 645 ? -2.75 42.844 -14.359 1 25.16 645 SER B CA 1
ATOM 11753 C C . SER B 1 645 ? -1.364 42.438 -14.852 1 25.16 645 SER B C 1
ATOM 11755 O O . SER B 1 645 ? -0.664 43.219 -15.484 1 25.16 645 SER B O 1
ATOM 11757 N N . GLN B 1 646 ? -0.593 41.625 -14.305 1 24.61 646 GLN B N 1
ATOM 11758 C CA . GLN B 1 646 ? 0.809 41.906 -14.594 1 24.61 646 GLN B CA 1
ATOM 11759 C C . GLN B 1 646 ? 1.114 41.75 -16.078 1 24.61 646 GLN B C 1
ATOM 11761 O O . GLN B 1 646 ? 0.622 40.812 -16.719 1 24.61 646 GLN B O 1
ATOM 11766 N N . GLU B 1 647 ? 1.791 42.906 -16.609 1 22.92 647 GLU B N 1
ATOM 11767 C CA . GLU B 1 647 ? 2.461 43.25 -17.859 1 22.92 647 GLU B CA 1
ATOM 11768 C C . GLU B 1 647 ? 3.451 42.156 -18.281 1 22.92 647 GLU B C 1
ATOM 11770 O O . GLU B 1 647 ? 4.105 41.562 -17.422 1 22.92 647 GLU B O 1
ATOM 11775 N N . GLU B 1 648 ? 3.449 41.844 -19.562 1 23.94 648 GLU B N 1
ATOM 11776 C CA . GLU B 1 648 ? 4.016 40.938 -20.547 1 23.94 648 GLU B CA 1
ATOM 11777 C C . GLU B 1 648 ? 5.539 41.031 -20.609 1 23.94 648 GLU B C 1
ATOM 11779 O O . GLU B 1 648 ? 6.184 40.438 -21.453 1 23.94 648 GLU B O 1
ATOM 11784 N N . LYS B 1 649 ? 6.211 42.156 -20.047 1 23.41 649 LYS B N 1
ATOM 11785 C CA . LYS B 1 649 ? 7.418 42.312 -20.859 1 23.41 649 LYS B CA 1
ATOM 11786 C C . LYS B 1 649 ? 8.32 41.062 -20.734 1 23.41 649 LYS B C 1
ATOM 11788 O O . LYS B 1 649 ? 8.922 40.656 -21.719 1 23.41 649 LYS B O 1
ATOM 11793 N N . GLU B 1 650 ? 9.164 41.062 -19.703 1 22.17 650 GLU B N 1
ATOM 11794 C CA . GLU B 1 650 ? 10.547 40.625 -19.859 1 22.17 650 GLU B CA 1
ATOM 11795 C C . GLU B 1 650 ? 10.625 39.125 -20.109 1 22.17 650 GLU B C 1
ATOM 11797 O O . GLU B 1 650 ? 9.914 38.344 -19.469 1 22.17 650 GLU B O 1
ATOM 11802 N N . THR B 1 651 ? 11.297 38.656 -21.266 1 22.83 651 THR B N 1
ATOM 11803 C CA . THR B 1 651 ? 11.648 37.562 -22.156 1 22.83 651 THR B CA 1
ATOM 11804 C C . THR B 1 651 ? 12.367 36.469 -21.391 1 22.83 651 THR B C 1
ATOM 11806 O O . THR B 1 651 ? 12.867 35.5 -21.984 1 22.83 651 THR B O 1
ATOM 11809 N N . SER B 1 652 ? 12.789 36.656 -20.172 1 21.81 652 SER B N 1
ATOM 11810 C CA . SER B 1 652 ? 13.859 35.688 -19.891 1 21.81 652 SER B CA 1
ATOM 11811 C C . SER B 1 652 ? 13.375 34.25 -20 1 21.81 652 SER B C 1
ATOM 11813 O O . SER B 1 652 ? 12.195 33.969 -19.766 1 21.81 652 SER B O 1
ATOM 11815 N N . GLU B 1 653 ? 14.227 33.312 -20.688 1 22.64 653 GLU B N 1
ATOM 11816 C CA . GLU B 1 653 ? 14.391 32 -21.312 1 22.64 653 GLU B CA 1
ATOM 11817 C C . GLU B 1 653 ? 14.031 30.875 -20.344 1 22.64 653 GLU B C 1
ATOM 11819 O O . GLU B 1 653 ? 14.109 29.688 -20.703 1 22.64 653 GLU B O 1
ATOM 11824 N N . THR B 1 654 ? 14.125 31.109 -19.078 1 22.48 654 THR B N 1
ATOM 11825 C CA . THR B 1 654 ? 14.234 29.797 -18.453 1 22.48 654 THR B CA 1
ATOM 11826 C C . THR B 1 654 ? 12.914 29.047 -18.562 1 22.48 654 THR B C 1
ATOM 11828 O O . THR B 1 654 ? 11.891 29.5 -18.047 1 22.48 654 THR B O 1
ATOM 11831 N N . GLN B 1 655 ? 12.758 28.297 -19.766 1 24.03 655 GLN B N 1
ATOM 11832 C CA . GLN B 1 655 ? 11.812 27.375 -20.406 1 24.03 655 GLN B CA 1
ATOM 11833 C C . GLN B 1 655 ? 11.352 26.297 -19.438 1 24.03 655 GLN B C 1
ATOM 11835 O O . GLN B 1 655 ? 12.086 25.359 -19.141 1 24.03 655 GLN B O 1
ATOM 11840 N N . GLY B 1 656 ? 10.836 26.734 -18.406 1 22.58 656 GLY B N 1
ATOM 11841 C CA . GLY B 1 656 ? 10.344 25.625 -17.594 1 22.58 656 GLY B CA 1
ATOM 11842 C C . GLY B 1 656 ? 9.391 24.719 -18.328 1 22.58 656 GLY B C 1
ATOM 11843 O O . GLY B 1 656 ? 8.594 25.172 -19.156 1 22.58 656 GLY B O 1
ATOM 11844 N N . LYS B 1 657 ? 9.766 23.344 -18.391 1 25.33 657 LYS B N 1
ATOM 11845 C CA . LYS B 1 657 ? 9.281 22.156 -19.094 1 25.33 657 LYS B CA 1
ATOM 11846 C C . LYS B 1 657 ? 7.785 21.953 -18.875 1 25.33 657 LYS B C 1
ATOM 11848 O O . LYS B 1 657 ? 7.34 21.75 -17.75 1 25.33 657 LYS B O 1
ATOM 11853 N N . SER B 1 658 ? 6.996 22.719 -19.656 1 22.64 658 SER B N 1
ATOM 11854 C CA . SER B 1 658 ? 5.559 22.469 -19.656 1 22.64 658 SER B CA 1
ATOM 11855 C C . SER B 1 658 ? 5.234 21.062 -20.156 1 22.64 658 SER B C 1
ATOM 11857 O O . SER B 1 658 ? 5.684 20.672 -21.234 1 22.64 658 SER B O 1
ATOM 11859 N N . VAL B 1 659 ? 5.203 20.062 -19.359 1 22.66 659 VAL B N 1
ATOM 11860 C CA . VAL B 1 659 ? 4.953 18.656 -19.672 1 22.66 659 VAL B CA 1
ATOM 11861 C C . VAL B 1 659 ? 3.51 18.484 -20.125 1 22.66 659 VAL B C 1
ATOM 11863 O O . VAL B 1 659 ? 2.572 18.797 -19.391 1 22.66 659 VAL B O 1
ATOM 11866 N N . THR B 1 660 ? 3.246 18.656 -21.469 1 23.64 660 THR B N 1
ATOM 11867 C CA . THR B 1 660 ? 1.938 18.469 -22.078 1 23.64 660 THR B CA 1
ATOM 11868 C C . THR B 1 660 ? 1.631 16.969 -22.219 1 23.64 660 THR B C 1
ATOM 11870 O O . THR B 1 660 ? 2.447 16.219 -22.75 1 23.64 660 THR B O 1
ATOM 11873 N N . PHE B 1 661 ? 0.721 16.469 -21.484 1 23.25 661 PHE B N 1
ATOM 11874 C CA . PHE B 1 661 ? 0.263 15.086 -21.469 1 23.25 661 PHE B CA 1
ATOM 11875 C C . PHE B 1 661 ? -0.685 14.812 -22.641 1 23.25 661 PHE B C 1
ATOM 11877 O O . PHE B 1 661 ? -1.573 15.625 -22.922 1 23.25 661 PHE B O 1
ATOM 11884 N N . PHE B 1 662 ? -0.205 14.227 -23.781 1 24.52 662 PHE B N 1
ATOM 11885 C CA . PHE B 1 662 ? -0.95 13.891 -24.984 1 24.52 662 PHE B CA 1
ATOM 11886 C C . PHE B 1 662 ? -1.858 12.688 -24.75 1 24.52 662 PHE B C 1
ATOM 11888 O O . PHE B 1 662 ? -1.495 11.766 -24.016 1 24.52 662 PHE B O 1
ATOM 11895 N N . VAL B 1 663 ? -3.133 12.844 -24.875 1 23.52 663 VAL B N 1
ATOM 11896 C CA . VAL B 1 663 ? -4.176 11.828 -24.797 1 23.52 663 VAL B CA 1
ATOM 11897 C C . VAL B 1 663 ? -4.234 11.047 -26.109 1 23.52 663 VAL B C 1
ATOM 11899 O O . VAL B 1 663 ? -4.441 11.633 -27.188 1 23.52 663 VAL B O 1
ATOM 11902 N N . LEU B 1 664 ? -3.607 9.891 -26.266 1 25.97 664 LEU B N 1
ATOM 11903 C CA . LEU B 1 664 ? -3.652 9.016 -27.438 1 25.97 664 LEU B CA 1
ATOM 11904 C C . LEU B 1 664 ? -4.984 8.273 -27.516 1 25.97 664 LEU B C 1
ATOM 11906 O O . LEU B 1 664 ? -5.57 7.941 -26.469 1 25.97 664 LEU B O 1
ATOM 11910 N N . ASP B 1 665 ? -5.715 8.375 -28.688 1 27.72 665 ASP B N 1
ATOM 11911 C CA . ASP B 1 665 ? -6.996 7.703 -28.859 1 27.72 665 ASP B CA 1
ATOM 11912 C C . ASP B 1 665 ? -6.828 6.188 -28.844 1 27.72 665 ASP B C 1
ATOM 11914 O O . ASP B 1 665 ? -5.707 5.684 -28.766 1 27.72 665 ASP B O 1
ATOM 11918 N N . GLU B 1 666 ? -7.891 5.418 -29.047 1 27.31 666 GLU B N 1
ATOM 11919 C CA . GLU B 1 666 ? -7.984 3.967 -28.922 1 27.31 666 GLU B CA 1
ATOM 11920 C C . GLU B 1 666 ? -6.902 3.27 -29.75 1 27.31 666 GLU B C 1
ATOM 11922 O O . GLU B 1 666 ? -6.469 2.168 -29.406 1 27.31 666 GLU B O 1
ATOM 11927 N N . LYS B 1 667 ? -6.637 3.613 -31.062 1 30.45 667 LYS B N 1
ATOM 11928 C CA . LYS B 1 667 ? -5.711 3.076 -32.062 1 30.45 667 LYS B CA 1
ATOM 11929 C C . LYS B 1 667 ? -4.32 3.688 -31.906 1 30.45 667 LYS B C 1
ATOM 11931 O O . LYS B 1 667 ? -3.52 3.664 -32.844 1 30.45 667 LYS B O 1
ATOM 11936 N N . HIS B 1 668 ? -4.012 4.129 -30.828 1 30.16 668 HIS B N 1
ATOM 11937 C CA . HIS B 1 668 ? -2.742 4.672 -30.359 1 30.16 668 HIS B CA 1
ATOM 11938 C C . HIS B 1 668 ? -2.211 5.734 -31.312 1 30.16 668 HIS B C 1
ATOM 11940 O O . HIS B 1 668 ? -0.996 5.883 -31.469 1 30.16 668 HIS B O 1
ATOM 11946 N N . LYS B 1 669 ? -2.838 5.992 -32.375 1 29.83 669 LYS B N 1
ATOM 11947 C CA . LYS B 1 669 ? -2.596 7.125 -33.281 1 29.83 669 LYS B CA 1
ATOM 11948 C C . LYS B 1 669 ? -3.137 8.422 -32.688 1 29.83 669 LYS B C 1
ATOM 11950 O O . LYS B 1 669 ? -4.156 8.414 -31.984 1 29.83 669 LYS B O 1
ATOM 11955 N N . LEU B 1 670 ? -2.389 9.266 -32.5 1 30.84 670 LEU B N 1
ATOM 11956 C CA . LEU B 1 670 ? -2.791 10.602 -32.062 1 30.84 670 LEU B CA 1
ATOM 11957 C C . LEU B 1 670 ? -3.814 11.188 -33.031 1 30.84 670 LEU B C 1
ATOM 11959 O O . LEU B 1 670 ? -3.57 11.258 -34.25 1 30.84 670 LEU B O 1
ATOM 11963 N N . ARG B 1 671 ? -5.113 10.836 -32.906 1 33.12 671 ARG B N 1
ATOM 11964 C CA . ARG B 1 671 ? -6.012 11.609 -33.75 1 33.12 671 ARG B CA 1
ATOM 11965 C C . ARG B 1 671 ? -5.93 13.094 -33.438 1 33.12 671 ARG B C 1
ATOM 11967 O O . ARG B 1 671 ? -5.77 13.484 -32.281 1 33.12 671 ARG B O 1
ATOM 11974 N N . ALA B 1 672 ? -5.801 13.75 -34.469 1 40 672 ALA B N 1
ATOM 11975 C CA . ALA B 1 672 ? -5.789 15.203 -34.312 1 40 672 ALA B CA 1
ATOM 11976 C C . ALA B 1 672 ? -6.961 15.672 -33.438 1 40 672 ALA B C 1
ATOM 11978 O O . ALA B 1 672 ? -8.07 15.156 -33.562 1 40 672 ALA B O 1
ATOM 11979 N N . ARG B 1 673 ? -6.816 16.203 -32.312 1 41.03 673 ARG B N 1
ATOM 11980 C CA . ARG B 1 673 ? -7.887 16.781 -31.516 1 41.03 673 ARG B CA 1
ATOM 11981 C C . ARG B 1 673 ? -8.984 17.359 -32.375 1 41.03 673 ARG B C 1
ATOM 11983 O O . ARG B 1 673 ? -8.711 17.938 -33.438 1 41.03 673 ARG B O 1
ATOM 11990 N N . PRO B 1 674 ? -10.172 16.922 -32.156 1 43.06 674 PRO B N 1
ATOM 11991 C CA . PRO B 1 674 ? -11.219 17.516 -32.969 1 43.06 674 PRO B CA 1
ATOM 11992 C C . PRO B 1 674 ? -11.18 19.031 -32.969 1 43.06 674 PRO B C 1
ATOM 11994 O O . PRO B 1 674 ? -10.812 19.641 -31.969 1 43.06 674 PRO B O 1
ATOM 11997 N N . ARG B 1 675 ? -11.352 19.609 -34.094 1 50.47 675 ARG B N 1
ATOM 11998 C CA . ARG B 1 675 ? -11.414 21.047 -34.312 1 50.47 675 ARG B CA 1
ATOM 11999 C C . ARG B 1 675 ? -12.742 21.625 -33.812 1 50.47 675 ARG B C 1
ATOM 12001 O O . ARG B 1 675 ? -13.812 21.156 -34.219 1 50.47 675 ARG B O 1
ATOM 12008 N N . LYS B 1 676 ? -12.766 22.375 -32.875 1 50.62 676 LYS B N 1
ATOM 12009 C CA . LYS B 1 676 ? -13.969 23.125 -32.5 1 50.62 676 LYS B CA 1
ATOM 12010 C C . LYS B 1 676 ? -14.531 23.875 -33.719 1 50.62 676 LYS B C 1
ATOM 12012 O O . LYS B 1 676 ? -13.789 24.234 -34.625 1 50.62 676 LYS B O 1
ATOM 12017 N N . GLU B 1 677 ? -15.758 24 -33.625 1 52.09 677 GLU B N 1
ATOM 12018 C CA . GLU B 1 677 ? -16.406 24.719 -34.719 1 52.09 677 GLU B CA 1
ATOM 12019 C C . GLU B 1 677 ? -15.961 26.172 -34.75 1 52.09 677 GLU B C 1
ATOM 12021 O O . GLU B 1 677 ? -15.812 26.75 -35.844 1 52.09 677 GLU B O 1
ATOM 12026 N N . THR B 1 678 ? -15.766 26.719 -33.469 1 54.12 678 THR B N 1
ATOM 12027 C CA . THR B 1 678 ? -15.312 28.094 -33.375 1 54.12 678 THR B CA 1
ATOM 12028 C C . THR B 1 678 ? -13.953 28.188 -32.719 1 54.12 678 THR B C 1
ATOM 12030 O O . THR B 1 678 ? -13.742 27.609 -31.641 1 54.12 678 THR B O 1
ATOM 12033 N N . LEU B 1 679 ? -12.945 28.672 -33.438 1 61.03 679 LEU B N 1
ATOM 12034 C CA . LEU B 1 679 ? -11.586 28.859 -32.938 1 61.03 679 LEU B CA 1
ATOM 12035 C C . LEU B 1 679 ? -11.164 30.312 -33 1 61.03 679 LEU B C 1
ATOM 12037 O O . LEU B 1 679 ? -11.578 31.047 -33.906 1 61.03 679 LEU B O 1
ATOM 12041 N N . ARG B 1 680 ? -10.391 30.797 -32.031 1 66.5 680 ARG B N 1
ATOM 12042 C CA . ARG B 1 680 ? -9.672 32.062 -32.156 1 66.5 680 ARG B CA 1
ATOM 12043 C C . ARG B 1 680 ? -8.547 31.922 -33.188 1 66.5 680 ARG B C 1
ATOM 12045 O O . ARG B 1 680 ? -7.809 30.938 -33.188 1 66.5 680 ARG B O 1
ATOM 12052 N N . SER B 1 681 ? -8.664 32.969 -34 1 68.5 681 SER B N 1
ATOM 12053 C CA . SER B 1 681 ? -7.66 32.844 -35.031 1 68.5 681 SER B CA 1
ATOM 12054 C C . SER B 1 681 ? -6.949 34.188 -35.281 1 68.5 681 SER B C 1
ATOM 12056 O O . SER B 1 681 ? -7.48 35.25 -34.938 1 68.5 681 SER B O 1
ATOM 12058 N N . VAL B 1 682 ? -5.742 34.125 -35.562 1 73 682 VAL B N 1
ATOM 12059 C CA . VAL B 1 682 ? -4.965 35.25 -36.062 1 73 682 VAL B CA 1
ATOM 12060 C C . VAL B 1 682 ? -4.621 35.062 -37.531 1 73 682 VAL B C 1
ATOM 12062 O O . VAL B 1 682 ? -4.133 34 -37.938 1 73 682 VAL B O 1
ATOM 12065 N N . THR B 1 683 ? -5.086 36.062 -38.312 1 72.5 683 THR B N 1
ATOM 12066 C CA . THR B 1 683 ? -4.793 36 -39.719 1 72.5 683 THR B CA 1
ATOM 12067 C C . THR B 1 683 ? -3.764 37.062 -40.125 1 72.5 683 THR B C 1
ATOM 12069 O O . THR B 1 683 ? -3.896 38.219 -39.75 1 72.5 683 THR B O 1
ATOM 12072 N N . ARG B 1 684 ? -2.814 36.688 -40.656 1 76.31 684 ARG B N 1
ATOM 12073 C CA . ARG B 1 684 ? -1.804 37.625 -41.156 1 76.31 684 ARG B CA 1
ATOM 12074 C C . ARG B 1 684 ? -1.684 37.531 -42.656 1 76.31 684 ARG B C 1
ATOM 12076 O O . ARG B 1 684 ? -1.863 36.469 -43.25 1 76.31 684 ARG B O 1
ATOM 12083 N N . LYS B 1 685 ? -1.462 38.656 -43.125 1 72.62 685 LYS B N 1
ATOM 12084 C CA . LYS B 1 685 ? -1.266 38.75 -44.594 1 72.62 685 LYS B CA 1
ATOM 12085 C C . LYS B 1 685 ? 0.202 38.562 -44.938 1 72.62 685 LYS B C 1
ATOM 12087 O O . LYS B 1 685 ? 1.084 39.188 -44.375 1 72.62 685 LYS B O 1
ATOM 12092 N N . PHE B 1 686 ? 0.502 37.562 -45.781 1 77.19 686 PHE B N 1
ATOM 12093 C CA . PHE B 1 686 ? 1.83 37.281 -46.344 1 77.19 686 PHE B CA 1
ATOM 12094 C C . PHE B 1 686 ? 1.895 37.594 -47.812 1 77.19 686 PHE B C 1
ATOM 12096 O O . PHE B 1 686 ? 1.237 36.938 -48.625 1 77.19 686 PHE B O 1
ATOM 12103 N N . LYS B 1 687 ? 2.543 38.656 -48.062 1 73.5 687 LYS B N 1
ATOM 12104 C CA . LYS B 1 687 ? 2.725 39.062 -49.469 1 73.5 687 LYS B CA 1
ATOM 12105 C C . LYS B 1 687 ? 3.973 38.438 -50.062 1 73.5 687 LYS B C 1
ATOM 12107 O O . LYS B 1 687 ? 5.062 38.531 -49.5 1 73.5 687 LYS B O 1
ATOM 12112 N N . HIS B 1 688 ? 3.785 37.562 -51.094 1 73.25 688 HIS B N 1
ATOM 12113 C CA . HIS B 1 688 ? 4.875 36.906 -51.812 1 73.25 688 HIS B CA 1
ATOM 12114 C C . HIS B 1 688 ? 4.824 37.281 -53.281 1 73.25 688 HIS B C 1
ATOM 12116 O O . HIS B 1 688 ? 3.816 37.781 -53.781 1 73.25 688 HIS B O 1
ATOM 12122 N N . ASP B 1 689 ? 5.875 37.125 -54.031 1 67.38 689 ASP B N 1
ATOM 12123 C CA . ASP B 1 689 ? 5.973 37.5 -55.438 1 67.38 689 ASP B CA 1
ATOM 12124 C C . ASP B 1 689 ? 4.816 36.906 -56.25 1 67.38 689 ASP B C 1
ATOM 12126 O O . ASP B 1 689 ? 4.367 37.531 -57.25 1 67.38 689 ASP B O 1
ATOM 12130 N N . THR B 1 690 ? 4.266 35.75 -55.844 1 62.16 690 THR B N 1
ATOM 12131 C CA . THR B 1 690 ? 3.25 35.094 -56.656 1 62.16 690 THR B CA 1
ATOM 12132 C C . THR B 1 690 ? 1.849 35.469 -56.156 1 62.16 690 THR B C 1
ATOM 12134 O O . THR B 1 690 ? 0.856 35.094 -56.812 1 62.16 690 THR B O 1
ATOM 12137 N N . GLY B 1 691 ? 1.71 36.188 -55.062 1 65.62 691 GLY B N 1
ATOM 12138 C CA . GLY B 1 691 ? 0.402 36.594 -54.594 1 65.62 691 GLY B CA 1
ATOM 12139 C C . GLY B 1 691 ? 0.343 36.781 -53.094 1 65.62 691 GLY B C 1
ATOM 12140 O O . GLY B 1 691 ? 1.369 36.719 -52.406 1 65.62 691 GLY B O 1
ATOM 12141 N N . THR B 1 692 ? -0.867 37.219 -52.688 1 67.81 692 THR B N 1
ATOM 12142 C CA . THR B 1 692 ? -1.096 37.438 -51.25 1 67.81 692 THR B CA 1
ATOM 12143 C C . THR B 1 692 ? -1.712 36.188 -50.625 1 67.81 692 THR B C 1
ATOM 12145 O O . THR B 1 692 ? -2.67 35.625 -51.156 1 67.81 692 THR B O 1
ATOM 12148 N N . VAL B 1 693 ? -0.992 35.688 -49.594 1 74.44 693 VAL B N 1
ATOM 12149 C CA . VAL B 1 693 ? -1.513 34.531 -48.844 1 74.44 693 VAL B CA 1
ATOM 12150 C C . VAL B 1 693 ? -1.91 34.969 -47.438 1 74.44 693 VAL B C 1
ATOM 12152 O O . VAL B 1 693 ? -1.161 35.688 -46.781 1 74.44 693 VAL B O 1
ATOM 12155 N N . TYR B 1 694 ? -3.197 34.656 -47.156 1 70.56 694 TYR B N 1
ATOM 12156 C CA . TYR B 1 694 ? -3.6 34.844 -45.75 1 70.56 694 TYR B CA 1
ATOM 12157 C C . TYR B 1 694 ? -3.287 33.625 -44.906 1 70.56 694 TYR B C 1
ATOM 12159 O O . TYR B 1 694 ? -3.709 32.5 -45.25 1 70.56 694 TYR B O 1
ATOM 12167 N N . VAL B 1 695 ? -2.393 33.844 -43.938 1 76.75 695 VAL B N 1
ATOM 12168 C CA . VAL B 1 695 ? -2.035 32.812 -42.969 1 76.75 695 VAL B CA 1
ATOM 12169 C C . VAL B 1 695 ? -2.914 32.938 -41.75 1 76.75 695 VAL B C 1
ATOM 12171 O O . VAL B 1 695 ? -2.867 33.938 -41.031 1 76.75 695 VAL B O 1
ATOM 12174 N N . THR B 1 696 ? -3.744 31.938 -41.562 1 72.5 696 THR B N 1
ATOM 12175 C CA . THR B 1 696 ? -4.586 31.906 -40.375 1 72.5 696 THR B CA 1
ATOM 12176 C C . THR B 1 696 ? -4.141 30.797 -39.406 1 72.5 696 THR B C 1
ATOM 12178 O O . THR B 1 696 ? -4.066 29.625 -39.812 1 72.5 696 THR B O 1
ATOM 12181 N N . VAL B 1 697 ? -3.738 31.203 -38.312 1 77.31 697 VAL B N 1
ATOM 12182 C CA . VAL B 1 697 ? -3.438 30.25 -37.25 1 77.31 697 VAL B CA 1
ATOM 12183 C C . VAL B 1 697 ? -4.562 30.25 -36.219 1 77.31 697 VAL B C 1
ATOM 12185 O O . VAL B 1 697 ? -4.93 31.297 -35.719 1 77.31 697 VAL B O 1
ATOM 12188 N N . SER B 1 698 ? -5.102 29.094 -36.031 1 73.81 698 SER B N 1
ATOM 12189 C CA . SER B 1 698 ? -6.184 28.938 -35.062 1 73.81 698 SER B CA 1
ATOM 12190 C C . SER B 1 698 ? -5.688 28.297 -33.781 1 73.81 698 SER B C 1
ATOM 12192 O O . SER B 1 698 ? -4.812 27.438 -33.812 1 73.81 698 SER B O 1
ATOM 12194 N N . PHE B 1 699 ? -6.215 28.797 -32.844 1 70 699 PHE B N 1
ATOM 12195 C CA . PHE B 1 699 ? -5.758 28.422 -31.5 1 70 699 PHE B CA 1
ATOM 12196 C C . PHE B 1 699 ? -6.902 27.828 -30.688 1 70 699 PHE B C 1
ATOM 12198 O O . PHE B 1 699 ? -8.055 28.234 -30.844 1 70 699 PHE B O 1
ATOM 12205 N N . ASP B 1 700 ? -6.512 26.891 -30.016 1 62.97 700 ASP B N 1
ATOM 12206 C CA . ASP B 1 700 ? -7.535 26.359 -29.125 1 62.97 700 ASP B CA 1
ATOM 12207 C C . ASP B 1 700 ? -7.695 27.25 -27.891 1 62.97 700 ASP B C 1
ATOM 12209 O O . ASP B 1 700 ? -7.031 28.281 -27.781 1 62.97 700 ASP B O 1
ATOM 12213 N N . ASP B 1 701 ? -8.5 26.859 -27.062 1 58.34 701 ASP B N 1
ATOM 12214 C CA . ASP B 1 701 ? -8.859 27.703 -25.922 1 58.34 701 ASP B CA 1
ATOM 12215 C C . ASP B 1 701 ? -7.672 27.906 -24.984 1 58.34 701 ASP B C 1
ATOM 12217 O O . ASP B 1 701 ? -7.617 28.891 -24.25 1 58.34 701 ASP B O 1
ATOM 12221 N N . ALA B 1 702 ? -6.738 27.031 -25.156 1 56 702 ALA B N 1
ATOM 12222 C CA . ALA B 1 702 ? -5.535 27.125 -24.344 1 56 702 ALA B CA 1
ATOM 12223 C C . ALA B 1 702 ? -4.48 28 -25 1 56 702 ALA B C 1
ATOM 12225 O O . ALA B 1 702 ? -3.381 28.188 -24.469 1 56 702 ALA B O 1
ATOM 12226 N N . GLY B 1 703 ? -4.879 28.391 -26.031 1 63.34 703 GLY B N 1
ATOM 12227 C CA . GLY B 1 703 ? -3.961 29.266 -26.766 1 63.34 703 GLY B CA 1
ATOM 12228 C C . GLY B 1 703 ? -2.926 28.484 -27.562 1 63.34 703 GLY B C 1
ATOM 12229 O O . GLY B 1 703 ? -1.927 29.062 -28.016 1 63.34 703 GLY B O 1
ATOM 12230 N N . GLU B 1 704 ? -3.207 27.359 -27.656 1 66.25 704 GLU B N 1
ATOM 12231 C CA . GLU B 1 704 ? -2.293 26.562 -28.484 1 66.25 704 GLU B CA 1
ATOM 12232 C C . GLU B 1 704 ? -2.752 26.5 -29.938 1 66.25 704 GLU B C 1
ATOM 12234 O O . GLU B 1 704 ? -3.941 26.344 -30.203 1 66.25 704 GLU B O 1
ATOM 12239 N N . ALA B 1 705 ? -1.833 26.703 -30.688 1 74.12 705 ALA B N 1
ATOM 12240 C CA . ALA B 1 705 ? -2.16 26.625 -32.125 1 74.12 705 ALA B CA 1
ATOM 12241 C C . ALA B 1 705 ? -2.605 25.219 -32.5 1 74.12 705 ALA B C 1
ATOM 12243 O O . ALA B 1 705 ? -1.946 24.234 -32.156 1 74.12 705 ALA B O 1
ATOM 12244 N N . VAL B 1 706 ? -3.75 25.234 -33.125 1 74 706 VAL B N 1
ATOM 12245 C CA . VAL B 1 706 ? -4.285 23.906 -33.438 1 74 706 VAL B CA 1
ATOM 12246 C C . VAL B 1 706 ? -4.445 23.766 -34.938 1 74 706 VAL B C 1
ATOM 12248 O O . VAL B 1 706 ? -4.594 22.656 -35.438 1 74 706 VAL B O 1
ATOM 12251 N N . GLU B 1 707 ? -4.465 24.938 -35.5 1 76.5 707 GLU B N 1
ATOM 12252 C CA . GLU B 1 707 ? -4.719 24.859 -36.938 1 76.5 707 GLU B CA 1
ATOM 12253 C C . GLU B 1 707 ? -4.016 26 -37.688 1 76.5 707 GLU B C 1
ATOM 12255 O O . GLU B 1 707 ? -3.973 27.125 -37.219 1 76.5 707 GLU B O 1
ATOM 12260 N N . ILE B 1 708 ? -3.441 25.656 -38.75 1 77.56 708 ILE B N 1
ATOM 12261 C CA . ILE B 1 708 ? -2.891 26.641 -39.688 1 77.56 708 ILE B CA 1
ATOM 12262 C C . ILE B 1 708 ? -3.605 26.531 -41.031 1 77.56 708 ILE B C 1
ATOM 12264 O O . ILE B 1 708 ? -3.707 25.438 -41.594 1 77.56 708 ILE B O 1
ATOM 12268 N N . PHE B 1 709 ? -4.25 27.609 -41.406 1 73.69 709 PHE B N 1
ATOM 12269 C CA . PHE B 1 709 ? -4.938 27.688 -42.688 1 73.69 709 PHE B CA 1
ATOM 12270 C C . PHE B 1 709 ? -4.27 28.719 -43.594 1 73.69 709 PHE B C 1
ATOM 12272 O O . PHE B 1 709 ? -3.963 29.828 -43.156 1 73.69 709 PHE B O 1
ATOM 12279 N N . LEU B 1 710 ? -4.004 28.328 -44.812 1 75.44 710 LEU B N 1
ATOM 12280 C CA . LEU B 1 710 ? -3.436 29.219 -45.812 1 75.44 710 LEU B CA 1
ATOM 12281 C C . LEU B 1 710 ? -4.43 29.469 -46.938 1 75.44 710 LEU B C 1
ATOM 12283 O O . LEU B 1 710 ? -5.027 28.516 -47.469 1 75.44 710 LEU B O 1
ATOM 12287 N N . SER B 1 711 ? -4.781 30.719 -47.219 1 62.31 711 SER B N 1
ATOM 12288 C CA . SER B 1 711 ? -5.871 31.109 -48.094 1 62.31 711 SER B CA 1
ATOM 12289 C C . SER B 1 711 ? -5.461 30.969 -49.562 1 62.31 711 SER B C 1
ATOM 12291 O O . SER B 1 711 ? -6.289 31.141 -50.469 1 62.31 711 SER B O 1
ATOM 12293 N N . ASP B 1 712 ? -4.277 30.656 -49.906 1 60.28 712 ASP B N 1
ATOM 12294 C CA . ASP B 1 712 ? -3.887 30.891 -51.281 1 60.28 712 ASP B CA 1
ATOM 12295 C C . ASP B 1 712 ? -4.375 29.766 -52.188 1 60.28 712 ASP B C 1
ATOM 12297 O O . ASP B 1 712 ? -4.223 29.844 -53.406 1 60.28 712 ASP B O 1
ATOM 12301 N N . GLY B 1 713 ? -5.121 28.906 -51.781 1 55.69 713 GLY B N 1
ATOM 12302 C CA . GLY B 1 713 ? -5.797 27.922 -52.594 1 55.69 713 GLY B CA 1
ATOM 12303 C C . GLY B 1 713 ? -4.836 27.031 -53.375 1 55.69 713 GLY B C 1
ATOM 12304 O O . GLY B 1 713 ? -5.254 26.25 -54.219 1 55.69 713 GLY B O 1
ATOM 12305 N N . THR B 1 714 ? -3.535 27.234 -53.281 1 65.94 714 THR B N 1
ATOM 12306 C CA . THR B 1 714 ? -2.592 26.359 -53.969 1 65.94 714 THR B CA 1
ATOM 12307 C C . THR B 1 714 ? -2.477 25.016 -53.25 1 65.94 714 THR B C 1
ATOM 12309 O O . THR B 1 714 ? -2.822 24.906 -52.094 1 65.94 714 THR B O 1
ATOM 12312 N N . GLU B 1 715 ? -1.957 24.188 -54.125 1 66.12 715 GLU B N 1
ATOM 12313 C CA . GLU B 1 715 ? -1.753 22.844 -53.562 1 66.12 715 GLU B CA 1
ATOM 12314 C C . GLU B 1 715 ? -0.741 22.859 -52.406 1 66.12 715 GLU B C 1
ATOM 12316 O O . GLU B 1 715 ? -0.924 22.188 -51.406 1 66.12 715 GLU B O 1
ATOM 12321 N N . THR B 1 716 ? 0.183 23.672 -52.531 1 67.81 716 THR B N 1
ATOM 12322 C CA . THR B 1 716 ? 1.229 23.766 -51.531 1 67.81 716 THR B CA 1
ATOM 12323 C C . THR B 1 716 ? 0.669 24.344 -50.219 1 67.81 716 THR B C 1
ATOM 12325 O O . THR B 1 716 ? 0.952 23.828 -49.156 1 67.81 716 THR B O 1
ATOM 12328 N N . ALA B 1 717 ? -0.123 25.312 -50.375 1 68.94 717 ALA B N 1
ATOM 12329 C CA . ALA B 1 717 ? -0.729 25.922 -49.188 1 68.94 717 ALA B CA 1
ATOM 12330 C C . ALA B 1 717 ? -1.67 24.953 -48.469 1 68.94 717 ALA B C 1
ATOM 12332 O O . ALA B 1 717 ? -1.693 24.891 -47.25 1 68.94 717 ALA B O 1
ATOM 12333 N N . GLU B 1 718 ? -2.377 24.297 -49.219 1 70.62 718 GLU B N 1
ATOM 12334 C CA . GLU B 1 718 ? -3.301 23.344 -48.625 1 70.62 718 GLU B CA 1
ATOM 12335 C C . GLU B 1 718 ? -2.551 22.219 -47.906 1 70.62 718 GLU B C 1
ATOM 12337 O O . GLU B 1 718 ? -2.953 21.781 -46.844 1 70.62 718 GLU B O 1
ATOM 12342 N N . VAL B 1 719 ? -1.473 21.828 -48.5 1 74.56 719 VAL B N 1
ATOM 12343 C CA . VAL B 1 719 ? -0.654 20.781 -47.906 1 74.56 719 VAL B CA 1
ATOM 12344 C C . VAL B 1 719 ? -0.06 21.281 -46.594 1 74.56 719 VAL B C 1
ATOM 12346 O O . VAL B 1 719 ? -0.103 20.578 -45.562 1 74.56 719 VAL B O 1
ATOM 12349 N N . ILE B 1 720 ? 0.5 22.438 -46.562 1 75.75 720 ILE B N 1
ATOM 12350 C CA . ILE B 1 720 ? 1.092 23.016 -45.344 1 75.75 720 ILE B CA 1
ATOM 12351 C C . ILE B 1 720 ? 0.024 23.172 -44.281 1 75.75 720 ILE B C 1
ATOM 12353 O O . ILE B 1 720 ? 0.245 22.797 -43.125 1 75.75 720 ILE B O 1
ATOM 12357 N N . GLY B 1 721 ? -1.17 23.672 -44.688 1 75.19 721 GLY B N 1
ATOM 12358 C CA . GLY B 1 721 ? -2.252 23.844 -43.719 1 75.19 721 GLY B CA 1
ATOM 12359 C C . GLY B 1 721 ? -2.707 22.547 -43.094 1 75.19 721 GLY B C 1
ATOM 12360 O O . GLY B 1 721 ? -2.826 22.469 -41.875 1 75.19 721 GLY B O 1
ATOM 12361 N N . ARG B 1 722 ? -2.926 21.641 -43.844 1 71.31 722 ARG B N 1
ATOM 12362 C CA . ARG B 1 722 ? -3.484 20.391 -43.344 1 71.31 722 ARG B CA 1
ATOM 12363 C C . ARG B 1 722 ? -2.467 19.625 -42.5 1 71.31 722 ARG B C 1
ATOM 12365 O O . ARG B 1 722 ? -2.789 19.125 -41.438 1 71.31 722 ARG B O 1
ATOM 12372 N N . LEU B 1 723 ? -1.256 19.562 -43 1 73.12 723 LEU B N 1
ATOM 12373 C CA . LEU B 1 723 ? -0.255 18.766 -42.312 1 73.12 723 LEU B CA 1
ATOM 12374 C C . LEU B 1 723 ? 0.2 19.469 -41.031 1 73.12 723 LEU B C 1
ATOM 12376 O O . LEU B 1 723 ? 0.424 18.828 -40 1 73.12 723 LEU B O 1
ATOM 12380 N N . SER B 1 724 ? 0.352 20.719 -41.062 1 76.06 724 SER B N 1
ATOM 12381 C CA . SER B 1 724 ? 0.685 21.469 -39.875 1 76.06 724 SER B CA 1
ATOM 12382 C C . SER B 1 724 ? -0.427 21.344 -38.812 1 76.06 724 SER B C 1
ATOM 12384 O O . SER B 1 724 ? -0.157 21.188 -37.625 1 76.06 724 SER B O 1
ATOM 12386 N N . SER B 1 725 ? -1.668 21.391 -39.25 1 72.62 725 SER B N 1
ATOM 12387 C CA . SER B 1 725 ? -2.801 21.344 -38.344 1 72.62 725 SER B CA 1
ATOM 12388 C C . SER B 1 725 ? -2.906 19.984 -37.656 1 72.62 725 SER B C 1
ATOM 12390 O O . SER B 1 725 ? -3.156 19.906 -36.469 1 72.62 725 SER B O 1
ATOM 12392 N N . ILE B 1 726 ? -2.695 19.047 -38.406 1 69 726 ILE B N 1
ATOM 12393 C CA . ILE B 1 726 ? -2.758 17.719 -37.812 1 69 726 ILE B CA 1
ATOM 12394 C C . ILE B 1 726 ? -1.563 17.516 -36.875 1 69 726 ILE B C 1
ATOM 12396 O O . ILE B 1 726 ? -1.688 16.891 -35.812 1 69 726 ILE B O 1
ATOM 12400 N N . ALA B 1 727 ? -0.403 18 -37.25 1 69.44 727 ALA B N 1
ATOM 12401 C CA . ALA B 1 727 ? 0.78 17.953 -36.375 1 69.44 727 ALA B CA 1
ATOM 12402 C C . ALA B 1 727 ? 0.554 18.719 -35.094 1 69.44 727 ALA B C 1
ATOM 12404 O O . ALA B 1 727 ? 0.897 18.234 -34 1 69.44 727 ALA B O 1
ATOM 12405 N N . LEU B 1 728 ? -0.007 19.828 -35.219 1 72.62 728 LEU B N 1
ATOM 12406 C CA . LEU B 1 728 ? -0.313 20.656 -34.062 1 72.62 728 LEU B CA 1
ATOM 12407 C C . LEU B 1 728 ? -1.298 19.953 -33.156 1 72.62 728 LEU B C 1
ATOM 12409 O O . LEU B 1 728 ? -1.096 19.906 -31.922 1 72.62 728 LEU B O 1
ATOM 12413 N N . ARG B 1 729 ? -2.248 19.375 -33.719 1 63.5 729 ARG B N 1
ATOM 12414 C CA . ARG B 1 729 ? -3.281 18.719 -32.938 1 63.5 729 ARG B CA 1
ATOM 12415 C C . ARG B 1 729 ? -2.76 17.406 -32.344 1 63.5 729 ARG B C 1
ATOM 12417 O O . ARG B 1 729 ? -3.297 16.922 -31.344 1 63.5 729 ARG B O 1
ATOM 12424 N N . ALA B 1 730 ? -1.729 17.016 -33 1 60.91 730 ALA B N 1
ATOM 12425 C CA . ALA B 1 730 ? -1.07 15.82 -32.5 1 60.91 730 ALA B CA 1
ATOM 12426 C C . ALA B 1 730 ? -0.051 16.172 -31.406 1 60.91 730 ALA B C 1
ATOM 12428 O O . ALA B 1 730 ? 0.592 15.281 -30.844 1 60.91 730 ALA B O 1
ATOM 12429 N N . GLY B 1 731 ? 0.199 17.469 -31.125 1 60.12 731 GLY B N 1
ATOM 12430 C CA . GLY B 1 731 ? 1.04 17.922 -30.031 1 60.12 731 GLY B CA 1
ATOM 12431 C C . GLY B 1 731 ? 2.385 18.453 -30.484 1 60.12 731 GLY B C 1
ATOM 12432 O O . GLY B 1 731 ? 3.256 18.734 -29.656 1 60.12 731 GLY B O 1
ATOM 12433 N N . VAL B 1 732 ? 2.623 18.594 -31.75 1 64.56 732 VAL B N 1
ATOM 12434 C CA . VAL B 1 732 ? 3.857 19.188 -32.25 1 64.56 732 VAL B CA 1
ATOM 12435 C C . VAL B 1 732 ? 3.869 20.688 -31.969 1 64.56 732 VAL B C 1
ATOM 12437 O O . VAL B 1 732 ? 2.861 21.375 -32.156 1 64.56 732 VAL B O 1
ATOM 12440 N N . SER B 1 733 ? 5.035 21.078 -31.531 1 69.44 733 SER B N 1
ATOM 12441 C CA . SER B 1 733 ? 5.125 22.5 -31.203 1 69.44 733 SER B CA 1
ATOM 12442 C C . SER B 1 733 ? 5.102 23.344 -32.469 1 69.44 733 SER B C 1
ATOM 12444 O O . SER B 1 733 ? 5.566 22.906 -33.531 1 69.44 733 SER B O 1
ATOM 12446 N N . THR B 1 734 ? 4.551 24.422 -32.25 1 72.12 734 THR B N 1
ATOM 12447 C CA . THR B 1 734 ? 4.531 25.359 -33.344 1 72.12 734 THR B CA 1
ATOM 12448 C C . THR B 1 734 ? 5.953 25.734 -33.781 1 72.12 734 THR B C 1
ATOM 12450 O O . THR B 1 734 ? 6.219 25.969 -34.969 1 72.12 734 THR B O 1
ATOM 12453 N N . ASP B 1 735 ? 6.684 25.797 -32.75 1 72.56 735 ASP B N 1
ATOM 12454 C CA . ASP B 1 735 ? 8.07 26.141 -33.031 1 72.56 735 ASP B CA 1
ATOM 12455 C C . ASP B 1 735 ? 8.711 25.109 -33.969 1 72.56 735 ASP B C 1
ATOM 12457 O O . ASP B 1 735 ? 9.461 25.469 -34.875 1 72.56 735 ASP B O 1
ATOM 12461 N N . GLU B 1 736 ? 8.414 23.984 -33.719 1 74.38 736 GLU B N 1
ATOM 12462 C CA . GLU B 1 736 ? 8.953 22.938 -34.562 1 74.38 736 GLU B CA 1
ATOM 12463 C C . GLU B 1 736 ? 8.422 23.047 -35.969 1 74.38 736 GLU B C 1
ATOM 12465 O O . GLU B 1 736 ? 9.164 22.844 -36.938 1 74.38 736 GLU B O 1
ATOM 12470 N N . ILE B 1 737 ? 7.309 23.328 -36.125 1 77.94 737 ILE B N 1
ATOM 12471 C CA . ILE B 1 737 ? 6.707 23.516 -37.438 1 77.94 737 ILE B CA 1
ATOM 12472 C C . ILE B 1 737 ? 7.379 24.672 -38.156 1 77.94 737 ILE B C 1
ATOM 12474 O O . ILE B 1 737 ? 7.754 24.562 -39.312 1 77.94 737 ILE B O 1
ATOM 12478 N N . VAL B 1 738 ? 7.488 25.719 -37.406 1 79.25 738 VAL B N 1
ATOM 12479 C CA . VAL B 1 738 ? 8.117 26.906 -37.938 1 79.25 738 VAL B CA 1
ATOM 12480 C C . VAL B 1 738 ? 9.547 26.594 -38.375 1 79.25 738 VAL B C 1
ATOM 12482 O O . VAL B 1 738 ? 9.992 27 -39.438 1 79.25 738 VAL B O 1
ATOM 12485 N N . GLU B 1 739 ? 10.164 25.969 -37.562 1 78.56 739 GLU B N 1
ATOM 12486 C CA . GLU B 1 739 ? 11.555 25.609 -37.844 1 78.56 739 GLU B CA 1
ATOM 12487 C C . GLU B 1 739 ? 11.648 24.75 -39.094 1 78.56 739 GLU B C 1
ATOM 12489 O O . GLU B 1 739 ? 12.523 24.969 -39.938 1 78.56 739 GLU B O 1
ATOM 12494 N N . GLN B 1 740 ? 10.82 23.828 -39.281 1 77.06 740 GLN B N 1
ATOM 12495 C CA . GLN B 1 740 ? 10.828 22.953 -40.438 1 77.06 740 GLN B CA 1
ATOM 12496 C C . GLN B 1 740 ? 10.5 23.734 -41.719 1 77.06 740 GLN B C 1
ATOM 12498 O O . GLN B 1 740 ? 11.102 23.5 -42.75 1 77.06 740 GLN B O 1
ATOM 12503 N N . LEU B 1 741 ? 9.625 24.578 -41.594 1 79.81 741 LEU B N 1
ATOM 12504 C CA . LEU B 1 741 ? 9.258 25.391 -42.75 1 79.81 741 LEU B CA 1
ATOM 12505 C C . LEU B 1 741 ? 10.406 26.297 -43.156 1 79.81 741 LEU B C 1
ATOM 12507 O O . LEU B 1 741 ? 10.625 26.531 -44.344 1 79.81 741 LEU B O 1
ATOM 12511 N N . LYS B 1 742 ? 11.102 26.797 -42.156 1 78.12 742 LYS B N 1
ATOM 12512 C CA . LYS B 1 742 ? 12.234 27.672 -42.438 1 78.12 742 LYS B CA 1
ATOM 12513 C C . LYS B 1 742 ? 13.336 26.922 -43.188 1 78.12 742 LYS B C 1
ATOM 12515 O O . LYS B 1 742 ? 14.133 27.547 -43.906 1 78.12 742 LYS B O 1
ATOM 12520 N N . LYS B 1 743 ? 13.375 25.703 -43.062 1 74.88 743 LYS B N 1
ATOM 12521 C CA . LYS B 1 743 ? 14.453 24.906 -43.656 1 74.88 743 LYS B CA 1
ATOM 12522 C C . LYS B 1 743 ? 14.133 24.531 -45.094 1 74.88 743 LYS B C 1
ATOM 12524 O O . LYS B 1 743 ? 14.984 23.969 -45.781 1 74.88 743 LYS B O 1
ATOM 12529 N N . VAL B 1 744 ? 12.977 24.734 -45.438 1 71.62 744 VAL B N 1
ATOM 12530 C CA . VAL B 1 744 ? 12.609 24.453 -46.812 1 71.62 744 VAL B CA 1
ATOM 12531 C C . VAL B 1 744 ? 13.32 25.422 -47.75 1 71.62 744 VAL B C 1
ATOM 12533 O O . VAL B 1 744 ? 13.375 26.625 -47.469 1 71.62 744 VAL B O 1
ATOM 12536 N N . LYS B 1 745 ? 13.852 24.922 -48.812 1 70.06 745 LYS B N 1
ATOM 12537 C CA . LYS B 1 745 ? 14.547 25.781 -49.75 1 70.06 745 LYS B CA 1
ATOM 12538 C C . LYS B 1 745 ? 13.578 26.719 -50.469 1 70.06 745 LYS B C 1
ATOM 12540 O O . LYS B 1 745 ? 12.461 26.328 -50.812 1 70.06 745 LYS B O 1
ATOM 12545 N N . GLY B 1 746 ? 13.867 28 -50.688 1 69.44 746 GLY B N 1
ATOM 12546 C CA . GLY B 1 746 ? 13.031 29.016 -51.312 1 69.44 746 GLY B CA 1
ATOM 12547 C C . GLY B 1 746 ? 12.602 30.109 -50.344 1 69.44 746 GLY B C 1
ATOM 12548 O O . GLY B 1 746 ? 12.938 30.078 -49.156 1 69.44 746 GLY B O 1
ATOM 12549 N N . THR B 1 747 ? 11.867 30.984 -50.844 1 73.69 747 THR B N 1
ATOM 12550 C CA . THR B 1 747 ? 11.539 32.156 -50.031 1 73.69 747 THR B CA 1
ATOM 12551 C C . THR B 1 747 ? 10.094 32.062 -49.531 1 73.69 747 THR B C 1
ATOM 12553 O O . THR B 1 747 ? 9.742 32.688 -48.531 1 73.69 747 THR B O 1
ATOM 12556 N N . TYR B 1 748 ? 9.305 31.156 -50.156 1 77.12 748 TYR B N 1
ATOM 12557 C CA . TYR B 1 748 ? 7.891 31.094 -49.812 1 77.12 748 TYR B CA 1
ATOM 12558 C C . TYR B 1 748 ? 7.695 30.484 -48.406 1 77.12 748 TYR B C 1
ATOM 12560 O O . TYR B 1 748 ? 7.055 31.094 -47.562 1 77.12 748 TYR B O 1
ATOM 12568 N N . CYS B 1 749 ? 8.25 29.359 -48.219 1 77.62 749 CYS B N 1
ATOM 12569 C CA . CYS B 1 749 ? 8.047 28.656 -46.938 1 77.62 749 CYS B CA 1
ATOM 12570 C C . CYS B 1 749 ? 8.75 29.391 -45.812 1 77.62 749 CYS B C 1
ATOM 12572 O O . CYS B 1 749 ? 8.234 29.438 -44.688 1 77.62 749 CYS B O 1
ATOM 12574 N N . LYS B 1 750 ? 9.812 29.969 -46.094 1 78.38 750 LYS B N 1
ATOM 12575 C CA . LYS B 1 750 ? 10.5 30.75 -45.094 1 78.38 750 LYS B CA 1
ATOM 12576 C C . LYS B 1 750 ? 9.672 31.969 -44.688 1 78.38 750 LYS B C 1
ATOM 12578 O O . LYS B 1 750 ? 9.594 32.312 -43.5 1 78.38 750 LYS B O 1
ATOM 12583 N N . GLY B 1 751 ? 9.156 32.594 -45.719 1 78.56 751 GLY B N 1
ATOM 12584 C CA . GLY B 1 751 ? 8.266 33.719 -45.438 1 78.56 751 GLY B CA 1
ATOM 12585 C C . GLY B 1 751 ? 7.027 33.312 -44.656 1 78.56 751 GLY B C 1
ATOM 12586 O O . GLY B 1 751 ? 6.625 34 -43.719 1 78.56 751 GLY B O 1
ATOM 12587 N N . LEU B 1 752 ? 6.504 32.188 -45.062 1 78.88 752 LEU B N 1
ATOM 12588 C CA . LEU B 1 752 ? 5.34 31.656 -44.344 1 78.88 752 LEU B CA 1
ATOM 12589 C C . LEU B 1 752 ? 5.684 31.344 -42.875 1 78.88 752 LEU B C 1
ATOM 12591 O O . LEU B 1 752 ? 4.902 31.641 -41.969 1 78.88 752 LEU B O 1
ATOM 12595 N N . ALA B 1 753 ? 6.82 30.781 -42.719 1 79.94 753 ALA B N 1
ATOM 12596 C CA . ALA B 1 753 ? 7.273 30.453 -41.375 1 79.94 753 ALA B CA 1
ATOM 12597 C C . ALA B 1 753 ? 7.391 31.719 -40.531 1 79.94 753 ALA B C 1
ATOM 12599 O O . ALA B 1 753 ? 6.996 31.719 -39.344 1 79.94 753 ALA B O 1
ATOM 12600 N N . GLN B 1 754 ? 7.828 32.688 -41.125 1 79.12 754 GLN B N 1
ATOM 12601 C CA . GLN B 1 754 ? 7.953 33.969 -40.406 1 79.12 754 GLN B CA 1
ATOM 12602 C C . GLN B 1 754 ? 6.582 34.531 -40.062 1 79.12 754 GLN B C 1
ATOM 12604 O O . GLN B 1 754 ? 6.375 35.062 -38.969 1 79.12 754 GLN B O 1
ATOM 12609 N N . GLU B 1 755 ? 5.723 34.438 -40.969 1 77.88 755 GLU B N 1
ATOM 12610 C CA . GLU B 1 755 ? 4.391 34.969 -40.719 1 77.88 755 GLU B CA 1
ATOM 12611 C C . GLU B 1 755 ? 3.627 34.125 -39.719 1 77.88 755 GLU B C 1
ATOM 12613 O O . GLU B 1 755 ? 2.877 34.656 -38.875 1 77.88 755 GLU B O 1
ATOM 12618 N N . ILE B 1 756 ? 3.83 32.875 -39.781 1 77.88 756 ILE B N 1
ATOM 12619 C CA . ILE B 1 756 ? 3.23 32 -38.781 1 77.88 756 ILE B CA 1
ATOM 12620 C C . ILE B 1 756 ? 3.789 32.375 -37.375 1 77.88 756 ILE B C 1
ATOM 12622 O O . ILE B 1 756 ? 3.037 32.5 -36.406 1 77.88 756 ILE B O 1
ATOM 12626 N N . SER B 1 757 ? 5.008 32.562 -37.344 1 78.12 757 SER B N 1
ATOM 12627 C CA . SER B 1 757 ? 5.637 32.969 -36.094 1 78.12 757 SER B CA 1
ATOM 12628 C C . SER B 1 757 ? 5.082 34.312 -35.594 1 78.12 757 SER B C 1
ATOM 12630 O O . SER B 1 757 ? 4.82 34.469 -34.406 1 78.12 757 SER B O 1
ATOM 12632 N N . LYS B 1 758 ? 4.887 35.125 -36.5 1 76.5 758 LYS B N 1
ATOM 12633 C CA . LYS B 1 758 ? 4.305 36.406 -36.125 1 76.5 758 LYS B CA 1
ATOM 12634 C C . LYS B 1 758 ? 2.852 36.25 -35.688 1 76.5 758 LYS B C 1
ATOM 12636 O O . LYS B 1 758 ? 2.4 36.938 -34.75 1 76.5 758 LYS B O 1
ATOM 12641 N N . ALA B 1 759 ? 2.158 35.438 -36.375 1 74.12 759 ALA B N 1
ATOM 12642 C CA . ALA B 1 759 ? 0.77 35.188 -35.969 1 74.12 759 ALA B CA 1
ATOM 12643 C C . ALA B 1 759 ? 0.679 34.625 -34.562 1 74.12 759 ALA B C 1
ATOM 12645 O O . ALA B 1 759 ? -0.22 35 -33.812 1 74.12 759 ALA B O 1
ATOM 12646 N N . LEU B 1 760 ? 1.591 33.844 -34.344 1 73.25 760 LEU B N 1
ATOM 12647 C CA . LEU B 1 760 ? 1.646 33.312 -33 1 73.25 760 LEU B CA 1
ATOM 12648 C C . LEU B 1 760 ? 1.899 34.406 -31.969 1 73.25 760 LEU B C 1
ATOM 12650 O O . LEU B 1 760 ? 1.252 34.438 -30.922 1 73.25 760 LEU B O 1
ATOM 12654 N N . ASN B 1 761 ? 2.734 35.219 -32.375 1 68.62 761 ASN B N 1
ATOM 12655 C CA . ASN B 1 761 ? 3.018 36.375 -31.531 1 68.62 761 ASN B CA 1
ATOM 12656 C C . ASN B 1 761 ? 1.837 37.344 -31.484 1 68.62 761 ASN B C 1
ATOM 12658 O O . ASN B 1 761 ? 1.535 37.906 -30.438 1 68.62 761 ASN B O 1
ATOM 12662 N N . ASP B 1 762 ? 1.183 37.469 -32.625 1 67.38 762 ASP B N 1
ATOM 12663 C CA . ASP B 1 762 ? 0.026 38.344 -32.688 1 67.38 762 ASP B CA 1
ATOM 12664 C C . ASP B 1 762 ? -1.135 37.812 -31.859 1 67.38 762 ASP B C 1
ATOM 12666 O O . ASP B 1 762 ? -1.95 38.594 -31.359 1 67.38 762 ASP B O 1
ATOM 12670 N N . PHE B 1 763 ? -1.117 36.531 -31.984 1 62.34 763 PHE B N 1
ATOM 12671 C CA . PHE B 1 763 ? -2.193 35.969 -31.172 1 62.34 763 PHE B CA 1
ATOM 12672 C C . PHE B 1 763 ? -2.129 36.469 -29.75 1 62.34 763 PHE B C 1
ATOM 12674 O O . PHE B 1 763 ? -3.15 36.875 -29.172 1 62.34 763 PHE B O 1
ATOM 12681 N N . ASN B 1 764 ? -0.956 36.375 -29.297 1 54.84 764 ASN B N 1
ATOM 12682 C CA . ASN B 1 764 ? -0.799 36.906 -27.953 1 54.84 764 ASN B CA 1
ATOM 12683 C C . ASN B 1 764 ? -1.196 38.375 -27.859 1 54.84 764 ASN B C 1
ATOM 12685 O O . ASN B 1 764 ? -1.771 38.812 -26.859 1 54.84 764 ASN B O 1
ATOM 12689 N N . GLN B 1 765 ? -0.924 39 -28.859 1 53.41 765 GLN B N 1
ATOM 12690 C CA . GLN B 1 765 ? -1.226 40.438 -28.891 1 53.41 765 GLN B CA 1
ATOM 12691 C C . GLN B 1 765 ? -2.689 40.688 -29.25 1 53.41 765 GLN B C 1
ATOM 12693 O O . GLN B 1 765 ? -3.328 41.562 -28.672 1 53.41 765 GLN B O 1
ATOM 12698 N N . LEU B 1 766 ? -3.166 40.125 -30.328 1 53.06 766 LEU B N 1
ATOM 12699 C CA . LEU B 1 766 ? -4.484 40.406 -30.875 1 53.06 766 LEU B CA 1
ATOM 12700 C C . LEU B 1 766 ? -5.578 39.719 -30.078 1 53.06 766 LEU B C 1
ATOM 12702 O O . LEU B 1 766 ? -6.688 40.219 -29.953 1 53.06 766 LEU B O 1
ATOM 12706 N N . TRP B 1 767 ? -5.289 38.531 -30.016 1 46.19 767 TRP B N 1
ATOM 12707 C CA . TRP B 1 767 ? -6.281 37.781 -29.25 1 46.19 767 TRP B CA 1
ATOM 12708 C C . TRP B 1 767 ? -5.891 37.688 -27.781 1 46.19 767 TRP B C 1
ATOM 12710 O O . TRP B 1 767 ? -6.559 37.031 -26.984 1 46.19 767 TRP B O 1
ATOM 12720 N N . GLY B 1 768 ? -4.66 38 -27.672 1 37.91 768 GLY B N 1
ATOM 12721 C CA . GLY B 1 768 ? -4.297 38.219 -26.281 1 37.91 768 GLY B CA 1
ATOM 12722 C C . GLY B 1 768 ? -5.297 39.094 -25.547 1 37.91 768 GLY B C 1
ATOM 12723 O O . GLY B 1 768 ? -4.965 39.688 -24.516 1 37.91 768 GLY B O 1
ATOM 12724 N N . SER B 1 769 ? -6.219 39.375 -26.406 1 32.38 769 SER B N 1
ATOM 12725 C CA . SER B 1 769 ? -7.152 40.219 -25.656 1 32.38 769 SER B CA 1
ATOM 12726 C C . SER B 1 769 ? -7.203 39.812 -24.188 1 32.38 769 SER B C 1
ATOM 12728 O O . SER B 1 769 ? -6.84 38.688 -23.844 1 32.38 769 SER B O 1
ATOM 12730 N N . LYS B 1 770 ? -7.648 40.844 -23.5 1 30.91 770 LYS B N 1
ATOM 12731 C CA . LYS B 1 770 ? -8.336 40.812 -22.203 1 30.91 770 LYS B CA 1
ATOM 12732 C C . LYS B 1 770 ? -9.242 39.594 -22.094 1 30.91 770 LYS B C 1
ATOM 12734 O O . LYS B 1 770 ? -10.297 39.531 -22.734 1 30.91 770 LYS B O 1
ATOM 12739 N N . ILE B 1 771 ? -8.68 38.438 -22.312 1 28.33 771 ILE B N 1
ATOM 12740 C CA . ILE B 1 771 ? -9.562 37.375 -21.844 1 28.33 771 ILE B CA 1
ATOM 12741 C C . ILE B 1 771 ? -10.609 37.938 -20.891 1 28.33 771 ILE B C 1
ATOM 12743 O O . ILE B 1 771 ? -10.297 38.312 -19.766 1 28.33 771 ILE B O 1
ATOM 12747 N N . GLU B 1 772 ? -11.359 38.906 -21.344 1 24.73 772 GLU B N 1
ATOM 12748 C CA . GLU B 1 772 ? -12.516 39.344 -20.578 1 24.73 772 GLU B CA 1
ATOM 12749 C C . GLU B 1 772 ? -13.203 38.156 -19.891 1 24.73 772 GLU B C 1
ATOM 12751 O O . GLU B 1 772 ? -12.828 37 -20.094 1 24.73 772 GLU B O 1
ATOM 12756 N N . ASP B 1 773 ? -14.672 38.406 -19.859 1 22.09 773 ASP B N 1
ATOM 12757 C CA . ASP B 1 773 ? -15.625 37.844 -18.906 1 22.09 773 ASP B CA 1
ATOM 12758 C C . ASP B 1 773 ? -15.852 36.344 -19.156 1 22.09 773 ASP B C 1
ATOM 12760 O O . ASP B 1 773 ? -16.625 35.969 -20.047 1 22.09 773 ASP B O 1
ATOM 12764 N N . TYR B 1 774 ? -14.969 35.75 -19.5 1 25.38 774 TYR B N 1
ATOM 12765 C CA . TYR B 1 774 ? -15.422 34.375 -19.594 1 25.38 774 TYR B CA 1
ATOM 12766 C C . TYR B 1 774 ? -16.219 33.969 -18.359 1 25.38 774 TYR B C 1
ATOM 12768 O O . TYR B 1 774 ? -15.836 34.312 -17.234 1 25.38 774 TYR B O 1
ATOM 12776 N N . GLU B 1 775 ? -17.516 33.969 -18.609 1 21.52 775 GLU B N 1
ATOM 12777 C CA . GLU B 1 775 ? -18.453 33.531 -17.594 1 21.52 775 GLU B CA 1
ATOM 12778 C C . GLU B 1 775 ? -18.062 32.156 -17.047 1 21.52 775 GLU B C 1
ATOM 12780 O O . GLU B 1 775 ? -18 31.172 -17.797 1 21.52 775 GLU B O 1
ATOM 12785 N N . VAL B 1 776 ? -17.219 32.25 -16.219 1 25.31 776 VAL B N 1
ATOM 12786 C CA . VAL B 1 776 ? -16.766 31.156 -15.359 1 25.31 776 VAL B CA 1
ATOM 12787 C C . VAL B 1 776 ? -17.969 30.516 -14.664 1 25.31 776 VAL B C 1
ATOM 12789 O O . VAL B 1 776 ? -18.688 31.172 -13.922 1 25.31 776 VAL B O 1
ATOM 12792 N N . ILE B 1 777 ? -18.641 29.703 -15.289 1 23.73 777 ILE B N 1
ATOM 12793 C CA . ILE B 1 777 ? -19.719 28.953 -14.672 1 23.73 777 ILE B CA 1
ATOM 12794 C C . ILE B 1 777 ? -19.203 28.156 -13.477 1 23.73 777 ILE B C 1
ATOM 12796 O O . ILE B 1 777 ? -18.344 27.281 -13.641 1 23.73 777 ILE B O 1
ATOM 12800 N N . ARG B 1 778 ? -19.172 28.781 -12.344 1 28.02 778 ARG B N 1
ATOM 12801 C CA . ARG B 1 778 ? -18.797 28.422 -10.984 1 28.02 778 ARG B CA 1
ATOM 12802 C C . ARG B 1 778 ? -19.672 27.281 -10.453 1 28.02 778 ARG B C 1
ATOM 12804 O O . ARG B 1 778 ? -20.859 27.469 -10.219 1 28.02 778 ARG B O 1
ATOM 12811 N N . THR B 1 779 ? -19.625 26.188 -10.914 1 30.52 779 THR B N 1
ATOM 12812 C CA . THR B 1 779 ? -20.5 25.234 -10.258 1 30.52 779 THR B CA 1
ATOM 12813 C C . THR B 1 779 ? -19.953 24.844 -8.891 1 30.52 779 THR B C 1
ATOM 12815 O O . THR B 1 779 ? -18.922 24.172 -8.797 1 30.52 779 THR B O 1
ATOM 12818 N N . GLY B 1 780 ? -19.828 25.734 -7.977 1 31.53 780 GLY B N 1
ATOM 12819 C CA . GLY B 1 780 ? -19.234 25.781 -6.652 1 31.53 780 GLY B CA 1
ATOM 12820 C C . GLY B 1 780 ? -19.656 24.625 -5.77 1 31.53 780 GLY B C 1
ATOM 12821 O O . GLY B 1 780 ? -19.297 24.562 -4.59 1 31.53 780 GLY B O 1
ATOM 12822 N N . THR B 1 781 ? -20.719 24.078 -5.945 1 33.69 781 THR B N 1
ATOM 12823 C CA . THR B 1 781 ? -21.141 23.094 -4.945 1 33.69 781 THR B CA 1
ATOM 12824 C C . THR B 1 781 ? -20.297 21.828 -5.023 1 33.69 781 THR B C 1
ATOM 12826 O O . THR B 1 781 ? -19.969 21.359 -6.113 1 33.69 781 THR B O 1
ATOM 12829 N N . PRO B 1 782 ? -19.797 21.531 -3.896 1 41.47 782 PRO B N 1
ATOM 12830 C CA . PRO B 1 782 ? -19.172 20.203 -3.949 1 41.47 782 PRO B CA 1
ATOM 12831 C C . PRO B 1 782 ? -19.969 19.203 -4.773 1 41.47 782 PRO B C 1
ATOM 12833 O O . PRO B 1 782 ? -21.188 19.094 -4.598 1 41.47 782 PRO B O 1
ATOM 12836 N N . LYS B 1 783 ? -19.516 18.859 -5.871 1 44.25 783 LYS B N 1
ATOM 12837 C CA . LYS B 1 783 ? -20.188 17.984 -6.816 1 44.25 783 LYS B CA 1
ATOM 12838 C C . LYS B 1 783 ? -20.094 16.516 -6.371 1 44.25 783 LYS B C 1
ATOM 12840 O O . LYS B 1 783 ? -19.188 16.156 -5.621 1 44.25 783 LYS B O 1
ATOM 12845 N N . THR B 1 784 ? -21.203 15.875 -6.551 1 42.81 784 THR B N 1
ATOM 12846 C CA . THR B 1 784 ? -21.156 14.438 -6.348 1 42.81 784 THR B CA 1
ATOM 12847 C C . THR B 1 784 ? -20.031 13.812 -7.16 1 42.81 784 THR B C 1
ATOM 12849 O O . THR B 1 784 ? -19.531 14.422 -8.117 1 42.81 784 THR B O 1
ATOM 12852 N N . ARG B 1 785 ? -19.484 12.812 -6.633 1 44.97 785 ARG B N 1
ATOM 12853 C CA . ARG B 1 785 ? -18.438 12.133 -7.383 1 44.97 785 ARG B CA 1
ATOM 12854 C C . ARG B 1 785 ? -18.812 11.992 -8.852 1 44.97 785 ARG B C 1
ATOM 12856 O O . ARG B 1 785 ? -17.953 12.164 -9.734 1 44.97 785 ARG B O 1
ATOM 12863 N N . GLU B 1 786 ? -20.125 11.75 -9.023 1 43.47 786 GLU B N 1
ATOM 12864 C CA . GLU B 1 786 ? -20.641 11.648 -10.383 1 43.47 786 GLU B CA 1
ATOM 12865 C C . GLU B 1 786 ? -20.562 12.992 -11.102 1 43.47 786 GLU B C 1
ATOM 12867 O O . GLU B 1 786 ? -20.203 13.062 -12.273 1 43.47 786 GLU B O 1
ATOM 12872 N N . GLU B 1 787 ? -20.844 13.969 -10.336 1 48.5 787 GLU B N 1
ATOM 12873 C CA . GLU B 1 787 ? -20.812 15.297 -10.938 1 48.5 787 GLU B CA 1
ATOM 12874 C C . GLU B 1 787 ? -19.375 15.734 -11.227 1 48.5 787 GLU B C 1
ATOM 12876 O O . GLU B 1 787 ? -19.109 16.328 -12.266 1 48.5 787 GLU B O 1
ATOM 12881 N N . VAL B 1 788 ? -18.609 15.398 -10.281 1 53.12 788 VAL B N 1
ATOM 12882 C CA . VAL B 1 788 ? -17.188 15.688 -10.492 1 53.12 788 VAL B CA 1
ATOM 12883 C C . VAL B 1 788 ? -16.672 14.891 -11.68 1 53.12 788 VAL B C 1
ATOM 12885 O O . VAL B 1 788 ? -16 15.438 -12.562 1 53.12 788 VAL B O 1
ATOM 12888 N N . GLU B 1 789 ? -17.047 13.648 -11.672 1 48.84 789 GLU B N 1
ATOM 12889 C CA . GLU B 1 789 ? -16.625 12.812 -12.797 1 48.84 789 GLU B CA 1
ATOM 12890 C C . GLU B 1 789 ? -17.172 13.352 -14.117 1 48.84 789 GLU B C 1
ATOM 12892 O O . GLU B 1 789 ? -16.453 13.414 -15.117 1 48.84 789 GLU B O 1
ATOM 12897 N N . LYS B 1 790 ? -18.438 13.766 -14.125 1 45.06 790 LYS B N 1
ATOM 12898 C CA . LYS B 1 790 ? -19.062 14.32 -15.32 1 45.06 790 LYS B CA 1
ATOM 12899 C C . LYS B 1 790 ? -18.406 15.641 -15.719 1 45.06 790 LYS B C 1
ATOM 12901 O O . LYS B 1 790 ? -18.156 15.883 -16.891 1 45.06 790 LYS B O 1
ATOM 12906 N N . PHE B 1 791 ? -18.203 16.406 -14.711 1 51.16 791 PHE B N 1
ATOM 12907 C CA . PHE B 1 791 ? -17.562 17.688 -14.961 1 51.16 791 PHE B CA 1
ATOM 12908 C C . PHE B 1 791 ? -16.125 17.5 -15.406 1 51.16 791 PHE B C 1
ATOM 12910 O O . PHE B 1 791 ? -15.656 18.156 -16.344 1 51.16 791 PHE B O 1
ATOM 12917 N N . VAL B 1 792 ? -15.531 16.641 -14.727 1 54.12 792 VAL B N 1
ATOM 12918 C CA . VAL B 1 792 ? -14.148 16.328 -15.07 1 54.12 792 VAL B CA 1
ATOM 12919 C C . VAL B 1 792 ? -14.086 15.781 -16.5 1 54.12 792 VAL B C 1
ATOM 12921 O O . VAL B 1 792 ? -13.227 16.188 -17.281 1 54.12 792 VAL B O 1
ATOM 12924 N N . TYR B 1 793 ? -15.023 14.961 -16.703 1 49.97 793 TYR B N 1
ATOM 12925 C CA . TYR B 1 793 ? -15.141 14.43 -18.062 1 49.97 793 TYR B CA 1
ATOM 12926 C C . TYR B 1 793 ? -15.578 15.516 -19.047 1 49.97 793 TYR B C 1
ATOM 12928 O O . TYR B 1 793 ? -15.016 15.641 -20.125 1 49.97 793 TYR B O 1
ATOM 12936 N N . ALA B 1 794 ? -16.594 16.312 -18.688 1 45.88 794 ALA B N 1
ATOM 12937 C CA . ALA B 1 794 ? -17.188 17.328 -19.547 1 45.88 794 ALA B CA 1
ATOM 12938 C C . ALA B 1 794 ? -16.188 18.453 -19.828 1 45.88 794 ALA B C 1
ATOM 12940 O O . ALA B 1 794 ? -16.188 19.047 -20.906 1 45.88 794 ALA B O 1
ATOM 12941 N N . ASN B 1 795 ? -15.328 18.641 -18.781 1 46.56 795 ASN B N 1
ATOM 12942 C CA . ASN B 1 795 ? -14.398 19.766 -18.922 1 46.56 795 ASN B CA 1
ATOM 12943 C C . ASN B 1 795 ? -12.961 19.281 -19.094 1 46.56 795 ASN B C 1
ATOM 12945 O O . ASN B 1 795 ? -12.031 20.094 -19.047 1 46.56 795 ASN B O 1
ATOM 12949 N N . ASP B 1 796 ? -12.891 17.953 -19.344 1 47.97 796 ASP B N 1
ATOM 12950 C CA . ASP B 1 796 ? -11.625 17.266 -19.609 1 47.97 796 ASP B CA 1
ATOM 12951 C C . ASP B 1 796 ? -10.578 17.641 -18.562 1 47.97 796 ASP B C 1
ATOM 12953 O O . ASP B 1 796 ? -9.469 18.047 -18.891 1 47.97 796 ASP B O 1
ATOM 12957 N N . LEU B 1 797 ? -11.109 17.609 -17.359 1 55.72 797 LEU B N 1
ATOM 12958 C CA . LEU B 1 797 ? -10.219 17.922 -16.25 1 55.72 797 LEU B CA 1
ATOM 12959 C C . LEU B 1 797 ? -9.328 16.734 -15.906 1 55.72 797 LEU B C 1
ATOM 12961 O O . LEU B 1 797 ? -9.781 15.586 -15.953 1 55.72 797 LEU B O 1
ATOM 12965 N N . LYS B 1 798 ? -8.023 16.922 -15.797 1 54.97 798 LYS B N 1
ATOM 12966 C CA . LYS B 1 798 ? -7.074 15.906 -15.352 1 54.97 798 LYS B CA 1
ATOM 12967 C C . LYS B 1 798 ? -6.754 16.062 -13.867 1 54.97 798 LYS B C 1
ATOM 12969 O O . LYS B 1 798 ? -6.535 17.172 -13.391 1 54.97 798 LYS B O 1
ATOM 12974 N N . TYR B 1 799 ? -7.051 15.039 -13.156 1 55.91 799 TYR B N 1
ATOM 12975 C CA . TYR B 1 799 ? -6.668 15.078 -11.75 1 55.91 799 TYR B CA 1
ATOM 12976 C C . TYR B 1 799 ? -5.152 15.031 -11.594 1 55.91 799 TYR B C 1
ATOM 12978 O O . TYR B 1 799 ? -4.523 14.031 -11.945 1 55.91 799 TYR B O 1
ATOM 12986 N N . ASP B 1 800 ? -4.574 16.109 -11.242 1 53.22 800 ASP B N 1
ATOM 12987 C CA . ASP B 1 800 ? -3.131 16.266 -11.094 1 53.22 800 ASP B CA 1
ATOM 12988 C C . ASP B 1 800 ? -2.791 16.953 -9.773 1 53.22 800 ASP B C 1
ATOM 12990 O O . ASP B 1 800 ? -3.381 17.984 -9.43 1 53.22 800 ASP B O 1
ATOM 12994 N N . LYS B 1 801 ? -1.812 16.453 -9.039 1 49.75 801 LYS B N 1
ATOM 12995 C CA . LYS B 1 801 ? -1.214 16.969 -7.812 1 49.75 801 LYS B CA 1
ATOM 12996 C C . LYS B 1 801 ? -2.264 17.125 -6.719 1 49.75 801 LYS B C 1
ATOM 12998 O O . LYS B 1 801 ? -2.244 18.125 -5.98 1 49.75 801 LYS B O 1
ATOM 13003 N N . GLY B 1 802 ? -3.387 16.438 -6.859 1 52.12 802 GLY B N 1
ATOM 13004 C CA . GLY B 1 802 ? -4.406 16.453 -5.824 1 52.12 802 GLY B CA 1
ATOM 13005 C C . GLY B 1 802 ? -5.609 17.312 -6.184 1 52.12 802 GLY B C 1
ATOM 13006 O O . GLY B 1 802 ? -6.5 17.516 -5.359 1 52.12 802 GLY B O 1
ATOM 13007 N N . TYR B 1 803 ? -5.586 18.031 -7.203 1 55.59 803 TYR B N 1
ATOM 13008 C CA . TYR B 1 803 ? -6.758 18.766 -7.672 1 55.59 803 TYR B CA 1
ATOM 13009 C C . TYR B 1 803 ? -6.914 18.625 -9.18 1 55.59 803 TYR B C 1
ATOM 13011 O O . TYR B 1 803 ? -6.098 17.984 -9.844 1 55.59 803 TYR B O 1
ATOM 13019 N N . TYR B 1 804 ? -8.164 18.969 -9.734 1 59.53 804 TYR B N 1
ATOM 13020 C CA . TYR B 1 804 ? -8.469 18.875 -11.164 1 59.53 804 TYR B CA 1
ATOM 13021 C C . TYR B 1 804 ? -7.879 20.062 -11.922 1 59.53 804 TYR B C 1
ATOM 13023 O O . TYR B 1 804 ? -7.914 21.203 -11.438 1 59.53 804 TYR B O 1
ATOM 13031 N N . ILE B 1 805 ? -7.137 19.797 -12.781 1 55.84 805 ILE B N 1
ATOM 13032 C CA . ILE B 1 805 ? -6.594 20.828 -13.664 1 55.84 805 ILE B CA 1
ATOM 13033 C C . ILE B 1 805 ? -7.156 20.641 -15.07 1 55.84 805 ILE B C 1
ATOM 13035 O O . ILE B 1 805 ? -7.355 19.516 -15.531 1 55.84 805 ILE B O 1
ATOM 13039 N N . ASP B 1 806 ? -7.66 21.625 -15.688 1 51.94 806 ASP B N 1
ATOM 13040 C CA . ASP B 1 806 ? -8.102 21.531 -17.078 1 51.94 806 ASP B CA 1
ATOM 13041 C C . ASP B 1 806 ? -6.926 21.703 -18.031 1 51.94 806 ASP B C 1
ATOM 13043 O O . ASP B 1 806 ? -5.785 21.906 -17.609 1 51.94 806 ASP B O 1
ATOM 13047 N N . SER B 1 807 ? -7.008 21.469 -19.281 1 47.47 807 SER B N 1
ATOM 13048 C CA . SER B 1 807 ? -5.984 21.484 -20.328 1 47.47 807 SER B CA 1
ATOM 13049 C C . SER B 1 807 ? -5.289 22.844 -20.391 1 47.47 807 SER B C 1
ATOM 13051 O O . SER B 1 807 ? -4.168 22.938 -20.906 1 47.47 807 SER B O 1
ATOM 13053 N N . GLU B 1 808 ? -5.898 23.953 -19.688 1 40.34 808 GLU B N 1
ATOM 13054 C CA . GLU B 1 808 ? -5.371 25.312 -19.656 1 40.34 808 GLU B CA 1
ATOM 13055 C C . GLU B 1 808 ? -4.555 25.562 -18.391 1 40.34 808 GLU B C 1
ATOM 13057 O O . GLU B 1 808 ? -4.066 26.672 -18.172 1 40.34 808 GLU B O 1
ATOM 13062 N N . GLY B 1 809 ? -4.488 24.609 -17.547 1 45.69 809 GLY B N 1
ATOM 13063 C CA . GLY B 1 809 ? -3.732 24.703 -16.312 1 45.69 809 GLY B CA 1
ATOM 13064 C C . GLY B 1 809 ? -4.547 25.266 -15.156 1 45.69 809 GLY B C 1
ATOM 13065 O O . GLY B 1 809 ? -3.998 25.578 -14.102 1 45.69 809 GLY B O 1
ATOM 13066 N N . ASN B 1 810 ? -5.746 25.469 -15.531 1 49.72 810 ASN B N 1
ATOM 13067 C CA . ASN B 1 810 ? -6.59 25.922 -14.422 1 49.72 810 ASN B CA 1
ATOM 13068 C C . ASN B 1 810 ? -6.84 24.797 -13.422 1 49.72 810 ASN B C 1
ATOM 13070 O O . ASN B 1 810 ? -7.102 23.656 -13.82 1 49.72 810 ASN B O 1
ATOM 13074 N N . ALA B 1 811 ? -6.582 25.219 -12.242 1 59.94 811 ALA B N 1
ATOM 13075 C CA . ALA B 1 811 ? -6.809 24.25 -11.164 1 59.94 811 ALA B CA 1
ATOM 13076 C C . ALA B 1 811 ? -8.25 24.312 -10.656 1 59.94 811 ALA B C 1
ATOM 13078 O O . ALA B 1 811 ? -8.812 25.406 -10.539 1 59.94 811 ALA B O 1
ATOM 13079 N N . TYR B 1 812 ? -8.789 23.219 -10.602 1 60.88 812 TYR B N 1
ATOM 13080 C CA . TYR B 1 812 ? -10.141 23.109 -10.055 1 60.88 812 TYR B CA 1
ATOM 13081 C C . TYR B 1 812 ? -10.125 22.438 -8.695 1 60.88 812 TYR B C 1
ATOM 13083 O O . TYR B 1 812 ? -9.398 21.453 -8.484 1 60.88 812 TYR B O 1
ATOM 13091 N N . CYS B 1 813 ? -10.812 23.109 -7.836 1 60.66 813 CYS B N 1
ATOM 13092 C CA . CYS B 1 813 ? -10.992 22.484 -6.527 1 60.66 813 CYS B CA 1
ATOM 13093 C C . CYS B 1 813 ? -11.555 21.078 -6.668 1 60.66 813 CYS B C 1
ATOM 13095 O O . CYS B 1 813 ? -12.562 20.875 -7.348 1 60.66 813 CYS B O 1
ATOM 13097 N N . PRO B 1 814 ? -10.852 20.078 -6.191 1 62.03 814 PRO B N 1
ATOM 13098 C CA . PRO B 1 814 ? -11.359 18.703 -6.316 1 62.03 814 PRO B CA 1
ATOM 13099 C C . PRO B 1 814 ? -12.719 18.516 -5.656 1 62.03 814 PRO B C 1
ATOM 13101 O O . PRO B 1 814 ? -13.43 17.562 -5.957 1 62.03 814 PRO B O 1
ATOM 13104 N N . SER B 1 815 ? -13.031 19.5 -4.75 1 56.41 815 SER B N 1
ATOM 13105 C CA . SER B 1 815 ? -14.281 19.375 -4.008 1 56.41 815 SER B CA 1
ATOM 13106 C C . SER B 1 815 ? -15.406 20.141 -4.695 1 56.41 815 SER B C 1
ATOM 13108 O O . SER B 1 815 ? -16.484 19.594 -4.922 1 56.41 815 SER B O 1
ATOM 13110 N N . CYS B 1 816 ? -15.234 21.391 -5.098 1 53.5 816 CYS B N 1
ATOM 13111 C CA . CYS B 1 816 ? -16.328 22.203 -5.617 1 53.5 816 CYS B CA 1
ATOM 13112 C C . CYS B 1 816 ? -16.109 22.531 -7.09 1 53.5 816 CYS B C 1
ATOM 13114 O O . CYS B 1 816 ? -16.938 23.188 -7.707 1 53.5 816 CYS B O 1
ATOM 13116 N N . LEU B 1 817 ? -15.062 22.062 -7.609 1 58.91 817 LEU B N 1
ATOM 13117 C CA . LEU B 1 817 ? -14.688 22.188 -9.016 1 58.91 817 LEU B CA 1
ATOM 13118 C C . LEU B 1 817 ? -14.578 23.656 -9.422 1 58.91 817 LEU B C 1
ATOM 13120 O O . LEU B 1 817 ? -14.602 23.969 -10.609 1 58.91 817 LEU B O 1
ATOM 13124 N N . SER B 1 818 ? -14.484 24.469 -8.297 1 54.12 818 SER B N 1
ATOM 13125 C CA . SER B 1 818 ? -14.227 25.875 -8.617 1 54.12 818 SER B CA 1
ATOM 13126 C C . SER B 1 818 ? -12.852 26.047 -9.258 1 54.12 818 SER B C 1
ATOM 13128 O O . SER B 1 818 ? -11.875 25.422 -8.836 1 54.12 818 SER B O 1
ATOM 13130 N N . LYS B 1 819 ? -12.836 26.766 -10.266 1 55.59 819 LYS B N 1
ATOM 13131 C CA . LYS B 1 819 ? -11.633 26.984 -11.062 1 55.59 819 LYS B CA 1
ATOM 13132 C C . LYS B 1 819 ? -10.727 28.031 -10.414 1 55.59 819 LYS B C 1
ATOM 13134 O O . LYS B 1 819 ? -11.18 29.109 -10.039 1 55.59 819 LYS B O 1
ATOM 13139 N N . ASN B 1 820 ? -9.539 27.703 -10.148 1 50 820 ASN B N 1
ATOM 13140 C CA . ASN B 1 820 ? -8.445 28.562 -9.711 1 50 820 ASN B CA 1
ATOM 13141 C C . ASN B 1 820 ? -8.727 29.156 -8.336 1 50 820 ASN B C 1
ATOM 13143 O O . ASN B 1 820 ? -8.484 30.344 -8.109 1 50 820 ASN B O 1
ATOM 13147 N N . THR B 1 821 ? -9.305 28.328 -7.516 1 54.5 821 THR B N 1
ATOM 13148 C CA . THR B 1 821 ? -9.625 28.766 -6.16 1 54.5 821 THR B CA 1
ATOM 13149 C C . THR B 1 821 ? -8.664 28.141 -5.148 1 54.5 821 THR B C 1
ATOM 13151 O O . THR B 1 821 ? -8.844 28.297 -3.939 1 54.5 821 THR B O 1
ATOM 13154 N N . LEU B 1 822 ? -7.715 27.469 -5.66 1 59.62 822 LEU B N 1
ATOM 13155 C CA . LEU B 1 822 ? -6.789 26.766 -4.773 1 59.62 822 LEU B CA 1
ATOM 13156 C C . LEU B 1 822 ? -5.586 27.641 -4.445 1 59.62 822 LEU B C 1
ATOM 13158 O O . LEU B 1 822 ? -4.98 28.234 -5.344 1 59.62 822 LEU B O 1
ATOM 13162 N N . VAL B 1 823 ? -5.387 27.859 -3.086 1 53.78 823 VAL B N 1
ATOM 13163 C CA . VAL B 1 823 ? -4.25 28.656 -2.627 1 53.78 823 VAL B CA 1
ATOM 13164 C C . VAL B 1 823 ? -3.373 27.812 -1.701 1 53.78 823 VAL B C 1
ATOM 13166 O O . VAL B 1 823 ? -3.875 26.953 -0.974 1 53.78 823 VAL B O 1
ATOM 13169 N N . ASN B 1 824 ? -2.125 27.859 -1.8 1 53.97 824 ASN B N 1
ATOM 13170 C CA . ASN B 1 824 ? -1.198 27.172 -0.909 1 53.97 824 ASN B CA 1
ATOM 13171 C C . ASN B 1 824 ? -0.86 28.016 0.315 1 53.97 824 ASN B C 1
ATOM 13173 O O . ASN B 1 824 ? -0.316 29.109 0.184 1 53.97 824 ASN B O 1
ATOM 13177 N N . GLU B 1 825 ? -1.352 27.609 1.396 1 49.88 825 GLU B N 1
ATOM 13178 C CA . GLU B 1 825 ? -1.083 28.281 2.668 1 49.88 825 GLU B CA 1
ATOM 13179 C C . GLU B 1 825 ? -0.622 27.281 3.725 1 49.88 825 GLU B C 1
ATOM 13181 O O . GLU B 1 825 ? -1.319 26.297 4.012 1 49.88 825 GLU B O 1
ATOM 13186 N N . SER B 1 826 ? 0.46 27.516 4.254 1 47.88 826 SER B N 1
ATOM 13187 C CA . SER B 1 826 ? 0.986 26.719 5.352 1 47.88 826 SER B CA 1
ATOM 13188 C C . SER B 1 826 ? 1.169 25.25 4.934 1 47.88 826 SER B C 1
ATOM 13190 O O . SER B 1 826 ? 0.761 24.344 5.652 1 47.88 826 SER B O 1
ATOM 13192 N N . GLY B 1 827 ? 1.602 25.125 3.744 1 47.88 827 GLY B N 1
ATOM 13193 C CA . GLY B 1 827 ? 1.895 23.781 3.26 1 47.88 827 GLY B CA 1
ATOM 13194 C C . GLY B 1 827 ? 0.663 23.031 2.781 1 47.88 827 GLY B C 1
ATOM 13195 O O . GLY B 1 827 ? 0.737 21.844 2.451 1 47.88 827 GLY B O 1
ATOM 13196 N N . CYS B 1 828 ? -0.475 23.719 2.943 1 58.16 828 CYS B N 1
ATOM 13197 C CA . CYS B 1 828 ? -1.727 23.109 2.51 1 58.16 828 CYS B CA 1
ATOM 13198 C C . CYS B 1 828 ? -2.314 23.859 1.32 1 58.16 828 CYS B C 1
ATOM 13200 O O . CYS B 1 828 ? -2.164 25.078 1.213 1 58.16 828 CYS B O 1
ATOM 13202 N N . VAL B 1 829 ? -2.814 23.062 0.356 1 59.25 829 VAL B N 1
ATOM 13203 C CA . VAL B 1 829 ? -3.615 23.672 -0.705 1 59.25 829 VAL B CA 1
ATOM 13204 C C . VAL B 1 829 ? -5.059 23.828 -0.234 1 59.25 829 VAL B C 1
ATOM 13206 O O . VAL B 1 829 ? -5.691 22.859 0.194 1 59.25 829 VAL B O 1
ATOM 13209 N N . THR B 1 830 ? -5.465 25.109 -0.101 1 56.47 830 THR B N 1
ATOM 13210 C CA . THR B 1 830 ? -6.805 25.406 0.393 1 56.47 830 THR B CA 1
ATOM 13211 C C . THR B 1 830 ? -7.645 26.078 -0.687 1 56.47 830 THR B C 1
ATOM 13213 O O . THR B 1 830 ? -7.145 26.938 -1.42 1 56.47 830 THR B O 1
ATOM 13216 N N . CYS B 1 831 ? -8.875 25.609 -0.913 1 58.84 831 CYS B N 1
ATOM 13217 C CA . CYS B 1 831 ? -9.812 26.281 -1.811 1 58.84 831 CYS B CA 1
ATOM 13218 C C . CYS B 1 831 ? -10.484 27.453 -1.123 1 58.84 831 CYS B C 1
ATOM 13220 O O . CYS B 1 831 ? -11.141 27.297 -0.093 1 58.84 831 CYS B O 1
ATOM 13222 N N . THR B 1 832 ? -10.406 28.641 -1.642 1 53.94 832 THR B N 1
ATOM 13223 C CA . THR B 1 832 ? -10.938 29.859 -1.051 1 53.94 832 THR B CA 1
ATOM 13224 C C . THR B 1 832 ? -12.461 29.906 -1.178 1 53.94 832 THR B C 1
ATOM 13226 O O . THR B 1 832 ? -13.125 30.703 -0.506 1 53.94 832 THR B O 1
ATOM 13229 N N . THR B 1 833 ? -12.883 28.906 -2.068 1 50.66 833 THR B N 1
ATOM 13230 C CA . THR B 1 833 ? -14.312 28.922 -2.328 1 50.66 833 THR B CA 1
ATOM 13231 C C . THR B 1 833 ? -15.047 28 -1.356 1 50.66 833 THR B C 1
ATOM 13233 O O . THR B 1 833 ? -16.016 28.406 -0.719 1 50.66 833 THR B O 1
ATOM 13236 N N . CYS B 1 834 ? -14.562 26.828 -1.323 1 52.56 834 CYS B N 1
ATOM 13237 C CA . CYS B 1 834 ? -15.336 25.875 -0.552 1 52.56 834 CYS B CA 1
ATOM 13238 C C . CYS B 1 834 ? -14.609 25.484 0.728 1 52.56 834 CYS B C 1
ATOM 13240 O O . CYS B 1 834 ? -15.102 24.672 1.511 1 52.56 834 CYS B O 1
ATOM 13242 N N . GLY B 1 835 ? -13.461 26.109 0.949 1 53.84 835 GLY B N 1
ATOM 13243 C CA . GLY B 1 835 ? -12.703 25.812 2.156 1 53.84 835 GLY B CA 1
ATOM 13244 C C . GLY B 1 835 ? -12.008 24.469 2.113 1 53.84 835 GLY B C 1
ATOM 13245 O O . GLY B 1 835 ? -11.461 24.016 3.119 1 53.84 835 GLY B O 1
ATOM 13246 N N . TRP B 1 836 ? -12.078 23.781 0.985 1 60.28 836 TRP B N 1
ATOM 13247 C CA . TRP B 1 836 ? -11.32 22.547 0.817 1 60.28 836 TRP B CA 1
ATOM 13248 C C . TRP B 1 836 ? -9.828 22.781 1.044 1 60.28 836 TRP B C 1
ATOM 13250 O O . TRP B 1 836 ? -9.289 23.812 0.63 1 60.28 836 TRP B O 1
ATOM 13260 N N . SER B 1 837 ? -9.219 21.984 1.869 1 58.72 837 SER B N 1
ATOM 13261 C CA . SER B 1 837 ? -7.785 22.094 2.105 1 58.72 837 SER B CA 1
ATOM 13262 C C . SER B 1 837 ? -7.102 20.734 2.049 1 58.72 837 SER B C 1
ATOM 13264 O O . SER B 1 837 ? -7.668 19.734 2.492 1 58.72 837 SER B O 1
ATOM 13266 N N . LYS B 1 838 ? -6.121 20.656 1.264 1 60.16 838 LYS B N 1
ATOM 13267 C CA . LYS B 1 838 ? -5.266 19.484 1.188 1 60.16 838 LYS B CA 1
ATOM 13268 C C . LYS B 1 838 ? -3.824 19.828 1.561 1 60.16 838 LYS B C 1
ATOM 13270 O O . LYS B 1 838 ? -3.213 20.703 0.953 1 60.16 838 LYS B O 1
ATOM 13275 N N . CYS B 1 839 ? -3.492 19.312 2.617 1 52.5 839 CYS B N 1
ATOM 13276 C CA . CYS B 1 839 ? -2.09 19.484 2.98 1 52.5 839 CYS B CA 1
ATOM 13277 C C . CYS B 1 839 ? -1.231 18.359 2.424 1 52.5 839 CYS B C 1
ATOM 13279 O O . CYS B 1 839 ? -1.652 17.203 2.412 1 52.5 839 CYS B O 1
ATOM 13281 N N . SER B 1 840 ? -0.364 18.469 1.407 1 50.59 840 SER B N 1
ATOM 13282 C CA . SER B 1 840 ? 0.531 17.453 0.839 1 50.59 840 SER B CA 1
ATOM 13283 C C . SER B 1 840 ? 1.871 17.438 1.567 1 50.59 840 SER B C 1
ATOM 13285 O O . SER B 1 840 ? 2.301 18.453 2.117 1 50.59 840 SER B O 1
#

pLDDT: mean 82.43, std 20.82, range [21.22, 98.88]

Sequence (1680 aa):
MRVLNKWIQKEPSKNAITILKDRYFLKDGEGNYLESTWDEVAKRIARHVAAAEVNYTNDIEEIKNAEEHFYQLIKSRIFLPNSPTIFNAGKTMDRQLFKKDIEETTLEDYKTIFDSRTKHNMLSACFVIPMDDSMSAIFDAVKNAALIMKYGGGVGYDFSVLRPKGSSIAGTGGKSSGPISFMHVFNTAASTIEQGGARRAAQMAVLRYDHPDVFDFINSKKDNKGNNVLNYFNISVNIDNPKEFKKMLEEDGDLTLEHPASSIRKTIKANDLMNKMVENAWKTGDPGMLFLGRHNQYYAMSEHTPVTATNPCGEEPLPPFGSCNLGSIDVAKLVEDMDLGNPNSPDISEFQEIVYWAVRFLDDVIESNIYPLKEIEEISKKQRFIGLGMMGLADALYKKELPYNSEQARKFMAKLTAELAYFSHVASTELAKERGNFPDFQRSKYPNGFIPFPMLDDEIDEDIKVWNEKIRQHFQGEATKYKRNVQTNTIAPTGSISNLADTSSGIEPNFLLSYVRYMTNKEGDRVPLSYINPILMEKIGTNMTEELKAEIIEKGSIQNIDSIPNEIKKIFVTSMDIPPKDHLLAQHVIQSYLDASCSKTINMPKSSTIEDVKAIYLQALELNLKGLTIYRDGSLETQVLTSSSQEEKETSETQGKSVTFFVLDEKHKLRARPRKETLRSVTRKFKHDTGTVYVTVSFDDAGEAVEIFLSDGTETAEVIGRLSSIALRAGVSTDEIVEQLKKVKGTYCKGLAQEISKALNDFNQLWGSKIEDYEVIRTGTPKTREEVEKFVYANDLKYDKGYYIDSEGNAYCPSCLSKNTLVNESGCVTCTTCGWSKCSMRVLNKWIQKEPSKNAITILKDRYFLKDGEGNYLESTWDEVAKRIARHVAAAEVNYTNDIEEIKNAEEHFYQLIKSRIFLPNSPTIFNAGKTMDRQLFKKDIEETTLEDYKTIFDSRTKHNMLSACFVIPMDDSMSAIFDAVKNAALIMKYGGGVGYDFSVLRPKGSSIAGTGGKSSGPISFMHVFNTAASTIEQGGARRAAQMAVLRYDHPDVFDFINSKKDNKGNNVLNYFNISVNIDNPKEFKKMLEEDGDLTLEHPASSIRKTIKANDLMNKMVENAWKTGDPGMLFLGRHNQYYAMSEHTPVTATNPCGEEPLPPFGSCNLGSIDVAKLVEDMDLGNPNSPDISEFQEIVYWAVRFLDDVIESNIYPLKEIEEISKKQRFIGLGMMGLADALYKKELPYNSEQARKFMAKLTAELAYFSHVASTELAKERGNFPDFQRSKYPNGFIPFPMLDDEIDEDIKVWNEKIRQHFQGEATKYKRNVQTNTIAPTGSISNLADTSSGIEPNFLLSYVRYMTNKEGDRVPLSYINPILMEKIGTNMTEELKAEIIEKGSIQNIDSIPNEIKKIFVTSMDIPPKDHLLAQHVIQSYLDASCSKTINMPKSSTIEDVKAIYLQALELNLKGLTIYRDGSLETQVLTSSSQEEKETSETQGKSVTFFVLDEKHKLRARPRKETLRSVTRKFKHDTGTVYVTVSFDDAGEAVEIFLSDGTETAEVIGRLSSIALRAGVSTDEIVEQLKKVKGTYCKGLAQEISKALNDFNQLWGSKIEDYEVIRTGTPKTREEVEKFVYANDLKYDKGYYIDSEGNAYCPSCLSKNTLVNESGCVTCTTCGWSKCS

Foldseek 3Di:
DVLLVVQLPPAADPQLQLLCLFAQFAADPVGHGPDRGQLLLLLQLLLQLLLLCLVFDQDLVVSLVLSVLSSSCSSSLQKDWDRLSSRQRNNQPDSCLSPDDSVPQHNVSSPCSLVRDDQLNARFAEWEAEAAQDPVRLVVSLVQLLLQVLNHHEYEYEQQRYAAFQFDDPPPRDTDNGSLVSLLVSQVSQVVSCVVHSYHYAYEYEHELQAPCLLVQQCQCPPCDDSSNNLRYAYEYEDQALVVLLVQVVVQHKGWRDDPRGPDIDIDGSVVSLLSQLVSCLQALDDWYFHQNLLLLLFFQCVPFNFNIATLLQFFRAGHLETEIEMAGEVLSVLVPWPALFPPTPCLVVVLVSLLSSQVSSQSSLSSRDDSDPSNNVVCQQAVHYAYAYFQLLNNLLVVLHFLLDLVSLSSLLSNLLSSLLSQFVSQQVVCVSRNARNCLVVTCQLVLRRNFQADDCVSDVSSVVSVVSSSCCSNPSSSPGGHHSFGHTFDWDLQSCSSSVHGTTNAFAQFQKEWFWEQDPVRFTDIDIDGNVSLCVVCDPVDDPVNSVLRHQQRACCPPPSDDPSSNSRRDGLARHQLVSQLSSLQSNRRSGSTAYQGEREYEQPDDSVSSSVSVSVNSVGRHRMYTYDYQCSNLQNAPHRLDDDDDDPDPPPDDPPQDQDQDPVSDRFQPDDDPDFDWFWDWQQDPVGIKIWIFTADPLLFTQFIAIPPPDPVRVVLGVVVNSCSSSPHHLVVSLVVQCPDPDDVSPSVSVVSVVRSVVCCVVVVPSPPDPPQRQQQAFDDPVRLVCCCVVQVWDCDSNFTAGSNSWTAHSGRRGTNQWDDTSQWTARVHNRRIRRD/DVLLVVQLPPAFDPQLQLLCLFAQFAADPVGHGPDRGQLLLLLQLLLQLLLLCLVFDQDLVVSLVLSVLSSSCSSSLLKDWDRLSSRQRNNQPDSCLSPDDSVPQHNVSSPCSLVRDDQLNARFAEWEAEAAADPVRLVVSLVQLLLQVLNHHEYEYEQQRYAAFQFDDPPPRDTDRGSLVSLLVSQVSQVVSCVVHSYHYAYEYEHELQAPCLLVQQCQPVPCDDSSNNLRYAYEYEDQALVVLLVQVVVQHKGWRDDPRGPDIDIDGSVVSLLSQLVSCLQALDDWYFHQNLLLVLFFQCVPFNFNIATLLQFFRAGHLETEIEMAGEVLSVLVPWDALFPPTPCLVVVLVSLLSSQVSSQSSLSSRDDSDPSNNVVCQQAVHYAYAYFQQLNNLLVVLHFLLDLVSLSRLLSNLLSSLLSQFVSQQVVCVSRNARNCLVVTCQLVLRHNFQADDCPSDVSSVVSVVSSSCCSNPSSSPGGHHSFGHTFDWDLQSCSSSVHGTTNAFAQFQKEWFWDQDPVRFTDIDIDGNVSLCVVCDPVDDPVNVVLRHQQRACCPPPSDDPSSNSRRDGLARHQLVSQLSSLQSNRRSGSTAYQGEREYEQPDDSVSSSVSVSVNSVGRHRMYTYDYQCSNLQNAPHRQDDDDDDDDPPPDPPPQDQDQPPVSDRFQPDDDPDFDWFWDWQQDPVGIKIWIFTADPLLFTQFIAIPPPDPVRVVLGVVVNRCSSSPHHLVVSLVVQCPDPDDVSPSVSVVSVVRSVVCCVVVVPPPPDPPQRQQQAFDDPVRLVCCCVVQVFDCDSNFTAGSNSWTAHSGRGGTNQWDDTSQWTARVHNRDIRRD

Radius of gyration: 37.51 Å; Cα contacts (8 Å, |Δi|>4): 3624; chains: 2; bounding box: 67×112×107 Å

Secondary structure (DSSP, 8-state):
-HHHHHHHTPPPPHHHHHHIIIIIS-B-TTS-BS--SHHHHHHHHHHHHHGGGGGT---HHHHHHHHHHHHHHHHTTSEEE-HHHHHHTTTTS-HHHHSS-GGG--HHHHHHHHHT--GGG----EEE----SSHHHHHHHHHHHHHHHHTT-EEEEEGGGSPPTTPBPTTT--B---HHHHHHHHHHHHHHHHHHSSS---EEEEEETTSTTHHHHHTTTTT--GGG--TTEEEEEE-S-HHHHHHHHHTT-EEEE--TT----EEEEHHHHHHHHHHHHHHHS--EEE-HHHHHHT-TTTTTS---EE-TTSS-EE-TT-EE-EEEEEHHHHTTT--TT-TT-TTHHHHHHHHHHHHHHHHHHHHHPPPSSHHHHHHHHHH---EEEEE-HHHHHHHHT--TTSHHHHHHHHHHHHHHHHHHHHHHHHHHHHH---TTGGGSSGGGT--SS----GGG-HHHHHHHHHHHHHHHTGGGT--S-S--B-B---HHHHHHTTS--TTPPPS-SEEEEEEE-TTS-EEEEEEE-HHHHHHHGGG--HHHHHHHHHHS--TT-TTS-HHHHHHS--GGGS-HHHHHHHHHHHHTT-SS-B--EEEE-TT--HHHHHHHHHHHTTTT-SEEEEEETTTSSS-----S---------------------TTSSB------SS-EEEEEEEEETTEEEEEEEEE-TTS-EEEEEETT--HHHHHHHHHHHHHHHTTB-HHHHHHHHHTSSSSHHHHHHHHHHHHHHHHHHHS-------------S---HHHHHHHHHHTT-EEETTEEE-TT--EE-TTT--BT-EEEETTEEEETTT--EEE-/-HHHHHHHTPPPPHHHHHHIIIIIS-B-TTS-BS--SHHHHHHHHHHHHHGGGGGT---HHHHHHHHHHHHHHHHTTSEEE-HHHHHHTTTTS-HHHHHS-GGG--HHHHHHHHHT--GGG----EEE----SSHHHHHHHHHHHHHHHHTT-EEEEEGGGSPPTTPBPTTT--B---HHHHHHHHHHHHHHHHHHSSS---EEEEEETTSTTHHHHHTTTTT--GGG--TTEEEEEE-S-HHHHHHHHHTT-EEEE--TT----EEEEHHHHHHHHHHHHHHHS--EEE-HHHHHHT-TTTTTS---EE-TTSS-EE-TT-EE-EEEEEHHHHTTT--TT-TT-TTHHHHHHHHHHHHHHHHHHHHHPPPSSHHHHHHHHHH---EEEEE-HHHHHHHHT--TTSHHHHHHHHHHHHHHHHHHHHHHHHHHHHH---TTGGGSSGGGT--SS----GGG-HHHHHHHHHHHHHHHTGGGT--S-S--B-B---HHHHHHTTS--TTPPPS-SEEEEEEE-TTS-EEEEEEE-HHHHHHHGGG--HHHHHHHHHHS-STT-TTS-HHHHHHS--GGGS-HHHHHHHHHHHHTT-SS-B--EEEE-TT--HHHHHHHHHHHTTTT-SEEEEEETTTSSS-----S---------------------TTSSB------SS-EEEEEEEEETTEEEEEEEEE-TTS-EEEEEETT--HHHHHHHHHHHHHHHTTB-HHHHHHHHHTSSSSHHHHHHHHHHHHHHHIIIII-------------S---HHHHHHHHHHTT-EEETTEEE-TT--EE-TTT--BT-EEEETTEEEETTT--EEE-

Solvent-accessible surface area (backbone atoms only — not comparable to full-atom values): 84158 Å² total; per-residue (Å²): 112,74,70,46,63,67,33,45,75,54,74,68,49,74,67,23,48,50,41,37,65,71,68,44,44,48,54,45,96,86,67,45,70,75,46,89,48,67,64,55,54,22,46,36,36,17,49,42,36,30,20,36,42,60,82,79,44,88,53,53,67,59,37,51,48,48,22,49,52,44,22,45,37,39,44,26,39,42,31,46,61,40,67,36,31,62,50,15,40,45,64,74,48,56,68,69,68,64,71,48,50,76,89,74,57,47,64,67,51,30,49,47,54,52,69,55,62,46,74,65,24,28,34,48,47,30,25,20,50,58,64,47,72,43,71,67,37,43,36,48,34,46,37,53,48,51,58,36,25,61,68,41,22,22,32,8,28,45,48,58,60,37,46,40,57,67,28,74,36,85,87,60,78,16,30,35,48,23,44,68,48,52,48,47,34,49,33,43,45,38,55,37,42,33,61,19,34,76,37,67,42,25,22,19,43,26,34,38,66,41,36,68,46,38,69,57,57,58,44,48,59,61,67,60,50,68,94,38,46,47,63,36,43,21,48,30,36,30,39,42,51,39,63,60,52,49,51,31,43,76,64,64,26,77,36,66,18,43,46,95,79,35,88,63,70,48,76,42,50,38,51,57,54,53,50,51,42,29,50,36,20,52,48,53,24,36,42,22,42,29,18,43,46,56,45,36,73,26,35,51,44,32,90,80,49,51,45,70,31,28,21,42,56,47,20,45,64,29,26,75,29,22,50,40,34,45,32,31,34,33,46,36,71,44,52,79,80,34,60,77,36,42,88,79,33,92,49,48,66,58,54,44,50,54,38,31,54,52,50,52,51,42,56,26,40,64,64,50,36,30,60,87,42,71,67,32,44,52,46,36,62,33,38,30,51,30,25,45,27,42,21,7,43,37,49,27,28,47,76,69,61,31,25,75,75,35,71,68,32,39,51,48,46,29,23,37,34,39,49,51,38,45,38,34,51,49,34,27,23,55,44,8,73,74,74,40,52,21,74,47,46,87,78,28,41,32,61,76,37,50,64,42,41,80,53,76,67,51,84,78,36,70,52,45,32,52,49,51,49,52,42,50,51,40,25,64,42,60,36,32,77,21,35,30,41,70,34,45,27,25,28,50,69,28,69,53,59,16,43,50,48,70,46,31,37,8,74,40,50,37,73,50,47,20,42,76,35,40,40,54,42,95,85,67,45,56,44,78,42,77,42,60,43,62,67,59,50,59,71,52,41,88,74,59,40,73,67,53,51,52,50,36,42,42,34,18,53,49,78,87,39,83,91,53,56,66,76,56,38,55,24,59,55,30,36,66,71,37,58,45,66,44,42,50,51,45,48,28,43,37,30,17,37,23,49,45,24,55,34,58,53,30,36,32,45,59,84,58,50,55,67,54,46,41,51,50,56,59,52,50,45,75,43,59,50,46,54,46,39,48,40,33,49,67,18,43,85,52,51,53,66,68,49,68,62,89,76,88,76,88,72,80,71,84,72,71,48,49,73,54,84,80,78,56,44,66,67,23,27,30,56,45,57,83,76,63,93,77,60,55,65,26,71,36,81,42,80,49,99,91,44,73,29,40,42,31,42,23,22,44,97,63,64,42,61,37,33,36,44,42,63,56,76,38,58,48,34,40,47,50,15,44,40,47,15,40,19,23,34,35,45,32,34,65,64,56,51,33,52,48,30,48,67,31,74,66,64,63,44,30,50,48,24,50,48,51,52,43,28,56,52,36,30,53,63,67,65,40,40,75,78,57,82,65,81,68,76,21,52,32,53,67,45,51,70,66,48,41,49,46,45,26,59,74,57,53,35,42,80,50,90,82,24,25,22,30,92,64,47,43,28,17,29,70,54,21,56,26,68,39,33,42,40,79,54,39,64,17,40,29,19,78,69,63,48,47,64,46,44,42,111,74,70,46,63,67,32,44,75,53,73,67,51,73,67,23,48,51,40,36,67,73,68,44,46,48,55,46,95,85,65,48,68,74,47,89,49,69,64,54,53,23,47,36,37,16,50,42,35,30,18,36,44,60,82,79,46,89,53,54,66,60,37,51,50,48,22,51,52,45,22,44,35,39,45,26,39,42,30,45,62,39,67,37,32,63,51,15,38,43,66,74,48,56,69,67,67,65,70,48,51,76,90,74,59,47,64,67,53,32,50,48,53,51,68,56,63,47,73,66,23,29,34,47,46,32,26,20,51,58,62,48,73,44,72,69,38,42,35,48,35,45,38,52,48,50,59,36,26,60,68,43,21,21,34,8,27,44,46,56,60,37,46,42,56,67,28,74,37,85,87,58,77,17,28,34,49,22,45,69,47,52,47,46,35,49,32,42,45,37,54,38,43,33,63,18,34,75,38,70,42,27,23,19,46,26,35,39,66,40,36,69,47,37,68,58,56,58,49,50,55,78,58,59,50,68,93,37,46,48,66,34,42,22,48,29,37,31,39,43,52,38,62,59,51,49,51,31,44,76,64,64,26,80,38,66,16,44,47,95,78,34,87,63,69,47,77,42,51,37,50,56,55,53,50,51,43,29,50,36,18,51,50,52,25,35,40,25,42,29,19,42,45,56,45,36,74,26,35,50,46,32,92,81,49,52,46,71,28,28,20,42,57,49,20,45,64,29,26,75,29,23,51,39,34,47,31,31,33,32,46,37,69,43,53,79,80,35,60,77,35,42,87,78,34,90,50,47,66,59,54,43,50,54,39,29,53,52,49,51,51,41,56,25,40,66,66,50,39,30,62,85,41,71,65,31,43,52,46,36,63,32,39,31,49,29,26,44,28,43,21,6,42,36,49,27,28,46,76,69,60,31,25,76,74,36,71,68,34,39,50,47,46,28,25,36,32,40,48,51,37,44,38,34,51,48,33,28,23,55,45,8,73,74,74,40,51,21,73,48,44,86,77,28,40,34,61,77,38,49,67,43,42,80,53,76,66,51,84,79,35,71,53,45,31,52,49,51,50,52,43,51,52,40,24,63,43,59,37,34,78,20,36,30,40,69,35,46,27,24,28,50,71,28,69,53,59,17,45,50,47,71,47,31,38,8,74,39,50,38,74,51,50,20,43,74,36,40,41,56,44,96,85,66,45,55,43,78,42,76,41,60,44,62,68,58,51,60,71,53,42,88,74,59,39,74,67,54,50,52,50,36,44,47,34,19,53,50,78,86,40,82,92,53,57,65,78,56,39,56,25,60,54,29,35,67,71,38,58,44,67,43,44,49,50,46,48,28,43,38,32,16,36,23,48,45,23,54,31,58,52,30,34,33,43,59,84,60,48,55,67,54,47,40,51,51,57,57,51,48,47,76,45,60,49,48,54,48,38,47,39,33,50,64,18,42,85,51,54,52,69,69,50,67,68,83,78,82,70,90,74,82,71,85,73,70,50,50,76,59,84,79,80,56,44,71,61,19,27,32,57,44,55,81,77,65,93,77,61,56,64,28,73,36,82,42,82,50,99,90,45,72,29,41,41,30,41,23,22,44,96,67,64,41,62,36,33,38,44,42,64,56,77,38,60,47,35,40,45,49,16,45,39,46,15,42,21,22,35,36,46,32,33,62,64,55,52,32,52,47,30,47,66,32,74,67,65,64,46,30,49,48,22,50,48,50,54,45,30,57,54,35,30,55,63,68,64,40,42,75,77,59,82,66,80,69,76,22,55,32,53,65,46,50,71,65,45,41,48,48,44,27,59,74,58,53,35,44,80,50,92,83,25,26,23,32,91,69,47,43,29,18,29,71,53,19,55,27,69,41,32,42,39,78,54,39,64,16,41,28,20,79,70,64,48,47,64,45,45,42

Nearest PDB structures (foldseek):
  1xje-assembly1_A  TM=9.675E-01  e=1.186E-70  Thermotoga maritima
  1xjj-assembly1_A  TM=9.696E-01  e=3.373E-69  Thermotoga maritima
  1xjm-assembly1_A  TM=9.699E-01  e=9.030E-69  Thermotoga maritima
  1xjk-assembly1_A  TM=9.685E-01  e=3.092E-68  Thermotoga maritima
  1xjn-assembly1_A  TM=9.603E-01  e=7.142E-68  Thermotoga maritima